Protein AF-0000000076199178 (afdb_homodimer)

Organism: Mytilus galloprovincialis (NCBI:txid29158)

pLDDT: mean 71.26, std 27.56, range [13.59, 97.06]

Structure (mmCIF, N/CA/C/O backbone):
data_AF-0000000076199178-model_v1
#
loop_
_entity.id
_entity.type
_entity.pdbx_description
1 polymer 'HAT C-terminal dimerisation domain-containing protein'
#
loop_
_atom_site.group_PDB
_atom_site.id
_atom_site.type_symbol
_atom_site.label_atom_id
_atom_site.label_alt_id
_atom_site.label_comp_id
_atom_site.label_asym_id
_atom_site.label_entity_id
_atom_site.label_seq_id
_atom_site.pdbx_PDB_ins_code
_atom_site.Cartn_x
_atom_site.Cartn_y
_atom_site.Cartn_z
_atom_site.occupancy
_atom_site.B_iso_or_equiv
_atom_site.auth_seq_id
_atom_site.auth_comp_id
_atom_site.auth_asym_id
_atom_site.auth_atom_id
_atom_site.pdbx_PDB_model_num
ATOM 1 N N . MET A 1 1 ? -47.406 -0.452 28.672 1 21.84 1 MET A N 1
ATOM 2 C CA . MET A 1 1 ? -46.125 -0.03 29.219 1 21.84 1 MET A CA 1
ATOM 3 C C . MET A 1 1 ? -45.656 -0.996 30.312 1 21.84 1 MET A C 1
ATOM 5 O O . MET A 1 1 ? -45.969 -0.807 31.484 1 21.84 1 MET A O 1
ATOM 9 N N . SER A 1 2 ? -45.594 -2.285 30.125 1 21.11 2 SER A N 1
ATOM 10 C CA . SER A 1 2 ? -45.875 -3.365 31.062 1 21.11 2 SER A CA 1
ATOM 11 C C . SER A 1 2 ? -44.875 -3.361 32.219 1 21.11 2 SER A C 1
ATOM 13 O O . SER A 1 2 ? -43.75 -2.85 32.094 1 21.11 2 SER A O 1
ATOM 15 N N . HIS A 1 3 ? -45.281 -3.59 33.531 1 22.48 3 HIS A N 1
ATOM 16 C CA . HIS A 1 3 ? -44.844 -3.547 34.906 1 22.48 3 HIS A CA 1
ATOM 17 C C . HIS A 1 3 ? -43.469 -4.199 35.062 1 22.48 3 HIS A C 1
ATOM 19 O O . HIS A 1 3 ? -42.625 -3.705 35.844 1 22.48 3 HIS A O 1
ATOM 25 N N . ASN A 1 4 ? -43.375 -5.434 34.688 1 20.48 4 ASN A N 1
ATOM 26 C CA . ASN A 1 4 ? -42.406 -6.352 35.25 1 20.48 4 ASN A CA 1
ATOM 27 C C . ASN A 1 4 ? -40.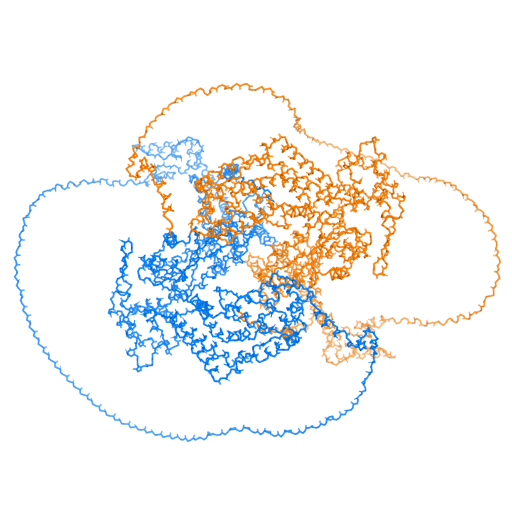969 -5.98 34.844 1 20.48 4 ASN A C 1
ATOM 29 O O . ASN A 1 4 ? -40.031 -6.746 35.094 1 20.48 4 ASN A O 1
ATOM 33 N N . SER A 1 5 ? -40.812 -5.207 33.844 1 20.19 5 SER A N 1
ATOM 34 C CA . SER A 1 5 ? -39.469 -4.988 33.281 1 20.19 5 SER A CA 1
ATOM 35 C C . SER A 1 5 ? -38.562 -4.297 34.312 1 20.19 5 SER A C 1
ATOM 37 O O . SER A 1 5 ? -37.469 -3.881 33.969 1 20.19 5 SER A O 1
ATOM 39 N N . LYS A 1 6 ? -39.188 -3.883 35.469 1 23.23 6 LYS A N 1
ATOM 40 C CA . LYS A 1 6 ? -38.625 -3.104 36.594 1 23.23 6 LYS A CA 1
ATOM 41 C C . LYS A 1 6 ? -37.562 -3.896 37.344 1 23.23 6 LYS A C 1
ATOM 43 O O . LYS A 1 6 ? -36.625 -3.32 37.906 1 23.23 6 LYS A O 1
ATOM 48 N N . TYR A 1 7 ? -38 -5.16 37.625 1 21.5 7 TYR A N 1
ATOM 49 C CA . TYR A 1 7 ? -37.438 -5.863 38.781 1 21.5 7 TYR A CA 1
ATOM 50 C C . TYR A 1 7 ? -35.938 -6.078 38.594 1 21.5 7 TYR A C 1
ATOM 52 O O . TYR A 1 7 ? -35.188 -5.941 39.562 1 21.5 7 TYR A O 1
ATOM 60 N N . TYR A 1 8 ? -35.625 -6.688 37.5 1 21.36 8 TYR A N 1
ATOM 61 C CA . TYR A 1 8 ? -34.312 -7.301 37.594 1 21.36 8 TYR A CA 1
ATOM 62 C C . TYR A 1 8 ? -33.219 -6.238 37.719 1 21.36 8 TYR A C 1
ATOM 64 O O . TYR A 1 8 ? -32.031 -6.551 37.688 1 21.36 8 TYR A O 1
ATOM 72 N N . THR A 1 9 ? -33.625 -4.969 37.781 1 22.3 9 THR A N 1
ATOM 73 C CA . THR A 1 9 ? -32.656 -3.904 38.062 1 22.3 9 THR A CA 1
ATOM 74 C C . THR A 1 9 ? -32.125 -4.051 39.5 1 22.3 9 THR A C 1
ATOM 76 O O . THR A 1 9 ? -31.047 -3.549 39.812 1 22.3 9 THR A O 1
ATOM 79 N N . LYS A 1 10 ? -32.969 -4.539 40.406 1 22.69 10 LYS A N 1
ATOM 80 C CA . LYS A 1 10 ? -32.719 -4.379 41.844 1 22.69 10 LYS A CA 1
ATOM 81 C C . LYS A 1 10 ? -31.5 -5.219 42.281 1 22.69 10 LYS A C 1
ATOM 83 O O . LYS A 1 10 ? -30.734 -4.805 43.125 1 22.69 10 LYS A O 1
ATOM 88 N N . LYS A 1 11 ? -31.625 -6.586 42 1 21.92 11 LYS A N 1
ATOM 89 C CA . LYS A 1 11 ? -30.828 -7.449 42.875 1 21.92 11 LYS A CA 1
ATOM 90 C C . LYS A 1 11 ? -29.359 -7.027 42.844 1 21.92 11 LYS A C 1
ATOM 92 O O . LYS A 1 11 ? -28.625 -7.27 43.812 1 21.92 11 LYS A O 1
ATOM 97 N N . LEU A 1 12 ? -28.828 -6.805 41.719 1 22 12 LEU A N 1
ATOM 98 C CA . LEU A 1 12 ? -27.391 -6.766 41.938 1 22 12 LEU A CA 1
ATOM 99 C C . LEU A 1 12 ? -26.984 -5.602 42.812 1 22 12 LEU A C 1
ATOM 101 O O . LEU A 1 12 ? -25.797 -5.301 42.969 1 22 12 LEU A O 1
ATOM 105 N N . LYS A 1 13 ? -27.984 -4.871 43.344 1 25.11 13 LYS A N 1
ATOM 106 C CA . LYS A 1 13 ? -27.688 -3.809 44.312 1 25.11 13 LYS A CA 1
ATOM 107 C C . LYS A 1 13 ? -27.062 -4.375 45.594 1 25.11 13 LYS A C 1
ATOM 109 O O . LYS A 1 13 ? -26.359 -3.668 46.312 1 25.11 13 LYS A O 1
ATOM 114 N N . ALA A 1 14 ? -27.672 -5.379 46.25 1 22.25 14 ALA A N 1
ATOM 115 C CA . ALA A 1 14 ? -27.484 -5.523 47.688 1 22.25 14 ALA A CA 1
ATOM 116 C C . ALA A 1 14 ? -26.016 -5.801 48.031 1 22.25 14 ALA A C 1
ATOM 118 O O . ALA A 1 14 ? -25.609 -5.66 49.188 1 22.25 14 ALA A O 1
ATOM 119 N N . ALA A 1 15 ? -25.516 -6.812 47.562 1 22.3 15 ALA A N 1
ATOM 120 C CA . ALA A 1 15 ? -24.422 -7.34 48.375 1 22.3 15 ALA A CA 1
ATOM 121 C C . ALA A 1 15 ? -23.438 -6.238 48.75 1 22.3 15 ALA A C 1
ATOM 123 O O . ALA A 1 15 ? -23.125 -5.359 47.938 1 22.3 15 ALA A O 1
ATOM 124 N N . ASP A 1 16 ? -23.125 -5.98 50.125 1 21.28 16 ASP A N 1
ATOM 125 C CA . ASP A 1 16 ? -22.484 -5.145 51.125 1 21.28 16 ASP A CA 1
ATOM 126 C C . ASP A 1 16 ? -21.109 -4.668 50.656 1 21.28 16 ASP A C 1
ATOM 128 O O . ASP A 1 16 ? -20.531 -5.25 49.719 1 21.28 16 ASP A O 1
ATOM 132 N N . GLY A 1 17 ? -20.438 -3.527 51.406 1 21.78 17 GLY A N 1
ATOM 133 C CA . GLY A 1 17 ? -19.469 -2.467 51.562 1 21.78 17 GLY A CA 1
ATOM 134 C C . GLY A 1 17 ? -18.047 -2.98 51.688 1 21.78 17 GLY A C 1
ATOM 135 O O . GLY A 1 17 ? -17.094 -2.193 51.75 1 21.78 17 GLY A O 1
ATOM 136 N N . SER A 1 18 ? -18 -3.977 52.469 1 20.38 18 SER A N 1
ATOM 137 C CA . SER A 1 18 ? -16.781 -4.176 53.219 1 20.38 18 SER A CA 1
ATOM 138 C C . SER A 1 18 ? -15.562 -4.219 52.281 1 20.38 18 SER A C 1
ATOM 140 O O . SER A 1 18 ? -14.578 -3.504 52.5 1 20.38 18 SER A O 1
ATOM 142 N N . LYS A 1 19 ? -15.203 -5.414 52.094 1 21.2 19 LYS A N 1
ATOM 143 C CA . LYS A 1 19 ? -13.773 -5.652 51.938 1 21.2 19 LYS A CA 1
ATOM 144 C C . LYS A 1 19 ? -13.242 -5.094 50.625 1 21.2 19 LYS A C 1
ATOM 146 O O . LYS A 1 19 ? -12.875 -5.852 49.75 1 21.2 19 LYS A O 1
ATOM 151 N N . CYS A 1 20 ? -13.969 -4.23 50.125 1 21.09 20 CYS A N 1
ATOM 152 C CA . CYS A 1 20 ? -13.266 -3.857 48.906 1 21.09 20 CYS A CA 1
ATOM 153 C C . CYS A 1 20 ? -11.961 -3.141 49.219 1 21.09 20 CYS A C 1
ATOM 155 O O . CYS A 1 20 ? -11.969 -2.051 49.812 1 21.09 20 CYS A O 1
ATOM 157 N N . ARG A 1 21 ? -10.922 -3.848 49.562 1 22.14 21 ARG A N 1
ATOM 158 C CA . ARG A 1 21 ? -9.688 -3.246 50.062 1 22.14 21 ARG A CA 1
ATOM 159 C C . ARG A 1 21 ? -9.367 -1.961 49.312 1 22.14 21 ARG A C 1
ATOM 161 O O . ARG A 1 21 ? -9.352 -1.945 48.062 1 22.14 21 ARG A O 1
ATOM 168 N N . LYS A 1 22 ? -9.586 -0.85 49.906 1 23.45 22 LYS A N 1
ATOM 169 C CA . LYS A 1 22 ? -9.18 0.55 49.812 1 23.45 22 LYS A CA 1
ATOM 170 C C . LYS A 1 22 ? -7.672 0.671 49.594 1 23.45 22 LYS A C 1
ATOM 172 O O . LYS A 1 22 ? -6.879 0.087 50.344 1 23.45 22 LYS A O 1
ATOM 177 N N . LEU A 1 23 ? -7.027 0.695 48.469 1 19.28 23 LEU A N 1
ATOM 178 C CA . LEU A 1 23 ? -5.578 0.667 48.312 1 19.28 23 LEU A CA 1
ATOM 179 C C . LEU A 1 23 ? -4.898 1.639 49.281 1 19.28 23 LEU A C 1
ATOM 181 O O . LEU A 1 23 ? -4.805 2.834 49 1 19.28 23 LEU A O 1
ATOM 185 N N . GLU A 1 24 ? -5.352 1.861 50.469 1 18.7 24 GLU A N 1
ATOM 186 C CA . GLU A 1 24 ? -4.734 2.557 51.594 1 18.7 24 GLU A CA 1
ATOM 187 C C . GLU A 1 24 ? -3.25 2.221 51.719 1 18.7 24 GLU A C 1
ATOM 189 O O . GLU A 1 24 ? -2.395 3.09 51.531 1 18.7 24 GLU A O 1
ATOM 194 N N . ALA A 1 25 ? -2.893 1.685 53.094 1 17.22 25 ALA A N 1
ATOM 195 C CA . ALA A 1 25 ? -1.728 1.629 53.969 1 17.22 25 ALA A CA 1
ATOM 196 C C . ALA A 1 25 ? -0.704 0.618 53.438 1 17.22 25 ALA A C 1
ATOM 198 O O . ALA A 1 25 ? 0.228 0.252 54.156 1 17.22 25 ALA A O 1
ATOM 199 N N . PHE A 1 26 ? -0.75 -0.052 52.438 1 17.05 26 PHE A N 1
ATOM 200 C CA . PHE A 1 26 ? 0.275 -1.088 52.469 1 17.05 26 PHE A CA 1
ATOM 201 C C . PHE A 1 26 ? 1.614 -0.512 52.906 1 17.05 26 PHE A C 1
ATOM 203 O O . PHE A 1 26 ? 2.201 0.317 52.188 1 17.05 26 PHE A O 1
ATOM 210 N N . GLY A 1 27 ? 1.837 -0.333 54.219 1 17.25 27 GLY A N 1
ATOM 211 C CA . GLY A 1 27 ? 3.023 -0.264 55.062 1 17.25 27 GLY A CA 1
ATOM 212 C C . GLY A 1 27 ? 4.105 -1.242 54.656 1 17.25 27 GLY A C 1
ATOM 213 O O . GLY A 1 27 ? 4.102 -2.4 55.062 1 17.25 27 GLY A O 1
ATOM 214 N N . PHE A 1 28 ? 4.312 -1.53 53.531 1 16.89 28 PHE A N 1
ATOM 215 C CA . PHE A 1 28 ? 5.379 -2.521 53.469 1 16.89 28 PHE A CA 1
ATOM 216 C C . PHE A 1 28 ? 6.539 -2.143 54.375 1 16.89 28 PHE A C 1
ATOM 218 O O . PHE A 1 28 ? 7.082 -1.04 54.281 1 16.89 28 PHE A O 1
ATOM 225 N N . LYS A 1 29 ? 6.348 -2.549 55.688 1 16.69 29 LYS A N 1
ATOM 226 C CA . LYS A 1 29 ? 7.578 -2.645 56.469 1 16.69 29 LYS A CA 1
ATOM 227 C C . LYS A 1 29 ? 8.695 -3.287 55.656 1 16.69 29 LYS A C 1
ATOM 229 O O . LYS A 1 29 ? 8.461 -4.234 54.906 1 16.69 29 LYS A O 1
ATOM 234 N N . LYS A 1 30 ? 9.742 -2.553 55.5 1 17.58 30 LYS A N 1
ATOM 235 C CA . LYS A 1 30 ? 11.133 -2.764 55.094 1 17.58 30 LYS A CA 1
ATOM 236 C C . LYS A 1 30 ? 11.719 -3.986 55.812 1 17.58 30 LYS A C 1
ATOM 238 O O . LYS A 1 30 ? 12.922 -4.223 55.719 1 17.58 30 LYS A O 1
ATOM 243 N N . SER A 1 31 ? 10.797 -4.883 56.531 1 17.11 31 SER A N 1
ATOM 244 C CA . SER A 1 31 ? 11.742 -5.551 57.438 1 17.11 31 SER A CA 1
ATOM 245 C C . SER A 1 31 ? 12.867 -6.215 56.656 1 17.11 31 SER A C 1
ATOM 247 O O . SER A 1 31 ? 12.625 -6.867 55.625 1 17.11 31 SER A O 1
ATOM 249 N N . PHE A 1 32 ? 14.078 -5.637 56.875 1 18.03 32 PHE A N 1
ATOM 250 C CA . PHE A 1 32 ? 15.477 -5.945 56.594 1 18.03 32 PHE A CA 1
ATOM 251 C C . PHE A 1 32 ? 15.82 -7.352 57.062 1 18.03 32 PHE A C 1
ATOM 253 O O . PHE A 1 32 ? 16.953 -7.805 56.906 1 18.03 32 PHE A O 1
ATOM 260 N N . LEU A 1 33 ? 14.812 -8.109 57.75 1 16.5 33 LEU A N 1
ATOM 261 C CA . LEU A 1 33 ? 15.586 -9 58.594 1 16.5 33 LEU A CA 1
ATOM 262 C C . LEU A 1 33 ? 16.562 -9.836 57.781 1 16.5 33 LEU A C 1
ATOM 264 O O . LEU A 1 33 ? 16.297 -10.164 56.625 1 16.5 33 LEU A O 1
ATOM 268 N N . LEU A 1 34 ? 17.812 -9.812 58.312 1 17.47 34 LEU A N 1
ATOM 269 C CA . LEU A 1 34 ? 19.047 -10.586 58.156 1 17.47 34 LEU A CA 1
ATOM 270 C C . LEU A 1 34 ? 18.766 -12.078 58.281 1 17.47 34 LEU A C 1
ATOM 272 O O . LEU A 1 34 ? 19.688 -12.898 58.219 1 17.47 34 LEU A O 1
ATOM 276 N N . PRO A 1 35 ? 17.453 -12.539 57.875 1 17.81 35 PRO A N 1
ATOM 277 C CA . PRO A 1 35 ? 17.375 -13.773 58.656 1 17.81 35 PRO A CA 1
ATOM 278 C C . PRO A 1 35 ? 18.703 -14.555 58.625 1 17.81 35 PRO A C 1
ATOM 280 O O . PRO A 1 35 ? 19.516 -14.383 57.719 1 17.81 35 PRO A O 1
ATOM 283 N N . SER A 1 36 ? 18.906 -15.18 59.875 1 17.08 36 SER A N 1
ATOM 284 C CA . SER A 1 36 ? 19.922 -16 60.531 1 17.08 36 SER A CA 1
ATOM 285 C C . SER A 1 36 ? 20.344 -17.172 59.625 1 17.08 36 SER A C 1
ATOM 287 O O . SER A 1 36 ? 19.609 -17.547 58.719 1 17.08 36 SER A O 1
ATOM 289 N N . ASP A 1 37 ? 21.5 -17.781 60.094 1 17.05 37 ASP A N 1
ATOM 290 C CA . ASP A 1 37 ? 22.578 -18.688 59.719 1 17.05 37 ASP A CA 1
ATOM 291 C C . ASP A 1 37 ? 22.047 -20.109 59.5 1 17.05 37 ASP A C 1
ATOM 293 O O . ASP A 1 37 ? 22.75 -20.953 58.938 1 17.05 37 ASP A O 1
ATOM 297 N N . GLU A 1 38 ? 20.812 -20.359 60.219 1 16.58 38 GLU A N 1
ATOM 298 C CA . GLU A 1 38 ? 21.016 -21.672 60.812 1 16.58 38 GLU A CA 1
ATOM 299 C C . GLU A 1 38 ? 21.281 -22.734 59.75 1 16.58 38 GLU A C 1
ATOM 301 O O . GLU A 1 38 ? 20.922 -22.531 58.562 1 16.58 38 GLU A O 1
ATOM 306 N N . THR A 1 39 ? 21.531 -23.938 60.344 1 16.72 39 THR A N 1
ATOM 307 C CA . THR A 1 39 ? 22.391 -25.109 60.219 1 16.72 39 THR A CA 1
ATOM 308 C C . THR A 1 39 ? 21.859 -26.078 59.156 1 16.72 39 THR A C 1
ATOM 310 O O . THR A 1 39 ? 22.625 -26.656 58.406 1 16.72 39 THR A O 1
ATOM 313 N N . SER A 1 40 ? 20.391 -26.281 59.281 1 16.56 40 SER A N 1
ATOM 314 C CA . SER A 1 40 ? 20.141 -27.703 59.5 1 16.56 40 SER A CA 1
ATOM 315 C C . SER A 1 40 ? 20.484 -28.547 58.281 1 16.56 40 SER A C 1
ATOM 317 O O . SER A 1 40 ? 20.5 -28.031 57.156 1 16.56 40 SER A O 1
ATOM 319 N N . GLU A 1 41 ? 20.484 -29.906 58.531 1 17.31 41 GLU A N 1
ATOM 320 C CA . GLU A 1 41 ? 21.172 -31.109 58.094 1 17.31 41 GLU A CA 1
ATOM 321 C C . GLU A 1 41 ? 20.516 -31.703 56.844 1 17.31 41 GLU A C 1
ATOM 323 O O . GLU A 1 41 ? 21.062 -32.625 56.25 1 17.31 41 GLU A O 1
ATOM 328 N N . ILE A 1 42 ? 19.812 -30.922 56.188 1 17.06 42 ILE A N 1
ATOM 329 C CA . ILE A 1 42 ? 18.938 -31.812 55.406 1 17.06 42 ILE A CA 1
ATOM 330 C C . ILE A 1 42 ? 19.719 -33.031 54.969 1 17.06 42 ILE A C 1
ATOM 332 O O . ILE A 1 42 ? 20.734 -32.938 54.281 1 17.06 42 ILE A O 1
ATOM 336 N N . PRO A 1 43 ? 19.391 -34.062 55.656 1 15.99 43 PRO A N 1
ATOM 337 C CA . PRO A 1 43 ? 20.094 -35.344 55.656 1 15.99 43 PRO A CA 1
ATOM 338 C C . PRO A 1 43 ? 20.453 -35.812 54.25 1 15.99 43 PRO A C 1
ATOM 340 O O . PRO A 1 43 ? 19.969 -35.25 53.25 1 15.99 43 PRO A O 1
ATOM 343 N N . ALA A 1 44 ? 20.828 -37.125 54.281 1 16.08 44 ALA A N 1
ATOM 344 C CA . ALA A 1 44 ? 21.812 -38.062 53.719 1 16.08 44 ALA A CA 1
ATOM 345 C C . ALA A 1 44 ? 21.312 -38.656 52.406 1 16.08 44 ALA A C 1
ATOM 347 O O . ALA A 1 44 ? 22.078 -39.281 51.688 1 16.08 44 ALA A O 1
ATOM 348 N N . VAL A 1 45 ? 20.078 -38.281 52.125 1 16.81 45 VAL A N 1
ATOM 349 C CA . VAL A 1 45 ? 19.406 -39.5 51.656 1 16.81 45 VAL A CA 1
ATOM 350 C C . VAL A 1 45 ? 20.344 -40.312 50.75 1 16.81 45 VAL A C 1
ATOM 352 O O . VAL A 1 45 ? 21.047 -39.719 49.938 1 16.81 45 VAL A O 1
ATOM 355 N N . PRO A 1 46 ? 20.344 -41.469 51 1 16.05 46 PRO A N 1
ATOM 356 C CA . PRO A 1 46 ? 21.266 -42.594 50.812 1 16.05 46 PRO A CA 1
ATOM 357 C C . PRO A 1 46 ? 21.672 -42.781 49.344 1 16.05 46 PRO A C 1
ATOM 359 O O . PRO A 1 46 ? 21.109 -42.125 48.469 1 16.05 46 PRO A O 1
ATOM 362 N N . SER A 1 47 ? 22.109 -44.031 49.125 1 16.3 47 SER A N 1
ATOM 363 C CA . SER A 1 47 ? 23.141 -44.781 48.406 1 16.3 47 SER A CA 1
ATOM 364 C C . SER A 1 47 ? 22.75 -45.062 46.969 1 16.3 47 SER A C 1
ATOM 366 O O . SER A 1 47 ? 23.578 -45.5 46.188 1 16.3 47 SER A O 1
ATOM 368 N N . PRO A 1 48 ? 21.734 -44.438 46.5 1 16.33 48 PRO A N 1
ATOM 369 C CA . PRO A 1 48 ? 21.109 -45.5 45.688 1 16.33 48 PRO A CA 1
ATOM 370 C C . PRO A 1 48 ? 22.109 -46.344 44.938 1 16.33 48 PRO A C 1
ATOM 372 O O . PRO A 1 48 ? 23.156 -45.844 44.531 1 16.33 48 PRO A O 1
ATOM 375 N N . PRO A 1 49 ? 21.984 -47.5 45.094 1 16.3 49 PRO A N 1
ATOM 376 C CA . PRO A 1 49 ? 22.891 -48.625 44.781 1 16.3 49 PRO A CA 1
ATOM 377 C C . PRO A 1 49 ? 23.531 -48.531 43.406 1 16.3 49 PRO A C 1
ATOM 379 O O . PRO A 1 49 ? 23.125 -47.688 42.594 1 16.3 49 PRO A O 1
ATOM 382 N N . SER A 1 50 ? 24.172 -49.625 43.031 1 15.77 50 SER A N 1
ATOM 383 C CA . SER A 1 50 ? 25.281 -50.156 42.25 1 15.77 50 SER A CA 1
ATOM 384 C C . SER A 1 50 ? 24.969 -50.188 40.75 1 15.77 50 SER A C 1
ATOM 386 O O . SER A 1 50 ? 25.859 -50.406 39.938 1 15.77 50 SER A O 1
ATOM 388 N N . VAL A 1 51 ? 24 -49.562 40.375 1 16.25 51 VAL A N 1
ATOM 389 C CA . VAL A 1 51 ? 23.562 -50.25 39.188 1 16.25 51 VAL A CA 1
ATOM 390 C C . VAL A 1 51 ? 24.766 -50.656 38.344 1 16.25 51 VAL A C 1
ATOM 392 O O . VAL A 1 51 ? 25.578 -49.812 37.969 1 16.25 51 VAL A O 1
ATOM 395 N N . SER A 1 52 ? 25.125 -51.781 38.344 1 15.39 52 SER A N 1
ATOM 396 C CA . SER A 1 52 ? 26.078 -52.75 37.812 1 15.39 52 SER A CA 1
ATOM 397 C C . SER A 1 52 ? 26.422 -52.469 36.375 1 15.39 52 SER A C 1
ATOM 399 O O . SER A 1 52 ? 25.75 -51.688 35.719 1 15.39 52 SER A O 1
ATOM 401 N N . GLU A 1 53 ? 27.219 -53.469 35.75 1 15.55 53 GLU A N 1
ATOM 402 C CA . GLU A 1 53 ? 28.297 -53.844 34.844 1 15.55 53 GLU A CA 1
ATOM 403 C C . GLU A 1 53 ? 27.812 -53.906 33.406 1 15.55 53 GLU A C 1
ATOM 405 O O . GLU A 1 53 ? 28.609 -53.906 32.469 1 15.55 53 GLU A O 1
ATOM 410 N N . PHE A 1 54 ? 26.969 -53.25 32.938 1 15.25 54 PHE A N 1
ATOM 411 C CA . PHE A 1 54 ? 26.484 -54 31.781 1 15.25 54 PHE A CA 1
ATOM 412 C C . PHE A 1 54 ? 27.641 -54.531 30.938 1 15.25 54 PHE A C 1
ATOM 414 O O . PHE A 1 54 ? 28.406 -53.719 30.391 1 15.25 54 PHE A O 1
ATOM 421 N N . GLN A 1 55 ? 28.125 -55.75 31.125 1 14.49 55 GLN A N 1
ATOM 422 C CA . GLN A 1 55 ? 29.078 -56.625 30.438 1 14.49 55 GLN A CA 1
ATOM 423 C C . GLN A 1 55 ? 28.672 -56.875 28.984 1 14.49 55 GLN A C 1
ATOM 425 O O . GLN A 1 55 ? 29.453 -57.375 28.188 1 14.49 55 GLN A O 1
ATOM 430 N N . PRO A 1 56 ? 27.703 -56.469 28.422 1 15.16 56 PRO A N 1
ATOM 431 C CA . PRO A 1 56 ? 27.328 -57.656 27.641 1 15.16 56 PRO A CA 1
ATOM 432 C C . PRO A 1 56 ? 28.547 -58.406 27.109 1 15.16 56 PRO A C 1
ATOM 434 O O . PRO A 1 56 ? 29.625 -57.844 26.969 1 15.16 56 PRO A O 1
ATOM 437 N N . CYS A 1 57 ? 28.391 -59.719 27.031 1 14.62 57 CYS A N 1
ATOM 438 C CA . CYS A 1 57 ? 28.875 -61.031 26.672 1 14.62 57 CYS A CA 1
ATOM 439 C C . CYS A 1 57 ? 29.516 -61.031 25.297 1 14.62 57 CYS A C 1
ATOM 441 O O . CYS A 1 57 ? 29.25 -60.156 24.484 1 14.62 57 CYS A O 1
ATOM 443 N N . LYS A 1 58 ? 30.312 -62.156 25.125 1 14.92 58 LYS A N 1
ATOM 444 C CA . LYS A 1 58 ? 31.188 -63 24.328 1 14.92 58 LYS A CA 1
ATOM 445 C C . LYS A 1 58 ? 30.469 -63.531 23.078 1 14.92 58 LYS A C 1
ATOM 447 O O . LYS A 1 58 ? 31.047 -64.25 22.281 1 14.92 58 LYS A O 1
ATOM 452 N N . ASP A 1 59 ? 29.281 -63.344 22.734 1 14.55 59 ASP A N 1
ATOM 453 C CA . ASP A 1 59 ? 29.031 -64.625 22.078 1 14.55 59 ASP A CA 1
ATOM 454 C C . ASP A 1 59 ? 30.234 -65.062 21.234 1 14.55 59 ASP A C 1
ATOM 456 O O . ASP A 1 59 ? 30.922 -64.25 20.656 1 14.55 59 ASP A O 1
ATOM 460 N N . ASP A 1 60 ? 30.75 -66.438 21.469 1 14.09 60 ASP A N 1
ATOM 461 C CA . ASP A 1 60 ? 31.625 -67.5 21.016 1 14.09 60 ASP A CA 1
ATOM 462 C C . ASP A 1 60 ? 31.547 -67.688 19.5 1 14.09 60 ASP A C 1
ATOM 464 O O . ASP A 1 60 ? 32.562 -67.938 18.828 1 14.09 60 ASP A O 1
ATOM 468 N N . ASN A 1 61 ? 30.344 -68.188 19.156 1 14.38 61 ASN A N 1
ATOM 469 C CA . ASN A 1 61 ? 30.5 -69.5 18.484 1 14.38 61 ASN A CA 1
ATOM 470 C C . ASN A 1 61 ? 31.547 -69.438 17.375 1 14.38 61 ASN A C 1
ATOM 472 O O . ASN A 1 61 ? 31.891 -68.312 16.906 1 14.38 61 ASN A O 1
ATOM 476 N N . GLU A 1 62 ? 31.781 -70.688 16.953 1 14.77 62 GLU A N 1
ATOM 477 C CA . GLU A 1 62 ? 32.531 -71.75 16.281 1 14.77 62 GLU A CA 1
ATOM 478 C C . GLU A 1 62 ? 32.781 -71.438 14.812 1 14.77 62 GLU A C 1
ATOM 480 O O . GLU A 1 62 ? 32.125 -70.562 14.25 1 14.77 62 GLU A O 1
ATOM 485 N N . PRO A 1 63 ? 33.219 -72.625 14.258 1 14.62 63 PRO A N 1
ATOM 486 C CA . PRO A 1 63 ? 34.219 -73.062 13.289 1 14.62 63 PRO A CA 1
ATOM 487 C C . PRO A 1 63 ? 33.812 -72.75 11.844 1 14.62 63 PRO A C 1
ATOM 489 O O . PRO A 1 63 ? 34.625 -72.25 11.062 1 14.62 63 PRO A O 1
ATOM 492 N N . ILE A 1 64 ? 32.656 -73.5 11.5 1 13.66 64 ILE A N 1
ATOM 493 C CA . ILE A 1 64 ? 32.812 -74.75 10.703 1 13.66 64 ILE A CA 1
ATOM 494 C C . ILE A 1 64 ? 33.156 -74.312 9.266 1 13.66 64 ILE A C 1
ATOM 496 O O . ILE A 1 64 ? 32.969 -73.188 8.852 1 13.66 64 ILE A O 1
ATOM 500 N N . ALA A 1 65 ? 32.375 -75.188 8.414 1 14.07 65 ALA A N 1
ATOM 501 C CA . ALA A 1 65 ? 32.688 -76.312 7.504 1 14.07 65 ALA A CA 1
ATOM 502 C C . ALA A 1 65 ? 33.031 -75.812 6.117 1 14.07 65 ALA A C 1
ATOM 504 O O . ALA A 1 65 ? 32.719 -74.688 5.77 1 14.07 65 ALA A O 1
ATOM 505 N N . SER A 1 66 ? 33.125 -76.812 5.207 1 13.59 66 SER A N 1
ATOM 506 C CA . SER A 1 66 ? 33.812 -77.562 4.191 1 13.59 66 SER A CA 1
ATOM 507 C C . SER A 1 66 ? 33.469 -77.125 2.785 1 13.59 66 SER A C 1
ATOM 509 O O . SER A 1 66 ? 34.344 -76.812 1.972 1 13.59 66 SER A O 1
ATOM 511 N N . VAL A 1 67 ? 32.188 -77.562 2.289 1 14.38 67 VAL A N 1
ATOM 512 C CA . VAL A 1 67 ? 32.25 -78.688 1.312 1 14.38 67 VAL A CA 1
ATOM 513 C C . VAL A 1 67 ? 32.594 -78.125 -0.066 1 14.38 67 VAL A C 1
ATOM 515 O O . VAL A 1 67 ? 32.344 -76.938 -0.333 1 14.38 67 VAL A O 1
ATOM 518 N N . THR A 1 68 ? 32.875 -79.062 -1.036 1 13.72 68 THR A N 1
ATOM 519 C CA . THR A 1 68 ? 33.5 -79.75 -2.18 1 13.72 68 THR A CA 1
ATOM 520 C C . THR A 1 68 ? 32.875 -79.25 -3.486 1 13.72 68 THR A C 1
ATOM 522 O O . THR A 1 68 ? 33.594 -78.938 -4.438 1 13.72 68 THR A O 1
ATOM 525 N N . ASP A 1 69 ? 31.578 -79.75 -3.791 1 13.83 69 ASP A N 1
ATOM 526 C CA . ASP A 1 69 ? 31.547 -80.688 -4.883 1 13.83 69 ASP A CA 1
ATOM 527 C C . ASP A 1 69 ? 31.734 -80 -6.234 1 13.83 69 ASP A C 1
ATOM 529 O O . ASP A 1 69 ? 31.531 -78.812 -6.352 1 13.83 69 ASP A O 1
ATOM 533 N N . HIS A 1 70 ? 31.438 -80.812 -7.316 1 13.98 70 HIS A N 1
ATOM 534 C CA . HIS A 1 70 ? 31.812 -81.562 -8.547 1 13.98 70 HIS A CA 1
ATOM 535 C C . HIS A 1 70 ? 31.297 -80.812 -9.773 1 13.98 70 HIS A C 1
ATOM 537 O O . HIS A 1 70 ? 32.062 -80.562 -10.711 1 13.98 70 HIS A O 1
ATOM 543 N N . VAL A 1 71 ? 29.922 -80.938 -10.062 1 14.61 71 VAL A N 1
ATOM 544 C CA . VAL A 1 71 ? 29.672 -81.75 -11.242 1 14.61 71 VAL A CA 1
ATOM 545 C C . VAL A 1 71 ? 29.969 -80.938 -12.508 1 14.61 71 VAL A C 1
ATOM 547 O O . VAL A 1 71 ? 29.953 -79.75 -12.484 1 14.61 71 VAL A O 1
ATOM 550 N N . THR A 1 72 ? 29.859 -81.688 -13.734 1 14.13 72 THR A N 1
ATOM 551 C CA . THR A 1 72 ? 30.312 -82.188 -15.039 1 14.13 72 THR A CA 1
ATOM 552 C C . THR A 1 72 ? 29.797 -81.312 -16.156 1 14.13 72 THR A C 1
ATOM 554 O O . THR A 1 72 ? 30.547 -80.875 -17.016 1 14.13 72 THR A O 1
ATOM 557 N N . ASN A 1 73 ? 28.422 -81.438 -16.547 1 14.21 73 ASN A N 1
ATOM 558 C CA . ASN A 1 73 ? 28.188 -82.125 -17.812 1 14.21 73 ASN A CA 1
ATOM 559 C C . ASN A 1 73 ? 28.344 -81.125 -18.984 1 14.21 73 ASN A C 1
ATOM 561 O O . ASN A 1 73 ? 28.266 -79.938 -18.812 1 14.21 73 ASN A O 1
ATOM 565 N N . GLU A 1 74 ? 28.25 -81.688 -20.375 1 14.23 74 GLU A N 1
ATOM 566 C CA . GLU A 1 74 ? 28.703 -81.875 -21.75 1 14.23 74 GLU A CA 1
ATOM 567 C C . GLU A 1 74 ? 27.969 -80.938 -22.688 1 14.23 74 GLU A C 1
ATOM 569 O O . GLU A 1 74 ? 28.562 -80.375 -23.594 1 14.23 74 GLU A O 1
ATOM 574 N N . ILE A 1 75 ? 26.578 -80.688 -22.547 1 14.91 75 ILE A N 1
ATOM 575 C CA . ILE A 1 75 ? 25.953 -81.188 -23.766 1 14.91 75 ILE A CA 1
ATOM 576 C C . ILE A 1 75 ? 26.375 -80.375 -24.953 1 14.91 75 ILE A C 1
ATOM 578 O O . ILE A 1 75 ? 26.625 -79.125 -24.812 1 14.91 75 ILE A O 1
ATOM 582 N N . GLN A 1 76 ? 25.938 -80.812 -26.219 1 15.13 76 GLN A N 1
ATOM 583 C CA . GLN A 1 76 ? 26.188 -81.25 -27.609 1 15.13 76 GLN A CA 1
ATOM 584 C C . GLN A 1 76 ? 26.062 -80 -28.547 1 15.13 76 GLN A C 1
ATOM 586 O O . GLN A 1 76 ? 25.516 -79 -28.172 1 15.13 76 GLN A O 1
ATOM 591 N N . ILE A 1 77 ? 25.812 -80.375 -29.984 1 14.96 77 ILE A N 1
ATOM 592 C CA . ILE A 1 77 ? 26.328 -80.562 -31.328 1 14.96 77 ILE A CA 1
ATOM 593 C C . ILE A 1 77 ? 25.75 -79.438 -32.25 1 14.96 77 ILE A C 1
ATOM 595 O O . ILE A 1 77 ? 26.484 -78.75 -32.906 1 14.96 77 ILE A O 1
ATOM 599 N N . GLN A 1 78 ? 24.562 -79.75 -33.094 1 14.7 78 GLN A N 1
ATOM 600 C CA . GLN A 1 78 ? 24.625 -80.062 -34.5 1 14.7 78 GLN A CA 1
ATOM 601 C C . GLN A 1 78 ? 24.453 -78.812 -35.375 1 14.7 78 GLN A C 1
ATOM 603 O O . GLN A 1 78 ? 23.984 -77.812 -34.875 1 14.7 78 GLN A O 1
ATOM 608 N N . SER A 1 79 ? 23.984 -79.062 -36.812 1 14.12 79 SER A N 1
ATOM 609 C CA . SER A 1 79 ? 24.297 -79.125 -38.219 1 14.12 79 SER A CA 1
ATOM 610 C C . SER A 1 79 ? 23.625 -78 -39 1 14.12 79 SER A C 1
ATOM 612 O O . SER A 1 79 ? 24.281 -77.25 -39.75 1 14.12 79 SER A O 1
ATOM 614 N N . GLU A 1 80 ? 22.266 -78.125 -39.562 1 14.98 80 GLU A N 1
ATOM 615 C CA . GLU A 1 80 ? 22 -78.375 -40.969 1 14.98 80 GLU A CA 1
ATOM 616 C C . GLU A 1 80 ? 21.891 -77.062 -41.781 1 14.98 80 GLU A C 1
ATOM 618 O O . GLU A 1 80 ? 21.688 -76 -41.219 1 14.98 80 GLU A O 1
ATOM 623 N N . ALA A 1 81 ? 21.141 -77.188 -43.156 1 15.11 81 ALA A N 1
ATOM 624 C CA . ALA A 1 81 ? 21.25 -77.25 -44.594 1 15.11 81 ALA A CA 1
ATOM 625 C C . ALA A 1 81 ? 20.734 -76 -45.281 1 15.11 81 ALA A C 1
ATOM 627 O O . ALA A 1 81 ? 21.438 -75.375 -46.094 1 15.11 81 ALA A O 1
ATOM 628 N N . VAL A 1 82 ? 19.438 -76 -46 1 15.06 82 VAL A N 1
ATOM 629 C CA . VAL A 1 82 ? 19.156 -76.188 -47.438 1 15.06 82 VAL A CA 1
ATOM 630 C C . VAL A 1 82 ? 18.859 -74.812 -48.062 1 15.06 82 VAL A C 1
ATOM 632 O O . VAL A 1 82 ? 18.578 -73.875 -47.375 1 15.06 82 VAL A O 1
ATOM 635 N N . SER A 1 83 ? 17.797 -74.75 -49.094 1 14.33 83 SER A N 1
ATOM 636 C CA . SER A 1 83 ? 17.703 -74.75 -50.531 1 14.33 83 SER A CA 1
ATOM 637 C C . SER A 1 83 ? 17.391 -73.375 -51.094 1 14.33 83 SER A C 1
ATOM 639 O O . SER A 1 83 ? 18.109 -72.812 -51.938 1 14.33 83 SER A O 1
ATOM 641 N N . SER A 1 84 ? 16.188 -73.188 -52 1 14.43 84 SER A N 1
ATOM 642 C CA . SER A 1 84 ? 15.961 -73.188 -53.438 1 14.43 84 SER A CA 1
ATOM 643 C C . SER A 1 84 ? 15.672 -71.75 -53.938 1 14.43 84 SER A C 1
ATOM 645 O O . SER A 1 84 ? 15.438 -70.875 -53.156 1 14.43 84 SER A O 1
ATOM 647 N N . GLU A 1 85 ? 14.648 -71.5 -55 1 14.17 85 GLU A N 1
ATOM 648 C CA . GLU A 1 85 ? 14.508 -71.375 -56.438 1 14.17 85 GLU A CA 1
ATOM 649 C C . GLU A 1 85 ? 14.055 -69.938 -56.812 1 14.17 85 GLU A C 1
ATOM 651 O O . GLU A 1 85 ? 14.664 -69.25 -57.625 1 14.17 85 GLU A O 1
ATOM 656 N N . SER A 1 86 ? 12.68 -69.562 -56.969 1 14.56 86 SER A N 1
ATOM 657 C CA . SER A 1 86 ? 12.109 -69.5 -58.312 1 14.56 86 SER A CA 1
ATOM 658 C C . SER A 1 86 ? 12.203 -68.125 -58.938 1 14.56 86 SER A C 1
ATOM 660 O O . SER A 1 86 ? 12.414 -67.125 -58.219 1 14.56 86 SER A O 1
ATOM 662 N N . GLU A 1 87 ? 11.234 -67.688 -59.969 1 15 87 GLU A N 1
ATOM 663 C CA . GLU A 1 87 ? 11.039 -67.438 -61.406 1 15 87 GLU A CA 1
ATOM 664 C C . GLU A 1 87 ? 10.898 -65.938 -61.688 1 15 87 GLU A C 1
ATOM 666 O O . GLU A 1 87 ? 10.633 -65.188 -60.781 1 15 87 GLU A O 1
ATOM 671 N N . THR A 1 88 ? 10.438 -65.5 -63.031 1 14.88 88 THR A N 1
ATOM 672 C CA . THR A 1 88 ? 10.703 -64.875 -64.312 1 14.88 88 THR A CA 1
ATOM 673 C C . THR A 1 88 ? 9.93 -63.594 -64.438 1 14.88 88 THR A C 1
ATOM 675 O O . THR A 1 88 ? 10.344 -62.688 -65.188 1 14.88 88 THR A O 1
ATOM 678 N N . CYS A 1 89 ? 8.703 -63.25 -63.875 1 15.88 89 CYS A N 1
ATOM 679 C CA . CYS A 1 89 ? 7.777 -62.969 -64.938 1 15.88 89 CYS A CA 1
ATOM 680 C C . CYS A 1 89 ? 8.125 -61.656 -65.625 1 15.88 89 CYS A C 1
ATOM 682 O O . CYS A 1 89 ? 8.602 -60.719 -65 1 15.88 89 CYS A O 1
ATOM 684 N N . ASN A 1 90 ? 7.84 -61.5 -66.938 1 15.06 90 ASN A N 1
ATOM 685 C CA . ASN A 1 90 ? 8.047 -61.031 -68.312 1 15.06 90 ASN A CA 1
ATOM 686 C C . ASN A 1 90 ? 7.738 -59.531 -68.5 1 15.06 90 ASN A C 1
ATOM 688 O O . ASN A 1 90 ? 8.578 -58.781 -68.938 1 15.06 90 ASN A O 1
ATOM 692 N N . ASP A 1 91 ? 6.617 -59.156 -69.062 1 15.09 91 ASP A N 1
ATOM 693 C CA . ASP A 1 91 ? 6.609 -58.719 -70.5 1 15.09 91 ASP A CA 1
ATOM 694 C C . ASP A 1 91 ? 6.719 -57.219 -70.562 1 15.09 91 ASP A C 1
ATOM 696 O O . ASP A 1 91 ? 7.574 -56.688 -71.312 1 15.09 91 ASP A O 1
ATOM 700 N N . PRO A 1 92 ? 5.504 -56.469 -70.75 1 16.09 92 PRO A N 1
ATOM 701 C CA . PRO A 1 92 ? 5.258 -56 -72.125 1 16.09 92 PRO A CA 1
ATOM 702 C C . PRO A 1 92 ? 5.855 -54.625 -72.438 1 16.09 92 PRO A C 1
ATOM 704 O O . PRO A 1 92 ? 6.289 -53.938 -71.5 1 16.09 92 PRO A O 1
ATOM 707 N N . ASP A 1 93 ? 5.078 -53.656 -73.188 1 16.36 93 ASP A N 1
ATOM 708 C CA . ASP A 1 93 ? 5.246 -53.062 -74.5 1 16.36 93 ASP A CA 1
ATOM 709 C C . ASP A 1 93 ? 5.785 -51.656 -74.438 1 16.36 93 ASP A C 1
ATOM 711 O O . ASP A 1 93 ? 5.629 -51 -73.375 1 16.36 93 ASP A O 1
ATOM 715 N N . PRO A 1 94 ? 6.355 -51 -75.562 1 17.08 94 PRO A N 1
ATOM 716 C CA . PRO A 1 94 ? 7.309 -50.031 -76.125 1 17.08 94 PRO A CA 1
ATOM 717 C C . PRO A 1 94 ? 6.766 -48.625 -76.125 1 17.08 94 PRO A C 1
ATOM 719 O O . PRO A 1 94 ? 7.5 -47.656 -76.438 1 17.08 94 PRO A O 1
ATOM 722 N N . CYS A 1 95 ? 5.582 -48.188 -75.562 1 17.64 95 CYS A N 1
ATOM 723 C CA . CYS A 1 95 ? 4.992 -47.219 -76.5 1 17.64 95 CYS A CA 1
ATOM 724 C C . CYS A 1 95 ? 5.918 -46.031 -76.688 1 17.64 95 CYS A C 1
ATOM 726 O O . CYS A 1 95 ? 6.445 -45.469 -75.75 1 17.64 95 CYS A O 1
ATOM 728 N N . VAL A 1 96 ? 6.398 -45.594 -78 1 16.73 96 VAL A N 1
ATOM 729 C CA . VAL A 1 96 ? 7.324 -44.906 -78.875 1 16.73 96 VAL A CA 1
ATOM 730 C C . VAL A 1 96 ? 7.113 -43.406 -78.812 1 16.73 96 VAL A C 1
ATOM 732 O O . VAL A 1 96 ? 7.977 -42.625 -79.188 1 16.73 96 VAL A O 1
ATOM 735 N N . THR A 1 97 ? 6.09 -42.812 -78.125 1 17.66 97 THR A N 1
ATOM 736 C CA . THR A 1 97 ? 5.684 -41.75 -79.062 1 17.66 97 THR A CA 1
ATOM 737 C C . THR A 1 97 ? 6.848 -40.781 -79.312 1 17.66 97 THR A C 1
ATOM 739 O O . THR A 1 97 ? 7.805 -40.75 -78.562 1 17.66 97 THR A O 1
ATOM 742 N N . ASP A 1 98 ? 6.777 -39.906 -80.375 1 17.14 98 ASP A N 1
ATOM 743 C CA . ASP A 1 98 ? 7.469 -39.219 -81.5 1 17.14 98 ASP A CA 1
ATOM 744 C C . ASP A 1 98 ? 8.328 -38.062 -80.938 1 17.14 98 ASP A C 1
ATOM 746 O O . ASP A 1 98 ? 8.047 -37.5 -79.875 1 17.14 98 ASP A O 1
ATOM 750 N N . ASN A 1 99 ? 9.555 -37.844 -81.625 1 17.52 99 ASN A N 1
ATOM 751 C CA . ASN A 1 99 ? 10.852 -37.188 -81.688 1 17.52 99 ASN A CA 1
ATOM 752 C C . ASN A 1 99 ? 10.719 -35.688 -81.875 1 17.52 99 ASN A C 1
ATOM 754 O O . ASN A 1 99 ? 11.719 -34.969 -82 1 17.52 99 ASN A O 1
ATOM 758 N N . GLU A 1 100 ? 9.531 -35 -82.062 1 19.08 100 GLU A N 1
ATOM 759 C CA . GLU A 1 100 ? 9.844 -33.906 -83 1 19.08 100 GLU A CA 1
ATOM 760 C C . GLU A 1 100 ? 10.914 -32.969 -82.438 1 19.08 100 GLU A C 1
ATOM 762 O O . GLU A 1 100 ? 10.969 -32.75 -81.25 1 19.08 100 GLU A O 1
ATOM 767 N N . SER A 1 101 ? 12.07 -32.562 -83.312 1 19.02 101 SER A N 1
ATOM 768 C CA . SER A 1 101 ? 13.414 -32 -83.375 1 19.02 101 SER A CA 1
ATOM 769 C C . SER A 1 101 ? 13.43 -30.531 -83 1 19.02 101 SER A C 1
ATOM 771 O O . SER A 1 101 ? 14.492 -29.922 -82.875 1 19.02 101 SER A O 1
ATOM 773 N N . GLN A 1 102 ? 12.328 -29.766 -82.688 1 19.94 102 GLN A N 1
ATOM 774 C CA . GLN A 1 102 ? 12.469 -28.406 -83.188 1 19.94 102 GLN A CA 1
ATOM 775 C C . GLN A 1 102 ? 13.703 -27.719 -82.562 1 19.94 102 GLN A C 1
ATOM 777 O O . GLN A 1 102 ? 14.023 -27.938 -81.375 1 19.94 102 GLN A O 1
ATOM 782 N N . SER A 1 103 ? 14.672 -27.016 -83.438 1 19.5 103 SER A N 1
ATOM 783 C CA . SER A 1 103 ? 16.031 -26.5 -83.625 1 19.5 103 SER A CA 1
ATOM 784 C C . SER A 1 103 ? 16.297 -25.297 -82.75 1 19.5 103 SER A C 1
ATOM 786 O O . SER A 1 103 ? 17.375 -24.703 -82.75 1 19.5 103 SER A O 1
ATOM 788 N N . SER A 1 104 ? 15.508 -24.938 -81.75 1 20.39 104 SER A N 1
ATOM 789 C CA . SER A 1 104 ? 15.562 -23.531 -81.375 1 20.39 104 SER A CA 1
ATOM 790 C C . SER A 1 104 ? 16.984 -23.109 -81 1 20.39 104 SER A C 1
ATOM 792 O O . SER A 1 104 ? 17.719 -23.859 -80.375 1 20.39 104 SER A O 1
ATOM 794 N N . SER A 1 105 ? 17.609 -21.984 -81.75 1 20.61 105 SER A N 1
ATOM 795 C CA . SER A 1 105 ? 18.859 -21.281 -81.938 1 20.61 105 SER A CA 1
ATOM 796 C C . SER A 1 105 ? 19.484 -20.828 -80.625 1 20.61 105 SER A C 1
ATOM 798 O O . SER A 1 105 ? 18.781 -20.438 -79.75 1 20.61 105 SER A O 1
ATOM 800 N N . SER A 1 106 ? 20.734 -21.281 -80.312 1 20.61 106 SER A N 1
ATOM 801 C CA . SER A 1 106 ? 21.688 -21.281 -79.188 1 20.61 106 SER A CA 1
ATOM 802 C C . SER A 1 106 ? 22.25 -19.891 -78.938 1 20.61 106 SER A C 1
ATOM 804 O O . SER A 1 106 ? 23.312 -19.734 -78.312 1 20.61 106 SER A O 1
ATOM 806 N N . SER A 1 107 ? 21.578 -18.703 -79.438 1 22.69 107 SER A N 1
ATOM 807 C CA . SER A 1 107 ? 22.453 -17.531 -79.5 1 22.69 107 SER A CA 1
ATOM 808 C C . SER A 1 107 ? 23.156 -17.297 -78.188 1 22.69 107 SER A C 1
ATOM 810 O O . SER A 1 107 ? 22.531 -17.25 -77.125 1 22.69 107 SER A O 1
ATOM 812 N N . CYS A 1 108 ? 24.531 -17.641 -78.062 1 22.62 108 CYS A N 1
ATOM 813 C CA . CYS A 1 108 ? 25.562 -17.594 -77.062 1 22.62 108 CYS A CA 1
ATOM 814 C C . CYS A 1 108 ? 25.844 -16.156 -76.625 1 22.62 108 CYS A C 1
ATOM 816 O O . CYS A 1 108 ? 26.625 -15.453 -77.25 1 22.62 108 CYS A O 1
ATOM 818 N N . GLN A 1 109 ? 24.891 -15.188 -76.562 1 24.27 109 GLN A N 1
ATOM 819 C CA . GLN A 1 109 ? 25.312 -13.82 -76.25 1 24.27 109 GLN A CA 1
ATOM 820 C C . GLN A 1 109 ? 26.297 -13.805 -75.125 1 24.27 109 GLN A C 1
ATOM 822 O O . GLN A 1 109 ? 26 -14.32 -74 1 24.27 109 GLN A O 1
ATOM 827 N N . VAL A 1 110 ? 27.641 -13.844 -75.438 1 26.31 110 VAL A N 1
ATOM 828 C CA . VAL A 1 110 ? 28.844 -13.758 -74.625 1 26.31 110 VAL A CA 1
ATOM 829 C C . VAL A 1 110 ? 28.812 -12.492 -73.812 1 26.31 110 VAL A C 1
ATOM 831 O O . VAL A 1 110 ? 28.797 -11.383 -74.312 1 26.31 110 VAL A O 1
ATOM 834 N N . SER A 1 111 ? 27.906 -12.258 -72.938 1 28.5 111 SER A N 1
ATOM 835 C CA . SER A 1 111 ? 27.828 -11.078 -72.062 1 28.5 111 SER A CA 1
ATOM 836 C C . SER A 1 111 ? 29.188 -10.703 -71.5 1 28.5 111 SER A C 1
ATOM 838 O O . SER A 1 111 ? 29.906 -11.555 -71 1 28.5 111 SER A O 1
ATOM 840 N N . ASP A 1 112 ? 30.016 -9.789 -72.312 1 29.86 112 ASP A N 1
ATOM 841 C CA . ASP A 1 112 ? 31.297 -9.156 -72 1 29.86 112 ASP A CA 1
ATOM 842 C C . ASP A 1 112 ? 31.375 -8.75 -70.5 1 29.86 112 ASP A C 1
ATOM 844 O O . ASP A 1 112 ? 30.594 -7.914 -70.062 1 29.86 112 ASP A O 1
ATOM 848 N N . ALA A 1 113 ? 31.688 -9.539 -69.5 1 30.09 113 ALA A N 1
ATOM 849 C CA . ALA A 1 113 ? 31.844 -9.5 -68.062 1 30.09 113 ALA A CA 1
ATOM 850 C C . ALA A 1 113 ? 32.969 -8.547 -67.688 1 30.09 113 ALA A C 1
ATOM 852 O O . ALA A 1 113 ? 33.969 -8.977 -67.125 1 30.09 113 ALA A O 1
ATOM 853 N N . ARG A 1 114 ? 33.438 -7.48 -68.562 1 36.69 114 ARG A N 1
ATOM 854 C CA . ARG A 1 114 ? 34.531 -6.668 -68 1 36.69 114 ARG A CA 1
ATOM 855 C C . ARG A 1 114 ? 34.125 -6.129 -66.625 1 36.69 114 ARG A C 1
ATOM 857 O O . ARG A 1 114 ? 33.125 -5.395 -66.5 1 36.69 114 ARG A O 1
ATOM 864 N N . LYS A 1 115 ? 34.5 -6.801 -65.688 1 35.84 115 LYS A N 1
ATOM 865 C CA . LYS A 1 115 ? 34.312 -6.469 -64.25 1 35.84 115 LYS A CA 1
ATOM 866 C C . LYS A 1 115 ? 34.969 -5.145 -63.938 1 35.84 115 LYS A C 1
ATOM 868 O O . LYS A 1 115 ? 36.156 -4.926 -64.25 1 35.84 115 LYS A O 1
ATOM 873 N N . PHE A 1 116 ? 34.375 -4.031 -63.969 1 44.75 116 PHE A N 1
ATOM 874 C CA . PHE A 1 116 ? 34.781 -2.729 -63.469 1 44.75 116 PHE A CA 1
ATOM 875 C C . PHE A 1 116 ? 35.625 -2.883 -62.219 1 44.75 116 PHE A C 1
ATOM 877 O O . PHE A 1 116 ? 35.188 -3.463 -61.219 1 44.75 116 PHE A O 1
ATOM 884 N N . SER A 1 117 ? 37.062 -3.027 -62.406 1 47.5 117 SER A N 1
ATOM 885 C CA . SER A 1 117 ? 37.938 -3.117 -61.25 1 47.5 117 SER A CA 1
ATOM 886 C C . SER A 1 117 ? 38.219 -1.743 -60.625 1 47.5 117 SER A C 1
ATOM 888 O O . SER A 1 117 ? 38.844 -0.898 -61.25 1 47.5 117 SER A O 1
ATOM 890 N N . SER A 1 118 ? 37.5 -1.258 -59.781 1 55.59 118 SER A N 1
ATOM 891 C CA . SER A 1 118 ? 37.625 -0.028 -59 1 55.59 118 SER A CA 1
ATOM 892 C C . SER A 1 118 ? 39.031 0.18 -58.469 1 55.59 118 SER A C 1
ATOM 894 O O . SER A 1 118 ? 39.469 1.316 -58.312 1 55.59 118 SER A O 1
ATOM 896 N N . LEU A 1 119 ? 39.938 -0.828 -58.5 1 63.31 119 LEU A N 1
ATOM 897 C CA . LEU A 1 119 ? 41.219 -0.78 -57.812 1 63.31 119 LEU A CA 1
ATOM 898 C C . LEU A 1 119 ? 42.281 -0.156 -58.688 1 63.31 119 LEU A C 1
ATOM 900 O O . LEU A 1 119 ? 43.281 0.368 -58.188 1 63.31 119 LEU A O 1
ATOM 904 N N . LYS A 1 120 ? 42.094 -0.062 -59.938 1 68 120 LYS A N 1
ATOM 905 C CA . LYS A 1 120 ? 43.188 0.379 -60.844 1 68 120 LYS A CA 1
ATOM 906 C C . LYS A 1 120 ? 43.531 1.846 -60.594 1 68 120 LYS A C 1
ATOM 908 O O . LYS A 1 120 ? 44.719 2.209 -60.531 1 68 120 LYS A O 1
ATOM 913 N N . TYR A 1 121 ? 42.5 2.715 -60.438 1 76 121 TYR A N 1
ATOM 914 C CA . TYR A 1 121 ? 42.75 4.141 -60.281 1 76 121 TYR A CA 1
ATOM 915 C C . TYR A 1 121 ? 43.125 4.469 -58.844 1 76 121 TYR A C 1
ATOM 917 O O . TYR A 1 121 ? 43.906 5.383 -58.594 1 76 121 TYR A O 1
ATOM 925 N N . GLU A 1 122 ? 42.75 3.633 -57.969 1 74.25 122 GLU A N 1
ATOM 926 C CA . GLU A 1 122 ? 43.062 3.859 -56.562 1 74.25 122 GLU A CA 1
ATOM 927 C C . GLU A 1 122 ? 44.531 3.551 -56.281 1 74.25 122 GLU A C 1
ATOM 929 O O . GLU A 1 122 ? 45.156 4.176 -55.438 1 74.25 122 GLU A O 1
ATOM 934 N N . ASN A 1 123 ? 45.156 2.662 -57.062 1 72.81 123 ASN A N 1
ATOM 935 C CA . ASN A 1 123 ? 46.562 2.322 -56.875 1 72.81 123 ASN A CA 1
ATOM 936 C C . ASN A 1 123 ? 47.469 3.406 -57.406 1 72.81 123 ASN A C 1
ATOM 938 O O . ASN A 1 123 ? 48.531 3.668 -56.875 1 72.81 123 ASN A O 1
ATOM 942 N N . LYS A 1 124 ? 46.969 4.102 -58.5 1 77.38 124 LYS A N 1
ATOM 943 C CA . LYS A 1 124 ? 47.812 5.121 -59.125 1 77.38 124 LYS A CA 1
ATOM 944 C C . LYS A 1 124 ? 47.688 6.461 -58.406 1 77.38 124 LYS A C 1
ATOM 946 O O . LYS A 1 124 ? 48.625 7.234 -58.344 1 77.38 124 LYS A O 1
ATOM 951 N N . TYR A 1 125 ? 46.5 6.859 -57.938 1 79.12 125 TYR A N 1
ATOM 952 C CA . TYR A 1 125 ? 46.219 8.07 -57.188 1 79.12 125 TYR A CA 1
ATOM 953 C C . TYR A 1 125 ? 45.781 7.73 -55.75 1 79.12 125 TYR A C 1
ATOM 955 O O . TYR A 1 125 ? 44.594 7.52 -55.5 1 79.12 125 TYR A O 1
ATOM 963 N N . PRO A 1 126 ? 46.844 7.664 -54.844 1 75.5 126 PRO A N 1
ATOM 964 C CA . PRO A 1 126 ? 46.531 7.176 -53.5 1 75.5 126 PRO A CA 1
ATOM 965 C C . PRO A 1 126 ? 45.5 8.016 -52.781 1 75.5 126 PRO A C 1
ATOM 967 O O . PRO A 1 126 ? 44.906 7.57 -51.781 1 75.5 126 PRO A O 1
ATOM 970 N N . TRP A 1 127 ? 45.25 9.203 -53.25 1 75.88 127 TRP A N 1
ATOM 971 C CA . TRP A 1 127 ? 44.25 10.062 -52.625 1 75.88 127 TRP A CA 1
ATOM 972 C C . TRP A 1 127 ? 42.844 9.734 -53.125 1 75.88 127 TRP A C 1
ATOM 974 O O . TRP A 1 127 ? 41.844 10.227 -52.594 1 75.88 127 TRP A O 1
ATOM 984 N N . LEU A 1 128 ? 42.625 8.867 -54.125 1 76.38 128 LEU A N 1
ATOM 985 C CA . LEU A 1 128 ? 41.375 8.5 -54.75 1 76.38 128 LEU A CA 1
ATOM 986 C C . LEU A 1 128 ? 40.812 7.219 -54.156 1 76.38 128 LEU A C 1
ATOM 988 O O . LEU A 1 128 ? 41.531 6.258 -53.938 1 76.38 128 LEU A O 1
ATOM 992 N N . TYR A 1 129 ? 39.531 7.191 -53.688 1 76.06 129 TYR A N 1
ATOM 993 C CA . TYR A 1 129 ? 38.906 5.93 -53.312 1 76.06 129 TYR A CA 1
ATOM 994 C C . TYR A 1 129 ? 37.5 5.832 -53.906 1 76.06 129 TYR A C 1
ATOM 996 O O . TYR A 1 129 ? 36.844 6.852 -54.125 1 76.06 129 TYR A O 1
ATOM 1004 N N . HIS A 1 130 ? 37.125 4.695 -54.344 1 72.62 130 HIS A N 1
ATOM 1005 C CA . HIS A 1 130 ? 35.844 4.43 -55 1 72.62 130 HIS A CA 1
ATOM 1006 C C . HIS A 1 130 ? 34.719 4.203 -53.969 1 72.62 130 HIS A C 1
ATOM 1008 O O . HIS A 1 130 ? 34.844 3.348 -53.094 1 72.62 130 HIS A O 1
ATOM 1014 N N . SER A 1 131 ? 33.625 5.129 -54.031 1 63.97 131 SER A N 1
ATOM 1015 C CA . SER A 1 131 ? 32.406 4.953 -53.281 1 63.97 131 SER A CA 1
ATOM 1016 C C . SER A 1 131 ? 31.266 4.406 -54.156 1 63.97 131 SER A C 1
ATOM 1018 O O . SER A 1 131 ? 31.406 4.359 -55.375 1 63.97 131 SER A O 1
ATOM 1020 N N . ALA A 1 132 ? 30.031 3.812 -53.594 1 65.19 132 ALA A N 1
ATOM 1021 C CA . ALA A 1 132 ? 28.922 3.205 -54.312 1 65.19 132 ALA A CA 1
ATOM 1022 C C . ALA A 1 132 ? 28.469 4.109 -55.469 1 65.19 132 ALA A C 1
ATOM 1024 O O . ALA A 1 132 ? 27.969 3.629 -56.5 1 65.19 132 ALA A O 1
ATOM 1025 N N . GLN A 1 133 ? 28.781 5.391 -55.5 1 70.19 133 GLN A N 1
ATOM 1026 C CA . GLN A 1 133 ? 28.219 6.301 -56.5 1 70.19 133 GLN A CA 1
ATOM 1027 C C . GLN A 1 133 ? 29.328 6.891 -57.375 1 70.19 133 GLN A C 1
ATOM 1029 O O . GLN A 1 133 ? 29.047 7.629 -58.312 1 70.19 133 GLN A O 1
ATOM 1034 N N . GLY A 1 134 ? 30.594 6.543 -57.094 1 77.06 134 GLY A N 1
ATOM 1035 C CA . GLY A 1 134 ? 31.703 7.012 -57.906 1 77.06 134 GLY A CA 1
ATOM 1036 C C . GLY A 1 134 ? 33 7.215 -57.125 1 77.06 134 GLY A C 1
ATOM 1037 O O . GLY A 1 134 ? 33.125 6.699 -56 1 77.06 134 GLY A O 1
ATOM 1038 N N . TYR A 1 135 ? 33.969 8.07 -57.812 1 77.56 135 TYR A N 1
ATOM 1039 C CA . TYR A 1 135 ? 35.281 8.25 -57.156 1 77.56 135 TYR A CA 1
ATOM 1040 C C . TYR A 1 135 ? 35.312 9.547 -56.375 1 77.56 135 TYR A C 1
ATOM 1042 O O . TYR A 1 135 ? 34.75 10.57 -56.781 1 77.56 135 TYR A O 1
ATOM 1050 N N . LEU A 1 136 ? 35.812 9.484 -55.188 1 78.25 136 LEU A N 1
ATOM 1051 C CA . LEU A 1 136 ? 36.031 10.648 -54.312 1 78.25 136 LEU A CA 1
ATOM 1052 C C . LEU A 1 136 ? 37.469 10.758 -53.875 1 78.25 136 LEU A C 1
ATOM 1054 O O . LEU A 1 136 ? 38.219 9.773 -53.906 1 78.25 136 LEU A O 1
ATOM 1058 N N . CYS A 1 137 ? 37.969 11.977 -53.531 1 76.12 137 CYS A N 1
ATOM 1059 C CA . CYS A 1 137 ? 39.312 12.203 -53.062 1 76.12 137 CYS A CA 1
ATOM 1060 C C . CYS A 1 137 ? 39.375 12.141 -51.531 1 76.12 137 CYS A C 1
ATOM 1062 O O . CYS A 1 137 ? 38.719 12.906 -50.844 1 76.12 137 CYS A O 1
ATOM 1064 N N . LYS A 1 138 ? 40.219 11.258 -51.031 1 74.81 138 LYS A N 1
ATOM 1065 C CA . LYS A 1 138 ? 40.375 11.016 -49.594 1 74.81 138 LYS A CA 1
ATOM 1066 C C . LYS A 1 138 ? 40.75 12.305 -48.844 1 74.81 138 LYS A C 1
ATOM 1068 O O . LYS A 1 138 ? 40.312 12.531 -47.719 1 74.81 138 LYS A O 1
ATOM 1073 N N . TYR A 1 139 ? 41.5 13.133 -49.406 1 71.94 139 TYR A N 1
ATOM 1074 C CA . TYR A 1 139 ? 42.031 14.32 -48.75 1 71.94 139 TYR A CA 1
ATOM 1075 C C . TYR A 1 139 ? 41.062 15.5 -48.906 1 71.94 139 TYR A C 1
ATOM 1077 O O . TYR A 1 139 ? 40.812 16.234 -47.938 1 71.94 139 TYR A O 1
ATOM 1085 N N . CYS A 1 140 ? 40.5 15.711 -50.031 1 73.5 140 CYS A N 1
ATOM 1086 C CA . CYS A 1 140 ? 39.656 16.859 -50.281 1 73.5 140 CYS A CA 1
ATOM 1087 C C . CYS A 1 140 ? 38.281 16.656 -49.656 1 73.5 140 CYS A C 1
ATOM 1089 O O . CYS A 1 140 ? 37.594 17.625 -49.312 1 73.5 140 CYS A O 1
ATOM 1091 N N . GLU A 1 141 ? 37.875 15.305 -49.562 1 71.25 141 GLU A N 1
ATOM 1092 C CA . GLU A 1 141 ? 36.656 15.023 -48.812 1 71.25 141 GLU A CA 1
ATOM 1093 C C . GLU A 1 141 ? 36.75 15.477 -47.375 1 71.25 141 GLU A C 1
ATOM 1095 O O . GLU A 1 141 ? 35.781 15.992 -46.781 1 71.25 141 GLU A O 1
ATOM 1100 N N . LEU A 1 142 ? 37.969 15.336 -46.844 1 65.44 142 LEU A N 1
ATOM 1101 C CA . LEU A 1 142 ? 38.219 15.617 -45.406 1 65.44 142 LEU A CA 1
ATOM 1102 C C . LEU A 1 142 ? 38.5 17.094 -45.219 1 65.44 142 LEU A C 1
ATOM 1104 O O . LEU A 1 142 ? 38.062 17.688 -44.219 1 65.44 142 LEU A O 1
ATOM 1108 N N . PHE A 1 143 ? 39.312 17.703 -45.875 1 61.97 143 PHE A N 1
ATOM 1109 C CA . PHE A 1 143 ? 39.844 19.047 -45.656 1 61.97 143 PHE A CA 1
ATOM 1110 C C . PHE A 1 143 ? 39.344 20 -46.75 1 61.97 143 PHE A C 1
ATOM 1112 O O . PHE A 1 143 ? 39.781 21.156 -46.781 1 61.97 143 PHE A O 1
ATOM 1119 N N . GLY A 1 144 ? 38.531 19.391 -47.594 1 59.53 144 GLY A N 1
ATOM 1120 C CA . GLY A 1 144 ? 38.062 20.234 -48.688 1 59.53 144 GLY A CA 1
ATOM 1121 C C . GLY A 1 144 ? 36.969 21.203 -48.25 1 59.53 144 GLY A C 1
ATOM 1122 O O . GLY A 1 144 ? 36.062 20.828 -47.469 1 59.53 144 GLY A O 1
ATOM 1123 N N . GLY A 1 145 ? 36.844 22.25 -47.75 1 49.94 145 GLY A N 1
ATOM 1124 C CA . GLY A 1 145 ? 35.938 23.297 -47.25 1 49.94 145 GLY A CA 1
ATOM 1125 C C . GLY A 1 145 ? 34.469 22.969 -47.438 1 49.94 145 GLY A C 1
ATOM 1126 O O . GLY A 1 145 ? 34.125 22.203 -48.344 1 49.94 145 GLY A O 1
ATOM 1127 N N . THR A 1 146 ? 33.688 22.938 -46.25 1 42.53 146 THR A N 1
ATOM 1128 C CA . THR A 1 146 ? 32.219 22.828 -46.281 1 42.53 146 THR A CA 1
ATOM 1129 C C . THR A 1 146 ? 31.641 23.734 -47.344 1 42.53 146 THR A C 1
ATOM 1131 O O . THR A 1 146 ? 31.188 24.844 -47.062 1 42.53 146 THR A O 1
ATOM 1134 N N . CYS A 1 147 ? 32.219 23.859 -48.5 1 36.69 147 CYS A N 1
ATOM 1135 C CA . CYS A 1 147 ? 31.406 24.688 -49.375 1 36.69 147 CYS A CA 1
ATOM 1136 C C . CYS A 1 147 ? 30.031 24.078 -49.625 1 36.69 147 CYS A C 1
ATOM 1138 O O . CYS A 1 147 ? 29.891 22.859 -49.656 1 36.69 147 CYS A O 1
ATOM 1140 N N . VAL A 1 148 ? 28.938 24.906 -49.312 1 43.25 148 VAL A N 1
ATOM 1141 C CA . VAL A 1 148 ? 27.516 24.734 -49.594 1 43.25 148 VAL A CA 1
ATOM 1142 C C . VAL A 1 148 ? 27.328 23.984 -50.906 1 43.25 148 VAL A C 1
ATOM 1144 O O . VAL A 1 148 ? 26.344 23.25 -51.094 1 43.25 148 VAL A O 1
ATOM 1147 N N . ASN A 1 149 ? 28.234 24.156 -51.938 1 46.19 149 ASN A N 1
ATOM 1148 C CA . ASN A 1 149 ? 27.938 23.656 -53.281 1 46.19 149 ASN A CA 1
ATOM 1149 C C . ASN A 1 149 ? 28.547 22.281 -53.5 1 46.19 149 ASN A C 1
ATOM 1151 O O . ASN A 1 149 ? 29.625 21.969 -53 1 46.19 149 ASN A O 1
ATOM 1155 N N . ALA A 1 150 ? 27.688 21.281 -54.031 1 52.69 150 ALA A N 1
ATOM 1156 C CA . ALA A 1 150 ? 28 19.938 -54.5 1 52.69 150 ALA A CA 1
ATOM 1157 C C . ALA A 1 150 ? 29.25 19.938 -55.375 1 52.69 150 ALA A C 1
ATOM 1159 O O . ALA A 1 150 ? 29.266 20.547 -56.469 1 52.69 150 ALA A O 1
ATOM 1160 N N . ARG A 1 151 ? 30.5 19.641 -54.812 1 67.12 151 ARG A N 1
ATOM 1161 C CA . ARG A 1 151 ? 31.719 19.656 -55.625 1 67.12 151 ARG A CA 1
ATOM 1162 C C . ARG A 1 151 ? 32.188 18.25 -55.969 1 67.12 151 ARG A C 1
ATOM 1164 O O . ARG A 1 151 ? 32.094 17.344 -55.125 1 67.12 151 ARG A O 1
ATOM 1171 N N . GLU A 1 152 ? 32.688 18.125 -57.219 1 74.94 152 GLU A N 1
ATOM 1172 C CA . GLU A 1 152 ? 33.188 16.859 -57.719 1 74.94 152 GLU A CA 1
ATOM 1173 C C . GLU A 1 152 ? 34.406 16.375 -56.969 1 74.94 152 GLU A C 1
ATOM 1175 O O . GLU A 1 152 ? 35.25 17.172 -56.594 1 74.94 152 GLU A O 1
ATOM 1180 N N . PHE A 1 153 ? 34.562 15.273 -56.5 1 79.38 153 PHE A N 1
ATOM 1181 C CA . PHE A 1 153 ? 35.625 14.508 -55.812 1 79.38 153 PHE A CA 1
ATOM 1182 C C . PHE A 1 153 ? 35.625 14.812 -54.312 1 79.38 153 PHE A C 1
ATOM 1184 O O . PHE A 1 153 ? 36.438 14.25 -53.562 1 79.38 153 PHE A O 1
ATOM 1191 N N . VAL A 1 154 ? 34.719 15.805 -53.812 1 74.19 154 VAL A N 1
ATOM 1192 C CA . VAL A 1 154 ? 34.688 16.141 -52.406 1 74.19 154 VAL A CA 1
ATOM 1193 C C . VAL A 1 154 ? 33.406 15.602 -51.75 1 74.19 154 VAL A C 1
ATOM 1195 O O . VAL A 1 154 ? 33.469 14.727 -50.875 1 74.19 154 VAL A O 1
ATOM 1198 N N . ASN A 1 155 ? 32.031 16.172 -52.312 1 69.94 155 ASN A N 1
ATOM 1199 C CA . ASN A 1 155 ? 30.766 15.695 -51.781 1 69.94 155 ASN A CA 1
ATOM 1200 C C . ASN A 1 155 ? 29.969 14.945 -52.844 1 69.94 155 ASN A C 1
ATOM 1202 O O . ASN A 1 155 ? 28.969 14.289 -52.531 1 69.94 155 ASN A O 1
ATOM 1206 N N . ILE A 1 156 ? 30.375 14.977 -54.188 1 73.12 156 ILE A N 1
ATOM 1207 C CA . ILE A 1 156 ? 29.734 14.266 -55.281 1 73.12 156 ILE A CA 1
ATOM 1208 C C . ILE A 1 156 ? 30.719 13.297 -55.938 1 73.12 156 ILE A C 1
ATOM 1210 O O . ILE A 1 156 ? 31.797 13.711 -56.344 1 73.12 156 ILE A O 1
ATOM 1214 N N . ALA A 1 157 ? 30.328 12.07 -55.844 1 74.44 157 ALA A N 1
ATOM 1215 C CA . ALA A 1 157 ? 31.125 11.055 -56.531 1 74.44 157 ALA A CA 1
ATOM 1216 C C . ALA A 1 157 ? 31.156 11.312 -58.031 1 74.44 157 ALA A C 1
ATOM 1218 O O . ALA A 1 157 ? 30.125 11.641 -58.625 1 74.44 157 ALA A O 1
ATOM 1219 N N . VAL A 1 158 ? 32.25 11.328 -58.562 1 76.81 158 VAL A N 1
ATOM 1220 C CA . VAL A 1 158 ? 32.406 11.648 -59.969 1 76.81 158 VAL A CA 1
ATOM 1221 C C . VAL A 1 158 ? 32.656 10.367 -60.75 1 76.81 158 VAL A C 1
ATOM 1223 O O . VAL A 1 158 ? 33.469 9.523 -60.344 1 76.81 158 VAL A O 1
ATOM 1226 N N . GLY A 1 159 ? 31.781 10.133 -61.75 1 76.12 159 GLY A N 1
ATOM 1227 C CA . GLY A 1 159 ? 32.094 9.117 -62.75 1 76.12 159 GLY A CA 1
ATOM 1228 C C . GLY A 1 159 ? 33.188 9.531 -63.719 1 76.12 159 GLY A C 1
ATOM 1229 O O . GLY A 1 159 ? 33.219 10.664 -64.188 1 76.12 159 GLY A O 1
ATOM 1230 N N . LEU A 1 160 ? 34.375 8.883 -63.781 1 74.44 160 LEU A N 1
ATOM 1231 C CA . LEU A 1 160 ? 35.562 9.281 -64.5 1 74.44 160 LEU A CA 1
ATOM 1232 C C . LEU A 1 160 ? 35.312 9.352 -66 1 74.44 160 LEU A C 1
ATOM 1234 O O . LEU A 1 160 ? 36.031 10.039 -66.75 1 74.44 160 LEU A O 1
ATOM 1238 N N . GLY A 1 161 ? 34.031 9.109 -66.5 1 67.94 161 GLY A N 1
ATOM 1239 C CA . GLY A 1 161 ? 33.594 9.203 -67.875 1 67.94 161 GLY A CA 1
ATOM 1240 C C . GLY A 1 161 ? 34.625 8.633 -68.875 1 67.94 161 GLY A C 1
ATOM 1241 O O . GLY A 1 161 ? 35.344 7.688 -68.562 1 67.94 161 GLY A O 1
ATOM 1242 N N . THR A 1 162 ? 34.875 9.219 -70.25 1 70.38 162 THR A N 1
ATOM 1243 C CA . THR A 1 162 ? 35.656 8.648 -71.312 1 70.38 162 THR A CA 1
ATOM 1244 C C . THR A 1 162 ? 37.125 8.992 -71.188 1 70.38 162 THR A C 1
ATOM 1246 O O . THR A 1 162 ? 37.969 8.289 -71.75 1 70.38 162 THR A O 1
ATOM 1249 N N . HIS A 1 163 ? 37.562 10.141 -70.375 1 76 163 HIS A N 1
ATOM 1250 C CA . HIS A 1 163 ? 38.969 10.492 -70.188 1 76 163 HIS A CA 1
ATOM 1251 C C . HIS A 1 163 ? 39.312 10.625 -68.75 1 76 163 HIS A C 1
ATOM 1253 O O . HIS A 1 163 ? 39.531 11.734 -68.25 1 76 163 HIS A O 1
ATOM 1259 N N . PRO A 1 164 ? 39.438 9.398 -68.062 1 75.5 164 PRO A N 1
ATOM 1260 C CA . PRO A 1 164 ? 39.594 9.406 -66.562 1 75.5 164 PRO A CA 1
ATOM 1261 C C . PRO A 1 164 ? 40.938 10.008 -66.125 1 75.5 164 PRO A C 1
ATOM 1263 O O . PRO A 1 164 ? 40.969 10.734 -65.125 1 75.5 164 PRO A O 1
ATOM 1266 N N . THR A 1 165 ? 42 9.852 -66.875 1 77.56 165 THR A N 1
ATOM 1267 C CA . THR A 1 165 ? 43.312 10.297 -66.438 1 77.56 165 THR A CA 1
ATOM 1268 C C . THR A 1 165 ? 43.406 11.82 -66.438 1 77.56 165 THR A C 1
ATOM 1270 O O . THR A 1 165 ? 44.062 12.414 -65.562 1 77.56 165 THR A O 1
ATOM 1273 N N . ARG A 1 166 ? 42.781 12.477 -67.438 1 78.5 166 ARG A N 1
ATOM 1274 C CA . ARG A 1 166 ? 42.812 13.93 -67.562 1 78.5 166 ARG A CA 1
ATOM 1275 C C . ARG A 1 166 ? 42.062 14.57 -66.375 1 78.5 166 ARG A C 1
ATOM 1277 O O . ARG A 1 166 ? 42.5 15.562 -65.812 1 78.5 166 ARG A O 1
ATOM 1284 N N . LYS A 1 167 ? 40.844 13.945 -65.938 1 80.5 167 LYS A N 1
ATOM 1285 C CA . LYS A 1 167 ? 40.031 14.477 -64.875 1 80.5 167 LYS A CA 1
ATOM 1286 C C . LYS A 1 167 ? 40.719 14.312 -63.531 1 80.5 167 LYS A C 1
ATOM 1288 O O . LYS A 1 167 ? 40.656 15.211 -62.688 1 80.5 167 LYS A O 1
ATOM 1293 N N . LEU A 1 168 ? 41.406 13.219 -63.344 1 82 168 LEU A N 1
ATOM 1294 C CA . LEU A 1 168 ? 42.094 12.953 -62.094 1 82 168 LEU A CA 1
ATOM 1295 C C . LEU A 1 168 ? 43.344 13.82 -61.938 1 82 168 LEU A C 1
ATOM 1297 O O . LEU A 1 168 ? 43.656 14.312 -60.875 1 82 168 LEU A O 1
ATOM 1301 N N . GLU A 1 169 ? 44 14.109 -63.062 1 80.94 169 GLU A N 1
ATOM 1302 C CA . GLU A 1 169 ? 45.188 14.953 -63.031 1 80.94 169 GLU A CA 1
ATOM 1303 C C . GLU A 1 169 ? 44.812 16.406 -62.781 1 80.94 169 GLU A C 1
ATOM 1305 O O . GLU A 1 169 ? 45.531 17.125 -62.062 1 80.94 169 GLU A O 1
ATOM 1310 N N . LYS A 1 170 ? 43.625 16.859 -63.312 1 81.88 170 LYS A N 1
ATOM 1311 C CA . LYS A 1 170 ? 43.156 18.219 -63.031 1 81.88 170 LYS A CA 1
ATOM 1312 C C . LYS A 1 170 ? 42.812 18.391 -61.562 1 81.88 170 LYS A C 1
ATOM 1314 O O . LYS A 1 170 ? 43.094 19.422 -60.969 1 81.88 170 LYS A O 1
ATOM 1319 N N . HIS A 1 171 ? 42.25 17.297 -60.938 1 81.62 171 HIS A N 1
ATOM 1320 C CA . HIS A 1 171 ? 41.938 17.391 -59.5 1 81.62 171 HIS A CA 1
ATOM 1321 C C . HIS A 1 171 ? 43.219 17.375 -58.688 1 81.62 171 HIS A C 1
ATOM 1323 O O . HIS A 1 171 ? 43.375 18.188 -57.75 1 81.62 171 HIS A O 1
ATOM 1329 N N . GLN A 1 172 ? 44.188 16.562 -59 1 79.12 172 GLN A N 1
ATOM 1330 C CA . GLN A 1 172 ? 45.438 16.453 -58.281 1 79.12 172 GLN A CA 1
ATOM 1331 C C . GLN A 1 172 ? 46.219 17.766 -58.281 1 79.12 172 GLN A C 1
ATOM 1333 O O . GLN A 1 172 ? 46.906 18.109 -57.312 1 79.12 172 GLN A O 1
ATOM 1338 N N . SER A 1 173 ? 46 18.5 -59.438 1 77.69 173 SER A N 1
ATOM 1339 C CA . SER A 1 173 ? 46.75 19.734 -59.594 1 77.69 173 SER A CA 1
ATOM 1340 C C . SER A 1 173 ? 45.938 20.938 -59.094 1 77.69 173 SER A C 1
ATOM 1342 O O . SER A 1 173 ? 46.438 22.062 -59.125 1 77.69 173 SER A O 1
ATOM 1344 N N . SER A 1 174 ? 44.688 20.734 -58.656 1 77.94 174 SER A N 1
ATOM 1345 C CA . SER A 1 174 ? 43.844 21.844 -58.188 1 77.94 174 SER A CA 1
ATOM 1346 C C . SER A 1 174 ? 44.344 22.375 -56.844 1 77.94 174 SER A C 1
ATOM 1348 O O . SER A 1 174 ? 44.875 21.625 -56.031 1 77.94 174 SER A O 1
ATOM 1350 N N . GLU A 1 175 ? 44.25 23.656 -56.594 1 73.62 175 GLU A N 1
ATOM 1351 C CA . GLU A 1 175 ? 44.75 24.328 -55.375 1 73.62 175 GLU A CA 1
ATOM 1352 C C . GLU A 1 175 ? 44.062 23.766 -54.125 1 73.62 175 GLU A C 1
ATOM 1354 O O . GLU A 1 175 ? 44.688 23.625 -53.094 1 73.62 175 GLU A O 1
ATOM 1359 N N . LYS A 1 176 ? 42.812 23.344 -54.375 1 73.69 176 LYS A N 1
ATOM 1360 C CA . LYS A 1 176 ? 42.094 22.844 -53.219 1 73.69 176 LYS A CA 1
ATOM 1361 C C . LYS A 1 176 ? 42.562 21.453 -52.812 1 73.69 176 LYS A C 1
ATOM 1363 O O . LYS A 1 176 ? 42.688 21.141 -51.625 1 73.69 176 LYS A O 1
ATOM 1368 N N . HIS A 1 177 ? 42.938 20.625 -53.688 1 76.5 177 HIS A N 1
ATOM 1369 C CA . HIS A 1 177 ? 43.5 19.312 -53.344 1 76.5 177 HIS A CA 1
ATOM 1370 C C . HIS A 1 177 ? 44.875 19.438 -52.719 1 76.5 177 HIS A C 1
ATOM 1372 O O . HIS A 1 177 ? 45.156 18.781 -51.719 1 76.5 177 HIS A O 1
ATOM 1378 N N . ILE A 1 178 ? 45.688 20.406 -53.281 1 78.12 178 ILE A N 1
ATOM 1379 C CA . ILE A 1 178 ? 47.031 20.594 -52.719 1 78.12 178 ILE A CA 1
ATOM 1380 C C . ILE A 1 178 ? 46.938 21.109 -51.312 1 78.12 178 ILE A C 1
ATOM 1382 O O . ILE A 1 178 ? 47.656 20.656 -50.406 1 78.12 178 ILE A O 1
ATOM 1386 N N . PHE A 1 179 ? 46 22.047 -51.094 1 73.88 179 PHE A N 1
ATOM 1387 C CA . PHE A 1 179 ? 45.781 22.531 -49.75 1 73.88 179 PHE A CA 1
ATOM 1388 C C . PHE A 1 179 ? 45.312 21.406 -48.812 1 73.88 179 PHE A C 1
ATOM 1390 O O . PHE A 1 179 ? 45.781 21.266 -47.688 1 73.88 179 PHE A O 1
ATOM 1397 N N . SER A 1 180 ? 44.438 20.516 -49.312 1 72.88 180 SER A N 1
ATOM 1398 C CA . SER A 1 180 ? 43.906 19.422 -48.5 1 72.88 180 SER A CA 1
ATOM 1399 C C . SER A 1 180 ? 45 18.391 -48.219 1 72.88 180 SER A C 1
ATOM 1401 O O . SER A 1 180 ? 45.031 17.797 -47.125 1 72.88 180 SER A O 1
ATOM 1403 N N . VAL A 1 181 ? 45.906 18.219 -49.125 1 72.62 181 VAL A N 1
ATOM 1404 C CA . VAL A 1 181 ? 47 17.281 -48.938 1 72.62 181 VAL A CA 1
ATOM 1405 C C . VAL A 1 181 ? 47.969 17.844 -47.906 1 72.62 181 VAL A C 1
ATOM 1407 O O . VAL A 1 181 ? 48.469 17.109 -47.031 1 72.62 181 VAL A O 1
ATOM 1410 N N . GLU A 1 182 ? 48.219 19.141 -47.938 1 67.81 182 GLU A N 1
ATOM 1411 C CA . GLU A 1 182 ? 49.125 19.75 -46.938 1 67.81 182 GLU A CA 1
ATOM 1412 C C . GLU A 1 182 ? 48.5 19.719 -45.562 1 67.81 182 GLU A C 1
ATOM 1414 O O . GLU A 1 182 ? 49.188 19.453 -44.562 1 67.81 182 GLU A O 1
ATOM 1419 N N . ARG A 1 183 ? 47.25 19.969 -45.531 1 61.38 183 ARG A N 1
ATOM 1420 C CA . ARG A 1 183 ? 46.594 19.906 -44.219 1 61.38 183 ARG A CA 1
ATOM 1421 C C . ARG A 1 183 ? 46.531 18.469 -43.688 1 61.38 183 ARG A C 1
ATOM 1423 O O . ARG A 1 183 ? 46.688 18.234 -42.5 1 61.38 183 ARG A O 1
ATOM 1430 N N . TYR A 1 184 ? 46.469 17.578 -44.594 1 61.84 184 TYR A N 1
ATOM 1431 C CA . TYR A 1 184 ? 46.5 16.188 -44.188 1 61.84 184 TYR A CA 1
ATOM 1432 C C . TYR A 1 184 ? 47.875 15.812 -43.688 1 61.84 184 TYR A C 1
ATOM 1434 O O . TYR A 1 184 ? 48 15.102 -42.688 1 61.84 184 TYR A O 1
ATOM 1442 N N . ALA A 1 185 ? 48.938 16.234 -44.281 1 61.59 185 ALA A N 1
ATOM 1443 C CA . ALA A 1 185 ? 50.312 15.977 -43.844 1 61.59 185 ALA A CA 1
ATOM 1444 C C . ALA A 1 185 ? 50.562 16.625 -42.469 1 61.59 185 ALA A C 1
ATOM 1446 O O . ALA A 1 185 ? 51.188 16.016 -41.594 1 61.59 185 ALA A O 1
ATOM 1447 N N . GLN A 1 186 ? 50.156 17.812 -42.25 1 54.56 186 GLN A N 1
ATOM 1448 C CA . GLN A 1 186 ? 50.312 18.438 -40.938 1 54.56 186 GLN A CA 1
ATOM 1449 C C . GLN A 1 186 ? 49.438 17.734 -39.906 1 54.56 186 GLN A C 1
ATOM 1451 O O . GLN A 1 186 ? 49.844 17.594 -38.75 1 54.56 186 GLN A O 1
ATOM 1456 N N . PHE A 1 187 ? 48.312 17.312 -40.344 1 47.5 187 PHE A N 1
ATOM 1457 C CA . PHE A 1 187 ? 47.438 16.547 -39.469 1 47.5 187 PHE A CA 1
ATOM 1458 C C . PHE A 1 187 ? 48.031 15.188 -39.156 1 47.5 187 PHE A C 1
ATOM 1460 O O . PHE A 1 187 ? 47.938 14.727 -38 1 47.5 187 PHE A O 1
ATOM 1467 N N . SER A 1 188 ? 48.594 14.508 -40.031 1 46.66 188 SER A N 1
ATOM 1468 C CA . SER A 1 188 ? 49.25 13.234 -39.812 1 46.66 188 SER A CA 1
ATOM 1469 C C . SER A 1 188 ? 50.5 13.414 -38.969 1 46.66 188 SER A C 1
ATOM 1471 O O . SER A 1 188 ? 50.875 12.523 -38.188 1 46.66 188 SER A O 1
ATOM 1473 N N . ALA A 1 189 ? 51.344 14.352 -39.062 1 45.56 189 ALA A N 1
ATOM 1474 C CA . ALA A 1 189 ? 52.438 14.633 -38.156 1 45.56 189 ALA A CA 1
ATOM 1475 C C . ALA A 1 189 ? 51.906 14.984 -36.75 1 45.56 189 ALA A C 1
ATOM 1477 O O . ALA A 1 189 ? 52.531 14.68 -35.75 1 45.56 189 ALA A O 1
ATOM 1478 N N . LYS A 1 190 ? 50.938 15.742 -36.5 1 38.53 190 LYS A N 1
ATOM 1479 C CA . LYS A 1 190 ? 50.25 15.961 -35.25 1 38.53 190 LYS A CA 1
ATOM 1480 C C . LYS A 1 190 ? 49.438 14.719 -34.844 1 38.53 190 LYS A C 1
ATOM 1482 O O . LYS A 1 190 ? 48.719 14.742 -33.844 1 38.53 190 LYS A O 1
ATOM 1487 N N . VAL A 1 191 ? 49.438 13.633 -35.375 1 39.75 191 VAL A N 1
ATOM 1488 C CA . VAL A 1 191 ? 48.969 12.281 -35.125 1 39.75 191 VAL A CA 1
ATOM 1489 C C . VAL A 1 191 ? 49.312 11.852 -33.688 1 39.75 191 VAL A C 1
ATOM 1491 O O . VAL A 1 191 ? 48.562 11.07 -33.062 1 39.75 191 VAL A O 1
ATOM 1494 N N . ASN A 1 192 ? 50.344 12.336 -33.094 1 40.03 192 ASN A N 1
ATOM 1495 C CA . ASN A 1 192 ? 50.625 12.102 -31.688 1 40.03 192 ASN A CA 1
ATOM 1496 C C . ASN A 1 192 ? 49.562 12.742 -30.797 1 40.03 192 ASN A C 1
ATOM 1498 O O . ASN A 1 192 ? 49.188 12.18 -29.766 1 40.03 192 ASN A O 1
ATOM 1502 N N . VAL A 1 193 ? 49.094 13.938 -30.969 1 37.84 193 VAL A N 1
ATOM 1503 C CA . VAL A 1 193 ? 47.969 14.547 -30.25 1 37.84 193 VAL A CA 1
ATOM 1504 C C . VAL A 1 193 ? 46.656 13.82 -30.578 1 37.84 193 VAL A C 1
ATOM 1506 O O . VAL A 1 193 ? 45.812 13.617 -29.703 1 37.84 193 VAL A O 1
ATOM 1509 N N . LEU A 1 194 ? 46.375 13.438 -31.828 1 37.25 194 LEU A N 1
ATOM 1510 C CA . LEU A 1 194 ? 45.188 12.633 -32.188 1 37.25 194 LEU A CA 1
ATOM 1511 C C . LEU A 1 194 ? 45.188 11.32 -31.406 1 37.25 194 LEU A C 1
ATOM 1513 O O . LEU A 1 194 ? 44.125 10.852 -30.984 1 37.25 194 LEU A O 1
ATOM 1517 N N . ASP A 1 195 ? 46.281 10.711 -31.297 1 43.44 195 ASP A N 1
ATOM 1518 C CA . ASP A 1 195 ? 46.375 9.547 -30.438 1 43.44 195 ASP A CA 1
ATOM 1519 C C . ASP A 1 195 ? 46 9.898 -29 1 43.44 195 ASP A C 1
ATOM 1521 O O . ASP A 1 195 ? 45.375 9.102 -28.312 1 43.44 195 ASP A O 1
ATOM 1525 N N . GLU A 1 196 ? 46.469 11.047 -28.578 1 41.69 196 GLU A N 1
ATOM 1526 C CA . GLU A 1 196 ? 46.094 11.492 -27.25 1 41.69 196 GLU A CA 1
ATOM 1527 C C . GLU A 1 196 ? 44.594 11.805 -27.188 1 41.69 196 GLU A C 1
ATOM 1529 O O . GLU A 1 196 ? 43.938 11.492 -26.188 1 41.69 196 GLU A O 1
ATOM 1534 N N . ILE A 1 197 ? 44.125 12.523 -28.219 1 39.47 197 ILE A N 1
ATOM 1535 C CA . ILE A 1 197 ? 42.688 12.766 -28.281 1 39.47 197 ILE A CA 1
ATOM 1536 C C . ILE A 1 197 ? 41.938 11.438 -28.406 1 39.47 197 ILE A C 1
ATOM 1538 O O . ILE A 1 197 ? 40.906 11.234 -27.766 1 39.47 197 ILE A O 1
ATOM 1542 N N . LYS A 1 198 ? 42.406 10.625 -29.297 1 45.94 198 LYS A N 1
ATOM 1543 C CA . LYS A 1 198 ? 41.844 9.289 -29.375 1 45.94 198 LYS A CA 1
ATOM 1544 C C . LYS A 1 198 ? 41.938 8.555 -28.047 1 45.94 198 LYS A C 1
ATOM 1546 O O . LYS A 1 198 ? 41 7.887 -27.609 1 45.94 198 LYS A O 1
ATOM 1551 N N . LYS A 1 199 ? 43.156 8.641 -27.5 1 50.84 199 LYS A N 1
ATOM 1552 C CA . LYS A 1 199 ? 43.312 8.039 -26.172 1 50.84 199 LYS A CA 1
ATOM 1553 C C . LYS A 1 199 ? 42.406 8.711 -25.156 1 50.84 199 LYS A C 1
ATOM 1555 O O . LYS A 1 199 ? 41.812 8.031 -24.297 1 50.84 199 LYS A O 1
ATOM 1560 N N . HIS A 1 200 ? 42.5 10.047 -25.266 1 49.72 200 HIS A N 1
ATOM 1561 C CA . HIS A 1 200 ? 41.562 10.75 -24.359 1 49.72 200 HIS A CA 1
ATOM 1562 C C . HIS A 1 200 ? 40.125 10.406 -24.672 1 49.72 200 HIS A C 1
ATOM 1564 O O . HIS A 1 200 ? 39.312 10.25 -23.75 1 49.72 200 HIS A O 1
ATOM 1570 N N . SER A 1 201 ? 39.875 10.43 -26.031 1 50.66 201 SER A N 1
ATOM 1571 C CA . SER A 1 201 ? 38.5 10.039 -26.406 1 50.66 201 SER A CA 1
ATOM 1572 C C . SER A 1 201 ? 38.219 8.609 -25.969 1 50.66 201 SER A C 1
ATOM 1574 O O . SER A 1 201 ? 37.094 8.312 -25.531 1 50.66 201 SER A O 1
ATOM 1576 N N . GLU A 1 202 ? 39.281 7.789 -26.203 1 59.31 202 GLU A N 1
ATOM 1577 C CA . GLU A 1 202 ? 39.094 6.41 -25.75 1 59.31 202 GLU A CA 1
ATOM 1578 C C . GLU A 1 202 ? 38.969 6.336 -24.234 1 59.31 202 GLU A C 1
ATOM 1580 O O . GLU A 1 202 ? 38.156 5.566 -23.703 1 59.31 202 GLU A O 1
ATOM 1585 N N . SER A 1 203 ? 39.812 7.148 -23.625 1 64.75 203 SER A N 1
ATOM 1586 C CA . SER A 1 203 ? 39.719 7.156 -22.156 1 64.75 203 SER A CA 1
ATOM 1587 C C . SER A 1 203 ? 38.375 7.711 -21.703 1 64.75 203 SER A C 1
ATOM 1589 O O . SER A 1 203 ? 37.812 7.227 -20.719 1 64.75 203 SER A O 1
ATOM 1591 N N . THR A 1 204 ? 38 8.719 -22.469 1 66.38 204 THR A N 1
ATOM 1592 C CA . THR A 1 204 ? 36.688 9.289 -22.125 1 66.38 204 THR A CA 1
ATOM 1593 C C . THR A 1 204 ? 35.594 8.281 -22.391 1 66.38 204 THR A C 1
ATOM 1595 O O . THR A 1 204 ? 34.625 8.188 -21.609 1 66.38 204 THR A O 1
ATOM 1598 N N . LYS A 1 205 ? 35.781 7.598 -23.5 1 70.44 205 LYS A N 1
ATOM 1599 C CA . LYS A 1 205 ? 34.812 6.57 -23.812 1 70.44 205 LYS A CA 1
ATOM 1600 C C . LYS A 1 205 ? 34.781 5.473 -22.766 1 70.44 205 LYS A C 1
ATOM 1602 O O . LYS A 1 205 ? 33.719 5.008 -22.359 1 70.44 205 LYS A O 1
ATOM 1607 N N . GLU A 1 206 ? 36 5.164 -22.406 1 77.94 206 GLU A N 1
ATOM 1608 C CA . GLU A 1 206 ? 36.062 4.113 -21.391 1 77.94 206 GLU A CA 1
ATOM 1609 C C . GLU A 1 206 ? 35.5 4.586 -20.062 1 77.94 206 GLU A C 1
ATOM 1611 O O . GLU A 1 206 ? 34.875 3.811 -19.344 1 77.94 206 GLU A O 1
ATOM 1616 N N . ALA A 1 207 ? 35.781 5.785 -19.828 1 77.38 207 ALA A N 1
ATOM 1617 C CA . ALA A 1 207 ? 35.25 6.348 -18.594 1 77.38 207 ALA A CA 1
ATOM 1618 C C . ALA A 1 207 ? 33.719 6.398 -18.609 1 77.38 207 ALA A C 1
ATOM 1620 O O . ALA A 1 207 ? 33.062 6.105 -17.609 1 77.38 207 ALA A O 1
ATOM 1621 N N . ASN A 1 208 ? 33.219 6.754 -19.719 1 78.25 208 ASN A N 1
ATOM 1622 C CA . ASN A 1 208 ? 31.781 6.812 -19.875 1 78.25 208 ASN A CA 1
ATOM 1623 C C . ASN A 1 208 ? 31.156 5.422 -19.797 1 78.25 208 ASN A C 1
ATOM 1625 O O . ASN A 1 208 ? 30.062 5.258 -19.25 1 78.25 208 ASN A O 1
ATOM 1629 N N . ARG A 1 209 ? 31.891 4.523 -20.391 1 83.56 209 ARG A N 1
ATOM 1630 C CA . ARG A 1 209 ? 31.391 3.15 -20.344 1 83.56 209 ARG A CA 1
ATOM 1631 C C . ARG A 1 209 ? 31.359 2.643 -18.906 1 83.56 209 ARG A C 1
ATOM 1633 O O . ARG A 1 209 ? 30.422 1.943 -18.516 1 83.56 209 ARG A O 1
ATOM 1640 N N . SER A 1 210 ? 32.344 3.043 -18.219 1 85.56 210 SER A N 1
ATOM 1641 C CA . SER A 1 210 ? 32.375 2.631 -16.812 1 85.56 210 SER A CA 1
ATOM 1642 C C . SER A 1 210 ? 31.234 3.248 -16.016 1 85.56 210 SER A C 1
ATOM 1644 O O . SER A 1 210 ? 30.641 2.592 -15.156 1 85.56 210 SER A O 1
ATOM 1646 N N . VAL A 1 211 ? 30.938 4.449 -16.312 1 87.38 211 VAL A N 1
ATOM 1647 C CA . VAL A 1 211 ? 29.844 5.145 -15.648 1 87.38 211 VAL A CA 1
ATOM 1648 C C . VAL A 1 211 ? 28.516 4.477 -16 1 87.38 211 VAL A C 1
ATOM 1650 O O . VAL A 1 211 ? 27.688 4.238 -15.133 1 87.38 211 VAL A O 1
ATOM 1653 N N . LEU A 1 212 ? 28.375 4.184 -17.234 1 88.5 212 LEU A N 1
ATOM 1654 C CA . LEU A 1 212 ? 27.125 3.574 -17.672 1 88.5 212 LEU A CA 1
ATOM 1655 C C . LEU A 1 212 ? 26.938 2.197 -17.047 1 88.5 212 LEU A C 1
ATOM 1657 O O . LEU A 1 212 ? 25.812 1.814 -16.703 1 88.5 212 LEU A O 1
ATOM 1661 N N . LYS A 1 213 ? 28 1.479 -16.969 1 91 213 LYS A N 1
ATOM 1662 C CA . LYS A 1 213 ? 27.922 0.174 -16.328 1 91 213 LYS A CA 1
ATOM 1663 C C . LYS A 1 213 ? 27.453 0.308 -14.883 1 91 213 LYS A C 1
ATOM 1665 O O . LYS A 1 213 ? 26.609 -0.471 -14.43 1 91 213 LYS A O 1
ATOM 1670 N N . LYS A 1 214 ? 27.984 1.298 -14.227 1 91.5 214 LYS A N 1
ATOM 1671 C CA . LYS A 1 214 ? 27.609 1.507 -12.836 1 91.5 214 LYS A CA 1
ATOM 1672 C C . LYS A 1 214 ? 26.156 1.987 -12.734 1 91.5 214 LYS A C 1
ATOM 1674 O O . LYS A 1 214 ? 25.453 1.642 -11.789 1 91.5 214 LYS A O 1
ATOM 1679 N N . LEU A 1 215 ? 25.75 2.768 -13.688 1 91.56 215 LEU A N 1
ATOM 1680 C CA . LEU A 1 215 ? 24.375 3.225 -13.711 1 91.56 215 LEU A CA 1
ATOM 1681 C C . LEU A 1 215 ? 23.406 2.057 -13.93 1 91.56 215 LEU A C 1
ATOM 1683 O O . LEU A 1 215 ? 22.359 1.974 -13.281 1 91.56 215 LEU A O 1
ATOM 1687 N N . PHE A 1 216 ? 23.766 1.143 -14.789 1 93.69 216 PHE A N 1
ATOM 1688 C CA . PHE A 1 216 ? 22.953 -0.044 -15.016 1 93.69 216 PHE A CA 1
ATOM 1689 C C . PHE A 1 216 ? 22.891 -0.908 -13.766 1 93.69 216 PHE A C 1
ATOM 1691 O O . PHE A 1 216 ? 21.844 -1.475 -13.445 1 93.69 216 PHE A O 1
ATOM 1698 N N . ARG A 1 217 ? 23.984 -0.965 -13.102 1 94.19 217 ARG A N 1
ATOM 1699 C CA . ARG A 1 217 ? 24 -1.738 -11.867 1 94.19 217 ARG A CA 1
ATOM 1700 C C . ARG A 1 217 ? 23.078 -1.115 -10.82 1 94.19 217 ARG A C 1
ATOM 1702 O O . ARG A 1 217 ? 22.375 -1.827 -10.109 1 94.19 217 ARG A O 1
ATOM 1709 N N . CYS A 1 218 ? 23.156 0.185 -10.719 1 94.38 218 CYS A N 1
ATOM 1710 C CA . CYS A 1 218 ? 22.297 0.896 -9.773 1 94.38 218 CYS A CA 1
ATOM 1711 C C . CYS A 1 218 ? 20.828 0.691 -10.109 1 94.38 218 CYS A C 1
ATOM 1713 O O . CYS A 1 218 ? 20.016 0.392 -9.227 1 94.38 218 CYS A O 1
ATOM 1715 N N . LEU A 1 219 ? 20.562 0.821 -11.352 1 94.88 219 LEU A N 1
ATOM 1716 C CA . LEU A 1 219 ? 19.188 0.666 -11.805 1 94.88 219 LEU A CA 1
ATOM 1717 C C . LEU A 1 219 ? 18.688 -0.755 -11.562 1 94.88 219 LEU A C 1
ATOM 1719 O O . LEU A 1 219 ? 17.578 -0.952 -11.062 1 94.88 219 LEU A O 1
ATOM 1723 N N . TYR A 1 220 ? 19.469 -1.723 -11.914 1 96.25 220 TYR A N 1
ATOM 1724 C CA . TYR A 1 220 ? 19.141 -3.133 -11.734 1 96.25 220 TYR A CA 1
ATOM 1725 C C . TYR A 1 220 ? 18.891 -3.453 -10.266 1 96.25 220 TYR A C 1
ATOM 1727 O O . TYR A 1 220 ? 17.922 -4.16 -9.945 1 96.25 220 TYR A O 1
ATOM 1735 N N . PHE A 1 221 ? 19.734 -2.889 -9.422 1 95 221 PHE A N 1
ATOM 1736 C CA . PHE A 1 221 ? 19.594 -3.121 -7.992 1 95 221 PHE A CA 1
ATOM 1737 C C . PHE A 1 221 ? 18.281 -2.555 -7.477 1 95 221 PHE A C 1
ATOM 1739 O O . PHE A 1 221 ? 17.547 -3.223 -6.734 1 95 221 PHE A O 1
ATOM 1746 N N . MET A 1 222 ? 17.953 -1.334 -7.852 1 94.94 222 MET A N 1
ATOM 1747 C CA . MET A 1 222 ? 16.734 -0.68 -7.395 1 94.94 222 MET A CA 1
ATOM 1748 C C . MET A 1 222 ? 15.492 -1.455 -7.844 1 94.94 222 MET A C 1
ATOM 1750 O O . MET A 1 222 ? 14.547 -1.627 -7.074 1 94.94 222 MET A O 1
ATOM 1754 N N . ILE A 1 223 ? 15.477 -1.939 -9.062 1 95.19 223 ILE A N 1
ATOM 1755 C CA . ILE A 1 223 ? 14.328 -2.66 -9.609 1 95.19 223 ILE A CA 1
ATOM 1756 C C . ILE A 1 223 ? 14.156 -3.984 -8.875 1 95.19 223 ILE A C 1
ATOM 1758 O O . ILE A 1 223 ? 13.031 -4.379 -8.547 1 95.19 223 ILE A O 1
ATOM 1762 N N . ARG A 1 224 ? 15.219 -4.633 -8.594 1 93.88 224 ARG A N 1
ATOM 1763 C CA . ARG A 1 224 ? 15.156 -5.91 -7.891 1 93.88 224 ARG A CA 1
ATOM 1764 C C . ARG A 1 224 ? 14.602 -5.734 -6.48 1 93.88 224 ARG A C 1
ATOM 1766 O O . ARG A 1 224 ? 13.938 -6.629 -5.953 1 93.88 224 ARG A O 1
ATOM 1773 N N . GLN A 1 225 ? 14.922 -4.547 -5.895 1 91.44 225 GLN A N 1
ATOM 1774 C CA . GLN A 1 225 ? 14.391 -4.246 -4.57 1 91.44 225 GLN A CA 1
ATOM 1775 C C . GLN A 1 225 ? 12.953 -3.723 -4.656 1 91.44 225 GLN A C 1
ATOM 1777 O O . GLN A 1 225 ? 12.312 -3.48 -3.635 1 91.44 225 GLN A O 1
ATOM 1782 N N . LYS A 1 226 ? 12.438 -3.555 -5.906 1 90.94 226 LYS A N 1
ATOM 1783 C CA . LYS A 1 226 ? 11.086 -3.096 -6.199 1 90.94 226 LYS A CA 1
ATOM 1784 C C . LYS A 1 226 ? 10.891 -1.648 -5.754 1 90.94 226 LYS A C 1
ATOM 1786 O O . LYS A 1 226 ? 9.805 -1.275 -5.297 1 90.94 226 LYS A O 1
ATOM 1791 N N . TRP A 1 227 ? 12.016 -0.887 -5.75 1 90.81 227 TRP A N 1
ATOM 1792 C CA . TRP A 1 227 ? 11.922 0.532 -5.418 1 90.81 227 TRP A CA 1
ATOM 1793 C C . TRP A 1 227 ? 11.5 1.348 -6.637 1 90.81 227 TRP A C 1
ATOM 1795 O O . TRP A 1 227 ? 11.75 0.947 -7.777 1 90.81 227 TRP A O 1
ATOM 1805 N N . ALA A 1 228 ? 10.828 2.498 -6.375 1 90.06 228 ALA A N 1
ATOM 1806 C CA . ALA A 1 228 ? 10.445 3.383 -7.473 1 90.06 228 ALA A CA 1
ATOM 1807 C C . ALA A 1 228 ? 11.68 3.986 -8.141 1 90.06 228 ALA A C 1
ATOM 1809 O O . ALA A 1 228 ? 12.469 4.676 -7.492 1 90.06 228 ALA A O 1
ATOM 1810 N N . VAL A 1 229 ? 11.867 3.777 -9.367 1 88.88 229 VAL A N 1
ATOM 1811 C CA . VAL A 1 229 ? 13.109 4.133 -10.047 1 88.88 229 VAL A CA 1
ATOM 1812 C C . VAL A 1 229 ? 12.961 5.508 -10.695 1 88.88 229 VAL A C 1
ATOM 1814 O O . VAL A 1 229 ? 13.875 6.336 -10.625 1 88.88 229 VAL A O 1
ATOM 1817 N N . THR A 1 230 ? 11.906 5.852 -11.281 1 81.75 230 THR A N 1
ATOM 1818 C CA . THR A 1 230 ? 11.773 7.074 -12.07 1 81.75 230 THR A CA 1
ATOM 1819 C C . THR A 1 230 ? 11.922 8.305 -11.18 1 81.75 230 THR A C 1
ATOM 1821 O O . THR A 1 230 ? 12.562 9.289 -11.57 1 81.75 230 THR A O 1
ATOM 1824 N N . GLU A 1 231 ? 11.453 8.258 -10 1 81.81 231 GLU A N 1
ATOM 1825 C CA . GLU A 1 231 ? 11.469 9.422 -9.117 1 81.81 231 GLU A CA 1
ATOM 1826 C C . GLU A 1 231 ? 12.734 9.445 -8.266 1 81.81 231 GLU A C 1
ATOM 1828 O O . GLU A 1 231 ? 13.203 10.523 -7.871 1 81.81 231 GLU A O 1
ATOM 1833 N N . ASN A 1 232 ? 13.383 8.312 -8.031 1 90.38 232 ASN A N 1
ATOM 1834 C CA . ASN A 1 232 ? 14.414 8.25 -7.008 1 90.38 232 ASN A CA 1
ATOM 1835 C C . ASN A 1 232 ? 15.789 7.969 -7.613 1 90.38 232 ASN A C 1
ATOM 1837 O O . ASN A 1 232 ? 16.812 8.062 -6.926 1 90.38 232 ASN A O 1
ATOM 1841 N N . PHE A 1 233 ? 15.906 7.688 -8.867 1 93.12 233 PHE A N 1
ATOM 1842 C CA . PHE A 1 233 ? 17.156 7.223 -9.461 1 93.12 233 PHE A CA 1
ATOM 1843 C C . PHE A 1 233 ? 18.234 8.297 -9.359 1 93.12 233 PHE A C 1
ATOM 1845 O O . PHE A 1 233 ? 19.375 8.008 -8.977 1 93.12 233 PHE A O 1
ATOM 1852 N N . GLU A 1 234 ? 17.875 9.5 -9.648 1 90.25 234 GLU A N 1
ATOM 1853 C CA . GLU A 1 234 ? 18.859 10.586 -9.602 1 90.25 234 GLU A CA 1
ATOM 1854 C C . GLU A 1 234 ? 19.391 10.789 -8.188 1 90.25 234 GLU A C 1
ATOM 1856 O O . GLU A 1 234 ? 20.594 10.891 -7.973 1 90.25 234 GLU A O 1
ATOM 1861 N N . SER A 1 235 ? 18.453 10.906 -7.25 1 91.19 235 SER A N 1
ATOM 1862 C CA . SER A 1 235 ? 18.844 11.086 -5.855 1 91.19 235 SER A CA 1
ATOM 1863 C C . SER A 1 235 ? 19.703 9.93 -5.367 1 91.19 235 SER A C 1
ATOM 1865 O O . SER A 1 235 ? 20.641 10.125 -4.574 1 91.19 235 SER A O 1
ATOM 1867 N N . PHE A 1 236 ? 19.438 8.766 -5.828 1 94 236 PHE A N 1
ATOM 1868 C CA . PHE A 1 236 ? 20.156 7.555 -5.445 1 94 236 PHE A CA 1
ATOM 1869 C C . PHE A 1 236 ? 21.594 7.59 -5.965 1 94 236 PHE A C 1
ATOM 1871 O O . PHE A 1 236 ? 22.531 7.336 -5.215 1 94 236 PHE A O 1
ATOM 1878 N N . VAL A 1 237 ? 21.719 7.934 -7.223 1 92.88 237 VAL A N 1
ATOM 1879 C CA . VAL A 1 237 ? 23.031 7.969 -7.855 1 92.88 237 VAL A CA 1
ATOM 1880 C C . VAL A 1 237 ? 23.875 9.086 -7.246 1 92.88 237 VAL A C 1
ATOM 1882 O O . VAL A 1 237 ? 25.078 8.906 -6.996 1 92.88 237 VAL A O 1
ATOM 1885 N N . ARG A 1 238 ? 23.312 10.219 -6.977 1 90.62 238 ARG A N 1
ATOM 1886 C CA . ARG A 1 238 ? 24.031 11.328 -6.355 1 90.62 238 ARG A CA 1
ATOM 1887 C C . ARG A 1 238 ? 24.5 10.953 -4.957 1 90.62 238 ARG A C 1
ATOM 1889 O O . ARG A 1 238 ? 25.609 11.32 -4.555 1 90.62 238 ARG A O 1
ATOM 1896 N N . PHE A 1 239 ? 23.75 10.289 -4.289 1 93.31 239 PHE A N 1
ATOM 1897 C CA . PHE A 1 239 ? 24.109 9.836 -2.951 1 93.31 239 PHE A CA 1
ATOM 1898 C C . PHE A 1 239 ? 25.312 8.891 -3.002 1 93.31 239 PHE A C 1
ATOM 1900 O O . PHE A 1 239 ? 26.25 9.023 -2.213 1 93.31 239 PHE A O 1
ATOM 1907 N N . ILE A 1 240 ? 25.188 7.906 -3.959 1 93 240 ILE A N 1
ATOM 1908 C CA . ILE A 1 240 ? 26.266 6.934 -4.102 1 93 240 ILE A CA 1
ATOM 1909 C C . ILE A 1 240 ? 27.562 7.648 -4.492 1 93 240 ILE A C 1
ATOM 1911 O O . ILE A 1 240 ? 28.641 7.305 -4.004 1 93 240 ILE A O 1
ATOM 1915 N N . ALA A 1 241 ? 27.406 8.57 -5.312 1 90.5 241 ALA A N 1
ATOM 1916 C CA . ALA A 1 241 ? 28.578 9.344 -5.734 1 90.5 241 ALA A CA 1
ATOM 1917 C C . ALA A 1 241 ? 29.219 10.055 -4.551 1 90.5 241 ALA A C 1
ATOM 1919 O O . ALA A 1 241 ? 30.453 10.125 -4.449 1 90.5 241 ALA A O 1
ATOM 1920 N N . GLU A 1 242 ? 28.438 10.539 -3.67 1 88.81 242 GLU A N 1
ATOM 1921 C CA . GLU A 1 242 ? 28.922 11.281 -2.51 1 88.81 242 GLU A CA 1
ATOM 1922 C C . GLU A 1 242 ? 29.656 10.375 -1.532 1 88.81 242 GLU A C 1
ATOM 1924 O O . GLU A 1 242 ? 30.453 10.844 -0.717 1 88.81 242 GLU A O 1
ATOM 1929 N N . LEU A 1 243 ? 29.422 9.125 -1.598 1 90.69 243 LEU A N 1
ATOM 1930 C CA . LEU A 1 243 ? 30.047 8.188 -0.671 1 90.69 243 LEU A CA 1
ATOM 1931 C C . LEU A 1 243 ? 31.469 7.859 -1.105 1 90.69 243 LEU A C 1
ATOM 1933 O O . LEU A 1 243 ? 32.219 7.191 -0.377 1 90.69 243 LEU A O 1
ATOM 1937 N N . GLY A 1 244 ? 31.844 8.258 -2.32 1 83.81 244 GLY A N 1
ATOM 1938 C CA . GLY A 1 244 ? 33.25 8.102 -2.693 1 83.81 244 GLY A CA 1
ATOM 1939 C C . GLY A 1 244 ? 33.438 7.332 -3.988 1 83.81 244 GLY A C 1
ATOM 1940 O O . GLY A 1 244 ? 34.531 6.812 -4.254 1 83.81 244 GLY A O 1
ATOM 1941 N N . VAL A 1 245 ? 32.438 7.125 -4.707 1 90.06 245 VAL A N 1
ATOM 1942 C CA . VAL A 1 245 ? 32.594 6.516 -6.023 1 90.06 245 VAL A CA 1
ATOM 1943 C C . VAL A 1 245 ? 33.062 7.57 -7.023 1 90.06 245 VAL A C 1
ATOM 1945 O O . VAL A 1 245 ? 32.25 8.266 -7.625 1 90.06 245 VAL A O 1
ATOM 1948 N N . GLU A 1 246 ? 34.219 7.543 -7.266 1 83.31 246 GLU A N 1
ATOM 1949 C CA . GLU A 1 246 ? 34.906 8.625 -7.961 1 83.31 246 GLU A CA 1
ATOM 1950 C C . GLU A 1 246 ? 34.375 8.789 -9.383 1 83.31 246 GLU A C 1
ATOM 1952 O O . GLU A 1 246 ? 34.219 9.914 -9.867 1 83.31 246 GLU A O 1
ATOM 1957 N N . ASP A 1 247 ? 34.156 7.684 -10.016 1 84.5 247 ASP A N 1
ATOM 1958 C CA . ASP A 1 247 ? 33.719 7.754 -11.406 1 84.5 247 ASP A CA 1
ATOM 1959 C C . ASP A 1 247 ? 32.375 8.461 -11.5 1 84.5 247 ASP A C 1
ATOM 1961 O O . ASP A 1 247 ? 32.156 9.305 -12.375 1 84.5 247 ASP A O 1
ATOM 1965 N N . LEU A 1 248 ? 31.531 8.195 -10.617 1 88.12 248 LEU A N 1
ATOM 1966 C CA . LEU A 1 248 ? 30.203 8.797 -10.625 1 88.12 248 LEU A CA 1
ATOM 1967 C C . LEU A 1 248 ? 30.266 10.258 -10.188 1 88.12 248 LEU A C 1
ATOM 1969 O O . LEU A 1 248 ? 29.547 11.102 -10.734 1 88.12 248 LEU A O 1
ATOM 1973 N N . GLN A 1 249 ? 31.094 10.547 -9.234 1 87.06 249 GLN A N 1
ATOM 1974 C CA . GLN A 1 249 ? 31.25 11.914 -8.766 1 87.06 249 GLN A CA 1
ATOM 1975 C C . GLN A 1 249 ? 31.766 12.828 -9.875 1 87.06 249 GLN A C 1
ATOM 1977 O O . GLN A 1 249 ? 31.281 13.953 -10.031 1 87.06 249 GLN A O 1
ATOM 1982 N N . ARG A 1 250 ? 32.719 12.281 -10.523 1 82.56 250 ARG A N 1
ATOM 1983 C CA . ARG A 1 250 ? 33.281 13.031 -11.641 1 82.56 250 ARG A CA 1
ATOM 1984 C C . ARG A 1 250 ? 32.25 13.281 -12.727 1 82.56 250 ARG A C 1
ATOM 1986 O O . ARG A 1 250 ? 32.188 14.367 -13.297 1 82.56 250 ARG A O 1
ATOM 1993 N N . HIS A 1 251 ? 31.484 12.289 -12.93 1 84.19 251 HIS A N 1
ATOM 1994 C CA . HIS A 1 251 ? 30.453 12.398 -13.945 1 84.19 251 HIS A CA 1
ATOM 1995 C C . HIS A 1 251 ? 29.406 13.445 -13.562 1 84.19 251 HIS A C 1
ATOM 1997 O O . HIS A 1 251 ? 29 14.25 -14.398 1 84.19 251 HIS A O 1
ATOM 2003 N N . ILE A 1 252 ? 28.984 13.508 -12.375 1 84.25 252 ILE A N 1
ATOM 2004 C CA . ILE A 1 252 ? 27.969 14.422 -11.891 1 84.25 252 ILE A CA 1
ATOM 2005 C C . ILE A 1 252 ? 28.5 15.852 -11.883 1 84.25 252 ILE A C 1
ATOM 2007 O O . ILE A 1 252 ? 27.812 16.781 -12.273 1 84.25 252 ILE A O 1
ATOM 2011 N N . SER A 1 253 ? 29.688 15.93 -11.438 1 78.88 253 SER A N 1
ATOM 2012 C CA . SER A 1 253 ? 30.312 17.25 -11.406 1 78.88 253 SER A CA 1
ATOM 2013 C C . SER A 1 253 ? 30.484 17.812 -12.812 1 78.88 253 SER A C 1
ATOM 2015 O O . SER A 1 253 ? 30.297 19.016 -13.039 1 78.88 253 SER A O 1
ATOM 2017 N N . ASN A 1 254 ? 30.797 16.875 -13.656 1 71.5 254 ASN A N 1
ATOM 2018 C CA . ASN A 1 254 ? 31 17.281 -15.039 1 71.5 254 ASN A CA 1
ATOM 2019 C C . ASN A 1 254 ? 29.672 17.578 -15.734 1 71.5 254 ASN A C 1
ATOM 2021 O O . ASN A 1 254 ? 29.625 18.359 -16.688 1 71.5 254 ASN A O 1
ATOM 2025 N N . SER A 1 255 ? 28.688 16.859 -15.32 1 68.75 255 SER A N 1
ATOM 2026 C CA . SER A 1 255 ? 27.375 17 -15.945 1 68.75 255 SER A CA 1
ATOM 2027 C C . SER A 1 255 ? 26.797 18.391 -15.711 1 68.75 255 SER A C 1
ATOM 2029 O O . SER A 1 255 ? 25.953 18.859 -16.484 1 68.75 255 SER A O 1
ATOM 2031 N N . GLU A 1 256 ? 27.172 18.859 -14.586 1 59.5 256 GLU A N 1
ATOM 2032 C CA . GLU A 1 256 ? 26.75 20.234 -14.352 1 59.5 256 GLU A CA 1
ATOM 2033 C C . GLU A 1 256 ? 27.188 21.156 -15.492 1 59.5 256 GLU A C 1
ATOM 2035 O O . GLU A 1 256 ? 26.5 22.125 -15.812 1 59.5 256 GLU A O 1
ATOM 2040 N N . PHE A 1 257 ? 28.25 20.578 -16.156 1 47.94 257 PHE A N 1
ATOM 2041 C CA . PHE A 1 257 ? 28.781 21.344 -17.281 1 47.94 257 PHE A CA 1
ATOM 2042 C C . PHE A 1 257 ? 28.25 20.812 -18.609 1 47.94 257 PHE A C 1
ATOM 2044 O O . PHE A 1 257 ? 27.844 21.594 -19.484 1 47.94 257 PHE A O 1
ATOM 2051 N N . THR A 1 258 ? 28.203 19.484 -18.828 1 54.5 258 THR A N 1
ATOM 2052 C CA . THR A 1 258 ? 27.844 18.875 -20.109 1 54.5 258 THR A CA 1
ATOM 2053 C C . THR A 1 258 ? 26.328 18.688 -20.203 1 54.5 258 THR A C 1
ATOM 2055 O O . THR A 1 258 ? 25.797 18.516 -21.297 1 54.5 258 THR A O 1
ATOM 2058 N N . LYS A 1 259 ? 25.547 18.875 -19.188 1 56.31 259 LYS A N 1
ATOM 2059 C CA . LYS A 1 259 ? 24.094 18.766 -19.094 1 56.31 259 LYS A CA 1
ATOM 2060 C C . LYS A 1 259 ? 23.625 17.344 -19.344 1 56.31 259 LYS A C 1
ATOM 2062 O O . LYS A 1 259 ? 22.438 17.094 -19.531 1 56.31 259 LYS A O 1
ATOM 2067 N N . VAL A 1 260 ? 24.672 16.391 -19.641 1 64.56 260 VAL A N 1
ATOM 2068 C CA . VAL A 1 260 ? 24.297 14.984 -19.812 1 64.56 260 VAL A CA 1
ATOM 2069 C C . VAL A 1 260 ? 24.406 14.242 -18.484 1 64.56 260 VAL A C 1
ATOM 2071 O O . VAL A 1 260 ? 25.516 13.977 -18.016 1 64.56 260 VAL A O 1
ATOM 2074 N N . THR A 1 261 ? 23.422 14.016 -17.844 1 71.56 261 THR A N 1
ATOM 2075 C CA . THR A 1 261 ? 23.469 13.352 -16.547 1 71.56 261 THR A CA 1
ATOM 2076 C C . THR A 1 261 ? 23.047 11.891 -16.672 1 71.56 261 THR A C 1
ATOM 2078 O O . THR A 1 261 ? 23.406 11.062 -15.828 1 71.56 261 THR A O 1
ATOM 2081 N N . TYR A 1 262 ? 22.391 11.359 -17.656 1 74.69 262 TYR A N 1
ATOM 2082 C CA . TYR A 1 262 ? 21.828 10.023 -17.859 1 74.69 262 TYR A CA 1
ATOM 2083 C C . TYR A 1 262 ? 20.891 9.664 -16.703 1 74.69 262 TYR A C 1
ATOM 2085 O O . TYR A 1 262 ? 20.797 8.5 -16.312 1 74.69 262 TYR A O 1
ATOM 2093 N N . MET A 1 263 ? 20.359 10.68 -16.125 1 82.44 263 MET A N 1
ATOM 2094 C CA . MET A 1 263 ? 19.562 10.383 -14.938 1 82.44 263 MET A CA 1
ATOM 2095 C C . MET A 1 263 ? 18.141 10.906 -15.102 1 82.44 263 MET A C 1
ATOM 2097 O O . MET A 1 263 ? 17.359 10.898 -14.148 1 82.44 263 MET A O 1
ATOM 2101 N N . SER A 1 264 ? 17.828 11.273 -16.297 1 81.75 264 SER A N 1
ATOM 2102 C CA . SER A 1 264 ? 16.484 11.758 -16.562 1 81.75 264 SER A CA 1
ATOM 2103 C C . SER A 1 264 ? 15.469 10.609 -16.578 1 81.75 264 SER A C 1
ATOM 2105 O O . SER A 1 264 ? 15.852 9.453 -16.781 1 81.75 264 SER A O 1
ATOM 2107 N N . SER A 1 265 ? 14.289 10.898 -16.359 1 84.94 265 SER A N 1
ATOM 2108 C CA . SER A 1 265 ? 13.234 9.891 -16.297 1 84.94 265 SER A CA 1
ATOM 2109 C C . SER A 1 265 ? 13.125 9.133 -17.625 1 84.94 265 SER A C 1
ATOM 2111 O O . SER A 1 265 ? 12.844 7.934 -17.641 1 84.94 265 SER A O 1
ATOM 2113 N N . LYS A 1 266 ? 13.32 9.781 -18.688 1 83.25 266 LYS A N 1
ATOM 2114 C CA . LYS A 1 266 ? 13.234 9.156 -20.016 1 83.25 266 LYS A CA 1
ATOM 2115 C C . LYS A 1 266 ? 14.367 8.148 -20.219 1 83.25 266 LYS A C 1
ATOM 2117 O O . LYS A 1 266 ? 14.141 7.047 -20.719 1 83.25 266 LYS A O 1
ATOM 2122 N N . ILE A 1 267 ? 15.547 8.57 -19.844 1 85.62 267 ILE A N 1
ATOM 2123 C CA . ILE A 1 267 ? 16.703 7.703 -20 1 85.62 267 ILE A CA 1
ATOM 2124 C C . ILE A 1 267 ? 16.578 6.484 -19.094 1 85.62 267 ILE A C 1
ATOM 2126 O O . ILE A 1 267 ? 16.953 5.375 -19.469 1 85.62 267 ILE A O 1
ATOM 2130 N N . VAL A 1 268 ? 16.078 6.754 -17.938 1 90.44 268 VAL A N 1
ATOM 2131 C CA . VAL A 1 268 ? 15.906 5.66 -16.984 1 90.44 268 VAL A CA 1
ATOM 2132 C C . VAL A 1 268 ? 14.906 4.648 -17.531 1 90.44 268 VAL A C 1
ATOM 2134 O O . VAL A 1 268 ? 15.109 3.436 -17.406 1 90.44 268 VAL A O 1
ATOM 2137 N N . THR A 1 269 ? 13.852 5.121 -18.141 1 90.12 269 THR A N 1
ATOM 2138 C CA . THR A 1 269 ? 12.859 4.242 -18.75 1 90.12 269 THR A CA 1
ATOM 2139 C C . THR A 1 269 ? 13.469 3.455 -19.906 1 90.12 269 THR A C 1
ATOM 2141 O O . THR A 1 269 ? 13.18 2.27 -20.078 1 90.12 269 THR A O 1
ATOM 2144 N N . GLN A 1 270 ? 14.289 4.102 -20.609 1 88.75 270 GLN A N 1
ATOM 2145 C CA . GLN A 1 270 ? 14.961 3.436 -21.719 1 88.75 270 GLN A CA 1
ATOM 2146 C C . GLN A 1 270 ? 15.914 2.355 -21.219 1 88.75 270 GLN A C 1
ATOM 2148 O O . GLN A 1 270 ? 15.953 1.251 -21.766 1 88.75 270 GLN A O 1
ATOM 2153 N N . MET A 1 271 ? 16.656 2.732 -20.25 1 92 271 MET A N 1
ATOM 2154 C CA . MET A 1 271 ? 17.594 1.76 -19.672 1 92 271 MET A CA 1
ATOM 2155 C C . MET A 1 271 ? 16.844 0.56 -19.109 1 92 271 MET A C 1
ATOM 2157 O O . MET A 1 271 ? 17.312 -0.576 -19.219 1 92 271 MET A O 1
ATOM 2161 N N . THR A 1 272 ? 15.711 0.791 -18.5 1 94 272 THR A N 1
ATOM 2162 C CA . THR A 1 272 ? 14.883 -0.278 -17.969 1 94 272 THR A CA 1
ATOM 2163 C C . THR A 1 272 ? 14.406 -1.208 -19.078 1 94 272 THR A C 1
ATOM 2165 O O . THR A 1 272 ? 14.422 -2.432 -18.922 1 94 272 THR A O 1
ATOM 2168 N N . THR A 1 273 ? 14.023 -0.626 -20.156 1 92.62 273 THR A N 1
ATOM 2169 C CA . THR A 1 273 ? 13.562 -1.413 -21.297 1 92.62 273 THR A CA 1
ATOM 2170 C C . THR A 1 273 ? 14.695 -2.258 -21.859 1 92.62 273 THR A C 1
ATOM 2172 O O . THR A 1 273 ? 14.484 -3.408 -22.25 1 92.62 273 THR A O 1
ATOM 2175 N N . LEU A 1 274 ? 15.875 -1.676 -21.906 1 92.75 274 LEU A N 1
ATOM 2176 C CA . LEU A 1 274 ? 17.031 -2.408 -22.406 1 92.75 274 LEU A CA 1
ATOM 2177 C C . LEU A 1 274 ? 17.344 -3.605 -21.516 1 92.75 274 LEU A C 1
ATOM 2179 O O . LEU A 1 274 ? 17.656 -4.691 -22.016 1 92.75 274 LEU A O 1
ATOM 2183 N N . LEU A 1 275 ? 17.297 -3.377 -20.281 1 94.69 275 LEU A N 1
ATOM 2184 C CA . LEU A 1 275 ? 17.531 -4.461 -19.328 1 94.69 275 LEU A CA 1
ATOM 2185 C C . LEU A 1 275 ? 16.5 -5.574 -19.516 1 94.69 275 LEU A C 1
ATOM 2187 O O . LEU A 1 275 ? 16.844 -6.754 -19.531 1 94.69 275 LEU A O 1
ATOM 2191 N N . SER A 1 276 ? 15.266 -5.184 -19.625 1 95.62 276 SER A N 1
ATOM 2192 C CA . SER A 1 276 ? 14.172 -6.137 -19.812 1 95.62 276 SER A CA 1
ATOM 2193 C C . SER A 1 276 ? 14.352 -6.914 -21.109 1 95.62 276 SER A C 1
ATOM 2195 O O . SER A 1 276 ? 14.141 -8.133 -21.141 1 95.62 276 SER A O 1
ATOM 2197 N N . ASP A 1 277 ? 14.766 -6.234 -22.141 1 93.06 277 ASP A N 1
ATOM 2198 C CA . ASP A 1 277 ? 14.945 -6.863 -23.453 1 93.06 277 ASP A CA 1
ATOM 2199 C C . ASP A 1 277 ? 16.078 -7.887 -23.406 1 93.06 277 ASP A C 1
ATOM 2201 O O . ASP A 1 277 ? 15.992 -8.93 -24.062 1 93.06 277 ASP A O 1
ATOM 2205 N N . LEU A 1 278 ? 17.078 -7.547 -22.719 1 92.81 278 LEU A N 1
ATOM 2206 C CA . LEU A 1 278 ? 18.203 -8.477 -22.594 1 92.81 278 LEU A CA 1
ATOM 2207 C C . LEU A 1 278 ? 17.75 -9.773 -21.922 1 92.81 278 LEU A C 1
ATOM 2209 O O . LEU A 1 278 ? 18.062 -10.859 -22.406 1 92.81 278 LEU A O 1
ATOM 2213 N N . ILE A 1 279 ? 17 -9.688 -20.875 1 94.94 279 ILE A N 1
ATOM 2214 C CA . ILE A 1 279 ? 16.531 -10.852 -20.141 1 94.94 279 ILE A CA 1
ATOM 2215 C C . ILE A 1 279 ? 15.516 -11.625 -20.984 1 94.94 279 ILE A C 1
ATOM 2217 O O . ILE A 1 279 ? 15.562 -12.852 -21.047 1 94.94 279 ILE A O 1
ATOM 2221 N N . GLU A 1 280 ? 14.664 -10.938 -21.641 1 95 280 GLU A N 1
ATOM 2222 C CA . GLU A 1 280 ? 13.617 -11.555 -22.453 1 95 280 GLU A CA 1
ATOM 2223 C C . GLU A 1 280 ? 14.219 -12.312 -23.641 1 95 280 GLU A C 1
ATOM 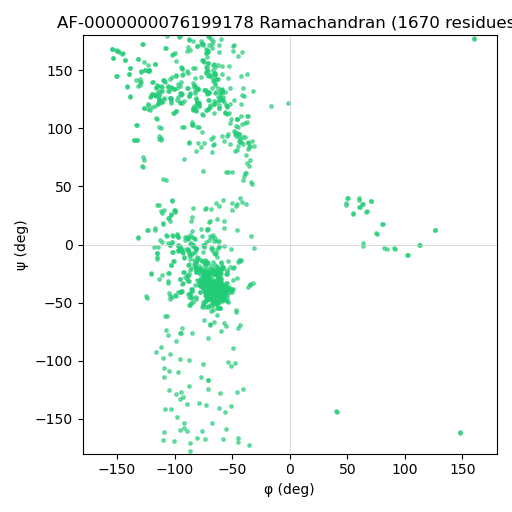2225 O O . GLU A 1 280 ? 13.758 -13.406 -23.984 1 95 280 GLU A O 1
ATOM 2230 N N . SER A 1 281 ? 15.211 -11.742 -24.234 1 92 281 SER A N 1
ATOM 2231 C CA . SER A 1 281 ? 15.828 -12.375 -25.406 1 92 281 SER A CA 1
ATOM 2232 C C . SER A 1 281 ? 16.438 -13.719 -25.031 1 92 281 SER A C 1
ATOM 2234 O O . SER A 1 281 ? 16.328 -14.68 -25.797 1 92 281 SER A O 1
ATOM 2236 N N . SER A 1 282 ? 16.984 -13.734 -23.938 1 90.25 282 SER A N 1
ATOM 2237 C CA . SER A 1 282 ? 17.578 -14.992 -23.5 1 90.25 282 SER A CA 1
ATOM 2238 C C . SER A 1 282 ? 16.5 -16.047 -23.25 1 90.25 282 SER A C 1
ATOM 2240 O O . SER A 1 282 ? 16.672 -17.203 -23.625 1 90.25 282 SER A O 1
ATOM 2242 N N . LEU A 1 283 ? 15.414 -15.711 -22.719 1 94.19 283 LEU A N 1
ATOM 2243 C CA . LEU A 1 283 ? 14.312 -16.625 -22.422 1 94.19 283 LEU A CA 1
ATOM 2244 C C . LEU A 1 283 ? 13.609 -17.062 -23.703 1 94.19 283 LEU A C 1
ATOM 2246 O O . LEU A 1 283 ? 13.305 -18.25 -23.875 1 94.19 283 LEU A O 1
ATOM 2250 N N . LEU A 1 284 ? 13.43 -16.141 -24.594 1 95 284 LEU A N 1
ATOM 2251 C CA . LEU A 1 284 ? 12.688 -16.422 -25.828 1 95 284 LEU A CA 1
ATOM 2252 C C . LEU A 1 284 ? 13.477 -17.359 -26.734 1 95 284 LEU A C 1
ATOM 2254 O O . LEU A 1 284 ? 12.891 -18.234 -27.391 1 95 284 LEU A O 1
ATOM 2258 N N . ASN A 1 285 ? 14.75 -17.188 -26.766 1 92.12 285 ASN A N 1
ATOM 2259 C CA . ASN A 1 285 ? 15.578 -18.062 -27.578 1 92.12 285 ASN A CA 1
ATOM 2260 C C . ASN A 1 285 ? 15.477 -19.516 -27.125 1 92.12 285 ASN A C 1
ATOM 2262 O O . ASN A 1 285 ? 15.461 -20.438 -27.938 1 92.12 285 ASN A O 1
ATOM 2266 N N . SER A 1 286 ? 15.328 -19.641 -25.906 1 92.19 286 SER A N 1
ATOM 2267 C CA . SER A 1 286 ? 15.188 -20.984 -25.359 1 92.19 286 SER A CA 1
ATOM 2268 C C . SER A 1 286 ? 13.781 -21.531 -25.562 1 92.19 286 SER A C 1
ATOM 2270 O O . SER A 1 286 ? 13.609 -22.703 -25.875 1 92.19 286 SER A O 1
ATOM 2272 N N . LEU A 1 287 ? 12.805 -20.766 -25.516 1 94.81 287 LEU A N 1
ATOM 2273 C CA . LEU A 1 287 ? 11.406 -21.172 -25.578 1 94.81 287 LEU A CA 1
ATOM 2274 C C . LEU A 1 287 ? 11 -21.5 -27.016 1 94.81 287 LEU A C 1
ATOM 2276 O O . LEU A 1 287 ? 10.219 -22.406 -27.266 1 94.81 287 LEU A O 1
ATOM 2280 N N . ARG A 1 288 ? 11.508 -20.812 -27.938 1 92.56 288 ARG A N 1
ATOM 2281 C CA . ARG A 1 288 ? 11.094 -20.906 -29.344 1 92.56 288 ARG A CA 1
ATOM 2282 C C . ARG A 1 288 ? 11.406 -22.281 -29.906 1 92.56 288 ARG A C 1
ATOM 2284 O O . ARG A 1 288 ? 10.727 -22.75 -30.828 1 92.56 288 ARG A O 1
ATOM 2291 N N . THR A 1 289 ? 12.312 -22.969 -29.344 1 89.31 289 THR A N 1
ATOM 2292 C CA . THR A 1 289 ? 12.734 -24.25 -29.891 1 89.31 289 THR A CA 1
ATOM 2293 C C . THR A 1 289 ? 12.125 -25.406 -29.094 1 89.31 289 THR A C 1
ATOM 2295 O O . THR A 1 289 ? 12.195 -26.562 -29.5 1 89.31 289 THR A O 1
ATOM 2298 N N . GLU A 1 290 ? 11.492 -25.109 -28.062 1 92.81 290 GLU A N 1
ATOM 2299 C CA . GLU A 1 290 ? 11.016 -26.172 -27.172 1 92.81 290 GLU A CA 1
ATOM 2300 C C . GLU A 1 290 ? 9.492 -26.188 -27.094 1 92.81 290 GLU A C 1
ATOM 2302 O O . GLU A 1 290 ? 8.836 -25.203 -27.469 1 92.81 290 GLU A O 1
ATOM 2307 N N . LYS A 1 291 ? 8.961 -27.328 -26.766 1 95 291 LYS A N 1
ATOM 2308 C CA . LYS A 1 291 ? 7.551 -27.422 -26.422 1 95 291 LYS A CA 1
ATOM 2309 C C . LYS A 1 291 ? 7.281 -26.797 -25.047 1 95 291 LYS A C 1
ATOM 2311 O O . LYS A 1 291 ? 8.156 -26.812 -24.172 1 95 291 LYS A O 1
ATOM 2316 N N . PHE A 1 292 ? 6.105 -26.234 -24.891 1 96.5 292 PHE A N 1
ATOM 2317 C CA . PHE A 1 292 ? 5.898 -25.516 -23.641 1 96.5 292 PHE A CA 1
ATOM 2318 C C . PHE A 1 292 ? 4.457 -25.641 -23.172 1 96.5 292 PHE A C 1
ATOM 2320 O O . PHE A 1 292 ? 3.607 -26.172 -23.891 1 96.5 292 PHE A O 1
ATOM 2327 N N . ALA A 1 293 ? 4.258 -25.312 -21.922 1 95.94 293 ALA A N 1
ATOM 2328 C CA . ALA A 1 293 ? 2.934 -25.172 -21.328 1 95.94 293 ALA A CA 1
ATOM 2329 C C . ALA A 1 293 ? 2.604 -23.719 -21.047 1 95.94 293 ALA A C 1
ATOM 2331 O O . ALA A 1 293 ? 3.471 -22.953 -20.625 1 95.94 293 ALA A O 1
ATOM 2332 N N . LEU A 1 294 ? 1.37 -23.344 -21.297 1 96.44 294 LEU A N 1
ATOM 2333 C CA . LEU A 1 294 ? 0.922 -21.969 -21.109 1 96.44 294 LEU A CA 1
ATOM 2334 C C . LEU A 1 294 ? 0.104 -21.844 -19.828 1 96.44 294 LEU A C 1
ATOM 2336 O O . LEU A 1 294 ? -0.816 -22.625 -19.578 1 96.44 294 LEU A O 1
ATOM 2340 N N . LEU A 1 295 ? 0.504 -20.953 -18.984 1 95.25 295 LEU A N 1
ATOM 2341 C CA . LEU A 1 295 ? -0.271 -20.578 -17.812 1 95.25 295 LEU A CA 1
ATOM 2342 C C . LEU A 1 295 ? -0.708 -19.125 -17.891 1 95.25 295 LEU A C 1
ATOM 2344 O O . LEU A 1 295 ? 0.107 -18.234 -18.172 1 95.25 295 LEU A O 1
ATOM 2348 N N . ALA A 1 296 ? -1.963 -18.859 -17.719 1 94 296 ALA A N 1
ATOM 2349 C CA . ALA A 1 296 ? -2.436 -17.484 -17.781 1 94 296 ALA A CA 1
ATOM 2350 C C . ALA A 1 296 ? -3.656 -17.281 -16.891 1 94 296 ALA A C 1
ATOM 2352 O O . ALA A 1 296 ? -4.43 -18.203 -16.656 1 94 296 ALA A O 1
ATOM 2353 N N . ASP A 1 297 ? -3.744 -16.188 -16.344 1 90.81 297 ASP A N 1
ATOM 2354 C CA . ASP A 1 297 ? -4.879 -15.766 -15.539 1 90.81 297 ASP A CA 1
ATOM 2355 C C . ASP A 1 297 ? -5.027 -14.25 -15.547 1 90.81 297 ASP A C 1
ATOM 2357 O O . ASP A 1 297 ? -4.102 -13.531 -15.938 1 90.81 297 ASP A O 1
ATOM 2361 N N . GLU A 1 298 ? -6.215 -13.812 -15.195 1 89.88 298 GLU A N 1
ATOM 2362 C CA . GLU A 1 298 ? -6.496 -12.383 -15.234 1 89.88 298 GLU A CA 1
ATOM 2363 C C . GLU A 1 298 ? -6.629 -11.812 -13.82 1 89.88 298 GLU A C 1
ATOM 2365 O O . GLU A 1 298 ? -7.062 -12.508 -12.906 1 89.88 298 GLU A O 1
ATOM 2370 N N . SER A 1 299 ? -6.109 -10.609 -13.648 1 88.12 299 SER A N 1
ATOM 2371 C CA . SER A 1 299 ? -6.289 -9.859 -12.406 1 88.12 299 SER A CA 1
ATOM 2372 C C . SER A 1 299 ? -6.316 -8.359 -12.664 1 88.12 299 SER A C 1
ATOM 2374 O O . SER A 1 299 ? -6.016 -7.91 -13.773 1 88.12 299 SER A O 1
ATOM 2376 N N . THR A 1 300 ? -6.742 -7.602 -11.711 1 86.69 300 THR A N 1
ATOM 2377 C CA . THR A 1 300 ? -6.793 -6.148 -11.82 1 86.69 300 THR A CA 1
ATOM 2378 C C . THR A 1 300 ? -5.668 -5.508 -11.008 1 86.69 300 THR A C 1
ATOM 2380 O O . THR A 1 300 ? -5.406 -5.91 -9.875 1 86.69 300 THR A O 1
ATOM 2383 N N . ASP A 1 301 ? -5 -4.617 -11.609 1 85.12 301 ASP A N 1
ATOM 2384 C CA . ASP A 1 301 ? -3.934 -3.932 -10.883 1 85.12 301 ASP A CA 1
ATOM 2385 C C . ASP A 1 301 ? -4.473 -2.721 -10.125 1 85.12 301 ASP A C 1
ATOM 2387 O O . ASP A 1 301 ? -5.66 -2.404 -10.219 1 85.12 301 ASP A O 1
ATOM 2391 N N . ASN A 1 302 ? -3.617 -2.012 -9.336 1 79.12 302 ASN A N 1
ATOM 2392 C CA . ASN A 1 302 ? -4.023 -0.893 -8.492 1 79.12 302 ASN A CA 1
ATOM 2393 C C . ASN A 1 302 ? -4.348 0.345 -9.32 1 79.12 302 ASN A C 1
ATOM 2395 O O . ASN A 1 302 ? -4.945 1.298 -8.82 1 79.12 302 ASN A O 1
ATOM 2399 N N . ALA A 1 303 ? -3.955 0.336 -10.555 1 75.62 303 ALA A N 1
ATOM 2400 C CA . ALA A 1 303 ? -4.355 1.41 -11.461 1 75.62 303 ALA A CA 1
ATOM 2401 C C . ALA A 1 303 ? -5.684 1.087 -12.141 1 75.62 303 ALA A C 1
ATOM 2403 O O . ALA A 1 303 ? -6.094 1.779 -13.07 1 75.62 303 ALA A O 1
ATOM 2404 N N . ASN A 1 304 ? -6.309 -0.023 -11.742 1 77.5 304 ASN A N 1
ATOM 2405 C CA . ASN A 1 304 ? -7.621 -0.458 -12.211 1 77.5 304 ASN A CA 1
ATOM 2406 C C . ASN A 1 304 ? -7.566 -0.927 -13.664 1 77.5 304 ASN A C 1
ATOM 2408 O O . ASN A 1 304 ? -8.453 -0.613 -14.453 1 77.5 304 ASN A O 1
ATOM 2412 N N . ARG A 1 305 ? -6.609 -1.546 -14.102 1 83.19 305 ARG A N 1
ATOM 2413 C CA . ARG A 1 305 ? -6.453 -2.158 -15.422 1 83.19 305 ARG A CA 1
ATOM 2414 C C . ARG A 1 305 ? -6.578 -3.676 -15.336 1 83.19 305 ARG A C 1
ATOM 2416 O O . ARG A 1 305 ? -6.031 -4.297 -14.422 1 83.19 305 ARG A O 1
ATOM 2423 N N . MET A 1 306 ? -7.289 -4.207 -16.234 1 87.75 306 MET A N 1
ATOM 2424 C CA . MET A 1 306 ? -7.352 -5.664 -16.312 1 87.75 306 MET A CA 1
ATOM 2425 C C . MET A 1 306 ? -6.105 -6.23 -17 1 87.75 306 MET A C 1
ATOM 2427 O O . MET A 1 306 ? -5.816 -5.906 -18.141 1 87.75 306 MET A O 1
ATOM 2431 N N . GLN A 1 307 ? -5.438 -7.027 -16.219 1 91.94 307 GLN A N 1
ATOM 2432 C CA . GLN A 1 307 ? -4.16 -7.547 -16.688 1 91.94 307 GLN A CA 1
ATOM 2433 C C . GLN A 1 307 ? -4.195 -9.07 -16.812 1 91.94 307 GLN A C 1
ATOM 2435 O O . GLN A 1 307 ? -4.688 -9.758 -15.906 1 91.94 307 GLN A O 1
ATOM 2440 N N . LEU A 1 308 ? -3.811 -9.531 -17.922 1 94.56 308 LEU A N 1
ATOM 2441 C CA . LEU A 1 308 ? -3.584 -10.961 -18.109 1 94.56 308 LEU A CA 1
ATOM 2442 C C . LEU A 1 308 ? -2.1 -11.297 -17.984 1 94.56 308 LEU A C 1
ATOM 2444 O O . LEU A 1 308 ? -1.287 -10.82 -18.781 1 94.56 308 LEU A O 1
ATOM 2448 N N . SER A 1 309 ? -1.791 -12.055 -16.969 1 96 309 SER A N 1
ATOM 2449 C CA . SER A 1 309 ? -0.408 -12.492 -16.812 1 96 309 SER A CA 1
ATOM 2450 C C . SER A 1 309 ? -0.152 -13.789 -17.578 1 96 309 SER A C 1
ATOM 2452 O O . SER A 1 309 ? -0.929 -14.742 -17.469 1 96 309 SER A O 1
ATOM 2454 N N . VAL A 1 310 ? 0.867 -13.766 -18.375 1 96.56 310 VAL A N 1
ATOM 2455 C CA . VAL A 1 310 ? 1.21 -14.914 -19.188 1 96.56 310 VAL A CA 1
ATOM 2456 C C . VAL A 1 310 ? 2.516 -15.539 -18.703 1 96.56 310 VAL A C 1
ATOM 2458 O O . VAL A 1 310 ? 3.547 -14.859 -18.641 1 96.56 310 VAL A O 1
ATOM 2461 N N . MET A 1 311 ? 2.449 -16.797 -18.359 1 96.31 311 MET A N 1
ATOM 2462 C CA . MET A 1 311 ? 3.615 -17.578 -17.969 1 96.31 311 MET A CA 1
ATOM 2463 C C . MET A 1 311 ? 3.793 -18.797 -18.859 1 96.31 311 MET A C 1
ATOM 2465 O O . MET A 1 311 ? 2.824 -19.297 -19.438 1 96.31 311 MET A O 1
ATOM 2469 N N . ALA A 1 312 ? 5.027 -19.188 -19.016 1 96.19 312 ALA A N 1
ATOM 2470 C CA . ALA A 1 312 ? 5.328 -20.391 -19.797 1 96.19 312 ALA A CA 1
ATOM 2471 C C . ALA A 1 312 ? 6.242 -21.328 -19.016 1 96.19 312 ALA A C 1
ATOM 2473 O O . ALA A 1 312 ? 7.133 -20.891 -18.297 1 96.19 312 ALA A O 1
ATOM 2474 N N . ARG A 1 313 ? 5.918 -22.547 -19.156 1 94 313 ARG A N 1
ATOM 2475 C CA . ARG A 1 313 ? 6.715 -23.609 -18.547 1 94 313 ARG A CA 1
ATOM 2476 C C . ARG A 1 313 ? 7.391 -24.453 -19.625 1 94 313 ARG A C 1
ATOM 2478 O O . ARG A 1 313 ? 6.73 -24.969 -20.531 1 94 313 ARG A O 1
ATOM 2485 N N . TRP A 1 314 ? 8.711 -24.609 -19.594 1 94.56 314 TRP A N 1
ATOM 2486 C CA . TRP A 1 314 ? 9.406 -25.438 -20.578 1 94.56 314 TRP A CA 1
ATOM 2487 C C . TRP A 1 314 ? 10.727 -25.953 -20 1 94.56 314 TRP A C 1
ATOM 2489 O O . TRP A 1 314 ? 11.109 -25.609 -18.891 1 94.56 314 TRP A O 1
ATOM 2499 N N . ASN A 1 315 ? 11.289 -26.875 -20.703 1 92.06 315 ASN A N 1
ATOM 2500 C CA . ASN A 1 315 ? 12.539 -27.516 -20.297 1 92.06 315 ASN A CA 1
ATOM 2501 C C . ASN A 1 315 ? 13.75 -26.688 -20.719 1 92.06 315 ASN A C 1
ATOM 2503 O O . ASN A 1 315 ? 13.922 -26.391 -21.906 1 92.06 315 ASN A O 1
ATOM 2507 N N . MET A 1 316 ? 14.461 -26.219 -19.75 1 89.19 316 MET A N 1
ATOM 2508 C CA . MET A 1 316 ? 15.711 -25.516 -20 1 89.19 316 MET A CA 1
ATOM 2509 C C . MET A 1 316 ? 16.906 -26.312 -19.5 1 89.19 316 MET A C 1
ATOM 2511 O O . MET A 1 316 ? 17.375 -26.109 -18.375 1 89.19 316 MET A O 1
ATOM 2515 N N . GLY A 1 317 ? 17.516 -27.109 -20.25 1 81.69 317 GLY A N 1
ATOM 2516 C CA . GLY A 1 317 ? 18.688 -27.891 -19.906 1 81.69 317 GLY A CA 1
ATOM 2517 C C . GLY A 1 317 ? 18.438 -28.891 -18.797 1 81.69 317 GLY A C 1
ATOM 2518 O O . GLY A 1 317 ? 19.25 -29.031 -17.875 1 81.69 317 GLY A O 1
ATOM 2519 N N . GLY A 1 318 ? 17.266 -29.438 -18.766 1 81.69 318 GLY A N 1
ATOM 2520 C CA . GLY A 1 318 ? 16.969 -30.469 -17.781 1 81.69 318 GLY A CA 1
ATOM 2521 C C . GLY A 1 318 ? 16.141 -29.969 -16.625 1 81.69 318 GLY A C 1
ATOM 2522 O O . GLY A 1 318 ? 15.688 -30.75 -15.789 1 81.69 318 GLY A O 1
ATOM 2523 N N . ASN A 1 319 ? 16 -28.703 -16.609 1 86.94 319 ASN A N 1
ATOM 2524 C CA . ASN A 1 319 ? 15.18 -28.125 -15.547 1 86.94 319 ASN A CA 1
ATOM 2525 C C . ASN A 1 319 ? 13.914 -27.484 -16.109 1 86.94 319 ASN A C 1
ATOM 2527 O O . ASN A 1 319 ? 13.984 -26.656 -17.016 1 86.94 319 ASN A O 1
ATOM 2531 N N . VAL A 1 320 ? 12.805 -27.922 -15.586 1 89.69 320 VAL A N 1
ATOM 2532 C CA . VAL A 1 320 ? 11.531 -27.359 -16.016 1 89.69 320 VAL A CA 1
ATOM 2533 C C . VAL A 1 320 ? 11.031 -26.344 -15 1 89.69 320 VAL A C 1
ATOM 2535 O O . VAL A 1 320 ? 10.82 -26.688 -13.828 1 89.69 320 VAL A O 1
ATOM 2538 N N . ASN A 1 321 ? 10.984 -25.125 -15.375 1 89.31 321 ASN A N 1
ATOM 2539 C CA . ASN A 1 321 ? 10.531 -24.047 -14.5 1 89.31 321 ASN A CA 1
ATOM 2540 C C . ASN A 1 321 ? 9.508 -23.156 -15.188 1 89.31 321 ASN A C 1
ATOM 2542 O O . ASN A 1 321 ? 9.367 -23.188 -16.406 1 89.31 321 ASN A O 1
ATOM 2546 N N . ASP A 1 322 ? 8.773 -22.453 -14.359 1 92.81 322 ASP A N 1
ATOM 2547 C CA . ASP A 1 322 ? 7.832 -21.453 -14.859 1 92.81 322 ASP A CA 1
ATOM 2548 C C . ASP A 1 322 ? 8.516 -20.109 -15.062 1 92.81 322 ASP A C 1
ATOM 2550 O O . ASP A 1 322 ? 9.234 -19.641 -14.18 1 92.81 322 ASP A O 1
ATOM 2554 N N . HIS A 1 323 ? 8.344 -19.531 -16.188 1 95.38 323 HIS A N 1
ATOM 2555 C CA . HIS A 1 323 ? 8.961 -18.234 -16.484 1 95.38 323 HIS A CA 1
ATOM 2556 C C . HIS A 1 323 ? 7.914 -17.188 -16.859 1 95.38 323 HIS A C 1
ATOM 2558 O O . HIS A 1 323 ? 6.902 -17.531 -17.484 1 95.38 323 HIS A O 1
ATOM 2564 N N . TYR A 1 324 ? 8.273 -16.016 -16.516 1 96.62 324 TYR A N 1
ATOM 2565 C CA . TYR A 1 324 ? 7.414 -14.883 -16.828 1 96.62 324 TYR A CA 1
ATOM 2566 C C . TYR A 1 324 ? 7.609 -14.43 -18.266 1 96.62 324 TYR A C 1
ATOM 2568 O O . TYR A 1 324 ? 8.719 -14.07 -18.672 1 96.62 324 TYR A O 1
ATOM 2576 N N . MET A 1 325 ? 6.465 -14.367 -19.031 1 95.75 325 MET A N 1
ATOM 2577 C CA . MET A 1 325 ? 6.57 -14 -20.438 1 95.75 325 MET A CA 1
ATOM 2578 C C . MET A 1 325 ? 6.082 -12.57 -20.656 1 95.75 325 MET A C 1
ATOM 2580 O O . MET A 1 325 ? 6.52 -11.898 -21.594 1 95.75 325 MET A O 1
ATOM 2584 N N . GLY A 1 326 ? 5.102 -12.234 -19.828 1 95.31 326 GLY A N 1
ATOM 2585 C CA . GLY A 1 326 ? 4.648 -10.859 -19.984 1 95.31 326 GLY A CA 1
ATOM 2586 C C . GLY A 1 326 ? 3.268 -10.617 -19.406 1 95.31 326 GLY A C 1
ATOM 2587 O O . GLY A 1 326 ? 2.641 -11.531 -18.875 1 95.31 326 GLY A O 1
ATOM 2588 N N . LEU A 1 327 ? 2.916 -9.359 -19.516 1 95 327 LEU A N 1
ATOM 2589 C CA . LEU A 1 327 ? 1.623 -8.859 -19.062 1 95 327 LEU A CA 1
ATOM 2590 C C . LEU A 1 327 ? 0.838 -8.258 -20.219 1 95 327 LEU A C 1
ATOM 2592 O O . LEU A 1 327 ? 1.372 -7.441 -20.984 1 95 327 LEU A O 1
ATOM 2596 N N . ILE A 1 328 ? -0.444 -8.703 -20.344 1 94.31 328 ILE A N 1
ATOM 2597 C CA . ILE A 1 328 ? -1.286 -8.195 -21.422 1 94.31 328 ILE A CA 1
ATOM 2598 C C . ILE A 1 328 ? -2.432 -7.375 -20.828 1 94.31 328 ILE A C 1
ATOM 2600 O O . ILE A 1 328 ? -3.123 -7.824 -19.906 1 94.31 328 ILE A O 1
ATOM 2604 N N . HIS A 1 329 ? -2.584 -6.203 -21.328 1 90.5 329 HIS A N 1
ATOM 2605 C CA . HIS A 1 329 ? -3.725 -5.379 -20.938 1 90.5 329 HIS A CA 1
ATOM 2606 C C . HIS A 1 329 ? -4.98 -5.789 -21.703 1 90.5 329 HIS A C 1
ATOM 2608 O O . HIS A 1 329 ? -4.988 -5.809 -22.922 1 90.5 329 HIS A O 1
ATOM 2614 N N . LEU A 1 330 ? -6.008 -6.156 -20.922 1 88.25 330 LEU A N 1
ATOM 2615 C CA . LEU A 1 330 ? -7.262 -6.586 -21.531 1 88.25 330 LEU A CA 1
ATOM 2616 C C . LEU A 1 330 ? -8.32 -5.496 -21.422 1 88.25 330 LEU A C 1
ATOM 2618 O O . LEU A 1 330 ? -8.531 -4.938 -20.344 1 88.25 330 LEU A O 1
ATOM 2622 N N . ASP A 1 331 ? -8.891 -5.105 -22.438 1 75.12 331 ASP A N 1
ATOM 2623 C CA . ASP A 1 331 ? -9.992 -4.145 -22.422 1 75.12 331 ASP A CA 1
ATOM 2624 C C . ASP A 1 331 ? -11.305 -4.809 -22.016 1 75.12 331 ASP A C 1
ATOM 2626 O O . ASP A 1 331 ? -12.102 -4.223 -21.281 1 75.12 331 ASP A O 1
ATOM 2630 N N . ARG A 1 332 ? -11.406 -6.098 -22.641 1 74.62 332 ARG A N 1
ATOM 2631 C CA . ARG A 1 332 ? -12.586 -6.898 -22.312 1 74.62 332 ARG A CA 1
ATOM 2632 C C . ARG A 1 332 ? -12.188 -8.312 -21.891 1 74.62 332 ARG A C 1
ATOM 2634 O O . ARG A 1 332 ? -11.172 -8.836 -22.359 1 74.62 332 ARG A O 1
ATOM 2641 N N . ALA A 1 333 ? -12.984 -8.844 -21.047 1 76.31 333 ALA A N 1
ATOM 2642 C CA . ALA A 1 333 ? -12.648 -10.156 -20.5 1 76.31 333 ALA A CA 1
ATOM 2643 C C . ALA A 1 333 ? -13.484 -11.25 -21.172 1 76.31 333 ALA A C 1
ATOM 2645 O O . ALA A 1 333 ? -13.922 -12.195 -20.5 1 76.31 333 ALA A O 1
ATOM 2646 N N . ARG A 1 334 ? -13.742 -11.094 -22.594 1 81.75 334 ARG A N 1
ATOM 2647 C CA . ARG A 1 334 ? -14.406 -12.18 -23.328 1 81.75 334 ARG A CA 1
ATOM 2648 C C . ARG A 1 334 ? -13.398 -13.18 -23.859 1 81.75 334 ARG A C 1
ATOM 2650 O O . ARG A 1 334 ? -12.25 -12.828 -24.156 1 81.75 334 ARG A O 1
ATOM 2657 N N . ALA A 1 335 ? -13.82 -14.367 -23.906 1 90.56 335 ALA A N 1
ATOM 2658 C CA . ALA A 1 335 ? -12.938 -15.445 -24.359 1 90.56 335 ALA A CA 1
ATOM 2659 C C . ALA A 1 335 ? -12.305 -15.117 -25.703 1 90.56 335 ALA A C 1
ATOM 2661 O O . ALA A 1 335 ? -11.109 -15.352 -25.906 1 90.56 335 ALA A O 1
ATOM 2662 N N . GLU A 1 336 ? -13.07 -14.555 -26.562 1 90.69 336 GLU A N 1
ATOM 2663 C CA . GLU A 1 336 ? -12.586 -14.219 -27.891 1 90.69 336 GLU A CA 1
ATOM 2664 C C . GLU A 1 336 ? -11.5 -13.141 -27.828 1 90.69 336 GLU A C 1
ATOM 2666 O O . GLU A 1 336 ? -10.484 -13.234 -28.516 1 90.69 336 GLU A O 1
ATOM 2671 N N . ASP A 1 337 ? -11.766 -12.172 -27.062 1 88.75 337 ASP A N 1
ATOM 2672 C CA . ASP A 1 337 ? -10.82 -11.07 -26.922 1 88.75 337 ASP A CA 1
ATOM 2673 C C . ASP A 1 337 ? -9.523 -11.539 -26.266 1 88.75 337 ASP A C 1
ATOM 2675 O O . ASP A 1 337 ? -8.43 -11.109 -26.672 1 88.75 337 ASP A O 1
ATOM 2679 N N . ILE A 1 338 ? -9.617 -12.398 -25.312 1 94.06 338 ILE A N 1
ATOM 2680 C CA . ILE A 1 338 ? -8.438 -12.93 -24.641 1 94.06 338 ILE A CA 1
ATOM 2681 C C . ILE A 1 338 ? -7.609 -13.758 -25.625 1 94.06 338 ILE A C 1
ATOM 2683 O O . ILE A 1 338 ? -6.383 -13.641 -25.672 1 94.06 338 ILE A O 1
ATOM 2687 N N . CYS A 1 339 ? -8.297 -14.555 -26.375 1 94.44 339 CYS A N 1
ATOM 2688 C CA . CYS A 1 339 ? -7.617 -15.398 -27.359 1 94.44 339 CYS A CA 1
ATOM 2689 C C . CYS A 1 339 ? -6.879 -14.555 -28.391 1 94.44 339 CYS A C 1
ATOM 2691 O O . CYS A 1 339 ? -5.723 -14.828 -28.719 1 94.44 339 CYS A O 1
ATOM 2693 N N . LYS A 1 340 ? -7.523 -13.508 -28.828 1 92.88 340 LYS A N 1
ATOM 2694 C CA . LYS A 1 340 ? -6.902 -12.617 -29.812 1 92.88 340 LYS A CA 1
ATOM 2695 C C . LYS A 1 340 ? -5.668 -11.938 -29.234 1 92.88 340 LYS A C 1
ATOM 2697 O O . LYS A 1 340 ? -4.652 -11.789 -29.906 1 92.88 340 LYS A O 1
ATOM 2702 N N . SER A 1 341 ? -5.855 -11.547 -28.047 1 93.81 341 SER A N 1
ATOM 2703 C CA . SER A 1 341 ? -4.738 -10.883 -27.391 1 93.81 341 SER A CA 1
ATOM 2704 C C . SER A 1 341 ? -3.562 -11.836 -27.188 1 93.81 341 SER A C 1
ATOM 2706 O O . SER A 1 341 ? -2.404 -11.445 -27.359 1 93.81 341 SER A O 1
ATOM 2708 N N . LEU A 1 342 ? -3.816 -13.062 -26.859 1 95.19 342 LEU A N 1
ATOM 2709 C CA . LEU A 1 342 ? -2.771 -14.062 -26.688 1 95.19 342 LEU A CA 1
ATOM 2710 C C . LEU A 1 342 ? -2.104 -14.383 -28.016 1 95.19 342 LEU A C 1
ATOM 2712 O O . LEU A 1 342 ? -0.88 -14.531 -28.094 1 95.19 342 LEU A O 1
ATOM 2716 N N . GLN A 1 343 ? -2.904 -14.469 -29.031 1 94.19 343 GLN A N 1
ATOM 2717 C CA . GLN A 1 343 ? -2.357 -14.727 -30.359 1 94.19 343 GLN A CA 1
ATOM 2718 C C . GLN A 1 343 ? -1.413 -13.609 -30.797 1 94.19 343 GLN A C 1
ATOM 2720 O O . GLN A 1 343 ? -0.323 -13.875 -31.297 1 94.19 343 GLN A O 1
ATOM 2725 N N . SER A 1 344 ? -1.921 -12.406 -30.562 1 93.31 344 SER A N 1
ATOM 2726 C CA . SER A 1 344 ? -1.083 -11.258 -30.906 1 93.31 344 SER A CA 1
ATOM 2727 C C . SER A 1 344 ? 0.208 -11.258 -30.094 1 93.31 344 SER A C 1
ATOM 2729 O O . SER A 1 344 ? 1.262 -10.867 -30.594 1 93.31 344 SER A O 1
ATOM 2731 N N . PHE A 1 345 ? 0.077 -11.688 -28.906 1 94.81 345 PHE A N 1
ATOM 2732 C CA . PHE A 1 345 ? 1.216 -11.758 -28 1 94.81 345 PHE A CA 1
ATOM 2733 C C . PHE A 1 345 ? 2.244 -12.773 -28.5 1 94.81 345 PHE A C 1
ATOM 2735 O O . PHE A 1 345 ? 3.441 -12.477 -28.531 1 94.81 345 PHE A O 1
ATOM 2742 N N . PHE A 1 346 ? 1.825 -13.938 -28.922 1 95.31 346 PHE A N 1
ATOM 2743 C CA . PHE A 1 346 ? 2.715 -14.984 -29.406 1 95.31 346 PHE A CA 1
ATOM 2744 C C . PHE A 1 346 ? 3.346 -14.594 -30.734 1 95.31 346 PHE A C 1
ATOM 2746 O O . PHE A 1 346 ? 4.535 -14.82 -30.953 1 95.31 346 PHE A O 1
ATOM 2753 N N . VAL A 1 347 ? 2.559 -13.961 -31.562 1 93.19 347 VAL A N 1
ATOM 2754 C CA . VAL A 1 347 ? 3.064 -13.523 -32.844 1 93.19 347 VAL A CA 1
ATOM 2755 C C . VAL A 1 347 ? 4.113 -12.43 -32.656 1 93.19 347 VAL A C 1
ATOM 2757 O O . VAL A 1 347 ? 5.164 -12.445 -33.312 1 93.19 347 VAL A O 1
ATOM 2760 N N . GLY A 1 348 ? 3.803 -11.539 -31.766 1 92.12 348 GLY A N 1
ATOM 2761 C CA . GLY A 1 348 ? 4.723 -10.453 -31.5 1 92.12 348 GLY A CA 1
ATOM 2762 C C . GLY A 1 348 ? 6.059 -10.922 -30.953 1 92.12 348 GLY A C 1
ATOM 2763 O O . GLY A 1 348 ? 7.094 -10.305 -31.203 1 92.12 348 GLY A O 1
ATOM 2764 N N . LYS A 1 349 ? 6.074 -12.016 -30.25 1 93.56 349 LYS A N 1
ATOM 2765 C CA . LYS A 1 349 ? 7.289 -12.539 -29.641 1 93.56 349 LYS A CA 1
ATOM 2766 C C . LYS A 1 349 ? 7.859 -13.695 -30.438 1 93.56 349 LYS A C 1
ATOM 2768 O O . LYS A 1 349 ? 8.852 -14.312 -30.047 1 93.56 349 LYS A O 1
ATOM 2773 N N . ASN A 1 350 ? 7.234 -14.016 -31.547 1 92.44 350 ASN A N 1
ATOM 2774 C CA . ASN A 1 350 ? 7.645 -15.078 -32.469 1 92.44 350 ASN A CA 1
ATOM 2775 C C . ASN A 1 350 ? 7.668 -16.438 -31.766 1 92.44 350 ASN A C 1
ATOM 2777 O O . ASN A 1 350 ? 8.633 -17.188 -31.891 1 92.44 350 ASN A O 1
ATOM 2781 N N . ILE A 1 351 ? 6.723 -16.625 -30.938 1 94.44 351 ILE A N 1
ATOM 2782 C CA . ILE A 1 351 ? 6.57 -17.922 -30.281 1 94.44 351 ILE A CA 1
ATOM 2783 C C . ILE A 1 351 ? 5.59 -18.781 -31.078 1 94.44 351 ILE A C 1
ATOM 2785 O O . ILE A 1 351 ? 4.434 -18.406 -31.281 1 94.44 351 ILE A O 1
ATOM 2789 N N . PRO A 1 352 ? 6.02 -19.875 -31.5 1 92.88 352 PRO A N 1
ATOM 2790 C CA . PRO A 1 352 ? 5.09 -20.734 -32.219 1 92.88 352 PRO A CA 1
ATOM 2791 C C . PRO A 1 352 ? 4.039 -21.359 -31.312 1 92.88 352 PRO A C 1
ATOM 2793 O O . PRO A 1 352 ? 4.367 -22.234 -30.5 1 92.88 352 PRO A O 1
ATOM 2796 N N . ILE A 1 353 ? 2.875 -21.062 -31.516 1 92.06 353 ILE A N 1
ATOM 2797 C CA . ILE A 1 353 ? 1.775 -21.516 -30.672 1 92.06 353 ILE A CA 1
ATOM 2798 C C . ILE A 1 353 ? 1.587 -23.016 -30.859 1 92.06 353 ILE A C 1
ATOM 2800 O O . ILE A 1 353 ? 1.067 -23.703 -29.969 1 92.06 353 ILE A O 1
ATOM 2804 N N . GLU A 1 354 ? 1.992 -23.578 -32 1 89.5 354 GLU A N 1
ATOM 2805 C CA . GLU A 1 354 ? 1.862 -25 -32.312 1 89.5 354 GLU A CA 1
ATOM 2806 C C . GLU A 1 354 ? 2.693 -25.844 -31.344 1 89.5 354 GLU A C 1
ATOM 2808 O O . GLU A 1 354 ? 2.436 -27.031 -31.172 1 89.5 354 GLU A O 1
ATOM 2813 N N . ASN A 1 355 ? 3.637 -25.203 -30.719 1 93.5 355 ASN A N 1
ATOM 2814 C CA . ASN A 1 355 ? 4.516 -25.938 -29.812 1 93.5 355 ASN A CA 1
ATOM 2815 C C . ASN A 1 355 ? 3.908 -26.047 -28.422 1 93.5 355 ASN A C 1
ATOM 2817 O O . ASN A 1 355 ? 4.484 -26.688 -27.531 1 93.5 355 ASN A O 1
ATOM 2821 N N . MET A 1 356 ? 2.754 -25.516 -28.281 1 95.38 356 MET A N 1
ATOM 2822 C CA . MET A 1 356 ? 2.061 -25.625 -27 1 95.38 356 MET A CA 1
ATOM 2823 C C . MET A 1 356 ? 1.513 -27.031 -26.812 1 95.38 356 MET A C 1
ATOM 2825 O O . MET A 1 356 ? 0.892 -27.594 -27.703 1 95.38 356 MET A O 1
ATOM 2829 N N . ARG A 1 357 ? 1.74 -27.594 -25.672 1 95.19 357 ARG A N 1
ATOM 2830 C CA . ARG A 1 357 ? 1.265 -28.953 -25.422 1 95.19 357 ARG A CA 1
ATOM 2831 C C . ARG A 1 357 ? 0.303 -28.984 -24.234 1 95.19 357 ARG A C 1
ATOM 2833 O O . ARG A 1 357 ? -0.522 -29.891 -24.125 1 95.19 357 ARG A O 1
ATOM 2840 N N . PHE A 1 358 ? 0.469 -28.031 -23.406 1 94.38 358 PHE A N 1
ATOM 2841 C CA . PHE A 1 358 ? -0.434 -27.953 -22.266 1 94.38 358 PHE A CA 1
ATOM 2842 C C . PHE A 1 358 ? -0.848 -26.5 -22 1 94.38 358 PHE A C 1
ATOM 2844 O O . PHE A 1 358 ? -0.132 -25.578 -22.375 1 94.38 358 PHE A O 1
ATOM 2851 N N . MET A 1 359 ? -2.041 -26.281 -21.422 1 93.94 359 MET A N 1
ATOM 2852 C CA . MET A 1 359 ? -2.521 -24.953 -21 1 93.94 359 MET A CA 1
ATOM 2853 C C . MET A 1 359 ? -3.275 -25.047 -19.688 1 93.94 359 MET A C 1
ATOM 2855 O O . MET A 1 359 ? -3.998 -26.016 -19.438 1 93.94 359 MET A O 1
ATOM 2859 N N . ALA A 1 360 ? -2.992 -24.125 -18.844 1 92.31 360 ALA A N 1
ATOM 2860 C CA . ALA A 1 360 ? -3.654 -24.078 -17.547 1 92.31 360 ALA A CA 1
ATOM 2861 C C . ALA A 1 360 ? -4.289 -22.719 -17.297 1 92.31 360 ALA A C 1
ATOM 2863 O O . ALA A 1 360 ? -3.6 -21.688 -17.312 1 92.31 360 ALA A O 1
ATOM 2864 N N . PHE A 1 361 ? -5.609 -22.703 -17.156 1 90.19 361 PHE A N 1
ATOM 2865 C CA . PHE A 1 361 ? -6.395 -21.516 -16.859 1 90.19 361 PHE A CA 1
ATOM 2866 C C . PHE A 1 361 ? -7.312 -21.75 -15.672 1 90.19 361 PHE A C 1
ATOM 2868 O O . PHE A 1 361 ? -7.387 -22.875 -15.156 1 90.19 361 PHE A O 1
ATOM 2875 N N . ASP A 1 362 ? -7.938 -20.672 -15.258 1 82.75 362 ASP A N 1
ATOM 2876 C CA . ASP A 1 362 ? -8.93 -20.812 -14.195 1 82.75 362 ASP A CA 1
ATOM 2877 C C . ASP A 1 362 ? -10.18 -21.516 -14.703 1 82.75 362 ASP A C 1
ATOM 2879 O O . ASP A 1 362 ? -10.336 -21.734 -15.906 1 82.75 362 ASP A O 1
ATOM 2883 N N . GLY A 1 363 ? -11.031 -21.969 -13.883 1 77.62 363 GLY A N 1
ATOM 2884 C CA . GLY A 1 363 ? -12.172 -22.797 -14.227 1 77.62 363 GLY A CA 1
ATOM 2885 C C . GLY A 1 363 ? -13.422 -22 -14.555 1 77.62 363 GLY A C 1
ATOM 2886 O O . GLY A 1 363 ? -14.492 -22.562 -14.758 1 77.62 363 GLY A O 1
ATOM 2887 N N . CYS A 1 364 ? -13.32 -20.719 -14.625 1 78.38 364 CYS A N 1
ATOM 2888 C CA . CYS A 1 364 ? -14.492 -19.922 -14.969 1 78.38 364 CYS A CA 1
ATOM 2889 C C . CYS A 1 364 ? -14.938 -20.203 -16.406 1 78.38 364 CYS A C 1
ATOM 2891 O O . CYS A 1 364 ? -14.148 -20.688 -17.219 1 78.38 364 CYS A O 1
ATOM 2893 N N . ASN A 1 365 ? -16.094 -20 -16.719 1 80 365 ASN A N 1
ATOM 2894 C CA . ASN A 1 365 ? -16.688 -20.359 -18 1 80 365 ASN A CA 1
ATOM 2895 C C . ASN A 1 365 ? -15.961 -19.688 -19.172 1 80 365 ASN A C 1
ATOM 2897 O O . ASN A 1 365 ? -15.781 -20.281 -20.234 1 80 365 ASN A O 1
ATOM 2901 N N . THR A 1 366 ? -15.57 -18.5 -18.922 1 86.88 366 THR A N 1
ATOM 2902 C CA . THR A 1 366 ? -14.875 -17.75 -19.969 1 86.88 366 THR A CA 1
ATOM 2903 C C . THR A 1 366 ? -13.57 -18.438 -20.344 1 86.88 366 THR A C 1
ATOM 2905 O O . THR A 1 366 ? -13.18 -18.453 -21.516 1 86.88 366 THR A O 1
ATOM 2908 N N . MET A 1 367 ? -12.953 -19.047 -19.391 1 89.38 367 MET A N 1
ATOM 2909 C CA . MET A 1 367 ? -11.648 -19.672 -19.609 1 89.38 367 MET A CA 1
ATOM 2910 C C . MET A 1 367 ? -11.797 -21.156 -19.953 1 89.38 367 MET A C 1
ATOM 2912 O O . MET A 1 367 ? -11.156 -21.641 -20.891 1 89.38 367 MET A O 1
ATOM 2916 N N . SER A 1 368 ? -12.719 -21.859 -19.281 1 87.25 368 SER A N 1
ATOM 2917 C CA . SER A 1 368 ? -12.758 -23.312 -19.344 1 87.25 368 SER A CA 1
ATOM 2918 C C . SER A 1 368 ? -13.883 -23.797 -20.234 1 87.25 368 SER A C 1
ATOM 2920 O O . SER A 1 368 ? -13.969 -24.984 -20.547 1 87.25 368 SER A O 1
ATOM 2922 N N . GLY A 1 369 ? -14.641 -22.953 -20.797 1 85.25 369 GLY A N 1
ATOM 2923 C CA . GLY A 1 369 ? -15.773 -23.391 -21.609 1 85.25 369 GLY A CA 1
ATOM 2924 C C . GLY A 1 369 ? -15.375 -24.281 -22.766 1 85.25 369 GLY A C 1
ATOM 2925 O O . GLY A 1 369 ? -14.43 -23.969 -23.5 1 85.25 369 GLY A O 1
ATOM 2926 N N . GLU A 1 370 ? -16.031 -25.391 -23.016 1 85.5 370 GLU A N 1
ATOM 2927 C CA . GLU A 1 370 ? -15.664 -26.391 -24.016 1 85.5 370 GLU A CA 1
ATOM 2928 C C . GLU A 1 370 ? -16.141 -25.984 -25.406 1 85.5 370 GLU A C 1
ATOM 2930 O O . GLU A 1 370 ? -15.602 -26.438 -26.406 1 85.5 370 GLU A O 1
ATOM 2935 N N . GLU A 1 371 ? -17.062 -25.109 -25.391 1 86.5 371 GLU A N 1
ATOM 2936 C CA . GLU A 1 371 ? -17.609 -24.766 -26.703 1 86.5 371 GLU A CA 1
ATOM 2937 C C . GLU A 1 371 ? -17.078 -23.422 -27.172 1 86.5 371 GLU A C 1
ATOM 2939 O O . GLU A 1 371 ? -16.672 -23.281 -28.328 1 86.5 371 GLU A O 1
ATOM 2944 N N . LYS A 1 372 ? -17.078 -22.484 -26.234 1 88.81 372 LYS A N 1
ATOM 2945 C CA . LYS A 1 372 ? -16.734 -21.141 -26.688 1 88.81 372 LYS A CA 1
ATOM 2946 C C . LYS A 1 372 ? -15.68 -20.516 -25.766 1 88.81 372 LYS A C 1
ATOM 2948 O O . LYS A 1 372 ? -15.25 -19.391 -25.984 1 88.81 372 LYS A O 1
ATOM 2953 N N . GLY A 1 373 ? -15.203 -21.281 -24.875 1 92.19 373 GLY A N 1
ATOM 2954 C CA . GLY A 1 373 ? -14.25 -20.734 -23.922 1 92.19 373 GLY A CA 1
ATOM 2955 C C . GLY A 1 373 ? -12.859 -20.547 -24.516 1 92.19 373 GLY A C 1
ATOM 2956 O O . GLY A 1 373 ? -12.625 -20.875 -25.672 1 92.19 373 GLY A O 1
ATOM 2957 N N . LEU A 1 374 ? -12.023 -19.953 -23.781 1 94.06 374 LEU A N 1
ATOM 2958 C CA . LEU A 1 374 ? -10.648 -19.703 -24.203 1 94.06 374 LEU A CA 1
ATOM 2959 C C . LEU A 1 374 ? -9.938 -21.016 -24.531 1 94.06 374 LEU A C 1
ATOM 2961 O O . LEU A 1 374 ? -9.227 -21.109 -25.531 1 94.06 374 LEU A O 1
ATOM 2965 N N . GLN A 1 375 ? -10.086 -22 -23.656 1 93.31 375 GLN A N 1
ATOM 2966 C CA . GLN A 1 375 ? -9.406 -23.281 -23.859 1 93.31 375 GLN A CA 1
ATOM 2967 C C . GLN A 1 375 ? -9.781 -23.891 -25.219 1 93.31 375 GLN A C 1
ATOM 2969 O O . GLN A 1 375 ? -8.922 -24.453 -25.891 1 93.31 375 GLN A O 1
ATOM 2974 N N . ARG A 1 376 ? -11.055 -23.781 -25.547 1 93.38 376 ARG A N 1
ATOM 2975 C CA . ARG A 1 376 ? -11.523 -24.344 -26.797 1 93.38 376 ARG A CA 1
ATOM 2976 C C . ARG A 1 376 ? -10.852 -23.656 -27.984 1 93.38 376 ARG A C 1
ATOM 2978 O O . ARG A 1 376 ? -10.445 -24.328 -28.953 1 93.38 376 ARG A O 1
ATOM 2985 N N . ARG A 1 377 ? -10.773 -22.469 -27.938 1 94 377 ARG A N 1
ATOM 2986 C CA . ARG A 1 377 ? -10.18 -21.672 -29.016 1 94 377 ARG A CA 1
ATOM 2987 C C . ARG A 1 377 ? -8.68 -21.938 -29.125 1 94 377 ARG A C 1
ATOM 2989 O O . ARG A 1 377 ? -8.148 -22.062 -30.234 1 94 377 ARG A O 1
ATOM 2996 N N . MET A 1 378 ? -8.07 -22.062 -28.031 1 94.06 378 MET A N 1
ATOM 2997 C CA . MET A 1 378 ? -6.633 -22.344 -28.031 1 94.06 378 MET A CA 1
ATOM 2998 C C . MET A 1 378 ? -6.348 -23.75 -28.5 1 94.06 378 MET A C 1
ATOM 3000 O O . MET A 1 378 ? -5.332 -24 -29.172 1 94.06 378 MET A O 1
ATOM 3004 N N . ARG A 1 379 ? -7.207 -24.672 -28.109 1 92.62 379 ARG A N 1
ATOM 3005 C CA . ARG A 1 379 ? -7.066 -26.047 -28.562 1 92.62 379 ARG A CA 1
ATOM 3006 C C . ARG A 1 379 ? -7.156 -26.141 -30.094 1 92.62 379 ARG A C 1
ATOM 3008 O O . ARG A 1 379 ? -6.523 -27 -30.703 1 92.62 379 ARG A O 1
ATOM 3015 N N . HIS A 1 380 ? -7.93 -25.281 -30.609 1 93.06 380 HIS A N 1
ATOM 3016 C CA . HIS A 1 380 ? -8.031 -25.25 -32.062 1 93.06 380 HIS A CA 1
ATOM 3017 C C . HIS A 1 380 ? -6.711 -24.812 -32.688 1 93.06 380 HIS A C 1
ATOM 3019 O O . HIS A 1 380 ? -6.32 -25.312 -33.75 1 93.06 380 HIS A O 1
ATOM 3025 N N . LEU A 1 381 ? -6.039 -23.891 -32.062 1 91.75 381 LEU A N 1
ATOM 3026 C CA . LEU A 1 381 ? -4.77 -23.391 -32.562 1 91.75 381 LEU A CA 1
ATOM 3027 C C . LEU A 1 381 ? -3.664 -24.422 -32.406 1 91.75 381 LEU A C 1
ATOM 3029 O O . LEU A 1 381 ? -2.723 -24.484 -33.188 1 91.75 381 LEU A O 1
ATOM 3033 N N . SER A 1 382 ? -3.766 -25.172 -31.312 1 93.25 382 SER A N 1
ATOM 3034 C CA . SER A 1 382 ? -2.84 -26.266 -31.031 1 93.25 382 SER A CA 1
ATOM 3035 C C . SER A 1 382 ? -3.58 -27.516 -30.562 1 93.25 382 SER A C 1
ATOM 3037 O O . SER A 1 382 ? -3.666 -27.766 -29.359 1 93.25 382 SER A O 1
ATOM 3039 N N . PRO A 1 383 ? -3.947 -28.328 -31.453 1 92 383 PRO A N 1
ATOM 3040 C CA . PRO A 1 383 ? -4.816 -29.453 -31.141 1 92 383 PRO A CA 1
ATOM 3041 C C . PRO A 1 383 ? -4.148 -30.484 -30.234 1 92 383 PRO A C 1
ATOM 3043 O O . PRO A 1 383 ? -4.832 -31.281 -29.578 1 92 383 PRO A O 1
ATOM 3046 N N . LEU A 1 384 ? -2.871 -30.531 -30.172 1 91.62 384 LEU A N 1
ATOM 3047 C CA . LEU A 1 384 ? -2.174 -31.484 -29.312 1 91.62 384 LEU A CA 1
ATOM 3048 C C . LEU A 1 384 ? -2.109 -30.969 -27.891 1 91.62 384 LEU A C 1
ATOM 3050 O O . LEU A 1 384 ? -1.668 -31.688 -26.984 1 91.62 384 LEU A O 1
ATOM 3054 N N . SER A 1 385 ? -2.621 -29.781 -27.719 1 91.75 385 SER A N 1
ATOM 3055 C CA . SER A 1 385 ? -2.557 -29.172 -26.391 1 91.75 385 SER A CA 1
ATOM 3056 C C . SER A 1 385 ? -3.703 -29.656 -25.516 1 91.75 385 SER A C 1
ATOM 3058 O O . SER A 1 385 ? -4.836 -29.797 -25.984 1 91.75 385 SER A O 1
ATOM 3060 N N . PHE A 1 386 ? -3.342 -29.891 -24.312 1 89.88 386 PHE A N 1
ATOM 3061 C CA . PHE A 1 386 ? -4.332 -30.344 -23.344 1 89.88 386 PHE A CA 1
ATOM 3062 C C . PHE A 1 386 ? -4.582 -29.281 -22.281 1 89.88 386 PHE A C 1
ATOM 3064 O O . PHE A 1 386 ? -3.641 -28.703 -21.75 1 89.88 386 PHE A O 1
ATOM 3071 N N . TYR A 1 387 ? -5.859 -29.094 -21.984 1 90.56 387 TYR A N 1
ATOM 3072 C CA . TYR A 1 387 ? -6.258 -28.109 -20.984 1 90.56 387 TYR A CA 1
ATOM 3073 C C . TYR A 1 387 ? -6.301 -28.734 -19.594 1 90.56 387 TYR A C 1
ATOM 3075 O O . TYR A 1 387 ? -6.824 -29.844 -19.422 1 90.56 387 TYR A O 1
ATOM 3083 N N . ILE A 1 388 ? -5.73 -27.984 -18.719 1 87.06 388 ILE A N 1
ATOM 3084 C CA . ILE A 1 388 ? -5.762 -28.406 -17.312 1 87.06 388 ILE A CA 1
ATOM 3085 C C . ILE A 1 388 ? -6.395 -27.312 -16.469 1 87.06 388 ILE A C 1
ATOM 3087 O O . ILE A 1 388 ? -5.918 -26.172 -16.453 1 87.06 388 ILE A O 1
ATOM 3091 N N . ASN A 1 389 ? -7.449 -27.641 -15.812 1 85 389 ASN A N 1
ATOM 3092 C CA . ASN A 1 389 ? -8.039 -26.734 -14.828 1 85 389 ASN A CA 1
ATOM 3093 C C . ASN A 1 389 ? -7.191 -26.641 -13.57 1 85 389 ASN A C 1
ATOM 3095 O O . ASN A 1 389 ? -6.777 -27.656 -13.016 1 85 389 ASN A O 1
ATOM 3099 N N . CYS A 1 390 ? -6.988 -25.469 -13.164 1 79.5 390 CYS A N 1
ATOM 3100 C CA . CYS A 1 390 ? -6.168 -25.266 -11.977 1 79.5 390 CYS A CA 1
ATOM 3101 C C . CYS A 1 390 ? -6.719 -26.062 -10.797 1 79.5 390 CYS A C 1
ATOM 3103 O O . CYS A 1 390 ? -7.84 -25.812 -10.344 1 79.5 390 CYS A O 1
ATOM 3105 N N . ARG A 1 391 ? -5.938 -26.891 -10.328 1 75.62 391 ARG A N 1
ATOM 3106 C CA . ARG A 1 391 ? -6.387 -27.828 -9.305 1 75.62 391 ARG A CA 1
ATOM 3107 C C . ARG A 1 391 ? -6.566 -27.109 -7.961 1 75.62 391 ARG A C 1
ATOM 3109 O O . ARG A 1 391 ? -7.387 -27.531 -7.141 1 75.62 391 ARG A O 1
ATOM 3116 N N . ASN A 1 392 ? -5.816 -26.031 -7.762 1 75.44 392 ASN A N 1
ATOM 3117 C CA . ASN A 1 392 ? -6.023 -25.25 -6.551 1 75.44 392 ASN A CA 1
ATOM 3118 C C . ASN A 1 392 ? -7.414 -24.625 -6.516 1 75.44 392 ASN A C 1
ATOM 3120 O O . ASN A 1 392 ? -8.07 -24.609 -5.473 1 75.44 392 ASN A O 1
ATOM 3124 N N . HIS A 1 393 ? -7.75 -24.172 -7.578 1 75.94 393 HIS A N 1
ATOM 3125 C CA . HIS A 1 393 ? -9.07 -23.547 -7.68 1 75.94 393 HIS A CA 1
ATOM 3126 C C . HIS A 1 393 ? -10.172 -24.594 -7.562 1 75.94 393 HIS A C 1
ATOM 3128 O O . HIS A 1 393 ? -11.234 -24.312 -6.992 1 75.94 393 HIS A O 1
ATOM 3134 N N . LYS A 1 394 ? -9.93 -25.75 -8.047 1 78.31 394 LYS A N 1
ATOM 3135 C CA . LYS A 1 394 ? -10.914 -26.828 -7.953 1 78.31 394 LYS A CA 1
ATOM 3136 C C . LYS A 1 394 ? -11.156 -27.219 -6.5 1 78.31 394 LYS A C 1
ATOM 3138 O O . LYS A 1 394 ? -12.297 -27.469 -6.102 1 78.31 394 LYS A O 1
ATOM 3143 N N . LEU A 1 395 ? -10.094 -27.297 -5.859 1 80.31 395 LEU A N 1
ATOM 3144 C CA . LEU A 1 395 ? -10.211 -27.656 -4.453 1 80.31 395 LEU A CA 1
ATOM 3145 C C . LEU A 1 395 ? -11.031 -26.641 -3.686 1 80.31 395 LEU A C 1
ATOM 3147 O O . LEU A 1 395 ? -11.875 -27 -2.859 1 80.31 395 LEU A O 1
ATOM 3151 N N . ALA A 1 396 ? -10.758 -25.391 -3.955 1 78.69 396 ALA A N 1
ATOM 3152 C CA . ALA A 1 396 ? -11.5 -24.328 -3.303 1 78.69 396 ALA A CA 1
ATOM 3153 C C . ALA A 1 396 ? -12.977 -24.375 -3.678 1 78.69 396 ALA A C 1
ATOM 3155 O O . ALA A 1 396 ? -13.844 -24.094 -2.848 1 78.69 396 ALA A O 1
ATOM 3156 N N . LEU A 1 397 ? -13.242 -24.781 -4.855 1 77.5 397 LEU A N 1
ATOM 3157 C CA . LEU A 1 397 ? -14.617 -24.859 -5.344 1 77.5 397 LEU A CA 1
ATOM 3158 C C . LEU A 1 397 ? -15.367 -26 -4.66 1 77.5 397 LEU A C 1
ATOM 3160 O O . LEU A 1 397 ? -16.578 -25.906 -4.453 1 77.5 397 LEU A O 1
ATOM 3164 N N . CYS A 1 398 ? -14.656 -27.047 -4.387 1 82.31 398 CYS A N 1
ATOM 3165 C CA . CYS A 1 398 ? -15.281 -28.156 -3.676 1 82.31 398 CYS A CA 1
ATOM 3166 C C . CYS A 1 398 ? -15.867 -27.688 -2.346 1 82.31 398 CYS A C 1
ATOM 3168 O O . CYS A 1 398 ? -16.984 -28.047 -1.996 1 82.31 398 CYS A O 1
ATOM 3170 N N . LEU A 1 399 ? -15.148 -26.859 -1.714 1 79.56 399 LEU A N 1
ATOM 3171 C CA . LEU A 1 399 ? -15.578 -26.391 -0.406 1 79.56 399 LEU A CA 1
ATOM 3172 C C . LEU A 1 399 ? -16.688 -25.344 -0.546 1 79.56 399 LEU A C 1
ATOM 3174 O O . LEU A 1 399 ? -17.609 -25.312 0.268 1 79.56 399 LEU A O 1
ATOM 3178 N N . LYS A 1 400 ? -16.578 -24.562 -1.586 1 78.75 400 LYS A N 1
ATOM 3179 C CA . LYS A 1 400 ? -17.594 -23.562 -1.835 1 78.75 400 LYS A CA 1
ATOM 3180 C C . LYS A 1 400 ? -18.953 -24.203 -2.15 1 78.75 400 LYS A C 1
ATOM 3182 O O . LYS A 1 400 ? -19.984 -23.703 -1.729 1 78.75 400 LYS A O 1
ATOM 3187 N N . HIS A 1 401 ? -18.891 -25.281 -2.873 1 79.5 401 HIS A N 1
ATOM 3188 C CA . HIS A 1 401 ? -20.109 -26 -3.227 1 79.5 401 HIS A CA 1
ATOM 3189 C C . HIS A 1 401 ? -20.781 -26.578 -1.988 1 79.5 401 HIS A C 1
ATOM 3191 O O . HIS A 1 401 ? -22.016 -26.594 -1.894 1 79.5 401 HIS A O 1
ATOM 3197 N N . LEU A 1 402 ? -20 -26.969 -1.107 1 82.44 402 LEU A N 1
ATOM 3198 C CA . LEU A 1 402 ? -20.547 -27.547 0.113 1 82.44 402 LEU A CA 1
ATOM 3199 C C . LEU A 1 402 ? -21.219 -26.484 0.964 1 82.44 402 LEU A C 1
ATOM 3201 O O . LEU A 1 402 ? -22.188 -26.781 1.674 1 82.44 402 LEU A O 1
ATOM 3205 N N . ALA A 1 403 ? -20.672 -25.312 0.949 1 77.56 403 ALA A N 1
ATOM 3206 C CA . ALA A 1 403 ? -21.25 -24.203 1.706 1 77.56 403 ALA A CA 1
ATOM 3207 C C . ALA A 1 403 ? -22.672 -23.906 1.229 1 77.56 403 ALA A C 1
ATOM 3209 O O . ALA A 1 403 ? -23.5 -23.422 2.002 1 77.56 403 ALA A O 1
ATOM 3210 N N . LYS A 1 404 ? -22.969 -24.234 0.032 1 76.94 404 LYS A N 1
ATOM 3211 C CA . LYS A 1 404 ? -24.312 -24.016 -0.5 1 76.94 404 LYS A CA 1
ATOM 3212 C C . LYS A 1 404 ? -25.297 -25.047 0.052 1 76.94 404 LYS A C 1
ATOM 3214 O O . LYS A 1 404 ? -26.469 -24.734 0.268 1 76.94 404 LYS A O 1
ATOM 3219 N N . ASP A 1 405 ? -24.797 -26.188 0.293 1 81.5 405 ASP A N 1
ATOM 3220 C CA . ASP A 1 405 ? -25.672 -27.297 0.715 1 81.5 405 ASP A CA 1
ATOM 3221 C C . ASP A 1 405 ? -25.812 -27.312 2.234 1 81.5 405 ASP A C 1
ATOM 3223 O O . ASP A 1 405 ? -26.75 -27.938 2.758 1 81.5 405 ASP A O 1
ATOM 3227 N N . ILE A 1 406 ? -24.859 -26.812 2.906 1 86.69 406 ILE A N 1
ATOM 3228 C CA . ILE A 1 406 ? -24.875 -26.844 4.363 1 86.69 406 ILE A CA 1
ATOM 3229 C C . ILE A 1 406 ? -25 -25.422 4.902 1 86.69 406 ILE A C 1
ATOM 3231 O O . ILE A 1 406 ? -24 -24.719 5.066 1 86.69 406 ILE A O 1
ATOM 3235 N N . PRO A 1 407 ? -26.141 -25.031 5.293 1 85.19 407 PRO A N 1
ATOM 3236 C CA . PRO A 1 407 ? -26.406 -23.656 5.73 1 85.19 407 PRO A CA 1
ATOM 3237 C C . PRO A 1 407 ? -25.531 -23.234 6.906 1 85.19 407 PRO A C 1
ATOM 3239 O O . PRO A 1 407 ? -25.109 -22.078 6.988 1 85.19 407 PRO A O 1
ATOM 3242 N N . LEU A 1 408 ? -25.281 -24.141 7.746 1 88.56 408 LEU A N 1
ATOM 3243 C CA . LEU A 1 408 ? -24.469 -23.828 8.914 1 88.56 408 LEU A CA 1
ATOM 3244 C C . LEU A 1 408 ? -23.062 -23.406 8.5 1 88.56 408 LEU A C 1
ATOM 3246 O O . LEU A 1 408 ? -22.469 -22.531 9.141 1 88.56 408 LEU A O 1
ATOM 3250 N N . LEU A 1 409 ? -22.609 -23.984 7.492 1 88.94 409 LEU A N 1
ATOM 3251 C CA . LEU A 1 409 ? -21.281 -23.641 6.988 1 88.94 409 LEU A CA 1
ATOM 3252 C C . LEU A 1 409 ? -21.281 -22.25 6.375 1 88.94 409 LEU A C 1
ATOM 3254 O O . LEU A 1 409 ? -20.328 -21.484 6.555 1 88.94 409 LEU A O 1
ATOM 3258 N N . ALA A 1 410 ? -22.281 -21.922 5.676 1 84.25 410 ALA A N 1
ATOM 3259 C CA . ALA A 1 410 ? -22.422 -20.594 5.086 1 84.25 410 ALA A CA 1
ATOM 3260 C C . ALA A 1 410 ? -22.5 -19.516 6.172 1 84.25 410 ALA A C 1
ATOM 3262 O O . ALA A 1 410 ? -21.922 -18.438 6.023 1 84.25 410 ALA A O 1
ATOM 3263 N N . GLU A 1 411 ? -23.234 -19.828 7.141 1 86.94 411 GLU A N 1
ATOM 3264 C CA . GLU A 1 411 ? -23.375 -18.906 8.258 1 86.94 411 GLU A CA 1
ATOM 3265 C C . GLU A 1 411 ? -22.031 -18.688 8.961 1 86.94 411 GLU A C 1
ATOM 3267 O O . GLU A 1 411 ? -21.688 -17.562 9.336 1 86.94 411 GLU A O 1
ATOM 3272 N N . LEU A 1 412 ? -21.359 -19.75 9.141 1 90.19 412 LEU A N 1
ATOM 3273 C CA . LEU A 1 412 ? -20.047 -19.656 9.781 1 90.19 412 LEU A CA 1
ATOM 3274 C C . LEU A 1 412 ? -19.094 -18.797 8.945 1 90.19 412 LEU A C 1
ATOM 3276 O O . LEU A 1 412 ? -18.359 -17.984 9.492 1 90.19 412 LEU A O 1
ATOM 3280 N N . ASP A 1 413 ? -19.125 -18.984 7.664 1 88 413 ASP A N 1
ATOM 3281 C CA . ASP A 1 413 ? -18.266 -18.234 6.758 1 88 413 ASP A CA 1
ATOM 3282 C C . ASP A 1 413 ? -18.531 -16.734 6.867 1 88 413 ASP A C 1
ATOM 3284 O O . ASP A 1 413 ? -17.594 -15.938 6.977 1 88 413 ASP A O 1
ATOM 3288 N N . LYS A 1 414 ? -19.75 -16.391 6.914 1 84.19 414 LYS A N 1
ATOM 3289 C CA . LYS A 1 414 ? -20.141 -14.984 7.035 1 84.19 414 LYS A CA 1
ATOM 3290 C C . LYS A 1 414 ? -19.75 -14.414 8.398 1 84.19 414 LYS A C 1
ATOM 3292 O O . LYS A 1 414 ? -19.328 -13.258 8.5 1 84.19 414 LYS A O 1
ATOM 3297 N N . THR A 1 415 ? -19.891 -15.234 9.344 1 89.94 415 THR A N 1
ATOM 3298 C CA . THR A 1 415 ? -19.562 -14.797 10.703 1 89.94 415 THR A CA 1
ATOM 3299 C C . THR A 1 415 ? -18.062 -14.555 10.852 1 89.94 415 THR A C 1
ATOM 3301 O O . THR A 1 415 ? -17.656 -13.578 11.477 1 89.94 415 THR A O 1
ATOM 3304 N N . LEU A 1 416 ? -17.312 -15.461 10.297 1 91.56 416 LEU A N 1
ATOM 3305 C CA . LEU A 1 416 ? -15.859 -15.312 10.367 1 91.56 416 LEU A CA 1
ATOM 3306 C C . LEU A 1 416 ? -15.414 -14.023 9.68 1 91.56 416 LEU A C 1
ATOM 3308 O O . LEU A 1 416 ? -14.555 -13.312 10.188 1 91.56 416 LEU A O 1
ATOM 3312 N N . LEU A 1 417 ? -16.016 -13.781 8.578 1 87.25 417 LEU A N 1
ATOM 3313 C CA . LEU A 1 417 ? -15.688 -12.562 7.84 1 87.25 417 LEU A CA 1
ATOM 3314 C C . LEU A 1 417 ? -16.094 -11.32 8.625 1 87.25 417 LEU A C 1
ATOM 3316 O O . LEU A 1 417 ? -15.344 -10.352 8.688 1 87.25 417 LEU A O 1
ATOM 3320 N N . CYS A 1 418 ? -17.25 -11.344 9.188 1 87.5 418 CYS A N 1
ATOM 3321 C CA . CYS A 1 418 ? -17.75 -10.219 9.969 1 87.5 418 CYS A CA 1
ATOM 3322 C C . CYS A 1 418 ? -16.875 -9.969 11.188 1 87.5 418 CYS A C 1
ATOM 3324 O O . CYS A 1 418 ? -16.578 -8.82 11.523 1 87.5 418 CYS A O 1
ATOM 3326 N N . LEU A 1 419 ? -16.516 -11.031 11.789 1 91.38 419 LEU A N 1
ATOM 3327 C CA . LEU A 1 419 ? -15.664 -10.938 12.969 1 91.38 419 LEU A CA 1
ATOM 3328 C C . LEU A 1 419 ? -14.32 -10.312 12.617 1 91.38 419 LEU A C 1
ATOM 3330 O O . LEU A 1 419 ? -13.82 -9.453 13.344 1 91.38 419 LEU A O 1
ATOM 3334 N N . TRP A 1 420 ? -13.758 -10.734 11.555 1 91.12 420 TRP A N 1
ATOM 3335 C CA . TRP A 1 420 ? -12.484 -10.188 11.109 1 91.12 420 TRP A CA 1
ATOM 3336 C C . TRP A 1 420 ? -12.602 -8.703 10.789 1 91.12 420 TRP A C 1
ATOM 3338 O O . TRP A 1 420 ? -11.773 -7.902 11.211 1 91.12 420 TRP A O 1
ATOM 3348 N N . LYS A 1 421 ? -13.648 -8.281 10.094 1 85.69 421 LYS A N 1
ATOM 3349 C CA . LYS A 1 421 ? -13.867 -6.895 9.703 1 85.69 421 LYS A CA 1
ATOM 3350 C C . LYS A 1 421 ? -14.039 -6 10.922 1 85.69 421 LYS A C 1
ATOM 3352 O O . LYS A 1 421 ? -13.586 -4.855 10.93 1 85.69 421 LYS A O 1
ATOM 3357 N N . MET A 1 422 ? -14.719 -6.551 11.844 1 87.19 422 MET A N 1
ATOM 3358 C CA . MET A 1 422 ? -15.031 -5.801 13.055 1 87.19 422 MET A CA 1
ATOM 3359 C C . MET A 1 422 ? -13.75 -5.348 13.75 1 87.19 422 MET A C 1
ATOM 3361 O O . MET A 1 422 ? -13.68 -4.227 14.258 1 87.19 422 MET A O 1
ATOM 3365 N N . PHE A 1 423 ? -12.742 -6.125 13.75 1 87.12 423 PHE A N 1
ATOM 3366 C CA . PHE A 1 423 ? -11.508 -5.797 14.453 1 87.12 423 PHE A CA 1
ATOM 3367 C C . PHE A 1 423 ? -10.5 -5.152 13.508 1 87.12 423 PHE A C 1
ATOM 3369 O O . PHE A 1 423 ? -9.688 -4.328 13.93 1 87.12 423 PHE A O 1
ATOM 3376 N N . GLU A 1 424 ? -10.586 -5.531 12.242 1 83.75 424 GLU A N 1
ATOM 3377 C CA . GLU A 1 424 ? -9.617 -5.039 11.266 1 83.75 424 GLU A CA 1
ATOM 3378 C C . GLU A 1 424 ? -9.828 -3.559 10.969 1 83.75 424 GLU A C 1
ATOM 3380 O O . GLU A 1 424 ? -8.867 -2.811 10.789 1 83.75 424 GLU A O 1
ATOM 3385 N N . TYR A 1 425 ? -11.062 -3.088 10.961 1 75.56 425 TYR A N 1
ATOM 3386 C CA . TYR A 1 425 ? -11.344 -1.736 10.492 1 75.56 425 TYR A CA 1
ATOM 3387 C C . TYR A 1 425 ? -11.688 -0.816 11.656 1 75.56 425 TYR A C 1
ATOM 3389 O O . TYR A 1 425 ? -12.156 0.305 11.453 1 75.56 425 TYR A O 1
ATOM 3397 N N . SER A 1 426 ? -11.523 -1.293 12.875 1 78.25 426 SER A N 1
ATOM 3398 C CA . SER A 1 426 ? -11.758 -0.458 14.047 1 78.25 426 SER A CA 1
ATOM 3399 C C . SER A 1 426 ? -10.617 -0.591 15.055 1 78.25 426 SER A C 1
ATOM 3401 O O . SER A 1 426 ? -10.57 -1.556 15.828 1 78.25 426 SER A O 1
ATOM 3403 N N . PRO A 1 427 ? -9.82 0.411 15.016 1 76.94 427 PRO A N 1
ATOM 3404 C CA . PRO A 1 427 ? -8.703 0.372 15.961 1 76.94 427 PRO A CA 1
ATOM 3405 C C . PRO A 1 427 ? -9.172 0.316 17.422 1 76.94 427 PRO A C 1
ATOM 3407 O O . PRO A 1 427 ? -8.5 -0.282 18.266 1 76.94 427 PRO A O 1
ATOM 3410 N N . LEU A 1 428 ? -10.297 0.898 17.672 1 76.94 428 LEU A N 1
ATOM 3411 C CA . LEU A 1 428 ? -10.836 0.872 19.031 1 76.94 428 LEU A CA 1
ATOM 3412 C C . LEU A 1 428 ? -11.172 -0.553 19.453 1 76.94 428 LEU A C 1
ATOM 3414 O O . LEU A 1 428 ? -10.773 -0.995 20.531 1 76.94 428 LEU A O 1
ATOM 3418 N N . LYS A 1 429 ? -11.875 -1.222 18.625 1 85.5 429 LYS A N 1
ATOM 3419 C CA . LYS A 1 429 ? -12.281 -2.588 18.953 1 85.5 429 LYS A CA 1
ATOM 3420 C C . LYS A 1 429 ? -11.07 -3.514 19.016 1 85.5 429 LYS A C 1
ATOM 3422 O O . LYS A 1 429 ? -11 -4.395 19.875 1 85.5 429 LYS A O 1
ATOM 3427 N N . ALA A 1 430 ? -10.133 -3.285 18.125 1 86.88 430 ALA A N 1
ATOM 3428 C CA . ALA A 1 430 ? -8.898 -4.07 18.125 1 86.88 430 ALA A CA 1
ATOM 3429 C C . ALA A 1 430 ? -8.094 -3.828 19.391 1 86.88 430 ALA A C 1
ATOM 3431 O O . ALA A 1 430 ? -7.453 -4.742 19.922 1 86.88 430 ALA A O 1
ATOM 3432 N N . GLY A 1 431 ? -8.086 -2.58 19.828 1 82.06 431 GLY A N 1
ATOM 3433 C CA . GLY A 1 431 ? -7.398 -2.25 21.062 1 82.06 431 GLY A CA 1
ATOM 3434 C C . GLY A 1 431 ? -7.969 -2.963 22.281 1 82.06 431 GLY A C 1
ATOM 3435 O O . GLY A 1 431 ? -7.219 -3.473 23.109 1 82.06 431 GLY A O 1
ATOM 3436 N N . VAL A 1 432 ? -9.305 -2.98 22.312 1 85.62 432 VAL A N 1
ATOM 3437 C CA . VAL A 1 432 ? -9.961 -3.686 23.406 1 85.62 432 VAL A CA 1
ATOM 3438 C C . VAL A 1 432 ? -9.617 -5.172 23.344 1 85.62 432 VAL A C 1
ATOM 3440 O O . VAL A 1 432 ? -9.336 -5.789 24.375 1 85.62 432 VAL A O 1
ATOM 3443 N N . PHE A 1 433 ? -9.625 -5.727 22.188 1 91.12 433 PHE A N 1
ATOM 3444 C CA . PHE A 1 433 ? -9.281 -7.133 22 1 91.12 433 PHE A CA 1
ATOM 3445 C C . PHE A 1 433 ? -7.855 -7.406 22.453 1 91.12 433 PHE A C 1
ATOM 3447 O O . PHE A 1 433 ? -7.582 -8.422 23.094 1 91.12 433 PHE A O 1
ATOM 3454 N N . ARG A 1 434 ? -7 -6.508 22.172 1 87 434 ARG A N 1
ATOM 3455 C CA . ARG A 1 434 ? -5.602 -6.641 22.578 1 87 434 ARG A CA 1
ATOM 3456 C C . ARG A 1 434 ? -5.473 -6.633 24.094 1 87 434 ARG A C 1
ATOM 3458 O O . ARG A 1 434 ? -4.742 -7.445 24.656 1 87 434 ARG A O 1
ATOM 3465 N N . VAL A 1 435 ? -6.121 -5.695 24.734 1 83.94 435 VAL A N 1
ATOM 3466 C CA . VAL A 1 435 ? -6.062 -5.559 26.188 1 83.94 435 VAL A CA 1
ATOM 3467 C C . VAL A 1 435 ? -6.562 -6.84 26.844 1 83.94 435 VAL A C 1
ATOM 3469 O O . VAL A 1 435 ? -5.98 -7.309 27.828 1 83.94 435 VAL A O 1
ATOM 3472 N N . PHE A 1 436 ? -7.602 -7.48 26.297 1 89.88 436 PHE A N 1
ATOM 3473 C CA . PHE A 1 436 ? -8.148 -8.703 26.859 1 89.88 436 PHE A CA 1
ATOM 3474 C C . PHE A 1 436 ? -7.176 -9.867 26.688 1 89.88 436 PHE A C 1
ATOM 3476 O O . PHE A 1 436 ? -7.043 -10.711 27.578 1 89.88 436 PHE A O 1
ATOM 3483 N N . GLN A 1 437 ? -6.516 -9.867 25.578 1 92.06 437 GLN A N 1
ATOM 3484 C CA . GLN A 1 437 ? -5.539 -10.93 25.359 1 92.06 437 GLN A CA 1
ATOM 3485 C C . GLN A 1 437 ? -4.367 -10.805 26.328 1 92.06 437 GLN A C 1
ATOM 3487 O O . GLN A 1 437 ? -3.896 -11.812 26.875 1 92.06 437 GLN A O 1
ATOM 3492 N N . GLU A 1 438 ? -4.02 -9.578 26.562 1 86.88 438 GLU A N 1
ATOM 3493 C CA . GLU A 1 438 ? -2.934 -9.336 27.5 1 86.88 438 GLU A CA 1
ATOM 3494 C C . GLU A 1 438 ? -3.355 -9.68 28.922 1 86.88 438 GLU A C 1
ATOM 3496 O O . GLU A 1 438 ? -2.564 -10.219 29.703 1 86.88 438 GLU A O 1
ATOM 3501 N N . THR A 1 439 ? -4.562 -9.336 29.219 1 87.62 439 THR A N 1
ATOM 3502 C CA . THR A 1 439 ? -5.098 -9.617 30.547 1 87.62 439 THR A CA 1
ATOM 3503 C C . THR A 1 439 ? -5.133 -11.117 30.812 1 87.62 439 THR A C 1
ATOM 3505 O O . THR A 1 439 ? -4.926 -11.562 31.938 1 87.62 439 THR A O 1
ATOM 3508 N N . TYR A 1 440 ? -5.367 -11.922 29.75 1 90.88 440 TYR A N 1
ATOM 3509 C CA . TYR A 1 440 ? -5.406 -13.375 29.875 1 90.88 440 TYR A CA 1
ATOM 3510 C C . TYR A 1 440 ? -4.004 -13.969 29.797 1 90.88 440 TYR A C 1
ATOM 3512 O O . TYR A 1 440 ? -3.838 -15.188 29.844 1 90.88 440 TYR A O 1
ATOM 3520 N N . GLY A 1 441 ? -2.984 -13.062 29.594 1 85.5 441 GLY A N 1
ATOM 3521 C CA . GLY A 1 441 ? -1.603 -13.508 29.547 1 85.5 441 GLY A CA 1
ATOM 3522 C C . GLY A 1 441 ? -1.205 -14.078 28.188 1 85.5 441 GLY A C 1
ATOM 3523 O O . GLY A 1 441 ? -0.262 -14.867 28.094 1 85.5 441 GLY A O 1
ATOM 3524 N N . LEU A 1 442 ? -1.992 -13.758 27.234 1 88.25 442 LEU A N 1
ATOM 3525 C CA . LEU A 1 442 ? -1.722 -14.281 25.906 1 88.25 442 LEU A CA 1
ATOM 3526 C C . LEU A 1 442 ? -0.999 -13.242 25.047 1 88.25 442 LEU A C 1
ATOM 3528 O O . LEU A 1 442 ? -1.175 -12.039 25.25 1 88.25 442 LEU A O 1
ATOM 3532 N N . LYS A 1 443 ? -0.158 -13.711 24.234 1 86.75 443 LYS A N 1
ATOM 3533 C CA . LYS A 1 443 ? 0.458 -12.82 23.25 1 86.75 443 LYS A CA 1
ATOM 3534 C C . LYS A 1 443 ? -0.58 -12.273 22.281 1 86.75 443 LYS A C 1
ATOM 3536 O O . LYS A 1 443 ? -1.354 -13.031 21.703 1 86.75 443 LYS A O 1
ATOM 3541 N N . PRO A 1 444 ? -0.694 -10.977 22.188 1 85.25 444 PRO A N 1
ATOM 3542 C CA . PRO A 1 444 ? -1.719 -10.406 21.312 1 85.25 444 PRO A CA 1
ATOM 3543 C C . PRO A 1 444 ? -1.573 -10.844 19.859 1 85.25 444 PRO A C 1
ATOM 3545 O O . PRO A 1 444 ? -0.47 -10.812 19.312 1 85.25 444 PRO A O 1
ATOM 3548 N N . MET A 1 445 ? -2.65 -11.391 19.359 1 87 445 MET A N 1
ATOM 3549 C CA . MET A 1 445 ? -2.707 -11.812 17.969 1 87 445 MET A CA 1
ATOM 3550 C C . MET A 1 445 ? -3.908 -11.195 17.25 1 87 445 MET A C 1
ATOM 3552 O O . MET A 1 445 ? -4.906 -10.859 17.891 1 87 445 MET A O 1
ATOM 3556 N N . VAL A 1 446 ? -3.715 -11 15.938 1 86.12 446 VAL A N 1
ATOM 3557 C CA . VAL A 1 446 ? -4.816 -10.477 15.133 1 86.12 446 VAL A CA 1
ATOM 3558 C C . VAL A 1 446 ? -5.586 -11.633 14.5 1 86.12 446 VAL A C 1
ATOM 3560 O O . VAL A 1 446 ? -5.039 -12.727 14.32 1 86.12 446 VAL A O 1
ATOM 3563 N N . LEU A 1 447 ? -6.832 -11.445 14.234 1 90.44 447 LEU A N 1
ATOM 3564 C CA . LEU A 1 447 ? -7.641 -12.461 13.57 1 90.44 447 LEU A CA 1
ATOM 3565 C C . LEU A 1 447 ? -7.27 -12.57 12.094 1 90.44 447 LEU A C 1
ATOM 3567 O O . LEU A 1 447 ? -6.793 -11.602 11.5 1 90.44 447 LEU A O 1
ATOM 3571 N N . ILE A 1 448 ? -7.469 -13.703 11.539 1 88.5 448 ILE A N 1
ATOM 3572 C CA . ILE A 1 448 ? -7.109 -13.977 10.156 1 88.5 448 ILE A CA 1
ATOM 3573 C C . ILE A 1 448 ? -8.352 -13.898 9.273 1 88.5 448 ILE A C 1
ATOM 3575 O O . ILE A 1 448 ? -9.422 -14.375 9.648 1 88.5 448 ILE A O 1
ATOM 3579 N N . LYS A 1 449 ? -8.227 -13.203 8.141 1 86.19 449 LYS A N 1
ATOM 3580 C CA . LYS A 1 449 ? -9.328 -13.062 7.195 1 86.19 449 LYS A CA 1
ATOM 3581 C C . LYS A 1 449 ? -9.625 -14.383 6.496 1 86.19 449 LYS A C 1
ATOM 3583 O O . LYS A 1 449 ? -8.727 -15.008 5.926 1 86.19 449 LYS A O 1
ATOM 3588 N N . ALA A 1 450 ? -10.852 -14.805 6.598 1 83.19 450 ALA A N 1
ATOM 3589 C CA . ALA A 1 450 ? -11.305 -15.961 5.828 1 83.19 450 ALA A CA 1
ATOM 3590 C C . ALA A 1 450 ? -11.75 -15.547 4.43 1 83.19 450 ALA A C 1
ATOM 3592 O O . ALA A 1 450 ? -12.711 -14.789 4.273 1 83.19 450 ALA A O 1
ATOM 3593 N N . SER A 1 451 ? -10.906 -15.82 3.389 1 73 451 SER A N 1
ATOM 3594 C CA . SER A 1 451 ? -11.234 -15.43 2.023 1 73 451 SER A CA 1
ATOM 3595 C C . SER A 1 451 ? -11.906 -16.562 1.263 1 73 451 SER A C 1
ATOM 3597 O O . SER A 1 451 ? -11.492 -17.719 1.381 1 73 451 SER A O 1
ATOM 3599 N N . MET A 1 452 ? -12.844 -16.219 0.526 1 62.47 452 MET A N 1
ATOM 3600 C CA . MET A 1 452 ? -13.602 -17.203 -0.238 1 62.47 452 MET A CA 1
ATOM 3601 C C . MET A 1 452 ? -12.789 -17.719 -1.421 1 62.47 452 MET A C 1
ATOM 3603 O O . MET A 1 452 ? -13.023 -18.828 -1.903 1 62.47 452 MET A O 1
ATOM 3607 N N . THR A 1 453 ? -11.945 -16.891 -1.861 1 60.12 453 THR A N 1
ATOM 3608 C CA . THR A 1 453 ? -11.188 -17.312 -3.029 1 60.12 453 THR A CA 1
ATOM 3609 C C . THR A 1 453 ? -10.102 -18.328 -2.637 1 60.12 453 THR A C 1
ATOM 3611 O O . THR A 1 453 ? -9.648 -19.109 -3.467 1 60.12 453 THR A O 1
ATOM 3614 N N . ARG A 1 454 ? -9.789 -18.188 -1.315 1 63.28 454 ARG A N 1
ATOM 3615 C CA . ARG A 1 454 ? -8.773 -19.109 -0.805 1 63.28 454 ARG A CA 1
ATOM 3616 C C . ARG A 1 454 ? -9.227 -19.734 0.507 1 63.28 454 ARG A C 1
ATOM 3618 O O . ARG A 1 454 ? -8.891 -19.25 1.587 1 63.28 454 ARG A O 1
ATOM 3625 N N . TRP A 1 455 ? -9.891 -20.828 0.442 1 69.38 455 TRP A N 1
ATOM 3626 C CA . TRP A 1 455 ? -10.492 -21.469 1.61 1 69.38 455 TRP A CA 1
ATOM 3627 C C . TRP A 1 455 ? -9.414 -21.953 2.578 1 69.38 455 TRP A C 1
ATOM 3629 O O . TRP A 1 455 ? -9.719 -22.344 3.707 1 69.38 455 TRP A O 1
ATOM 3639 N N . LEU A 1 456 ? -8.172 -21.844 2.094 1 71.12 456 LEU A N 1
ATOM 3640 C CA . LEU A 1 456 ? -7.082 -22.25 2.975 1 71.12 456 LEU A CA 1
ATOM 3641 C C . LEU A 1 456 ? -7.008 -21.344 4.199 1 71.12 456 LEU A C 1
ATOM 3643 O O . LEU A 1 456 ? -6.578 -21.766 5.273 1 71.12 456 LEU A O 1
ATOM 3647 N N . SER A 1 457 ? -7.496 -20.25 3.953 1 82.75 457 SER A N 1
ATOM 3648 C CA . SER A 1 457 ? -7.395 -19.297 5.051 1 82.75 457 SER A CA 1
ATOM 3649 C C . SER A 1 457 ? -8.414 -19.609 6.145 1 82.75 457 SER A C 1
ATOM 3651 O O . SER A 1 457 ? -8.25 -19.172 7.289 1 82.75 457 SER A O 1
ATOM 3653 N N . HIS A 1 458 ? -9.352 -20.438 5.824 1 88.06 458 HIS A N 1
ATOM 3654 C CA . HIS A 1 458 ? -10.414 -20.734 6.781 1 88.06 458 HIS A CA 1
ATOM 3655 C C . HIS A 1 458 ? -9.883 -21.562 7.941 1 88.06 458 HIS A C 1
ATOM 3657 O O . HIS A 1 458 ? -10.32 -21.391 9.086 1 88.06 458 HIS A O 1
ATOM 3663 N N . LEU A 1 459 ? -9 -22.469 7.621 1 89.69 459 LEU A N 1
ATOM 3664 C CA . LEU A 1 459 ? -8.438 -23.281 8.688 1 89.69 459 LEU A CA 1
ATOM 3665 C C . LEU A 1 459 ? -7.75 -22.406 9.734 1 89.69 459 LEU A C 1
ATOM 3667 O O . LEU A 1 459 ? -8.031 -22.531 10.93 1 89.69 459 LEU A O 1
ATOM 3671 N N . HIS A 1 460 ? -6.969 -21.562 9.273 1 90.62 460 HIS A N 1
ATOM 3672 C CA . HIS A 1 460 ? -6.215 -20.703 10.195 1 90.62 460 HIS A CA 1
ATOM 3673 C C . HIS A 1 460 ? -7.133 -19.734 10.922 1 90.62 460 HIS A C 1
ATOM 3675 O O . HIS A 1 460 ? -6.906 -19.406 12.094 1 90.62 460 HIS A O 1
ATOM 3681 N N . ALA A 1 461 ? -8.062 -19.25 10.172 1 93.19 461 ALA A N 1
ATOM 3682 C CA . ALA A 1 461 ? -9.031 -18.359 10.805 1 93.19 461 ALA A CA 1
ATOM 3683 C C . ALA A 1 461 ? -9.789 -19.062 11.922 1 93.19 461 ALA A C 1
ATOM 3685 O O . ALA A 1 461 ? -9.922 -18.531 13.023 1 93.19 461 ALA A O 1
ATOM 3686 N N . CYS A 1 462 ? -10.227 -20.281 11.688 1 93.56 462 CYS A N 1
ATOM 3687 C CA . CYS A 1 462 ? -10.977 -21.047 12.68 1 93.56 462 CYS A CA 1
ATOM 3688 C C . CYS A 1 462 ? -10.094 -21.406 13.867 1 93.56 462 CYS A C 1
ATOM 3690 O O . CYS A 1 462 ? -10.516 -21.281 15.023 1 93.56 462 CYS A O 1
ATOM 3692 N N . LEU A 1 463 ? -8.898 -21.797 13.594 1 93.62 463 LEU A N 1
ATOM 3693 C CA . LEU A 1 463 ? -7.988 -22.172 14.672 1 93.62 463 LEU A CA 1
ATOM 3694 C C . LEU A 1 463 ? -7.699 -20.969 15.578 1 93.62 463 LEU A C 1
ATOM 3696 O O . LEU A 1 463 ? -7.645 -21.109 16.797 1 93.62 463 LEU A O 1
ATOM 3700 N N . ARG A 1 464 ? -7.531 -19.875 14.922 1 93.81 464 ARG A N 1
ATOM 3701 C CA . ARG A 1 464 ? -7.273 -18.672 15.688 1 93.81 464 ARG A CA 1
ATOM 3702 C C . ARG A 1 464 ? -8.461 -18.312 16.578 1 93.81 464 ARG A C 1
ATOM 3704 O O . ARG A 1 464 ? -8.289 -17.906 17.719 1 93.81 464 ARG A O 1
ATOM 3711 N N . VAL A 1 465 ? -9.656 -18.438 16.062 1 94.56 465 VAL A N 1
ATOM 3712 C CA . VAL A 1 465 ? -10.859 -18.109 16.828 1 94.56 465 VAL A CA 1
ATOM 3713 C C . VAL A 1 465 ? -11.023 -19.094 17.984 1 94.56 465 VAL A C 1
ATOM 3715 O O . VAL A 1 465 ? -11.375 -18.688 19.094 1 94.56 465 VAL A O 1
ATOM 3718 N N . ILE A 1 466 ? -10.711 -20.328 17.781 1 94.38 466 ILE A N 1
ATOM 3719 C CA . ILE A 1 466 ? -10.859 -21.344 18.812 1 94.38 466 ILE A CA 1
ATOM 3720 C C . ILE A 1 466 ? -9.82 -21.125 19.906 1 94.38 466 ILE A C 1
ATOM 3722 O O . ILE A 1 466 ? -10.125 -21.234 21.094 1 94.38 466 ILE A O 1
ATOM 3726 N N . GLU A 1 467 ? -8.648 -20.766 19.484 1 92.75 467 GLU A N 1
ATOM 3727 C CA . GLU A 1 467 ? -7.566 -20.531 20.438 1 92.75 467 GLU A CA 1
ATOM 3728 C C . GLU A 1 467 ? -7.863 -19.312 21.312 1 92.75 467 GLU A C 1
ATOM 3730 O O . GLU A 1 467 ? -7.496 -19.297 22.484 1 92.75 467 GLU A O 1
ATOM 3735 N N . ARG A 1 468 ? -8.523 -18.391 20.703 1 94.75 468 ARG A N 1
ATOM 3736 C CA . ARG A 1 468 ? -8.812 -17.141 21.422 1 94.75 468 ARG A CA 1
ATOM 3737 C C . ARG A 1 468 ? -10.305 -17.016 21.703 1 94.75 468 ARG A C 1
ATOM 3739 O O . ARG A 1 468 ? -10.82 -15.906 21.812 1 94.75 468 ARG A O 1
ATOM 3746 N N . TYR A 1 469 ? -10.953 -18.125 21.828 1 94.19 469 TYR A N 1
ATOM 3747 C CA . TYR A 1 469 ? -12.406 -18.125 21.891 1 94.19 469 TYR A CA 1
ATOM 3748 C C . TYR A 1 469 ? -12.898 -17.344 23.094 1 94.19 469 TYR A C 1
ATOM 3750 O O . TYR A 1 469 ? -13.734 -16.438 22.969 1 94.19 469 TYR A O 1
ATOM 3758 N N . GLU A 1 470 ? -12.375 -17.609 24.25 1 90.88 470 GLU A N 1
ATOM 3759 C CA . GLU A 1 470 ? -12.82 -16.969 25.484 1 90.88 470 GLU A CA 1
ATOM 3760 C C . GLU A 1 470 ? -12.531 -15.469 25.453 1 90.88 470 GLU A C 1
ATOM 3762 O O . GLU A 1 470 ? -13.383 -14.664 25.844 1 90.88 470 GLU A O 1
ATOM 3767 N N . THR A 1 471 ? -11.375 -15.18 24.984 1 93.25 471 THR A N 1
ATOM 3768 C CA . THR A 1 471 ? -10.977 -13.773 24.922 1 93.25 471 THR A CA 1
ATOM 3769 C C . THR A 1 471 ? -11.867 -13.008 23.938 1 93.25 471 THR A C 1
ATOM 3771 O O . THR A 1 471 ? -12.219 -11.852 24.188 1 93.25 471 THR A O 1
ATOM 3774 N N . ILE A 1 472 ? -12.227 -13.664 22.844 1 95.06 472 ILE A N 1
ATOM 3775 C CA . ILE A 1 472 ? -13.047 -13.016 21.828 1 95.06 472 ILE A CA 1
ATOM 3776 C C . ILE A 1 472 ? -14.445 -12.75 22.391 1 95.06 472 ILE A C 1
ATOM 3778 O O . ILE A 1 472 ? -14.977 -11.648 22.234 1 95.06 472 ILE A O 1
ATOM 3782 N N . VAL A 1 473 ? -15.023 -13.68 23.078 1 92 473 VAL A N 1
ATOM 3783 C CA . VAL A 1 473 ? -16.375 -13.539 23.609 1 92 473 VAL A CA 1
ATOM 3784 C C . VAL A 1 473 ? -16.391 -12.484 24.703 1 92 473 VAL A C 1
ATOM 3786 O O . VAL A 1 473 ? -17.312 -11.664 24.781 1 92 473 VAL A O 1
ATOM 3789 N N . ASP A 1 474 ? -15.375 -12.461 25.516 1 92.19 474 ASP A N 1
ATOM 3790 C CA . ASP A 1 474 ? -15.281 -11.438 26.547 1 92.19 474 ASP A CA 1
ATOM 3791 C C . ASP A 1 474 ? -15.141 -10.047 25.953 1 92.19 474 ASP A C 1
ATOM 3793 O O . ASP A 1 474 ? -15.703 -9.078 26.469 1 92.19 474 ASP A O 1
ATOM 3797 N N . THR A 1 475 ? -14.328 -10.031 24.938 1 93.44 475 THR A N 1
ATOM 3798 C CA . THR A 1 475 ? -14.164 -8.758 24.25 1 93.44 475 THR A CA 1
ATOM 3799 C C . THR A 1 475 ? -15.5 -8.273 23.688 1 93.44 475 THR A C 1
ATOM 3801 O O . THR A 1 475 ? -15.844 -7.102 23.812 1 93.44 475 THR A O 1
ATOM 3804 N N . LEU A 1 476 ? -16.234 -9.188 23.078 1 91.94 476 LEU A N 1
ATOM 3805 C CA . LEU A 1 476 ? -17.531 -8.844 22.484 1 91.94 476 LEU A CA 1
ATOM 3806 C C . LEU A 1 476 ? -18.531 -8.414 23.562 1 91.94 476 LEU A C 1
ATOM 3808 O O . LEU A 1 476 ? -19.312 -7.488 23.344 1 91.94 476 LEU A O 1
ATOM 3812 N N . ASP A 1 477 ? -18.422 -9.031 24.672 1 87.81 477 ASP A N 1
ATOM 3813 C CA . ASP A 1 477 ? -19.281 -8.672 25.797 1 87.81 477 ASP A CA 1
ATOM 3814 C C . ASP A 1 477 ? -18.969 -7.258 26.297 1 87.81 477 ASP A C 1
ATOM 3816 O O . ASP A 1 477 ? -19.891 -6.461 26.531 1 87.81 477 ASP A O 1
ATOM 3820 N N . SER A 1 478 ? -17.719 -6.992 26.422 1 88.31 478 SER A N 1
ATOM 3821 C CA . SER A 1 478 ? -17.297 -5.676 26.891 1 88.31 478 SER A CA 1
ATOM 3822 C C . SER A 1 478 ? -17.656 -4.59 25.875 1 88.31 478 SER A C 1
ATOM 3824 O O . SER A 1 478 ? -18.141 -3.525 26.25 1 88.31 478 SER A O 1
ATOM 3826 N N . LEU A 1 479 ? -17.391 -4.902 24.656 1 87.31 479 LEU A N 1
ATOM 3827 C CA . LEU A 1 479 ? -17.688 -3.932 23.594 1 87.31 479 LEU A CA 1
ATOM 3828 C C . LEU A 1 479 ? -19.172 -3.656 23.5 1 87.31 479 LEU A C 1
ATOM 3830 O O . LEU A 1 479 ? -19.594 -2.52 23.266 1 87.31 479 LEU A O 1
ATOM 3834 N N . TYR A 1 480 ? -19.938 -4.73 23.641 1 82.75 480 TYR A N 1
ATOM 3835 C CA . TYR A 1 480 ? -21.375 -4.555 23.562 1 82.75 480 TYR A CA 1
ATOM 3836 C C . TYR A 1 480 ? -21.906 -3.727 24.719 1 82.75 480 TYR A C 1
ATOM 3838 O O . TYR A 1 480 ? -22.828 -2.93 24.562 1 82.75 480 TYR A O 1
ATOM 3846 N N . ASN A 1 481 ? -21.359 -3.844 25.828 1 79.88 481 ASN A N 1
ATOM 3847 C CA . ASN A 1 481 ? -21.766 -3.074 27 1 79.88 481 ASN A CA 1
ATOM 3848 C C . ASN A 1 481 ? -21.438 -1.594 26.828 1 79.88 481 ASN A C 1
ATOM 3850 O O . ASN A 1 481 ? -22.203 -0.732 27.281 1 79.88 481 ASN A O 1
ATOM 3854 N N . ASP A 1 482 ? -20.375 -1.345 26.156 1 75.44 482 ASP A N 1
ATOM 3855 C CA . ASP A 1 482 ? -19.906 0.03 26 1 75.44 482 ASP A CA 1
ATOM 3856 C C . ASP A 1 482 ? -20.578 0.698 24.797 1 75.44 482 ASP A C 1
ATOM 3858 O O . ASP A 1 482 ? -21 1.852 24.875 1 75.44 482 ASP A O 1
ATOM 3862 N N . LEU A 1 483 ? -20.688 -0.058 23.656 1 75.69 483 LEU A N 1
ATOM 3863 C CA . LEU A 1 483 ? -21.094 0.57 22.391 1 75.69 483 LEU A CA 1
ATOM 3864 C C . LEU A 1 483 ? -22.531 0.227 22.047 1 75.69 483 LEU A C 1
ATOM 3866 O O . LEU A 1 483 ? -23.188 0.958 21.297 1 75.69 483 LEU A O 1
ATOM 3870 N N . LYS A 1 484 ? -23.109 -0.813 22.484 1 74.12 484 LYS A N 1
ATOM 3871 C CA . LYS A 1 484 ? -24.453 -1.307 22.234 1 74.12 484 LYS A CA 1
ATOM 3872 C C . LYS A 1 484 ? -24.766 -1.339 20.734 1 74.12 484 LYS A C 1
ATOM 3874 O O . LYS A 1 484 ? -25.828 -0.883 20.312 1 74.12 484 LYS A O 1
ATOM 3879 N N . GLU A 1 485 ? -23.781 -1.737 19.922 1 77.31 485 GLU A N 1
ATOM 3880 C CA . GLU A 1 485 ? -23.953 -1.872 18.484 1 77.31 485 GLU A CA 1
ATOM 3881 C C . GLU A 1 485 ? -24.594 -3.207 18.125 1 77.31 485 GLU A C 1
ATOM 3883 O O . GLU A 1 485 ? -24.219 -4.25 18.656 1 77.31 485 GLU A O 1
ATOM 3888 N N . PRO A 1 486 ? -25.516 -3.213 17.25 1 74.31 486 PRO A N 1
ATOM 3889 C CA . PRO A 1 486 ? -26.219 -4.441 16.859 1 74.31 486 PRO A CA 1
ATOM 3890 C C . PRO A 1 486 ? -25.29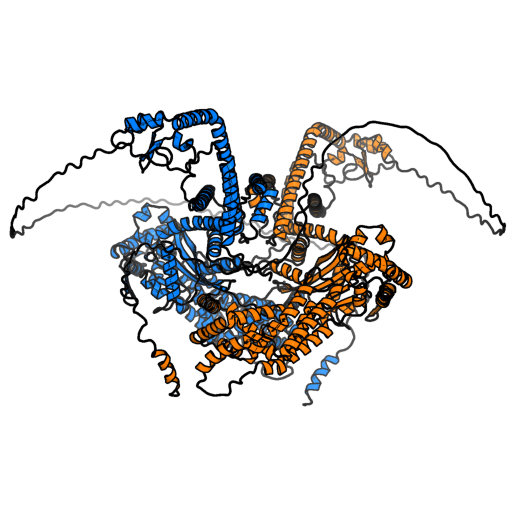7 -5.457 16.188 1 74.31 486 PRO A C 1
ATOM 3892 O O . PRO A 1 486 ? -25.484 -6.668 16.344 1 74.31 486 PRO A O 1
ATOM 3895 N N . GLU A 1 487 ? -24.422 -4.98 15.484 1 80 487 GLU A N 1
ATOM 3896 C CA . GLU A 1 487 ? -23.5 -5.895 14.812 1 80 487 GLU A CA 1
ATOM 3897 C C . GLU A 1 487 ? -22.719 -6.73 15.812 1 80 487 GLU A C 1
ATOM 3899 O O . GLU A 1 487 ? -22.5 -7.926 15.602 1 80 487 GLU A O 1
ATOM 3904 N N . ILE A 1 488 ? -22.344 -6.148 16.922 1 87 488 ILE A N 1
ATOM 3905 C CA . ILE A 1 488 ? -21.578 -6.844 17.953 1 87 488 ILE A CA 1
ATOM 3906 C C . ILE A 1 488 ? -22.469 -7.895 18.609 1 87 488 ILE A C 1
ATOM 3908 O O . ILE A 1 488 ? -22.031 -9.016 18.875 1 87 488 ILE A O 1
ATOM 3912 N N . PHE A 1 489 ? -23.672 -7.484 18.75 1 82.31 489 PHE A N 1
ATOM 3913 C CA . PHE A 1 489 ? -24.625 -8.414 19.344 1 82.31 489 PHE A CA 1
ATOM 3914 C C . PHE A 1 489 ? -24.859 -9.609 18.438 1 82.31 489 PHE A C 1
ATOM 3916 O O . PHE A 1 489 ? -24.922 -10.75 18.906 1 82.31 489 PHE A O 1
ATOM 3923 N N . GLY A 1 490 ? -25.062 -9.32 17.203 1 81.38 490 GLY A N 1
ATOM 3924 C CA . GLY A 1 490 ? -25.281 -10.398 16.25 1 81.38 490 GLY A CA 1
ATOM 3925 C C . GLY A 1 490 ? -24.141 -11.398 16.203 1 81.38 490 GLY A C 1
ATOM 3926 O O . GLY A 1 490 ? -24.359 -12.609 16.219 1 81.38 490 GLY A O 1
ATOM 3927 N N . VAL A 1 491 ? -22.922 -10.938 16.141 1 89.75 491 VAL A N 1
ATOM 3928 C CA . VAL A 1 491 ? -21.75 -11.805 16.078 1 89.75 491 VAL A CA 1
ATOM 3929 C C . VAL A 1 491 ? -21.609 -12.586 17.375 1 89.75 491 VAL A C 1
ATOM 3931 O O . VAL A 1 491 ? -21.312 -13.781 17.359 1 89.75 491 VAL A O 1
ATOM 3934 N N . ARG A 1 492 ? -21.844 -11.906 18.516 1 88.62 492 ARG A N 1
ATOM 3935 C CA . ARG A 1 492 ? -21.781 -12.562 19.828 1 88.62 492 ARG A CA 1
ATOM 3936 C C . ARG A 1 492 ? -22.828 -13.68 19.922 1 88.62 492 ARG A C 1
ATOM 3938 O O . ARG A 1 492 ? -22.531 -14.766 20.422 1 88.62 492 ARG A O 1
ATOM 3945 N N . HIS A 1 493 ? -23.938 -13.375 19.375 1 84.5 493 HIS A N 1
ATOM 3946 C CA . HIS A 1 493 ? -25.016 -14.352 19.422 1 84.5 493 HIS A CA 1
ATOM 3947 C C . HIS A 1 493 ? -24.688 -15.602 18.609 1 84.5 493 HIS A C 1
ATOM 3949 O O . HIS A 1 493 ? -24.891 -16.719 19.078 1 84.5 493 HIS A O 1
ATOM 3955 N N . ILE A 1 494 ? -24.188 -15.445 17.531 1 88.75 494 ILE A N 1
ATOM 3956 C CA . ILE A 1 494 ? -23.891 -16.578 16.641 1 88.75 494 ILE A CA 1
ATOM 3957 C C . ILE A 1 494 ? -22.719 -17.359 17.219 1 88.75 494 ILE A C 1
ATOM 3959 O O . ILE A 1 494 ? -22.719 -18.594 17.188 1 88.75 494 ILE A O 1
ATOM 3963 N N . LEU A 1 495 ? -21.734 -16.703 17.812 1 91 495 LEU A N 1
ATOM 3964 C CA . LEU A 1 495 ? -20.531 -17.344 18.328 1 91 495 LEU A CA 1
ATOM 3965 C C . LEU A 1 495 ? -20.828 -18.109 19.609 1 91 495 LEU A C 1
ATOM 3967 O O . LEU A 1 495 ? -20.031 -18.953 20.047 1 91 495 LEU A O 1
ATOM 3971 N N . THR A 1 496 ? -21.969 -17.781 20.203 1 89.31 496 THR A N 1
ATOM 3972 C CA . THR A 1 496 ? -22.328 -18.469 21.438 1 89.31 496 THR A CA 1
ATOM 3973 C C . THR A 1 496 ? -23.375 -19.562 21.156 1 89.31 496 THR A C 1
ATOM 3975 O O . THR A 1 496 ? -23.953 -20.125 22.094 1 89.31 496 THR A O 1
ATOM 3978 N N . ARG A 1 497 ? -23.625 -19.781 19.906 1 88.44 497 ARG A N 1
ATOM 3979 C CA . ARG A 1 497 ? -24.438 -20.938 19.531 1 88.44 497 ARG A CA 1
ATOM 3980 C C . ARG A 1 497 ? -23.594 -22.203 19.469 1 88.44 497 ARG A C 1
ATOM 3982 O O . ARG A 1 497 ? -22.516 -22.203 18.875 1 88.44 497 ARG A O 1
ATOM 3989 N N . LYS A 1 498 ? -24.031 -23.25 20.047 1 90.06 498 LYS A N 1
ATOM 3990 C CA . LYS A 1 498 ? -23.266 -24.484 20.203 1 90.06 498 LYS A CA 1
ATOM 3991 C C . LYS A 1 498 ? -23.078 -25.188 18.859 1 90.06 498 LYS A C 1
ATOM 3993 O O . LYS A 1 498 ? -22.047 -25.828 18.625 1 90.06 498 LYS A O 1
ATOM 3998 N N . ASP A 1 499 ? -24.016 -25.078 17.953 1 90.31 499 ASP A N 1
ATOM 3999 C CA . ASP A 1 499 ? -23.922 -25.719 16.641 1 90.31 499 ASP A CA 1
ATOM 4000 C C . ASP A 1 499 ? -22.844 -25.062 15.781 1 90.31 499 ASP A C 1
ATOM 4002 O O . ASP A 1 499 ? -22.125 -25.734 15.055 1 90.31 499 ASP A O 1
ATOM 4006 N N . VAL A 1 500 ? -22.766 -23.75 15.914 1 92.62 500 VAL A N 1
ATOM 4007 C CA . VAL A 1 500 ? -21.781 -23.016 15.141 1 92.62 500 VAL A CA 1
ATOM 4008 C C . VAL A 1 500 ? -20.375 -23.375 15.641 1 92.62 500 VAL A C 1
ATOM 4010 O O . VAL A 1 500 ? -19.453 -23.562 14.836 1 92.62 500 VAL A O 1
ATOM 4013 N N . VAL A 1 501 ? -20.203 -23.469 16.891 1 93.81 501 VAL A N 1
ATOM 4014 C CA . VAL A 1 501 ? -18.922 -23.812 17.469 1 93.81 501 VAL A CA 1
ATOM 4015 C C . VAL A 1 501 ? -18.547 -25.234 17.094 1 93.81 501 VAL A C 1
ATOM 4017 O O . VAL A 1 501 ? -17.375 -25.516 16.797 1 93.81 501 VAL A O 1
ATOM 4020 N N . ALA A 1 502 ? -19.531 -26.094 17.109 1 94.12 502 ALA A N 1
ATOM 4021 C CA . ALA A 1 502 ? -19.297 -27.469 16.703 1 94.12 502 ALA A CA 1
ATOM 4022 C C . ALA A 1 502 ? -18.844 -27.531 15.242 1 94.12 502 ALA A C 1
ATOM 4024 O O . ALA A 1 502 ? -17.938 -28.297 14.898 1 94.12 502 ALA A O 1
ATOM 4025 N N . MET A 1 503 ? -19.469 -26.781 14.469 1 93.94 503 MET A N 1
ATOM 4026 C CA . MET A 1 503 ? -19.125 -26.734 13.055 1 93.94 503 MET A CA 1
ATOM 4027 C C . MET A 1 503 ? -17.703 -26.203 12.859 1 93.94 503 MET A C 1
ATOM 4029 O O . MET A 1 503 ? -16.969 -26.688 11.992 1 93.94 503 MET A O 1
ATOM 4033 N N . MET A 1 504 ? -17.359 -25.25 13.609 1 94.88 504 MET A N 1
ATOM 4034 C CA . MET A 1 504 ? -16.016 -24.672 13.539 1 94.88 504 MET A CA 1
ATOM 4035 C C . MET A 1 504 ? -14.961 -25.703 13.883 1 94.88 504 MET A C 1
ATOM 4037 O O . MET A 1 504 ? -13.93 -25.797 13.203 1 94.88 504 MET A O 1
ATOM 4041 N N . LEU A 1 505 ? -15.203 -26.406 14.875 1 95.56 505 LEU A N 1
ATOM 4042 C CA . LEU A 1 505 ? -14.273 -27.453 15.289 1 95.56 505 LEU A CA 1
ATOM 4043 C C . LEU A 1 505 ? -14.188 -28.562 14.242 1 95.56 505 LEU A C 1
ATOM 4045 O O . LEU A 1 505 ? -13.102 -29.062 13.945 1 95.56 505 LEU A O 1
ATOM 4049 N N . LEU A 1 506 ? -15.336 -28.891 13.734 1 94.44 506 LEU A N 1
ATOM 4050 C CA . LEU A 1 506 ? -15.367 -29.891 12.656 1 94.44 506 LEU A CA 1
ATOM 4051 C C . LEU A 1 506 ? -14.547 -29.422 11.461 1 94.44 506 LEU A C 1
ATOM 4053 O O . LEU A 1 506 ? -13.773 -30.188 10.891 1 94.44 506 LEU A O 1
ATOM 4057 N N . LEU A 1 507 ? -14.727 -28.203 11.141 1 93.25 507 LEU A N 1
ATOM 4058 C CA . LEU A 1 507 ? -14.023 -27.641 10.008 1 93.25 507 LEU A CA 1
ATOM 4059 C C . LEU A 1 507 ? -12.516 -27.656 10.234 1 93.25 507 LEU A C 1
ATOM 4061 O O . LEU A 1 507 ? -11.742 -27.875 9.297 1 93.25 507 LEU A O 1
ATOM 4065 N N . CYS A 1 508 ? -12.062 -27.453 11.445 1 93.94 508 CYS A N 1
ATOM 4066 C CA . CYS A 1 508 ? -10.641 -27.469 11.766 1 93.94 508 CYS A CA 1
ATOM 4067 C C . CYS A 1 508 ? -10.047 -28.859 11.492 1 93.94 508 CYS A C 1
ATOM 4069 O O . CYS A 1 508 ? -8.945 -28.953 10.945 1 93.94 508 CYS A O 1
ATOM 4071 N N . ASP A 1 509 ? -10.766 -29.812 11.805 1 94.12 509 ASP A N 1
ATOM 4072 C CA . ASP A 1 509 ? -10.273 -31.172 11.609 1 94.12 509 ASP A CA 1
ATOM 4073 C C . ASP A 1 509 ? -10.266 -31.547 10.125 1 94.12 509 ASP A C 1
ATOM 4075 O O . ASP A 1 509 ? -9.32 -32.156 9.641 1 94.12 509 ASP A O 1
ATOM 4079 N N . VAL A 1 510 ? -11.281 -31.125 9.492 1 92.75 510 VAL A N 1
ATOM 4080 C CA . VAL A 1 510 ? -11.469 -31.531 8.102 1 92.75 510 VAL A CA 1
ATOM 4081 C C . VAL A 1 510 ? -10.523 -30.734 7.199 1 92.75 510 VAL A C 1
ATOM 4083 O O . VAL A 1 510 ? -10 -31.266 6.219 1 92.75 510 VAL A O 1
ATOM 4086 N N . LEU A 1 511 ? -10.25 -29.5 7.52 1 91.69 511 LEU A N 1
ATOM 4087 C CA . LEU A 1 511 ? -9.461 -28.625 6.648 1 91.69 511 LEU A CA 1
ATOM 4088 C C . LEU A 1 511 ? -7.969 -28.891 6.832 1 91.69 511 LEU A C 1
ATOM 4090 O O . LEU A 1 511 ? -7.16 -28.484 5.992 1 91.69 511 LEU A O 1
ATOM 4094 N N . LYS A 1 512 ? -7.551 -29.547 7.824 1 91.75 512 LYS A N 1
ATOM 4095 C CA . LYS A 1 512 ? -6.137 -29.844 8.039 1 91.75 512 LYS A CA 1
ATOM 4096 C C . LYS A 1 512 ? -5.566 -30.672 6.895 1 91.75 512 LYS A C 1
ATOM 4098 O O . LYS A 1 512 ? -4.617 -30.25 6.227 1 91.75 512 LYS A O 1
ATOM 4103 N N . PRO A 1 513 ? -6.23 -31.812 6.617 1 91.94 513 PRO A N 1
ATOM 4104 C CA . PRO A 1 513 ? -5.727 -32.562 5.477 1 91.94 513 PRO A CA 1
ATOM 4105 C C . PRO A 1 513 ? -5.922 -31.859 4.148 1 91.94 513 PRO A C 1
ATOM 4107 O O . PRO A 1 513 ? -5.09 -31.984 3.244 1 91.94 513 PRO A O 1
ATOM 4110 N N . VAL A 1 514 ? -6.961 -31.172 4.035 1 89.81 514 VAL A N 1
ATOM 4111 C CA . VAL A 1 514 ? -7.242 -30.453 2.799 1 89.81 514 VAL A CA 1
ATOM 4112 C C . VAL A 1 514 ? -6.184 -29.375 2.578 1 89.81 514 VAL A C 1
ATOM 4114 O O . VAL A 1 514 ? -5.77 -29.125 1.444 1 89.81 514 VAL A O 1
ATOM 4117 N N . ASN A 1 515 ? -5.758 -28.734 3.652 1 88.94 515 ASN A N 1
ATOM 4118 C CA . ASN A 1 515 ? -4.73 -27.703 3.555 1 88.94 515 ASN A CA 1
ATOM 4119 C C . ASN A 1 515 ? -3.383 -28.281 3.146 1 88.94 515 ASN A C 1
ATOM 4121 O O . ASN A 1 515 ? -2.594 -27.625 2.465 1 88.94 515 ASN A O 1
ATOM 4125 N N . ILE A 1 516 ? -3.156 -29.422 3.557 1 87.5 516 ILE A N 1
ATOM 4126 C CA . ILE A 1 516 ? -1.926 -30.094 3.156 1 87.5 516 ILE A CA 1
ATOM 4127 C C . ILE A 1 516 ? -1.931 -30.328 1.646 1 87.5 516 ILE A C 1
ATOM 4129 O O . ILE A 1 516 ? -0.92 -30.109 0.976 1 87.5 516 ILE A O 1
ATOM 4133 N N . LEU A 1 517 ? -3.043 -30.781 1.191 1 86.25 517 LEU A N 1
ATOM 4134 C CA . LEU A 1 517 ? -3.174 -30.969 -0.25 1 86.25 517 LEU A CA 1
ATOM 4135 C C . LEU A 1 517 ? -2.988 -29.641 -0.988 1 86.25 517 LEU A C 1
ATOM 4137 O O . LEU A 1 517 ? -2.314 -29.594 -2.018 1 86.25 517 LEU A O 1
ATOM 4141 N N . ASN A 1 518 ? -3.57 -28.625 -0.481 1 83.38 518 ASN A N 1
ATOM 4142 C CA . ASN A 1 518 ? -3.459 -27.312 -1.094 1 83.38 518 ASN A CA 1
ATOM 4143 C C . ASN A 1 518 ? -2.01 -26.844 -1.156 1 83.38 518 ASN A C 1
ATOM 4145 O O . ASN A 1 518 ? -1.582 -26.266 -2.156 1 83.38 518 ASN A O 1
ATOM 4149 N N . LEU A 1 519 ? -1.283 -27.031 -0.146 1 82.56 519 LEU A N 1
ATOM 4150 C CA . LEU A 1 519 ? 0.12 -26.641 -0.102 1 82.56 519 LEU A CA 1
ATOM 4151 C C . LEU A 1 519 ? 0.943 -27.438 -1.105 1 82.56 519 LEU A C 1
ATOM 4153 O O . LEU A 1 519 ? 1.86 -26.891 -1.731 1 82.56 519 LEU A O 1
ATOM 4157 N N . CYS A 1 520 ? 0.568 -28.656 -1.244 1 80.62 520 CYS A N 1
ATOM 4158 C CA . CYS A 1 520 ? 1.238 -29.5 -2.225 1 80.62 520 CYS A CA 1
ATOM 4159 C C . CYS A 1 520 ? 0.999 -29 -3.641 1 80.62 520 CYS A C 1
ATOM 4161 O O . CYS A 1 520 ? 1.908 -29 -4.473 1 80.62 520 CYS A O 1
ATOM 4163 N N . LEU A 1 521 ? -0.17 -28.547 -3.867 1 79.44 521 LEU A N 1
ATOM 4164 C CA . LEU A 1 521 ? -0.548 -28.094 -5.199 1 79.44 521 LEU A CA 1
ATOM 4165 C C . LEU A 1 521 ? 0.12 -26.75 -5.523 1 79.44 521 LEU A C 1
ATOM 4167 O O . LEU A 1 521 ? 0.29 -26.406 -6.695 1 79.44 521 LEU A O 1
ATOM 4171 N N . GLN A 1 522 ? 0.498 -26.016 -4.504 1 75.62 522 GLN A N 1
ATOM 4172 C CA . GLN A 1 522 ? 1.073 -24.688 -4.707 1 75.62 522 GLN A CA 1
ATOM 4173 C C . GLN A 1 522 ? 2.594 -24.75 -4.812 1 75.62 522 GLN A C 1
ATOM 4175 O O . GLN A 1 522 ? 3.24 -23.781 -5.207 1 75.62 522 GLN A O 1
ATOM 4180 N N . SER A 1 523 ? 3.055 -25.828 -4.492 1 74.25 523 SER A N 1
ATOM 4181 C CA . SER A 1 523 ? 4.508 -25.969 -4.531 1 74.25 523 SER A CA 1
ATOM 4182 C C . SER A 1 523 ? 5.035 -25.875 -5.957 1 74.25 523 SER A C 1
ATOM 4184 O O . SER A 1 523 ? 4.355 -26.281 -6.906 1 74.25 523 SER A O 1
ATOM 4186 N N . GLU A 1 524 ? 6.113 -25.266 -6.117 1 64.56 524 GLU A N 1
ATOM 4187 C CA . GLU A 1 524 ? 6.73 -25.078 -7.426 1 64.56 524 GLU A CA 1
ATOM 4188 C C . GLU A 1 524 ? 7.156 -26.406 -8.039 1 64.56 524 GLU A C 1
ATOM 4190 O O . GLU A 1 524 ? 7.168 -26.562 -9.258 1 64.56 524 GLU A O 1
ATOM 4195 N N . ASN A 1 525 ? 7.387 -27.328 -7.133 1 62.34 525 ASN A N 1
ATOM 4196 C CA . ASN A 1 525 ? 7.949 -28.578 -7.617 1 62.34 525 ASN A CA 1
ATOM 4197 C C . ASN A 1 525 ? 6.895 -29.672 -7.695 1 62.34 525 ASN A C 1
ATOM 4199 O O . ASN A 1 525 ? 7.223 -30.859 -7.727 1 62.34 525 ASN A O 1
ATOM 4203 N N . VAL A 1 526 ? 5.719 -29.234 -7.832 1 63.28 526 VAL A N 1
ATOM 4204 C CA . VAL A 1 526 ? 4.676 -30.25 -7.832 1 63.28 526 VAL A CA 1
ATOM 4205 C C . VAL A 1 526 ? 4.613 -30.922 -9.203 1 63.28 526 VAL A C 1
ATOM 4207 O O . VAL A 1 526 ? 4.695 -30.25 -10.234 1 63.28 526 VAL A O 1
ATOM 4210 N N . ASN A 1 527 ? 4.816 -32.219 -9.039 1 68.31 527 ASN A N 1
ATOM 4211 C CA . ASN A 1 527 ? 4.66 -33.031 -10.227 1 68.31 527 ASN A CA 1
ATOM 4212 C C . ASN A 1 527 ? 3.25 -33.625 -10.336 1 68.31 527 ASN A C 1
ATOM 4214 O O . ASN A 1 527 ? 2.697 -34.094 -9.344 1 68.31 527 ASN A O 1
ATOM 4218 N N . PHE A 1 528 ? 2.631 -33.5 -11.422 1 74.06 528 PHE A N 1
ATOM 4219 C CA . PHE A 1 528 ? 1.265 -33.938 -11.695 1 74.06 528 PHE A CA 1
ATOM 4220 C C . PHE A 1 528 ? 1.092 -35.406 -11.383 1 74.06 528 PHE A C 1
ATOM 4222 O O . PHE A 1 528 ? 0.01 -35.844 -10.984 1 74.06 528 PHE A O 1
ATOM 4229 N N . THR A 1 529 ? 2.209 -36.125 -11.438 1 69.69 529 THR A N 1
ATOM 4230 C CA . THR A 1 529 ? 2.096 -37.594 -11.273 1 69.69 529 THR A CA 1
ATOM 4231 C C . THR A 1 529 ? 1.844 -37.938 -9.812 1 69.69 529 THR A C 1
ATOM 4233 O O . THR A 1 529 ? 1.256 -39 -9.516 1 69.69 529 THR A O 1
ATOM 4236 N N . ASN A 1 530 ? 2.283 -37.062 -8.969 1 73 530 ASN A N 1
ATOM 4237 C CA . ASN A 1 530 ? 2.117 -37.281 -7.543 1 73 530 ASN A CA 1
ATOM 4238 C C . ASN A 1 530 ? 0.771 -36.781 -7.035 1 73 530 ASN A C 1
ATOM 4240 O O . ASN A 1 530 ? 0.413 -37 -5.879 1 73 530 ASN A O 1
ATOM 4244 N N . LEU A 1 531 ? 0.033 -36.281 -7.895 1 78.62 531 LEU A N 1
ATOM 4245 C CA . LEU A 1 531 ? -1.201 -35.625 -7.473 1 78.62 531 LEU A CA 1
ATOM 4246 C C . LEU A 1 531 ? -2.244 -36.656 -7.047 1 78.62 531 LEU A C 1
ATOM 4248 O O . LEU A 1 531 ? -2.92 -36.469 -6.031 1 78.62 531 LEU A O 1
ATOM 4252 N N . ASP A 1 532 ? -2.299 -37.688 -7.785 1 75.38 532 ASP A N 1
ATOM 4253 C CA . ASP A 1 532 ? -3.297 -38.719 -7.469 1 75.38 532 ASP A CA 1
ATOM 4254 C C . ASP A 1 532 ? -3.012 -39.344 -6.117 1 75.38 532 ASP A C 1
ATOM 4256 O O . ASP A 1 532 ? -3.936 -39.656 -5.355 1 75.38 532 ASP A O 1
ATOM 4260 N N . GLN A 1 533 ? -1.776 -39.469 -5.957 1 78.5 533 GLN A N 1
ATOM 4261 C CA . GLN A 1 533 ? -1.403 -40.062 -4.676 1 78.5 533 GLN A CA 1
ATOM 4262 C C . GLN A 1 533 ? -1.723 -39.094 -3.525 1 78.5 533 GLN A C 1
ATOM 4264 O O . GLN A 1 533 ? -2.188 -39.531 -2.467 1 78.5 533 GLN A O 1
ATOM 4269 N N . ASN A 1 534 ? -1.412 -37.938 -3.748 1 85.69 534 ASN A N 1
ATOM 4270 C CA . ASN A 1 534 ? -1.697 -36.969 -2.711 1 85.69 534 ASN A CA 1
ATOM 4271 C C . ASN A 1 534 ? -3.197 -36.812 -2.475 1 85.69 534 ASN A C 1
ATOM 4273 O O . ASN A 1 534 ? -3.637 -36.625 -1.339 1 85.69 534 ASN A O 1
ATOM 4277 N N . VAL A 1 535 ? -3.922 -36.875 -3.523 1 87.94 535 VAL A N 1
ATOM 4278 C CA . VAL A 1 535 ? -5.375 -36.812 -3.41 1 87.94 535 VAL A CA 1
ATOM 4279 C C . VAL A 1 535 ? -5.898 -38 -2.631 1 87.94 535 VAL A C 1
ATOM 4281 O O . VAL A 1 535 ? -6.746 -37.875 -1.747 1 87.94 535 VAL A O 1
ATOM 4284 N N . GLN A 1 536 ? -5.336 -39.125 -2.955 1 87.56 536 GLN A N 1
ATOM 4285 C CA . GLN A 1 536 ? -5.777 -40.344 -2.264 1 87.56 536 GLN A CA 1
ATOM 4286 C C . GLN A 1 536 ? -5.395 -40.312 -0.788 1 87.56 536 GLN A C 1
ATOM 4288 O O . GLN A 1 536 ? -6.168 -40.719 0.072 1 87.56 536 GLN A O 1
ATOM 4293 N N . LYS A 1 537 ? -4.246 -39.844 -0.543 1 90.94 537 LYS A N 1
ATOM 4294 C CA . LYS A 1 537 ? -3.832 -39.688 0.849 1 90.94 537 LYS A CA 1
ATOM 4295 C C . LYS A 1 537 ? -4.777 -38.781 1.611 1 90.94 537 LYS A C 1
ATOM 4297 O O . LYS A 1 537 ? -5.082 -39.031 2.781 1 90.94 537 LYS A O 1
ATOM 4302 N N . THR A 1 538 ? -5.168 -37.75 0.956 1 92.81 538 THR A N 1
ATOM 4303 C CA . THR A 1 538 ? -6.09 -36.812 1.581 1 92.81 538 THR A CA 1
ATOM 4304 C C . THR A 1 538 ? -7.441 -37.469 1.835 1 92.81 538 THR A C 1
ATOM 4306 O O . THR A 1 538 ? -8.031 -37.312 2.908 1 92.81 538 THR A O 1
ATOM 4309 N N . ILE A 1 539 ? -7.914 -38.25 0.903 1 93.5 539 ILE A N 1
ATOM 4310 C CA . ILE A 1 539 ? -9.195 -38.938 1.039 1 93.5 539 ILE A CA 1
ATOM 4311 C C . ILE A 1 539 ? -9.109 -39.969 2.168 1 93.5 539 ILE A C 1
ATOM 4313 O O . ILE A 1 539 ? -10.031 -40.094 2.971 1 93.5 539 ILE A O 1
ATOM 4317 N N . ASP A 1 540 ? -8.016 -40.625 2.215 1 94.81 540 ASP A N 1
ATOM 4318 C CA . ASP A 1 540 ? -7.816 -41.594 3.279 1 94.81 540 ASP A CA 1
ATOM 4319 C C . ASP A 1 540 ? -7.793 -40.906 4.648 1 94.81 540 ASP A C 1
ATOM 4321 O O . ASP A 1 540 ? -8.352 -41.438 5.613 1 94.81 540 ASP A O 1
ATOM 4325 N N . ALA A 1 541 ? -7.129 -39.812 4.68 1 95.12 541 ALA A N 1
ATOM 4326 C CA . ALA A 1 541 ? -7.078 -39.062 5.938 1 95.12 541 ALA A CA 1
ATOM 4327 C C . ALA A 1 541 ? -8.469 -38.625 6.363 1 95.12 541 ALA A C 1
ATOM 4329 O O . ALA A 1 541 ? -8.797 -38.625 7.551 1 95.12 541 ALA A O 1
ATOM 4330 N N . LEU A 1 542 ? -9.258 -38.219 5.438 1 95.44 542 LEU A N 1
ATOM 4331 C CA . LEU A 1 542 ? -10.617 -37.781 5.727 1 95.44 542 LEU A CA 1
ATOM 4332 C C . LEU A 1 542 ? -11.477 -38.969 6.176 1 95.44 542 LEU A C 1
ATOM 4334 O O . LEU A 1 542 ? -12.312 -38.812 7.07 1 95.44 542 LEU A O 1
ATOM 4338 N N . HIS A 1 543 ? -11.25 -40.094 5.605 1 95 543 HIS A N 1
ATOM 4339 C CA . HIS A 1 543 ? -11.969 -41.312 6.012 1 95 543 HIS A CA 1
ATOM 4340 C C . HIS A 1 543 ? -11.578 -41.719 7.422 1 95 543 HIS A C 1
ATOM 4342 O O . HIS A 1 543 ? -12.414 -42.219 8.18 1 95 543 HIS A O 1
ATOM 4348 N N . GLU A 1 544 ? -10.336 -41.531 7.668 1 94.38 544 GLU A N 1
ATOM 4349 C CA . GLU A 1 544 ? -9.898 -41.844 9.031 1 94.38 544 GLU A CA 1
ATOM 4350 C C . GLU A 1 544 ? -10.617 -40.969 10.047 1 94.38 544 GLU A C 1
ATOM 4352 O O . GLU A 1 544 ? -11.008 -41.438 11.117 1 94.38 544 GLU A O 1
ATOM 4357 N N . ILE A 1 545 ? -10.742 -39.719 9.742 1 94.69 545 ILE A N 1
ATOM 4358 C CA . ILE A 1 545 ? -11.461 -38.812 10.617 1 94.69 545 ILE A CA 1
ATOM 4359 C C . ILE A 1 545 ? -12.914 -39.219 10.742 1 94.69 545 ILE A C 1
ATOM 4361 O O . ILE A 1 545 ? -13.484 -39.219 11.836 1 94.69 545 ILE A O 1
ATOM 4365 N N . LYS A 1 546 ? -13.508 -39.594 9.625 1 93.62 546 LYS A N 1
ATOM 4366 C CA . LYS A 1 546 ? -14.891 -40.094 9.617 1 93.62 546 LYS A CA 1
ATOM 4367 C C . LYS A 1 546 ? -15.055 -41.281 10.531 1 93.62 546 LYS A C 1
ATOM 4369 O O . LYS A 1 546 ? -16.016 -41.375 11.297 1 93.62 546 LYS A O 1
ATOM 4374 N N . ASP A 1 547 ? -14.102 -42.188 10.445 1 93.19 547 ASP A N 1
ATOM 4375 C CA . ASP A 1 547 ? -14.164 -43.406 11.266 1 93.19 547 ASP A CA 1
ATOM 4376 C C . ASP A 1 547 ? -14.016 -43.062 12.75 1 93.19 547 ASP A C 1
ATOM 4378 O O . ASP A 1 547 ? -14.68 -43.656 13.594 1 93.19 547 ASP A O 1
ATOM 4382 N N . LYS A 1 548 ? -13.203 -42.125 13.023 1 92.44 548 LYS A N 1
ATOM 4383 C CA . LYS A 1 548 ? -13.047 -41.688 14.406 1 92.44 548 LYS A CA 1
ATOM 4384 C C . LYS A 1 548 ? -14.352 -41.125 14.945 1 92.44 548 LYS A C 1
ATOM 4386 O O . LYS A 1 548 ? -14.727 -41.375 16.094 1 92.44 548 LYS A O 1
ATOM 4391 N N . TYR A 1 549 ? -15.008 -40.312 14.164 1 92.62 549 TYR A N 1
ATOM 4392 C CA . TYR A 1 549 ? -16.266 -39.688 14.562 1 92.62 549 TYR A CA 1
ATOM 4393 C C . TYR A 1 549 ? -17.359 -40.75 14.711 1 92.62 549 TYR A C 1
ATOM 4395 O O . TYR A 1 549 ? -18.188 -40.656 15.625 1 92.62 549 TYR A O 1
ATOM 4403 N N . GLN A 1 550 ? -17.391 -41.719 13.82 1 90.19 550 GLN A N 1
ATOM 4404 C CA . GLN A 1 550 ? -18.406 -42.75 13.867 1 90.19 550 GLN A CA 1
ATOM 4405 C C . GLN A 1 550 ? -18.266 -43.594 15.133 1 90.19 550 GLN A C 1
ATOM 4407 O O . GLN A 1 550 ? -19.266 -44.031 15.719 1 90.19 550 GLN A O 1
ATOM 4412 N N . ASN A 1 551 ? -17.062 -43.781 15.625 1 90.06 551 ASN A N 1
ATOM 4413 C CA . ASN A 1 551 ? -16.797 -44.625 16.797 1 90.06 551 ASN A CA 1
ATOM 4414 C C . ASN A 1 551 ? -16.703 -43.781 18.062 1 90.06 551 ASN A C 1
ATOM 4416 O O . ASN A 1 551 ? -16.328 -44.281 19.125 1 90.06 551 ASN A O 1
ATOM 4420 N N . ASN A 1 552 ? -16.969 -42.562 17.984 1 87 552 ASN A N 1
ATOM 4421 C CA . ASN A 1 552 ? -16.938 -41.625 19.109 1 87 552 ASN A CA 1
ATOM 4422 C C . ASN A 1 552 ? -15.562 -41.531 19.734 1 87 552 ASN A C 1
ATOM 4424 O O . ASN A 1 552 ? -15.438 -41.438 20.969 1 87 552 ASN A O 1
ATOM 4428 N N . ASN A 1 553 ? -14.562 -41.688 18.891 1 87.31 553 ASN A N 1
ATOM 4429 C CA . ASN A 1 553 ? -13.172 -41.625 19.344 1 87.31 553 ASN A CA 1
ATOM 4430 C C . ASN A 1 553 ? -12.492 -40.375 18.844 1 87.31 553 ASN A C 1
ATOM 4432 O O . ASN A 1 553 ? -11.438 -40.438 18.203 1 87.31 553 ASN A O 1
ATOM 4436 N N . TYR A 1 554 ? -13.102 -39.188 19.172 1 85.88 554 TYR A N 1
ATOM 4437 C CA . TYR A 1 554 ? -12.539 -37.969 18.625 1 85.88 554 TYR A CA 1
ATOM 4438 C C . TYR A 1 554 ? -11.688 -37.25 19.656 1 85.88 554 TYR A C 1
ATOM 4440 O O . TYR A 1 554 ? -11.508 -36.031 19.594 1 85.88 554 TYR A O 1
ATOM 4448 N N . GLN A 1 555 ? -11.039 -37.906 20.625 1 85.19 555 GLN A N 1
ATOM 4449 C CA . GLN A 1 555 ? -10.289 -37.281 21.719 1 85.19 555 GLN A CA 1
ATOM 4450 C C . GLN A 1 555 ? -9 -36.656 21.219 1 85.19 555 GLN A C 1
ATOM 4452 O O . GLN A 1 555 ? -8.508 -35.688 21.797 1 85.19 555 GLN A O 1
ATOM 4457 N N . ASP A 1 556 ? -8.539 -37.156 20.109 1 85.94 556 ASP A N 1
ATOM 4458 C CA . ASP A 1 556 ? -7.27 -36.656 19.594 1 85.94 556 ASP A CA 1
ATOM 4459 C C . ASP A 1 556 ? -7.496 -35.594 18.516 1 85.94 556 ASP A C 1
ATOM 4461 O O . ASP A 1 556 ? -6.543 -35.125 17.875 1 85.94 556 ASP A O 1
ATOM 4465 N N . THR A 1 557 ? -8.719 -35.188 18.359 1 90.81 557 THR A N 1
ATOM 4466 C CA . THR A 1 557 ? -9.055 -34.219 17.328 1 90.81 557 THR A CA 1
ATOM 4467 C C . THR A 1 557 ? -9.359 -32.875 17.938 1 90.81 557 THR A C 1
ATOM 4469 O O . THR A 1 557 ? -9.398 -32.719 19.172 1 90.81 557 THR A O 1
ATOM 4472 N N . GLU A 1 558 ? -9.445 -31.875 17.062 1 92.06 558 GLU A N 1
ATOM 4473 C CA . GLU A 1 558 ? -9.812 -30.547 17.547 1 92.06 558 GLU A CA 1
ATOM 4474 C C . GLU A 1 558 ? -11.234 -30.531 18.094 1 92.06 558 GLU A C 1
ATOM 4476 O O . GLU A 1 558 ? -11.562 -29.719 18.953 1 92.06 558 GLU A O 1
ATOM 4481 N N . PHE A 1 559 ? -12.039 -31.469 17.594 1 93.88 559 PHE A N 1
ATOM 4482 C CA . PHE A 1 559 ? -13.43 -31.547 18.016 1 93.88 559 PHE A CA 1
ATOM 4483 C C . PHE A 1 559 ? -13.539 -31.891 19.484 1 93.88 559 PHE A C 1
ATOM 4485 O O . PHE A 1 559 ? -14.555 -31.625 20.125 1 93.88 559 PHE A O 1
ATOM 4492 N N . ALA A 1 560 ? -12.477 -32.406 20.094 1 91.69 560 ALA A N 1
ATOM 4493 C CA . ALA A 1 560 ? -12.469 -32.781 21.5 1 91.69 560 ALA A CA 1
ATOM 4494 C C . ALA A 1 560 ? -12.664 -31.578 22.406 1 91.69 560 ALA A C 1
ATOM 4496 O O . ALA A 1 560 ? -13.102 -31.703 23.547 1 91.69 560 ALA A O 1
ATOM 4497 N N . LYS A 1 561 ? -12.344 -30.422 21.922 1 92.75 561 LYS A N 1
ATOM 4498 C CA . LYS A 1 561 ? -12.453 -29.203 22.703 1 92.75 561 LYS A CA 1
ATOM 4499 C C . LYS A 1 561 ? -13.914 -28.766 22.828 1 92.75 561 LYS A C 1
ATOM 4501 O O . LYS A 1 561 ? -14.203 -27.75 23.469 1 92.75 561 LYS A O 1
ATOM 4506 N N . ILE A 1 562 ? -14.836 -29.516 22.234 1 92 562 ILE A N 1
ATOM 4507 C CA . ILE A 1 562 ? -16.234 -29.125 22.156 1 92 562 ILE A CA 1
ATOM 4508 C C . ILE A 1 562 ? -16.812 -29.031 23.578 1 92 562 ILE A C 1
ATOM 4510 O O . ILE A 1 562 ? -17.594 -28.109 23.859 1 92 562 ILE A O 1
ATOM 4514 N N . ASP A 1 563 ? -16.453 -29.906 24.422 1 88 563 ASP A N 1
ATOM 4515 C CA . ASP A 1 563 ? -17.016 -29.906 25.781 1 88 563 ASP A CA 1
ATOM 4516 C C . ASP A 1 563 ? -16.578 -28.672 26.547 1 88 563 ASP A C 1
ATOM 4518 O O . ASP A 1 563 ? -17.375 -28.031 27.25 1 88 563 ASP A O 1
ATOM 4522 N N . THR A 1 564 ? -15.305 -28.375 26.406 1 90 564 THR A N 1
ATOM 4523 C CA . THR A 1 564 ? -14.781 -27.203 27.094 1 90 564 THR A CA 1
ATOM 4524 C C . THR A 1 564 ? -15.461 -25.938 26.594 1 90 564 THR A C 1
ATOM 4526 O O . THR A 1 564 ? -15.836 -25.078 27.391 1 90 564 THR A O 1
ATOM 4529 N N . LEU A 1 565 ? -15.641 -25.812 25.344 1 91.19 565 LEU A N 1
ATOM 4530 C CA . LEU A 1 565 ? -16.219 -24.609 24.75 1 91.19 565 LEU A CA 1
ATOM 4531 C C . LEU A 1 565 ? -17.719 -24.516 25.062 1 91.19 565 LEU A C 1
ATOM 4533 O O . LEU A 1 565 ? -18.234 -23.422 25.312 1 91.19 565 LEU A O 1
ATOM 4537 N N . MET A 1 566 ? -18.328 -25.672 25.125 1 87.81 566 MET A N 1
ATOM 4538 C CA . MET A 1 566 ? -19.734 -25.688 25.469 1 87.81 566 MET A CA 1
ATOM 4539 C C . MET A 1 566 ? -19.953 -25.25 26.906 1 87.81 566 MET A C 1
ATOM 4541 O O . MET A 1 566 ? -20.953 -24.594 27.219 1 87.81 566 MET A O 1
ATOM 4545 N N . ASN A 1 567 ? -19.047 -25.625 27.703 1 85.88 567 ASN A N 1
ATOM 4546 C CA . ASN A 1 567 ? -19.125 -25.188 29.094 1 85.88 567 ASN A CA 1
ATOM 4547 C C . ASN A 1 567 ? -18.969 -23.688 29.203 1 85.88 567 ASN A C 1
ATOM 4549 O O . ASN A 1 567 ? -19.656 -23.047 30.016 1 85.88 567 ASN A O 1
ATOM 4553 N N . ILE A 1 568 ? -18.062 -23.156 28.453 1 85.69 568 ILE A N 1
ATOM 4554 C CA . ILE A 1 568 ? -17.859 -21.719 28.469 1 85.69 568 ILE A CA 1
ATOM 4555 C C . ILE A 1 568 ? -19.141 -21.016 28.016 1 85.69 568 ILE A C 1
ATOM 4557 O O . ILE A 1 568 ? -19.516 -19.984 28.594 1 85.69 568 ILE A O 1
ATOM 4561 N N . ILE A 1 569 ? -19.812 -21.578 27.078 1 85.81 569 ILE A N 1
ATOM 4562 C CA . ILE A 1 569 ? -21.031 -21 26.531 1 85.81 569 ILE A CA 1
ATOM 4563 C C . ILE A 1 569 ? -22.156 -21.094 27.562 1 85.81 569 ILE A C 1
ATOM 4565 O O . ILE A 1 569 ? -22.906 -20.141 27.766 1 85.81 569 ILE A O 1
ATOM 4569 N N . THR A 1 570 ? -22.25 -22.266 28.172 1 82 570 THR A N 1
ATOM 4570 C CA . THR A 1 570 ? -23.297 -22.5 29.156 1 82 570 THR A CA 1
ATOM 4571 C C . THR A 1 570 ? -23.141 -21.562 30.359 1 82 570 THR A C 1
ATOM 4573 O O . THR A 1 570 ? -24.125 -21.047 30.891 1 82 570 THR A O 1
ATOM 4576 N N . GLU A 1 571 ? -22 -21.297 30.734 1 77.56 571 GLU A N 1
ATOM 4577 C CA . GLU A 1 571 ? -21.719 -20.406 31.859 1 77.56 571 GLU A CA 1
ATOM 4578 C C . GLU A 1 571 ? -22.109 -18.969 31.516 1 77.56 571 GLU A C 1
ATOM 4580 O O . GLU A 1 571 ? -22.562 -18.219 32.375 1 77.56 571 GLU A O 1
ATOM 4585 N N . ARG A 1 572 ? -21.969 -18.625 30.359 1 74.94 572 ARG A N 1
ATOM 4586 C CA . ARG A 1 572 ? -22.203 -17.25 29.953 1 74.94 572 ARG A CA 1
ATOM 4587 C C . ARG A 1 572 ? -23.688 -17.016 29.656 1 74.94 572 ARG A C 1
ATOM 4589 O O . ARG A 1 572 ? -24.203 -15.922 29.875 1 74.94 572 ARG A O 1
ATOM 4596 N N . THR A 1 573 ? -24.312 -17.984 29.031 1 63.16 573 THR A N 1
ATOM 4597 C CA . THR A 1 573 ? -25.734 -17.844 28.703 1 63.16 573 THR A CA 1
ATOM 4598 C C . THR A 1 573 ? -26.609 -18.125 29.922 1 63.16 573 THR A C 1
ATOM 4600 O O . THR A 1 573 ? -27.734 -17.641 30.016 1 63.16 573 THR A O 1
ATOM 4603 N N . ALA A 1 574 ? -26.156 -19 30.75 1 55.09 574 ALA A N 1
ATOM 4604 C CA . ALA A 1 574 ? -26.922 -19.219 31.984 1 55.09 574 ALA A CA 1
ATOM 4605 C C . ALA A 1 574 ? -27.062 -17.938 32.781 1 55.09 574 ALA A C 1
ATOM 4607 O O . ALA A 1 574 ? -28.078 -17.703 33.438 1 55.09 574 ALA A O 1
ATOM 4608 N N . LEU A 1 575 ? -25.984 -17.141 32.719 1 45.81 575 LEU A N 1
ATOM 4609 C CA . LEU A 1 575 ? -26.094 -15.922 33.531 1 45.81 575 LEU A CA 1
ATOM 4610 C C . LEU A 1 575 ? -27.172 -15 32.969 1 45.81 575 LEU A C 1
ATOM 4612 O O . LEU A 1 575 ? -27.859 -14.32 33.719 1 45.81 575 LEU A O 1
ATOM 4616 N N . GLY A 1 576 ? -27.172 -14.703 31.641 1 42.06 576 GLY A N 1
ATOM 4617 C CA . GLY A 1 576 ? -28.234 -13.859 31.125 1 42.06 576 GLY A CA 1
ATOM 4618 C C . GLY A 1 576 ? -29.594 -14.508 31.203 1 42.06 576 GLY A C 1
ATOM 4619 O O . GLY A 1 576 ? -30.625 -13.828 31.094 1 42.06 576 GLY A O 1
ATOM 4620 N N . ARG A 1 577 ? -29.797 -15.836 30.828 1 41.16 577 ARG A N 1
ATOM 4621 C CA . ARG A 1 577 ? -31.078 -16.5 30.734 1 41.16 577 ARG A CA 1
ATOM 4622 C C . ARG A 1 577 ? -31.656 -16.75 32.125 1 41.16 577 ARG A C 1
ATOM 4624 O O . ARG A 1 577 ? -32.406 -17.719 32.344 1 41.16 577 ARG A O 1
ATOM 4631 N N . ARG A 1 578 ? -31.469 -16.422 33.219 1 38.03 578 ARG A N 1
ATOM 4632 C CA . ARG A 1 578 ? -32.656 -16.562 34.031 1 38.03 578 ARG A CA 1
ATOM 4633 C C . ARG A 1 578 ? -33.938 -16.281 33.25 1 38.03 578 ARG A C 1
ATOM 4635 O O . ARG A 1 578 ? -35.031 -16.344 33.781 1 38.03 578 ARG A O 1
ATOM 4642 N N . VAL A 1 579 ? -33.969 -15.32 32.25 1 33.09 579 VAL A N 1
ATOM 4643 C CA . VAL A 1 579 ? -35.188 -15.219 31.453 1 33.09 579 VAL A CA 1
ATOM 4644 C C . VAL A 1 579 ? -35.438 -16.531 30.719 1 33.09 579 VAL A C 1
ATOM 4646 O O . VAL A 1 579 ? -34.562 -17.375 30.594 1 33.09 579 VAL A O 1
ATOM 4649 N N . ARG A 1 580 ? -36 -16.641 29.188 1 37.91 580 ARG A N 1
ATOM 4650 C CA . ARG A 1 580 ? -36.875 -17.609 28.562 1 37.91 580 ARG A CA 1
ATOM 4651 C C . ARG A 1 580 ? -36.188 -18.953 28.391 1 37.91 580 ARG A C 1
ATOM 4653 O O . ARG A 1 580 ? -35.094 -19.172 28.906 1 37.91 580 ARG A O 1
ATOM 4660 N N . GLY A 1 581 ? -36.156 -19.516 26.984 1 33.88 581 GLY A N 1
ATOM 4661 C CA . GLY A 1 581 ? -36.5 -20.672 26.188 1 33.88 581 GLY A CA 1
ATOM 4662 C C . GLY A 1 581 ? -35.375 -21.703 26.125 1 33.88 581 GLY A C 1
ATOM 4663 O O . GLY A 1 581 ? -34.25 -21.422 26.531 1 33.88 581 GLY A O 1
ATOM 4664 N N . ALA A 1 582 ? -35.656 -23.031 25.625 1 36.75 582 ALA A N 1
ATOM 4665 C CA . ALA A 1 582 ? -35.062 -24.328 25.312 1 36.75 582 ALA A CA 1
ATOM 4666 C C . ALA A 1 582 ? -33.688 -24.156 24.672 1 36.75 582 ALA A C 1
ATOM 4668 O O . ALA A 1 582 ? -33.562 -23.812 23.484 1 36.75 582 ALA A O 1
ATOM 4669 N N . VAL A 1 583 ? -32.781 -23.562 25.25 1 46.56 583 VAL A N 1
ATOM 4670 C CA . VAL A 1 583 ? -31.453 -23.609 24.625 1 46.56 583 VAL A CA 1
ATOM 4671 C C . VAL A 1 583 ? -31.188 -25 24.078 1 46.56 583 VAL A C 1
ATOM 4673 O O . VAL A 1 583 ? -31.266 -26 24.812 1 46.56 583 VAL A O 1
ATOM 4676 N N . GLU A 1 584 ? -31.406 -25.375 23.016 1 50.75 584 GLU A N 1
ATOM 4677 C CA . GLU A 1 584 ? -31.281 -26.641 22.328 1 50.75 584 GLU A CA 1
ATOM 4678 C C . GLU A 1 584 ? -29.953 -27.312 22.672 1 50.75 584 GLU A C 1
ATOM 4680 O O . GLU A 1 584 ? -28.875 -26.719 22.484 1 50.75 584 GLU A O 1
ATOM 4685 N N . ASN A 1 585 ? -29.844 -28.172 23.719 1 66.75 585 ASN A N 1
ATOM 4686 C CA . ASN A 1 585 ? -28.719 -29.031 24.125 1 66.75 585 ASN A CA 1
ATOM 4687 C C . ASN A 1 585 ? -28.156 -29.812 22.953 1 66.75 585 ASN A C 1
ATOM 4689 O O . ASN A 1 585 ? -28.875 -30.578 22.297 1 66.75 585 ASN A O 1
ATOM 4693 N N . LEU A 1 586 ? -27.078 -29.312 22.344 1 79.94 586 LEU A N 1
ATOM 4694 C CA . LEU A 1 586 ? -26.406 -30.016 21.266 1 79.94 586 LEU A CA 1
ATOM 4695 C C . LEU A 1 586 ? -25.578 -31.188 21.812 1 79.94 586 LEU A C 1
ATOM 4697 O O . LEU A 1 586 ? -24.781 -31 22.719 1 79.94 586 LEU A O 1
ATOM 4701 N N . VAL A 1 587 ? -26.016 -32.406 21.5 1 84.62 587 VAL A N 1
ATOM 4702 C CA . VAL A 1 587 ? -25.203 -33.594 21.797 1 84.62 587 VAL A CA 1
ATOM 4703 C C . VAL A 1 587 ? -24.141 -33.781 20.719 1 84.62 587 VAL A C 1
ATOM 4705 O O . VAL A 1 587 ? -24.469 -33.969 19.531 1 84.62 587 VAL A O 1
ATOM 4708 N N . PRO A 1 588 ? -22.922 -33.656 21.141 1 89.5 588 PRO A N 1
ATOM 4709 C CA . PRO A 1 588 ? -21.828 -33.688 20.156 1 89.5 588 PRO A CA 1
ATOM 4710 C C . PRO A 1 588 ? -21.922 -34.906 19.219 1 89.5 588 PRO A C 1
ATOM 4712 O O . PRO A 1 588 ? -21.703 -34.781 18.016 1 89.5 588 PRO A O 1
ATOM 4715 N N . GLN A 1 589 ? -22.297 -36.031 19.781 1 88.31 589 GLN A N 1
ATOM 4716 C CA . GLN A 1 589 ? -22.359 -37.25 18.953 1 88.31 589 GLN A CA 1
ATOM 4717 C C . GLN A 1 589 ? -23.469 -37.156 17.922 1 88.31 589 GLN A C 1
ATOM 4719 O O . GLN A 1 589 ? -23.312 -37.625 16.781 1 88.31 589 GLN A O 1
ATOM 4724 N N . GLN A 1 590 ? -24.469 -36.562 18.312 1 89.75 590 GLN A N 1
ATOM 4725 C CA . GLN A 1 590 ? -25.578 -36.406 17.375 1 89.75 590 GLN A CA 1
ATOM 4726 C C . GLN A 1 590 ? -25.219 -35.438 16.266 1 89.75 590 GLN A C 1
ATOM 4728 O O . GLN A 1 590 ? -25.625 -35.594 15.117 1 89.75 590 GLN A O 1
ATOM 4733 N N . PHE A 1 591 ? -24.516 -34.469 16.641 1 93.25 591 PHE A N 1
ATOM 4734 C CA . PHE A 1 591 ? -24.078 -33.5 15.656 1 93.25 591 PHE A CA 1
ATOM 4735 C C . PHE A 1 591 ? -23.141 -34.125 14.648 1 93.25 591 PHE A C 1
ATOM 4737 O O . PHE A 1 591 ? -23.25 -33.906 13.445 1 93.25 591 PHE A O 1
ATOM 4744 N N . LEU A 1 592 ? -22.266 -34.938 15.102 1 93.62 592 LEU A N 1
ATOM 4745 C CA . LEU A 1 592 ? -21.312 -35.594 14.227 1 93.62 592 LEU A CA 1
ATOM 4746 C C . LEU A 1 592 ? -22.016 -36.562 13.289 1 93.62 592 LEU A C 1
ATOM 4748 O O . LEU A 1 592 ? -21.656 -36.656 12.109 1 93.62 592 LEU A O 1
ATOM 4752 N N . LEU A 1 593 ? -23.031 -37.219 13.742 1 92.06 593 LEU A N 1
ATOM 4753 C CA . LEU A 1 593 ? -23.75 -38.188 12.938 1 92.06 593 LEU A CA 1
ATOM 4754 C C . LEU A 1 593 ? -24.625 -37.531 11.898 1 92.06 593 LEU A C 1
ATOM 4756 O O . LEU A 1 593 ? -24.734 -37.969 10.758 1 92.06 593 LEU A O 1
ATOM 4760 N N . ASN A 1 594 ? -25.172 -36.406 12.305 1 89.69 594 ASN A N 1
ATOM 4761 C CA . ASN A 1 594 ? -26.141 -35.75 11.43 1 89.69 594 ASN A CA 1
ATOM 4762 C C . ASN A 1 594 ? -25.484 -34.781 10.469 1 89.69 594 ASN A C 1
ATOM 4764 O O . ASN A 1 594 ? -25.984 -34.562 9.359 1 89.69 594 ASN A O 1
ATOM 4768 N N . THR A 1 595 ? -24.422 -34.25 10.891 1 90.88 595 THR A N 1
ATOM 4769 C CA . THR A 1 595 ? -23.812 -33.188 10.07 1 90.88 595 THR A CA 1
ATOM 4770 C C . THR A 1 595 ? -22.375 -33.531 9.734 1 90.88 595 THR A C 1
ATOM 4772 O O . THR A 1 595 ? -21.938 -33.406 8.586 1 90.88 595 THR A O 1
ATOM 4775 N N . GLY A 1 596 ? -21.625 -33.969 10.711 1 92 596 GLY A N 1
ATOM 4776 C CA . GLY A 1 596 ? -20.203 -34.219 10.531 1 92 596 GLY A CA 1
ATOM 4777 C C . GLY A 1 596 ? -19.891 -35.281 9.492 1 92 596 GLY A C 1
ATOM 4778 O O . GLY A 1 596 ? -19.203 -35 8.508 1 92 596 GLY A O 1
ATOM 4779 N N . ILE A 1 597 ? -20.453 -36.406 9.648 1 93.25 597 ILE A N 1
ATOM 4780 C CA . ILE A 1 597 ? -20.156 -37.562 8.797 1 93.25 597 ILE A CA 1
ATOM 4781 C C . ILE A 1 597 ? -20.672 -37.281 7.387 1 93.25 597 ILE A C 1
ATOM 4783 O O . ILE A 1 597 ? -19.953 -37.469 6.402 1 93.25 597 ILE A O 1
ATOM 4787 N N . PRO A 1 598 ? -21.844 -36.75 7.289 1 91.88 598 PRO A N 1
ATOM 4788 C CA . PRO A 1 598 ? -22.297 -36.438 5.938 1 91.88 598 PRO A CA 1
ATOM 4789 C C . PRO A 1 598 ? -21.453 -35.375 5.258 1 91.88 598 PRO A C 1
ATOM 4791 O O . PRO A 1 598 ? -21.25 -35.406 4.043 1 91.88 598 PRO A O 1
ATOM 4794 N N . PHE A 1 599 ? -21.016 -34.469 6.02 1 92.44 599 PHE A N 1
ATOM 4795 C CA . PHE A 1 599 ? -20.156 -33.438 5.484 1 92.44 599 PHE A CA 1
ATOM 4796 C C . PHE A 1 599 ? -18.875 -34 4.902 1 92.44 599 PHE A C 1
ATOM 4798 O O . PHE A 1 599 ? -18.469 -33.656 3.797 1 92.44 599 PHE A O 1
ATOM 4805 N N . ILE A 1 600 ? -18.281 -34.875 5.582 1 94.12 600 ILE A N 1
ATOM 4806 C CA . ILE A 1 600 ? -17.031 -35.5 5.148 1 94.12 600 ILE A CA 1
ATOM 4807 C C . ILE A 1 600 ? -17.281 -36.344 3.91 1 94.12 600 ILE A C 1
ATOM 4809 O O . ILE A 1 600 ? -16.484 -36.344 2.971 1 94.12 600 ILE A O 1
ATOM 4813 N N . PHE A 1 601 ? -18.391 -37 3.943 1 92.94 601 PHE A N 1
ATOM 4814 C CA . PHE A 1 601 ? -18.734 -37.875 2.814 1 92.94 601 PHE A CA 1
ATOM 4815 C C . PHE A 1 601 ? -18.938 -37.031 1.553 1 92.94 601 PHE A C 1
ATOM 4817 O O . PHE A 1 601 ? -18.422 -37.375 0.488 1 92.94 601 PHE A O 1
ATOM 4824 N N . LYS A 1 602 ? -19.625 -36 1.725 1 91.31 602 LYS A N 1
ATOM 4825 C CA . LYS A 1 602 ? -19.859 -35.125 0.579 1 91.31 602 LYS A CA 1
ATOM 4826 C C . LYS A 1 602 ? -18.578 -34.5 0.083 1 91.31 602 LYS A C 1
ATOM 4828 O O . LYS A 1 602 ? -18.359 -34.344 -1.125 1 91.31 602 LYS A O 1
ATOM 4833 N N . LEU A 1 603 ? -17.797 -34.125 0.977 1 91.88 603 LEU A N 1
ATOM 4834 C CA . LEU A 1 603 ? -16.516 -33.5 0.619 1 91.88 603 LEU A CA 1
ATOM 4835 C C . LEU A 1 603 ? -15.617 -34.5 -0.121 1 91.88 603 LEU A C 1
ATOM 4837 O O . LEU A 1 603 ? -14.992 -34.125 -1.121 1 91.88 603 LEU A O 1
ATOM 4841 N N . THR A 1 604 ? -15.539 -35.688 0.348 1 92.94 604 THR A N 1
ATOM 4842 C CA . THR A 1 604 ? -14.711 -36.688 -0.281 1 92.94 604 THR A CA 1
ATOM 4843 C C . THR A 1 604 ? -15.195 -37 -1.696 1 92.94 604 THR A C 1
ATOM 4845 O O . THR A 1 604 ? -14.391 -37.156 -2.611 1 92.94 604 THR A O 1
ATOM 4848 N N . ASN A 1 605 ? -16.438 -36.969 -1.861 1 89.69 605 ASN A N 1
ATOM 4849 C CA . ASN A 1 605 ? -17 -37.219 -3.191 1 89.69 605 ASN A CA 1
ATOM 4850 C C . ASN A 1 605 ? -16.688 -36.062 -4.137 1 89.69 605 ASN A C 1
ATOM 4852 O O . ASN A 1 605 ? -16.375 -36.25 -5.305 1 89.69 605 ASN A O 1
ATOM 4856 N N . GLU A 1 606 ? -16.844 -34.938 -3.553 1 87.81 606 GLU A N 1
ATOM 4857 C CA . GLU A 1 606 ? -16.547 -33.75 -4.363 1 87.81 606 GLU A CA 1
ATOM 4858 C C . GLU A 1 606 ? -15.078 -33.719 -4.785 1 87.81 606 GLU A C 1
ATOM 4860 O O . GLU A 1 606 ? -14.766 -33.344 -5.914 1 87.81 606 GLU A O 1
ATOM 4865 N N . ILE A 1 607 ? -14.211 -34.094 -3.93 1 89.25 607 ILE A N 1
ATOM 4866 C CA . ILE A 1 607 ? -12.781 -34.094 -4.227 1 89.25 607 ILE A CA 1
ATOM 4867 C C . ILE A 1 607 ? -12.469 -35.156 -5.273 1 89.25 607 ILE A C 1
ATOM 4869 O O . ILE A 1 607 ? -11.719 -34.906 -6.219 1 89.25 607 ILE A O 1
ATOM 4873 N N . GLN A 1 608 ? -13.109 -36.219 -5.117 1 86.56 608 GLN A N 1
ATOM 4874 C CA . GLN A 1 608 ? -12.891 -37.312 -6.07 1 86.56 608 GLN A CA 1
ATOM 4875 C C . GLN A 1 608 ? -13.383 -36.906 -7.461 1 86.56 608 GLN A C 1
ATOM 4877 O O . GLN A 1 608 ? -12.727 -37.219 -8.461 1 86.56 608 GLN A O 1
ATOM 4882 N N . ASP A 1 609 ? -14.414 -36.25 -7.473 1 82.25 609 ASP A N 1
ATOM 4883 C CA . ASP A 1 609 ? -14.977 -35.812 -8.742 1 82.25 609 ASP A CA 1
ATOM 4884 C C . ASP A 1 609 ? -14.133 -34.688 -9.367 1 82.25 609 ASP A C 1
ATOM 4886 O O . ASP A 1 609 ? -13.953 -34.656 -10.586 1 82.25 609 ASP A O 1
ATOM 4890 N N . ALA A 1 610 ? -13.695 -33.906 -8.508 1 80.56 610 ALA A N 1
ATOM 4891 C CA . ALA A 1 610 ? -12.945 -32.75 -8.984 1 80.56 610 ALA A CA 1
ATOM 4892 C C . ALA A 1 610 ? -11.578 -33.156 -9.523 1 80.56 610 ALA A C 1
ATOM 4894 O O . ALA A 1 610 ? -11.078 -32.562 -10.484 1 80.56 610 ALA A O 1
ATOM 4895 N N . PHE A 1 611 ? -10.977 -34.156 -8.961 1 82.69 611 PHE A N 1
ATOM 4896 C CA . PHE A 1 611 ? -9.609 -34.5 -9.336 1 82.69 611 PHE A CA 1
ATOM 4897 C C . PHE A 1 611 ? -9.594 -35.75 -10.227 1 82.69 611 PHE A C 1
ATOM 4899 O O . PHE A 1 611 ? -8.547 -36.375 -10.391 1 82.69 611 PHE A O 1
ATOM 4906 N N . HIS A 1 612 ? -10.719 -35.875 -10.773 1 76.31 612 HIS A N 1
ATOM 4907 C CA . HIS A 1 612 ? -10.742 -36.969 -11.758 1 76.31 612 HIS A CA 1
ATOM 4908 C C . HIS A 1 612 ? -9.898 -36.594 -12.977 1 76.31 612 HIS A C 1
ATOM 4910 O O . HIS A 1 612 ? -10 -35.5 -13.5 1 76.31 612 HIS A O 1
ATOM 4916 N N . SER A 1 613 ? -8.875 -37.438 -13.211 1 72.31 613 SER A N 1
ATOM 4917 C CA . SER A 1 613 ? -7.934 -37.156 -14.281 1 72.31 613 SER A CA 1
ATOM 4918 C C . SER A 1 613 ? -8.32 -37.844 -15.57 1 72.31 613 SER A C 1
ATOM 4920 O O . SER A 1 613 ? -8.914 -38.938 -15.539 1 72.31 613 SER A O 1
ATOM 4922 N N . THR A 1 614 ? -8.055 -37.219 -16.625 1 78 614 THR A N 1
ATOM 4923 C CA . THR A 1 614 ? -8.234 -37.812 -17.938 1 78 614 THR A CA 1
ATOM 4924 C C . THR A 1 614 ? -7.262 -39 -18.141 1 78 614 THR A C 1
ATOM 4926 O O . THR A 1 614 ? -6.156 -38.969 -17.594 1 78 614 THR A O 1
ATOM 4929 N N . PRO A 1 615 ? -7.645 -39.875 -18.812 1 83 615 PRO A N 1
ATOM 4930 C CA . PRO A 1 615 ? -6.805 -41.062 -19.016 1 83 615 PRO A CA 1
ATOM 4931 C C . PRO A 1 615 ? -5.422 -40.719 -19.562 1 83 615 PRO A C 1
ATOM 4933 O O . PRO A 1 615 ? -4.434 -41.375 -19.219 1 83 615 PRO A O 1
ATOM 4936 N N . LEU A 1 616 ? -5.41 -39.812 -20.344 1 85.88 616 LEU A N 1
ATOM 4937 C CA . LEU A 1 616 ? -4.121 -39.438 -20.906 1 85.88 616 LEU A CA 1
ATOM 4938 C C . LEU A 1 616 ? -3.18 -38.906 -19.828 1 85.88 616 LEU A C 1
ATOM 4940 O O . LEU A 1 616 ? -2.004 -39.281 -19.797 1 85.88 616 LEU A O 1
ATOM 4944 N N . LEU A 1 617 ? -3.668 -38.094 -19.031 1 86.12 617 LEU A N 1
ATOM 4945 C CA . LEU A 1 617 ? -2.846 -37.531 -17.969 1 86.12 617 LEU A CA 1
ATOM 4946 C C . LEU A 1 617 ? -2.408 -38.594 -16.984 1 86.12 617 LEU A C 1
ATOM 4948 O O . LEU A 1 617 ? -1.284 -38.562 -16.484 1 86.12 617 LEU A O 1
ATOM 4952 N N . LYS A 1 618 ? -3.188 -39.5 -16.812 1 83.44 618 LYS A N 1
ATOM 4953 C CA . LYS A 1 618 ? -2.863 -40.625 -15.938 1 83.44 618 LYS A CA 1
ATOM 4954 C C . LYS A 1 618 ? -1.768 -41.5 -16.531 1 83.44 618 LYS A C 1
ATOM 4956 O O . LYS A 1 618 ? -0.975 -42.094 -15.812 1 83.44 618 LYS A O 1
ATOM 4961 N N . ALA A 1 619 ? -1.827 -41.531 -17.812 1 89.44 619 ALA A N 1
ATOM 4962 C CA . ALA A 1 619 ? -0.868 -42.375 -18.516 1 89.44 619 ALA A CA 1
ATOM 4963 C C . ALA A 1 619 ? 0.564 -41.906 -18.266 1 89.44 619 ALA A C 1
ATOM 4965 O O . ALA A 1 619 ? 1.492 -42.719 -18.266 1 89.44 619 ALA A O 1
ATOM 4966 N N . PHE A 1 620 ? 0.739 -40.719 -18.031 1 90.19 620 PHE A N 1
ATOM 4967 C CA . PHE A 1 620 ? 2.078 -40.188 -17.766 1 90.19 620 PHE A CA 1
ATOM 4968 C C . PHE A 1 620 ? 2.609 -40.719 -16.438 1 90.19 620 PHE A C 1
ATOM 4970 O O . PHE A 1 620 ? 3.82 -40.75 -16.203 1 90.19 620 PHE A O 1
ATOM 4977 N N . GLY A 1 621 ? 1.783 -41.125 -15.594 1 86.12 621 GLY A N 1
ATOM 4978 C CA . GLY A 1 621 ? 2.186 -41.688 -14.32 1 86.12 621 GLY A CA 1
ATOM 4979 C C . GLY A 1 621 ? 3.02 -42.938 -14.469 1 86.12 621 GLY A C 1
ATOM 4980 O O . GLY A 1 621 ? 3.822 -43.281 -13.594 1 86.12 621 GLY A O 1
ATOM 4981 N N . ALA A 1 622 ? 2.85 -43.594 -15.594 1 88.5 622 ALA A N 1
ATOM 4982 C CA . ALA A 1 622 ? 3.578 -44.812 -15.844 1 88.5 622 ALA A CA 1
ATOM 4983 C C . ALA A 1 622 ? 5.059 -44.562 -16.094 1 88.5 622 ALA A C 1
ATOM 4985 O O . ALA A 1 622 ? 5.887 -45.469 -15.992 1 88.5 622 ALA A O 1
ATOM 4986 N N . LEU A 1 623 ? 5.367 -43.344 -16.359 1 89.88 623 LEU A N 1
ATOM 4987 C CA . LEU A 1 623 ? 6.758 -42.969 -16.625 1 89.88 623 LEU A CA 1
ATOM 4988 C C . LEU A 1 623 ? 7.488 -42.656 -15.328 1 89.88 623 LEU A C 1
ATOM 4990 O O . LEU A 1 623 ? 8.711 -42.469 -15.328 1 89.88 623 LEU A O 1
ATOM 4994 N N . ASP A 1 624 ? 6.82 -42.594 -14.289 1 88.56 624 ASP A N 1
ATOM 4995 C CA . ASP A 1 624 ? 7.41 -42.281 -12.992 1 88.56 624 ASP A CA 1
ATOM 4996 C C . ASP A 1 624 ? 8.07 -43.531 -12.383 1 88.56 624 ASP A C 1
ATOM 4998 O O . ASP A 1 624 ? 7.402 -44.531 -12.148 1 88.56 624 ASP A O 1
ATOM 5002 N N . PRO A 1 625 ? 9.352 -43.406 -12.094 1 88.25 625 PRO A N 1
ATOM 5003 C CA . PRO A 1 625 ? 10.047 -44.562 -11.547 1 88.25 625 PRO A CA 1
ATOM 5004 C C . PRO A 1 625 ? 9.461 -45.031 -10.219 1 88.25 625 PRO A C 1
ATOM 5006 O O . PRO A 1 625 ? 9.641 -46.188 -9.844 1 88.25 625 PRO A O 1
ATOM 5009 N N . ARG A 1 626 ? 8.773 -44.25 -9.508 1 81.62 626 ARG A N 1
ATOM 5010 C CA . ARG A 1 626 ? 8.234 -44.594 -8.195 1 81.62 626 ARG A CA 1
ATOM 5011 C C . ARG A 1 626 ? 7.047 -45.562 -8.32 1 81.62 626 ARG A C 1
ATOM 5013 O O . ARG A 1 626 ? 6.68 -46.219 -7.352 1 81.62 626 ARG A O 1
ATOM 5020 N N . ASN A 1 627 ? 6.488 -45.5 -9.539 1 83.31 627 ASN A N 1
ATOM 5021 C CA . ASN A 1 627 ? 5.27 -46.281 -9.727 1 83.31 627 ASN A CA 1
ATOM 5022 C C . ASN A 1 627 ? 5.57 -47.656 -10.305 1 83.31 627 ASN A C 1
ATOM 5024 O O . ASN A 1 627 ? 4.68 -48.5 -10.391 1 83.31 627 ASN A O 1
ATOM 5028 N N . LEU A 1 628 ? 6.762 -47.875 -10.617 1 87.12 628 LEU A N 1
ATOM 5029 C CA . LEU A 1 628 ? 7.133 -49.156 -11.219 1 87.12 628 LEU A CA 1
ATOM 5030 C C . LEU A 1 628 ? 7.035 -50.281 -10.195 1 87.12 628 LEU A C 1
ATOM 5032 O O . LEU A 1 628 ? 7.434 -50.125 -9.039 1 87.12 628 LEU A O 1
ATOM 5036 N N . PRO A 1 629 ? 6.375 -51.281 -10.633 1 86.12 629 PRO A N 1
ATOM 5037 C CA . PRO A 1 629 ? 6.355 -52.438 -9.734 1 86.12 629 PRO A CA 1
ATOM 5038 C C . PRO A 1 629 ? 7.707 -53.125 -9.641 1 86.12 629 PRO A C 1
ATOM 5040 O O . PRO A 1 629 ? 8.656 -52.75 -10.32 1 86.12 629 PRO A O 1
ATOM 5043 N N . GLU A 1 630 ? 7.715 -54.188 -8.781 1 79.94 630 GLU A N 1
ATOM 5044 C CA . GLU A 1 630 ? 8.938 -54.969 -8.641 1 79.94 630 GLU A CA 1
ATOM 5045 C C . GLU A 1 630 ? 9.203 -55.812 -9.883 1 79.94 630 GLU A C 1
ATOM 5047 O O . GLU A 1 630 ? 8.344 -55.938 -10.766 1 79.94 630 GLU A O 1
ATOM 5052 N N . ALA A 1 631 ? 10.336 -56.406 -10.094 1 74.06 631 ALA A N 1
ATOM 5053 C CA . ALA A 1 631 ? 10.891 -57.031 -11.289 1 74.06 631 ALA A CA 1
ATOM 5054 C C . ALA A 1 631 ? 9.93 -58.094 -11.844 1 74.06 631 ALA A C 1
ATOM 5056 O O . ALA A 1 631 ? 9.75 -58.188 -13.062 1 74.06 631 ALA A O 1
ATOM 5057 N N . ASN A 1 632 ? 9.203 -58.781 -11.031 1 72.88 632 ASN A N 1
ATOM 5058 C CA . ASN A 1 632 ? 8.359 -59.875 -11.5 1 72.88 632 ASN A CA 1
ATOM 5059 C C . ASN A 1 632 ? 7.141 -59.375 -12.258 1 72.88 632 ASN A C 1
ATOM 5061 O O . ASN A 1 632 ? 6.691 -60 -13.219 1 72.88 632 ASN A O 1
ATOM 5065 N N . ASP A 1 633 ? 6.711 -58.281 -11.977 1 81.25 633 ASP A N 1
ATOM 5066 C CA . ASP A 1 633 ? 5.484 -57.75 -12.586 1 81.25 633 ASP A CA 1
ATOM 5067 C C . ASP A 1 633 ? 5.785 -56.594 -13.539 1 81.25 633 ASP A C 1
ATOM 5069 O O . ASP A 1 633 ? 4.871 -55.906 -13.969 1 81.25 633 ASP A O 1
ATOM 5073 N N . LEU A 1 634 ? 6.941 -56.469 -13.953 1 86.25 634 LEU A N 1
ATOM 5074 C CA . LEU A 1 634 ? 7.391 -55.344 -14.742 1 86.25 634 LEU A CA 1
ATOM 5075 C C . LEU A 1 634 ? 6.941 -55.469 -16.203 1 86.25 634 LEU A C 1
ATOM 5077 O O . LEU A 1 634 ? 6.664 -54.469 -16.859 1 86.25 634 LEU A O 1
ATOM 5081 N N . GLN A 1 635 ? 6.859 -56.656 -16.641 1 81.62 635 GLN A N 1
ATOM 5082 C CA . GLN A 1 635 ? 6.621 -56.875 -18.062 1 81.62 635 GLN A CA 1
ATOM 5083 C C . GLN A 1 635 ? 5.242 -56.375 -18.484 1 81.62 635 GLN A C 1
ATOM 5085 O O . GLN A 1 635 ? 5.094 -55.781 -19.547 1 81.62 635 GLN A O 1
ATOM 5090 N N . ASN A 1 636 ? 4.23 -56.5 -17.672 1 85.31 636 ASN A N 1
ATOM 5091 C CA . ASN A 1 636 ? 2.871 -56.125 -18.031 1 85.31 636 ASN A CA 1
ATOM 5092 C C . ASN A 1 636 ? 2.52 -54.75 -17.531 1 85.31 636 ASN A C 1
ATOM 5094 O O . ASN A 1 636 ? 1.508 -54.156 -17.938 1 85.31 636 ASN A O 1
ATOM 5098 N N . TYR A 1 637 ? 3.326 -54.219 -16.844 1 89.12 637 TYR A N 1
ATOM 5099 C CA . TYR A 1 637 ? 3.033 -52.938 -16.219 1 89.12 637 TYR A CA 1
ATOM 5100 C C . TYR A 1 637 ? 3.027 -51.812 -17.25 1 89.12 637 TYR A C 1
ATOM 5102 O O . TYR A 1 637 ? 3.936 -51.719 -18.094 1 89.12 637 TYR A O 1
ATOM 5110 N N . GLY A 1 638 ? 1.951 -51 -17.234 1 88.06 638 GLY A N 1
ATOM 5111 C CA . GLY A 1 638 ? 1.901 -49.75 -17.938 1 88.06 638 GLY A CA 1
ATOM 5112 C C . GLY A 1 638 ? 1.721 -49.875 -19.438 1 88.06 638 GLY A C 1
ATOM 5113 O O . GLY A 1 638 ? 1.895 -48.938 -20.188 1 88.06 638 GLY A O 1
ATOM 5114 N N . ASN A 1 639 ? 1.435 -51.062 -19.938 1 91 639 ASN A N 1
ATOM 5115 C CA . ASN A 1 639 ? 1.345 -51.25 -21.391 1 91 639 ASN A CA 1
ATOM 5116 C C . ASN A 1 639 ? 0.195 -50.469 -22 1 91 639 ASN A C 1
ATOM 5118 O O . ASN A 1 639 ? 0.337 -49.906 -23.078 1 91 639 ASN A O 1
ATOM 5122 N N . GLU A 1 640 ? -0.855 -50.406 -21.281 1 91.94 640 GLU A N 1
ATOM 5123 C CA . GLU A 1 640 ? -1.988 -49.656 -21.781 1 91.94 640 GLU A CA 1
ATOM 5124 C C . GLU A 1 640 ? -1.679 -48.156 -21.797 1 91.94 640 GLU A C 1
ATOM 5126 O O . GLU A 1 640 ? -2.039 -47.438 -22.75 1 91.94 640 GLU A O 1
ATOM 5131 N N . GLU A 1 641 ? -1.089 -47.75 -20.766 1 92.5 641 GLU A N 1
ATOM 5132 C CA . GLU A 1 641 ? -0.709 -46.344 -20.672 1 92.5 641 GLU A CA 1
ATOM 5133 C C . GLU A 1 641 ? 0.314 -45.969 -21.734 1 92.5 641 GLU A C 1
ATOM 5135 O O . GLU A 1 641 ? 0.21 -44.906 -22.359 1 92.5 641 GLU A O 1
ATOM 5140 N N . TYR A 1 642 ? 1.264 -46.812 -21.969 1 93.81 642 TYR A N 1
ATOM 5141 C CA . TYR A 1 642 ? 2.277 -46.594 -22.984 1 93.81 642 TYR A CA 1
ATOM 5142 C C . TYR A 1 642 ? 1.646 -46.5 -24.375 1 93.81 642 TYR A C 1
ATOM 5144 O O . TYR A 1 642 ? 2.023 -45.656 -25.172 1 93.81 642 TYR A O 1
ATOM 5152 N N . GLN A 1 643 ? 0.688 -47.344 -24.531 1 93.38 643 GLN A N 1
ATOM 5153 C CA . GLN A 1 643 ? 0.006 -47.344 -25.812 1 93.38 643 GLN A CA 1
ATOM 5154 C C . GLN A 1 643 ? -0.789 -46.031 -26.016 1 93.38 643 GLN A C 1
ATOM 5156 O O . GLN A 1 643 ? -0.801 -45.469 -27.109 1 93.38 643 GLN A O 1
ATOM 5161 N N . ARG A 1 644 ? -1.378 -45.656 -25.016 1 93.5 644 ARG A N 1
ATOM 5162 C CA . ARG A 1 644 ? -2.17 -44.406 -25.078 1 93.5 644 ARG A CA 1
ATOM 5163 C C . ARG A 1 644 ? -1.292 -43.219 -25.406 1 93.5 644 ARG A C 1
ATOM 5165 O O . ARG A 1 644 ? -1.67 -42.375 -26.219 1 93.5 644 ARG A O 1
ATOM 5172 N N . LEU A 1 645 ? -0.207 -43.125 -24.797 1 93.88 645 LEU A N 1
ATOM 5173 C CA . LEU A 1 645 ? 0.724 -42.031 -25.047 1 93.88 645 LEU A CA 1
ATOM 5174 C C . LEU A 1 645 ? 1.268 -42.094 -26.469 1 93.88 645 LEU A C 1
ATOM 5176 O O . LEU A 1 645 ? 1.351 -41.062 -27.141 1 93.88 645 LEU A O 1
ATOM 5180 N N . ALA A 1 646 ? 1.617 -43.25 -26.844 1 93.56 646 ALA A N 1
ATOM 5181 C CA . ALA A 1 646 ? 2.156 -43.438 -28.188 1 93.56 646 ALA A CA 1
ATOM 5182 C C . ALA A 1 646 ? 1.119 -43.094 -29.25 1 93.56 646 ALA A C 1
ATOM 5184 O O . ALA A 1 646 ? 1.448 -42.469 -30.25 1 93.56 646 ALA A O 1
ATOM 5185 N N . ASP A 1 647 ? -0.087 -43.469 -28.953 1 92.25 647 ASP A N 1
ATOM 5186 C CA . ASP A 1 647 ? -1.154 -43.219 -29.906 1 92.25 647 ASP A CA 1
ATOM 5187 C C . ASP A 1 647 ? -1.484 -41.719 -29.984 1 92.25 647 ASP A C 1
ATOM 5189 O O . ASP A 1 647 ? -1.699 -41.188 -31.062 1 92.25 647 ASP A O 1
ATOM 5193 N N . PHE A 1 648 ? -1.535 -41.156 -28.922 1 92.25 648 PHE A N 1
ATOM 5194 C CA . PHE A 1 648 ? -1.955 -39.75 -28.875 1 92.25 648 PHE A CA 1
ATOM 5195 C C . PHE A 1 648 ? -0.912 -38.844 -29.531 1 92.25 648 PHE A C 1
ATOM 5197 O O . PHE A 1 648 ? -1.252 -37.969 -30.312 1 92.25 648 PHE A O 1
ATOM 5204 N N . TYR A 1 649 ? 0.302 -39.031 -29.219 1 92.69 649 TYR A N 1
ATOM 5205 C CA . TYR A 1 649 ? 1.344 -38.156 -29.703 1 92.69 649 TYR A CA 1
ATOM 5206 C C . TYR A 1 649 ? 1.965 -38.656 -30.984 1 92.69 649 TYR A C 1
ATOM 5208 O O . TYR A 1 649 ? 2.785 -38 -31.609 1 92.69 649 TYR A O 1
ATOM 5216 N N . GLY A 1 650 ? 1.56 -39.844 -31.344 1 89.88 650 GLY A N 1
ATOM 5217 C CA . GLY A 1 650 ? 2.105 -40.469 -32.562 1 89.88 650 GLY A CA 1
ATOM 5218 C C . GLY A 1 650 ? 1.227 -40.281 -33.781 1 89.88 650 GLY A C 1
ATOM 5219 O O . GLY A 1 650 ? 1.608 -40.625 -34.875 1 89.88 650 GLY A O 1
ATOM 5220 N N . GLN A 1 651 ? 0.102 -39.688 -33.531 1 89.12 651 GLN A N 1
ATOM 5221 C CA . GLN A 1 651 ? -0.815 -39.438 -34.656 1 89.12 651 GLN A CA 1
ATOM 5222 C C . GLN A 1 651 ? -1.072 -37.969 -34.812 1 89.12 651 GLN A C 1
ATOM 5224 O O . GLN A 1 651 ? -1.144 -37.219 -33.844 1 89.12 651 GLN A O 1
ATOM 5229 N N . PRO A 1 652 ? -1.104 -37.594 -36.062 1 89.31 652 PRO A N 1
ATOM 5230 C CA . PRO A 1 652 ? -1.478 -36.188 -36.281 1 89.31 652 PRO A CA 1
ATOM 5231 C C . PRO A 1 652 ? -2.887 -35.875 -35.781 1 89.31 652 PRO A C 1
ATOM 5233 O O . PRO A 1 652 ? -3.766 -36.75 -35.812 1 89.31 652 PRO A O 1
ATOM 5236 N N . LYS A 1 653 ? -3.055 -34.75 -35.25 1 90.62 653 LYS A N 1
ATOM 5237 C CA . LYS A 1 653 ? -4.359 -34.344 -34.719 1 90.62 653 LYS A CA 1
ATOM 5238 C C . LYS A 1 653 ? -4.969 -33.219 -35.562 1 90.62 653 LYS A C 1
ATOM 5240 O O . LYS A 1 653 ? -4.27 -32.281 -35.969 1 90.62 653 LYS A O 1
ATOM 5245 N N . GLU A 1 654 ? -6.227 -33.438 -35.875 1 91.25 654 GLU A N 1
ATOM 5246 C CA . GLU A 1 654 ? -7.004 -32.469 -36.594 1 91.25 654 GLU A CA 1
ATOM 5247 C C . GLU A 1 654 ? -8.172 -31.938 -35.781 1 91.25 654 GLU A C 1
ATOM 5249 O O . GLU A 1 654 ? -8.766 -32.688 -35 1 91.25 654 GLU A O 1
ATOM 5254 N N . ASP A 1 655 ? -8.352 -30.641 -35.812 1 92 655 ASP A N 1
ATOM 5255 C CA . ASP A 1 655 ? -9.469 -30.031 -35.094 1 92 655 ASP A CA 1
ATOM 5256 C C . ASP A 1 655 ? -10.227 -29.047 -35.969 1 92 655 ASP A C 1
ATOM 5258 O O . ASP A 1 655 ? -9.617 -28.328 -36.781 1 92 655 ASP A O 1
ATOM 5262 N N . ILE A 1 656 ? -11.531 -29.109 -35.906 1 91.12 656 ILE A N 1
ATOM 5263 C CA . ILE A 1 656 ? -12.383 -28.219 -36.688 1 91.12 656 ILE A CA 1
ATOM 5264 C C . ILE A 1 656 ? -13.141 -27.281 -35.75 1 91.12 656 ILE A C 1
ATOM 5266 O O . ILE A 1 656 ? -13.82 -27.734 -34.812 1 91.12 656 ILE A O 1
ATOM 5270 N N . TYR A 1 657 ? -12.914 -26.062 -36 1 90.88 657 TYR A N 1
ATOM 5271 C CA . TYR A 1 657 ? -13.609 -25.062 -35.188 1 90.88 657 TYR A CA 1
ATOM 5272 C C . TYR A 1 657 ? -14.078 -23.906 -36.062 1 90.88 657 TYR A C 1
ATOM 5274 O O . TYR A 1 657 ? -13.289 -23.297 -36.781 1 90.88 657 TYR A O 1
ATOM 5282 N N . ASN A 1 658 ? -15.383 -23.531 -36 1 88.31 658 ASN A N 1
ATOM 5283 C CA . ASN A 1 658 ? -16.016 -22.453 -36.75 1 88.31 658 ASN A CA 1
ATOM 5284 C C . ASN A 1 658 ? -15.672 -22.516 -38.25 1 88.31 658 ASN A C 1
ATOM 5286 O O . ASN A 1 658 ? -15.328 -21.5 -38.844 1 88.31 658 ASN A O 1
ATOM 5290 N N . GLY A 1 659 ? -15.523 -23.672 -38.781 1 84.25 659 GLY A N 1
ATOM 5291 C CA . GLY A 1 659 ? -15.305 -23.875 -40.188 1 84.25 659 GLY A CA 1
ATOM 5292 C C . GLY A 1 659 ? -13.836 -23.906 -40.562 1 84.25 659 GLY A C 1
ATOM 5293 O O . GLY A 1 659 ? -13.484 -24.156 -41.719 1 84.25 659 GLY A O 1
ATOM 5294 N N . HIS A 1 660 ? -12.992 -23.688 -39.656 1 90.12 660 HIS A N 1
ATOM 5295 C CA . HIS A 1 660 ? -11.562 -23.719 -39.906 1 90.12 660 HIS A CA 1
ATOM 5296 C C . HIS A 1 660 ? -10.93 -25.016 -39.406 1 90.12 660 HIS A C 1
ATOM 5298 O O . HIS A 1 660 ? -11.297 -25.516 -38.344 1 90.12 660 HIS A O 1
ATOM 5304 N N . THR A 1 661 ? -10.094 -25.594 -40.219 1 92.25 661 THR A N 1
ATOM 5305 C CA . THR A 1 661 ? -9.438 -26.844 -39.844 1 92.25 661 THR A CA 1
ATOM 5306 C C . THR A 1 661 ? -7.953 -26.609 -39.562 1 92.25 661 THR A C 1
ATOM 5308 O O . THR A 1 661 ? -7.27 -25.953 -40.344 1 92.25 661 THR A O 1
ATOM 5311 N N . THR A 1 662 ? -7.562 -27.016 -38.438 1 91.94 662 THR A N 1
ATOM 5312 C CA . THR A 1 662 ? -6.148 -26.969 -38.094 1 91.94 662 THR A CA 1
ATOM 5313 C C . THR A 1 662 ? -5.578 -28.375 -37.938 1 91.94 662 THR A C 1
ATOM 5315 O O . THR A 1 662 ? -6.215 -29.234 -37.312 1 91.94 662 THR A O 1
ATOM 5318 N N . VAL A 1 663 ? -4.418 -28.594 -38.594 1 90.25 663 VAL A N 1
ATOM 5319 C CA . VAL A 1 663 ? -3.77 -29.891 -38.5 1 90.25 663 VAL A CA 1
ATOM 5320 C C . VAL A 1 663 ? -2.359 -29.719 -37.938 1 90.25 663 VAL A C 1
ATOM 5322 O O . VAL A 1 663 ? -1.604 -28.859 -38.375 1 90.25 663 VAL A O 1
ATOM 5325 N N . VAL A 1 664 ? -2.057 -30.453 -36.906 1 89.38 664 VAL A N 1
ATOM 5326 C CA . VAL A 1 664 ? -0.719 -30.453 -36.312 1 89.38 664 VAL A CA 1
ATOM 5327 C C . VAL A 1 664 ? -0.071 -31.828 -36.5 1 89.38 664 VAL A C 1
ATOM 5329 O O . VAL A 1 664 ? -0.738 -32.844 -36.375 1 89.38 664 VAL A O 1
ATOM 5332 N N . ARG A 1 665 ? 1.165 -31.719 -36.875 1 88 665 ARG A N 1
ATOM 5333 C CA . ARG A 1 665 ? 1.918 -32.969 -37.094 1 88 665 ARG A CA 1
ATOM 5334 C C . ARG A 1 665 ? 2.201 -33.656 -35.75 1 88 665 ARG A C 1
ATOM 5336 O O . ARG A 1 665 ? 2.17 -33.031 -34.688 1 88 665 ARG A O 1
ATOM 5343 N N . SER A 1 666 ? 2.404 -35 -35.875 1 89.5 666 SER A N 1
ATOM 5344 C CA . SER A 1 666 ? 2.699 -35.781 -34.688 1 89.5 666 SER A CA 1
ATOM 5345 C C . SER A 1 666 ? 4.078 -35.438 -34.125 1 89.5 666 SER A C 1
ATOM 5347 O O . SER A 1 666 ? 4.98 -35.062 -34.875 1 89.5 666 SER A O 1
ATOM 5349 N N . ASP A 1 667 ? 4.18 -35.5 -32.781 1 88.81 667 ASP A N 1
ATOM 5350 C CA . ASP A 1 667 ? 5.449 -35.219 -32.125 1 88.81 667 ASP A CA 1
ATOM 5351 C C . ASP A 1 667 ? 6.371 -36.438 -32.188 1 88.81 667 ASP A C 1
ATOM 5353 O O . ASP A 1 667 ? 7.594 -36.281 -32.125 1 88.81 667 ASP A O 1
ATOM 5357 N N . ILE A 1 668 ? 5.598 -37.562 -32.188 1 86.62 668 ILE A N 1
ATOM 5358 C CA . ILE A 1 668 ? 6.316 -38.844 -32.219 1 86.62 668 ILE A CA 1
ATOM 5359 C C . ILE A 1 668 ? 6.043 -39.562 -33.531 1 86.62 668 ILE A C 1
ATOM 5361 O O . ILE A 1 668 ? 4.938 -39.5 -34.062 1 86.62 668 ILE A O 1
ATOM 5365 N N . ASP A 1 669 ? 6.965 -39.969 -34.375 1 79.81 669 ASP A N 1
ATOM 5366 C CA . ASP A 1 669 ? 6.883 -40.469 -35.75 1 79.81 669 ASP A CA 1
ATOM 5367 C C . ASP A 1 669 ? 5.961 -41.688 -35.844 1 79.81 669 ASP A C 1
ATOM 5369 O O . ASP A 1 669 ? 4.973 -41.656 -36.594 1 79.81 669 ASP A O 1
ATOM 5373 N N . ILE A 1 670 ? 6.297 -42.844 -35.281 1 83.38 670 ILE A N 1
ATOM 5374 C CA . ILE A 1 670 ? 5.516 -44.062 -35.469 1 83.38 670 ILE A CA 1
ATOM 5375 C C . ILE A 1 670 ? 5.098 -44.594 -34.094 1 83.38 670 ILE A C 1
ATOM 5377 O O . ILE A 1 670 ? 5.945 -44.969 -33.281 1 83.38 670 ILE A O 1
ATOM 5381 N N . PRO A 1 671 ? 3.725 -44.625 -33.844 1 90.5 671 PRO A N 1
ATOM 5382 C CA . PRO A 1 671 ? 3.238 -45.062 -32.531 1 90.5 671 PRO A CA 1
ATOM 5383 C C . PRO A 1 671 ? 3.797 -46.438 -32.125 1 90.5 671 PRO A C 1
ATOM 5385 O O . PRO A 1 671 ? 4.145 -46.625 -30.953 1 90.5 671 PRO A O 1
ATOM 5388 N N . ALA A 1 672 ? 3.936 -47.312 -33.062 1 90.38 672 ALA A N 1
ATOM 5389 C CA . ALA A 1 672 ? 4.41 -48.656 -32.75 1 90.38 672 ALA A CA 1
ATOM 5390 C C . ALA A 1 672 ? 5.852 -48.625 -32.219 1 90.38 672 ALA A C 1
ATOM 5392 O O . ALA A 1 672 ? 6.207 -49.375 -31.312 1 90.38 672 ALA A O 1
ATOM 5393 N N . VAL A 1 673 ? 6.594 -47.844 -32.844 1 91.12 673 VAL A N 1
ATOM 5394 C CA . VAL A 1 673 ? 7.996 -47.719 -32.469 1 91.12 673 VAL A CA 1
ATOM 5395 C C . VAL A 1 673 ? 8.094 -47.094 -31.078 1 91.12 673 VAL A C 1
ATOM 5397 O O . VAL A 1 673 ? 8.93 -47.5 -30.266 1 91.12 673 VAL A O 1
ATOM 5400 N N . ALA A 1 674 ? 7.242 -46.156 -30.906 1 92.25 674 ALA A N 1
ATOM 5401 C CA . ALA A 1 674 ? 7.234 -45.469 -29.594 1 92.25 674 ALA A CA 1
ATOM 5402 C C . ALA A 1 674 ? 6.832 -46.438 -28.484 1 92.25 674 ALA A C 1
ATOM 5404 O O . ALA A 1 674 ? 7.418 -46.438 -27.406 1 92.25 674 ALA A O 1
ATOM 5405 N N . PHE A 1 675 ? 5.844 -47.219 -28.766 1 93.81 675 PHE A N 1
ATOM 5406 C CA . PHE A 1 675 ? 5.383 -48.219 -27.797 1 93.81 675 PHE A CA 1
ATOM 5407 C C . PHE A 1 675 ? 6.492 -49.188 -27.453 1 93.81 675 PHE A C 1
ATOM 5409 O O . PHE A 1 675 ? 6.719 -49.5 -26.281 1 93.81 675 PHE A O 1
ATOM 5416 N N . ASN A 1 676 ? 7.199 -49.656 -28.453 1 91.38 676 ASN A N 1
ATOM 5417 C CA . ASN A 1 676 ? 8.281 -50.594 -28.25 1 91.38 676 ASN A CA 1
ATOM 5418 C C . ASN A 1 676 ? 9.445 -49.969 -27.484 1 91.38 676 ASN A C 1
ATOM 5420 O O . ASN A 1 676 ? 10.062 -50.625 -26.641 1 91.38 676 ASN A O 1
ATOM 5424 N N . GLU A 1 677 ? 9.695 -48.781 -27.875 1 93.75 677 GLU A N 1
ATOM 5425 C CA . GLU A 1 677 ? 10.758 -48.094 -27.172 1 93.75 677 GLU A CA 1
ATOM 5426 C C . GLU A 1 677 ? 10.445 -47.969 -25.672 1 93.75 677 GLU A C 1
ATOM 5428 O O . GLU A 1 677 ? 11.328 -48.188 -24.844 1 93.75 677 GLU A O 1
ATOM 5433 N N . LEU A 1 678 ? 9.281 -47.656 -25.359 1 93.06 678 LEU A N 1
ATOM 5434 C CA . LEU A 1 678 ? 8.852 -47.531 -23.969 1 93.06 678 LEU A CA 1
ATOM 5435 C C . LEU A 1 678 ? 8.93 -48.844 -23.234 1 93.06 678 LEU A C 1
ATOM 5437 O O . LEU A 1 678 ? 9.328 -48.906 -22.062 1 93.06 678 LEU A O 1
ATOM 5441 N N . LYS A 1 679 ? 8.594 -49.812 -23.922 1 90.62 679 LYS A N 1
ATOM 5442 C CA . LYS A 1 679 ? 8.641 -51.156 -23.328 1 90.62 679 LYS A CA 1
ATOM 5443 C C . LYS A 1 679 ? 10.07 -51.562 -23 1 90.62 679 LYS A C 1
ATOM 5445 O O . LYS A 1 679 ? 10.32 -52.156 -21.938 1 90.62 679 LYS A O 1
ATOM 5450 N N . VAL A 1 680 ? 10.961 -51.25 -23.906 1 90.5 680 VAL A N 1
ATOM 5451 C CA . VAL A 1 680 ? 12.359 -51.625 -23.734 1 90.5 680 VAL A CA 1
ATOM 5452 C C . VAL A 1 680 ? 12.992 -50.75 -22.656 1 90.5 680 VAL A C 1
ATOM 5454 O O . VAL A 1 680 ? 13.922 -51.188 -21.969 1 90.5 680 VAL A O 1
ATOM 5457 N N . PHE A 1 681 ? 12.43 -49.656 -22.516 1 93.06 681 PHE A N 1
ATOM 5458 C CA . PHE A 1 681 ? 12.992 -48.688 -21.562 1 93.06 681 PHE A CA 1
ATOM 5459 C C . PHE A 1 681 ? 12.586 -49.062 -20.125 1 93.06 681 PHE A C 1
ATOM 5461 O O . PHE A 1 681 ? 13.242 -48.625 -19.172 1 93.06 681 PHE A O 1
ATOM 5468 N N . LYS A 1 682 ? 11.617 -49.781 -19.953 1 90.31 682 LYS A N 1
ATOM 5469 C CA . LYS A 1 682 ? 11.055 -50.125 -18.656 1 90.31 682 LYS A CA 1
ATOM 5470 C C . LYS A 1 682 ? 12.117 -50.719 -17.734 1 90.31 682 LYS A C 1
ATOM 5472 O O . LYS A 1 682 ? 12.273 -50.281 -16.594 1 90.31 682 LYS A O 1
ATOM 5477 N N . PRO A 1 683 ? 12.852 -51.656 -18.219 1 87.56 683 PRO A N 1
ATOM 5478 C CA . PRO A 1 683 ? 13.883 -52.219 -17.344 1 87.56 683 PRO A CA 1
ATOM 5479 C C . PRO A 1 683 ? 14.984 -51.188 -17 1 87.56 683 PRO A C 1
ATOM 5481 O O . PRO A 1 683 ? 15.531 -51.219 -15.898 1 87.56 683 PRO A O 1
ATOM 5484 N N . GLN A 1 684 ? 15.258 -50.406 -17.984 1 88.44 684 GLN A N 1
ATOM 5485 C CA . GLN A 1 684 ? 16.25 -49.375 -17.719 1 88.44 684 GLN A CA 1
ATOM 5486 C C . GLN A 1 684 ? 15.773 -48.406 -16.641 1 88.44 684 GLN A C 1
ATOM 5488 O O . GLN A 1 684 ? 16.562 -47.938 -15.82 1 88.44 684 GLN A O 1
ATOM 5493 N N . LEU A 1 685 ? 14.555 -48.062 -16.688 1 92.31 685 LEU A N 1
ATOM 5494 C CA . LEU A 1 685 ? 13.953 -47.188 -15.695 1 92.31 685 LEU A CA 1
ATOM 5495 C C . LEU A 1 685 ? 14.008 -47.812 -14.305 1 92.31 685 LEU A C 1
ATOM 5497 O O . LEU A 1 685 ? 14.234 -47.125 -13.32 1 92.31 685 LEU A O 1
ATOM 5501 N N . LEU A 1 686 ? 13.812 -49.031 -14.242 1 90.44 686 LEU A N 1
ATOM 5502 C CA . LEU A 1 686 ? 13.906 -49.75 -12.969 1 90.44 686 LEU A CA 1
ATOM 5503 C C . LEU A 1 686 ? 15.328 -49.719 -12.422 1 90.44 686 LEU A C 1
ATOM 5505 O O . LEU A 1 686 ? 15.531 -49.531 -11.219 1 90.44 686 LEU A O 1
ATOM 5509 N N . MET A 1 687 ? 16.281 -49.938 -13.281 1 89.25 687 MET A N 1
ATOM 5510 C CA . MET A 1 687 ? 17.672 -49.875 -12.875 1 89.25 687 MET A CA 1
ATOM 5511 C C . MET A 1 687 ? 18.031 -48.469 -12.352 1 89.25 687 MET A C 1
ATOM 5513 O O . MET A 1 687 ? 18.781 -48.344 -11.383 1 89.25 687 MET A O 1
ATOM 5517 N N . MET A 1 688 ? 17.5 -47.562 -13.023 1 91.12 688 MET A N 1
ATOM 5518 C CA . MET A 1 688 ? 17.734 -46.188 -12.578 1 91.12 688 MET A CA 1
ATOM 5519 C C . MET A 1 688 ? 17.156 -45.969 -11.188 1 91.12 688 MET A C 1
ATOM 5521 O O . MET A 1 688 ? 17.781 -45.312 -10.352 1 91.12 688 MET A O 1
ATOM 5525 N N . ARG A 1 689 ? 16.031 -46.406 -11 1 91 689 ARG A N 1
ATOM 5526 C CA . ARG A 1 689 ? 15.414 -46.281 -9.688 1 91 689 ARG A CA 1
ATOM 5527 C C . ARG A 1 689 ? 16.266 -46.938 -8.609 1 91 689 ARG A C 1
ATOM 5529 O O . ARG A 1 689 ? 16.422 -46.375 -7.516 1 91 689 ARG A O 1
ATOM 5536 N N . MET A 1 690 ? 16.812 -48.031 -8.953 1 87.62 690 MET A N 1
ATOM 5537 C CA . MET A 1 690 ? 17.656 -48.75 -8.008 1 87.62 690 MET A CA 1
ATOM 5538 C C . MET A 1 690 ? 18.938 -47.969 -7.703 1 87.62 690 MET A C 1
ATOM 5540 O O . MET A 1 690 ? 19.5 -48.125 -6.621 1 87.62 690 MET A O 1
ATOM 5544 N N . ARG A 1 691 ? 19.312 -47.125 -8.602 1 89.56 691 ARG A N 1
ATOM 5545 C CA . ARG A 1 691 ? 20.516 -46.312 -8.414 1 89.56 691 ARG A CA 1
ATOM 5546 C C . ARG A 1 691 ? 20.172 -45.031 -7.68 1 89.56 691 ARG A C 1
ATOM 5548 O O . ARG A 1 691 ? 21.031 -44.156 -7.539 1 89.56 691 ARG A O 1
ATOM 5555 N N . GLY A 1 692 ? 19.031 -44.781 -7.41 1 87.31 692 GLY A N 1
ATOM 5556 C CA . GLY A 1 692 ? 18.688 -43.625 -6.605 1 87.31 692 GLY A CA 1
ATOM 5557 C C . GLY A 1 692 ? 17.922 -42.562 -7.379 1 87.31 692 GLY A C 1
ATOM 5558 O O . GLY A 1 692 ? 17.562 -41.531 -6.824 1 87.31 692 GLY A O 1
ATOM 5559 N N . ILE A 1 693 ? 17.641 -42.719 -8.617 1 89.06 693 ILE A N 1
ATOM 5560 C CA . ILE A 1 693 ? 16.859 -41.75 -9.406 1 89.06 693 ILE A CA 1
ATOM 5561 C C . ILE A 1 693 ? 15.367 -42.031 -9.203 1 89.06 693 ILE A C 1
ATOM 5563 O O . ILE A 1 693 ? 14.781 -42.875 -9.875 1 89.06 693 ILE A O 1
ATOM 5567 N N . ASP A 1 694 ? 14.758 -41.25 -8.43 1 84.75 694 ASP A N 1
ATOM 5568 C CA . ASP A 1 694 ? 13.422 -41.625 -7.965 1 84.75 694 ASP A CA 1
ATOM 5569 C C . ASP A 1 694 ? 12.375 -40.625 -8.461 1 84.75 694 ASP A C 1
ATOM 5571 O O . ASP A 1 694 ? 11.273 -40.562 -7.906 1 84.75 694 ASP A O 1
ATOM 5575 N N . SER A 1 695 ? 12.727 -39.812 -9.391 1 87.25 695 SER A N 1
ATOM 5576 C CA . SER A 1 695 ? 11.734 -38.844 -9.914 1 87.25 695 SER A CA 1
ATOM 5577 C C . SER A 1 695 ? 11.906 -38.656 -11.414 1 87.25 695 SER A C 1
ATOM 5579 O O . SER A 1 695 ? 12.977 -38.938 -11.961 1 87.25 695 SER A O 1
ATOM 5581 N N . ILE A 1 696 ? 10.812 -38.188 -11.953 1 88.56 696 ILE A N 1
ATOM 5582 C CA . ILE A 1 696 ? 10.844 -37.938 -13.391 1 88.56 696 ILE A CA 1
ATOM 5583 C C . ILE A 1 696 ? 11.859 -36.844 -13.703 1 88.56 696 ILE A C 1
ATOM 5585 O O . ILE A 1 696 ? 12.547 -36.906 -14.727 1 88.56 696 ILE A O 1
ATOM 5589 N N . SER A 1 697 ? 11.945 -35.875 -12.797 1 88.12 697 SER A N 1
ATOM 5590 C CA . SER A 1 697 ? 12.891 -34.781 -13 1 88.12 697 SER A CA 1
ATOM 5591 C C . SER A 1 697 ? 14.328 -35.281 -13.008 1 88.12 697 SER A C 1
ATOM 5593 O O . SER A 1 697 ? 15.141 -34.844 -13.82 1 88.12 697 SER A O 1
ATOM 5595 N N . LYS A 1 698 ? 14.609 -36.156 -12.156 1 89.06 698 LYS A N 1
ATOM 5596 C CA . LYS A 1 698 ? 15.961 -36.719 -12.078 1 89.06 698 LYS A CA 1
ATOM 5597 C C . LYS A 1 698 ? 16.25 -37.594 -13.289 1 89.06 698 LYS A C 1
ATOM 5599 O O . LYS A 1 698 ? 17.391 -37.656 -13.758 1 89.06 698 LYS A O 1
ATOM 5604 N N . VAL A 1 699 ? 15.219 -38.281 -13.711 1 91.69 699 VAL A N 1
ATOM 5605 C CA . VAL A 1 699 ? 15.391 -39.094 -14.906 1 91.69 699 VAL A CA 1
ATOM 5606 C C . VAL A 1 699 ? 15.719 -38.219 -16.094 1 91.69 699 VAL A C 1
ATOM 5608 O O . VAL A 1 699 ? 16.609 -38.531 -16.891 1 91.69 699 VAL A O 1
ATOM 5611 N N . LEU A 1 700 ? 15.008 -37.188 -16.188 1 91.62 700 LEU A N 1
ATOM 5612 C CA . LEU A 1 700 ? 15.25 -36.219 -17.266 1 91.62 700 LEU A CA 1
ATOM 5613 C C . LEU A 1 700 ? 16.656 -35.656 -17.188 1 91.62 700 LEU A C 1
ATOM 5615 O O . LEU A 1 700 ? 17.328 -35.469 -18.203 1 91.62 700 LEU A O 1
ATOM 5619 N N . GLN A 1 701 ? 17.047 -35.344 -15.984 1 90.94 701 GLN A N 1
ATOM 5620 C CA . GLN A 1 701 ? 18.406 -34.844 -15.789 1 90.94 701 GLN A CA 1
ATOM 5621 C C . GLN A 1 701 ? 19.453 -35.875 -16.234 1 90.94 701 GLN A C 1
ATOM 5623 O O . GLN A 1 701 ? 20.484 -35.5 -16.781 1 90.94 701 GLN A O 1
ATOM 5628 N N . ALA A 1 702 ? 19.141 -37.094 -15.992 1 90.19 702 ALA A N 1
ATOM 5629 C CA . ALA A 1 702 ? 20.047 -38.156 -16.422 1 90.19 702 ALA A CA 1
ATOM 5630 C C . ALA A 1 702 ? 20.125 -38.219 -17.953 1 90.19 702 ALA A C 1
ATOM 5632 O O . ALA A 1 702 ? 21.203 -38.469 -18.516 1 90.19 702 ALA A O 1
ATOM 5633 N N . PHE A 1 703 ? 19.016 -38.031 -18.594 1 91.75 703 PHE A N 1
ATOM 5634 C CA . PHE A 1 703 ? 18.969 -38 -20.047 1 91.75 703 PHE A CA 1
ATOM 5635 C C . PHE A 1 703 ? 19.812 -36.844 -20.594 1 91.75 703 PHE A C 1
ATOM 5637 O O . PHE A 1 703 ? 20.484 -36.969 -21.609 1 91.75 703 PHE A O 1
ATOM 5644 N N . GLU A 1 704 ? 19.734 -35.781 -19.891 1 89.62 704 GLU A N 1
ATOM 5645 C CA . GLU A 1 704 ? 20.453 -34.562 -20.344 1 89.62 704 GLU A CA 1
ATOM 5646 C C . GLU A 1 704 ? 21.953 -34.719 -20.125 1 89.62 704 GLU A C 1
ATOM 5648 O O . GLU A 1 704 ? 22.75 -34.188 -20.906 1 89.62 704 GLU A O 1
ATOM 5653 N N . ALA A 1 705 ? 22.312 -35.375 -19.141 1 87.94 705 ALA A N 1
ATOM 5654 C CA . ALA A 1 705 ? 23.719 -35.562 -18.812 1 87.94 705 ALA A CA 1
ATOM 5655 C C . ALA A 1 705 ? 24.344 -36.625 -19.703 1 87.94 705 ALA A C 1
ATOM 5657 O O . ALA A 1 705 ? 25.562 -36.625 -19.891 1 87.94 705 ALA A O 1
ATOM 5658 N N . ASP A 1 706 ? 23.484 -37.5 -20.188 1 88 706 ASP A N 1
ATOM 5659 C CA . ASP A 1 706 ? 23.969 -38.656 -20.953 1 88 706 ASP A CA 1
ATOM 5660 C C . ASP A 1 706 ? 23.469 -38.594 -22.391 1 88 706 ASP A C 1
ATOM 5662 O O . ASP A 1 706 ? 22.328 -39 -22.672 1 88 706 ASP A O 1
ATOM 5666 N N . ASP A 1 707 ? 24.266 -38.344 -23.312 1 85.81 707 ASP A N 1
ATOM 5667 C CA . ASP A 1 707 ? 23.875 -38.188 -24.703 1 85.81 707 ASP A CA 1
ATOM 5668 C C . ASP A 1 707 ? 23.5 -39.531 -25.312 1 85.81 707 ASP A C 1
ATOM 5670 O O . ASP A 1 707 ? 22.688 -39.625 -26.219 1 85.81 707 ASP A O 1
ATOM 5674 N N . VAL A 1 708 ? 24.078 -40.531 -24.844 1 86.19 708 VAL A N 1
ATOM 5675 C CA . VAL A 1 708 ? 23.812 -41.875 -25.359 1 86.19 708 VAL A CA 1
ATOM 5676 C C . VAL A 1 708 ? 22.359 -42.281 -25.031 1 86.19 708 VAL A C 1
ATOM 5678 O O . VAL A 1 708 ? 21.656 -42.844 -25.875 1 86.19 708 VAL A O 1
ATOM 5681 N N . LEU A 1 709 ? 22 -42 -23.891 1 89.81 709 LEU A N 1
ATOM 5682 C CA . LEU A 1 709 ? 20.641 -42.281 -23.469 1 89.81 709 LEU A CA 1
ATOM 5683 C C . LEU A 1 709 ? 19.625 -41.562 -24.328 1 89.81 709 LEU A C 1
ATOM 5685 O O . LEU A 1 709 ? 18.594 -42.125 -24.719 1 89.81 709 LEU A O 1
ATOM 5689 N N . ARG A 1 710 ? 19.875 -40.375 -24.672 1 88.69 710 ARG A N 1
ATOM 5690 C CA . ARG A 1 710 ? 18.984 -39.531 -25.469 1 88.69 710 ARG A CA 1
ATOM 5691 C C . ARG A 1 710 ? 18.875 -40.031 -26.906 1 88.69 710 ARG A C 1
ATOM 5693 O O . ARG A 1 710 ? 17.797 -40 -27.5 1 88.69 710 ARG A O 1
ATOM 5700 N N . THR A 1 711 ? 19.984 -40.5 -27.375 1 90.19 711 THR A N 1
ATOM 5701 C CA . THR A 1 711 ? 20.016 -41 -28.75 1 90.19 711 THR A CA 1
ATOM 5702 C C . THR A 1 711 ? 19.328 -42.344 -28.844 1 90.19 711 THR A C 1
ATOM 5704 O O . THR A 1 711 ? 18.672 -42.656 -29.844 1 90.19 711 THR A O 1
ATOM 5707 N N . CYS A 1 712 ? 19.484 -43.125 -27.781 1 90.06 712 CYS A N 1
ATOM 5708 C CA . CYS A 1 712 ? 18.906 -44.469 -27.797 1 90.06 712 CYS A CA 1
ATOM 5709 C C . CYS A 1 712 ? 17.406 -44.438 -27.562 1 90.06 712 CYS A C 1
ATOM 5711 O O . CYS A 1 712 ? 16.672 -45.25 -28.109 1 90.06 712 CYS A O 1
ATOM 5713 N N . PHE A 1 713 ? 17 -43.531 -26.766 1 93.38 713 PHE A N 1
ATOM 5714 C CA . PHE A 1 713 ? 15.594 -43.438 -26.406 1 93.38 713 PHE A CA 1
ATOM 5715 C C . PHE A 1 713 ? 15.047 -42.031 -26.625 1 93.38 713 PHE A C 1
ATOM 5717 O O . PHE A 1 713 ? 14.57 -41.406 -25.688 1 93.38 713 PHE A O 1
ATOM 5724 N N . PRO A 1 714 ? 14.945 -41.562 -27.859 1 91.44 714 PRO A N 1
ATOM 5725 C CA . PRO A 1 714 ? 14.523 -40.188 -28.125 1 91.44 714 PRO A CA 1
ATOM 5726 C C . PRO A 1 714 ? 13.047 -39.938 -27.828 1 91.44 714 PRO A C 1
ATOM 5728 O O . PRO A 1 714 ? 12.664 -38.844 -27.391 1 91.44 714 PRO A O 1
ATOM 5731 N N . ARG A 1 715 ? 12.25 -40.906 -28.078 1 93.75 715 ARG A N 1
ATOM 5732 C CA . ARG A 1 715 ? 10.812 -40.75 -27.859 1 93.75 715 ARG A CA 1
ATOM 5733 C C . ARG A 1 715 ? 10.477 -40.75 -26.375 1 93.75 715 ARG A C 1
ATOM 5735 O O . ARG A 1 715 ? 9.586 -40.031 -25.938 1 93.75 715 ARG A O 1
ATOM 5742 N N . VAL A 1 716 ? 11.203 -41.562 -25.641 1 93.69 716 VAL A N 1
ATOM 5743 C CA . VAL A 1 716 ? 11.031 -41.562 -24.188 1 93.69 716 VAL A CA 1
ATOM 5744 C C . VAL A 1 716 ? 11.422 -40.219 -23.609 1 93.69 716 VAL A C 1
ATOM 5746 O O . VAL A 1 716 ? 10.742 -39.688 -22.719 1 93.69 716 VAL A O 1
ATOM 5749 N N . PHE A 1 717 ? 12.445 -39.656 -24.156 1 93 717 PHE A N 1
ATOM 5750 C CA . PHE A 1 717 ? 12.906 -38.344 -23.719 1 93 717 PHE A CA 1
ATOM 5751 C C . PHE A 1 717 ? 11.812 -37.312 -23.906 1 93 717 PHE A C 1
ATOM 5753 O O . PHE A 1 717 ? 11.539 -36.5 -23.016 1 93 717 PHE A O 1
ATOM 5760 N N . LYS A 1 718 ? 11.219 -37.312 -25.016 1 92.44 718 LYS A N 1
ATOM 5761 C CA . LYS A 1 718 ? 10.156 -36.344 -25.312 1 92.44 718 LYS A CA 1
ATOM 5762 C C . LYS A 1 718 ? 8.984 -36.5 -24.359 1 92.44 718 LYS A C 1
ATOM 5764 O O . LYS A 1 718 ? 8.438 -35.5 -23.859 1 92.44 718 LYS A O 1
ATOM 5769 N N . LEU A 1 719 ? 8.648 -37.688 -24.094 1 92.69 719 LEU A N 1
ATOM 5770 C CA . LEU A 1 719 ? 7.504 -37.938 -23.234 1 92.69 719 LEU A CA 1
ATOM 5771 C C . LEU A 1 719 ? 7.816 -37.562 -21.797 1 92.69 719 LEU A C 1
ATOM 5773 O O . LEU A 1 719 ? 6.934 -37.125 -21.047 1 92.69 719 LEU A O 1
ATOM 5777 N N . LEU A 1 720 ? 9.055 -37.781 -21.406 1 91.75 720 LEU A N 1
ATOM 5778 C CA . LEU A 1 720 ? 9.477 -37.344 -20.078 1 91.75 720 LEU A CA 1
ATOM 5779 C C . LEU A 1 720 ? 9.383 -35.812 -19.953 1 91.75 720 LEU A C 1
ATOM 5781 O O . LEU A 1 720 ? 8.953 -35.312 -18.922 1 91.75 720 LEU A O 1
ATOM 5785 N N . CYS A 1 721 ? 9.742 -35.125 -20.953 1 92.06 721 CYS A N 1
ATOM 5786 C CA . CYS A 1 721 ? 9.602 -33.688 -20.969 1 92.06 721 CYS A CA 1
ATOM 5787 C C . CYS A 1 721 ? 8.141 -33.281 -20.828 1 92.06 721 CYS A C 1
ATOM 5789 O O . CYS A 1 721 ? 7.82 -32.375 -20.031 1 92.06 721 CYS A O 1
ATOM 5791 N N . TYR A 1 722 ? 7.297 -33.969 -21.5 1 92.94 722 TYR A N 1
ATOM 5792 C CA . TYR A 1 722 ? 5.875 -33.656 -21.469 1 92.94 722 TYR A CA 1
ATOM 5793 C C . TYR A 1 722 ? 5.289 -33.906 -20.094 1 92.94 722 TYR A C 1
ATOM 5795 O O . TYR A 1 722 ? 4.449 -33.125 -19.609 1 92.94 722 TYR A O 1
ATOM 5803 N N . ALA A 1 723 ? 5.762 -34.875 -19.484 1 90.88 723 ALA A N 1
ATOM 5804 C CA . ALA A 1 723 ? 5.277 -35.219 -18.141 1 90.88 723 ALA A CA 1
ATOM 5805 C C . ALA A 1 723 ? 5.562 -34.062 -17.172 1 90.88 723 ALA A C 1
ATOM 5807 O O . ALA A 1 723 ? 4.75 -33.781 -16.297 1 90.88 723 ALA A O 1
ATOM 5808 N N . LEU A 1 724 ? 6.672 -33.469 -17.328 1 90.62 724 LEU A N 1
ATOM 5809 C CA . LEU A 1 724 ? 7.074 -32.406 -16.406 1 90.62 724 LEU A CA 1
ATOM 5810 C C . LEU A 1 724 ? 6.445 -31.094 -16.828 1 90.62 724 LEU A C 1
ATOM 5812 O O . LEU A 1 724 ? 6.387 -30.156 -16.016 1 90.62 724 LEU A O 1
ATOM 5816 N N . LEU A 1 725 ? 5.977 -30.984 -18.016 1 92.38 725 LEU A N 1
ATOM 5817 C CA . LEU A 1 725 ? 5.363 -29.75 -18.516 1 92.38 725 LEU A CA 1
ATOM 5818 C C . LEU A 1 725 ? 3.943 -29.594 -17.984 1 92.38 725 LEU A C 1
ATOM 5820 O O . LEU A 1 725 ? 3.375 -28.5 -18.016 1 92.38 725 LEU A O 1
ATOM 5824 N N . ILE A 1 726 ? 3.359 -30.656 -17.578 1 90.25 726 ILE A N 1
ATOM 5825 C CA . ILE A 1 726 ? 1.986 -30.594 -17.078 1 90.25 726 ILE A CA 1
ATOM 5826 C C . ILE A 1 726 ? 1.913 -29.688 -15.852 1 90.25 726 ILE A C 1
ATOM 5828 O O . ILE A 1 726 ? 2.514 -29.984 -14.82 1 90.25 726 ILE A O 1
ATOM 5832 N N . PRO A 1 727 ? 1.141 -28.578 -15.977 1 86.69 727 PRO A N 1
ATOM 5833 C CA . PRO A 1 727 ? 1.017 -27.719 -14.812 1 86.69 727 PRO A CA 1
ATOM 5834 C C . PRO A 1 727 ? 0.013 -28.234 -13.789 1 86.69 727 PRO A C 1
ATOM 5836 O O . PRO A 1 727 ? -1.044 -28.75 -14.164 1 86.69 727 PRO A O 1
ATOM 5839 N N . CYS A 1 728 ? 0.375 -28.234 -12.586 1 76 728 CYS A N 1
ATOM 5840 C CA . CYS A 1 728 ? -0.551 -28.672 -11.547 1 76 728 CYS A CA 1
ATOM 5841 C C . CYS A 1 728 ? -1.417 -27.516 -11.062 1 76 728 CYS A C 1
ATOM 5843 O O . CYS A 1 728 ? -2.535 -27.734 -10.594 1 76 728 CYS A O 1
ATOM 5845 N N . SER A 1 729 ? -0.785 -26.359 -11.125 1 79.75 729 SER A N 1
ATOM 5846 C CA . SER A 1 729 ? -1.515 -25.188 -10.625 1 79.75 729 SER A CA 1
ATOM 5847 C C . SER A 1 729 ? -1.082 -23.922 -11.352 1 79.75 729 SER A C 1
ATOM 5849 O O . SER A 1 729 ? -0.126 -23.938 -12.125 1 79.75 729 SER A O 1
ATOM 5851 N N . THR A 1 730 ? -1.929 -22.875 -11.102 1 82.81 730 THR A N 1
ATOM 5852 C CA . THR A 1 730 ? -1.591 -21.562 -11.633 1 82.81 730 THR A CA 1
ATOM 5853 C C . THR A 1 730 ? -0.955 -20.688 -10.555 1 82.81 730 THR A C 1
ATOM 5855 O O . THR A 1 730 ? -1.09 -19.453 -10.578 1 82.81 730 THR A O 1
ATOM 5858 N N . ALA A 1 731 ? -0.283 -21.266 -9.609 1 82.38 731 ALA A N 1
ATOM 5859 C CA . ALA A 1 731 ? 0.344 -20.547 -8.5 1 82.38 731 ALA A CA 1
ATOM 5860 C C . ALA A 1 731 ? 1.387 -19.562 -9.008 1 82.38 731 ALA A C 1
ATOM 5862 O O . ALA A 1 731 ? 1.565 -18.484 -8.43 1 82.38 731 ALA A O 1
ATOM 5863 N N . ALA A 1 732 ? 2.066 -19.984 -10.047 1 88.06 732 ALA A N 1
ATOM 5864 C CA . ALA A 1 732 ? 3.082 -19.109 -10.625 1 88.06 732 ALA A CA 1
ATOM 5865 C C . ALA A 1 732 ? 2.465 -17.797 -11.109 1 88.06 732 ALA A C 1
ATOM 5867 O O . ALA A 1 732 ? 3.066 -16.734 -10.969 1 88.06 732 ALA A O 1
ATOM 5868 N N . VAL A 1 733 ? 1.287 -17.875 -11.641 1 92.5 733 VAL A N 1
ATOM 5869 C CA . VAL A 1 733 ? 0.59 -16.688 -12.133 1 92.5 733 VAL A CA 1
ATOM 5870 C C . VAL A 1 733 ? 0.167 -15.82 -10.961 1 92.5 733 VAL A C 1
ATOM 5872 O O . VAL A 1 733 ? 0.274 -14.586 -11.023 1 92.5 733 VAL A O 1
ATOM 5875 N N . GLU A 1 734 ? -0.249 -16.391 -9.914 1 87.19 734 GLU A N 1
ATOM 5876 C CA . GLU A 1 734 ? -0.639 -15.656 -8.719 1 87.19 734 GLU A CA 1
ATOM 5877 C C . GLU A 1 734 ? 0.548 -14.906 -8.117 1 87.19 734 GLU A C 1
ATOM 5879 O O . GLU A 1 734 ? 0.391 -13.797 -7.598 1 87.19 734 GLU A O 1
ATOM 5884 N N . ARG A 1 735 ? 1.651 -15.547 -8.188 1 89.06 735 ARG A N 1
ATOM 5885 C CA . ARG A 1 735 ? 2.861 -14.891 -7.699 1 89.06 735 ARG A CA 1
ATOM 5886 C C . ARG A 1 735 ? 3.197 -13.672 -8.547 1 89.06 735 ARG A C 1
ATOM 5888 O O . ARG A 1 735 ? 3.715 -12.68 -8.031 1 89.06 735 ARG A O 1
ATOM 5895 N N . SER A 1 736 ? 2.93 -13.805 -9.773 1 93.62 736 SER A N 1
ATOM 5896 C CA . SER A 1 736 ? 3.152 -12.656 -10.641 1 93.62 736 SER A CA 1
ATOM 5897 C C . SER A 1 736 ? 2.217 -11.5 -10.289 1 93.62 736 SER A C 1
ATOM 5899 O O . SER A 1 736 ? 2.588 -10.336 -10.406 1 93.62 736 SER A O 1
ATOM 5901 N N . PHE A 1 737 ? 1.019 -11.852 -9.836 1 91.88 737 PHE A N 1
ATOM 5902 C CA . PHE A 1 737 ? 0.083 -10.812 -9.422 1 91.88 737 PHE A CA 1
ATOM 5903 C C . PHE A 1 737 ? 0.553 -10.133 -8.141 1 91.88 737 PHE A C 1
ATOM 5905 O O . PHE A 1 737 ? 0.401 -8.922 -7.98 1 91.88 737 PHE A O 1
ATOM 5912 N N . SER A 1 738 ? 1.067 -10.945 -7.297 1 89.62 738 SER A N 1
ATOM 5913 C CA . SER A 1 738 ? 1.632 -10.367 -6.078 1 89.62 738 SER A CA 1
ATOM 5914 C C . SER A 1 738 ? 2.738 -9.375 -6.402 1 89.62 738 SER A C 1
ATOM 5916 O O . SER A 1 738 ? 2.799 -8.289 -5.812 1 89.62 738 SER A O 1
ATOM 5918 N N . LEU A 1 739 ? 3.555 -9.773 -7.27 1 94.12 739 LEU A N 1
ATOM 5919 C CA . LEU A 1 739 ? 4.633 -8.891 -7.711 1 94.12 739 LEU A CA 1
ATOM 5920 C C . LEU A 1 739 ? 4.074 -7.633 -8.359 1 94.12 739 LEU A C 1
ATOM 5922 O O . LEU A 1 739 ? 4.574 -6.531 -8.117 1 94.12 739 LEU A O 1
ATOM 5926 N N . MET A 1 740 ? 3.094 -7.82 -9.164 1 94.38 740 MET A N 1
ATOM 5927 C CA . MET A 1 740 ? 2.438 -6.703 -9.836 1 94.38 740 MET A CA 1
ATOM 5928 C C . MET A 1 740 ? 1.904 -5.695 -8.828 1 94.38 740 MET A C 1
ATOM 5930 O O . MET A 1 740 ? 2.102 -4.488 -8.984 1 94.38 740 MET A O 1
ATOM 5934 N N . ASN A 1 741 ? 1.358 -6.176 -7.801 1 89.81 741 ASN A N 1
ATOM 5935 C CA . ASN A 1 741 ? 0.77 -5.316 -6.781 1 89.81 741 ASN A CA 1
ATOM 5936 C C . ASN A 1 741 ? 1.843 -4.625 -5.941 1 89.81 741 ASN A C 1
ATOM 5938 O O . ASN A 1 741 ? 1.624 -3.527 -5.43 1 89.81 741 ASN A O 1
ATOM 5942 N N . ASP A 1 742 ? 2.943 -5.219 -5.859 1 89.75 742 ASP A N 1
ATOM 5943 C CA . ASP A 1 742 ? 4.059 -4.621 -5.133 1 89.75 742 ASP A CA 1
ATOM 5944 C C . ASP A 1 742 ? 4.672 -3.465 -5.918 1 89.75 742 ASP A C 1
ATOM 5946 O O . ASP A 1 742 ? 5.18 -2.508 -5.328 1 89.75 742 ASP A O 1
ATOM 5950 N N . ILE A 1 743 ? 4.637 -3.643 -7.133 1 92.62 743 ILE A N 1
ATOM 5951 C CA . ILE A 1 743 ? 5.285 -2.658 -7.996 1 92.62 743 ILE A CA 1
ATOM 5952 C C . ILE A 1 743 ? 4.309 -1.529 -8.312 1 92.62 743 ILE A C 1
ATOM 5954 O O . ILE A 1 743 ? 4.637 -0.352 -8.156 1 92.62 743 ILE A O 1
ATOM 5958 N N . CYS A 1 744 ? 3.137 -1.923 -8.781 1 90.94 744 CYS A N 1
ATOM 5959 C CA . CYS A 1 744 ? 2.117 -0.926 -9.094 1 90.94 744 CYS A CA 1
ATOM 5960 C C . CYS A 1 744 ? 1.281 -0.598 -7.863 1 90.94 744 CYS A C 1
ATOM 5962 O O . CYS A 1 744 ? 0.212 -1.177 -7.66 1 90.94 744 CYS A O 1
ATOM 5964 N N . THR A 1 745 ? 1.772 0.34 -7.164 1 86.25 745 THR A N 1
ATOM 5965 C CA . THR A 1 745 ? 1.069 0.789 -5.965 1 86.25 745 THR A CA 1
ATOM 5966 C C . THR A 1 745 ? 0.203 2.006 -6.273 1 86.25 745 THR A C 1
ATOM 5968 O O . THR A 1 745 ? 0.198 2.504 -7.398 1 86.25 745 THR A O 1
ATOM 5971 N N . ASN A 1 746 ? -0.527 2.529 -5.312 1 77.19 746 ASN A N 1
ATOM 5972 C CA . ASN A 1 746 ? -1.361 3.711 -5.5 1 77.19 746 ASN A CA 1
ATOM 5973 C C . ASN A 1 746 ? -0.523 4.941 -5.84 1 77.19 746 ASN A C 1
ATOM 5975 O O . ASN A 1 746 ? -0.975 5.82 -6.574 1 77.19 746 ASN A O 1
ATOM 5979 N N . ASP A 1 747 ? 0.662 4.934 -5.316 1 77.69 747 ASP A N 1
ATOM 5980 C CA . ASP A 1 747 ? 1.556 6.062 -5.57 1 77.69 747 ASP A CA 1
ATOM 5981 C C . ASP A 1 747 ? 2.242 5.922 -6.93 1 77.69 747 ASP A C 1
ATOM 5983 O O . ASP A 1 747 ? 2.752 6.898 -7.477 1 77.69 747 ASP A O 1
ATOM 5987 N N . ARG A 1 748 ? 2.275 4.672 -7.41 1 84.69 748 ARG A N 1
ATOM 5988 C CA . ARG A 1 748 ? 2.938 4.395 -8.68 1 84.69 748 ARG A CA 1
ATOM 5989 C C . ARG A 1 748 ? 1.933 3.953 -9.742 1 84.69 748 ARG A C 1
ATOM 5991 O O . ARG A 1 748 ? 2.189 3.014 -10.492 1 84.69 748 ARG A O 1
ATOM 5998 N N . ASN A 1 749 ? 0.767 4.488 -9.688 1 76.19 749 ASN A N 1
ATOM 5999 C CA . ASN A 1 749 ? -0.308 4.031 -10.562 1 76.19 749 ASN A CA 1
ATOM 6000 C C . ASN A 1 749 ? -0.217 4.676 -11.938 1 76.19 749 ASN A C 1
ATOM 6002 O O . ASN A 1 749 ? -1.021 4.375 -12.82 1 76.19 749 ASN A O 1
ATOM 6006 N N . ARG A 1 750 ? 0.87 5.465 -12.18 1 77.31 750 ARG A N 1
ATOM 6007 C CA . ARG A 1 750 ? 1.053 6.117 -13.477 1 77.31 750 ARG A CA 1
ATOM 6008 C C . ARG A 1 750 ? 1.993 5.309 -14.367 1 77.31 750 ARG A C 1
ATOM 6010 O O . ARG A 1 750 ? 2.252 5.688 -15.508 1 77.31 750 ARG A O 1
ATOM 6017 N N . LEU A 1 751 ? 2.447 4.246 -13.828 1 85.94 751 LEU A N 1
ATOM 6018 C CA . LEU A 1 751 ? 3.318 3.387 -14.617 1 85.94 751 LEU A CA 1
ATOM 6019 C C . LEU A 1 751 ? 2.607 2.91 -15.883 1 85.94 751 LEU A C 1
ATOM 6021 O O . LEU A 1 751 ? 1.458 2.469 -15.828 1 85.94 751 LEU A O 1
ATOM 6025 N N . THR A 1 752 ? 3.316 3.064 -16.938 1 85.06 752 THR A N 1
ATOM 6026 C CA . THR A 1 752 ? 2.756 2.562 -18.188 1 85.06 752 THR A CA 1
ATOM 6027 C C . THR A 1 752 ? 2.789 1.037 -18.219 1 85.06 752 THR A C 1
ATOM 6029 O O . THR A 1 752 ? 3.514 0.41 -17.453 1 85.06 752 THR A O 1
ATOM 6032 N N . GLN A 1 753 ? 2.025 0.491 -19.156 1 89.19 753 GLN A N 1
ATOM 6033 C CA . GLN A 1 753 ? 1.972 -0.957 -19.328 1 89.19 753 GLN A CA 1
ATOM 6034 C C . GLN A 1 753 ? 3.348 -1.521 -19.672 1 89.19 753 GLN A C 1
ATOM 6036 O O . GLN A 1 753 ? 3.758 -2.547 -19.125 1 89.19 753 GLN A O 1
ATOM 6041 N N . LYS A 1 754 ? 3.998 -0.891 -20.547 1 90.19 754 LYS A N 1
ATOM 6042 C CA . LYS A 1 754 ? 5.301 -1.364 -21 1 90.19 754 LYS A CA 1
ATOM 6043 C C . LYS A 1 754 ? 6.328 -1.328 -19.875 1 90.19 754 LYS A C 1
ATOM 6045 O O . LYS A 1 754 ? 7.105 -2.271 -19.703 1 90.19 754 LYS A O 1
ATOM 6050 N N . ASN A 1 755 ? 6.297 -0.245 -19.172 1 92.75 755 ASN A N 1
ATOM 6051 C CA . ASN A 1 755 ? 7.25 -0.105 -18.078 1 92.75 755 ASN A CA 1
ATOM 6052 C C . ASN A 1 755 ? 6.961 -1.097 -16.953 1 92.75 755 ASN A C 1
ATOM 6054 O O . ASN A 1 755 ? 7.883 -1.646 -16.344 1 92.75 755 ASN A O 1
ATOM 6058 N N . LEU A 1 756 ? 5.699 -1.252 -16.656 1 94.25 756 LEU A N 1
ATOM 6059 C CA . LEU A 1 756 ? 5.316 -2.223 -15.641 1 94.25 756 LEU A CA 1
ATOM 6060 C C . LEU A 1 756 ? 5.766 -3.627 -16.031 1 94.25 756 LEU A C 1
ATOM 6062 O O . LEU A 1 756 ? 6.34 -4.348 -15.211 1 94.25 756 LEU A O 1
ATOM 6066 N N . ASP A 1 757 ? 5.535 -3.967 -17.234 1 95.69 757 ASP A N 1
ATOM 6067 C CA . ASP A 1 757 ? 5.938 -5.273 -17.75 1 95.69 757 ASP A CA 1
ATOM 6068 C C . ASP A 1 757 ? 7.449 -5.457 -17.656 1 95.69 757 ASP A C 1
ATOM 6070 O O . ASP A 1 757 ? 7.934 -6.52 -17.266 1 95.69 757 ASP A O 1
ATOM 6074 N N . ALA A 1 758 ? 8.164 -4.445 -18.031 1 95.62 758 ALA A N 1
ATOM 6075 C CA . ALA A 1 758 ? 9.625 -4.5 -18 1 95.62 758 ALA A CA 1
ATOM 6076 C C . ALA A 1 758 ? 10.148 -4.68 -16.578 1 95.62 758 ALA A C 1
ATOM 6078 O O . ALA A 1 758 ? 11.031 -5.508 -16.344 1 95.62 758 ALA A O 1
ATOM 6079 N N . ILE A 1 759 ? 9.625 -3.902 -15.703 1 96.31 759 ILE A N 1
ATOM 6080 C CA . ILE A 1 759 ? 10.062 -3.957 -14.312 1 96.31 759 ILE A CA 1
ATOM 6081 C C . ILE A 1 759 ? 9.742 -5.328 -13.727 1 96.31 759 ILE A C 1
ATOM 6083 O O . ILE A 1 759 ? 10.562 -5.918 -13.023 1 96.31 759 ILE A O 1
ATOM 6087 N N . MET A 1 760 ? 8.602 -5.871 -14.023 1 96.62 760 MET A N 1
ATOM 6088 C CA . MET A 1 760 ? 8.203 -7.188 -13.531 1 96.62 760 MET A CA 1
ATOM 6089 C C . MET A 1 760 ? 9.141 -8.273 -14.055 1 96.62 760 MET A C 1
ATOM 6091 O O . MET A 1 760 ? 9.523 -9.18 -13.312 1 96.62 760 MET A O 1
ATOM 6095 N N . ARG A 1 761 ? 9.461 -8.195 -15.281 1 96.94 761 ARG A N 1
ATOM 6096 C CA . ARG A 1 761 ? 10.359 -9.18 -15.883 1 96.94 761 ARG A CA 1
ATOM 6097 C C . ARG A 1 761 ? 11.719 -9.172 -15.188 1 96.94 761 ARG A C 1
ATOM 6099 O O . ARG A 1 761 ? 12.258 -10.234 -14.875 1 96.94 761 ARG A O 1
ATOM 6106 N N . ILE A 1 762 ? 12.234 -7.988 -15 1 96.56 762 ILE A N 1
ATOM 6107 C CA . ILE A 1 762 ? 13.539 -7.867 -14.359 1 96.56 762 ILE A CA 1
ATOM 6108 C C . ILE A 1 762 ? 13.469 -8.406 -12.938 1 96.56 762 ILE A C 1
ATOM 6110 O O . ILE A 1 762 ? 14.359 -9.148 -12.5 1 96.56 762 ILE A O 1
ATOM 6114 N N . ALA A 1 763 ? 12.422 -8.023 -12.227 1 95.44 763 ALA A N 1
ATOM 6115 C CA . ALA A 1 763 ? 12.273 -8.414 -10.82 1 95.44 763 ALA A CA 1
ATOM 6116 C C . ALA A 1 763 ? 12.086 -9.922 -10.688 1 95.44 763 ALA A C 1
ATOM 6118 O O . ALA A 1 763 ? 12.609 -10.531 -9.75 1 95.44 763 ALA A O 1
ATOM 6119 N N . LYS A 1 764 ? 11.375 -10.516 -11.555 1 94.75 764 LYS A N 1
ATOM 6120 C CA . LYS A 1 764 ? 11.023 -11.93 -11.438 1 94.75 764 LYS A CA 1
ATOM 6121 C C . LYS A 1 764 ? 12.117 -12.812 -12.023 1 94.75 764 LYS A C 1
ATOM 6123 O O . LYS A 1 764 ? 12.461 -13.844 -11.43 1 94.75 764 LYS A O 1
ATOM 6128 N N . GLU A 1 765 ? 12.633 -12.477 -13.219 1 94.94 765 GLU A N 1
ATOM 6129 C CA . GLU A 1 765 ? 13.508 -13.367 -13.977 1 94.94 765 GLU A CA 1
ATOM 6130 C C . GLU A 1 765 ? 14.969 -12.961 -13.82 1 94.94 765 GLU A C 1
ATOM 6132 O O . GLU A 1 765 ? 15.875 -13.711 -14.195 1 94.94 765 GLU A O 1
ATOM 6137 N N . GLY A 1 766 ? 15.172 -11.742 -13.289 1 92.31 766 GLY A N 1
ATOM 6138 C CA . GLY A 1 766 ? 16.547 -11.266 -13.18 1 92.31 766 GLY A CA 1
ATOM 6139 C C . GLY A 1 766 ? 17.391 -12.086 -12.227 1 92.31 766 GLY A C 1
ATOM 6140 O O . GLY A 1 766 ? 16.906 -12.555 -11.195 1 92.31 766 GLY A O 1
ATOM 6141 N N . LYS A 1 767 ? 18.625 -12.188 -12.594 1 90.81 767 LYS A N 1
ATOM 6142 C CA . LYS A 1 767 ? 19.609 -12.852 -11.734 1 90.81 767 LYS A CA 1
ATOM 6143 C C . LYS A 1 767 ? 20 -11.961 -10.562 1 90.81 767 LYS A C 1
ATOM 6145 O O . LYS A 1 767 ? 19.578 -10.812 -10.477 1 90.81 767 LYS A O 1
ATOM 6150 N N . ASP A 1 768 ? 20.719 -12.484 -9.672 1 85.94 768 ASP A N 1
ATOM 6151 C CA . ASP A 1 768 ? 21.141 -11.711 -8.5 1 85.94 768 ASP A CA 1
ATOM 6152 C C . ASP A 1 768 ? 22.109 -10.594 -8.898 1 85.94 768 ASP A C 1
ATOM 6154 O O . ASP A 1 768 ? 22.062 -9.5 -8.328 1 85.94 768 ASP A O 1
ATOM 6158 N N . ARG A 1 769 ? 22.969 -11.008 -9.898 1 88.69 769 ARG A N 1
ATOM 6159 C CA . ARG A 1 769 ? 23.922 -10.016 -10.383 1 88.69 769 ARG A CA 1
ATOM 6160 C C . ARG A 1 769 ? 24.062 -10.102 -11.898 1 88.69 769 ARG A C 1
ATOM 6162 O O . ARG A 1 769 ? 23.969 -11.188 -12.477 1 88.69 769 ARG A O 1
ATOM 6169 N N . LEU A 1 770 ? 24.281 -8.93 -12.352 1 91.31 770 LEU A N 1
ATOM 6170 C CA . LEU A 1 770 ? 24.578 -8.883 -13.781 1 91.31 770 LEU A CA 1
ATOM 6171 C C . LEU A 1 770 ? 26.031 -9.25 -14.047 1 91.31 770 LEU A C 1
ATOM 6173 O O . LEU A 1 770 ? 26.938 -8.797 -13.344 1 91.31 770 LEU A O 1
ATOM 6177 N N . SER A 1 771 ? 26.234 -10.055 -14.992 1 89.81 771 SER A N 1
ATOM 6178 C CA . SER A 1 771 ? 27.594 -10.414 -15.391 1 89.81 771 SER A CA 1
ATOM 6179 C C . SER A 1 771 ? 28.25 -9.289 -16.188 1 89.81 771 SER A C 1
ATOM 6181 O O . SER A 1 771 ? 27.562 -8.398 -16.688 1 89.81 771 SER A O 1
ATOM 6183 N N . ASP A 1 772 ? 29.531 -9.336 -16.203 1 88.44 772 ASP A N 1
ATOM 6184 C CA . ASP A 1 772 ? 30.266 -8.328 -16.953 1 88.44 772 ASP A CA 1
ATOM 6185 C C . ASP A 1 772 ? 29.922 -8.383 -18.453 1 88.44 772 ASP A C 1
ATOM 6187 O O . ASP A 1 772 ? 29.875 -7.348 -19.109 1 88.44 772 ASP A O 1
ATOM 6191 N N . THR A 1 773 ? 29.641 -9.539 -18.875 1 88.19 773 THR A N 1
ATOM 6192 C CA . THR A 1 773 ? 29.266 -9.703 -20.266 1 88.19 773 THR A CA 1
ATOM 6193 C C . THR A 1 773 ? 27.922 -9.047 -20.562 1 88.19 773 THR A C 1
ATOM 6195 O O . THR A 1 773 ? 27.75 -8.398 -21.594 1 88.19 773 THR A O 1
ATOM 6198 N N . GLU A 1 774 ? 27.062 -9.289 -19.688 1 91.12 774 GLU A N 1
ATOM 6199 C CA . GLU A 1 774 ? 25.734 -8.695 -19.844 1 91.12 774 GLU A CA 1
ATOM 6200 C C . GLU A 1 774 ? 25.797 -7.176 -19.781 1 91.12 774 GLU A C 1
ATOM 6202 O O . GLU A 1 774 ? 25.094 -6.484 -20.516 1 91.12 774 GLU A O 1
ATOM 6207 N N . LEU A 1 775 ? 26.688 -6.676 -18.922 1 91.94 775 LEU A N 1
ATOM 6208 C CA . LEU A 1 775 ? 26.844 -5.234 -18.797 1 91.94 775 LEU A CA 1
ATOM 6209 C C . LEU A 1 775 ? 27.422 -4.633 -20.062 1 91.94 775 LEU A C 1
ATOM 6211 O O . LEU A 1 775 ? 27 -3.553 -20.5 1 91.94 775 LEU A O 1
ATOM 6215 N N . GLU A 1 776 ? 28.344 -5.34 -20.578 1 88.62 776 GLU A N 1
ATOM 6216 C CA . GLU A 1 776 ? 28.938 -4.875 -21.828 1 88.62 776 GLU A CA 1
ATOM 6217 C C . GLU A 1 776 ? 27.906 -4.852 -22.953 1 88.62 776 GLU A C 1
ATOM 6219 O O . GLU A 1 776 ? 27.891 -3.926 -23.766 1 88.62 776 GLU A O 1
ATOM 6224 N N . GLN A 1 777 ? 27.078 -5.84 -22.953 1 88.12 777 GLN A N 1
ATOM 6225 C CA . GLN A 1 777 ? 26.031 -5.898 -23.969 1 88.12 777 GLN A CA 1
ATOM 6226 C C . GLN A 1 777 ? 25.047 -4.75 -23.797 1 88.12 777 GLN A C 1
ATOM 6228 O O . GLN A 1 777 ? 24.594 -4.168 -24.797 1 88.12 777 GLN A O 1
ATOM 6233 N N . LEU A 1 778 ? 24.75 -4.445 -22.641 1 90.12 778 LEU A N 1
ATOM 6234 C CA . LEU A 1 778 ? 23.797 -3.375 -22.359 1 90.12 778 LEU A CA 1
ATOM 6235 C C . LEU A 1 778 ? 24.359 -2.023 -22.797 1 90.12 778 LEU A C 1
ATOM 6237 O O . LEU A 1 778 ? 23.641 -1.205 -23.359 1 90.12 778 LEU A O 1
ATOM 6241 N N . VAL A 1 779 ? 25.594 -1.839 -22.406 1 86.94 779 VAL A N 1
ATOM 6242 C CA . VAL A 1 779 ? 26.234 -0.582 -22.781 1 86.94 779 VAL A CA 1
ATOM 6243 C C . VAL A 1 779 ? 26.266 -0.453 -24.312 1 86.94 779 VAL A C 1
ATOM 6245 O O . VAL A 1 779 ? 26.016 0.627 -24.844 1 86.94 779 VAL A O 1
ATOM 6248 N N . ASP A 1 780 ? 26.469 -1.548 -24.906 1 78.62 780 ASP A N 1
ATOM 6249 C CA . ASP A 1 780 ? 26.5 -1.547 -26.359 1 78.62 780 ASP A CA 1
ATOM 6250 C C . ASP A 1 780 ? 25.109 -1.271 -26.938 1 78.62 780 ASP A C 1
ATOM 6252 O O . ASP A 1 780 ? 24.969 -0.553 -27.938 1 78.62 780 ASP A O 1
ATOM 6256 N N . MET A 1 781 ? 24.172 -1.843 -26.328 1 74.06 781 MET A N 1
ATOM 6257 C CA . MET A 1 781 ? 22.797 -1.628 -26.766 1 74.06 781 MET A CA 1
ATOM 6258 C C . MET A 1 781 ? 22.391 -0.168 -26.578 1 74.06 781 MET A C 1
ATOM 6260 O O . MET A 1 781 ? 21.688 0.392 -27.422 1 74.06 781 MET A O 1
ATOM 6264 N N . GLU A 1 782 ? 22.797 0.361 -25.484 1 71.81 782 GLU A N 1
ATOM 6265 C CA . GLU A 1 782 ? 22.469 1.748 -25.172 1 71.81 782 GLU A CA 1
ATOM 6266 C C . GLU A 1 782 ? 23.109 2.709 -26.172 1 71.81 782 GLU A C 1
ATOM 6268 O O . GLU A 1 782 ? 22.484 3.684 -26.594 1 71.81 782 GLU A O 1
ATOM 6273 N N . TYR A 1 783 ? 24.281 2.303 -26.453 1 59.72 783 TYR A N 1
ATOM 6274 C CA . TYR A 1 783 ? 24.984 3.102 -27.453 1 59.72 783 TYR A CA 1
ATOM 6275 C C . TYR A 1 783 ? 24.312 2.988 -28.812 1 59.72 783 TYR A C 1
ATOM 6277 O O . TYR A 1 783 ? 24.172 3.984 -29.531 1 59.72 783 TYR A O 1
ATOM 6285 N N . TYR A 1 784 ? 23.844 1.843 -29 1 49.94 784 TYR A N 1
ATOM 6286 C CA . TYR A 1 784 ? 23.188 1.619 -30.266 1 49.94 784 TYR A CA 1
ATOM 6287 C C . TYR A 1 784 ? 21.859 2.373 -30.344 1 49.94 784 TYR A C 1
ATOM 6289 O O . TYR A 1 784 ? 21.531 2.977 -31.359 1 49.94 784 TYR A O 1
ATOM 6297 N N . GLU A 1 785 ? 21.156 2.297 -29.266 1 55.22 785 GLU A N 1
ATOM 6298 C CA . GLU A 1 785 ? 19.859 2.967 -29.203 1 55.22 785 GLU A CA 1
ATOM 6299 C C . GLU A 1 785 ? 20.016 4.48 -29.312 1 55.22 785 GLU A C 1
ATOM 6301 O O . GLU A 1 785 ? 19.203 5.148 -29.969 1 55.22 785 GLU A O 1
ATOM 6306 N N . LYS A 1 786 ? 21 5.004 -28.609 1 53.44 786 LYS A N 1
ATOM 6307 C CA . LYS A 1 786 ? 21.266 6.441 -28.688 1 53.44 786 LYS A CA 1
ATOM 6308 C C . LYS A 1 786 ? 21.812 6.836 -30.047 1 53.44 786 LYS A C 1
ATOM 6310 O O . LYS A 1 786 ? 21.469 7.898 -30.578 1 53.44 786 LYS A O 1
ATOM 6315 N N . GLN A 1 787 ? 22.672 5.914 -30.516 1 45.31 787 GLN A N 1
ATOM 6316 C CA . GLN A 1 787 ? 23.125 6.164 -31.875 1 45.31 787 GLN A CA 1
ATOM 6317 C C . GLN A 1 787 ? 21.953 6.121 -32.844 1 45.31 787 GLN A C 1
ATOM 6319 O O . GLN A 1 787 ? 21.891 6.918 -33.781 1 45.31 787 GLN A O 1
ATOM 6324 N N . LEU A 1 788 ? 21.125 5.16 -32.562 1 39.72 788 LEU A N 1
ATOM 6325 C CA . LEU A 1 788 ? 19.922 5.09 -33.375 1 39.72 788 LEU A CA 1
ATOM 6326 C C . LEU A 1 788 ? 19.062 6.344 -33.219 1 39.72 788 LEU A C 1
ATOM 6328 O O . LEU A 1 788 ? 18.484 6.836 -34.188 1 39.72 788 LEU A O 1
ATOM 6332 N N . LEU A 1 789 ? 18.922 6.68 -31.953 1 38.75 789 LEU A N 1
ATOM 6333 C CA . LEU A 1 789 ? 18.203 7.938 -31.75 1 38.75 789 LEU A CA 1
ATOM 6334 C C . LEU A 1 789 ? 18.969 9.102 -32.375 1 38.75 789 LEU A C 1
ATOM 6336 O O . LEU A 1 789 ? 18.359 10.031 -32.906 1 38.75 789 LEU A O 1
ATOM 6340 N N . LEU A 1 790 ? 20.281 9.008 -32.156 1 33.56 790 LEU A N 1
ATOM 6341 C CA . LEU A 1 790 ? 21.078 9.984 -32.875 1 33.56 790 LEU A CA 1
ATOM 6342 C C . LEU A 1 790 ? 21.047 9.727 -34.375 1 33.56 790 LEU A C 1
ATOM 6344 O O . LEU A 1 790 ? 21.078 10.664 -35.188 1 33.56 790 LEU A O 1
ATOM 6348 N N . CYS A 1 791 ? 21.109 8.43 -34.688 1 30.62 791 CYS A N 1
ATOM 6349 C CA . CYS A 1 791 ? 21.078 8.148 -36.125 1 30.62 791 CYS A CA 1
ATOM 6350 C C . CYS A 1 791 ? 19.719 8.492 -36.719 1 30.62 791 CYS A C 1
ATOM 6352 O O . CYS A 1 791 ? 19.594 8.602 -37.938 1 30.62 791 CYS A O 1
ATOM 6354 N N . ASN A 1 792 ? 18.625 8.156 -36.062 1 30.7 792 ASN A N 1
ATOM 6355 C CA . ASN A 1 792 ? 17.422 8.633 -36.719 1 30.7 792 ASN A CA 1
ATOM 6356 C C . ASN A 1 792 ? 17.5 10.133 -37.031 1 30.7 792 ASN A C 1
ATOM 6358 O O . ASN A 1 792 ? 16.5 10.742 -37.406 1 30.7 792 ASN A O 1
ATOM 6362 N N . ILE A 1 793 ? 18.375 10.875 -36.375 1 27.33 793 ILE A N 1
ATOM 6363 C CA . ILE A 1 793 ? 18.844 12.047 -37.094 1 27.33 793 ILE A CA 1
ATOM 6364 C C . ILE A 1 793 ? 19.594 11.609 -38.375 1 27.33 793 ILE A C 1
ATOM 6366 O O . ILE A 1 793 ? 20.219 10.547 -38.375 1 27.33 793 ILE A O 1
ATOM 6370 N N . ASP A 1 794 ? 19.422 12.133 -39.469 1 25.2 794 ASP A N 1
ATOM 6371 C CA . ASP A 1 794 ? 20 11.797 -40.75 1 25.2 794 ASP A CA 1
ATOM 6372 C C . ASP A 1 794 ? 21.453 11.328 -40.625 1 25.2 794 ASP A C 1
ATOM 6374 O O . ASP A 1 794 ? 22.281 12.055 -40.062 1 25.2 794 ASP A O 1
ATOM 6378 N N . PRO A 1 795 ? 21.703 10.078 -40.406 1 27.3 795 PRO A N 1
ATOM 6379 C CA . PRO A 1 795 ? 23.031 9.484 -40.469 1 27.3 795 PRO A CA 1
ATOM 6380 C C . PRO A 1 795 ? 23.922 10.133 -41.531 1 27.3 795 PRO A C 1
ATOM 6382 O O . PRO A 1 795 ? 24.922 9.555 -41.938 1 27.3 795 PRO A O 1
ATOM 6385 N N . VAL A 1 796 ? 23.5 11.242 -42.188 1 25.89 796 VAL A N 1
ATOM 6386 C CA . VAL A 1 796 ? 24.531 11.547 -43.188 1 25.89 796 VAL A CA 1
ATOM 6387 C C . VAL A 1 796 ? 25.906 11.492 -42.531 1 25.89 796 VAL A C 1
ATOM 6389 O O . VAL A 1 796 ? 26.812 10.789 -43 1 25.89 796 VAL A O 1
ATOM 6392 N N . SER A 1 797 ? 26.531 12.773 -42.188 1 25.42 797 SER A N 1
ATOM 6393 C CA . SER A 1 797 ? 27.906 13.203 -42.312 1 25.42 797 SER A CA 1
ATOM 6394 C C . SER A 1 797 ? 28.719 12.82 -41.094 1 25.42 797 SER A C 1
ATOM 6396 O O . SER A 1 797 ? 29.891 13.172 -40.969 1 25.42 797 SER A O 1
ATOM 6398 N N . LEU A 1 798 ? 28.078 12.414 -40.031 1 25.84 798 LEU A N 1
ATOM 6399 C CA . LEU A 1 798 ? 28.984 12.492 -38.875 1 25.84 798 LEU A CA 1
ATOM 6400 C C . LEU A 1 798 ? 29.938 11.305 -38.875 1 25.84 798 LEU A C 1
ATOM 6402 O O . LEU A 1 798 ? 30.766 11.188 -37.969 1 25.84 798 LEU A O 1
ATOM 6406 N N . GLU A 1 799 ? 29.641 10.227 -39.469 1 28.12 799 GLU A N 1
ATOM 6407 C CA . GLU A 1 799 ? 30.672 9.195 -39.375 1 28.12 799 GLU A CA 1
ATOM 6408 C C . GLU A 1 799 ? 32 9.703 -39.938 1 28.12 799 GLU A C 1
ATOM 6410 O O . GLU A 1 799 ? 33.062 9.117 -39.688 1 28.12 799 GLU A O 1
ATOM 6415 N N . SER A 1 800 ? 31.859 10.578 -41.031 1 27.67 800 SER A N 1
ATOM 6416 C CA . SER A 1 800 ? 33.031 11.086 -41.75 1 27.67 800 SER A CA 1
ATOM 6417 C C . SER A 1 800 ? 33.656 12.273 -41 1 27.67 800 SER A C 1
ATOM 6419 O O . SER A 1 800 ? 34.469 12.984 -41.562 1 27.67 800 SER A O 1
ATOM 6421 N N . LEU A 1 801 ? 32.969 12.883 -40.031 1 25.58 801 LEU A N 1
ATOM 6422 C CA . LEU A 1 801 ? 33.688 13.992 -39.375 1 25.58 801 LEU A CA 1
ATOM 6423 C C . LEU A 1 801 ? 34.875 13.492 -38.594 1 25.58 801 LEU A C 1
ATOM 6425 O O . LEU A 1 801 ? 34.75 12.641 -37.719 1 25.58 801 LEU A O 1
ATOM 6429 N N . ASP A 1 802 ? 35.938 13.508 -39.281 1 25.83 802 ASP A N 1
ATOM 6430 C CA . ASP A 1 802 ? 37.281 13.398 -38.719 1 25.83 802 ASP A CA 1
ATOM 6431 C C . ASP A 1 802 ? 37.438 14.312 -37.5 1 25.83 802 ASP A C 1
ATOM 6433 O O . ASP A 1 802 ? 37.125 15.492 -37.562 1 25.83 802 ASP A O 1
ATOM 6437 N N . PRO A 1 803 ? 37.5 13.789 -36.281 1 26.8 803 PRO A N 1
ATOM 6438 C CA . PRO A 1 803 ? 37.594 14.523 -35.031 1 26.8 803 PRO A CA 1
ATOM 6439 C C . PRO A 1 803 ? 38.562 15.695 -35.094 1 26.8 803 PRO A C 1
ATOM 6441 O O . PRO A 1 803 ? 38.812 16.359 -34.094 1 26.8 803 PRO A O 1
ATOM 6444 N N . SER A 1 804 ? 39.406 15.789 -36.125 1 26.61 804 SER A N 1
ATOM 6445 C CA . SER A 1 804 ? 40.5 16.703 -35.875 1 26.61 804 SER A CA 1
ATOM 6446 C C . SER A 1 804 ? 40.031 18.156 -35.812 1 26.61 804 SER A C 1
ATOM 6448 O O . SER A 1 804 ? 40.5 18.938 -35 1 26.61 804 SER A O 1
ATOM 6450 N N . GLN A 1 805 ? 39.594 18.734 -36.969 1 24.52 805 GLN A N 1
ATOM 6451 C CA . GLN A 1 805 ? 39.656 20.188 -37.031 1 24.52 805 GLN A CA 1
ATOM 6452 C C . GLN A 1 805 ? 38.625 20.828 -36.125 1 24.52 805 GLN A C 1
ATOM 6454 O O . GLN A 1 805 ? 38.969 21.641 -35.25 1 24.52 805 GLN A O 1
ATOM 6459 N N . GLU A 1 806 ? 37.688 21.562 -36.75 1 27.58 806 GLU A N 1
ATOM 6460 C CA . GLU A 1 806 ? 36.875 22.672 -36.219 1 27.58 806 GLU A CA 1
ATOM 6461 C C . GLU A 1 806 ? 35.781 22.188 -35.25 1 27.58 806 GLU A C 1
ATOM 6463 O O . GLU A 1 806 ? 34.625 22.109 -35.625 1 27.58 806 GLU A O 1
ATOM 6468 N N . THR A 1 807 ? 36.094 21.172 -34.594 1 27.94 807 THR A N 1
ATOM 6469 C CA . THR A 1 807 ? 35.188 20.484 -33.688 1 27.94 807 THR A CA 1
ATOM 6470 C C . THR A 1 807 ? 34.719 21.422 -32.562 1 27.94 807 THR A C 1
ATOM 6472 O O . THR A 1 807 ? 33.938 21.016 -31.719 1 27.94 807 THR A O 1
ATOM 6475 N N . LYS A 1 808 ? 35.5 22.594 -32.438 1 27.44 808 LYS A N 1
ATOM 6476 C CA . LYS A 1 808 ? 35.188 23.5 -31.344 1 27.44 808 LYS A CA 1
ATOM 6477 C C . LYS A 1 808 ? 33.844 24.219 -31.609 1 27.44 808 LYS A C 1
ATOM 6479 O O . LYS A 1 808 ? 33.062 24.391 -30.688 1 27.44 808 LYS A O 1
ATOM 6484 N N . GLY A 1 809 ? 33.812 24.812 -32.75 1 25.88 809 GLY A N 1
ATOM 6485 C CA . GLY A 1 809 ? 32.688 25.703 -33.062 1 25.88 809 GLY A CA 1
ATOM 6486 C C . GLY A 1 809 ? 31.375 24.969 -33.219 1 25.88 809 GLY A C 1
ATOM 6487 O O . GLY A 1 809 ? 30.344 25.438 -32.719 1 25.88 809 GLY A O 1
ATOM 6488 N N . ALA A 1 810 ? 31.422 23.953 -34.094 1 26.72 810 ALA A N 1
ATOM 6489 C CA . ALA A 1 810 ? 30.156 23.328 -34.438 1 26.72 810 ALA A CA 1
ATOM 6490 C C . ALA A 1 810 ? 29.609 22.516 -33.25 1 26.72 810 ALA A C 1
ATOM 6492 O O . ALA A 1 810 ? 28.406 22.25 -33.188 1 26.72 810 ALA A O 1
ATOM 6493 N N . LEU A 1 811 ? 30.422 22 -32.406 1 27.52 811 LEU A N 1
ATOM 6494 C CA . LEU A 1 811 ? 29.953 21.422 -31.156 1 27.52 811 LEU A CA 1
ATOM 6495 C C . LEU A 1 811 ? 29.219 22.469 -30.328 1 27.52 811 LEU A C 1
ATOM 6497 O O . LEU A 1 811 ? 28.312 22.141 -29.562 1 27.52 811 LEU A O 1
ATOM 6501 N N . LEU A 1 812 ? 29.625 23.766 -30.516 1 28.5 812 LEU A N 1
ATOM 6502 C CA . LEU A 1 812 ? 28.922 24.891 -29.906 1 28.5 812 LEU A CA 1
ATOM 6503 C C . LEU A 1 812 ? 27.562 25.109 -30.562 1 28.5 812 LEU A C 1
ATOM 6505 O O . LEU A 1 812 ? 26.594 25.422 -29.891 1 28.5 812 LEU A O 1
ATOM 6509 N N . GLU A 1 813 ? 27.562 25.094 -31.938 1 28.67 813 GLU A N 1
ATOM 6510 C CA . GLU A 1 813 ? 26.281 25.344 -32.594 1 28.67 813 GLU A CA 1
ATOM 6511 C C . GLU A 1 813 ? 25.344 24.156 -32.469 1 28.67 813 GLU A C 1
ATOM 6513 O O . GLU A 1 813 ? 24.125 24.312 -32.344 1 28.67 813 GLU A O 1
ATOM 6518 N N . ILE A 1 814 ? 25.812 22.953 -32.656 1 29.33 814 ILE A N 1
ATOM 6519 C CA . ILE A 1 814 ? 24.938 21.812 -32.406 1 29.33 814 ILE A CA 1
ATOM 6520 C C . ILE A 1 814 ? 24.547 21.797 -30.922 1 29.33 814 ILE A C 1
ATOM 6522 O O . ILE A 1 814 ? 23.438 21.375 -30.578 1 29.33 814 ILE A O 1
ATOM 6526 N N . GLY A 1 815 ? 25.375 22.25 -30.016 1 27.92 815 GLY A N 1
ATOM 6527 C CA . GLY A 1 815 ? 25 22.625 -28.656 1 27.92 815 GLY A CA 1
ATOM 6528 C C . GLY A 1 815 ? 23.875 23.641 -28.609 1 27.92 815 GLY A C 1
ATOM 6529 O O . GLY A 1 815 ? 22.969 23.547 -27.766 1 27.92 815 GLY A O 1
ATOM 6530 N N . ASN A 1 816 ? 23.922 24.672 -29.516 1 28.86 816 ASN A N 1
ATOM 6531 C CA . ASN A 1 816 ? 22.859 25.672 -29.578 1 28.86 816 ASN A CA 1
ATOM 6532 C C . ASN A 1 816 ? 21.594 25.109 -30.203 1 28.86 816 ASN A C 1
ATOM 6534 O O . ASN A 1 816 ? 20.484 25.469 -29.797 1 28.86 816 ASN A O 1
ATOM 6538 N N . ARG A 1 817 ? 21.703 24.406 -31.438 1 27.42 817 ARG A N 1
ATOM 6539 C CA . ARG A 1 817 ? 20.469 23.906 -32.062 1 27.42 817 ARG A CA 1
ATOM 6540 C C . ARG A 1 817 ? 19.969 22.672 -31.312 1 27.42 817 ARG A C 1
ATOM 6542 O O . ARG A 1 817 ? 18.766 22.359 -31.359 1 27.42 817 ARG A O 1
ATOM 6549 N N . THR A 1 818 ? 20.766 21.828 -30.859 1 26.86 818 THR A N 1
ATOM 6550 C CA . THR A 1 818 ? 20.266 20.781 -29.984 1 26.86 818 THR A CA 1
ATOM 6551 C C . THR A 1 818 ? 19.578 21.375 -28.75 1 26.86 818 THR A C 1
ATOM 6553 O O . THR A 1 818 ? 18.812 20.688 -28.078 1 26.86 818 THR A O 1
ATOM 6556 N N . LYS A 1 819 ? 19.844 22.625 -28.391 1 29.44 819 LYS A N 1
ATOM 6557 C CA . LYS A 1 819 ? 19.031 23.438 -27.516 1 29.44 819 LYS A CA 1
ATOM 6558 C C . LYS A 1 819 ? 17.641 23.672 -28.109 1 29.44 819 LYS A C 1
ATOM 6560 O O . LYS A 1 819 ? 16.641 23.656 -27.391 1 29.44 819 LYS A O 1
ATOM 6565 N N . THR A 1 820 ? 17.516 24 -29.406 1 28.3 820 THR A N 1
ATOM 6566 C CA . THR A 1 820 ? 16.219 24.25 -30.016 1 28.3 820 THR A CA 1
ATOM 6567 C C . THR A 1 820 ? 15.477 22.938 -30.25 1 28.3 820 THR A C 1
ATOM 6569 O O . THR A 1 820 ? 14.258 22.875 -30.125 1 28.3 820 THR A O 1
ATOM 6572 N N . ILE A 1 821 ? 16.062 21.938 -30.906 1 29.12 821 ILE A N 1
ATOM 6573 C CA . ILE A 1 821 ? 15.258 20.734 -31.078 1 29.12 821 ILE A CA 1
ATOM 6574 C C . ILE A 1 821 ? 14.977 20.094 -29.734 1 29.12 821 ILE A C 1
ATOM 6576 O O . ILE A 1 821 ? 13.93 19.469 -29.531 1 29.12 821 ILE A O 1
ATOM 6580 N N . GLY A 1 822 ? 15.844 20.031 -28.734 1 27.2 822 GLY A N 1
ATOM 6581 C CA . GLY A 1 822 ? 15.469 19.75 -27.359 1 27.2 822 GLY A CA 1
ATOM 6582 C C . GLY A 1 822 ? 14.32 20.625 -26.875 1 27.2 822 GLY A C 1
ATOM 6583 O O . GLY A 1 822 ? 13.453 20.156 -26.125 1 27.2 822 GLY A O 1
ATOM 6584 N N . ASP A 1 823 ? 14.234 21.891 -27.219 1 29.34 823 ASP A N 1
ATOM 6585 C CA . ASP A 1 823 ? 13.094 22.781 -27.047 1 29.34 823 ASP A CA 1
ATOM 6586 C C . ASP A 1 823 ? 11.906 22.297 -27.891 1 29.34 823 ASP A C 1
ATOM 6588 O O . ASP A 1 823 ? 10.75 22.422 -27.469 1 29.34 823 ASP A O 1
ATOM 6592 N N . GLU A 1 824 ? 12.109 21.922 -29.172 1 27.7 824 GLU A N 1
ATOM 6593 C CA . GLU A 1 824 ? 10.969 21.484 -29.953 1 27.7 824 GLU A CA 1
ATOM 6594 C C . GLU A 1 824 ? 10.492 20.094 -29.531 1 27.7 824 GLU A C 1
ATOM 6596 O O . GLU A 1 824 ? 9.297 19.812 -29.562 1 27.7 824 GLU A O 1
ATOM 6601 N N . LEU A 1 825 ? 11.336 19.141 -29.406 1 26.52 825 LEU A N 1
ATOM 6602 C CA . LEU A 1 825 ? 10.781 17.891 -28.875 1 26.52 825 LEU A CA 1
ATOM 6603 C C . LEU A 1 825 ? 10.211 18.109 -27.484 1 26.52 825 LEU A C 1
ATOM 6605 O O . LEU A 1 825 ? 9.336 17.375 -27.031 1 26.52 825 LEU A O 1
ATOM 6609 N N . ASP A 1 826 ? 10.781 18.969 -26.625 1 26.94 826 ASP A N 1
ATOM 6610 C CA . ASP A 1 826 ? 10.086 19.469 -25.438 1 26.94 826 ASP A CA 1
ATOM 6611 C C . ASP A 1 826 ? 8.727 20.062 -25.797 1 26.94 826 ASP A C 1
ATOM 6613 O O . ASP A 1 826 ? 7.828 20.125 -24.969 1 26.94 826 ASP A O 1
ATOM 6617 N N . ASN A 1 827 ? 8.609 20.719 -26.922 1 26.77 827 ASN A N 1
ATOM 6618 C CA . ASN A 1 827 ? 7.363 21.344 -27.328 1 26.77 827 ASN A CA 1
ATOM 6619 C C . ASN A 1 827 ? 6.305 20.312 -27.703 1 26.77 827 ASN A C 1
ATOM 6621 O O . ASN A 1 827 ? 5.176 20.672 -28.031 1 26.77 827 ASN A O 1
ATOM 6625 N N . ILE A 1 828 ? 6.645 19.234 -28.422 1 26.64 828 ILE A N 1
ATOM 6626 C CA . ILE A 1 828 ? 5.492 18.406 -28.766 1 26.64 828 ILE A CA 1
ATOM 6627 C C . ILE A 1 828 ? 4.863 17.844 -27.484 1 26.64 828 ILE A C 1
ATOM 6629 O O . ILE A 1 828 ? 3.783 17.25 -27.516 1 26.64 828 ILE A O 1
ATOM 6633 N N . CYS A 1 829 ? 5.742 17.516 -26.562 1 22.91 829 CYS A N 1
ATOM 6634 C CA . CYS A 1 829 ? 4.957 17.062 -25.422 1 22.91 829 CYS A CA 1
ATOM 6635 C C . CYS A 1 829 ? 4.152 18.203 -24.828 1 22.91 829 CYS A C 1
ATOM 6637 O O . CYS A 1 829 ? 4.715 19.219 -24.422 1 22.91 829 CYS A O 1
ATOM 6639 N N . PRO A 1 830 ? 2.979 18.438 -25.344 1 22.48 830 PRO A N 1
ATOM 6640 C CA . PRO A 1 830 ? 2.229 19.531 -24.734 1 22.48 830 PRO A CA 1
ATOM 6641 C C . PRO A 1 830 ? 2.422 19.609 -23.219 1 22.48 830 PRO A C 1
ATOM 6643 O O . PRO A 1 830 ? 2.672 18.578 -22.578 1 22.48 830 PRO A O 1
ATOM 6646 N N . GLU A 1 831 ? 3.125 20.672 -22.828 1 22.77 831 GLU A N 1
ATOM 6647 C CA . GLU A 1 831 ? 3.184 21.141 -21.438 1 22.77 831 GLU A CA 1
ATOM 6648 C C . GLU A 1 831 ? 1.865 20.891 -20.719 1 22.77 831 GLU A C 1
ATOM 6650 O O . GLU A 1 831 ? 0.866 21.562 -20.984 1 22.77 831 GLU A O 1
ATOM 6655 N N . ASP A 1 832 ? 1.381 19.688 -20.719 1 22.33 832 ASP A N 1
ATOM 6656 C CA . ASP A 1 832 ? 0.17 19.609 -19.906 1 22.33 832 ASP A CA 1
ATOM 6657 C C . ASP A 1 832 ? 0.36 20.312 -18.562 1 22.33 832 ASP A C 1
ATOM 6659 O O . ASP A 1 832 ? 1.412 20.188 -17.938 1 22.33 832 ASP A O 1
ATOM 6663 N N . GLU A 1 833 ? -0.274 21.438 -18.422 1 22.55 833 GLU A N 1
ATOM 6664 C CA . GLU A 1 833 ? -0.488 22.297 -17.25 1 22.55 833 GLU A CA 1
ATOM 6665 C C . GLU A 1 833 ? -0.634 21.469 -15.977 1 22.55 833 GLU A C 1
ATOM 6667 O O . GLU A 1 833 ? -1.495 20.594 -15.898 1 22.55 833 GLU A O 1
ATOM 6672 N N . MET A 1 834 ? 0.439 21.141 -15.398 1 21.09 834 MET A N 1
ATOM 6673 C CA . MET A 1 834 ? 0.472 20.672 -14.008 1 21.09 834 MET A CA 1
ATOM 6674 C C . MET A 1 834 ? -0.52 21.453 -13.156 1 21.09 834 MET A C 1
ATOM 6676 O O . MET A 1 834 ? -0.3 22.625 -12.852 1 21.09 834 MET A O 1
ATOM 6680 N N . VAL A 1 835 ? -1.838 21.406 -13.445 1 19.53 835 VAL A N 1
ATOM 6681 C CA . VAL A 1 835 ? -2.732 22 -12.461 1 19.53 835 VAL A CA 1
ATOM 6682 C C . VAL A 1 835 ? -2.34 21.531 -11.062 1 19.53 835 VAL A C 1
ATOM 6684 O O . VAL A 1 835 ? -2.047 20.344 -10.852 1 19.53 835 VAL A O 1
ATOM 6687 N N . PRO A 1 836 ? -1.702 22.438 -10.461 1 20.31 836 PRO A N 1
ATOM 6688 C CA . PRO A 1 836 ? -1.458 22.234 -9.031 1 20.31 836 PRO A CA 1
ATOM 6689 C C . PRO A 1 836 ? -2.633 21.562 -8.32 1 20.31 836 PRO A C 1
ATOM 6691 O O . PRO A 1 836 ? -3.768 22.047 -8.414 1 20.31 836 PRO A O 1
ATOM 6694 N N . SER A 1 837 ? -2.895 20.266 -8.578 1 19.03 837 SER A N 1
ATOM 6695 C CA . SER A 1 837 ? -3.918 19.859 -7.617 1 19.03 837 SER A CA 1
ATOM 6696 C C . SER A 1 837 ? -3.512 20.219 -6.191 1 19.03 837 SER A C 1
ATOM 6698 O O . SER A 1 837 ? -2.336 20.109 -5.832 1 19.03 837 SER A O 1
ATOM 6700 N N . MET B 1 1 ? -47.031 -12.414 -20.219 1 21.31 1 MET B N 1
ATOM 6701 C CA . MET B 1 1 ? -45.906 -12.211 -21.109 1 21.31 1 MET B CA 1
ATOM 6702 C C . MET B 1 1 ? -46.156 -11.078 -22.094 1 21.31 1 MET B C 1
ATOM 6704 O O . MET B 1 1 ? -46.719 -11.312 -23.172 1 21.31 1 MET B O 1
ATOM 6708 N N . SER B 1 2 ? -46.5 -9.82 -21.734 1 21.92 2 SER B N 1
ATOM 6709 C CA . SER B 1 2 ? -47.406 -8.992 -22.516 1 21.92 2 SER B CA 1
ATOM 6710 C C . SER B 1 2 ? -46.812 -8.648 -23.875 1 21.92 2 SER B C 1
ATOM 6712 O O . SER B 1 2 ? -45.594 -8.68 -24.047 1 21.92 2 SER B O 1
ATOM 6714 N N . HIS B 1 3 ? -47.594 -8.578 -25.016 1 23.12 3 HIS B N 1
ATOM 6715 C CA . HIS B 1 3 ? -47.469 -8.438 -26.469 1 23.12 3 HIS B CA 1
ATOM 6716 C C . HIS B 1 3 ? -46.5 -7.309 -26.828 1 23.12 3 HIS B C 1
ATOM 6718 O O . HIS B 1 3 ? -45.719 -7.434 -27.766 1 23.12 3 HIS B O 1
ATOM 6724 N N . ASN B 1 4 ? -46.75 -6.121 -26.344 1 21.05 4 ASN B N 1
ATOM 6725 C CA . ASN B 1 4 ? -46.281 -4.906 -27 1 21.05 4 ASN B CA 1
ATOM 6726 C C . ASN B 1 4 ? -44.75 -4.73 -26.828 1 21.05 4 ASN B C 1
ATOM 6728 O O . ASN B 1 4 ? -44.219 -3.688 -27.188 1 21.05 4 ASN B O 1
ATOM 6732 N N . SER B 1 5 ? -44.125 -5.359 -25.906 1 20.39 5 SER B N 1
ATOM 6733 C CA . SER B 1 5 ? -42.688 -5.113 -25.672 1 20.39 5 SER B CA 1
ATOM 6734 C C . SER B 1 5 ? -41.844 -5.457 -26.891 1 20.39 5 SER B C 1
ATOM 6736 O O . SER B 1 5 ? -40.625 -5.438 -26.828 1 20.39 5 SER B O 1
ATOM 6738 N N . LYS B 1 6 ? -42.5 -5.977 -28.031 1 23.97 6 LYS B N 1
ATOM 6739 C CA . LYS B 1 6 ? -42 -6.461 -29.297 1 23.97 6 LYS B CA 1
ATOM 6740 C C . LYS B 1 6 ? -41.5 -5.301 -30.172 1 23.97 6 LYS B C 1
ATOM 6742 O O . LYS B 1 6 ? -40.594 -5.465 -30.969 1 23.97 6 LYS B O 1
ATOM 6747 N N . TYR B 1 7 ? -42.312 -4.18 -30.188 1 22.17 7 TYR B N 1
ATOM 6748 C CA . TYR B 1 7 ? -42.312 -3.242 -31.297 1 22.17 7 TYR B CA 1
ATOM 6749 C C . TYR B 1 7 ? -40.969 -2.504 -31.375 1 22.17 7 TYR B C 1
ATOM 6751 O O . TYR B 1 7 ? -40.406 -2.318 -32.469 1 22.17 7 TYR B O 1
ATOM 6759 N N . TYR B 1 8 ? -40.594 -1.857 -30.297 1 21.98 8 TYR B N 1
ATOM 6760 C CA . TYR B 1 8 ? -39.594 -0.826 -30.547 1 21.98 8 TYR B CA 1
ATOM 6761 C C . TYR B 1 8 ? -38.281 -1.444 -30.969 1 21.98 8 TYR B C 1
ATOM 6763 O O . TYR B 1 8 ? -37.281 -0.731 -31.172 1 21.98 8 TYR B O 1
ATOM 6771 N N . THR B 1 9 ? -38.125 -2.75 -31.016 1 22.39 9 THR B N 1
ATOM 6772 C CA . THR B 1 9 ? -36.969 -3.367 -31.625 1 22.39 9 THR B CA 1
ATOM 6773 C C . THR B 1 9 ? -36.875 -3.021 -33.125 1 22.39 9 THR B C 1
ATOM 6775 O O . THR B 1 9 ? -35.781 -3.037 -33.688 1 22.39 9 THR B O 1
ATOM 6778 N N . LYS B 1 10 ? -38 -2.711 -33.781 1 23.61 10 LYS B N 1
ATOM 6779 C CA . LYS B 1 10 ? -38.031 -2.643 -35.25 1 23.61 10 LYS B CA 1
ATOM 6780 C C . LYS B 1 10 ? -37.375 -1.365 -35.75 1 23.61 10 LYS B C 1
ATOM 6782 O O . LYS B 1 10 ? -36.75 -1.368 -36.812 1 23.61 10 LYS B O 1
ATOM 6787 N N . LYS B 1 11 ? -37.844 -0.18 -35.219 1 23.67 11 LYS B N 1
ATOM 6788 C CA . LYS B 1 11 ? -37.562 1.036 -36 1 23.67 11 LYS B CA 1
ATOM 6789 C C . LYS B 1 11 ? -36.062 1.241 -36.188 1 23.67 11 LYS B C 1
ATOM 6791 O O . LYS B 1 11 ? -35.656 1.9 -37.125 1 23.67 11 LYS B O 1
ATOM 6796 N N . LEU B 1 12 ? -35.312 0.991 -35.219 1 22.47 12 LEU B N 1
ATOM 6797 C CA . LEU B 1 12 ? -33.906 1.379 -35.5 1 22.47 12 LEU B CA 1
ATOM 6798 C C . LEU B 1 12 ? -33.344 0.555 -36.656 1 22.47 12 LEU B C 1
ATOM 6800 O O . LEU B 1 12 ? -32.188 0.716 -37.031 1 22.47 12 LEU B O 1
ATOM 6804 N N . LYS B 1 13 ? -34.156 -0.43 -37.188 1 25.59 13 LYS B N 1
ATOM 6805 C CA . LYS B 1 13 ? -33.688 -1.165 -38.344 1 25.59 13 LYS B CA 1
ATOM 6806 C C . LYS B 1 13 ? -33.75 -0.284 -39.594 1 25.59 13 LYS B C 1
ATOM 6808 O O . LYS B 1 13 ? -32.969 -0.508 -40.562 1 25.59 13 LYS B O 1
ATOM 6813 N N . ALA B 1 14 ? -34.812 0.438 -39.938 1 22.86 14 ALA B N 1
ATOM 6814 C CA . ALA B 1 14 ? -35.094 0.842 -41.312 1 22.86 14 ALA B CA 1
ATOM 6815 C C . ALA B 1 14 ? -34.062 1.812 -41.844 1 22.86 14 ALA B C 1
ATOM 6817 O O . ALA B 1 14 ? -33.719 1.803 -43.031 1 22.86 14 ALA B O 1
ATOM 6818 N N . ALA B 1 15 ? -33.906 2.91 -41.438 1 22.69 15 ALA B N 1
ATOM 6819 C CA . ALA B 1 15 ? -33.469 3.971 -42.344 1 22.69 15 ALA B CA 1
ATOM 6820 C C . ALA B 1 15 ? -32.125 3.627 -42.969 1 22.69 15 ALA B C 1
ATOM 6822 O O . ALA B 1 15 ? -31.922 3.867 -44.188 1 22.69 15 ALA B O 1
ATOM 6823 N N . ASP B 1 16 ? -31.016 3.576 -42.688 1 23.36 16 ASP B N 1
ATOM 6824 C CA . ASP B 1 16 ? -29.938 3.6 -43.656 1 23.36 16 ASP B CA 1
ATOM 6825 C C . ASP B 1 16 ? -29.812 2.258 -44.375 1 23.36 16 ASP B C 1
ATOM 6827 O O . ASP B 1 16 ? -29.438 1.254 -43.75 1 23.36 16 ASP B O 1
ATOM 6831 N N . GLY B 1 17 ? -30.688 1.656 -45.156 1 21.98 17 GLY B N 1
ATOM 6832 C CA . GLY B 1 17 ? -30.188 0.868 -46.281 1 21.98 17 GLY B CA 1
ATOM 6833 C C . GLY B 1 17 ? -29.094 1.571 -47.062 1 21.98 17 GLY B C 1
ATOM 6834 O O . GLY B 1 17 ? -28.234 0.921 -47.656 1 21.98 17 GLY B O 1
ATOM 6835 N N . SER B 1 18 ? -29.516 2.549 -47.75 1 21.81 18 SER B N 1
ATOM 6836 C CA . SER B 1 18 ? -28.797 2.945 -48.969 1 21.81 18 SER B CA 1
ATOM 6837 C C . SER B 1 18 ? -27.312 3.123 -48.688 1 21.81 18 SER B C 1
ATOM 6839 O O . SER B 1 18 ? -26.469 2.564 -49.406 1 21.81 18 SER B O 1
ATOM 6841 N N . LYS B 1 19 ? -26.938 4.316 -48.625 1 22.91 19 LYS B N 1
ATOM 6842 C CA . LYS B 1 19 ? -25.609 4.773 -49.062 1 22.91 19 LYS B CA 1
ATOM 6843 C C . LYS B 1 19 ? -24.531 4.199 -48.156 1 22.91 19 LYS B C 1
ATOM 6845 O O . LYS B 1 19 ? -23.375 4.66 -48.188 1 22.91 19 LYS B O 1
ATOM 6850 N N . CYS B 1 20 ? -24.844 3.373 -47.344 1 20.52 20 CYS B N 1
ATOM 6851 C CA . CYS B 1 20 ? -23.578 3.105 -46.656 1 20.52 20 CYS B CA 1
ATOM 6852 C C . CYS B 1 20 ? -22.719 2.137 -47.438 1 20.52 20 CYS B C 1
ATOM 6854 O O . CYS B 1 20 ? -23.109 0.992 -47.688 1 20.52 20 CYS B O 1
ATOM 6856 N N . ARG B 1 21 ? -21.984 2.557 -48.469 1 22.78 21 ARG B N 1
ATOM 6857 C CA . ARG B 1 21 ? -21.078 1.857 -49.375 1 22.78 21 ARG B CA 1
ATOM 6858 C C . ARG B 1 21 ? -20.391 0.698 -48.656 1 22.78 21 ARG B C 1
ATOM 6860 O O . ARG B 1 21 ? -20.062 0.796 -47.469 1 22.78 21 ARG B O 1
ATOM 6867 N N . LYS B 1 22 ? -20.375 -0.431 -49.25 1 23.78 22 LYS B N 1
ATOM 6868 C CA . LYS B 1 22 ? -19.797 -1.769 -49.188 1 23.78 22 LYS B CA 1
ATOM 6869 C C . LYS B 1 22 ? -18.266 -1.703 -49.188 1 23.78 22 LYS B C 1
ATOM 6871 O O . LYS B 1 22 ? -17.672 -1.009 -50 1 23.78 22 LYS B O 1
ATOM 6876 N N . LEU B 1 23 ? -17.375 -1.621 -48.5 1 20 23 LEU B N 1
ATOM 6877 C CA . LEU B 1 23 ? -15.93 -1.413 -48.625 1 20 23 LEU B CA 1
ATOM 6878 C C . LEU B 1 23 ? -15.359 -2.336 -49.719 1 20 23 LEU B C 1
ATOM 6880 O O . LEU B 1 23 ? -14.953 -3.461 -49.406 1 20 23 LEU B O 1
ATOM 6884 N N . GLU B 1 24 ? -16.031 -2.688 -50.812 1 18.72 24 GLU B N 1
ATOM 6885 C CA . GLU B 1 24 ? -15.492 -3.334 -52.031 1 18.72 24 GLU B CA 1
ATOM 6886 C C . GLU B 1 24 ? -14.211 -2.652 -52.469 1 18.72 24 GLU B C 1
ATOM 6888 O O . GLU B 1 24 ? -13.125 -3.229 -52.375 1 18.72 24 GLU B O 1
ATOM 6893 N N . ALA B 1 25 ? -14.242 -2.201 -54 1 17.22 25 ALA B N 1
ATOM 6894 C CA . ALA B 1 25 ? -13.367 -1.866 -55.125 1 17.22 25 ALA B CA 1
ATOM 6895 C C . ALA B 1 25 ? -12.711 -0.506 -54.938 1 17.22 25 ALA B C 1
ATOM 6897 O O . ALA B 1 25 ? -12.109 0.045 -55.875 1 17.22 25 ALA B O 1
ATOM 6898 N N . PHE B 1 26 ? -12.961 0.345 -54.188 1 17.83 26 PHE B N 1
ATOM 6899 C CA . PHE B 1 26 ? -12.469 1.677 -54.531 1 17.83 26 PHE B CA 1
ATOM 6900 C C . PHE B 1 26 ? -11.031 1.616 -55.031 1 17.83 26 PHE B C 1
ATOM 6902 O O . PHE B 1 26 ? -10.156 1.094 -54.344 1 17.83 26 PHE B O 1
ATOM 6909 N N . GLY B 1 27 ? -10.844 1.561 -56.438 1 17.05 27 GLY B N 1
ATOM 6910 C CA . GLY B 1 27 ? -9.859 1.911 -57.438 1 17.05 27 GLY B CA 1
ATOM 6911 C C . GLY B 1 27 ? -9.086 3.174 -57.094 1 17.05 27 GLY B C 1
ATOM 6912 O O . GLY B 1 27 ? -9.656 4.266 -57.062 1 17.05 27 GLY B O 1
ATOM 6913 N N . PHE B 1 28 ? -8.352 3.242 -56.344 1 16.7 28 PHE B N 1
ATOM 6914 C CA . PHE B 1 28 ? -7.555 4.445 -56.125 1 16.7 28 PHE B CA 1
ATOM 6915 C C . PHE B 1 28 ? -6.949 4.938 -57.438 1 16.7 28 PHE B C 1
ATOM 6917 O O . PHE B 1 28 ? -6.004 4.34 -57.938 1 16.7 28 PHE B O 1
ATOM 6924 N N . LYS B 1 29 ? -7.934 5.305 -58.375 1 15.77 29 LYS B N 1
ATOM 6925 C CA . LYS B 1 29 ? -7.074 5.957 -59.344 1 15.77 29 LYS B CA 1
ATOM 6926 C C . LYS B 1 29 ? -6.23 7.051 -58.688 1 15.77 29 LYS B C 1
ATOM 6928 O O . LYS B 1 29 ? -6.746 7.879 -57.938 1 15.77 29 LYS B O 1
ATOM 6933 N N . LYS B 1 30 ? -5.039 6.875 -58.625 1 16.69 30 LYS B N 1
ATOM 6934 C CA . LYS B 1 30 ? -3.9 7.754 -58.344 1 16.69 30 LYS B CA 1
ATOM 6935 C C . LYS B 1 30 ? -3.965 9.008 -59.219 1 16.69 30 LYS B C 1
ATOM 6937 O O . LYS B 1 30 ? -2.938 9.625 -59.5 1 16.69 30 LYS B O 1
ATOM 6942 N N . SER B 1 31 ? -5.281 9.594 -59.531 1 16.25 31 SER B N 1
ATOM 6943 C CA . SER B 1 31 ? -4.754 10.625 -60.406 1 16.25 31 SER B CA 1
ATOM 6944 C C . SER B 1 31 ? -3.809 11.562 -59.656 1 16.25 31 SER B C 1
ATOM 6946 O O . SER B 1 31 ? -4.09 11.961 -58.531 1 16.25 31 SER B O 1
ATOM 6948 N N . PHE B 1 32 ? -2.521 11.625 -60.125 1 16.8 32 PHE B N 1
ATOM 6949 C CA . PHE B 1 32 ? -1.26 12.352 -60.031 1 16.8 32 PHE B CA 1
ATOM 6950 C C . PHE B 1 32 ? -1.46 13.828 -60.344 1 16.8 32 PHE B C 1
ATOM 6952 O O . PHE B 1 32 ? -0.491 14.586 -60.438 1 16.8 32 PHE B O 1
ATOM 6959 N N . LEU B 1 33 ? -2.748 14.344 -60.375 1 16.47 33 LEU B N 1
ATOM 6960 C CA . LEU B 1 33 ? -2.518 15.555 -61.156 1 16.47 33 LEU B CA 1
ATOM 6961 C C . LEU B 1 33 ? -1.494 16.453 -60.469 1 16.47 33 LEU B C 1
ATOM 6963 O O . LEU B 1 33 ? -1.344 16.422 -59.25 1 16.47 33 LEU B O 1
ATOM 6967 N N . LEU B 1 34 ? -0.812 17.281 -61.375 1 16.72 34 LEU B N 1
ATOM 6968 C CA . LEU B 1 34 ? 0.297 18.219 -61.5 1 16.72 34 LEU B CA 1
ATOM 6969 C C . LEU B 1 34 ? 0.094 19.422 -60.594 1 16.72 34 LEU B C 1
ATOM 6971 O O . LEU B 1 34 ? -0.934 19.516 -59.906 1 16.72 34 LEU B O 1
ATOM 6975 N N . PRO B 1 35 ? 0.171 20.703 -61.094 1 16.81 35 PRO B N 1
ATOM 6976 C CA . PRO B 1 35 ? 1.136 21.797 -60.969 1 16.81 35 PRO B CA 1
ATOM 6977 C C . PRO B 1 35 ? 0.647 22.906 -60.031 1 16.81 35 PRO B C 1
ATOM 6979 O O . PRO B 1 35 ? 1.422 23.422 -59.219 1 16.81 35 PRO B O 1
ATOM 6982 N N . SER B 1 36 ? -0.695 23.422 -60 1 17 36 SER B N 1
ATOM 6983 C CA . SER B 1 36 ? -0.636 24.766 -60.531 1 17 36 SER B CA 1
ATOM 6984 C C . SER B 1 36 ? -0.34 25.797 -59.438 1 17 36 SER B C 1
ATOM 6986 O O . SER B 1 36 ? -0.583 25.547 -58.281 1 17 36 SER B O 1
ATOM 6988 N N . ASP B 1 37 ? -0.007 27.234 -59.75 1 16.77 37 ASP B N 1
ATOM 6989 C CA . ASP B 1 37 ? 0.79 28.438 -59.531 1 16.77 37 ASP B CA 1
ATOM 6990 C C . ASP B 1 37 ? 0.128 29.359 -58.5 1 16.77 37 ASP B C 1
ATOM 6992 O O . ASP B 1 37 ? 0.813 30.094 -57.781 1 16.77 37 ASP B O 1
ATOM 6996 N N . GLU B 1 38 ? -1.322 29.453 -58.375 1 17.38 38 GLU B N 1
ATOM 6997 C CA . GLU B 1 38 ? -1.694 30.859 -58.406 1 17.38 38 GLU B CA 1
ATOM 6998 C C . GLU B 1 38 ? -1.533 31.516 -57.031 1 17.38 38 GLU B C 1
ATOM 7000 O O . GLU B 1 38 ? -1.778 30.891 -56 1 17.38 38 GLU B O 1
ATOM 7005 N N . THR B 1 39 ? -1.078 32.875 -56.875 1 17.72 39 THR B N 1
ATOM 7006 C CA . THR B 1 39 ? -0.39 34 -56.219 1 17.72 39 THR B CA 1
ATOM 7007 C C . THR B 1 39 ? -1.316 34.688 -55.25 1 17.72 39 THR B C 1
ATOM 7009 O O . THR B 1 39 ? -0.885 35.594 -54.5 1 17.72 39 THR B O 1
ATOM 7012 N N . SER B 1 40 ? -2.676 34.25 -55.219 1 16.91 40 SER B N 1
ATOM 7013 C CA . SER B 1 40 ? -3.408 35.5 -55.094 1 16.91 40 SER B CA 1
ATOM 7014 C C . SER B 1 40 ? -3.182 36.156 -53.719 1 16.91 40 SER B C 1
ATOM 7016 O O . SER B 1 40 ? -2.811 35.469 -52.781 1 16.91 40 SER B O 1
ATOM 7018 N N . GLU B 1 41 ? -3.742 37.281 -53.562 1 17.7 41 GLU B N 1
ATOM 7019 C CA . GLU B 1 41 ? -3.562 38.625 -52.969 1 17.7 41 GLU B CA 1
ATOM 7020 C C . GLU B 1 41 ? -4.109 38.688 -51.562 1 17.7 41 GLU B C 1
ATOM 7022 O O . GLU B 1 41 ? -5.289 38.406 -51.312 1 17.7 41 GLU B O 1
ATOM 7027 N N . ILE B 1 42 ? -3.422 38.094 -50.688 1 18.72 42 ILE B N 1
ATOM 7028 C CA . ILE B 1 42 ? -3.787 38.062 -49.281 1 18.72 42 ILE B CA 1
ATOM 7029 C C . ILE B 1 42 ? -4.137 39.469 -48.812 1 18.72 42 ILE B C 1
ATOM 7031 O O . ILE B 1 42 ? -3.285 40.375 -48.812 1 18.72 42 ILE B O 1
ATOM 7035 N N . PRO B 1 43 ? -5.398 39.75 -49.188 1 16.47 43 PRO B N 1
ATOM 7036 C CA . PRO B 1 43 ? -5.664 41.188 -48.969 1 16.47 43 PRO B CA 1
ATOM 7037 C C . PRO B 1 43 ? -5.242 41.656 -47.562 1 16.47 43 PRO B C 1
ATOM 7039 O O . PRO B 1 43 ? -5.074 40.844 -46.656 1 16.47 43 PRO B O 1
ATOM 7042 N N . ALA B 1 44 ? -5.297 43.031 -47.375 1 17 44 ALA B N 1
ATOM 7043 C CA . ALA B 1 44 ? -4.664 44.188 -46.75 1 17 44 ALA B CA 1
ATOM 7044 C C . ALA B 1 44 ? -5.191 44.375 -45.312 1 17 44 ALA B C 1
ATOM 7046 O O . ALA B 1 44 ? -4.691 45.25 -44.594 1 17 44 ALA B O 1
ATOM 7047 N N . VAL B 1 45 ? -5.988 43.375 -44.812 1 18.19 45 VAL B N 1
ATOM 7048 C CA . VAL B 1 45 ? -6.93 44.125 -44 1 18.19 45 VAL B CA 1
ATOM 7049 C C . VAL B 1 45 ? -6.164 45.031 -43.031 1 18.19 45 VAL B C 1
ATOM 7051 O O . VAL B 1 45 ? -5.086 44.656 -42.562 1 18.19 45 VAL B O 1
ATOM 7054 N N . PRO B 1 46 ? -6.703 46.062 -42.625 1 16.69 46 PRO B N 1
ATOM 7055 C CA . PRO B 1 46 ? -6.336 47.438 -42.25 1 16.69 46 PRO B CA 1
ATOM 7056 C C . PRO B 1 46 ? -5.66 47.5 -40.875 1 16.69 46 PRO B C 1
ATOM 7058 O O . PRO B 1 46 ? -5.664 46.5 -40.125 1 16.69 46 PRO B O 1
ATOM 7061 N N . SER B 1 47 ? -5.629 48.688 -40.219 1 16.55 47 SER B N 1
ATOM 7062 C CA . SER B 1 47 ? -4.77 49.688 -39.625 1 16.55 47 SER B CA 1
ATOM 7063 C C . SER B 1 47 ? -4.785 49.594 -38.094 1 16.55 47 SER B C 1
ATOM 7065 O O . SER B 1 47 ? -4.109 50.344 -37.406 1 16.55 47 SER B O 1
ATOM 7067 N N . PRO B 1 48 ? -5.188 48.438 -37.469 1 16.94 48 PRO B N 1
ATOM 7068 C CA . PRO B 1 48 ? -5.711 48.969 -36.188 1 16.94 48 PRO B CA 1
ATOM 7069 C C . PRO B 1 48 ? -4.703 49.844 -35.469 1 16.94 48 PRO B C 1
ATOM 7071 O O . PRO B 1 48 ? -3.492 49.688 -35.625 1 16.94 48 PRO B O 1
ATOM 7074 N N . PRO B 1 49 ? -5.043 50.875 -34.812 1 16.33 49 PRO B N 1
ATOM 7075 C CA . PRO B 1 49 ? -4.367 52.094 -34.406 1 16.33 49 PRO B CA 1
ATOM 7076 C C . PRO B 1 49 ? -3.256 51.844 -33.375 1 16.33 49 PRO B C 1
ATOM 7078 O O . PRO B 1 49 ? -3.123 50.719 -32.875 1 16.33 49 PRO B O 1
ATOM 7081 N N . SER B 1 50 ? -2.887 52.844 -32.5 1 15.87 50 SER B N 1
ATOM 7082 C CA . SER B 1 50 ? -1.774 53.688 -32.062 1 15.87 50 SER B CA 1
ATOM 7083 C C . SER B 1 50 ? -1.234 53.25 -30.719 1 15.87 50 SER B C 1
ATOM 7085 O O . SER B 1 50 ? -0.213 53.75 -30.25 1 15.87 50 SER B O 1
ATOM 7087 N N . VAL B 1 51 ? -1.71 52.219 -30.078 1 17.02 51 VAL B N 1
ATOM 7088 C CA . VAL B 1 51 ? -1.642 52.5 -28.641 1 17.02 51 VAL B CA 1
ATOM 7089 C C . VAL B 1 51 ? -0.192 52.781 -28.234 1 17.02 51 VAL B C 1
ATOM 7091 O O . VAL B 1 51 ? 0.728 52.125 -28.766 1 17.02 51 VAL B O 1
ATOM 7094 N N . SER B 1 52 ? 0.166 53.594 -27.312 1 15.84 52 SER B N 1
ATOM 7095 C CA . SER B 1 52 ? 1.16 54.562 -26.844 1 15.84 52 SER B CA 1
ATOM 7096 C C . SER B 1 52 ? 2.367 53.844 -26.234 1 15.84 52 SER B C 1
ATOM 7098 O O . SER B 1 52 ? 2.307 52.656 -25.938 1 15.84 52 SER B O 1
ATOM 7100 N N . GLU B 1 53 ? 3.301 54.562 -25.469 1 15.48 53 GLU B N 1
ATOM 7101 C CA . GLU B 1 53 ? 4.691 55 -25.406 1 15.48 53 GLU B CA 1
ATOM 7102 C C . GLU B 1 53 ? 5.453 54.25 -24.312 1 15.48 53 GLU B C 1
ATOM 7104 O O . GLU B 1 53 ? 6.652 54.469 -24.125 1 15.48 53 GLU B O 1
ATOM 7109 N N . PHE B 1 54 ? 5.18 53.062 -23.938 1 15.73 54 PHE B N 1
ATOM 7110 C CA . PHE B 1 54 ? 5.758 52.875 -22.609 1 15.73 54 PHE B CA 1
ATOM 7111 C C . PHE B 1 54 ? 7.277 52.938 -22.672 1 15.73 54 PHE B C 1
ATOM 7113 O O . PHE B 1 54 ? 7.91 52.25 -23.453 1 15.73 54 PHE B O 1
ATOM 7120 N N . GLN B 1 55 ? 8.023 53.906 -22.125 1 15.57 55 GLN B N 1
ATOM 7121 C CA . GLN B 1 55 ? 9.406 54.344 -22.266 1 15.57 55 GLN B CA 1
ATOM 7122 C C . GLN B 1 55 ? 10.359 53.406 -21.547 1 15.57 55 GLN B C 1
ATOM 7124 O O . GLN B 1 55 ? 11.578 53.5 -21.688 1 15.57 55 GLN B O 1
ATOM 7129 N N . PRO B 1 56 ? 10.094 52.312 -21 1 16.5 56 PRO B N 1
ATOM 7130 C CA . PRO B 1 56 ? 10.992 52.219 -19.859 1 16.5 56 PRO B CA 1
ATOM 7131 C C . PRO B 1 56 ? 12.469 52.188 -20.266 1 16.5 56 PRO B C 1
ATOM 7133 O O . PRO B 1 56 ? 12.789 51.75 -21.375 1 16.5 56 PRO B O 1
ATOM 7136 N N . CYS B 1 57 ? 13.203 52.625 -19.344 1 15.31 57 CYS B N 1
ATOM 7137 C CA . CYS B 1 57 ? 14.555 53.156 -19.281 1 15.31 57 CYS B CA 1
ATOM 7138 C C . CYS B 1 57 ? 15.602 52.094 -19.469 1 15.31 57 CYS B C 1
ATOM 7140 O O . CYS B 1 57 ? 15.391 50.938 -19.078 1 15.31 57 CYS B O 1
ATOM 7142 N N . LYS B 1 58 ? 16.688 52.469 -20 1 15.46 58 LYS B N 1
ATOM 7143 C CA . LYS B 1 58 ? 17.891 52.062 -20.734 1 15.46 58 LYS B CA 1
ATOM 7144 C C . LYS B 1 58 ? 18.828 51.25 -19.859 1 15.46 58 LYS B C 1
ATOM 7146 O O . LYS B 1 58 ? 18.766 51.344 -18.625 1 15.46 58 LYS B O 1
ATOM 7151 N N . ASP B 1 59 ? 19.703 50.781 -20.406 1 15.62 59 ASP B N 1
ATOM 7152 C CA . ASP B 1 59 ? 20.828 49.844 -20.438 1 15.62 59 ASP B CA 1
ATOM 7153 C C . ASP B 1 59 ? 22 50.344 -19.609 1 15.62 59 ASP B C 1
ATOM 7155 O O . ASP B 1 59 ? 23.016 49.656 -19.484 1 15.62 59 ASP B O 1
ATOM 7159 N N . ASP B 1 60 ? 21.938 51.531 -18.953 1 15.23 60 ASP B N 1
ATOM 7160 C CA . ASP B 1 60 ? 23.266 52.094 -19.172 1 15.23 60 ASP B CA 1
ATOM 7161 C C . ASP B 1 60 ? 24.344 51.219 -18.547 1 15.23 60 ASP B C 1
ATOM 7163 O O . ASP B 1 60 ? 24.156 50.688 -17.438 1 15.23 60 ASP B O 1
ATOM 7167 N N . ASN B 1 61 ? 25.359 50.844 -19.359 1 16.06 61 ASN B N 1
ATOM 7168 C CA . ASN B 1 61 ? 26.594 50.094 -19.453 1 16.06 61 ASN B CA 1
ATOM 7169 C C . ASN B 1 61 ? 27.641 50.594 -18.469 1 16.06 61 ASN B C 1
ATOM 7171 O O . ASN B 1 61 ? 28.719 50 -18.328 1 16.06 61 ASN B O 1
ATOM 7175 N N . GLU B 1 62 ? 27.547 51.875 -17.938 1 15.66 62 GLU B N 1
ATOM 7176 C CA . GLU B 1 62 ? 28.875 52.469 -18.031 1 15.66 62 GLU B CA 1
ATOM 7177 C C . GLU B 1 62 ? 29.891 51.656 -17.219 1 15.66 62 GLU B C 1
ATOM 7179 O O . GLU B 1 62 ? 29.516 50.938 -16.297 1 15.66 62 GLU B O 1
ATOM 7184 N N . PRO B 1 63 ? 31.25 52.062 -17.406 1 15.8 63 PRO B N 1
ATOM 7185 C CA . PRO B 1 63 ? 32.625 51.562 -17.406 1 15.8 63 PRO B CA 1
ATOM 7186 C C . PRO B 1 63 ? 33.25 51.531 -16 1 15.8 63 PRO B C 1
ATOM 7188 O O . PRO B 1 63 ? 34.344 51 -15.82 1 15.8 63 PRO B O 1
ATOM 7191 N N . ILE B 1 64 ? 32.562 51.469 -14.938 1 14.61 64 ILE B N 1
ATOM 7192 C CA . ILE B 1 64 ? 33.312 52.219 -13.938 1 14.61 64 ILE B CA 1
ATOM 7193 C C . ILE B 1 64 ? 34.719 51.656 -13.812 1 14.61 64 ILE B C 1
ATOM 7195 O O . ILE B 1 64 ? 34.906 50.5 -13.492 1 14.61 64 ILE B O 1
ATOM 7199 N N . ALA B 1 65 ? 35.719 52.469 -14.195 1 14.34 65 ALA B N 1
ATOM 7200 C CA . ALA B 1 65 ? 37.156 52.719 -14.422 1 14.34 65 ALA B CA 1
ATOM 7201 C C . ALA B 1 65 ? 37.969 52.344 -13.195 1 14.34 65 ALA B C 1
ATOM 7203 O O . ALA B 1 65 ? 37.406 52.125 -12.117 1 14.34 65 ALA B O 1
ATOM 7204 N N . SER B 1 66 ? 38.938 53.25 -12.953 1 14.84 66 SER B N 1
ATOM 7205 C CA . SER B 1 66 ? 40.375 53.312 -12.984 1 14.84 66 SER B CA 1
ATOM 7206 C C . SER B 1 66 ? 40.969 53.094 -11.594 1 14.84 66 SER B C 1
ATOM 7208 O O . SER B 1 66 ? 41.812 52.188 -11.406 1 14.84 66 SER B O 1
ATOM 7210 N N . VAL B 1 67 ? 41.562 54.281 -11 1 15 67 VAL B N 1
ATOM 7211 C CA . VAL B 1 67 ? 42.938 54.719 -10.844 1 15 67 VAL B CA 1
ATOM 7212 C C . VAL B 1 67 ? 43.469 54.312 -9.461 1 15 67 VAL B C 1
ATOM 7214 O O . VAL B 1 67 ? 42.688 53.906 -8.594 1 15 67 VAL B O 1
ATOM 7217 N N . THR B 1 68 ? 44.156 55.406 -8.781 1 14.62 68 THR B N 1
ATOM 7218 C CA . THR B 1 68 ? 45.5 55.812 -8.391 1 14.62 68 THR B CA 1
ATOM 7219 C C . THR B 1 68 ? 45.781 55.469 -6.926 1 14.62 68 THR B C 1
ATOM 7221 O O . THR B 1 68 ? 44.844 55.188 -6.172 1 14.62 68 THR B O 1
ATOM 7224 N N . ASP B 1 69 ? 46.688 56.375 -6.203 1 14.54 69 ASP B N 1
ATOM 7225 C CA . ASP B 1 69 ? 48.031 56.5 -5.637 1 14.54 69 ASP B CA 1
ATOM 7226 C C . ASP B 1 69 ? 47.969 56.375 -4.117 1 14.54 69 ASP B C 1
ATOM 7228 O O . ASP B 1 69 ? 48.719 55.562 -3.535 1 14.54 69 ASP B O 1
ATOM 7232 N N . HIS B 1 70 ? 47.875 57.625 -3.42 1 14.74 70 HIS B N 1
ATOM 7233 C CA . HIS B 1 70 ? 48.906 58.312 -2.641 1 14.74 70 HIS B CA 1
ATOM 7234 C C . HIS B 1 70 ? 48.906 57.812 -1.197 1 14.74 70 HIS B C 1
ATOM 7236 O O . HIS B 1 70 ? 47.938 57.25 -0.72 1 14.74 70 HIS B O 1
ATOM 7242 N N . VAL B 1 71 ? 49.875 58.469 -0.309 1 15.34 71 VAL B N 1
ATOM 7243 C CA . VAL B 1 71 ? 51 58.438 0.6 1 15.34 71 VAL B CA 1
ATOM 7244 C C . VAL B 1 71 ? 50.5 58.469 2.047 1 15.34 71 VAL B C 1
ATOM 7246 O O . VAL B 1 71 ? 50.906 57.625 2.855 1 15.34 71 VAL B O 1
ATOM 7249 N N . THR B 1 72 ? 50.188 59.75 2.6 1 14.18 72 THR B N 1
ATOM 7250 C CA . THR B 1 72 ? 51.062 60.344 3.598 1 14.18 72 THR B CA 1
ATOM 7251 C C . THR B 1 72 ? 50.688 59.906 5.004 1 14.18 72 THR B C 1
ATOM 7253 O O . THR B 1 72 ? 51.5 59.375 5.746 1 14.18 72 THR B O 1
ATOM 7256 N N . ASN B 1 73 ? 50.344 60.969 5.941 1 14.02 73 ASN B N 1
ATOM 7257 C CA . ASN B 1 73 ? 51.062 61.594 7.035 1 14.02 73 ASN B CA 1
ATOM 7258 C C . ASN B 1 73 ? 50.656 61.031 8.391 1 14.02 73 ASN B C 1
ATOM 7260 O O . ASN B 1 73 ? 49.656 60.312 8.492 1 14.02 73 ASN B O 1
ATOM 7264 N N . GLU B 1 74 ? 50.281 61.969 9.43 1 14.9 74 GLU B N 1
ATOM 7265 C CA . GLU B 1 74 ? 50.938 62.438 10.656 1 14.9 74 GLU B CA 1
ATOM 7266 C C . GLU B 1 74 ? 50.375 61.719 11.883 1 14.9 74 GLU B C 1
ATOM 7268 O O . GLU B 1 74 ? 49.281 61.156 11.836 1 14.9 74 GLU B O 1
ATOM 7273 N N . ILE B 1 75 ? 50.75 62.25 13.188 1 15.37 75 ILE B N 1
ATOM 7274 C CA . ILE B 1 75 ? 51.469 62.094 14.445 1 15.37 75 ILE B CA 1
ATOM 7275 C C . ILE B 1 75 ? 50.5 61.844 15.586 1 15.37 75 ILE B C 1
ATOM 7277 O O . ILE B 1 75 ? 50.656 60.906 16.359 1 15.37 75 ILE B O 1
ATOM 7281 N N . GLN B 1 76 ? 49.656 62.844 16.156 1 14.99 76 GLN B N 1
ATOM 7282 C CA . GLN B 1 76 ? 49.938 63.344 17.484 1 14.99 76 GLN B CA 1
ATOM 7283 C C . GLN B 1 76 ? 49.156 62.594 18.547 1 14.99 76 GLN B C 1
ATOM 7285 O O . GLN B 1 76 ? 48.094 62.031 18.25 1 14.99 76 GLN B O 1
ATOM 7290 N N . ILE B 1 77 ? 49.688 62.438 19.953 1 15.62 77 ILE B N 1
ATOM 7291 C CA . ILE B 1 77 ? 49.906 61.906 21.297 1 15.62 77 ILE B CA 1
ATOM 7292 C C . ILE B 1 77 ? 48.719 62.281 22.188 1 15.62 77 ILE B C 1
ATOM 7294 O O . ILE B 1 77 ? 48.344 61.5 23.062 1 15.62 77 ILE B O 1
ATOM 7298 N N . GLN B 1 78 ? 47.969 63.375 22.062 1 14.55 78 GLN B N 1
ATOM 7299 C CA . GLN B 1 78 ? 47.906 64.188 23.266 1 14.55 78 GLN B CA 1
ATOM 7300 C C . GLN B 1 78 ? 47.062 63.5 24.344 1 14.55 78 GLN B C 1
ATOM 7302 O O . GLN B 1 78 ? 46.188 62.656 24.016 1 14.55 78 GLN B O 1
ATOM 7307 N N . SER B 1 79 ? 47.25 63.969 25.766 1 14.79 79 SER B N 1
ATOM 7308 C CA . SER B 1 79 ? 47.469 64 27.203 1 14.79 79 SER B CA 1
ATOM 7309 C C . SER B 1 79 ? 46.156 64 27.984 1 14.79 79 SER B C 1
ATOM 7311 O O . SER B 1 79 ? 45.969 63.219 28.906 1 14.79 79 SER B O 1
ATOM 7313 N N . GLU B 1 80 ? 45.344 65.125 28 1 14.66 80 GLU B N 1
ATOM 7314 C CA . GLU B 1 80 ? 45.188 65.875 29.25 1 14.66 80 GLU B CA 1
ATOM 7315 C C . GLU B 1 80 ? 44.062 65.312 30.094 1 14.66 80 GLU B C 1
ATOM 7317 O O . GLU B 1 80 ? 44.219 65 31.281 1 14.66 80 GLU B O 1
ATOM 7322 N N . ALA B 1 81 ? 42.812 65.875 30.109 1 15.15 81 ALA B N 1
ATOM 7323 C CA . ALA B 1 81 ? 42.531 66.875 31.109 1 15.15 81 ALA B CA 1
ATOM 7324 C C . ALA B 1 81 ? 41.875 66.25 32.344 1 15.15 81 ALA B C 1
ATOM 7326 O O . ALA B 1 81 ? 41.719 65.062 32.438 1 15.15 81 ALA B O 1
ATOM 7327 N N . VAL B 1 82 ? 40.656 66.812 32.781 1 14.91 82 VAL B N 1
ATOM 7328 C CA . VAL B 1 82 ? 40.25 67.75 33.812 1 14.91 82 VAL B CA 1
ATOM 7329 C C . VAL B 1 82 ? 39.5 67 34.906 1 14.91 82 VAL B C 1
ATOM 7331 O O . VAL B 1 82 ? 39.031 65.875 34.719 1 14.91 82 VAL B O 1
ATOM 7334 N N . SER B 1 83 ? 38.719 67.688 35.75 1 14.27 83 SER B N 1
ATOM 7335 C CA . SER B 1 83 ? 38.594 68.312 37.094 1 14.27 83 SER B CA 1
ATOM 7336 C C . SER B 1 83 ? 37.625 67.5 37.938 1 14.27 83 SER B C 1
ATOM 7338 O O . SER B 1 83 ? 37.969 67.062 39.031 1 14.27 83 SER B O 1
ATOM 7340 N N . SER B 1 84 ? 36.375 68.062 38.344 1 14.64 84 SER B N 1
ATOM 7341 C CA . SER B 1 84 ? 36.188 68.812 39.625 1 14.64 84 SER B CA 1
ATOM 7342 C C . SER B 1 84 ? 35.438 67.938 40.625 1 14.64 84 SER B C 1
ATOM 7344 O O . SER B 1 84 ? 35.938 67.75 41.75 1 14.64 84 SER B O 1
ATOM 7346 N N . GLU B 1 85 ? 34.094 68.188 41 1 14.94 85 GLU B N 1
ATOM 7347 C CA . GLU B 1 85 ? 33.594 68.75 42.25 1 14.94 85 GLU B CA 1
ATOM 7348 C C . GLU B 1 85 ? 33.125 67.625 43.188 1 14.94 85 GLU B C 1
ATOM 7350 O O . GLU B 1 85 ? 32.688 66.562 42.75 1 14.94 85 GLU B O 1
ATOM 7355 N N . SER B 1 86 ? 33.031 67.875 44.781 1 14.56 86 SER B N 1
ATOM 7356 C CA . SER B 1 86 ? 33.344 67.562 46.156 1 14.56 86 SER B CA 1
ATOM 7357 C C . SER B 1 86 ? 32.188 66.875 46.875 1 14.56 86 SER B C 1
ATOM 7359 O O . SER B 1 86 ? 32.406 66 47.688 1 14.56 86 SER B O 1
ATOM 7361 N N . GLU B 1 87 ? 30.797 67.25 46.875 1 15.21 87 GLU B N 1
ATOM 7362 C CA . GLU B 1 87 ? 30.281 67.75 48.156 1 15.21 87 GLU B CA 1
ATOM 7363 C C . GLU B 1 87 ? 29.938 66.562 49.094 1 15.21 87 GLU B C 1
ATOM 7365 O O . GLU B 1 87 ? 29.688 65.438 48.656 1 15.21 87 GLU B O 1
ATOM 7370 N N . THR B 1 88 ? 29.562 66.875 50.625 1 14.82 88 THR B N 1
ATOM 7371 C CA . THR B 1 88 ? 29.828 66.75 52.062 1 14.82 88 THR B CA 1
ATOM 7372 C C . THR B 1 88 ? 28.75 65.875 52.719 1 14.82 88 THR B C 1
ATOM 7374 O O . THR B 1 88 ? 28.938 65.438 53.844 1 14.82 88 THR B O 1
ATOM 7377 N N . CYS B 1 89 ? 27.422 65.625 52.344 1 16.56 89 CYS B N 1
ATOM 7378 C CA . CYS B 1 89 ? 26.578 65.938 53.531 1 16.56 89 CYS B CA 1
ATOM 7379 C C . CYS B 1 89 ? 26.828 64.938 54.656 1 16.56 89 CYS B C 1
ATOM 7381 O O . CYS B 1 89 ? 26.984 63.75 54.406 1 16.56 89 CYS B O 1
ATOM 7383 N N . ASN B 1 90 ? 27 65.375 55.938 1 14.95 90 ASN B N 1
ATOM 7384 C CA . ASN B 1 90 ? 27.531 65.25 57.281 1 14.95 90 ASN B CA 1
ATOM 7385 C C . ASN B 1 90 ? 26.797 64.125 58.031 1 14.95 90 ASN B C 1
ATOM 7387 O O . ASN B 1 90 ? 27.438 63.219 58.594 1 14.95 90 ASN B O 1
ATOM 7391 N N . ASP B 1 91 ? 25.609 64.375 58.562 1 15.11 91 ASP B N 1
ATOM 7392 C CA . ASP B 1 91 ? 25.578 64.438 60.031 1 15.11 91 ASP B CA 1
ATOM 7393 C C . ASP B 1 91 ? 25.562 63 60.625 1 15.11 91 ASP B C 1
ATOM 7395 O O . ASP B 1 91 ? 25.281 62.031 59.938 1 15.11 91 ASP B O 1
ATOM 7399 N N . PRO B 1 92 ? 24.656 62.781 61.688 1 15.89 92 PRO B N 1
ATOM 7400 C CA . PRO B 1 92 ? 25.031 62.656 63.094 1 15.89 92 PRO B CA 1
ATOM 7401 C C . PRO B 1 92 ? 25.266 61.219 63.531 1 15.89 92 PRO B C 1
ATOM 7403 O O . PRO B 1 92 ? 25 60.281 62.781 1 15.89 92 PRO B O 1
ATOM 7406 N N . ASP B 1 93 ? 24.625 60.75 64.75 1 15.98 93 ASP B N 1
ATOM 7407 C CA . ASP B 1 93 ? 25.062 60.531 66.125 1 15.98 93 ASP B CA 1
ATOM 7408 C C . ASP B 1 93 ? 25.203 59.031 66.438 1 15.98 93 ASP B C 1
ATOM 7410 O O . ASP B 1 93 ? 24.609 58.219 65.75 1 15.98 93 ASP B O 1
ATOM 7414 N N . PRO B 1 94 ? 25.641 58.625 67.75 1 16.41 94 PRO B N 1
ATOM 7415 C CA . PRO B 1 94 ? 26.453 57.688 68.562 1 16.41 94 PRO B CA 1
ATOM 7416 C C . PRO B 1 94 ? 25.688 56.406 68.938 1 16.41 94 PRO B C 1
ATOM 7418 O O . PRO B 1 94 ? 26.312 55.406 69.25 1 16.41 94 PRO B O 1
ATOM 7421 N N . CYS B 1 95 ? 24.344 56.219 69.062 1 17.3 95 CYS B N 1
ATOM 7422 C CA . CYS B 1 95 ? 24.016 55.781 70.375 1 17.3 95 CYS B CA 1
ATOM 7423 C C . CYS B 1 95 ? 24.594 54.406 70.688 1 17.3 95 CYS B C 1
ATOM 7425 O O . CYS B 1 95 ? 24.75 53.594 69.75 1 17.3 95 CYS B O 1
ATOM 7427 N N . VAL B 1 96 ? 24.953 53.906 72.125 1 16.72 96 VAL B N 1
ATOM 7428 C CA . VAL B 1 96 ? 25.734 53.281 73.188 1 16.72 96 VAL B CA 1
ATOM 7429 C C . VAL B 1 96 ? 25.297 51.812 73.312 1 16.72 96 VAL B C 1
ATOM 7431 O O . VAL B 1 96 ? 26.109 50.969 73.688 1 16.72 96 VAL B O 1
ATOM 7434 N N . THR B 1 97 ? 24.094 51.281 73.125 1 17.8 97 THR B N 1
ATOM 7435 C CA . THR B 1 97 ? 23.797 50.469 74.312 1 17.8 97 THR B CA 1
ATOM 7436 C C . THR B 1 97 ? 24.75 49.281 74.375 1 17.8 97 THR B C 1
ATOM 7438 O O . THR B 1 97 ? 25.328 48.875 73.375 1 17.8 97 THR B O 1
ATOM 7441 N N . ASP B 1 98 ? 25.156 48.688 75.688 1 16.88 98 ASP B N 1
ATOM 7442 C CA . ASP B 1 98 ? 26.125 48.094 76.562 1 16.88 98 ASP B CA 1
ATOM 7443 C C . ASP B 1 98 ? 26.312 46.594 76.312 1 16.88 98 ASP B C 1
ATOM 7445 O O . ASP B 1 98 ? 27.422 46.094 76.375 1 16.88 98 ASP B O 1
ATOM 7449 N N . ASN B 1 99 ? 25.172 45.844 76.188 1 19.38 99 ASN B N 1
ATOM 7450 C CA . ASN B 1 99 ? 25.016 44.719 77.125 1 19.38 99 ASN B CA 1
ATOM 7451 C C . ASN B 1 99 ? 26.031 43.625 76.875 1 19.38 99 ASN B C 1
ATOM 7453 O O . ASN B 1 99 ? 26.562 43.5 75.75 1 19.38 99 ASN B O 1
ATOM 7457 N N . GLU B 1 100 ? 26.172 42.531 77.75 1 19.03 100 GLU B N 1
ATOM 7458 C CA . GLU B 1 100 ? 27.109 41.656 78.438 1 19.03 100 GLU B CA 1
ATOM 7459 C C . GLU B 1 100 ? 27.578 40.531 77.5 1 19.03 100 GLU B C 1
ATOM 7461 O O . GLU B 1 100 ? 26.797 39.969 76.812 1 19.03 100 GLU B O 1
ATOM 7466 N N . SER B 1 101 ? 28.938 40.469 77.188 1 19.34 101 SER B N 1
ATOM 7467 C CA . SER B 1 101 ? 29.969 39.781 76.5 1 19.34 101 SER B CA 1
ATOM 7468 C C . SER B 1 101 ? 30.094 38.312 76.938 1 19.34 101 SER B C 1
ATOM 7470 O O . SER B 1 101 ? 31.141 37.688 76.75 1 19.34 101 SER B O 1
ATOM 7472 N N . GLN B 1 102 ? 28.891 37.656 77.188 1 20.08 102 GLN B N 1
ATOM 7473 C CA . GLN B 1 102 ? 29.203 36.406 77.938 1 20.08 102 GLN B CA 1
ATOM 7474 C C . GLN B 1 102 ? 30.281 35.625 77.188 1 20.08 102 GLN B C 1
ATOM 7476 O O . GLN B 1 102 ? 30.359 35.688 75.938 1 20.08 102 GLN B O 1
ATOM 7481 N N . SER B 1 103 ? 31.391 35.062 77.875 1 19.28 103 SER B N 1
ATOM 7482 C CA . SER B 1 103 ? 32.75 34.562 77.938 1 19.28 103 SER B CA 1
ATOM 7483 C C . SER B 1 103 ? 32.875 33.25 77.125 1 19.28 103 SER B C 1
ATOM 7485 O O . SER B 1 103 ? 33.906 32.594 77.125 1 19.28 103 SER B O 1
ATOM 7487 N N . SER B 1 104 ? 31.844 32.781 76.375 1 21.2 104 SER B N 1
ATOM 7488 C CA . SER B 1 104 ? 31.922 31.344 76.125 1 21.2 104 SER B CA 1
ATOM 7489 C C . SER B 1 104 ? 33.25 30.938 75.5 1 21.2 104 SER B C 1
ATOM 7491 O O . SER B 1 104 ? 33.719 31.625 74.625 1 21.2 104 SER B O 1
ATOM 7493 N N . SER B 1 105 ? 34.125 30.031 76.188 1 20.28 105 SER B N 1
ATOM 7494 C CA . SER B 1 105 ? 35.469 29.5 76.062 1 20.28 105 SER B CA 1
ATOM 7495 C C . SER B 1 105 ? 35.75 28.891 74.688 1 20.28 105 SER B C 1
ATOM 7497 O O . SER B 1 105 ? 34.875 28.203 74.188 1 20.28 105 SER B O 1
ATOM 7499 N N . SER B 1 106 ? 36.625 29.469 73.875 1 21.06 106 SER B N 1
ATOM 7500 C CA . SER B 1 106 ? 37.125 29.344 72.5 1 21.06 106 SER B CA 1
ATOM 7501 C C . SER B 1 106 ? 37.938 28.062 72.312 1 21.06 106 SER B C 1
ATOM 7503 O O . SER B 1 106 ? 39 28.078 71.75 1 21.06 106 SER B O 1
ATOM 7505 N N . SER B 1 107 ? 37.656 26.891 73.062 1 22.7 107 SER B N 1
ATOM 7506 C CA . SER B 1 107 ? 38.719 25.891 73.062 1 22.7 107 SER B CA 1
ATOM 7507 C C . SER B 1 107 ? 39.156 25.594 71.625 1 22.7 107 SER B C 1
ATOM 7509 O O . SER B 1 107 ? 38.312 25.344 70.75 1 22.7 107 SER B O 1
ATOM 7511 N N . CYS B 1 108 ? 40.406 26.062 71.188 1 22.72 108 CYS B N 1
ATOM 7512 C CA . CYS B 1 108 ? 41.156 26.078 70 1 22.72 108 CYS B CA 1
ATOM 7513 C C . CYS B 1 108 ? 41.531 24.656 69.562 1 22.72 108 CYS B C 1
ATOM 7515 O O . CYS B 1 108 ? 42.5 24.078 70 1 22.72 108 CYS B O 1
ATOM 7517 N N . GLN B 1 109 ? 40.688 23.594 69.75 1 24.8 109 GLN B N 1
ATOM 7518 C CA . GLN B 1 109 ? 41.219 22.281 69.438 1 24.8 109 GLN B CA 1
ATOM 7519 C C . GLN B 1 109 ? 41.906 22.312 68.062 1 24.8 109 GLN B C 1
ATOM 7521 O O . GLN B 1 109 ? 41.312 22.734 67.062 1 24.8 109 GLN B O 1
ATOM 7526 N N . VAL B 1 110 ? 43.281 22.516 68.062 1 26.72 110 VAL B N 1
ATOM 7527 C CA . VAL B 1 110 ? 44.25 22.547 67 1 26.72 110 VAL B CA 1
ATOM 7528 C C . VAL B 1 110 ? 44.125 21.266 66.188 1 26.72 110 VAL B C 1
ATOM 7530 O O . VAL B 1 110 ? 44.344 20.156 66.688 1 26.72 110 VAL B O 1
ATOM 7533 N N . SER B 1 111 ? 43.062 20.984 65.562 1 29.39 111 SER B N 1
ATOM 7534 C CA . SER B 1 111 ? 42.875 19.812 64.688 1 29.39 111 SER B CA 1
ATOM 7535 C C . SER B 1 111 ? 44.094 19.578 63.781 1 29.39 111 SER B C 1
ATOM 7537 O O . SER B 1 111 ? 44.562 20.484 63.125 1 29.39 111 SER B O 1
ATOM 7539 N N . ASP B 1 112 ? 45.156 18.766 64.312 1 31.2 112 ASP B N 1
ATOM 7540 C CA . ASP B 1 112 ? 46.375 18.312 63.688 1 31.2 112 ASP B CA 1
ATOM 7541 C C . ASP B 1 112 ? 46.156 17.953 62.25 1 31.2 112 ASP B C 1
ATOM 7543 O O . ASP B 1 112 ? 45.406 17.016 61.938 1 31.2 112 ASP B O 1
ATOM 7547 N N . ALA B 1 113 ? 46.031 18.844 61.25 1 30.56 113 ALA B N 1
ATOM 7548 C CA . ALA B 1 113 ? 45.844 18.859 59.812 1 30.56 113 ALA B CA 1
ATOM 7549 C C . ALA B 1 113 ? 46.969 18.078 59.094 1 30.56 113 ALA B C 1
ATOM 7551 O O . ALA B 1 113 ? 47.75 18.672 58.344 1 30.56 113 ALA B O 1
ATOM 7552 N N . ARG B 1 114 ? 47.75 17.094 59.844 1 37.09 114 ARG B N 1
ATOM 7553 C CA . ARG B 1 114 ? 48.75 16.438 59 1 37.09 114 ARG B CA 1
ATOM 7554 C C . ARG B 1 114 ? 48.094 15.867 57.719 1 37.09 114 ARG B C 1
ATOM 7556 O O . ARG B 1 114 ? 47.25 14.992 57.812 1 37.09 114 ARG B O 1
ATOM 7563 N N . LYS B 1 115 ? 48 16.641 56.781 1 35.81 115 LYS B N 1
ATOM 7564 C CA . LYS B 1 115 ? 47.5 16.297 55.469 1 35.81 115 LYS B CA 1
ATOM 7565 C C . LYS B 1 115 ? 48.25 15.109 54.875 1 35.81 115 LYS B C 1
ATOM 7567 O O . LYS B 1 115 ? 49.5 15.078 54.906 1 35.81 115 LYS B O 1
ATOM 7572 N N . PHE B 1 116 ? 47.844 13.914 55 1 45.12 116 PHE B N 1
ATOM 7573 C CA . PHE B 1 116 ? 48.312 12.711 54.312 1 45.12 116 PHE B CA 1
ATOM 7574 C C . PHE B 1 116 ? 48.812 13.039 52.906 1 45.12 116 PHE B C 1
ATOM 7576 O O . PHE B 1 116 ? 48.062 13.555 52.094 1 45.12 116 PHE B O 1
ATOM 7583 N N . SER B 1 117 ? 50.125 13.469 52.812 1 46.94 117 SER B N 1
ATOM 7584 C CA . SER B 1 117 ? 50.688 13.742 51.5 1 46.94 117 SER B CA 1
ATOM 7585 C C . SER B 1 117 ? 51 12.445 50.75 1 46.94 117 SER B C 1
ATOM 7587 O O . SER B 1 117 ? 51.938 11.719 51.125 1 46.94 117 SER B O 1
ATOM 7589 N N . SER B 1 118 ? 50.156 11.867 50.062 1 55.19 118 SER B N 1
ATOM 7590 C CA . SER B 1 118 ? 50.25 10.68 49.219 1 55.19 118 SER B CA 1
ATOM 7591 C C . SER B 1 118 ? 51.531 10.734 48.344 1 55.19 118 SER B C 1
ATOM 7593 O O . SER B 1 118 ? 52.125 9.695 48.062 1 55.19 118 SER B O 1
ATOM 7595 N N . LEU B 1 119 ? 52.188 11.914 48.219 1 62.94 119 LEU B N 1
ATOM 7596 C CA . LEU B 1 119 ? 53.25 12.102 47.25 1 62.94 119 LEU B CA 1
ATOM 7597 C C . LEU B 1 119 ? 54.594 11.688 47.844 1 62.94 119 LEU B C 1
ATOM 7599 O O . LEU B 1 119 ? 55.531 11.375 47.094 1 62.94 119 LEU B O 1
ATOM 7603 N N . LYS B 1 120 ? 54.719 11.562 49.125 1 67.94 120 LYS B N 1
ATOM 7604 C CA . LYS B 1 120 ? 56.031 11.32 49.719 1 67.94 120 LYS B CA 1
ATOM 7605 C C . LYS B 1 120 ? 56.562 9.938 49.312 1 67.94 120 LYS B C 1
ATOM 7607 O O . LYS B 1 120 ? 57.75 9.797 48.969 1 67.94 120 LYS B O 1
ATOM 7612 N N . TYR B 1 121 ? 55.688 8.883 49.375 1 76 121 TYR B N 1
ATOM 7613 C CA . TYR B 1 121 ? 56.156 7.539 49.094 1 76 121 TYR B CA 1
ATOM 7614 C C . TYR B 1 121 ? 56.219 7.297 47.594 1 76 121 TYR B C 1
ATOM 7616 O O . TYR B 1 121 ? 57.094 6.559 47.094 1 76 121 TYR B O 1
ATOM 7624 N N . GLU B 1 122 ? 55.438 8.055 46.875 1 74.62 122 GLU B N 1
ATOM 7625 C CA . GLU B 1 122 ? 55.469 7.906 45.406 1 74.62 122 GLU B CA 1
ATOM 7626 C C . GLU B 1 122 ? 56.719 8.508 44.812 1 74.62 122 GLU B C 1
ATOM 7628 O O . GLU B 1 122 ? 57.219 8.031 43.781 1 74.62 122 GLU B O 1
ATOM 7633 N N . ASN B 1 123 ? 57.344 9.508 45.469 1 73 123 ASN B N 1
ATOM 7634 C CA . ASN B 1 123 ? 58.562 10.117 44.969 1 73 123 ASN B CA 1
ATOM 7635 C C . ASN B 1 123 ? 59.781 9.227 45.219 1 73 123 ASN B C 1
ATOM 7637 O O . ASN B 1 123 ? 60.688 9.188 44.406 1 73 123 ASN B O 1
ATOM 7641 N N . LYS B 1 124 ? 59.75 8.445 46.344 1 78 124 LYS B N 1
ATOM 7642 C CA . LYS B 1 124 ? 60.875 7.594 46.688 1 78 124 LYS B CA 1
ATOM 7643 C C . LYS B 1 124 ? 60.812 6.258 45.969 1 78 124 LYS B C 1
ATOM 7645 O O . LYS B 1 124 ? 61.844 5.684 45.625 1 78 124 LYS B O 1
ATOM 7650 N N . TYR B 1 125 ? 59.625 5.637 45.812 1 79.38 125 TYR B N 1
ATOM 7651 C CA . TYR B 1 125 ? 59.375 4.402 45.062 1 79.38 125 TYR B CA 1
ATOM 7652 C C . TYR B 1 125 ? 58.531 4.664 43.812 1 79.38 125 TYR B C 1
ATOM 7654 O O . TYR B 1 125 ? 57.312 4.637 43.875 1 79.38 125 TYR B O 1
ATOM 7662 N N . PRO B 1 126 ? 59.281 4.957 42.656 1 75.75 126 PRO B N 1
ATOM 7663 C CA . PRO B 1 126 ? 58.594 5.406 41.469 1 75.75 126 PRO B CA 1
ATOM 7664 C C . PRO B 1 126 ? 57.562 4.383 40.969 1 75.75 126 PRO B C 1
ATOM 7666 O O . PRO B 1 126 ? 56.656 4.727 40.188 1 75.75 126 PRO B O 1
ATOM 7669 N N . TRP B 1 127 ? 57.688 3.152 41.406 1 76.19 127 TRP B N 1
ATOM 7670 C CA . TRP B 1 127 ? 56.75 2.125 41 1 76.19 127 TRP B CA 1
ATOM 7671 C C . TRP B 1 127 ? 55.5 2.164 41.844 1 76.19 127 TRP B C 1
ATOM 7673 O O . TRP B 1 127 ? 54.5 1.495 41.531 1 76.19 127 TRP B O 1
ATOM 7683 N N . LEU B 1 128 ? 55.344 2.951 42.906 1 76.94 128 LEU B N 1
ATOM 7684 C CA . LEU B 1 128 ? 54.25 3.055 43.844 1 76.94 128 LEU B CA 1
ATOM 7685 C C . LEU B 1 128 ? 53.312 4.215 43.5 1 76.94 128 LEU B C 1
ATOM 7687 O O . LEU B 1 128 ? 53.781 5.309 43.156 1 76.94 128 LEU B O 1
ATOM 7691 N N . TYR B 1 129 ? 52 3.986 43.312 1 76.69 129 TYR B N 1
ATOM 7692 C CA . TYR B 1 129 ? 51.062 5.105 43.188 1 76.69 129 TYR B CA 1
ATOM 7693 C C . TYR B 1 129 ? 49.875 4.922 44.125 1 76.69 129 TYR B C 1
ATOM 7695 O O . TYR B 1 129 ? 49.5 3.793 44.406 1 76.69 129 TYR B O 1
ATOM 7703 N N . HIS B 1 130 ? 49.406 5.957 44.688 1 73.62 130 HIS B N 1
ATOM 7704 C CA . HIS B 1 130 ? 48.312 5.957 45.625 1 73.62 130 HIS B CA 1
ATOM 7705 C C . HIS B 1 130 ? 46.938 5.98 44.938 1 73.62 130 HIS B C 1
ATOM 7707 O O . HIS B 1 130 ? 46.688 6.859 44.094 1 73.62 130 HIS B O 1
ATOM 7713 N N . SER B 1 131 ? 46.125 4.844 45.188 1 64.62 131 SER B N 1
ATOM 7714 C CA . SER B 1 131 ? 44.719 4.789 44.75 1 64.62 131 SER B CA 1
ATOM 7715 C C . SER B 1 131 ? 43.781 5.117 45.906 1 64.62 131 SER B C 1
ATOM 7717 O O . SER B 1 131 ? 44.188 5.172 47.062 1 64.62 131 SER B O 1
ATOM 7719 N N . ALA B 1 132 ? 42.312 5.465 45.656 1 65.31 132 ALA B N 1
ATOM 7720 C CA . ALA B 1 132 ? 41.344 5.848 46.656 1 65.31 132 ALA B CA 1
ATOM 7721 C C . ALA B 1 132 ? 41.344 4.871 47.844 1 65.31 132 ALA B C 1
ATOM 7723 O O . ALA B 1 132 ? 41.031 5.25 48.969 1 65.31 132 ALA B O 1
ATOM 7724 N N . GLN B 1 133 ? 41.844 3.658 47.719 1 71.06 133 GLN B N 1
ATOM 7725 C CA . GLN B 1 133 ? 41.75 2.656 48.781 1 71.06 133 GLN B CA 1
ATOM 7726 C C . GLN B 1 133 ? 43.125 2.289 49.344 1 71.06 133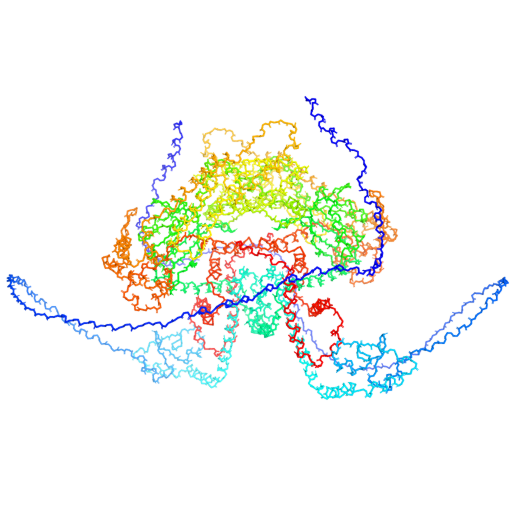 GLN B C 1
ATOM 7728 O O . GLN B 1 133 ? 43.219 1.513 50.281 1 71.06 133 GLN B O 1
ATOM 7733 N N . GLY B 1 134 ? 44.188 2.867 48.781 1 77.31 134 GLY B N 1
ATOM 7734 C CA . GLY B 1 134 ? 45.531 2.619 49.281 1 77.31 134 GLY B CA 1
ATOM 7735 C C . GLY B 1 134 ? 46.594 2.666 48.219 1 77.31 134 GLY B C 1
ATOM 7736 O O . GLY B 1 134 ? 46.375 3.195 47.125 1 77.31 134 GLY B O 1
ATOM 7737 N N . TYR B 1 135 ? 47.844 2.031 48.594 1 77.38 135 TYR B N 1
ATOM 7738 C CA . TYR B 1 135 ? 48.969 2.104 47.656 1 77.38 135 TYR B CA 1
ATOM 7739 C C . TYR B 1 135 ? 49.031 0.847 46.781 1 77.38 135 TYR B C 1
ATOM 7741 O O . TYR B 1 135 ? 48.812 -0.262 47.281 1 77.38 135 TYR B O 1
ATOM 7749 N N . LEU B 1 136 ? 49.25 1.017 45.531 1 78.19 136 LEU B N 1
ATOM 7750 C CA . LEU B 1 136 ? 49.438 -0.078 44.594 1 78.19 136 LEU B CA 1
ATOM 7751 C C . LEU B 1 136 ? 50.75 0.101 43.812 1 78.19 136 LEU B C 1
ATOM 7753 O O . LEU B 1 136 ? 51.25 1.213 43.688 1 78.19 136 LEU B O 1
ATOM 7757 N N . CYS B 1 137 ? 51.344 -0.995 43.25 1 76.5 137 CYS B N 1
ATOM 7758 C CA . CYS B 1 137 ? 52.562 -0.943 42.469 1 76.5 137 CYS B CA 1
ATOM 7759 C C . CYS B 1 137 ? 52.25 -0.86 40.969 1 76.5 137 CYS B C 1
ATOM 7761 O O . CYS B 1 137 ? 51.562 -1.737 40.438 1 76.5 137 CYS B O 1
ATOM 7763 N N . LYS B 1 138 ? 52.75 0.174 40.344 1 75.19 138 LYS B N 1
ATOM 7764 C CA . LYS B 1 138 ? 52.5 0.452 38.938 1 75.19 138 LYS B CA 1
ATOM 7765 C C . LYS B 1 138 ? 52.906 -0.734 38.062 1 75.19 138 LYS B C 1
ATOM 7767 O O . LYS B 1 138 ? 52.25 -1.045 37.062 1 75.19 138 LYS B O 1
ATOM 7772 N N . TYR B 1 139 ? 53.906 -1.403 38.344 1 72.06 139 TYR B N 1
ATOM 7773 C CA . TYR B 1 139 ? 54.469 -2.465 37.531 1 72.06 139 TYR B CA 1
ATOM 7774 C C . TYR B 1 139 ? 53.812 -3.805 37.844 1 72.06 139 TYR B C 1
ATOM 7776 O O . TYR B 1 139 ? 53.469 -4.562 36.938 1 72.06 139 TYR B O 1
ATOM 7784 N N . CYS B 1 140 ? 53.625 -4.133 39.062 1 73.38 140 CYS B N 1
ATOM 7785 C CA . CYS B 1 140 ? 53.062 -5.43 39.469 1 73.38 140 CYS B CA 1
ATOM 7786 C C . CYS B 1 140 ? 51.562 -5.488 39.188 1 73.38 140 CYS B C 1
ATOM 7788 O O . CYS B 1 140 ? 51 -6.566 38.969 1 73.38 140 CYS B O 1
ATOM 7790 N N . GLU B 1 141 ? 50.938 -4.246 39.25 1 71.19 141 GLU B N 1
ATOM 7791 C CA . GLU B 1 141 ? 49.531 -4.203 38.844 1 71.19 141 GLU B CA 1
ATOM 7792 C C . GLU B 1 141 ? 49.344 -4.602 37.375 1 71.19 141 GLU B C 1
ATOM 7794 O O . GLU B 1 141 ? 48.375 -5.289 37.031 1 71.19 141 GLU B O 1
ATOM 7799 N N . LEU B 1 142 ? 50.344 -4.203 36.562 1 65.81 142 LEU B N 1
ATOM 7800 C CA . LEU B 1 142 ? 50.281 -4.422 35.125 1 65.81 142 LEU B CA 1
ATOM 7801 C C . LEU B 1 142 ? 50.75 -5.816 34.75 1 65.81 142 LEU B C 1
ATOM 7803 O O . LEU B 1 142 ? 50.219 -6.461 33.875 1 65.81 142 LEU B O 1
ATOM 7807 N N . PHE B 1 143 ? 51.844 -6.27 35.188 1 62.06 143 PHE B N 1
ATOM 7808 C CA . PHE B 1 143 ? 52.5 -7.492 34.75 1 62.06 143 PHE B CA 1
ATOM 7809 C C . PHE B 1 143 ? 52.5 -8.531 35.875 1 62.06 143 PHE B C 1
ATOM 7811 O O . PHE B 1 143 ? 53.125 -9.594 35.75 1 62.06 143 PHE B O 1
ATOM 7818 N N . GLY B 1 144 ? 51.844 -8.102 36.938 1 59.53 144 GLY B N 1
ATOM 7819 C CA . GLY B 1 144 ? 51.781 -9.055 38.031 1 59.53 144 GLY B CA 1
ATOM 7820 C C . GLY B 1 144 ? 50.781 -10.188 37.812 1 59.53 144 GLY B C 1
ATOM 7821 O O . GLY B 1 144 ? 49.75 -9.977 37.188 1 59.53 144 GLY B O 1
ATOM 7822 N N . GLY B 1 145 ? 50.906 -11.328 37.406 1 49.69 145 GLY B N 1
ATOM 7823 C CA . GLY B 1 145 ? 50.125 -12.516 37.094 1 49.69 145 GLY B CA 1
ATOM 7824 C C . GLY B 1 145 ? 48.719 -12.492 37.688 1 49.69 145 GLY B C 1
ATOM 7825 O O . GLY B 1 145 ? 48.469 -11.82 38.688 1 49.69 145 GLY B O 1
ATOM 7826 N N . THR B 1 146 ? 47.656 -12.555 36.75 1 42.94 146 THR B N 1
ATOM 7827 C CA . THR B 1 146 ? 46.281 -12.727 37.125 1 42.94 146 THR B CA 1
ATOM 7828 C C . THR B 1 146 ? 46.156 -13.758 38.25 1 42.94 146 THR B C 1
ATOM 7830 O O . THR B 1 146 ? 45.812 -14.922 38 1 42.94 146 THR B O 1
ATOM 7833 N N . CYS B 1 147 ? 47 -13.844 39.156 1 36.72 147 CYS B N 1
ATOM 7834 C CA . CYS B 1 147 ? 46.594 -14.836 40.156 1 36.72 147 CYS B CA 1
ATOM 7835 C C . CYS B 1 147 ? 45.25 -14.469 40.75 1 36.72 147 CYS B C 1
ATOM 7837 O O . CYS B 1 147 ? 44.938 -13.289 40.906 1 36.72 147 CYS B O 1
ATOM 7839 N N . VAL B 1 148 ? 44.281 -15.461 40.719 1 43.22 148 VAL B N 1
ATOM 7840 C CA . VAL B 1 148 ? 42.938 -15.539 41.312 1 43.22 148 VAL B CA 1
ATOM 7841 C C . VAL B 1 148 ? 42.969 -14.812 42.656 1 43.22 148 VAL B C 1
ATOM 7843 O O . VAL B 1 148 ? 41.938 -14.25 43.062 1 43.22 148 VAL B O 1
ATOM 7846 N N . ASN B 1 149 ? 44.062 -14.828 43.438 1 45.72 149 ASN B N 1
ATOM 7847 C CA . ASN B 1 149 ? 44 -14.383 44.812 1 45.72 149 ASN B CA 1
ATOM 7848 C C . ASN B 1 149 ? 44.375 -12.914 44.969 1 45.72 149 ASN B C 1
ATOM 7850 O O . ASN B 1 149 ? 45.25 -12.422 44.25 1 45.72 149 ASN B O 1
ATOM 7854 N N . ALA B 1 150 ? 43.5 -12.102 45.688 1 52.94 150 ALA B N 1
ATOM 7855 C CA . ALA B 1 150 ? 43.688 -10.711 46.094 1 52.94 150 ALA B CA 1
ATOM 7856 C C . ALA B 1 150 ? 45.062 -10.477 46.688 1 52.94 150 ALA B C 1
ATOM 7858 O O . ALA B 1 150 ? 45.438 -11.047 47.719 1 52.94 150 ALA B O 1
ATOM 7859 N N . ARG B 1 151 ? 46.062 -9.992 45.844 1 66.75 151 ARG B N 1
ATOM 7860 C CA . ARG B 1 151 ? 47.406 -9.781 46.375 1 66.75 151 ARG B CA 1
ATOM 7861 C C . ARG B 1 151 ? 47.656 -8.305 46.656 1 66.75 151 ARG B C 1
ATOM 7863 O O . ARG B 1 151 ? 47.219 -7.438 45.875 1 66.75 151 ARG B O 1
ATOM 7870 N N . GLU B 1 152 ? 48.406 -8.102 47.75 1 74.94 152 GLU B N 1
ATOM 7871 C CA . GLU B 1 152 ? 48.75 -6.758 48.219 1 74.94 152 GLU B CA 1
ATOM 7872 C C . GLU B 1 152 ? 49.625 -6.043 47.188 1 74.94 152 GLU B C 1
ATOM 7874 O O . GLU B 1 152 ? 50.5 -6.664 46.594 1 74.94 152 GLU B O 1
ATOM 7879 N N . PHE B 1 153 ? 49.5 -4.949 46.75 1 79.56 153 PHE B N 1
ATOM 7880 C CA . PHE B 1 153 ? 50.156 -3.984 45.906 1 79.56 153 PHE B CA 1
ATOM 7881 C C . PHE B 1 153 ? 49.875 -4.273 44.438 1 79.56 153 PHE B C 1
ATOM 7883 O O . PHE B 1 153 ? 50.344 -3.551 43.531 1 79.56 153 PHE B O 1
ATOM 7890 N N . VAL B 1 154 ? 49.094 -5.426 44.094 1 74.69 154 VAL B N 1
ATOM 7891 C CA . VAL B 1 154 ? 48.781 -5.758 42.719 1 74.69 154 VAL B CA 1
ATOM 7892 C C . VAL B 1 154 ? 47.312 -5.453 42.438 1 74.69 154 VAL B C 1
ATOM 7894 O O . VAL B 1 154 ? 47.031 -4.578 41.625 1 74.69 154 VAL B O 1
ATOM 7897 N N . ASN B 1 155 ? 46.25 -6.25 43.281 1 69.94 155 ASN B N 1
ATOM 7898 C CA . ASN B 1 155 ? 44.812 -6.02 43.094 1 69.94 155 ASN B CA 1
ATOM 7899 C C . ASN B 1 155 ? 44.188 -5.445 44.344 1 69.94 155 ASN B C 1
ATOM 7901 O O . ASN B 1 155 ? 43.031 -4.973 44.312 1 69.94 155 ASN B O 1
ATOM 7905 N N . ILE B 1 156 ? 44.844 -5.426 45.531 1 73.12 156 ILE B N 1
ATOM 7906 C CA . ILE B 1 156 ? 44.375 -4.859 46.781 1 73.12 156 ILE B CA 1
ATOM 7907 C C . ILE B 1 156 ? 45.281 -3.729 47.219 1 73.12 156 ILE B C 1
ATOM 7909 O O . ILE B 1 156 ? 46.5 -3.924 47.375 1 73.12 156 ILE B O 1
ATOM 7913 N N . ALA B 1 157 ? 44.688 -2.602 47.312 1 75.44 157 ALA B N 1
ATOM 7914 C CA . ALA B 1 157 ? 45.406 -1.461 47.844 1 75.44 157 ALA B CA 1
ATOM 7915 C C . ALA B 1 157 ? 45.875 -1.714 49.281 1 75.44 157 ALA B C 1
ATOM 7917 O O . ALA B 1 157 ? 45.094 -2.24 50.094 1 75.44 157 ALA B O 1
ATOM 7918 N N . VAL B 1 158 ? 47.031 -1.549 49.531 1 76.81 158 VAL B N 1
ATOM 7919 C CA . VAL B 1 158 ? 47.594 -1.834 50.844 1 76.81 158 VAL B CA 1
ATOM 7920 C C . VAL B 1 158 ? 47.812 -0.531 51.625 1 76.81 158 VAL B C 1
ATOM 7922 O O . VAL B 1 158 ? 48.312 0.447 51.062 1 76.81 158 VAL B O 1
ATOM 7925 N N . GLY B 1 159 ? 47.156 -0.465 52.812 1 76.25 159 GLY B N 1
ATOM 7926 C CA . GLY B 1 159 ? 47.5 0.582 53.75 1 76.25 159 GLY B CA 1
ATOM 7927 C C . GLY B 1 159 ? 48.875 0.389 54.375 1 76.25 159 GLY B C 1
ATOM 7928 O O . GLY B 1 159 ? 49.219 -0.717 54.812 1 76.25 159 GLY B O 1
ATOM 7929 N N . LEU B 1 160 ? 49.906 1.256 54.219 1 74.56 160 LEU B N 1
ATOM 7930 C CA . LEU B 1 160 ? 51.312 1.085 54.625 1 74.56 160 LEU B CA 1
ATOM 7931 C C . LEU B 1 160 ? 51.438 0.957 56.125 1 74.56 160 LEU B C 1
ATOM 7933 O O . LEU B 1 160 ? 52.406 0.404 56.625 1 74.56 160 LEU B O 1
ATOM 7937 N N . GLY B 1 161 ? 50.281 0.952 56.938 1 68.44 161 GLY B N 1
ATOM 7938 C CA . GLY B 1 161 ? 50.219 0.771 58.375 1 68.44 161 GLY B CA 1
ATOM 7939 C C . GLY B 1 161 ? 51.344 1.5 59.125 1 68.44 161 GLY B C 1
ATOM 7940 O O . GLY B 1 161 ? 51.812 2.555 58.656 1 68.44 161 GLY B O 1
ATOM 7941 N N . THR B 1 162 ? 52 0.962 60.312 1 70.38 162 THR B N 1
ATOM 7942 C CA . THR B 1 162 ? 52.906 1.651 61.25 1 70.38 162 THR B CA 1
ATOM 7943 C C . THR B 1 162 ? 54.344 1.581 60.75 1 70.38 162 THR B C 1
ATOM 7945 O O . THR B 1 162 ? 55.156 2.424 61.125 1 70.38 162 THR B O 1
ATOM 7948 N N . HIS B 1 163 ? 54.812 0.56 59.812 1 75.88 163 HIS B N 1
ATOM 7949 C CA . HIS B 1 163 ? 56.156 0.466 59.281 1 75.88 163 HIS B CA 1
ATOM 7950 C C . HIS B 1 163 ? 56.156 0.417 57.75 1 75.88 163 HIS B C 1
ATOM 7952 O O . HIS B 1 163 ? 56.438 -0.629 57.156 1 75.88 163 HIS B O 1
ATOM 7958 N N . PRO B 1 164 ? 55.844 1.65 57.125 1 76.06 164 PRO B N 1
ATOM 7959 C CA . PRO B 1 164 ? 55.625 1.683 55.688 1 76.06 164 PRO B CA 1
ATOM 7960 C C . PRO B 1 164 ? 56.906 1.362 54.875 1 76.06 164 PRO B C 1
ATOM 7962 O O . PRO B 1 164 ? 56.812 0.675 53.875 1 76.06 164 PRO B O 1
ATOM 7965 N N . THR B 1 165 ? 58.062 1.729 55.344 1 77.56 165 THR B N 1
ATOM 7966 C CA . THR B 1 165 ? 59.312 1.561 54.562 1 77.56 165 THR B CA 1
ATOM 7967 C C . THR B 1 165 ? 59.688 0.086 54.469 1 77.56 165 THR B C 1
ATOM 7969 O O . THR B 1 165 ? 60.188 -0.366 53.469 1 77.56 165 THR B O 1
ATOM 7972 N N . ARG B 1 166 ? 59.469 -0.701 55.594 1 78.81 166 ARG B N 1
ATOM 7973 C CA . ARG B 1 166 ? 59.812 -2.123 55.562 1 78.81 166 ARG B CA 1
ATOM 7974 C C . ARG B 1 166 ? 58.906 -2.887 54.594 1 78.81 166 ARG B C 1
ATOM 7976 O O . ARG B 1 166 ? 59.344 -3.766 53.875 1 78.81 166 ARG B O 1
ATOM 7983 N N . LYS B 1 167 ? 57.531 -2.504 54.531 1 80.38 167 LYS B N 1
ATOM 7984 C CA . LYS B 1 167 ? 56.562 -3.178 53.656 1 80.38 167 LYS B CA 1
ATOM 7985 C C . LYS B 1 167 ? 56.875 -2.867 52.188 1 80.38 167 LYS B C 1
ATOM 7987 O O . LYS B 1 167 ? 56.781 -3.748 51.312 1 80.38 167 LYS B O 1
ATOM 7992 N N . LEU B 1 168 ? 57.281 -1.657 51.875 1 82.25 168 LEU B N 1
ATOM 7993 C CA . LEU B 1 168 ? 57.562 -1.244 50.531 1 82.25 168 LEU B CA 1
ATOM 7994 C C . LEU B 1 168 ? 58.875 -1.846 50.031 1 82.25 168 LEU B C 1
ATOM 7996 O O . LEU B 1 168 ? 59 -2.26 48.875 1 82.25 168 LEU B O 1
ATOM 8000 N N . GLU B 1 169 ? 59.875 -1.995 50.938 1 81.12 169 GLU B N 1
ATOM 8001 C CA . GLU B 1 169 ? 61.156 -2.598 50.594 1 81.12 169 GLU B CA 1
ATOM 8002 C C . GLU B 1 169 ? 61 -4.098 50.344 1 81.12 169 GLU B C 1
ATOM 8004 O O . GLU B 1 169 ? 61.625 -4.645 49.438 1 81.12 169 GLU B O 1
ATOM 8009 N N . LYS B 1 170 ? 60.062 -4.805 51.125 1 82.06 170 LYS B N 1
ATOM 8010 C CA . LYS B 1 170 ? 59.812 -6.219 50.875 1 82.06 170 LYS B CA 1
ATOM 8011 C C . LYS B 1 170 ? 59.125 -6.434 49.531 1 82.06 170 LYS B C 1
ATOM 8013 O O . LYS B 1 170 ? 59.469 -7.395 48.812 1 82.06 170 LYS B O 1
ATOM 8018 N N . HIS B 1 171 ? 58.25 -5.453 49.125 1 81.44 171 HIS B N 1
ATOM 8019 C CA . HIS B 1 171 ? 57.625 -5.582 47.812 1 81.44 171 HIS B CA 1
ATOM 8020 C C . HIS B 1 171 ? 58.625 -5.312 46.688 1 81.44 171 HIS B C 1
ATOM 8022 O O . HIS B 1 171 ? 58.688 -6.059 45.719 1 81.44 171 HIS B O 1
ATOM 8028 N N . GLN B 1 172 ? 59.469 -4.34 46.812 1 78.81 172 GLN B N 1
ATOM 8029 C CA . GLN B 1 172 ? 60.469 -3.973 45.812 1 78.81 172 GLN B CA 1
ATOM 8030 C C . GLN B 1 172 ? 61.469 -5.109 45.594 1 78.81 172 GLN B C 1
ATOM 8032 O O . GLN B 1 172 ? 61.938 -5.309 44.469 1 78.81 172 GLN B O 1
ATOM 8037 N N . SER B 1 173 ? 61.688 -5.863 46.719 1 77.88 173 SER B N 1
ATOM 8038 C CA . SER B 1 173 ? 62.656 -6.934 46.594 1 77.88 173 SER B CA 1
ATOM 8039 C C . SER B 1 173 ? 62 -8.266 46.281 1 77.88 173 SER B C 1
ATOM 8041 O O . SER B 1 173 ? 62.688 -9.281 46.125 1 77.88 173 SER B O 1
ATOM 8043 N N . SER B 1 174 ? 60.656 -8.312 46.188 1 78.06 174 SER B N 1
ATOM 8044 C CA . SER B 1 174 ? 59.938 -9.555 45.844 1 78.06 174 SER B CA 1
ATOM 8045 C C . SER B 1 174 ? 60.188 -9.969 44.406 1 78.06 174 SER B C 1
ATOM 8047 O O . SER B 1 174 ? 60.344 -9.117 43.531 1 78.06 174 SER B O 1
ATOM 8049 N N . GLU B 1 175 ? 60.281 -11.266 44.094 1 73.25 175 GLU B N 1
ATOM 8050 C CA . GLU B 1 175 ? 60.562 -11.805 42.781 1 73.25 175 GLU B CA 1
ATOM 8051 C C . GLU B 1 175 ? 59.5 -11.383 41.781 1 73.25 175 GLU B C 1
ATOM 8053 O O . GLU B 1 175 ? 59.812 -11.102 40.594 1 73.25 175 GLU B O 1
ATOM 8058 N N . LYS B 1 176 ? 58.312 -11.211 42.312 1 73.75 176 LYS B N 1
ATOM 8059 C CA . LYS B 1 176 ? 57.219 -10.852 41.406 1 73.75 176 LYS B CA 1
ATOM 8060 C C . LYS B 1 176 ? 57.312 -9.391 40.969 1 73.75 176 LYS B C 1
ATOM 8062 O O . LYS B 1 176 ? 57.062 -9.055 39.812 1 73.75 176 LYS B O 1
ATOM 8067 N N . HIS B 1 177 ? 57.75 -8.516 41.75 1 76.06 177 HIS B N 1
ATOM 8068 C CA . HIS B 1 177 ? 57.938 -7.121 41.406 1 76.06 177 HIS B CA 1
ATOM 8069 C C . HIS B 1 177 ? 59.094 -6.961 40.438 1 76.06 177 HIS B C 1
ATOM 8071 O O . HIS B 1 177 ? 59 -6.254 39.438 1 76.06 177 HIS B O 1
ATOM 8077 N N . ILE B 1 178 ? 60.219 -7.754 40.719 1 78.25 178 ILE B N 1
ATOM 8078 C CA . ILE B 1 178 ? 61.375 -7.66 39.875 1 78.25 178 ILE B CA 1
ATOM 8079 C C . ILE B 1 178 ? 61.031 -8.18 38.469 1 78.25 178 ILE B C 1
ATOM 8081 O O . ILE B 1 178 ? 61.406 -7.57 37.469 1 78.25 178 ILE B O 1
ATOM 8085 N N . PHE B 1 179 ? 60.25 -9.266 38.438 1 73.94 179 PHE B N 1
ATOM 8086 C CA . PHE B 1 179 ? 59.812 -9.781 37.156 1 73.94 179 PHE B CA 1
ATOM 8087 C C . PHE B 1 179 ? 58.906 -8.766 36.438 1 73.94 179 PHE B C 1
ATOM 8089 O O . PHE B 1 179 ? 59.062 -8.531 35.25 1 73.94 179 PHE B O 1
ATOM 8096 N N . SER B 1 180 ? 58.062 -8.07 37.219 1 73.06 180 SER B N 1
ATOM 8097 C CA . SER B 1 180 ? 57.156 -7.105 36.594 1 73.06 180 SER B CA 1
ATOM 8098 C C . SER B 1 180 ? 57.906 -5.867 36.125 1 73.06 180 SER B C 1
ATOM 8100 O O . SER B 1 180 ? 57.562 -5.281 35.094 1 73.06 180 SER B O 1
ATOM 8102 N N . VAL B 1 181 ? 58.969 -5.516 36.781 1 72.69 181 VAL B N 1
ATOM 8103 C CA . VAL B 1 181 ? 59.781 -4.379 36.375 1 72.69 181 VAL B CA 1
ATOM 8104 C C . VAL B 1 181 ? 60.531 -4.723 35.125 1 72.69 181 VAL B C 1
ATOM 8106 O O . VAL B 1 181 ? 60.656 -3.9 34.188 1 72.69 181 VAL B O 1
ATOM 8109 N N . GLU B 1 182 ? 61.062 -5.965 35 1 67.94 182 GLU B N 1
ATOM 8110 C CA . GLU B 1 182 ? 61.781 -6.367 33.781 1 67.94 182 GLU B CA 1
ATOM 8111 C C . GLU B 1 182 ? 60.844 -6.453 32.594 1 67.94 182 GLU B C 1
ATOM 8113 O O . GLU B 1 182 ? 61.188 -6.043 31.484 1 67.94 182 GLU B O 1
ATOM 8118 N N . ARG B 1 183 ? 59.688 -6.918 32.875 1 61.72 183 ARG B N 1
ATOM 8119 C CA . ARG B 1 183 ? 58.719 -6.984 31.781 1 61.72 183 ARG B CA 1
ATOM 8120 C C . ARG B 1 183 ? 58.281 -5.59 31.359 1 61.72 183 ARG B C 1
ATOM 8122 O O . ARG B 1 183 ? 58.062 -5.328 30.172 1 61.72 183 ARG B O 1
ATOM 8129 N N . TYR B 1 184 ? 58.219 -4.73 32.281 1 62.38 184 TYR B N 1
ATOM 8130 C CA . TYR B 1 184 ? 57.906 -3.35 31.938 1 62.38 184 TYR B CA 1
ATOM 8131 C C . TYR B 1 184 ? 59 -2.697 31.125 1 62.38 184 TYR B C 1
ATOM 8133 O O . TYR B 1 184 ? 58.75 -1.978 30.172 1 62.38 184 TYR B O 1
ATOM 8141 N N . ALA B 1 185 ? 60.25 -2.904 31.438 1 62.41 185 ALA B N 1
ATOM 8142 C CA . ALA B 1 185 ? 61.375 -2.361 30.688 1 62.41 185 ALA B CA 1
ATOM 8143 C C . ALA B 1 185 ? 61.438 -2.926 29.281 1 62.41 185 ALA B C 1
ATOM 8145 O O . ALA B 1 185 ? 61.688 -2.199 28.312 1 62.41 185 ALA B O 1
ATOM 8146 N N . GLN B 1 186 ? 61.219 -4.168 29.094 1 55.19 186 GLN B N 1
ATOM 8147 C CA . GLN B 1 186 ? 61.125 -4.738 27.75 1 55.19 186 GLN B CA 1
ATOM 8148 C C . GLN B 1 186 ? 59.938 -4.207 26.984 1 55.19 186 GLN B C 1
ATOM 8150 O O . GLN B 1 186 ? 60 -3.979 25.781 1 55.19 186 GLN B O 1
ATOM 8155 N N . PHE B 1 187 ? 58.906 -4.008 27.703 1 47.84 187 PHE B N 1
ATOM 8156 C CA . PHE B 1 187 ? 57.688 -3.439 27.141 1 47.84 187 PHE B CA 1
ATOM 8157 C C . PHE B 1 187 ? 57.906 -1.98 26.75 1 47.84 187 PHE B C 1
ATOM 8159 O O . PHE B 1 187 ? 57.438 -1.541 25.688 1 47.84 187 PHE B O 1
ATOM 8166 N N . SER B 1 188 ? 58.5 -1.178 27.484 1 47.44 188 SER B N 1
ATOM 8167 C CA . SER B 1 188 ? 58.844 0.212 27.188 1 47.44 188 SER B CA 1
ATOM 8168 C C . SER B 1 188 ? 59.812 0.31 26.047 1 47.44 188 SER B C 1
ATOM 8170 O O . SER B 1 188 ? 59.781 1.266 25.266 1 47.44 188 SER B O 1
ATOM 8172 N N . ALA B 1 189 ? 60.875 -0.438 25.891 1 47.09 189 ALA B N 1
ATOM 8173 C CA . ALA B 1 189 ? 61.719 -0.48 24.703 1 47.09 189 ALA B CA 1
ATOM 8174 C C . ALA B 1 189 ? 60.906 -0.924 23.484 1 47.09 189 ALA B C 1
ATOM 8176 O O . ALA B 1 189 ? 61.188 -0.483 22.359 1 47.09 189 ALA B O 1
ATOM 8177 N N . LYS B 1 190 ? 60.031 -1.824 23.422 1 39.25 190 LYS B N 1
ATOM 8178 C CA . LYS B 1 190 ? 59.094 -2.188 22.375 1 39.25 190 LYS B CA 1
ATOM 8179 C C . LYS B 1 190 ? 58 -1.127 22.219 1 39.25 190 LYS B C 1
ATOM 8181 O O . LYS B 1 190 ? 57.094 -1.268 21.406 1 39.25 190 LYS B O 1
ATOM 8186 N N . VAL B 1 191 ? 57.906 -0.057 22.812 1 40.69 191 VAL B N 1
ATOM 8187 C CA . VAL B 1 191 ? 57.094 1.146 22.75 1 40.69 191 VAL B CA 1
ATOM 8188 C C . VAL B 1 191 ? 57.031 1.661 21.312 1 40.69 191 VAL B C 1
ATOM 8190 O O . VAL B 1 191 ? 56.031 2.209 20.891 1 40.69 191 VAL B O 1
ATOM 8193 N N . ASN B 1 192 ? 58.031 1.472 20.5 1 40.81 192 ASN B N 1
ATOM 8194 C CA . ASN B 1 192 ? 57.906 1.771 19.078 1 40.81 192 ASN B CA 1
ATOM 8195 C C . ASN B 1 192 ? 56.875 0.906 18.391 1 40.81 192 ASN B C 1
ATOM 8197 O O . ASN B 1 192 ? 56.156 1.369 17.484 1 40.81 192 ASN B O 1
ATOM 8201 N N . VAL B 1 193 ? 56.719 -0.36 18.594 1 38.62 193 VAL B N 1
ATOM 8202 C CA . VAL B 1 193 ? 55.625 -1.219 18.094 1 38.62 193 VAL B CA 1
ATOM 8203 C C . VAL B 1 193 ? 54.312 -0.805 18.719 1 38.62 193 VAL B C 1
ATOM 8205 O O . VAL B 1 193 ? 53.281 -0.807 18.047 1 38.62 193 VAL B O 1
ATOM 8208 N N . LEU B 1 194 ? 54.219 -0.464 20.016 1 38.47 194 LEU B N 1
ATOM 8209 C CA . LEU B 1 194 ? 53 0.032 20.641 1 38.47 194 LEU B CA 1
ATOM 8210 C C . LEU B 1 194 ? 52.5 1.292 19.938 1 38.47 194 LEU B C 1
ATOM 8212 O O . LEU B 1 194 ? 51.281 1.478 19.766 1 38.47 194 LEU B O 1
ATOM 8216 N N . ASP B 1 195 ? 53.344 2.156 19.609 1 44.12 195 ASP B N 1
ATOM 8217 C CA . ASP B 1 195 ? 52.969 3.299 18.781 1 44.12 195 ASP B CA 1
ATOM 8218 C C . ASP B 1 195 ? 52.375 2.842 17.453 1 44.12 195 ASP B C 1
ATOM 8220 O O . ASP B 1 195 ? 51.406 3.441 16.969 1 44.12 195 ASP B O 1
ATOM 8224 N N . GLU B 1 196 ? 52.969 1.847 16.906 1 42.66 196 GLU B N 1
ATOM 8225 C CA . GLU B 1 196 ? 52.438 1.294 15.672 1 42.66 196 GLU B CA 1
ATOM 8226 C C . GLU B 1 196 ? 51.062 0.632 15.93 1 42.66 196 GLU B C 1
ATOM 8228 O O . GLU B 1 196 ? 50.156 0.755 15.117 1 42.66 196 GLU B O 1
ATOM 8233 N N . ILE B 1 197 ? 51 -0.143 17.016 1 39.72 197 ILE B N 1
ATOM 8234 C CA . ILE B 1 197 ? 49.719 -0.727 17.391 1 39.72 197 ILE B CA 1
ATOM 8235 C C . ILE B 1 197 ? 48.719 0.384 17.719 1 39.72 197 ILE B C 1
ATOM 8237 O O . ILE B 1 197 ? 47.562 0.306 17.328 1 39.72 197 ILE B O 1
ATOM 8241 N N . LYS B 1 198 ? 49.188 1.303 18.5 1 46.53 198 LYS B N 1
ATOM 8242 C CA . LYS B 1 198 ? 48.312 2.455 18.75 1 46.53 198 LYS B CA 1
ATOM 8243 C C . LYS B 1 198 ? 47.938 3.146 17.438 1 46.53 198 LYS B C 1
ATOM 8245 O O . LYS B 1 198 ? 46.781 3.547 17.25 1 46.53 198 LYS B O 1
ATOM 8250 N N . LYS B 1 199 ? 48.938 3.361 16.641 1 51.06 199 LYS B N 1
ATOM 8251 C CA . LYS B 1 199 ? 48.656 3.941 15.328 1 51.06 199 LYS B CA 1
ATOM 8252 C C . LYS B 1 199 ? 47.75 3.039 14.516 1 51.06 199 LYS B C 1
ATOM 8254 O O . LYS B 1 199 ? 46.812 3.523 13.836 1 51.06 199 LYS B O 1
ATOM 8259 N N . HIS B 1 200 ? 48.156 1.777 14.578 1 49.72 200 HIS B N 1
ATOM 8260 C CA . HIS B 1 200 ? 47.281 0.841 13.883 1 49.72 200 HIS B CA 1
ATOM 8261 C C . HIS B 1 200 ? 45.906 0.823 14.508 1 49.72 200 HIS B C 1
ATOM 8263 O O . HIS B 1 200 ? 44.875 0.745 13.797 1 49.72 200 HIS B O 1
ATOM 8269 N N . SER B 1 201 ? 45.938 0.798 15.875 1 50.69 201 SER B N 1
ATOM 8270 C CA . SER B 1 201 ? 44.656 0.851 16.562 1 50.69 201 SER B CA 1
ATOM 8271 C C . SER B 1 201 ? 43.906 2.143 16.234 1 50.69 201 SER B C 1
ATOM 8273 O O . SER B 1 201 ? 42.688 2.135 16.047 1 50.69 201 SER B O 1
ATOM 8275 N N . GLU B 1 202 ? 44.75 3.211 16.234 1 59.56 202 GLU B N 1
ATOM 8276 C CA . GLU B 1 202 ? 44.125 4.484 15.875 1 59.56 202 GLU B CA 1
ATOM 8277 C C . GLU B 1 202 ? 43.656 4.484 14.422 1 59.56 202 GLU B C 1
ATOM 8279 O O . GLU B 1 202 ? 42.594 5.016 14.109 1 59.56 202 GLU B O 1
ATOM 8284 N N . SER B 1 203 ? 44.531 3.891 13.617 1 64.88 203 SER B N 1
ATOM 8285 C CA . SER B 1 203 ? 44.125 3.814 12.219 1 64.88 203 SER B CA 1
ATOM 8286 C C . SER B 1 203 ? 42.906 2.932 12.047 1 64.88 203 SER B C 1
ATOM 8288 O O . SER B 1 203 ? 42.031 3.227 11.219 1 64.88 203 SER B O 1
ATOM 8290 N N . THR B 1 204 ? 42.969 1.883 12.859 1 66.62 204 THR B N 1
ATOM 8291 C CA . THR B 1 204 ? 41.812 1.001 12.789 1 66.62 204 THR B CA 1
ATOM 8292 C C . THR B 1 204 ? 40.562 1.702 13.32 1 66.62 204 THR B C 1
ATOM 8294 O O . THR B 1 204 ? 39.469 1.522 12.789 1 66.62 204 THR B O 1
ATOM 8297 N N . LYS B 1 205 ? 40.812 2.459 14.383 1 70.5 205 LYS B N 1
ATOM 8298 C CA . LYS B 1 205 ? 39.719 3.217 14.938 1 70.5 205 LYS B CA 1
ATOM 8299 C C . LYS B 1 205 ? 39.188 4.242 13.938 1 70.5 205 LYS B C 1
ATOM 8301 O O . LYS B 1 205 ? 37.969 4.41 13.789 1 70.5 205 LYS B O 1
ATOM 8306 N N . GLU B 1 206 ? 40.125 4.832 13.328 1 77.75 206 GLU B N 1
ATOM 8307 C CA . GLU B 1 206 ? 39.719 5.84 12.352 1 77.75 206 GLU B CA 1
ATOM 8308 C C . GLU B 1 206 ? 39.031 5.199 11.164 1 77.75 206 GLU B C 1
ATOM 8310 O O . GLU B 1 206 ? 38.062 5.766 10.625 1 77.75 206 GLU B O 1
ATOM 8315 N N . ALA B 1 207 ? 39.531 4.094 10.844 1 77.38 207 ALA B N 1
ATOM 8316 C CA . ALA B 1 207 ? 38.906 3.381 9.734 1 77.38 207 ALA B CA 1
ATOM 8317 C C . ALA B 1 207 ? 37.469 2.947 10.102 1 77.38 207 ALA B C 1
ATOM 8319 O O . ALA B 1 207 ? 36.562 3.037 9.281 1 77.38 207 ALA B O 1
ATOM 8320 N N . ASN B 1 208 ? 37.344 2.525 11.289 1 78.5 208 ASN B N 1
ATOM 8321 C CA . ASN B 1 208 ? 36.031 2.107 11.758 1 78.5 208 ASN B CA 1
ATOM 8322 C C . ASN B 1 208 ? 35.062 3.291 11.859 1 78.5 208 ASN B C 1
ATOM 8324 O O . ASN B 1 208 ? 33.875 3.158 11.578 1 78.5 208 ASN B O 1
ATOM 8328 N N . ARG B 1 209 ? 35.656 4.355 12.305 1 83.62 209 ARG B N 1
ATOM 8329 C CA . ARG B 1 209 ? 34.844 5.562 12.398 1 83.62 209 ARG B CA 1
ATOM 8330 C C . ARG B 1 209 ? 34.344 6 11.016 1 83.62 209 ARG B C 1
ATOM 8332 O O . ARG B 1 209 ? 33.219 6.426 10.867 1 83.62 209 ARG B O 1
ATOM 8339 N N . SER B 1 210 ? 35.219 5.836 10.102 1 85.56 210 SER B N 1
ATOM 8340 C CA . SER B 1 210 ? 34.844 6.203 8.742 1 85.56 210 SER B CA 1
ATOM 8341 C C . SER B 1 210 ? 33.75 5.293 8.211 1 85.56 210 SER B C 1
ATOM 8343 O O . SER B 1 210 ? 32.812 5.754 7.52 1 85.56 210 SER B O 1
ATOM 8345 N N . VAL B 1 211 ? 33.844 4.074 8.531 1 87.44 211 VAL B N 1
ATOM 8346 C CA . VAL B 1 211 ? 32.844 3.107 8.109 1 87.44 211 VAL B CA 1
ATOM 8347 C C . VAL B 1 211 ? 31.484 3.43 8.773 1 87.44 211 VAL B C 1
ATOM 8349 O O . VAL B 1 211 ? 30.453 3.426 8.109 1 87.44 211 VAL B O 1
ATOM 8352 N N . LEU B 1 212 ? 31.562 3.717 10 1 88.44 212 LEU B N 1
ATOM 8353 C CA . LEU B 1 212 ? 30.344 4.008 10.734 1 88.44 212 LEU B CA 1
ATOM 8354 C C . LEU B 1 212 ? 29.672 5.27 10.203 1 88.44 212 LEU B C 1
ATOM 8356 O O . LEU B 1 212 ? 28.453 5.352 10.141 1 88.44 212 LEU B O 1
ATOM 8360 N N . LYS B 1 213 ? 30.484 6.227 9.914 1 91 213 LYS B N 1
ATOM 8361 C CA . LYS B 1 213 ? 29.938 7.449 9.336 1 91 213 LYS B CA 1
ATOM 8362 C C . LYS B 1 213 ? 29.203 7.16 8.031 1 91 213 LYS B C 1
ATOM 8364 O O . LYS B 1 213 ? 28.109 7.688 7.797 1 91 213 LYS B O 1
ATOM 8369 N N . LYS B 1 214 ? 29.812 6.316 7.246 1 91.56 214 LYS B N 1
ATOM 8370 C CA . LYS B 1 214 ? 29.188 5.977 5.973 1 91.56 214 LYS B CA 1
ATOM 8371 C C . LYS B 1 214 ? 27.922 5.148 6.18 1 91.56 214 LYS B C 1
ATOM 8373 O O . LYS B 1 214 ? 26.953 5.281 5.43 1 91.56 214 LYS B O 1
ATOM 8378 N N . LEU B 1 215 ? 27.953 4.332 7.184 1 91.62 215 LEU B N 1
ATOM 8379 C CA . LEU B 1 215 ? 26.766 3.545 7.504 1 91.62 215 LEU B CA 1
ATOM 8380 C C . LEU B 1 215 ? 25.625 4.445 7.965 1 91.62 215 LEU B C 1
ATOM 8382 O O . LEU B 1 215 ? 24.469 4.246 7.57 1 91.62 215 LEU B O 1
ATOM 8386 N N . PHE B 1 216 ? 25.922 5.449 8.742 1 93.69 216 PHE B N 1
ATOM 8387 C CA . PHE B 1 216 ? 24.906 6.402 9.188 1 93.69 216 PHE B CA 1
ATOM 8388 C C . PHE B 1 216 ? 24.344 7.184 8 1 93.69 216 PHE B C 1
ATOM 8390 O O . PHE B 1 216 ? 23.156 7.465 7.941 1 93.69 216 PHE B O 1
ATOM 8397 N N . ARG B 1 217 ? 25.219 7.492 7.113 1 94.19 217 ARG B N 1
ATOM 8398 C CA . ARG B 1 217 ? 24.766 8.211 5.926 1 94.19 217 ARG B CA 1
ATOM 8399 C C . ARG B 1 217 ? 23.828 7.348 5.09 1 94.19 217 ARG B C 1
ATOM 8401 O O . ARG B 1 217 ? 22.812 7.844 4.578 1 94.19 217 ARG B O 1
ATOM 8408 N N . CYS B 1 218 ? 24.188 6.102 4.934 1 94.44 218 CYS B N 1
ATOM 8409 C CA . CYS B 1 218 ? 23.344 5.176 4.184 1 94.44 218 CYS B CA 1
ATOM 8410 C C . CYS B 1 218 ? 21.984 5.02 4.848 1 94.44 218 CYS B C 1
ATOM 8412 O O . CYS B 1 218 ? 20.953 5.082 4.18 1 94.44 218 CYS B O 1
ATOM 8414 N N . LEU B 1 219 ? 22.047 4.855 6.125 1 94.94 219 LEU B N 1
ATOM 8415 C CA . LEU B 1 219 ? 20.812 4.68 6.883 1 94.94 219 LEU B CA 1
ATOM 8416 C C . LEU B 1 219 ? 19.938 5.922 6.797 1 94.94 219 LEU B C 1
ATOM 8418 O O . LEU B 1 219 ? 18.734 5.824 6.562 1 94.94 219 LEU B O 1
ATOM 8422 N N . TYR B 1 220 ? 20.516 7.059 6.984 1 96.31 220 TYR B N 1
ATOM 8423 C CA . TYR B 1 220 ? 19.828 8.336 6.926 1 96.31 220 TYR B CA 1
ATOM 8424 C C . TYR B 1 220 ? 19.172 8.547 5.566 1 96.31 220 TYR B C 1
ATOM 8426 O O . TYR B 1 220 ? 18.016 8.984 5.484 1 96.31 220 TYR B O 1
ATOM 8434 N N . PHE B 1 221 ? 19.922 8.18 4.535 1 95 221 PHE B N 1
ATOM 8435 C CA . PHE B 1 221 ? 19.406 8.328 3.176 1 95 221 PHE B CA 1
ATOM 8436 C C . PHE B 1 221 ? 18.188 7.441 2.953 1 95 221 PHE B C 1
ATOM 8438 O O . PHE B 1 221 ? 17.172 7.887 2.408 1 95 221 PHE B O 1
ATOM 8445 N N . MET B 1 222 ? 18.266 6.199 3.357 1 94.94 222 MET B N 1
ATOM 8446 C CA . MET B 1 222 ? 17.172 5.25 3.168 1 94.94 222 MET B CA 1
ATOM 8447 C C . MET B 1 222 ? 15.922 5.707 3.906 1 94.94 222 MET B C 1
ATOM 8449 O O . MET B 1 222 ? 14.812 5.613 3.373 1 94.94 222 MET B O 1
ATOM 8453 N N . ILE B 1 223 ? 16.047 6.203 5.109 1 95.31 223 ILE B N 1
ATOM 8454 C CA . ILE B 1 223 ? 14.914 6.633 5.926 1 95.31 223 ILE B CA 1
ATOM 8455 C C . ILE B 1 223 ? 14.25 7.848 5.285 1 95.31 223 ILE B C 1
ATOM 8457 O O . ILE B 1 223 ? 13.016 7.938 5.23 1 95.31 223 ILE B O 1
ATOM 8461 N N . ARG B 1 224 ? 15.023 8.719 4.793 1 93.94 224 ARG B N 1
ATOM 8462 C CA . ARG B 1 224 ? 14.492 9.922 4.16 1 93.94 224 ARG B CA 1
ATOM 8463 C C . ARG B 1 224 ? 13.695 9.578 2.904 1 93.94 224 ARG B C 1
ATOM 8465 O O . ARG B 1 224 ? 12.727 10.258 2.566 1 93.94 224 ARG B O 1
ATOM 8472 N N . GLN B 1 225 ? 14.164 8.484 2.229 1 91.5 225 GLN B N 1
ATOM 8473 C CA . GLN B 1 225 ? 13.445 8.023 1.048 1 91.5 225 GLN B CA 1
ATOM 8474 C C . GLN B 1 225 ? 12.242 7.168 1.44 1 91.5 225 GLN B C 1
ATOM 8476 O O . GLN B 1 225 ? 11.461 6.746 0.581 1 91.5 225 GLN B O 1
ATOM 8481 N N . LYS B 1 226 ? 12.078 6.906 2.768 1 91.06 226 LYS B N 1
ATOM 8482 C CA . LYS B 1 226 ? 10.977 6.137 3.342 1 91.06 226 LYS B CA 1
ATOM 8483 C C . LYS B 1 226 ? 11.047 4.672 2.912 1 91.06 226 LYS B C 1
ATOM 8485 O O . LYS B 1 226 ? 10.016 4.031 2.697 1 91.06 226 LYS B O 1
ATOM 8490 N N . TRP B 1 227 ? 12.305 4.211 2.646 1 90.88 227 TRP B N 1
ATOM 8491 C CA . TRP B 1 227 ? 12.492 2.805 2.307 1 90.88 227 TRP B CA 1
ATOM 8492 C C . TRP B 1 227 ? 12.586 1.949 3.566 1 90.88 227 TRP B C 1
ATOM 8494 O O . TRP B 1 227 ? 12.992 2.432 4.625 1 90.88 227 TRP B O 1
ATOM 8504 N N . ALA B 1 228 ? 12.18 0.658 3.43 1 90.31 228 ALA B N 1
ATOM 8505 C CA . ALA B 1 228 ? 12.297 -0.26 4.559 1 90.31 228 ALA B CA 1
ATOM 8506 C C . ALA B 1 228 ? 13.758 -0.51 4.914 1 90.31 228 ALA B C 1
ATOM 8508 O O . ALA B 1 228 ? 14.539 -0.978 4.078 1 90.31 228 ALA B O 1
ATOM 8509 N N . VAL B 1 229 ? 14.148 -0.225 6.066 1 89.25 229 VAL B N 1
ATOM 8510 C CA . VAL B 1 229 ? 15.562 -0.236 6.441 1 89.25 229 VAL B CA 1
ATOM 8511 C C . VAL B 1 229 ? 15.922 -1.585 7.059 1 89.25 229 VAL B C 1
ATOM 8513 O O . VAL B 1 229 ? 16.969 -2.156 6.75 1 89.25 229 VAL B O 1
ATOM 8516 N N . THR B 1 230 ? 15.141 -2.178 7.863 1 82.12 230 THR B N 1
ATOM 8517 C CA . THR B 1 230 ? 15.508 -3.375 8.617 1 82.12 230 THR B CA 1
ATOM 8518 C C . THR B 1 230 ? 15.75 -4.551 7.672 1 82.12 230 THR B C 1
ATOM 8520 O O . THR B 1 230 ? 16.688 -5.328 7.879 1 82.12 230 THR B O 1
ATOM 8523 N N . GLU B 1 231 ? 15.047 -4.648 6.625 1 82.19 231 GLU B N 1
ATOM 8524 C CA . GLU B 1 231 ? 15.156 -5.793 5.727 1 82.19 231 GLU B CA 1
ATOM 8525 C C . GLU B 1 231 ? 16.156 -5.52 4.609 1 82.19 231 GLU B C 1
ATOM 8527 O O . GLU B 1 231 ? 16.781 -6.449 4.086 1 82.19 231 GLU B O 1
ATOM 8532 N N . ASN B 1 232 ? 16.422 -4.266 4.273 1 90.56 232 ASN B N 1
ATOM 8533 C CA . ASN B 1 232 ? 17.141 -3.971 3.043 1 90.56 232 ASN B CA 1
ATOM 8534 C C . ASN B 1 232 ? 18.5 -3.336 3.334 1 90.56 232 ASN B C 1
ATOM 8536 O O . ASN B 1 232 ? 19.328 -3.193 2.434 1 90.56 232 ASN B O 1
ATOM 8540 N N . PHE B 1 233 ? 18.828 -3 4.539 1 93.19 233 PHE B N 1
ATOM 8541 C CA . PHE B 1 233 ? 20.031 -2.223 4.852 1 93.19 233 PHE B CA 1
ATOM 8542 C C . PHE B 1 233 ? 21.281 -2.996 4.488 1 93.19 233 PHE B C 1
ATOM 8544 O O . PHE B 1 233 ? 22.203 -2.445 3.865 1 93.19 233 PHE B O 1
ATOM 8551 N N . GLU B 1 234 ? 21.312 -4.246 4.816 1 90.5 234 GLU B N 1
ATOM 8552 C CA . GLU B 1 234 ? 22.5 -5.055 4.523 1 90.5 234 GLU B CA 1
ATOM 8553 C C . GLU B 1 234 ? 22.719 -5.168 3.02 1 90.5 234 GLU B C 1
ATOM 8555 O O . GLU B 1 234 ? 23.844 -4.973 2.539 1 90.5 234 GLU B O 1
ATOM 8560 N N . SER B 1 235 ? 21.672 -5.535 2.309 1 91.25 235 SER B N 1
ATOM 8561 C CA . SER B 1 235 ? 21.766 -5.66 0.859 1 91.25 235 SER B CA 1
ATOM 8562 C C . SER B 1 235 ? 22.188 -4.34 0.219 1 91.25 235 SER B C 1
ATOM 8564 O O . SER B 1 235 ? 22.938 -4.328 -0.764 1 91.25 235 SER B O 1
ATOM 8566 N N . PHE B 1 236 ? 21.766 -3.258 0.758 1 93.94 236 PHE B N 1
ATOM 8567 C CA . PHE B 1 236 ? 22.062 -1.925 0.249 1 93.94 236 PHE B CA 1
ATOM 8568 C C . PHE B 1 236 ? 23.547 -1.59 0.443 1 93.94 236 PHE B C 1
ATOM 8570 O O . PHE B 1 236 ? 24.203 -1.14 -0.49 1 93.94 236 PHE B O 1
ATOM 8577 N N . VAL B 1 237 ? 24.016 -1.855 1.628 1 93 237 VAL B N 1
ATOM 8578 C CA . VAL B 1 237 ? 25.406 -1.549 1.96 1 93 237 VAL B CA 1
ATOM 8579 C C . VAL B 1 237 ? 26.344 -2.438 1.145 1 93 237 VAL B C 1
ATOM 8581 O O . VAL B 1 237 ? 27.359 -1.974 0.641 1 93 237 VAL B O 1
ATOM 8584 N N . ARG B 1 238 ? 26.031 -3.689 0.979 1 90.75 238 ARG B N 1
ATOM 8585 C CA . ARG B 1 238 ? 26.844 -4.598 0.181 1 90.75 238 ARG B CA 1
ATOM 8586 C C . ARG B 1 238 ? 26.891 -4.16 -1.278 1 90.75 238 ARG B C 1
ATOM 8588 O O . ARG B 1 238 ? 27.938 -4.25 -1.93 1 90.75 238 ARG B O 1
ATOM 8595 N N . PHE B 1 239 ? 25.859 -3.717 -1.745 1 93.31 239 PHE B N 1
ATOM 8596 C CA . PHE B 1 239 ? 25.781 -3.227 -3.115 1 93.31 239 PHE B CA 1
ATOM 8597 C C . PHE B 1 239 ? 26.688 -2.014 -3.309 1 93.31 239 PHE B C 1
ATOM 8599 O O . PHE B 1 239 ? 27.438 -1.934 -4.293 1 93.31 239 PHE B O 1
ATOM 8606 N N . ILE B 1 240 ? 26.547 -1.07 -2.318 1 92.88 240 ILE B N 1
ATOM 8607 C CA . ILE B 1 240 ? 27.359 0.139 -2.393 1 92.88 240 ILE B CA 1
ATOM 8608 C C . ILE B 1 240 ? 28.844 -0.229 -2.324 1 92.88 240 ILE B C 1
ATOM 8610 O O . ILE B 1 240 ? 29.672 0.355 -3.031 1 92.88 240 ILE B O 1
ATOM 8614 N N . ALA B 1 241 ? 29.109 -1.139 -1.521 1 90.62 241 ALA B N 1
ATOM 8615 C CA . ALA B 1 241 ? 30.484 -1.591 -1.394 1 90.62 241 ALA B CA 1
ATOM 8616 C C . ALA B 1 241 ? 31 -2.158 -2.713 1 90.62 241 ALA B C 1
ATOM 8618 O O . ALA B 1 241 ? 32.156 -1.928 -3.086 1 90.62 241 ALA B O 1
ATOM 8619 N N . GLU B 1 242 ? 30.203 -2.826 -3.41 1 89 242 GLU B N 1
ATOM 8620 C CA . GLU B 1 242 ? 30.578 -3.465 -4.672 1 89 242 GLU B CA 1
ATOM 8621 C C . GLU B 1 242 ? 30.828 -2.426 -5.762 1 89 242 GLU B C 1
ATOM 8623 O O . GLU B 1 242 ? 31.5 -2.709 -6.75 1 89 242 GLU B O 1
ATOM 8628 N N . LEU B 1 243 ? 30.297 -1.274 -5.602 1 90.75 243 LEU B N 1
ATOM 8629 C CA . LEU B 1 243 ? 30.453 -0.238 -6.617 1 90.75 243 LEU B CA 1
ATOM 8630 C C . LEU B 1 243 ? 31.812 0.438 -6.508 1 90.75 243 LEU B C 1
ATOM 8632 O O . LEU B 1 243 ? 32.188 1.243 -7.367 1 90.75 243 LEU B O 1
ATOM 8636 N N . GLY B 1 244 ? 32.531 0.186 -5.406 1 84.12 244 GLY B N 1
ATOM 8637 C CA . GLY B 1 244 ? 33.906 0.688 -5.352 1 84.12 244 GLY B CA 1
ATOM 8638 C C . GLY B 1 244 ? 34.188 1.522 -4.117 1 84.12 244 GLY B C 1
ATOM 8639 O O . GLY B 1 244 ? 35.125 2.309 -4.094 1 84.12 244 GLY B O 1
ATOM 8640 N N . VAL B 1 245 ? 33.344 1.491 -3.184 1 90.25 245 VAL B N 1
ATOM 8641 C CA . VAL B 1 245 ? 33.656 2.164 -1.925 1 90.25 245 VAL B CA 1
ATOM 8642 C C . VAL B 1 245 ? 34.562 1.291 -1.079 1 90.25 245 VAL B C 1
ATOM 8644 O O . VAL B 1 245 ? 34.094 0.427 -0.331 1 90.25 245 VAL B O 1
ATOM 8647 N N . GLU B 1 246 ? 35.719 1.606 -1.097 1 83.56 246 GLU B N 1
ATOM 8648 C CA . GLU B 1 246 ? 36.812 0.748 -0.598 1 83.56 246 GLU B CA 1
ATOM 8649 C C . GLU B 1 246 ? 36.656 0.504 0.901 1 83.56 246 GLU B C 1
ATOM 8651 O O . GLU B 1 246 ? 36.875 -0.609 1.379 1 83.56 246 GLU B O 1
ATOM 8656 N N . ASP B 1 247 ? 36.312 1.537 1.593 1 84.69 247 ASP B N 1
ATOM 8657 C CA . ASP B 1 247 ? 36.219 1.401 3.043 1 84.69 247 ASP B CA 1
ATOM 8658 C C . ASP B 1 247 ? 35.125 0.389 3.422 1 84.69 247 ASP B C 1
ATOM 8660 O O . ASP B 1 247 ? 35.344 -0.45 4.301 1 84.69 247 ASP B O 1
ATOM 8664 N N . LEU B 1 248 ? 34.094 0.408 2.742 1 88.19 248 LEU B N 1
ATOM 8665 C CA . LEU B 1 248 ? 32.969 -0.502 3.025 1 88.19 248 LEU B CA 1
ATOM 8666 C C . LEU B 1 248 ? 33.312 -1.916 2.557 1 88.19 248 LEU B C 1
ATOM 8668 O O . LEU B 1 248 ? 32.969 -2.893 3.223 1 88.19 248 LEU B O 1
ATOM 8672 N N . GLN B 1 249 ? 33.969 -2.018 1.452 1 87.44 249 GLN B N 1
ATOM 8673 C CA . GLN B 1 249 ? 34.344 -3.322 0.929 1 87.44 249 GLN B CA 1
ATOM 8674 C C . GLN B 1 249 ? 35.312 -4.039 1.884 1 87.44 249 GLN B C 1
ATOM 8676 O O . GLN B 1 249 ? 35.156 -5.242 2.119 1 87.44 249 GLN B O 1
ATOM 8681 N N . ARG B 1 250 ? 36.219 -3.256 2.312 1 82.81 250 ARG B N 1
ATOM 8682 C CA . ARG B 1 250 ? 37.156 -3.807 3.258 1 82.81 250 ARG B CA 1
ATOM 8683 C C . ARG B 1 250 ? 36.469 -4.266 4.539 1 82.81 250 ARG B C 1
ATOM 8685 O O . ARG B 1 250 ? 36.812 -5.32 5.086 1 82.81 250 ARG B O 1
ATOM 8692 N N . HIS B 1 251 ? 35.562 -3.479 4.93 1 84.19 251 HIS B N 1
ATOM 8693 C CA . HIS B 1 251 ? 34.844 -3.811 6.148 1 84.19 251 HIS B CA 1
ATOM 8694 C C . HIS B 1 251 ? 34.031 -5.094 5.98 1 84.19 251 HIS B C 1
ATOM 8696 O O . HIS B 1 251 ? 34.031 -5.949 6.871 1 84.19 251 HIS B O 1
ATOM 8702 N N . ILE B 1 252 ? 33.406 -5.305 4.906 1 84.56 252 ILE B N 1
ATOM 8703 C CA . ILE B 1 252 ? 32.562 -6.465 4.645 1 84.56 252 ILE B CA 1
ATOM 8704 C C . ILE B 1 252 ? 33.406 -7.711 4.492 1 84.56 252 ILE B C 1
ATOM 8706 O O . ILE B 1 252 ? 33.094 -8.781 5.004 1 84.56 252 ILE B O 1
ATOM 8710 N N . SER B 1 253 ? 34.469 -7.512 3.779 1 79.19 253 SER B N 1
ATOM 8711 C CA . SER B 1 253 ? 35.375 -8.641 3.59 1 79.19 253 SER B CA 1
ATOM 8712 C C . SER B 1 253 ? 35.969 -9.094 4.914 1 79.19 253 SER B C 1
ATOM 8714 O O . SER B 1 253 ? 36.156 -10.289 5.148 1 79.19 253 SER B O 1
ATOM 8716 N N . ASN B 1 254 ? 36.25 -8.078 5.68 1 72.06 254 ASN B N 1
ATOM 8717 C CA . ASN B 1 254 ? 36.844 -8.375 6.977 1 72.06 254 ASN B CA 1
ATOM 8718 C C . ASN B 1 254 ? 35.812 -8.945 7.945 1 72.06 254 ASN B C 1
ATOM 8720 O O . ASN B 1 254 ? 36.156 -9.688 8.867 1 72.06 254 ASN B O 1
ATOM 8724 N N . SER B 1 255 ? 34.594 -8.523 7.77 1 68.81 255 SER B N 1
ATOM 8725 C CA . SER B 1 255 ? 33.531 -8.953 8.672 1 68.81 255 SER B CA 1
ATOM 8726 C C . SER B 1 255 ? 33.281 -10.453 8.547 1 68.81 255 SER B C 1
ATOM 8728 O O . SER B 1 255 ? 32.781 -11.086 9.477 1 68.81 255 SER B O 1
ATOM 8730 N N . GLU B 1 256 ? 33.531 -10.859 7.363 1 59.62 256 GLU B N 1
ATOM 8731 C CA . GLU B 1 256 ? 33.438 -12.305 7.207 1 59.62 256 GLU B CA 1
ATOM 8732 C C . GLU B 1 256 ? 34.312 -13.039 8.203 1 59.62 256 GLU B C 1
ATOM 8734 O O . GLU B 1 256 ? 34 -14.133 8.656 1 59.62 256 GLU B O 1
ATOM 8739 N N . PHE B 1 257 ? 35.312 -12.203 8.609 1 48.69 257 PHE B N 1
ATOM 8740 C CA . PHE B 1 257 ? 36.25 -12.781 9.562 1 48.69 257 PHE B CA 1
ATOM 8741 C C . PHE B 1 257 ? 35.906 -12.352 10.984 1 48.69 257 PHE B C 1
ATOM 8743 O O . PHE B 1 257 ? 35.938 -13.172 11.906 1 48.69 257 PHE B O 1
ATOM 8750 N N . THR B 1 258 ? 35.594 -11.062 11.25 1 55.12 258 THR B N 1
ATOM 8751 C CA . THR B 1 258 ? 35.375 -10.523 12.586 1 55.12 258 THR B CA 1
ATOM 8752 C C . THR B 1 258 ? 33.938 -10.719 13.023 1 55.12 258 THR B C 1
ATOM 8754 O O . THR B 1 258 ? 33.625 -10.641 14.211 1 55.12 258 THR B O 1
ATOM 8757 N N . LYS B 1 259 ? 33.031 -11.133 12.195 1 56.81 259 LYS B N 1
ATOM 8758 C CA . LYS B 1 259 ? 31.609 -11.398 12.422 1 56.81 259 LYS B CA 1
ATOM 8759 C C . LYS B 1 259 ? 30.859 -10.125 12.812 1 56.81 259 LYS B C 1
ATOM 8761 O O . LYS B 1 259 ? 29.719 -10.18 13.281 1 56.81 259 LYS B O 1
ATOM 8766 N N . VAL B 1 260 ? 31.672 -8.938 12.859 1 64.5 260 VAL B N 1
ATOM 8767 C CA . VAL B 1 260 ? 31.016 -7.668 13.156 1 64.5 260 VAL B CA 1
ATOM 8768 C C . VAL B 1 260 ? 30.641 -6.965 11.852 1 64.5 260 VAL B C 1
ATOM 8770 O O . VAL B 1 260 ? 31.5 -6.453 11.148 1 64.5 260 VAL B O 1
ATOM 8773 N N . THR B 1 261 ? 29.516 -7.008 11.453 1 71.88 261 THR B N 1
ATOM 8774 C CA . THR B 1 261 ? 29.094 -6.395 10.195 1 71.88 261 THR B CA 1
ATOM 8775 C C . THR B 1 261 ? 28.359 -5.082 10.445 1 71.88 261 THR B C 1
ATOM 8777 O O . THR B 1 261 ? 28.312 -4.215 9.57 1 71.88 261 THR B O 1
ATOM 8780 N N . TYR B 1 262 ? 27.828 -4.691 11.57 1 75.06 262 TYR B N 1
ATOM 8781 C CA . TYR B 1 262 ? 27.016 -3.539 11.914 1 75.06 262 TYR B CA 1
ATOM 8782 C C . TYR B 1 262 ? 25.781 -3.455 11.016 1 75.06 262 TYR B C 1
ATOM 8784 O O . TYR B 1 262 ? 25.312 -2.361 10.688 1 75.06 262 TYR B O 1
ATOM 8792 N N . MET B 1 263 ? 25.375 -4.59 10.539 1 82.88 263 MET B N 1
ATOM 8793 C CA . MET B 1 263 ? 24.297 -4.531 9.57 1 82.88 263 MET B CA 1
ATOM 8794 C C . MET B 1 263 ? 23.109 -5.387 10.031 1 82.88 263 MET B C 1
ATOM 8796 O O . MET B 1 263 ? 22.172 -5.609 9.273 1 82.88 263 MET B O 1
ATOM 8800 N N . SER B 1 264 ? 23.188 -5.77 11.258 1 82.06 264 SER B N 1
ATOM 8801 C CA . SER B 1 264 ? 22.094 -6.57 11.789 1 82.06 264 SER B CA 1
ATOM 8802 C C . SER B 1 264 ? 20.859 -5.707 12.07 1 82.06 264 SER B C 1
ATOM 8804 O O . SER B 1 264 ? 20.969 -4.488 12.219 1 82.06 264 SER B O 1
ATOM 8806 N N . SER B 1 265 ? 19.766 -6.293 12.125 1 85.12 265 SER B N 1
ATOM 8807 C CA . SER B 1 265 ? 18.516 -5.582 12.344 1 85.12 265 SER B CA 1
ATOM 8808 C C . SER B 1 265 ? 18.516 -4.836 13.672 1 85.12 265 SER B C 1
ATOM 8810 O O . SER B 1 265 ? 17.969 -3.744 13.781 1 85.12 265 SER B O 1
ATOM 8812 N N . LYS B 1 266 ? 19.109 -5.379 14.648 1 83.44 266 LYS B N 1
ATOM 8813 C CA . LYS B 1 266 ? 19.172 -4.758 15.969 1 83.44 266 LYS B CA 1
ATOM 8814 C C . LYS B 1 266 ? 20.031 -3.498 15.945 1 83.44 266 LYS B C 1
ATOM 8816 O O . LYS B 1 266 ? 19.656 -2.473 16.516 1 83.44 266 LYS B O 1
ATOM 8821 N N . ILE B 1 267 ? 21.156 -3.629 15.297 1 85.88 267 ILE B N 1
ATOM 8822 C CA . ILE B 1 267 ? 22.078 -2.494 15.219 1 85.88 267 ILE B CA 1
ATOM 8823 C C . ILE B 1 267 ? 21.438 -1.375 14.391 1 85.88 267 ILE B C 1
ATOM 8825 O O . ILE B 1 267 ? 21.609 -0.194 14.711 1 85.88 267 ILE B O 1
ATOM 8829 N N . VAL B 1 268 ? 20.781 -1.793 13.375 1 90.56 268 VAL B N 1
ATOM 8830 C CA . VAL B 1 268 ? 20.141 -0.807 12.508 1 90.56 268 VAL B CA 1
ATOM 8831 C C . VAL B 1 268 ? 19.062 -0.055 13.297 1 90.56 268 VAL B C 1
ATOM 8833 O O . VAL B 1 268 ? 18.938 1.164 13.172 1 90.56 268 VAL B O 1
ATOM 8836 N N . THR B 1 269 ? 18.328 -0.758 14.117 1 90.31 269 THR B N 1
ATOM 8837 C CA . THR B 1 269 ? 17.312 -0.136 14.953 1 90.31 269 THR B CA 1
ATOM 8838 C C . THR B 1 269 ? 17.938 0.812 15.961 1 90.31 269 THR B C 1
ATOM 8840 O O . THR B 1 269 ? 17.422 1.895 16.219 1 90.31 269 THR B O 1
ATOM 8843 N N . GLN B 1 270 ? 19.031 0.41 16.453 1 89 270 GLN B N 1
ATOM 8844 C CA . GLN B 1 270 ? 19.75 1.252 17.406 1 89 270 GLN B CA 1
ATOM 8845 C C . GLN B 1 270 ? 20.266 2.521 16.734 1 89 270 GLN B C 1
ATOM 8847 O O . GLN B 1 270 ? 20.141 3.617 17.281 1 89 270 GLN B O 1
ATOM 8852 N N . MET B 1 271 ? 20.859 2.316 15.602 1 92.12 271 MET B N 1
ATOM 8853 C CA . MET B 1 271 ? 21.359 3.473 14.867 1 92.12 271 MET B CA 1
ATOM 8854 C C . MET B 1 271 ? 20.219 4.43 14.516 1 92.12 271 MET B C 1
ATOM 8856 O O . MET B 1 271 ? 20.406 5.648 14.539 1 92.12 271 MET B O 1
ATOM 8860 N N . THR B 1 272 ? 19.078 3.904 14.18 1 94.12 272 THR B N 1
ATOM 8861 C CA . THR B 1 272 ? 17.906 4.715 13.867 1 94.12 272 THR B CA 1
ATOM 8862 C C . THR B 1 272 ? 17.484 5.531 15.078 1 94.12 272 THR B C 1
ATOM 8864 O O . THR B 1 272 ? 17.156 6.715 14.961 1 94.12 272 THR B O 1
ATOM 8867 N N . THR B 1 273 ? 17.5 4.91 16.203 1 92.88 273 THR B N 1
ATOM 8868 C CA . THR B 1 273 ? 17.125 5.59 17.438 1 92.88 273 THR B CA 1
ATOM 8869 C C . THR B 1 273 ? 18.109 6.707 17.766 1 92.88 273 THR B C 1
ATOM 8871 O O . THR B 1 273 ? 17.719 7.777 18.219 1 92.88 273 THR B O 1
ATOM 8874 N N . LEU B 1 274 ? 19.375 6.438 17.516 1 92.88 274 LEU B N 1
ATOM 8875 C CA . LEU B 1 274 ? 20.391 7.449 17.781 1 92.88 274 LEU B CA 1
ATOM 8876 C C . LEU B 1 274 ? 20.188 8.664 16.875 1 92.88 274 LEU B C 1
ATOM 8878 O O . LEU B 1 274 ? 20.328 9.805 17.312 1 92.88 274 LEU B O 1
ATOM 8882 N N . LEU B 1 275 ? 19.922 8.383 15.656 1 94.88 275 LEU B N 1
ATOM 8883 C CA . LEU B 1 275 ? 19.656 9.461 14.711 1 94.88 275 LEU B CA 1
ATOM 8884 C C . LEU B 1 275 ? 18.453 10.289 15.156 1 94.88 275 LEU B C 1
ATOM 8886 O O . LEU B 1 275 ? 18.5 11.523 15.117 1 94.88 275 LEU B O 1
ATOM 8890 N N . SER B 1 276 ? 17.406 9.594 15.531 1 95.69 276 SER B N 1
ATOM 8891 C CA . SER B 1 276 ? 16.188 10.258 15.992 1 95.69 276 SER B CA 1
ATOM 8892 C C . SER B 1 276 ? 16.453 11.094 17.234 1 95.69 276 SER B C 1
ATOM 8894 O O . SER B 1 276 ? 15.961 12.219 17.359 1 95.69 276 SER B O 1
ATOM 8896 N N . ASP B 1 277 ? 17.234 10.586 18.141 1 93.12 277 ASP B N 1
ATOM 8897 C CA . ASP B 1 277 ? 17.547 11.273 19.391 1 93.12 277 ASP B CA 1
ATOM 8898 C C . ASP B 1 277 ? 18.344 12.547 19.125 1 93.12 277 ASP B C 1
ATOM 8900 O O . ASP B 1 277 ? 18.156 13.555 19.797 1 93.12 277 ASP B O 1
ATOM 8904 N N . LEU B 1 278 ? 19.234 12.453 18.203 1 92.88 278 LEU B N 1
ATOM 8905 C CA . LEU B 1 278 ? 20.016 13.625 17.859 1 92.88 278 LEU B CA 1
ATOM 8906 C C . LEU B 1 278 ? 19.125 14.75 17.344 1 92.88 278 LEU B C 1
ATOM 8908 O O . LEU B 1 278 ? 19.266 15.898 17.766 1 92.88 278 LEU B O 1
ATOM 8912 N N . ILE B 1 279 ? 18.203 14.438 16.484 1 94.94 279 ILE B N 1
ATOM 8913 C CA . ILE B 1 279 ? 17.312 15.43 15.906 1 94.94 279 ILE B CA 1
ATOM 8914 C C . ILE B 1 279 ? 16.344 15.953 16.969 1 94.94 279 ILE B C 1
ATOM 8916 O O . ILE B 1 279 ? 16.094 17.156 17.062 1 94.94 279 ILE B O 1
ATOM 8920 N N . GLU B 1 280 ? 15.883 15.094 17.797 1 95 280 GLU B N 1
ATOM 8921 C CA . GLU B 1 280 ? 14.93 15.453 18.828 1 95 280 GLU B CA 1
ATOM 8922 C C . GLU B 1 280 ? 15.562 16.375 19.875 1 95 280 GLU B C 1
ATOM 8924 O O . GLU B 1 280 ? 14.938 17.328 20.328 1 95 280 GLU B O 1
ATOM 8929 N N . SER B 1 281 ? 16.766 16.094 20.219 1 92 281 SER B N 1
ATOM 8930 C CA . SER B 1 281 ? 17.453 16.891 21.234 1 92 281 SER B CA 1
ATOM 8931 C C . SER B 1 281 ? 17.625 18.344 20.766 1 92 281 SER B C 1
ATOM 8933 O O . SER B 1 281 ? 17.453 19.266 21.562 1 92 281 SER B O 1
ATOM 8935 N N . SER B 1 282 ? 17.891 18.453 19.578 1 90.06 282 SER B N 1
ATOM 8936 C CA . SER B 1 282 ? 18.031 19.812 19.047 1 90.06 282 SER B CA 1
ATOM 8937 C C . SER B 1 282 ? 16.703 20.547 19.062 1 90.06 282 SER B C 1
ATOM 8939 O O . SER B 1 282 ? 16.641 21.734 19.438 1 90.06 282 SER B O 1
ATOM 8941 N N . LEU B 1 283 ? 15.641 19.938 18.797 1 94.19 283 LEU B N 1
ATOM 8942 C CA . LEU B 1 283 ? 14.312 20.547 18.781 1 94.19 283 LEU B CA 1
ATOM 8943 C C . LEU B 1 283 ? 13.828 20.828 20.188 1 94.19 283 LEU B C 1
ATOM 8945 O O . LEU B 1 283 ? 13.281 21.906 20.469 1 94.19 283 LEU B O 1
ATOM 8949 N N . LEU B 1 284 ? 14.086 19.938 21.094 1 95 284 LEU B N 1
ATOM 8950 C CA . LEU B 1 284 ? 13.586 20.047 22.453 1 95 284 LEU B CA 1
ATOM 8951 C C . LEU B 1 284 ? 14.297 21.172 23.188 1 95 284 LEU B C 1
ATOM 8953 O O . LEU B 1 284 ? 13.688 21.891 23.984 1 95 284 LEU B O 1
ATOM 8957 N N . ASN B 1 285 ? 15.539 21.328 22.922 1 92.12 285 ASN B N 1
ATOM 8958 C CA . ASN B 1 285 ? 16.281 22.422 23.562 1 92.12 285 ASN B CA 1
ATOM 8959 C C . ASN B 1 285 ? 15.727 23.781 23.172 1 92.12 285 ASN B C 1
ATOM 8961 O O . ASN B 1 285 ? 15.664 24.688 23.984 1 92.12 285 ASN B O 1
ATOM 8965 N N . SER B 1 286 ? 15.281 23.828 22.016 1 92.19 286 SER B N 1
ATOM 8966 C CA . SER B 1 286 ? 14.695 25.078 21.547 1 92.19 286 SER B CA 1
ATOM 8967 C C . SER B 1 286 ? 13.281 25.266 22.078 1 92.19 286 SER B C 1
ATOM 8969 O O . SER B 1 286 ? 12.891 26.375 22.438 1 92.19 286 SER B O 1
ATOM 8971 N N . LEU B 1 287 ? 12.547 24.281 22.234 1 94.75 287 LEU B N 1
ATOM 8972 C CA . LEU B 1 287 ? 11.141 24.328 22.625 1 94.75 287 LEU B CA 1
ATOM 8973 C C . LEU B 1 287 ? 11.008 24.578 24.125 1 94.75 287 LEU B C 1
ATOM 8975 O O . LEU B 1 287 ? 10.094 25.297 24.547 1 94.75 287 LEU B O 1
ATOM 8979 N N . ARG B 1 288 ? 11.852 24.062 24.891 1 92.5 288 ARG B N 1
ATOM 8980 C CA . ARG B 1 288 ? 11.742 24.109 26.344 1 92.5 288 ARG B CA 1
ATOM 8981 C C . ARG B 1 288 ? 11.828 25.531 26.859 1 92.5 288 ARG B C 1
ATOM 8983 O O . ARG B 1 288 ? 11.266 25.844 27.922 1 92.5 288 ARG B O 1
ATOM 8990 N N . THR B 1 289 ? 12.391 26.391 26.125 1 89.12 289 THR B N 1
ATOM 8991 C CA . THR B 1 289 ? 12.594 27.766 26.594 1 89.12 289 THR B CA 1
ATOM 8992 C C . THR B 1 289 ? 11.555 28.688 25.984 1 89.12 289 THR B C 1
ATOM 8994 O O . THR B 1 289 ? 11.43 29.844 26.406 1 89.12 289 THR B O 1
ATOM 8997 N N . GLU B 1 290 ? 10.789 28.234 25.125 1 92.88 290 GLU B N 1
ATOM 8998 C CA . GLU B 1 290 ? 9.875 29.109 24.391 1 92.88 290 GLU B CA 1
ATOM 8999 C C . GLU B 1 290 ? 8.422 28.75 24.656 1 92.88 290 GLU B C 1
ATOM 9001 O O . GLU B 1 290 ? 8.125 27.641 25.125 1 92.88 290 GLU B O 1
ATOM 9006 N N . LYS B 1 291 ? 7.562 29.719 24.484 1 95 291 LYS B N 1
ATOM 9007 C CA . LYS B 1 291 ? 6.133 29.438 24.469 1 95 291 LYS B CA 1
ATOM 9008 C C . LYS B 1 291 ? 5.727 28.734 23.172 1 95 291 LYS B C 1
ATOM 9010 O O . LYS B 1 291 ? 6.355 28.922 22.125 1 95 291 LYS B O 1
ATOM 9015 N N . PHE B 1 292 ? 4.73 27.875 23.266 1 96.44 292 PHE B N 1
ATOM 9016 C CA . PHE B 1 292 ? 4.434 27.094 22.078 1 96.44 292 PHE B CA 1
ATOM 9017 C C . PHE B 1 292 ? 2.934 26.844 21.953 1 96.44 292 PHE B C 1
ATOM 9019 O O . PHE B 1 292 ? 2.166 27.172 22.859 1 96.44 292 PHE B O 1
ATOM 9026 N N . ALA B 1 293 ? 2.559 26.438 20.781 1 95.81 293 ALA B N 1
ATOM 9027 C CA . ALA B 1 293 ? 1.209 25.953 20.5 1 95.81 293 ALA B CA 1
ATOM 9028 C C . ALA B 1 293 ? 1.198 24.453 20.25 1 95.81 293 ALA B C 1
ATOM 9030 O O . ALA B 1 293 ? 2.111 23.906 19.625 1 95.81 293 ALA B O 1
ATOM 9031 N N . LEU B 1 294 ? 0.174 23.797 20.766 1 96.31 294 LEU B N 1
ATOM 9032 C CA . LEU B 1 294 ? 0.05 22.344 20.641 1 96.31 294 LEU B CA 1
ATOM 9033 C C . LEU B 1 294 ? -0.975 21.984 19.578 1 96.31 294 LEU B C 1
ATOM 9035 O O . LEU B 1 294 ? -2.092 22.5 19.578 1 96.31 294 LEU B O 1
ATOM 9039 N N . LEU B 1 295 ? -0.564 21.188 18.672 1 95.12 295 LEU B N 1
ATOM 9040 C CA . LEU B 1 295 ? -1.463 20.594 17.688 1 95.12 295 LEU B CA 1
ATOM 9041 C C . LEU B 1 295 ? -1.488 19.078 17.828 1 95.12 295 LEU B C 1
ATOM 9043 O O . LEU B 1 295 ? -0.436 18.438 17.891 1 95.12 295 LEU B O 1
ATOM 9047 N N . ALA B 1 296 ? -2.639 18.5 17.922 1 93.75 296 ALA B N 1
ATOM 9048 C CA . ALA B 1 296 ? -2.723 17.047 18.062 1 93.75 296 ALA B CA 1
ATOM 9049 C C . ALA B 1 296 ? -4.02 16.516 17.453 1 93.75 296 ALA B C 1
ATOM 9051 O O . ALA B 1 296 ? -5.035 17.219 17.438 1 93.75 296 ALA B O 1
ATOM 9052 N N . ASP B 1 297 ? -3.949 15.445 16.922 1 90.38 297 ASP B N 1
ATOM 9053 C CA . ASP B 1 297 ? -5.098 14.727 16.375 1 90.38 297 ASP B CA 1
ATOM 9054 C C . ASP B 1 297 ? -4.855 13.219 16.375 1 90.38 297 ASP B C 1
ATOM 9056 O O . ASP B 1 297 ? -3.715 12.766 16.516 1 90.38 297 ASP B O 1
ATOM 9060 N N . GLU B 1 298 ? -5.941 12.484 16.297 1 89.5 298 GLU B N 1
ATOM 9061 C CA . GLU B 1 298 ? -5.844 11.031 16.359 1 89.5 298 GLU B CA 1
ATOM 9062 C C . GLU B 1 298 ? -6.137 10.406 14.992 1 89.5 298 GLU B C 1
ATOM 9064 O O . GLU B 1 298 ? -6.93 10.945 14.219 1 89.5 298 GLU B O 1
ATOM 9069 N N . SER B 1 299 ? -5.402 9.359 14.664 1 87.81 299 SER B N 1
ATOM 9070 C CA . SER B 1 299 ? -5.66 8.547 13.477 1 87.81 299 SER B CA 1
ATOM 9071 C C . SER B 1 299 ? -5.258 7.098 13.703 1 87.81 299 SER B C 1
ATOM 9073 O O . SER B 1 299 ? -4.621 6.77 14.703 1 87.81 299 SER B O 1
ATOM 9075 N N . THR B 1 300 ? -5.672 6.23 12.844 1 86.62 300 THR B N 1
ATOM 9076 C CA . THR B 1 300 ? -5.336 4.816 12.914 1 86.62 300 THR B CA 1
ATOM 9077 C C . THR B 1 300 ? -4.297 4.449 11.859 1 86.62 300 THR B C 1
ATOM 9079 O O . THR B 1 300 ? -4.395 4.879 10.711 1 86.62 300 THR B O 1
ATOM 9082 N N . ASP B 1 301 ? -3.314 3.773 12.266 1 85.25 301 ASP B N 1
ATOM 9083 C CA . ASP B 1 301 ? -2.303 3.352 11.297 1 85.25 301 ASP B CA 1
ATOM 9084 C C . ASP B 1 301 ? -2.682 2.02 10.656 1 85.25 301 ASP B C 1
ATOM 9086 O O . ASP B 1 301 ? -3.699 1.422 11.008 1 85.25 301 ASP B O 1
ATOM 9090 N N . ASN B 1 302 ? -1.89 1.527 9.664 1 79.38 302 ASN B N 1
ATOM 9091 C CA . ASN B 1 302 ? -2.184 0.316 8.906 1 79.38 302 ASN B CA 1
ATOM 9092 C C . ASN B 1 302 ? -1.995 -0.937 9.758 1 79.38 302 ASN B C 1
ATOM 9094 O O . ASN B 1 302 ? -2.438 -2.023 9.383 1 79.38 302 ASN B O 1
ATOM 9098 N N . ALA B 1 303 ? -1.347 -0.796 10.867 1 75.81 303 ALA B N 1
ATOM 9099 C CA . ALA B 1 303 ? -1.255 -1.906 11.812 1 75.81 303 ALA B CA 1
ATOM 9100 C C . ALA B 1 303 ? -2.432 -1.896 12.781 1 75.81 303 ALA B C 1
ATOM 9102 O O . ALA B 1 303 ? -2.438 -2.641 13.766 1 75.81 303 ALA B O 1
ATOM 9103 N N . ASN B 1 304 ? -3.379 -0.98 12.562 1 77.62 304 ASN B N 1
ATOM 9104 C CA . ASN B 1 304 ? -4.617 -0.869 13.328 1 77.62 304 ASN B CA 1
ATOM 9105 C C . ASN B 1 304 ? -4.359 -0.355 14.742 1 77.62 304 ASN B C 1
ATOM 9107 O O . ASN B 1 304 ? -4.941 -0.854 15.703 1 77.62 304 ASN B O 1
ATOM 9111 N N . ARG B 1 305 ? -3.514 0.49 14.977 1 83.62 305 ARG B N 1
ATOM 9112 C CA . ARG B 1 305 ? -3.225 1.161 16.234 1 83.62 305 ARG B CA 1
ATOM 9113 C C . ARG B 1 305 ? -3.736 2.598 16.219 1 83.62 305 ARG B C 1
ATOM 9115 O O . ARG B 1 305 ? -3.586 3.307 15.227 1 83.62 305 ARG B O 1
ATOM 9122 N N . MET B 1 306 ? -4.332 2.967 17.281 1 87.69 306 MET B N 1
ATOM 9123 C CA . MET B 1 306 ? -4.742 4.363 17.406 1 87.69 306 MET B CA 1
ATOM 9124 C C . MET B 1 306 ? -3.557 5.242 17.797 1 87.69 306 MET B C 1
ATOM 9126 O O . MET B 1 306 ? -2.947 5.039 18.844 1 87.69 306 MET B O 1
ATOM 9130 N N . GLN B 1 307 ? -3.305 6.148 16.906 1 91.94 307 GLN B N 1
ATOM 9131 C CA . GLN B 1 307 ? -2.125 6.988 17.094 1 91.94 307 GLN B CA 1
ATOM 9132 C C . GLN B 1 307 ? -2.512 8.453 17.266 1 91.94 307 GLN B C 1
ATOM 9134 O O . GLN B 1 307 ? -3.346 8.969 16.516 1 91.94 307 GLN B O 1
ATOM 9139 N N . LEU B 1 308 ? -2.01 9.031 18.281 1 94.5 308 LEU B N 1
ATOM 9140 C CA . LEU B 1 308 ? -2.107 10.477 18.438 1 94.5 308 LEU B CA 1
ATOM 9141 C C . LEU B 1 308 ? -0.819 11.164 18 1 94.5 308 LEU B C 1
ATOM 9143 O O . LEU B 1 308 ? 0.244 10.93 18.578 1 94.5 308 LEU B O 1
ATOM 9147 N N . SER B 1 309 ? -0.95 11.922 16.969 1 96 309 SER B N 1
ATOM 9148 C CA . SER B 1 309 ? 0.209 12.688 16.516 1 96 309 SER B CA 1
ATOM 9149 C C . SER B 1 309 ? 0.296 14.031 17.219 1 96 309 SER B C 1
ATOM 9151 O O . SER B 1 309 ? -0.697 14.758 17.312 1 96 309 SER B O 1
ATOM 9153 N N . VAL B 1 310 ? 1.438 14.297 17.766 1 96.62 310 VAL B N 1
ATOM 9154 C CA . VAL B 1 310 ? 1.659 15.523 18.516 1 96.62 310 VAL B CA 1
ATOM 9155 C C . VAL B 1 310 ? 2.623 16.438 17.766 1 96.62 310 VAL B C 1
ATOM 9157 O O . VAL B 1 310 ? 3.75 16.031 17.453 1 96.62 310 VAL B O 1
ATOM 9160 N N . MET B 1 311 ? 2.178 17.625 17.484 1 96.31 311 MET B N 1
ATOM 9161 C CA . MET B 1 311 ? 2.992 18.656 16.859 1 96.31 311 MET B CA 1
ATOM 9162 C C . MET B 1 311 ? 3.061 19.906 17.719 1 96.31 311 MET B C 1
ATOM 9164 O O . MET B 1 311 ? 2.156 20.172 18.516 1 96.31 311 MET B O 1
ATOM 9168 N N . ALA B 1 312 ? 4.141 20.609 17.609 1 96.12 312 ALA B N 1
ATOM 9169 C CA . ALA B 1 312 ? 4.301 21.875 18.328 1 96.12 312 ALA B CA 1
ATOM 9170 C C . ALA B 1 312 ? 4.758 22.984 17.391 1 96.12 312 ALA B C 1
ATOM 9172 O O . ALA B 1 312 ? 5.543 22.75 16.469 1 96.12 312 ALA B O 1
ATOM 9173 N N . ARG B 1 313 ? 4.191 24.078 17.625 1 93.94 313 ARG B N 1
ATOM 9174 C CA . ARG B 1 313 ? 4.539 25.281 16.891 1 93.94 313 ARG B CA 1
ATOM 9175 C C . ARG B 1 313 ? 5.207 26.312 17.797 1 93.94 313 ARG B C 1
ATOM 9177 O O . ARG B 1 313 ? 4.664 26.656 18.844 1 93.94 313 ARG B O 1
ATOM 9184 N N . TRP B 1 314 ? 6.402 26.781 17.484 1 94.56 314 TRP B N 1
ATOM 9185 C CA . TRP B 1 314 ? 7.066 27.797 18.297 1 94.56 314 TRP B CA 1
ATOM 9186 C C . TRP B 1 314 ? 8.055 28.594 17.469 1 94.56 314 TRP B C 1
ATOM 9188 O O . TRP B 1 314 ? 8.25 28.312 16.281 1 94.56 314 TRP B O 1
ATOM 9198 N N . ASN B 1 315 ? 8.508 29.656 18.047 1 92 315 ASN B N 1
ATOM 9199 C CA . ASN B 1 315 ? 9.43 30.562 17.375 1 92 315 ASN B CA 1
ATOM 9200 C C . ASN B 1 315 ? 10.875 30.078 17.5 1 92 315 ASN B C 1
ATOM 9202 O O . ASN B 1 315 ? 11.375 29.859 18.609 1 92 315 ASN B O 1
ATOM 9206 N N . MET B 1 316 ? 11.445 29.781 16.391 1 88.94 316 MET B N 1
ATOM 9207 C CA . MET B 1 316 ? 12.859 29.422 16.344 1 88.94 316 MET B CA 1
ATOM 9208 C C . MET B 1 316 ? 13.664 30.469 15.594 1 88.94 316 MET B C 1
ATOM 9210 O O . MET B 1 316 ? 13.906 30.344 14.391 1 88.94 316 MET B O 1
ATOM 9214 N N . GLY B 1 317 ? 14.219 31.406 16.188 1 81.31 317 GLY B N 1
ATOM 9215 C CA . GLY B 1 317 ? 15.055 32.438 15.594 1 81.31 317 GLY B CA 1
ATOM 9216 C C . GLY B 1 317 ? 14.305 33.312 14.609 1 81.31 317 GLY B C 1
ATOM 9217 O O . GLY B 1 317 ? 14.82 33.625 13.531 1 81.31 317 GLY B O 1
ATOM 9218 N N . GLY B 1 318 ? 13.062 33.562 14.875 1 81.81 318 GLY B N 1
ATOM 9219 C CA . GLY B 1 318 ? 12.297 34.469 14.023 1 81.81 318 GLY B CA 1
ATOM 9220 C C . GLY B 1 318 ? 11.383 33.719 13.062 1 81.81 318 GLY B C 1
ATOM 9221 O O . GLY B 1 318 ? 10.57 34.344 12.367 1 81.81 318 GLY B O 1
ATOM 9222 N N . ASN B 1 319 ? 11.586 32.469 13.047 1 87.06 319 ASN B N 1
ATOM 9223 C CA . ASN B 1 319 ? 10.727 31.672 12.18 1 87.06 319 ASN B CA 1
ATOM 9224 C C . ASN B 1 319 ? 9.812 30.75 12.992 1 87.06 319 ASN B C 1
ATOM 9226 O O . ASN B 1 319 ? 10.289 30 13.844 1 87.06 319 ASN B O 1
ATOM 9230 N N . VAL B 1 320 ? 8.539 30.875 12.742 1 89.62 320 VAL B N 1
ATOM 9231 C CA . VAL B 1 320 ? 7.57 30.047 13.438 1 89.62 320 VAL B CA 1
ATOM 9232 C C . VAL B 1 320 ? 7.129 28.906 12.531 1 89.62 320 VAL B C 1
ATOM 9234 O O . VAL B 1 320 ? 6.586 29.141 11.445 1 89.62 320 VAL B O 1
ATOM 9237 N N . ASN B 1 321 ? 7.477 27.703 12.883 1 89.31 321 ASN B N 1
ATOM 9238 C CA . ASN B 1 321 ? 7.129 26.531 12.094 1 89.31 321 ASN B CA 1
ATOM 9239 C C . ASN B 1 321 ? 6.531 25.422 12.969 1 89.31 321 ASN B C 1
ATOM 9241 O O . ASN B 1 321 ? 6.656 25.469 14.195 1 89.31 321 ASN B O 1
ATOM 9245 N N . ASP B 1 322 ? 5.836 24.547 12.32 1 92.81 322 ASP B N 1
ATOM 9246 C CA . ASP B 1 322 ? 5.305 23.359 12.992 1 92.81 322 ASP B CA 1
ATOM 9247 C C . ASP B 1 322 ? 6.332 22.234 13 1 92.81 322 ASP B C 1
ATOM 9249 O O . ASP B 1 322 ? 6.938 21.922 11.969 1 92.81 322 ASP B O 1
ATOM 9253 N N . HIS B 1 323 ? 6.566 21.672 14.117 1 95.38 323 HIS B N 1
ATOM 9254 C CA . HIS B 1 323 ? 7.531 20.594 14.227 1 95.38 323 HIS B CA 1
ATOM 9255 C C . HIS B 1 323 ? 6.887 19.328 14.805 1 95.38 323 HIS B C 1
ATOM 9257 O O . HIS B 1 323 ? 5.984 19.422 15.641 1 95.38 323 HIS B O 1
ATOM 9263 N N . TYR B 1 324 ? 7.449 18.266 14.359 1 96.69 324 TYR B N 1
ATOM 9264 C CA . TYR B 1 324 ? 6.992 16.953 14.828 1 96.69 324 TYR B CA 1
ATOM 9265 C C . TYR B 1 324 ? 7.609 16.625 16.172 1 96.69 324 TYR B C 1
ATOM 9267 O O . TYR B 1 324 ? 8.836 16.547 16.312 1 96.69 324 TYR B O 1
ATOM 9275 N N . MET B 1 325 ? 6.699 16.297 17.172 1 95.75 325 MET B N 1
ATOM 9276 C CA . MET B 1 325 ? 7.207 16.016 18.5 1 95.75 325 MET B CA 1
ATOM 9277 C C . MET B 1 325 ? 7.156 14.516 18.797 1 95.75 325 MET B C 1
ATOM 9279 O O . MET B 1 325 ? 7.938 14.008 19.609 1 95.75 325 MET B O 1
ATOM 9283 N N . GLY B 1 326 ? 6.137 13.914 18.188 1 95.31 326 GLY B N 1
ATOM 9284 C CA . GLY B 1 326 ? 6.086 12.477 18.422 1 95.31 326 GLY B CA 1
ATOM 9285 C C . GLY B 1 326 ? 4.719 11.875 18.156 1 95.31 326 GLY B C 1
ATOM 9286 O O . GLY B 1 326 ? 3.781 12.594 17.797 1 95.31 326 GLY B O 1
ATOM 9287 N N . LEU B 1 327 ? 4.73 10.578 18.312 1 95 327 LEU B N 1
ATOM 9288 C CA . LEU B 1 327 ? 3.537 9.758 18.141 1 95 327 LEU B CA 1
ATOM 9289 C C . LEU B 1 327 ? 3.207 9.016 19.438 1 95 327 LEU B C 1
ATOM 9291 O O . LEU B 1 327 ? 4.082 8.383 20.031 1 95 327 LEU B O 1
ATOM 9295 N N . ILE B 1 328 ? 1.918 9.141 19.844 1 94.31 328 ILE B N 1
ATOM 9296 C CA . ILE B 1 328 ? 1.493 8.477 21.078 1 94.31 328 ILE B CA 1
ATOM 9297 C C . ILE B 1 328 ? 0.491 7.371 20.734 1 94.31 328 ILE B C 1
ATOM 9299 O O . ILE B 1 328 ? -0.479 7.602 20.016 1 94.31 328 ILE B O 1
ATOM 9303 N N . HIS B 1 329 ? 0.742 6.211 21.234 1 90.56 329 HIS B N 1
ATOM 9304 C CA . HIS B 1 329 ? -0.212 5.117 21.094 1 90.56 329 HIS B CA 1
ATOM 9305 C C . HIS B 1 329 ? -1.33 5.23 22.125 1 90.56 329 HIS B C 1
ATOM 9307 O O . HIS B 1 329 ? -1.067 5.285 23.328 1 90.56 329 HIS B O 1
ATOM 9313 N N . LEU B 1 330 ? -2.545 5.316 21.609 1 88.19 330 LEU B N 1
ATOM 9314 C CA . LEU B 1 330 ? -3.699 5.445 22.5 1 88.19 330 LEU B CA 1
ATOM 9315 C C . LEU B 1 330 ? -4.449 4.121 22.609 1 88.19 330 LEU B C 1
ATOM 9317 O O . LEU B 1 330 ? -4.742 3.484 21.594 1 88.19 330 LEU B O 1
ATOM 9321 N N . ASP B 1 331 ? -4.66 3.643 23.734 1 74.69 331 ASP B N 1
ATOM 9322 C CA . ASP B 1 331 ? -5.457 2.438 23.938 1 74.69 331 ASP B CA 1
ATOM 9323 C C . ASP B 1 331 ? -6.949 2.742 23.844 1 74.69 331 ASP B C 1
ATOM 9325 O O . ASP B 1 331 ? -7.719 1.947 23.297 1 74.69 331 ASP B O 1
ATOM 9329 N N . ARG B 1 332 ? -7.254 3.988 24.5 1 74.38 332 ARG B N 1
ATOM 9330 C CA . ARG B 1 332 ? -8.633 4.461 24.469 1 74.38 332 ARG B CA 1
ATOM 9331 C C . ARG B 1 332 ? -8.703 5.91 24 1 74.38 332 ARG B C 1
ATOM 9333 O O . ARG B 1 332 ? -7.777 6.691 24.234 1 74.38 332 ARG B O 1
ATOM 9340 N N . ALA B 1 333 ? -9.773 6.203 23.344 1 76.31 333 ALA B N 1
ATOM 9341 C CA . ALA B 1 333 ? -9.898 7.543 22.781 1 76.31 333 ALA B CA 1
ATOM 9342 C C . ALA B 1 333 ? -10.812 8.414 23.641 1 76.31 333 ALA B C 1
ATOM 9344 O O . ALA B 1 333 ? -11.609 9.203 23.109 1 76.31 333 ALA B O 1
ATOM 9345 N N . ARG B 1 334 ? -10.703 8.242 25.078 1 81.75 334 ARG B N 1
ATOM 9346 C CA . ARG B 1 334 ? -11.438 9.141 25.953 1 81.75 334 ARG B CA 1
ATOM 9347 C C . ARG B 1 334 ? -10.609 10.383 26.281 1 81.75 334 ARG B C 1
ATOM 9349 O O . ARG B 1 334 ? -9.383 10.328 26.297 1 81.75 334 ARG B O 1
ATOM 9356 N N . ALA B 1 335 ? -11.305 11.438 26.484 1 90.56 335 ALA B N 1
ATOM 9357 C CA . ALA B 1 335 ? -10.641 12.711 26.734 1 90.56 335 ALA B CA 1
ATOM 9358 C C . ALA B 1 335 ? -9.664 12.594 27.906 1 90.56 335 ALA B C 1
ATOM 9360 O O . ALA B 1 335 ? -8.555 13.125 27.844 1 90.56 335 ALA B O 1
ATOM 9361 N N . GLU B 1 336 ? -10.062 11.875 28.891 1 90.75 336 GLU B N 1
ATOM 9362 C CA . GLU B 1 336 ? -9.219 11.711 30.062 1 90.75 336 GLU B CA 1
ATOM 9363 C C . GLU B 1 336 ? -7.945 10.938 29.734 1 90.75 336 GLU B C 1
ATOM 9365 O O . GLU B 1 336 ? -6.855 11.305 30.188 1 90.75 336 GLU B O 1
ATOM 9370 N N . ASP B 1 337 ? -8.125 9.898 29.016 1 88.75 337 ASP B N 1
ATOM 9371 C CA . ASP B 1 337 ? -6.984 9.07 28.641 1 88.75 337 ASP B CA 1
ATOM 9372 C C . ASP B 1 337 ? -6.023 9.828 27.734 1 88.75 337 ASP B C 1
ATOM 9374 O O . ASP B 1 337 ? -4.805 9.695 27.859 1 88.75 337 ASP B O 1
ATOM 9378 N N . ILE B 1 338 ? -6.543 10.609 26.828 1 94.06 338 ILE B N 1
ATOM 9379 C CA . ILE B 1 338 ? -5.711 11.398 25.922 1 94.06 338 ILE B CA 1
ATOM 9380 C C . ILE B 1 338 ? -4.922 12.438 26.703 1 94.06 338 ILE B C 1
ATOM 9382 O O . ILE B 1 338 ? -3.725 12.625 26.469 1 94.06 338 ILE B O 1
ATOM 9386 N N . CYS B 1 339 ? -5.594 13.062 27.641 1 94.44 339 CYS B N 1
ATOM 9387 C CA . CYS B 1 339 ? -4.941 14.078 28.453 1 94.44 339 CYS B CA 1
ATOM 9388 C C . CYS B 1 339 ? -3.807 13.469 29.281 1 94.44 339 CYS B C 1
ATOM 9390 O O . CYS B 1 339 ? -2.713 14.039 29.344 1 94.44 339 CYS B O 1
ATOM 9392 N N . LYS B 1 340 ? -4.059 12.312 29.828 1 92.94 340 LYS B N 1
ATOM 9393 C CA . LYS B 1 340 ? -3.033 11.641 30.625 1 92.94 340 LYS B CA 1
ATOM 9394 C C . LYS B 1 340 ? -1.832 11.266 29.766 1 92.94 340 LYS B C 1
ATOM 9396 O O . LYS B 1 340 ? -0.685 11.398 30.188 1 92.94 340 LYS B O 1
ATOM 9401 N N . SER B 1 341 ? -2.168 10.805 28.641 1 93.88 341 SER B N 1
ATOM 9402 C CA . SER B 1 341 ? -1.099 10.414 27.719 1 93.88 341 SER B CA 1
ATOM 9403 C C . SER B 1 341 ? -0.271 11.625 27.297 1 93.88 341 SER B C 1
ATOM 9405 O O . SER B 1 341 ? 0.954 11.539 27.188 1 93.88 341 SER B O 1
ATOM 9407 N N . LEU B 1 342 ? -0.902 12.734 27.047 1 95.12 342 LEU B N 1
ATOM 9408 C CA . LEU B 1 342 ? -0.204 13.961 26.672 1 95.12 342 LEU B CA 1
ATOM 9409 C C . LEU B 1 342 ? 0.645 14.477 27.844 1 95.12 342 LEU B C 1
ATOM 9411 O O . LEU B 1 342 ? 1.775 14.922 27.625 1 95.12 342 LEU B O 1
ATOM 9415 N N . GLN B 1 343 ? 0.096 14.391 29 1 94.31 343 GLN B N 1
ATOM 9416 C CA . GLN B 1 343 ? 0.845 14.82 30.172 1 94.31 343 GLN B CA 1
ATOM 9417 C C . GLN B 1 343 ? 2.107 13.984 30.359 1 94.31 343 GLN B C 1
ATOM 9419 O O . GLN B 1 343 ? 3.184 14.531 30.625 1 94.31 343 GLN B O 1
ATOM 9424 N N . SER B 1 344 ? 1.88 12.68 30.219 1 93.44 344 SER B N 1
ATOM 9425 C CA . SER B 1 344 ? 3.027 11.789 30.328 1 93.44 344 SER B CA 1
ATOM 9426 C C . SER B 1 344 ? 4.062 12.086 29.25 1 93.44 344 SER B C 1
ATOM 9428 O O . SER B 1 344 ? 5.266 11.977 29.5 1 93.44 344 SER B O 1
ATOM 9430 N N . PHE B 1 345 ? 3.568 12.43 28.156 1 94.81 345 PHE B N 1
ATOM 9431 C CA . PHE B 1 345 ? 4.422 12.75 27.016 1 94.81 345 PHE B CA 1
ATOM 9432 C C . PHE B 1 345 ? 5.25 14 27.297 1 94.81 345 PHE B C 1
ATOM 9434 O O . PHE B 1 345 ? 6.461 14.016 27.062 1 94.81 345 PHE B O 1
ATOM 9441 N N . PHE B 1 346 ? 4.664 15.047 27.844 1 95.31 346 PHE B N 1
ATOM 9442 C CA . PHE B 1 346 ? 5.348 16.297 28.141 1 95.31 346 PHE B CA 1
ATOM 9443 C C . PHE B 1 346 ? 6.336 16.109 29.281 1 95.31 346 PHE B C 1
ATOM 9445 O O . PHE B 1 346 ? 7.449 16.641 29.234 1 95.31 346 PHE B O 1
ATOM 9452 N N . VAL B 1 347 ? 5.926 15.336 30.219 1 93.25 347 VAL B N 1
ATOM 9453 C CA . VAL B 1 347 ? 6.801 15.078 31.359 1 93.25 347 VAL B CA 1
ATOM 9454 C C . VAL B 1 347 ? 8.016 14.273 30.906 1 93.25 347 VAL B C 1
ATOM 9456 O O . VAL B 1 347 ? 9.148 14.57 31.312 1 93.25 347 VAL B O 1
ATOM 9459 N N . GLY B 1 348 ? 7.75 13.305 30.094 1 92.31 348 GLY B N 1
ATOM 9460 C CA . GLY B 1 348 ? 8.828 12.469 29.594 1 92.31 348 GLY B CA 1
ATOM 9461 C C . GLY B 1 348 ? 9.844 13.234 28.781 1 92.31 348 GLY B C 1
ATOM 9462 O O . GLY B 1 348 ? 11.031 12.906 28.781 1 92.31 348 GLY B O 1
ATOM 9463 N N . LYS B 1 349 ? 9.43 14.273 28.125 1 93.56 349 LYS B N 1
ATOM 9464 C CA . LYS B 1 349 ? 10.312 15.062 27.266 1 93.56 349 LYS B CA 1
ATOM 9465 C C . LYS B 1 349 ? 10.742 16.359 27.953 1 93.56 349 LYS B C 1
ATOM 9467 O O . LYS B 1 349 ? 11.438 17.172 27.359 1 93.56 349 LYS B O 1
ATOM 9472 N N . ASN B 1 350 ? 10.312 16.547 29.172 1 92.56 350 ASN B N 1
ATOM 9473 C CA . ASN B 1 350 ? 10.641 17.703 30 1 92.56 350 ASN B CA 1
ATOM 9474 C C . ASN B 1 350 ? 10.18 19 29.344 1 92.56 350 ASN B C 1
ATOM 9476 O O . ASN B 1 350 ? 10.938 19.969 29.281 1 92.56 350 ASN B O 1
ATOM 9480 N N . ILE B 1 351 ? 9.055 18.938 28.781 1 94.5 351 ILE B N 1
ATOM 9481 C CA . ILE B 1 351 ? 8.445 20.125 28.219 1 94.5 351 ILE B CA 1
ATOM 9482 C C . ILE B 1 351 ? 7.477 20.734 29.234 1 94.5 351 ILE B C 1
ATOM 9484 O O . ILE B 1 351 ? 6.527 20.078 29.672 1 94.5 351 ILE B O 1
ATOM 9488 N N . PRO B 1 352 ? 7.723 21.922 29.562 1 93 352 PRO B N 1
ATOM 9489 C CA . PRO B 1 352 ? 6.789 22.547 30.5 1 93 352 PRO B CA 1
ATOM 9490 C C . PRO B 1 352 ? 5.438 22.875 29.875 1 93 352 PRO B C 1
ATOM 9492 O O . PRO B 1 352 ? 5.348 23.766 29.016 1 93 352 PRO B O 1
ATOM 9495 N N . ILE B 1 353 ? 4.457 22.281 30.312 1 92.12 353 ILE B N 1
ATOM 9496 C CA . ILE B 1 353 ? 3.115 22.422 29.766 1 92.12 353 ILE B CA 1
ATOM 9497 C C . ILE B 1 353 ? 2.604 23.844 30.016 1 92.12 353 ILE B C 1
ATOM 9499 O O . ILE B 1 353 ? 1.748 24.328 29.281 1 92.12 353 ILE B O 1
ATOM 9503 N N . GLU B 1 354 ? 3.107 24.5 31.047 1 89.69 354 GLU B N 1
ATOM 9504 C CA . GLU B 1 354 ? 2.699 25.859 31.406 1 89.69 354 GLU B CA 1
ATOM 9505 C C . GLU B 1 354 ? 3.061 26.859 30.297 1 89.69 354 GLU B C 1
ATOM 9507 O O . GLU B 1 354 ? 2.484 27.938 30.219 1 89.69 354 GLU B O 1
ATOM 9512 N N . ASN B 1 355 ? 3.965 26.453 29.469 1 93.44 355 ASN B N 1
ATOM 9513 C CA . ASN B 1 355 ? 4.41 27.344 28.391 1 93.44 355 ASN B CA 1
ATOM 9514 C C . ASN B 1 355 ? 3.492 27.266 27.188 1 93.44 355 ASN B C 1
ATOM 9516 O O . ASN B 1 355 ? 3.674 28.016 26.219 1 93.44 355 ASN B O 1
ATOM 9520 N N . MET B 1 356 ? 2.512 26.453 27.312 1 95.38 356 MET B N 1
ATOM 9521 C CA . MET B 1 356 ? 1.544 26.359 26.219 1 95.38 356 MET B CA 1
ATOM 9522 C C . MET B 1 356 ? 0.632 27.578 26.172 1 95.38 356 MET B C 1
ATOM 9524 O O . MET B 1 356 ? 0.114 28 27.219 1 95.38 356 MET B O 1
ATOM 9528 N N . ARG B 1 357 ? 0.449 28.141 25.031 1 95.12 357 ARG B N 1
ATOM 9529 C CA . ARG B 1 357 ? -0.391 29.328 24.938 1 95.12 357 ARG B CA 1
ATOM 9530 C C . ARG B 1 357 ? -1.569 29.094 24 1 95.12 357 ARG B C 1
ATOM 9532 O O . ARG B 1 357 ? -2.596 29.766 24.094 1 95.12 357 ARG B O 1
ATOM 9539 N N . PHE B 1 358 ? -1.364 28.172 23.125 1 94.25 358 PHE B N 1
ATOM 9540 C CA . PHE B 1 358 ? -2.449 27.828 22.219 1 94.25 358 PHE B CA 1
ATOM 9541 C C . PHE B 1 358 ? -2.539 26.312 22.016 1 94.25 358 PHE B C 1
ATOM 9543 O O . PHE B 1 358 ? -1.549 25.609 22.203 1 94.25 358 PHE B O 1
ATOM 9550 N N . MET B 1 359 ? -3.736 25.797 21.719 1 93.69 359 MET B N 1
ATOM 9551 C CA . MET B 1 359 ? -3.955 24.391 21.391 1 93.69 359 MET B CA 1
ATOM 9552 C C . MET B 1 359 ? -4.984 24.234 20.281 1 93.69 359 MET B C 1
ATOM 9554 O O . MET B 1 359 ? -5.961 24.984 20.219 1 93.69 359 MET B O 1
ATOM 9558 N N . ALA B 1 360 ? -4.68 23.391 19.375 1 91.94 360 ALA B N 1
ATOM 9559 C CA . ALA B 1 360 ? -5.586 23.141 18.266 1 91.94 360 ALA B CA 1
ATOM 9560 C C . ALA B 1 360 ? -5.895 21.656 18.125 1 91.94 360 ALA B C 1
ATOM 9562 O O . ALA B 1 360 ? -4.984 20.828 17.953 1 91.94 360 ALA B O 1
ATOM 9563 N N . PHE B 1 361 ? -7.148 21.312 18.297 1 89.88 361 PHE B N 1
ATOM 9564 C CA . PHE B 1 361 ? -7.656 19.953 18.156 1 89.88 361 PHE B CA 1
ATOM 9565 C C . PHE B 1 361 ? -8.852 19.922 17.203 1 89.88 361 PHE B C 1
ATOM 9567 O O . PHE B 1 361 ? -9.312 20.969 16.75 1 89.88 361 PHE B O 1
ATOM 9574 N N . ASP B 1 362 ? -9.258 18.703 16.922 1 81.81 362 ASP B N 1
ATOM 9575 C CA . ASP B 1 362 ? -10.461 18.562 16.109 1 81.81 362 ASP B CA 1
ATOM 9576 C C . ASP B 1 362 ? -11.703 18.953 16.891 1 81.81 362 ASP B C 1
ATOM 9578 O O . ASP B 1 362 ? -11.633 19.188 18.109 1 81.81 362 ASP B O 1
ATOM 9582 N N . GLY B 1 363 ? -12.797 19.141 16.281 1 77 363 GLY B N 1
ATOM 9583 C CA . GLY B 1 363 ? -14 19.688 16.891 1 77 363 GLY B CA 1
ATOM 9584 C C . GLY B 1 363 ? -14.906 18.609 17.469 1 77 363 GLY B C 1
ATOM 9585 O O . GLY B 1 363 ? -16.016 18.906 17.922 1 77 363 GLY B O 1
ATOM 9586 N N . CYS B 1 364 ? -14.477 17.406 17.484 1 77.5 364 CYS B N 1
ATOM 9587 C CA . CYS B 1 364 ? -15.305 16.359 18.062 1 77.5 364 CYS B CA 1
ATOM 9588 C C . CYS B 1 364 ? -15.477 16.547 19.562 1 77.5 364 CYS B C 1
ATOM 9590 O O . CYS B 1 364 ? -14.672 17.234 20.188 1 77.5 364 CYS B O 1
ATOM 9592 N N . ASN B 1 365 ? -16.469 16.078 20.109 1 78.94 365 ASN B N 1
ATOM 9593 C CA . ASN B 1 365 ? -16.812 16.328 21.5 1 78.94 365 ASN B CA 1
ATOM 9594 C C . ASN B 1 365 ? -15.711 15.891 22.453 1 78.94 365 ASN B C 1
ATOM 9596 O O . ASN B 1 365 ? -15.461 16.547 23.469 1 78.94 365 ASN B O 1
ATOM 9600 N N . THR B 1 366 ? -15.102 14.836 22.109 1 86.44 366 THR B N 1
ATOM 9601 C CA . THR B 1 366 ? -14.031 14.32 22.953 1 86.44 366 THR B CA 1
ATOM 9602 C C . THR B 1 366 ? -12.891 15.32 23.062 1 86.44 366 THR B C 1
ATOM 9604 O O . THR B 1 366 ? -12.273 15.469 24.109 1 86.44 366 THR B O 1
ATOM 9607 N N . MET B 1 367 ? -12.664 16.031 22 1 88.75 367 MET B N 1
ATOM 9608 C CA . MET B 1 367 ? -11.547 16.969 21.938 1 88.75 367 MET B CA 1
ATOM 9609 C C . MET B 1 367 ? -11.977 18.375 22.344 1 88.75 367 MET B C 1
ATOM 9611 O O . MET B 1 367 ? -11.281 19.031 23.125 1 88.75 367 MET B O 1
ATOM 9615 N N . SER B 1 368 ? -13.164 18.797 21.922 1 86.75 368 SER B N 1
ATOM 9616 C CA . SER B 1 368 ? -13.547 20.203 22.016 1 86.75 368 SER B CA 1
ATOM 9617 C C . SER B 1 368 ? -14.531 20.438 23.156 1 86.75 368 SER B C 1
ATOM 9619 O O . SER B 1 368 ? -14.836 21.578 23.5 1 86.75 368 SER B O 1
ATOM 9621 N N . GLY B 1 369 ? -14.906 19.438 23.859 1 84.88 369 GLY B N 1
ATOM 9622 C CA . GLY B 1 369 ? -15.906 19.609 24.906 1 84.88 369 GLY B CA 1
ATOM 9623 C C . GLY B 1 369 ? -15.484 20.609 25.969 1 84.88 369 GLY B C 1
ATOM 9624 O O . GLY B 1 369 ? -14.359 20.562 26.469 1 84.88 369 GLY B O 1
ATOM 9625 N N . GLU B 1 370 ? -16.312 21.531 26.375 1 85.5 370 GLU B N 1
ATOM 9626 C CA . GLU B 1 370 ? -15.992 22.625 27.281 1 85.5 370 GLU B CA 1
ATOM 9627 C C . GLU B 1 370 ? -16.031 22.156 28.734 1 85.5 370 GLU B C 1
ATOM 9629 O O . GLU B 1 370 ? -15.43 22.781 29.609 1 85.5 370 GLU B O 1
ATOM 9634 N N . GLU B 1 371 ? -16.688 21.094 28.922 1 86.56 371 GLU B N 1
ATOM 9635 C CA . GLU B 1 371 ? -16.844 20.656 30.312 1 86.56 371 GLU B CA 1
ATOM 9636 C C . GLU B 1 371 ? -15.891 19.5 30.641 1 86.56 371 GLU B C 1
ATOM 9638 O O . GLU B 1 371 ? -15.211 19.516 31.672 1 86.56 371 GLU B O 1
ATOM 9643 N N . LYS B 1 372 ? -15.875 18.562 29.703 1 88.69 372 LYS B N 1
ATOM 9644 C CA . LYS B 1 372 ? -15.109 17.375 30.031 1 88.69 372 LYS B CA 1
ATOM 9645 C C . LYS B 1 372 ? -14.172 17 28.891 1 88.69 372 LYS B C 1
ATOM 9647 O O . LYS B 1 372 ? -13.438 16.016 28.969 1 88.69 372 LYS B O 1
ATOM 9652 N N . GLY B 1 373 ? -14.125 17.812 27.922 1 92.06 373 GLY B N 1
ATOM 9653 C CA . GLY B 1 373 ? -13.297 17.484 26.766 1 92.06 373 GLY B CA 1
ATOM 9654 C C . GLY B 1 373 ? -11.812 17.672 27.016 1 92.06 373 GLY B C 1
ATOM 9655 O O . GLY B 1 373 ? -11.414 18.078 28.109 1 92.06 373 GLY B O 1
ATOM 9656 N N . LEU B 1 374 ? -11.039 17.266 26.109 1 94 374 LEU B N 1
ATOM 9657 C CA . LEU B 1 374 ? -9.586 17.391 26.203 1 94 374 LEU B CA 1
ATOM 9658 C C . LEU B 1 374 ? -9.172 18.844 26.375 1 94 374 LEU B C 1
ATOM 9660 O O . LEU B 1 374 ? -8.289 19.156 27.188 1 94 374 LEU B O 1
ATOM 9664 N N . GLN B 1 375 ? -9.766 19.734 25.578 1 93.25 375 GLN B N 1
ATOM 9665 C CA . GLN B 1 375 ? -9.398 21.156 25.656 1 93.25 375 GLN B CA 1
ATOM 9666 C C . GLN B 1 375 ? -9.586 21.688 27.078 1 93.25 375 GLN B C 1
ATOM 9668 O O . GLN B 1 375 ? -8.758 22.469 27.562 1 93.25 375 GLN B O 1
ATOM 9673 N N . ARG B 1 376 ? -10.695 21.281 27.703 1 93.31 376 ARG B N 1
ATOM 9674 C CA . ARG B 1 376 ? -10.984 21.75 29.047 1 93.31 376 ARG B CA 1
ATOM 9675 C C . ARG B 1 376 ? -9.914 21.297 30.031 1 93.31 376 ARG B C 1
ATOM 9677 O O . ARG B 1 376 ? -9.477 22.062 30.891 1 93.31 376 ARG B O 1
ATOM 9684 N N . ARG B 1 377 ? -9.555 20.141 29.938 1 94.06 377 ARG B N 1
ATOM 9685 C CA . ARG B 1 377 ? -8.555 19.562 30.828 1 94.06 377 ARG B CA 1
ATOM 9686 C C . ARG B 1 377 ? -7.184 20.188 30.609 1 94.06 377 ARG B C 1
ATOM 9688 O O . ARG B 1 377 ? -6.461 20.469 31.562 1 94.06 377 ARG B O 1
ATOM 9695 N N . MET B 1 378 ? -6.887 20.422 29.391 1 94 378 MET B N 1
ATOM 9696 C CA . MET B 1 378 ? -5.605 21.047 29.062 1 94 378 MET B CA 1
ATOM 9697 C C . MET B 1 378 ? -5.578 22.5 29.5 1 94 378 MET B C 1
ATOM 9699 O O . MET B 1 378 ? -4.535 23 29.922 1 94 378 MET B O 1
ATOM 9703 N N . ARG B 1 379 ? -6.691 23.156 29.344 1 92.56 379 ARG B N 1
ATOM 9704 C CA . ARG B 1 379 ? -6.805 24.547 29.781 1 92.56 379 ARG B CA 1
ATOM 9705 C C . ARG B 1 379 ? -6.57 24.656 31.297 1 92.56 379 ARG B C 1
ATOM 9707 O O . ARG B 1 379 ? -6.051 25.672 31.766 1 92.56 379 ARG B O 1
ATOM 9714 N N . HIS B 1 380 ? -6.973 23.656 31.953 1 93.06 380 HIS B N 1
ATOM 9715 C CA . HIS B 1 380 ? -6.73 23.641 33.375 1 93.06 380 HIS B CA 1
ATOM 9716 C C . HIS B 1 380 ? -5.238 23.562 33.688 1 93.06 380 HIS B C 1
ATOM 9718 O O . HIS B 1 380 ? -4.762 24.172 34.656 1 93.06 380 HIS B O 1
ATOM 9724 N N . LEU B 1 381 ? -4.527 22.812 32.906 1 91.75 381 LEU B N 1
ATOM 9725 C CA . LEU B 1 381 ? -3.092 22.656 33.094 1 91.75 381 LEU B CA 1
ATOM 9726 C C . LEU B 1 381 ? -2.346 23.938 32.719 1 91.75 381 LEU B C 1
ATOM 9728 O O . LEU B 1 381 ? -1.288 24.234 33.25 1 91.75 381 LEU B O 1
ATOM 9732 N N . SER B 1 382 ? -2.867 24.609 31.703 1 93.25 382 SER B N 1
ATOM 9733 C CA . SER B 1 382 ? -2.33 25.875 31.25 1 93.25 382 SER B CA 1
ATOM 9734 C C . SER B 1 382 ? -3.443 26.891 30.984 1 93.25 382 SER B C 1
ATOM 9736 O O . SER B 1 382 ? -3.852 27.078 29.844 1 93.25 382 SER B O 1
ATOM 9738 N N . PRO B 1 383 ? -3.795 27.625 31.953 1 91.88 383 PRO B N 1
ATOM 9739 C CA . PRO B 1 383 ? -4.969 28.5 31.875 1 91.88 383 PRO B CA 1
ATOM 9740 C C . PRO B 1 383 ? -4.797 29.625 30.859 1 91.88 383 PRO B C 1
ATOM 9742 O O . PRO B 1 383 ? -5.785 30.203 30.406 1 91.88 383 PRO B O 1
ATOM 9745 N N . LEU B 1 384 ? -3.623 29.984 30.531 1 91.56 384 LEU B N 1
ATOM 9746 C CA . LEU B 1 384 ? -3.395 31.047 29.562 1 91.56 384 LEU B CA 1
ATOM 9747 C C . LEU B 1 384 ? -3.521 30.516 28.141 1 91.56 384 LEU B C 1
ATOM 9749 O O . LEU B 1 384 ? -3.477 31.297 27.172 1 91.56 384 LEU B O 1
ATOM 9753 N N . SER B 1 385 ? -3.74 29.234 28.062 1 91.69 385 SER B N 1
ATOM 9754 C CA . SER B 1 385 ? -3.826 28.609 26.75 1 91.69 385 SER B CA 1
ATOM 9755 C C . SER B 1 385 ? -5.227 28.766 26.156 1 91.69 385 SER B C 1
ATOM 9757 O O . SER B 1 385 ? -6.223 28.625 26.859 1 91.69 385 SER B O 1
ATOM 9759 N N . PHE B 1 386 ? -5.207 29.078 24.922 1 89.75 386 PHE B N 1
ATOM 9760 C CA . PHE B 1 386 ? -6.469 29.234 24.219 1 89.75 386 PHE B CA 1
ATOM 9761 C C . PHE B 1 386 ? -6.68 28.109 23.203 1 89.75 386 PHE B C 1
ATOM 9763 O O . PHE B 1 386 ? -5.762 27.766 22.469 1 89.75 386 PHE B O 1
ATOM 9770 N N . TYR B 1 387 ? -7.906 27.594 23.203 1 90.31 387 TYR B N 1
ATOM 9771 C CA . TYR B 1 387 ? -8.266 26.516 22.281 1 90.31 387 TYR B CA 1
ATOM 9772 C C . TYR B 1 387 ? -8.766 27.078 20.953 1 90.31 387 TYR B C 1
ATOM 9774 O O . TYR B 1 387 ? -9.57 28.016 20.938 1 90.31 387 TYR B O 1
ATOM 9782 N N . ILE B 1 388 ? -8.242 26.469 19.953 1 86.5 388 ILE B N 1
ATOM 9783 C CA . ILE B 1 388 ? -8.68 26.828 18.609 1 86.5 388 ILE B CA 1
ATOM 9784 C C . ILE B 1 388 ? -9.203 25.578 17.891 1 86.5 388 ILE B C 1
ATOM 9786 O O . ILE B 1 388 ? -8.484 24.594 17.75 1 86.5 388 ILE B O 1
ATOM 9790 N N . ASN B 1 389 ? -10.422 25.625 17.516 1 83.94 389 ASN B N 1
ATOM 9791 C CA . ASN B 1 389 ? -10.984 24.578 16.672 1 83.94 389 ASN B CA 1
ATOM 9792 C C . ASN B 1 389 ? -10.438 24.641 15.25 1 83.94 389 ASN B C 1
ATOM 9794 O O . ASN B 1 389 ? -10.422 25.703 14.641 1 83.94 389 ASN B O 1
ATOM 9798 N N . CYS B 1 390 ? -10.031 23.531 14.797 1 78.38 390 CYS B N 1
ATOM 9799 C CA . CYS B 1 390 ? -9.469 23.5 13.453 1 78.38 390 CYS B CA 1
ATOM 9800 C C . CYS B 1 390 ? -10.438 24.094 12.438 1 78.38 390 CYS B C 1
ATOM 9802 O O . CYS B 1 390 ? -11.531 23.578 12.242 1 78.38 390 CYS B O 1
ATOM 9804 N N . ARG B 1 391 ? -10.016 25.094 11.836 1 74.88 391 ARG B N 1
ATOM 9805 C CA . ARG B 1 391 ? -10.891 25.859 10.961 1 74.88 391 ARG B CA 1
ATOM 9806 C C . ARG B 1 391 ? -11.195 25.109 9.672 1 74.88 391 ARG B C 1
ATOM 9808 O O . ARG B 1 391 ? -12.258 25.281 9.078 1 74.88 391 ARG B O 1
ATOM 9815 N N . ASN B 1 392 ? -10.273 24.234 9.273 1 74.5 392 ASN B N 1
ATOM 9816 C CA . ASN B 1 392 ? -10.539 23.406 8.102 1 74.5 392 ASN B CA 1
ATOM 9817 C C . ASN B 1 392 ? -11.695 22.438 8.359 1 74.5 392 ASN B C 1
ATOM 9819 O O . ASN B 1 392 ? -12.531 22.219 7.477 1 74.5 392 ASN B O 1
ATOM 9823 N N . HIS B 1 393 ? -11.664 21.938 9.469 1 75.25 393 HIS B N 1
ATOM 9824 C CA . HIS B 1 393 ? -12.727 21.016 9.836 1 75.25 393 HIS B CA 1
ATOM 9825 C C . HIS B 1 393 ? -14.055 21.734 10 1 75.25 393 HIS B C 1
ATOM 9827 O O . HIS B 1 393 ? -15.117 21.188 9.688 1 75.25 393 HIS B O 1
ATOM 9833 N N . LYS B 1 394 ? -14 22.922 10.453 1 77.62 394 LYS B N 1
ATOM 9834 C CA . LYS B 1 394 ? -15.219 23.703 10.617 1 77.62 394 LYS B CA 1
ATOM 9835 C C . LYS B 1 394 ? -15.891 23.984 9.273 1 77.62 394 LYS B C 1
ATOM 9837 O O . LYS B 1 394 ? -17.109 23.922 9.156 1 77.62 394 LYS B O 1
ATOM 9842 N N . LEU B 1 395 ? -15.055 24.297 8.414 1 80.06 395 LEU B N 1
ATOM 9843 C CA . LEU B 1 395 ? -15.578 24.578 7.082 1 80.06 395 LEU B CA 1
ATOM 9844 C C . LEU B 1 395 ? -16.266 23.344 6.5 1 80.06 395 LEU B C 1
ATOM 9846 O O . LEU B 1 395 ? -17.344 23.469 5.895 1 80.06 395 LEU B O 1
ATOM 9850 N N . ALA B 1 396 ? -15.648 22.234 6.664 1 77.88 396 ALA B N 1
ATOM 9851 C CA . ALA B 1 396 ? -16.234 20.984 6.172 1 77.88 396 ALA B CA 1
ATOM 9852 C C . ALA B 1 396 ? -17.547 20.672 6.883 1 77.88 396 ALA B C 1
ATOM 9854 O O . ALA B 1 396 ? -18.484 20.156 6.273 1 77.88 396 ALA B O 1
ATOM 9855 N N . LEU B 1 397 ? -17.625 21.047 8.102 1 77.19 397 LEU B N 1
ATOM 9856 C CA . LEU B 1 397 ? -18.828 20.797 8.898 1 77.19 397 LEU B CA 1
ATOM 9857 C C . LEU B 1 397 ? -19.969 21.688 8.438 1 77.19 397 LEU B C 1
ATOM 9859 O O . LEU B 1 397 ? -21.141 21.297 8.531 1 77.19 397 LEU B O 1
ATOM 9863 N N . CYS B 1 398 ? -19.625 22.875 8.023 1 82.12 398 CYS B N 1
ATOM 9864 C CA . CYS B 1 398 ? -20.672 23.766 7.516 1 82.12 398 CYS B CA 1
ATOM 9865 C C . CYS B 1 398 ? -21.422 23.125 6.352 1 82.12 398 CYS B C 1
ATOM 9867 O O . CYS B 1 398 ? -22.641 23.172 6.297 1 82.12 398 CYS B O 1
ATOM 9869 N N . LEU B 1 399 ? -20.672 22.484 5.539 1 79.31 399 LEU B N 1
ATOM 9870 C CA . LEU B 1 399 ? -21.266 21.875 4.363 1 79.31 399 LEU B CA 1
ATOM 9871 C C . LEU B 1 399 ? -22.016 20.594 4.738 1 79.31 399 LEU B C 1
ATOM 9873 O O . LEU B 1 399 ? -23.062 20.297 4.168 1 79.31 399 LEU B O 1
ATOM 9877 N N . LYS B 1 400 ? -21.469 19.906 5.695 1 78.81 400 LYS B N 1
ATOM 9878 C CA . LYS B 1 400 ? -22.109 18.672 6.152 1 78.81 400 LYS B CA 1
ATOM 9879 C C . LYS B 1 400 ? -23.453 18.969 6.797 1 78.81 400 LYS B C 1
ATOM 9881 O O . LYS B 1 400 ? -24.406 18.203 6.625 1 78.81 400 LYS B O 1
ATOM 9886 N N . HIS B 1 401 ? -23.516 20.062 7.52 1 79.19 401 HIS B N 1
ATOM 9887 C CA . HIS B 1 401 ? -24.75 20.453 8.172 1 79.19 401 HIS B CA 1
ATOM 9888 C C . HIS B 1 401 ? -25.828 20.812 7.148 1 79.19 401 HIS B C 1
ATOM 9890 O O . HIS B 1 401 ? -27 20.5 7.348 1 79.19 401 HIS B O 1
ATOM 9896 N N . LEU B 1 402 ? -25.391 21.344 6.121 1 82.31 402 LEU B N 1
ATOM 9897 C CA . LEU B 1 402 ? -26.344 21.734 5.082 1 82.31 402 LEU B CA 1
ATOM 9898 C C . LEU B 1 402 ? -26.906 20.5 4.383 1 82.31 402 LEU B C 1
ATOM 9900 O O . LEU B 1 402 ? -28.047 20.516 3.926 1 82.31 402 LEU B O 1
ATOM 9904 N N . ALA B 1 403 ? -26.078 19.516 4.234 1 77.69 403 ALA B N 1
ATOM 9905 C CA . ALA B 1 403 ? -26.516 18.281 3.6 1 77.69 403 ALA B CA 1
ATOM 9906 C C . ALA B 1 403 ? -27.656 17.625 4.387 1 77.69 403 ALA B C 1
ATOM 9908 O O . ALA B 1 403 ? -28.484 16.906 3.818 1 77.69 403 ALA B O 1
ATOM 9909 N N . LYS B 1 404 ? -27.734 17.922 5.621 1 77.12 404 LYS B N 1
ATOM 9910 C CA . LYS B 1 404 ? -28.812 17.391 6.445 1 77.12 404 LYS B CA 1
ATOM 9911 C C . LYS B 1 404 ? -30.141 18.109 6.164 1 77.12 404 LYS B C 1
ATOM 9913 O O . LYS B 1 404 ? -31.203 17.5 6.219 1 77.12 404 LYS B O 1
ATOM 9918 N N . ASP B 1 405 ? -30.016 19.328 5.852 1 81 405 ASP B N 1
ATOM 9919 C CA . ASP B 1 405 ? -31.203 20.156 5.672 1 81 405 ASP B CA 1
ATOM 9920 C C . ASP B 1 405 ? -31.703 20.094 4.23 1 81 405 ASP B C 1
ATOM 9922 O O . ASP B 1 405 ? -32.875 20.422 3.955 1 81 405 ASP B O 1
ATOM 9926 N N . ILE B 1 406 ? -30.828 19.844 3.33 1 86.62 406 ILE B N 1
ATOM 9927 C CA . ILE B 1 406 ? -31.172 19.812 1.915 1 86.62 406 ILE B CA 1
ATOM 9928 C C . ILE B 1 406 ? -31.062 18.391 1.379 1 86.62 406 ILE B C 1
ATOM 9930 O O . ILE B 1 406 ? -29.984 17.969 0.968 1 86.62 406 ILE B O 1
ATOM 9934 N N . PRO B 1 407 ? -32.125 17.703 1.246 1 85.38 407 PRO B N 1
ATOM 9935 C CA . PRO B 1 407 ? -32.125 16.297 0.84 1 85.38 407 PRO B CA 1
ATOM 9936 C C . PRO B 1 407 ? -31.469 16.078 -0.52 1 85.38 407 PRO B C 1
ATOM 9938 O O . PRO B 1 407 ? -30.797 15.062 -0.73 1 85.38 407 PRO B O 1
ATOM 9941 N N . LEU B 1 408 ? -31.672 16.984 -1.36 1 88.56 408 LEU B N 1
ATOM 9942 C CA . LEU B 1 408 ? -31.094 16.859 -2.693 1 88.56 408 LEU B CA 1
ATOM 9943 C C . LEU B 1 408 ? -29.562 16.812 -2.627 1 88.56 408 LEU B C 1
ATOM 9945 O O . LEU B 1 408 ? -28.922 16.109 -3.404 1 88.56 408 LEU B O 1
ATOM 9949 N N . LEU B 1 409 ? -29.047 17.531 -1.737 1 88.81 409 LEU B N 1
ATOM 9950 C CA . LEU B 1 409 ? -27.594 17.547 -1.562 1 88.81 409 LEU B CA 1
ATOM 9951 C C . LEU B 1 409 ? -27.094 16.219 -1.011 1 88.81 409 LEU B C 1
ATOM 9953 O O . LEU B 1 409 ? -26.047 15.719 -1.43 1 88.81 409 LEU B O 1
ATOM 9957 N N . ALA B 1 410 ? -27.797 15.664 -0.107 1 83.94 410 ALA B N 1
ATOM 9958 C CA . ALA B 1 410 ? -27.453 14.367 0.456 1 83.94 410 ALA B CA 1
ATOM 9959 C C . ALA B 1 410 ? -27.516 13.273 -0.611 1 83.94 410 ALA B C 1
ATOM 9961 O O . ALA B 1 410 ? -26.656 12.383 -0.635 1 83.94 410 ALA B O 1
ATOM 9962 N N . GLU B 1 411 ? -28.5 13.359 -1.367 1 87.06 411 GLU B N 1
ATOM 9963 C CA . GLU B 1 411 ? -28.656 12.398 -2.451 1 87.06 411 GLU B CA 1
ATOM 9964 C C . GLU B 1 411 ? -27.5 12.508 -3.451 1 87.06 411 GLU B C 1
ATOM 9966 O O . GLU B 1 411 ? -26.984 11.492 -3.924 1 87.06 411 GLU B O 1
ATOM 9971 N N . LEU B 1 412 ? -27.188 13.688 -3.748 1 90.25 412 LEU B N 1
ATOM 9972 C CA . LEU B 1 412 ? -26.078 13.914 -4.672 1 90.25 412 LEU B CA 1
ATOM 9973 C C . LEU B 1 412 ? -24.766 13.359 -4.105 1 90.25 412 LEU B C 1
ATOM 9975 O O . LEU B 1 412 ? -24 12.727 -4.832 1 90.25 412 LEU B O 1
ATOM 9979 N N . ASP B 1 413 ? -24.547 13.578 -2.844 1 88.06 413 ASP B N 1
ATOM 9980 C CA . ASP B 1 413 ? -23.328 13.094 -2.188 1 88.06 413 ASP B CA 1
ATOM 9981 C C . ASP B 1 413 ? -23.234 11.57 -2.27 1 88.06 413 ASP B C 1
ATOM 9983 O O . ASP B 1 413 ? -22.172 11.039 -2.613 1 88.06 413 ASP B O 1
ATOM 9987 N N . LYS B 1 414 ? -24.297 10.93 -2.051 1 84.12 414 LYS B N 1
ATOM 9988 C CA . LYS B 1 414 ? -24.328 9.469 -2.115 1 84.12 414 LYS B CA 1
ATOM 9989 C C . LYS B 1 414 ? -24.125 8.977 -3.545 1 84.12 414 LYS B C 1
ATOM 9991 O O . LYS B 1 414 ? -23.469 7.965 -3.77 1 84.12 414 LYS B O 1
ATOM 9996 N N . THR B 1 415 ? -24.703 9.703 -4.406 1 89.81 415 THR B N 1
ATOM 9997 C CA . THR B 1 415 ? -24.609 9.312 -5.809 1 89.81 415 THR B CA 1
ATOM 9998 C C . THR B 1 415 ? -23.172 9.453 -6.312 1 89.81 415 THR B C 1
ATOM 10000 O O . THR B 1 415 ? -22.672 8.602 -7.047 1 89.81 415 THR B O 1
ATOM 10003 N N . LEU B 1 416 ? -22.562 10.539 -5.922 1 91.44 416 LEU B N 1
ATOM 10004 C CA . LEU B 1 416 ? -21.188 10.758 -6.332 1 91.44 416 LEU B CA 1
ATOM 10005 C C . LEU B 1 416 ? -20.281 9.648 -5.801 1 91.44 416 LEU B C 1
ATOM 10007 O O . LEU B 1 416 ? -19.406 9.164 -6.52 1 91.44 416 LEU B O 1
ATOM 10011 N N . LEU B 1 417 ? -20.516 9.289 -4.602 1 87.12 417 LEU B N 1
ATOM 10012 C CA . LEU B 1 417 ? -19.719 8.219 -3.996 1 87.12 417 LEU B CA 1
ATOM 10013 C C . LEU B 1 417 ? -19.969 6.895 -4.703 1 87.12 417 LEU B C 1
ATOM 10015 O O . LEU B 1 417 ? -19.031 6.145 -4.973 1 87.12 417 LEU B O 1
ATOM 10019 N N . CYS B 1 418 ? -21.203 6.613 -4.988 1 87.56 418 CYS B N 1
ATOM 10020 C CA . CYS B 1 418 ? -21.562 5.375 -5.668 1 87.56 418 CYS B CA 1
ATOM 10021 C C . CYS B 1 418 ? -20.953 5.316 -7.062 1 87.56 418 CYS B C 1
ATOM 10023 O O . CYS B 1 418 ? -20.469 4.27 -7.488 1 87.56 418 CYS B O 1
ATOM 10025 N N . LEU B 1 419 ? -21.047 6.41 -7.699 1 91.38 419 LEU B N 1
ATOM 10026 C CA . LEU B 1 419 ? -20.5 6.504 -9.047 1 91.38 419 LEU B CA 1
ATOM 10027 C C . LEU B 1 419 ? -19 6.254 -9.039 1 91.38 419 LEU B C 1
ATOM 10029 O O . LEU B 1 419 ? -18.469 5.523 -9.891 1 91.38 419 LEU B O 1
ATOM 10033 N N . TRP B 1 420 ? -18.328 6.832 -8.117 1 90.88 420 TRP B N 1
ATOM 10034 C CA . TRP B 1 420 ? -16.875 6.641 -8 1 90.88 420 TRP B CA 1
ATOM 10035 C C . TRP B 1 420 ? -16.547 5.184 -7.703 1 90.88 420 TRP B C 1
ATOM 10037 O O . TRP B 1 420 ? -15.656 4.605 -8.336 1 90.88 420 TRP B O 1
ATOM 10047 N N . LYS B 1 421 ? -17.25 4.539 -6.801 1 85.5 421 LYS B N 1
ATOM 10048 C CA . LYS B 1 421 ? -17.016 3.15 -6.41 1 85.5 421 LYS B CA 1
ATOM 10049 C C . LYS B 1 421 ? -17.234 2.203 -7.586 1 85.5 421 LYS B C 1
ATOM 10051 O O . LYS B 1 421 ? -16.5 1.216 -7.738 1 85.5 421 LYS B O 1
ATOM 10056 N N . MET B 1 422 ? -18.219 2.535 -8.312 1 87.06 422 MET B N 1
ATOM 10057 C CA . MET B 1 422 ? -18.594 1.697 -9.445 1 87.06 422 MET B CA 1
ATOM 10058 C C . MET B 1 422 ? -17.438 1.562 -10.43 1 87.06 422 MET B C 1
ATOM 10060 O O . MET B 1 422 ? -17.219 0.484 -10.984 1 87.06 422 MET B O 1
ATOM 10064 N N . PHE B 1 423 ? -16.688 2.576 -10.633 1 86.94 423 PHE B N 1
ATOM 10065 C CA . PHE B 1 423 ? -15.609 2.553 -11.609 1 86.94 423 PHE B CA 1
ATOM 10066 C C . PHE B 1 423 ? -14.281 2.213 -10.945 1 86.94 423 PHE B C 1
ATOM 10068 O O . PHE B 1 423 ? -13.406 1.609 -11.562 1 86.94 423 PHE B O 1
ATOM 10075 N N . GLU B 1 424 ? -14.164 2.582 -9.68 1 83.56 424 GLU B N 1
ATOM 10076 C CA . GLU B 1 424 ? -12.906 2.387 -8.969 1 83.56 424 GLU B CA 1
ATOM 10077 C C . GLU B 1 424 ? -12.656 0.91 -8.672 1 83.56 424 GLU B C 1
ATOM 10079 O O . GLU B 1 424 ? -11.516 0.44 -8.734 1 83.56 424 GLU B O 1
ATOM 10084 N N . TYR B 1 425 ? -13.695 0.144 -8.398 1 75.56 425 TYR B N 1
ATOM 10085 C CA . TYR B 1 425 ? -13.516 -1.221 -7.922 1 75.56 425 TYR B CA 1
ATOM 10086 C C . TYR B 1 425 ? -13.867 -2.232 -9 1 75.56 425 TYR B C 1
ATOM 10088 O O . TYR B 1 425 ? -13.961 -3.434 -8.734 1 75.56 425 TYR B O 1
ATOM 10096 N N . SER B 1 426 ? -14.125 -1.763 -10.203 1 78 426 SER B N 1
ATOM 10097 C CA . SER B 1 426 ? -14.406 -2.664 -11.32 1 78 426 SER B CA 1
ATOM 10098 C C . SER B 1 426 ? -13.602 -2.279 -12.562 1 78 426 SER B C 1
ATOM 10100 O O . SER B 1 426 ? -13.977 -1.354 -13.281 1 78 426 SER B O 1
ATOM 10102 N N . PRO B 1 427 ? -12.594 -3.049 -12.734 1 76.75 427 PRO B N 1
ATOM 10103 C CA . PRO B 1 427 ? -11.773 -2.758 -13.914 1 76.75 427 PRO B CA 1
ATOM 10104 C C . PRO B 1 427 ? -12.562 -2.861 -15.219 1 76.75 427 PRO B C 1
ATOM 10106 O O . PRO B 1 427 ? -12.273 -2.137 -16.172 1 76.75 427 PRO B O 1
ATOM 10109 N N . LEU B 1 428 ? -13.539 -3.719 -15.211 1 76.81 428 LEU B N 1
ATOM 10110 C CA . LEU B 1 428 ? -14.367 -3.869 -16.406 1 76.81 428 LEU B CA 1
ATOM 10111 C C . LEU B 1 428 ? -15.133 -2.586 -16.703 1 76.81 428 LEU B C 1
ATOM 10113 O O . LEU B 1 428 ? -15.125 -2.09 -17.828 1 76.81 428 LEU B O 1
ATOM 10117 N N . LYS B 1 429 ? -15.773 -2.088 -15.703 1 85.38 429 LYS B N 1
ATOM 10118 C CA . LYS B 1 429 ? -16.578 -0.875 -15.883 1 85.38 429 LYS B CA 1
ATOM 10119 C C . LYS B 1 429 ? -15.68 0.322 -16.203 1 85.38 429 LYS B C 1
ATOM 10121 O O . LYS B 1 429 ? -16.047 1.168 -17.031 1 85.38 429 LYS B O 1
ATOM 10126 N N . ALA B 1 430 ? -14.531 0.351 -15.562 1 86.69 430 ALA B N 1
ATOM 10127 C CA . ALA B 1 430 ? -13.578 1.422 -15.82 1 86.69 430 ALA B CA 1
ATOM 10128 C C . ALA B 1 430 ? -13.055 1.35 -17.25 1 86.69 430 ALA B C 1
ATOM 10130 O O . ALA B 1 430 ? -12.805 2.381 -17.891 1 86.69 430 ALA B O 1
ATOM 10131 N N . GLY B 1 431 ? -12.844 0.132 -17.719 1 81.75 431 GLY B N 1
ATOM 10132 C CA . GLY B 1 431 ? -12.398 -0.051 -19.094 1 81.75 431 GLY B CA 1
ATOM 10133 C C . GLY B 1 431 ? -13.398 0.46 -20.109 1 81.75 431 GLY B C 1
ATOM 10134 O O . GLY B 1 431 ? -13.023 1.116 -21.078 1 81.75 431 GLY B O 1
ATOM 10135 N N . VAL B 1 432 ? -14.664 0.134 -19.844 1 85.31 432 VAL B N 1
ATOM 10136 C CA . VAL B 1 432 ? -15.719 0.613 -20.719 1 85.31 432 VAL B CA 1
ATOM 10137 C C . VAL B 1 432 ? -15.758 2.141 -20.703 1 85.31 432 VAL B C 1
ATOM 10139 O O . VAL B 1 432 ? -15.898 2.777 -21.75 1 85.31 432 VAL B O 1
ATOM 10142 N N . PHE B 1 433 ? -15.641 2.707 -19.562 1 91 433 PHE B N 1
ATOM 10143 C CA . PHE B 1 433 ? -15.633 4.156 -19.406 1 91 433 PHE B CA 1
ATOM 10144 C C . PHE B 1 433 ? -14.469 4.773 -20.172 1 91 433 PHE B C 1
ATOM 10146 O O . PHE B 1 433 ? -14.617 5.805 -20.828 1 91 433 PHE B O 1
ATOM 10153 N N . ARG B 1 434 ? -13.367 4.129 -20.125 1 86.88 434 ARG B N 1
ATOM 10154 C CA . ARG B 1 434 ? -12.18 4.602 -20.844 1 86.88 434 ARG B CA 1
ATOM 10155 C C . ARG B 1 434 ? -12.414 4.586 -22.359 1 86.88 434 ARG B C 1
ATOM 10157 O O . ARG B 1 434 ? -12.07 5.543 -23.047 1 86.88 434 ARG B O 1
ATOM 10164 N N . VAL B 1 435 ? -12.93 3.488 -22.859 1 83.56 435 VAL B N 1
ATOM 10165 C CA . VAL B 1 435 ? -13.18 3.326 -24.281 1 83.56 435 VAL B CA 1
ATOM 10166 C C . VAL B 1 435 ? -14.133 4.422 -24.766 1 83.56 435 VAL B C 1
ATOM 10168 O O . VAL B 1 435 ? -13.93 4.992 -25.844 1 83.56 435 VAL B O 1
ATOM 10171 N N . PHE B 1 436 ? -15.133 4.789 -23.969 1 89.62 436 PHE B N 1
ATOM 10172 C CA . PHE B 1 436 ? -16.094 5.82 -24.344 1 89.62 436 PHE B CA 1
ATOM 10173 C C . PHE B 1 436 ? -15.43 7.195 -24.375 1 89.62 436 PHE B C 1
ATOM 10175 O O . PHE B 1 436 ? -15.719 8.016 -25.234 1 89.62 436 PHE B O 1
ATOM 10182 N N . GLN B 1 437 ? -14.555 7.387 -23.438 1 91.81 437 GLN B N 1
ATOM 10183 C CA . GLN B 1 437 ? -13.852 8.664 -23.422 1 91.81 437 GLN B CA 1
ATOM 10184 C C . GLN B 1 437 ? -12.953 8.812 -24.641 1 91.81 437 GLN B C 1
ATOM 10186 O O . GLN B 1 437 ? -12.883 9.891 -25.234 1 91.81 437 GLN B O 1
ATOM 10191 N N . GLU B 1 438 ? -12.359 7.727 -24.984 1 86.75 438 GLU B N 1
ATOM 10192 C CA . GLU B 1 438 ? -11.5 7.734 -26.156 1 86.75 438 GLU B CA 1
ATOM 10193 C C . GLU B 1 438 ? -12.312 7.918 -27.438 1 86.75 438 GLU B C 1
ATOM 10195 O O . GLU B 1 438 ? -11.883 8.625 -28.359 1 86.75 438 GLU B O 1
ATOM 10200 N N . THR B 1 439 ? -13.422 7.266 -27.453 1 87.38 439 THR B N 1
ATOM 10201 C CA . THR B 1 439 ? -14.305 7.359 -28.609 1 87.38 439 THR B CA 1
ATOM 10202 C C . THR B 1 439 ? -14.781 8.797 -28.812 1 87.38 439 THR B C 1
ATOM 10204 O O . THR B 1 439 ? -14.961 9.25 -29.938 1 87.38 439 THR B O 1
ATOM 10207 N N . TYR B 1 440 ? -14.961 9.547 -27.688 1 90.56 440 TYR B N 1
ATOM 10208 C CA . TYR B 1 440 ? -15.398 10.938 -27.75 1 90.56 440 TYR B CA 1
ATOM 10209 C C . TYR B 1 440 ? -14.211 11.875 -27.984 1 90.56 440 TYR B C 1
ATOM 10211 O O . TYR B 1 440 ? -14.375 13.094 -28.031 1 90.56 440 TYR B O 1
ATOM 10219 N N . GLY B 1 441 ? -12.977 11.266 -28.078 1 85.12 441 GLY B N 1
ATOM 10220 C CA . GLY B 1 441 ? -11.781 12.055 -28.328 1 85.12 441 GLY B CA 1
ATOM 10221 C C . GLY B 1 441 ? -11.242 12.742 -27.094 1 85.12 441 GLY B C 1
ATOM 10222 O O . GLY B 1 441 ? -10.531 13.75 -27.203 1 85.12 441 GLY B O 1
ATOM 10223 N N . LEU B 1 442 ? -11.68 12.266 -25.984 1 87.81 442 LEU B N 1
ATOM 10224 C CA . LEU B 1 442 ? -11.25 12.875 -24.734 1 87.81 442 LEU B CA 1
ATOM 10225 C C . LEU B 1 442 ? -10.117 12.086 -24.109 1 87.81 442 LEU B C 1
ATOM 10227 O O . LEU B 1 442 ? -10.023 10.867 -24.281 1 87.81 442 LEU B O 1
ATOM 10231 N N . LYS B 1 443 ? -9.25 12.766 -23.484 1 86.69 443 LYS B N 1
ATOM 10232 C CA . LYS B 1 443 ? -8.219 12.094 -22.719 1 86.69 443 LYS B CA 1
ATOM 10233 C C . LYS B 1 443 ? -8.828 11.328 -21.531 1 86.69 443 LYS B C 1
ATOM 10235 O O . LYS B 1 443 ? -9.609 11.891 -20.766 1 86.69 443 LYS B O 1
ATOM 10240 N N . PRO B 1 444 ? -8.586 10.055 -21.453 1 85.19 444 PRO B N 1
ATOM 10241 C CA . PRO B 1 444 ? -9.195 9.258 -20.375 1 85.19 444 PRO B CA 1
ATOM 10242 C C . PRO B 1 444 ? -8.828 9.766 -18.984 1 85.19 444 PRO B C 1
ATOM 10244 O O . PRO B 1 444 ? -7.656 10.031 -18.719 1 85.19 444 PRO B O 1
ATOM 10247 N N . MET B 1 445 ? -9.859 10.039 -18.25 1 86.81 445 MET B N 1
ATOM 10248 C CA . MET B 1 445 ? -9.695 10.477 -16.859 1 86.81 445 MET B CA 1
ATOM 10249 C C . MET B 1 445 ? -10.508 9.602 -15.914 1 86.81 445 MET B C 1
ATOM 10251 O O . MET B 1 445 ? -11.508 9.008 -16.312 1 86.81 445 MET B O 1
ATOM 10255 N N . VAL B 1 446 ? -9.969 9.492 -14.688 1 85.94 446 VAL B N 1
ATOM 10256 C CA . VAL B 1 446 ? -10.688 8.734 -13.664 1 85.94 446 VAL B CA 1
ATOM 10257 C C . VAL B 1 446 ? -11.555 9.672 -12.836 1 85.94 446 VAL B C 1
ATOM 10259 O O . VAL B 1 446 ? -11.273 10.875 -12.758 1 85.94 446 VAL B O 1
ATOM 10262 N N . LEU B 1 447 ? -12.617 9.195 -12.305 1 90.31 447 LEU B N 1
ATOM 10263 C CA . LEU B 1 447 ? -13.477 9.992 -11.43 1 90.31 447 LEU B CA 1
ATOM 10264 C C . LEU B 1 447 ? -12.812 10.227 -10.078 1 90.31 447 LEU B C 1
ATOM 10266 O O . LEU B 1 447 ? -11.984 9.43 -9.641 1 90.31 447 LEU B O 1
ATOM 10270 N N . ILE B 1 448 ? -13.156 11.281 -9.461 1 88 448 ILE B N 1
ATOM 10271 C CA . ILE B 1 448 ? -12.562 11.68 -8.188 1 88 448 ILE B CA 1
ATOM 10272 C C . ILE B 1 448 ? -13.508 11.312 -7.043 1 88 448 ILE B C 1
ATOM 10274 O O . ILE B 1 448 ? -14.719 11.492 -7.148 1 88 448 ILE B O 1
ATOM 10278 N N . LYS B 1 449 ? -12.945 10.711 -5.984 1 85.88 449 LYS B N 1
ATOM 10279 C CA . LYS B 1 449 ? -13.727 10.328 -4.816 1 85.88 449 LYS B CA 1
ATOM 10280 C C . LYS B 1 449 ? -14.172 11.555 -4.023 1 85.88 449 LYS B C 1
ATOM 10282 O O . LYS B 1 449 ? -13.352 12.398 -3.66 1 85.88 449 LYS B O 1
ATOM 10287 N N . ALA B 1 450 ? -15.445 11.648 -3.834 1 82.44 450 ALA B N 1
ATOM 10288 C CA . ALA B 1 450 ? -15.984 12.68 -2.945 1 82.44 450 ALA B CA 1
ATOM 10289 C C . ALA B 1 450 ? -15.969 12.211 -1.493 1 82.44 450 ALA B C 1
ATOM 10291 O O . ALA B 1 450 ? -16.625 11.227 -1.145 1 82.44 450 ALA B O 1
ATOM 10292 N N . SER B 1 451 ? -15.016 12.734 -0.663 1 72.31 451 SER B N 1
ATOM 10293 C CA . SER B 1 451 ? -14.906 12.32 0.733 1 72.31 451 SER B CA 1
ATOM 10294 C C . SER B 1 451 ? -15.617 13.305 1.656 1 72.31 451 SER B C 1
ATOM 10296 O O . SER B 1 451 ? -15.523 14.523 1.472 1 72.31 451 SER B O 1
ATOM 10298 N N . MET B 1 452 ? -16.266 12.766 2.566 1 61.66 452 MET B N 1
ATOM 10299 C CA . MET B 1 452 ? -17.031 13.578 3.506 1 61.66 452 MET B CA 1
ATOM 10300 C C . MET B 1 452 ? -16.109 14.297 4.484 1 61.66 452 MET B C 1
ATOM 10302 O O . MET B 1 452 ? -16.484 15.336 5.039 1 61.66 452 MET B O 1
ATOM 10306 N N . THR B 1 453 ? -15.023 13.703 4.699 1 59.28 453 THR B N 1
ATOM 10307 C CA . THR B 1 453 ? -14.133 14.336 5.668 1 59.28 453 THR B CA 1
ATOM 10308 C C . THR B 1 453 ? -13.453 15.555 5.062 1 59.28 453 THR B C 1
ATOM 10310 O O . THR B 1 453 ? -13.031 16.453 5.785 1 59.28 453 THR B O 1
ATOM 10313 N N . ARG B 1 454 ? -13.422 15.461 3.697 1 62.25 454 ARG B N 1
ATOM 10314 C CA . ARG B 1 454 ? -12.812 16.594 2.99 1 62.25 454 ARG B CA 1
ATOM 10315 C C . ARG B 1 454 ? -13.695 17.047 1.831 1 62.25 454 ARG B C 1
ATOM 10317 O O . ARG B 1 454 ? -13.531 16.578 0.7 1 62.25 454 ARG B O 1
ATOM 10324 N N . TRP B 1 455 ? -14.57 17.938 2.074 1 68.5 455 TRP B N 1
ATOM 10325 C CA . TRP B 1 455 ? -15.555 18.375 1.089 1 68.5 455 TRP B CA 1
ATOM 10326 C C . TRP B 1 455 ? -14.875 19.062 -0.09 1 68.5 455 TRP B C 1
ATOM 10328 O O . TRP B 1 455 ? -15.516 19.344 -1.107 1 68.5 455 TRP B O 1
ATOM 10338 N N . LEU B 1 456 ? -13.57 19.281 0.087 1 71.12 456 LEU B N 1
ATOM 10339 C CA . LEU B 1 456 ? -12.828 19.891 -1.017 1 71.12 456 LEU B CA 1
ATOM 10340 C C . LEU B 1 456 ? -12.875 19 -2.254 1 71.12 456 LEU B C 1
ATOM 10342 O O . LEU B 1 456 ? -12.875 19.5 -3.381 1 71.12 456 LEU B O 1
ATOM 10346 N N . SER B 1 457 ? -13.023 17.844 -1.934 1 82.62 457 SER B N 1
ATOM 10347 C CA . SER B 1 457 ? -12.961 16.906 -3.051 1 82.62 457 SER B CA 1
ATOM 10348 C C . SER B 1 457 ? -14.258 16.906 -3.855 1 82.62 457 SER B C 1
ATOM 10350 O O . SER B 1 457 ? -14.281 16.5 -5.012 1 82.62 457 SER B O 1
ATOM 10352 N N . HIS B 1 458 ? -15.273 17.5 -3.285 1 87.94 458 HIS B N 1
ATOM 10353 C CA . HIS B 1 458 ? -16.562 17.5 -3.949 1 87.94 458 HIS B CA 1
ATOM 10354 C C . HIS B 1 458 ? -16.562 18.391 -5.184 1 87.94 458 HIS B C 1
ATOM 10356 O O . HIS B 1 458 ? -17.203 18.078 -6.188 1 87.94 458 HIS B O 1
ATOM 10362 N N . LEU B 1 459 ? -15.891 19.5 -5.062 1 89.31 459 LEU B N 1
ATOM 10363 C CA . LEU B 1 459 ? -15.82 20.391 -6.215 1 89.31 459 LEU B CA 1
ATOM 10364 C C . LEU B 1 459 ? -15.195 19.688 -7.414 1 89.31 459 LEU B C 1
ATOM 10366 O O . LEU B 1 459 ? -15.766 19.688 -8.508 1 89.31 459 LEU B O 1
ATOM 10370 N N . HIS B 1 460 ? -14.133 19.062 -7.164 1 90.31 460 HIS B N 1
ATOM 10371 C CA . HIS B 1 460 ? -13.43 18.406 -8.258 1 90.31 460 HIS B CA 1
ATOM 10372 C C . HIS B 1 460 ? -14.211 17.203 -8.773 1 90.31 460 HIS B C 1
ATOM 10374 O O . HIS B 1 460 ? -14.195 16.922 -9.977 1 90.31 460 HIS B O 1
ATOM 10380 N N . ALA B 1 461 ? -14.797 16.531 -7.836 1 93 461 ALA B N 1
ATOM 10381 C CA . ALA B 1 461 ? -15.625 15.398 -8.25 1 93 461 ALA B CA 1
ATOM 10382 C C . ALA B 1 461 ? -16.781 15.859 -9.141 1 93 461 ALA B C 1
ATOM 10384 O O . ALA B 1 461 ? -17.031 15.266 -10.195 1 93 461 ALA B O 1
ATOM 10385 N N . CYS B 1 462 ? -17.438 16.938 -8.773 1 93.44 462 CYS B N 1
ATOM 10386 C CA . CYS B 1 462 ? -18.562 17.469 -9.531 1 93.44 462 CYS B CA 1
ATOM 10387 C C . CYS B 1 462 ? -18.109 17.984 -10.891 1 93.44 462 CYS B C 1
ATOM 10389 O O . CYS B 1 462 ? -18.75 17.719 -11.914 1 93.44 462 CYS B O 1
ATOM 10391 N N . LEU B 1 463 ? -17.031 18.672 -10.898 1 93.44 463 LEU B N 1
ATOM 10392 C CA . LEU B 1 463 ? -16.516 19.234 -12.148 1 93.44 463 LEU B CA 1
ATOM 10393 C C . LEU B 1 463 ? -16.156 18.125 -13.125 1 93.44 463 LEU B C 1
ATOM 10395 O O . LEU B 1 463 ? -16.422 18.234 -14.32 1 93.44 463 LEU B O 1
ATOM 10399 N N . ARG B 1 464 ? -15.57 17.125 -12.562 1 93.56 464 ARG B N 1
ATOM 10400 C CA . ARG B 1 464 ? -15.195 15.984 -13.406 1 93.56 464 ARG B CA 1
ATOM 10401 C C . ARG B 1 464 ? -16.438 15.32 -14 1 93.56 464 ARG B C 1
ATOM 10403 O O . ARG B 1 464 ? -16.438 14.938 -15.172 1 93.56 464 ARG B O 1
ATOM 10410 N N . VAL B 1 465 ? -17.469 15.172 -13.219 1 94.56 465 VAL B N 1
ATOM 10411 C CA . VAL B 1 465 ? -18.688 14.531 -13.688 1 94.56 465 VAL B CA 1
ATOM 10412 C C . VAL B 1 465 ? -19.359 15.398 -14.75 1 94.56 465 VAL B C 1
ATOM 10414 O O . VAL B 1 465 ? -19.844 14.883 -15.758 1 94.56 465 VAL B O 1
ATOM 10417 N N . ILE B 1 466 ? -19.328 16.672 -14.578 1 94.31 466 ILE B N 1
ATOM 10418 C CA . ILE B 1 466 ? -19.969 17.594 -15.516 1 94.31 466 ILE B CA 1
ATOM 10419 C C . ILE B 1 466 ? -19.188 17.609 -16.828 1 94.31 466 ILE B C 1
ATOM 10421 O O . ILE B 1 466 ? -19.781 17.594 -17.906 1 94.31 466 ILE B O 1
ATOM 10425 N N . GLU B 1 467 ? -17.906 17.562 -16.703 1 92.69 467 GLU B N 1
ATOM 10426 C CA . GLU B 1 467 ? -17.062 17.578 -17.891 1 92.69 467 GLU B CA 1
ATOM 10427 C C . GLU B 1 467 ? -17.234 16.297 -18.719 1 92.69 467 GLU B C 1
ATOM 10429 O O . GLU B 1 467 ? -17.141 16.328 -19.938 1 92.69 467 GLU B O 1
ATOM 10434 N N . ARG B 1 468 ? -17.469 15.258 -18 1 94.62 468 ARG B N 1
ATOM 10435 C CA . ARG B 1 468 ? -17.594 13.961 -18.656 1 94.62 468 ARG B CA 1
ATOM 10436 C C . ARG B 1 468 ? -19.031 13.453 -18.594 1 94.62 468 ARG B C 1
ATOM 10438 O O . ARG B 1 468 ? -19.266 12.242 -18.625 1 94.62 468 ARG B O 1
ATOM 10445 N N . TYR B 1 469 ? -19.953 14.359 -18.516 1 94.12 469 TYR B N 1
ATOM 10446 C CA . TYR B 1 469 ? -21.328 13.977 -18.234 1 94.12 469 TYR B CA 1
ATOM 10447 C C . TYR B 1 469 ? -21.875 13.055 -19.328 1 94.12 469 TYR B C 1
ATOM 10449 O O . TYR B 1 469 ? -22.406 11.984 -19.031 1 94.12 469 TYR B O 1
ATOM 10457 N N . GLU B 1 470 ? -21.719 13.422 -20.562 1 90.81 470 GLU B N 1
ATOM 10458 C CA . GLU B 1 470 ? -22.266 12.648 -21.672 1 90.81 470 GLU B CA 1
ATOM 10459 C C . GLU B 1 470 ? -21.609 11.273 -21.766 1 90.81 470 GLU B C 1
ATOM 10461 O O . GLU B 1 470 ? -22.281 10.266 -21.969 1 90.81 470 GLU B O 1
ATOM 10466 N N . THR B 1 471 ? -20.344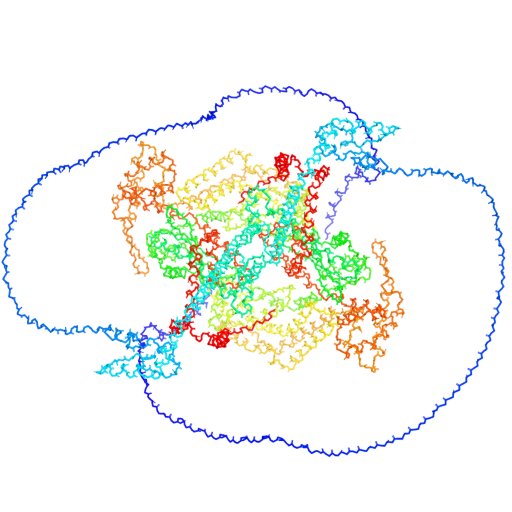 11.305 -21.594 1 93.12 471 THR B N 1
ATOM 10467 C CA . THR B 1 471 ? -19.594 10.055 -21.656 1 93.12 471 THR B CA 1
ATOM 10468 C C . THR B 1 471 ? -20 9.117 -20.516 1 93.12 471 THR B C 1
ATOM 10470 O O . THR B 1 471 ? -20.094 7.906 -20.703 1 93.12 471 THR B O 1
ATOM 10473 N N . ILE B 1 472 ? -20.25 9.695 -19.344 1 95 472 ILE B N 1
ATOM 10474 C CA . ILE B 1 472 ? -20.625 8.891 -18.188 1 95 472 ILE B CA 1
ATOM 10475 C C . ILE B 1 472 ? -21.984 8.258 -18.406 1 95 472 ILE B C 1
ATOM 10477 O O . ILE B 1 472 ? -22.172 7.066 -18.172 1 95 472 ILE B O 1
ATOM 10481 N N . VAL B 1 473 ? -22.938 9 -18.922 1 92 473 VAL B N 1
ATOM 10482 C CA . VAL B 1 473 ? -24.297 8.508 -19.125 1 92 473 VAL B CA 1
ATOM 10483 C C . VAL B 1 473 ? -24.297 7.445 -20.219 1 92 473 VAL B C 1
ATOM 10485 O O . VAL B 1 473 ? -24.969 6.418 -20.094 1 92 473 VAL B O 1
ATOM 10488 N N . ASP B 1 474 ? -23.516 7.668 -21.25 1 92.06 474 ASP B N 1
ATOM 10489 C CA . ASP B 1 474 ? -23.422 6.672 -22.312 1 92.06 474 ASP B CA 1
ATOM 10490 C C . ASP B 1 474 ? -22.781 5.379 -21.797 1 92.06 474 ASP B C 1
ATOM 10492 O O . ASP B 1 474 ? -23.188 4.285 -22.203 1 92.06 474 ASP B O 1
ATOM 10496 N N . THR B 1 475 ? -21.781 5.598 -21.016 1 93.19 475 THR B N 1
ATOM 10497 C CA . THR B 1 475 ? -21.141 4.426 -20.406 1 93.19 475 THR B CA 1
ATOM 10498 C C . THR B 1 475 ? -22.141 3.641 -19.562 1 93.19 475 THR B C 1
ATOM 10500 O O . THR B 1 475 ? -22.203 2.412 -19.641 1 93.19 475 THR B O 1
ATOM 10503 N N . LEU B 1 476 ? -22.938 4.355 -18.781 1 91.81 476 LEU B N 1
ATOM 10504 C CA . LEU B 1 476 ? -23.906 3.711 -17.922 1 91.81 476 LEU B CA 1
ATOM 10505 C C . LEU B 1 476 ? -24.984 3.008 -18.734 1 91.81 476 LEU B C 1
ATOM 10507 O O . LEU B 1 476 ? -25.438 1.918 -18.375 1 91.81 476 LEU B O 1
ATOM 10511 N N . ASP B 1 477 ? -25.312 3.6 -19.828 1 87.56 477 ASP B N 1
ATOM 10512 C CA . ASP B 1 477 ? -26.297 2.99 -20.719 1 87.56 477 ASP B CA 1
ATOM 10513 C C . ASP B 1 477 ? -25.75 1.692 -21.312 1 87.56 477 ASP B C 1
ATOM 10515 O O . ASP B 1 477 ? -26.469 0.683 -21.359 1 87.56 477 ASP B O 1
ATOM 10519 N N . SER B 1 478 ? -24.531 1.757 -21.75 1 88.06 478 SER B N 1
ATOM 10520 C CA . SER B 1 478 ? -23.906 0.58 -22.328 1 88.06 478 SER B CA 1
ATOM 10521 C C . SER B 1 478 ? -23.734 -0.531 -21.297 1 88.06 478 SER B C 1
ATOM 10523 O O . SER B 1 478 ? -24.016 -1.697 -21.594 1 88.06 478 SER B O 1
ATOM 10525 N N . LEU B 1 479 ? -23.281 -0.137 -20.172 1 87.25 479 LEU B N 1
ATOM 10526 C CA . LEU B 1 479 ? -23.062 -1.111 -19.109 1 87.25 479 LEU B CA 1
ATOM 10527 C C . LEU B 1 479 ? -24.375 -1.758 -18.672 1 87.25 479 LEU B C 1
ATOM 10529 O O . LEU B 1 479 ? -24.422 -2.955 -18.375 1 87.25 479 LEU B O 1
ATOM 10533 N N . TYR B 1 480 ? -25.391 -0.905 -18.609 1 81.81 480 TYR B N 1
ATOM 10534 C CA . TYR B 1 480 ? -26.688 -1.441 -18.203 1 81.81 480 TYR B CA 1
ATOM 10535 C C . TYR B 1 480 ? -27.234 -2.414 -19.234 1 81.81 480 TYR B C 1
ATOM 10537 O O . TYR B 1 480 ? -27.859 -3.42 -18.891 1 81.81 480 TYR B O 1
ATOM 10545 N N . ASN B 1 481 ? -27.016 -2.191 -20.422 1 79.25 481 ASN B N 1
ATOM 10546 C CA . ASN B 1 481 ? -27.469 -3.072 -21.5 1 79.25 481 ASN B CA 1
ATOM 10547 C C . ASN B 1 481 ? -26.75 -4.414 -21.469 1 79.25 481 ASN B C 1
ATOM 10549 O O . ASN B 1 481 ? -27.344 -5.453 -21.766 1 79.25 481 ASN B O 1
ATOM 10553 N N . ASP B 1 482 ? -25.516 -4.363 -21.062 1 75.19 482 ASP B N 1
ATOM 10554 C CA . ASP B 1 482 ? -24.703 -5.566 -21.047 1 75.19 482 ASP B CA 1
ATOM 10555 C C . ASP B 1 482 ? -24.875 -6.344 -19.75 1 75.19 482 ASP B C 1
ATOM 10557 O O . ASP B 1 482 ? -24.984 -7.574 -19.766 1 75.19 482 ASP B O 1
ATOM 10561 N N . LEU B 1 483 ? -24.922 -5.613 -18.594 1 75.56 483 LEU B N 1
ATOM 10562 C CA . LEU B 1 483 ? -24.844 -6.285 -17.297 1 75.56 483 LEU B CA 1
ATOM 10563 C C . LEU B 1 483 ? -26.203 -6.312 -16.609 1 75.56 483 LEU B C 1
ATOM 10565 O O . LEU B 1 483 ? -26.453 -7.168 -15.758 1 75.56 483 LEU B O 1
ATOM 10569 N N . LYS B 1 484 ? -27.125 -5.461 -16.859 1 73.62 484 LYS B N 1
ATOM 10570 C CA . LYS B 1 484 ? -28.469 -5.324 -16.281 1 73.62 484 LYS B CA 1
ATOM 10571 C C . LYS B 1 484 ? -28.406 -5.324 -14.766 1 73.62 484 LYS B C 1
ATOM 10573 O O . LYS B 1 484 ? -29.188 -6.027 -14.109 1 73.62 484 LYS B O 1
ATOM 10578 N N . GLU B 1 485 ? -27.406 -4.66 -14.188 1 77 485 GLU B N 1
ATOM 10579 C CA . GLU B 1 485 ? -27.25 -4.531 -12.742 1 77 485 GLU B CA 1
ATOM 10580 C C . GLU B 1 485 ? -28.109 -3.396 -12.195 1 77 485 GLU B C 1
ATOM 10582 O O . GLU B 1 485 ? -28.141 -2.305 -12.766 1 77 485 GLU B O 1
ATOM 10587 N N . PRO B 1 486 ? -28.781 -3.598 -11.133 1 74.25 486 PRO B N 1
ATOM 10588 C CA . PRO B 1 486 ? -29.656 -2.574 -10.555 1 74.25 486 PRO B CA 1
ATOM 10589 C C . PRO B 1 486 ? -28.891 -1.34 -10.086 1 74.25 486 PRO B C 1
ATOM 10591 O O . PRO B 1 486 ? -29.406 -0.222 -10.148 1 74.25 486 PRO B O 1
ATOM 10594 N N . GLU B 1 487 ? -27.781 -1.561 -9.617 1 79.56 487 GLU B N 1
ATOM 10595 C CA . GLU B 1 487 ? -27 -0.425 -9.148 1 79.56 487 GLU B CA 1
ATOM 10596 C C . GLU B 1 487 ? -26.703 0.556 -10.281 1 79.56 487 GLU B C 1
ATOM 10598 O O . GLU B 1 487 ? -26.766 1.771 -10.086 1 79.56 487 GLU B O 1
ATOM 10603 N N . ILE B 1 488 ? -26.453 0.049 -11.453 1 86.69 488 ILE B N 1
ATOM 10604 C CA . ILE B 1 488 ? -26.172 0.88 -12.617 1 86.69 488 ILE B CA 1
ATOM 10605 C C . ILE B 1 488 ? -27.422 1.649 -13.023 1 86.69 488 ILE B C 1
ATOM 10607 O O . ILE B 1 488 ? -27.359 2.838 -13.344 1 86.69 488 ILE B O 1
ATOM 10611 N N . PHE B 1 489 ? -28.484 0.94 -12.891 1 81.88 489 PHE B N 1
ATOM 10612 C CA . PHE B 1 489 ? -29.75 1.574 -13.227 1 81.88 489 PHE B CA 1
ATOM 10613 C C . PHE B 1 489 ? -30.062 2.703 -12.25 1 81.88 489 PHE B C 1
ATOM 10615 O O . PHE B 1 489 ? -30.516 3.773 -12.656 1 81.88 489 PHE B O 1
ATOM 10622 N N . GLY B 1 490 ? -29.891 2.424 -10.992 1 80.94 490 GLY B N 1
ATOM 10623 C CA . GLY B 1 490 ? -30.156 3.439 -9.984 1 80.94 490 GLY B CA 1
ATOM 10624 C C . GLY B 1 490 ? -29.328 4.695 -10.172 1 80.94 490 GLY B C 1
ATOM 10625 O O . GLY B 1 490 ? -29.844 5.809 -10.109 1 80.94 490 GLY B O 1
ATOM 10626 N N . VAL B 1 491 ? -28.047 4.551 -10.422 1 89.56 491 VAL B N 1
ATOM 10627 C CA . VAL B 1 491 ? -27.156 5.688 -10.609 1 89.56 491 VAL B CA 1
ATOM 10628 C C . VAL B 1 491 ? -27.531 6.441 -11.875 1 89.56 491 VAL B C 1
ATOM 10630 O O . VAL B 1 491 ? -27.531 7.676 -11.898 1 89.56 491 VAL B O 1
ATOM 10633 N N . ARG B 1 492 ? -27.844 5.695 -12.961 1 88.56 492 ARG B N 1
ATOM 10634 C CA . ARG B 1 492 ? -28.25 6.309 -14.219 1 88.56 492 ARG B CA 1
ATOM 10635 C C . ARG B 1 492 ? -29.531 7.121 -14.039 1 88.56 492 ARG B C 1
ATOM 10637 O O . ARG B 1 492 ? -29.641 8.234 -14.562 1 88.56 492 ARG B O 1
ATOM 10644 N N . HIS B 1 493 ? -30.391 6.562 -13.266 1 84.62 493 HIS B N 1
ATOM 10645 C CA . HIS B 1 493 ? -31.656 7.23 -13.031 1 84.62 493 HIS B CA 1
ATOM 10646 C C . HIS B 1 493 ? -31.469 8.547 -12.281 1 84.62 493 HIS B C 1
ATOM 10648 O O . HIS B 1 493 ? -32.062 9.562 -12.648 1 84.62 493 HIS B O 1
ATOM 10654 N N . ILE B 1 494 ? -30.703 8.562 -11.328 1 88.69 494 ILE B N 1
ATOM 10655 C CA . ILE B 1 494 ? -30.5 9.75 -10.508 1 88.69 494 ILE B CA 1
ATOM 10656 C C . ILE B 1 494 ? -29.719 10.797 -11.312 1 88.69 494 ILE B C 1
ATOM 10658 O O . ILE B 1 494 ? -30.031 11.992 -11.25 1 88.69 494 ILE B O 1
ATOM 10662 N N . LEU B 1 495 ? -28.766 10.367 -12.156 1 90.94 495 LEU B N 1
ATOM 10663 C CA . LEU B 1 495 ? -27.922 11.281 -12.914 1 90.94 495 LEU B CA 1
ATOM 10664 C C . LEU B 1 495 ? -28.688 11.906 -14.07 1 90.94 495 LEU B C 1
ATOM 10666 O O . LEU B 1 495 ? -28.266 12.906 -14.641 1 90.94 495 LEU B O 1
ATOM 10670 N N . THR B 1 496 ? -29.828 11.297 -14.391 1 89.38 496 THR B N 1
ATOM 10671 C CA . THR B 1 496 ? -30.625 11.852 -15.484 1 89.38 496 THR B CA 1
ATOM 10672 C C . THR B 1 496 ? -31.812 12.648 -14.938 1 89.38 496 THR B C 1
ATOM 10674 O O . THR B 1 496 ? -32.719 13.008 -15.695 1 89.38 496 THR B O 1
ATOM 10677 N N . ARG B 1 497 ? -31.812 12.828 -13.664 1 88.44 497 ARG B N 1
ATOM 10678 C CA . ARG B 1 497 ? -32.781 13.742 -13.07 1 88.44 497 ARG B CA 1
ATOM 10679 C C . ARG B 1 497 ? -32.312 15.188 -13.172 1 88.44 497 ARG B C 1
ATOM 10681 O O . ARG B 1 497 ? -31.156 15.484 -12.844 1 88.44 497 ARG B O 1
ATOM 10688 N N . LYS B 1 498 ? -33.094 16.062 -13.617 1 90 498 LYS B N 1
ATOM 10689 C CA . LYS B 1 498 ? -32.719 17.453 -13.898 1 90 498 LYS B CA 1
ATOM 10690 C C . LYS B 1 498 ? -32.406 18.219 -12.617 1 90 498 LYS B C 1
ATOM 10692 O O . LYS B 1 498 ? -31.562 19.109 -12.609 1 90 498 LYS B O 1
ATOM 10697 N N . ASP B 1 499 ? -33.062 17.906 -11.523 1 90.31 499 ASP B N 1
ATOM 10698 C CA . ASP B 1 499 ? -32.844 18.594 -10.258 1 90.31 499 ASP B CA 1
ATOM 10699 C C . ASP B 1 499 ? -31.453 18.25 -9.695 1 90.31 499 ASP B C 1
ATOM 10701 O O . ASP B 1 499 ? -30.781 19.125 -9.125 1 90.31 499 ASP B O 1
ATOM 10705 N N . VAL B 1 500 ? -31.094 17 -9.867 1 92.44 500 VAL B N 1
ATOM 10706 C CA . VAL B 1 500 ? -29.781 16.562 -9.367 1 92.44 500 VAL B CA 1
ATOM 10707 C C . VAL B 1 500 ? -28.672 17.25 -10.164 1 92.44 500 VAL B C 1
ATOM 10709 O O . VAL B 1 500 ? -27.672 17.688 -9.594 1 92.44 500 VAL B O 1
ATOM 10712 N N . VAL B 1 501 ? -28.844 17.344 -11.414 1 93.62 501 VAL B N 1
ATOM 10713 C CA . VAL B 1 501 ? -27.844 17.969 -12.273 1 93.62 501 VAL B CA 1
ATOM 10714 C C . VAL B 1 501 ? -27.766 19.469 -11.953 1 93.62 501 VAL B C 1
ATOM 10716 O O . VAL B 1 501 ? -26.672 20.047 -11.914 1 93.62 501 VAL B O 1
ATOM 10719 N N . ALA B 1 502 ? -28.922 20.031 -11.727 1 94 502 ALA B N 1
ATOM 10720 C CA . ALA B 1 502 ? -28.953 21.438 -11.336 1 94 502 ALA B CA 1
ATOM 10721 C C . ALA B 1 502 ? -28.203 21.656 -10.023 1 94 502 ALA B C 1
ATOM 10723 O O . ALA B 1 502 ? -27.469 22.625 -9.875 1 94 502 ALA B O 1
ATOM 10724 N N . MET B 1 503 ? -28.406 20.797 -9.141 1 93.88 503 MET B N 1
ATOM 10725 C CA . MET B 1 503 ? -27.734 20.891 -7.852 1 93.88 503 MET B CA 1
ATOM 10726 C C . MET B 1 503 ? -26.234 20.75 -8.008 1 93.88 503 MET B C 1
ATOM 10728 O O . MET B 1 503 ? -25.453 21.422 -7.324 1 93.88 503 MET B O 1
ATOM 10732 N N . MET B 1 504 ? -25.844 19.875 -8.836 1 94.88 504 MET B N 1
ATOM 10733 C CA . MET B 1 504 ? -24.422 19.656 -9.086 1 94.88 504 MET B CA 1
ATOM 10734 C C . MET B 1 504 ? -23.766 20.906 -9.648 1 94.88 504 MET B C 1
ATOM 10736 O O . MET B 1 504 ? -22.672 21.281 -9.227 1 94.88 504 MET B O 1
ATOM 10740 N N . LEU B 1 505 ? -24.406 21.516 -10.539 1 95.38 505 LEU B N 1
ATOM 10741 C CA . LEU B 1 505 ? -23.891 22.75 -11.133 1 95.38 505 LEU B CA 1
ATOM 10742 C C . LEU B 1 505 ? -23.859 23.875 -10.102 1 95.38 505 LEU B C 1
ATOM 10744 O O . LEU B 1 505 ? -22.891 24.641 -10.055 1 95.38 505 LEU B O 1
ATOM 10748 N N . LEU B 1 506 ? -24.891 23.906 -9.336 1 94.44 506 LEU B N 1
ATOM 10749 C CA . LEU B 1 506 ? -24.938 24.891 -8.25 1 94.44 506 LEU B CA 1
ATOM 10750 C C . LEU B 1 506 ? -23.766 24.688 -7.297 1 94.44 506 LEU B C 1
ATOM 10752 O O . LEU B 1 506 ? -23.094 25.641 -6.898 1 94.44 506 LEU B O 1
ATOM 10756 N N . LEU B 1 507 ? -23.562 23.484 -6.984 1 93.19 507 LEU B N 1
ATOM 10757 C CA . LEU B 1 507 ? -22.484 23.141 -6.055 1 93.19 507 LEU B CA 1
ATOM 10758 C C . LEU B 1 507 ? -21.141 23.547 -6.625 1 93.19 507 LEU B C 1
ATOM 10760 O O . LEU B 1 507 ? -20.25 23.969 -5.883 1 93.19 507 LEU B O 1
ATOM 10764 N N . CYS B 1 508 ? -20.938 23.422 -7.902 1 93.81 508 CYS B N 1
ATOM 10765 C CA . CYS B 1 508 ? -19.688 23.797 -8.539 1 93.81 508 CYS B CA 1
ATOM 10766 C C . CYS B 1 508 ? -19.406 25.281 -8.375 1 93.81 508 CYS B C 1
ATOM 10768 O O . CYS B 1 508 ? -18.281 25.672 -8.086 1 93.81 508 CYS B O 1
ATOM 10770 N N . ASP B 1 509 ? -20.375 26.016 -8.492 1 93.94 509 ASP B N 1
ATOM 10771 C CA . ASP B 1 509 ? -20.219 27.469 -8.375 1 93.94 509 ASP B CA 1
ATOM 10772 C C . ASP B 1 509 ? -19.969 27.875 -6.926 1 93.94 509 ASP B C 1
ATOM 10774 O O . ASP B 1 509 ? -19.125 28.734 -6.656 1 93.94 509 ASP B O 1
ATOM 10778 N N . VAL B 1 510 ? -20.672 27.219 -6.078 1 92.75 510 VAL B N 1
ATOM 10779 C CA . VAL B 1 510 ? -20.625 27.609 -4.672 1 92.75 510 VAL B CA 1
ATOM 10780 C C . VAL B 1 510 ? -19.328 27.109 -4.043 1 92.75 510 VAL B C 1
ATOM 10782 O O . VAL B 1 510 ? -18.734 27.781 -3.193 1 92.75 510 VAL B O 1
ATOM 10785 N N . LEU B 1 511 ? -18.828 25.984 -4.473 1 91.56 511 LEU B N 1
ATOM 10786 C CA . LEU B 1 511 ? -17.672 25.375 -3.834 1 91.56 511 LEU B CA 1
ATOM 10787 C C . LEU B 1 511 ? -16.375 25.984 -4.348 1 91.56 511 LEU B C 1
ATOM 10789 O O . LEU B 1 511 ? -15.32 25.844 -3.727 1 91.56 511 LEU B O 1
ATOM 10793 N N . LYS B 1 512 ? -16.391 26.703 -5.387 1 91.5 512 LYS B N 1
ATOM 10794 C CA . LYS B 1 512 ? -15.188 27.344 -5.91 1 91.5 512 LYS B CA 1
ATOM 10795 C C . LYS B 1 512 ? -14.594 28.312 -4.898 1 91.5 512 LYS B C 1
ATOM 10797 O O . LYS B 1 512 ? -13.445 28.172 -4.484 1 91.5 512 LYS B O 1
ATOM 10802 N N . PRO B 1 513 ? -15.438 29.25 -4.438 1 91.75 513 PRO B N 1
ATOM 10803 C CA . PRO B 1 513 ? -14.891 30.156 -3.42 1 91.75 513 PRO B CA 1
ATOM 10804 C C . PRO B 1 513 ? -14.586 29.438 -2.104 1 91.75 513 PRO B C 1
ATOM 10806 O O . PRO B 1 513 ? -13.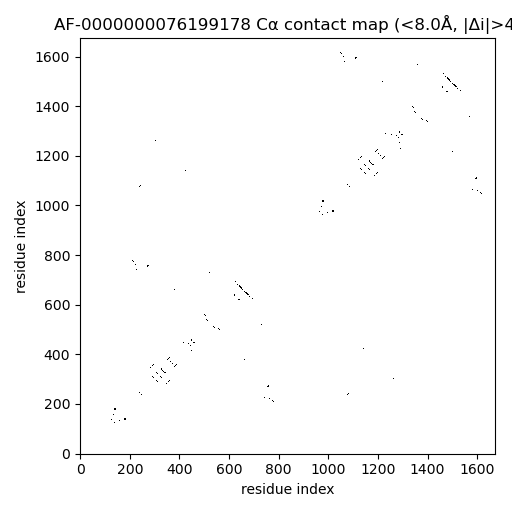633 29.797 -1.411 1 91.75 513 PRO B O 1
ATOM 10809 N N . VAL B 1 514 ? -15.375 28.516 -1.777 1 89.5 514 VAL B N 1
ATOM 10810 C CA . VAL B 1 514 ? -15.18 27.781 -0.535 1 89.5 514 VAL B CA 1
ATOM 10811 C C . VAL B 1 514 ? -13.859 27.016 -0.596 1 89.5 514 VAL B C 1
ATOM 10813 O O . VAL B 1 514 ? -13.141 26.906 0.404 1 89.5 514 VAL B O 1
ATOM 10816 N N . ASN B 1 515 ? -13.539 26.469 -1.766 1 88.56 515 ASN B N 1
ATOM 10817 C CA . ASN B 1 515 ? -12.289 25.734 -1.937 1 88.56 515 ASN B CA 1
ATOM 10818 C C . ASN B 1 515 ? -11.078 26.656 -1.829 1 88.56 515 ASN B C 1
ATOM 10820 O O . ASN B 1 515 ? -10.016 26.234 -1.367 1 88.56 515 ASN B O 1
ATOM 10824 N N . ILE B 1 516 ? -11.25 27.812 -2.227 1 87.19 516 ILE B N 1
ATOM 10825 C CA . ILE B 1 516 ? -10.172 28.781 -2.098 1 87.19 516 ILE B CA 1
ATOM 10826 C C . ILE B 1 516 ? -9.891 29.047 -0.62 1 87.19 516 ILE B C 1
ATOM 10828 O O . ILE B 1 516 ? -8.727 29.109 -0.205 1 87.19 516 ILE B O 1
ATOM 10832 N N . LEU B 1 517 ? -10.93 29.203 0.074 1 85.81 517 LEU B N 1
ATOM 10833 C CA . LEU B 1 517 ? -10.773 29.391 1.512 1 85.81 517 LEU B CA 1
ATOM 10834 C C . LEU B 1 517 ? -10.094 28.172 2.146 1 85.81 517 LEU B C 1
ATOM 10836 O O . LEU B 1 517 ? -9.219 28.328 2.996 1 85.81 517 LEU B O 1
ATOM 10840 N N . ASN B 1 518 ? -10.508 27.031 1.749 1 82.88 518 ASN B N 1
ATOM 10841 C CA . ASN B 1 518 ? -9.93 25.812 2.279 1 82.88 518 ASN B CA 1
ATOM 10842 C C . ASN B 1 518 ? -8.438 25.719 1.994 1 82.88 518 ASN B C 1
ATOM 10844 O O . ASN B 1 518 ? -7.66 25.281 2.852 1 82.88 518 ASN B O 1
ATOM 10848 N N . LEU B 1 519 ? -8.031 26.047 0.838 1 82 519 LEU B N 1
ATOM 10849 C CA . LEU B 1 519 ? -6.621 26.016 0.461 1 82 519 LEU B CA 1
ATOM 10850 C C . LEU B 1 519 ? -5.816 27.016 1.276 1 82 519 LEU B C 1
ATOM 10852 O O . LEU B 1 519 ? -4.676 26.75 1.657 1 82 519 LEU B O 1
ATOM 10856 N N . CYS B 1 520 ? -6.449 28.109 1.532 1 79.94 520 CYS B N 1
ATOM 10857 C CA . CYS B 1 520 ? -5.805 29.125 2.361 1 79.94 520 CYS B CA 1
ATOM 10858 C C . CYS B 1 520 ? -5.578 28.609 3.777 1 79.94 520 CYS B C 1
ATOM 10860 O O . CYS B 1 520 ? -4.531 28.859 4.375 1 79.94 520 CYS B O 1
ATOM 10862 N N . LEU B 1 521 ? -6.52 27.906 4.258 1 78.5 521 LEU B N 1
ATOM 10863 C CA . LEU B 1 521 ? -6.457 27.391 5.625 1 78.5 521 LEU B CA 1
ATOM 10864 C C . LEU B 1 521 ? -5.426 26.281 5.746 1 78.5 521 LEU B C 1
ATOM 10866 O O . LEU B 1 521 ? -4.898 26.031 6.832 1 78.5 521 LEU B O 1
ATOM 10870 N N . GLN B 1 522 ? -5.133 25.625 4.637 1 74.81 522 GLN B N 1
ATOM 10871 C CA . GLN B 1 522 ? -4.219 24.484 4.668 1 74.81 522 GLN B CA 1
ATOM 10872 C C . GLN B 1 522 ? -2.779 24.922 4.418 1 74.81 522 GLN B C 1
ATOM 10874 O O . GLN B 1 522 ? -1.842 24.156 4.625 1 74.81 522 GLN B O 1
ATOM 10879 N N . SER B 1 523 ? -2.678 26.078 4.039 1 73.5 523 SER B N 1
ATOM 10880 C CA . SER B 1 523 ? -1.334 26.562 3.75 1 73.5 523 SER B CA 1
ATOM 10881 C C . SER B 1 523 ? -0.489 26.641 5.02 1 73.5 523 SER B C 1
ATOM 10883 O O . SER B 1 523 ? -1.012 26.875 6.105 1 73.5 523 SER B O 1
ATOM 10885 N N . GLU B 1 524 ? 0.707 26.297 4.922 1 63.69 524 GLU B N 1
ATOM 10886 C CA . GLU B 1 524 ? 1.632 26.297 6.051 1 63.69 524 GLU B CA 1
ATOM 10887 C C . GLU B 1 524 ? 1.84 27.703 6.598 1 63.69 524 GLU B C 1
ATOM 10889 O O . GLU B 1 524 ? 2.074 27.891 7.797 1 63.69 524 GLU B O 1
ATOM 10894 N N . ASN B 1 525 ? 1.644 28.625 5.691 1 61.44 525 ASN B N 1
ATOM 10895 C CA . ASN B 1 525 ? 1.979 29.984 6.086 1 61.44 525 ASN B CA 1
ATOM 10896 C C . ASN B 1 525 ? 0.729 30.797 6.418 1 61.44 525 ASN B C 1
ATOM 10898 O O . ASN B 1 525 ? 0.756 32.031 6.391 1 61.44 525 ASN B O 1
ATOM 10902 N N . VAL B 1 526 ? -0.239 30.078 6.801 1 62.91 526 VAL B N 1
ATOM 10903 C CA . VAL B 1 526 ? -1.471 30.812 7.062 1 62.91 526 VAL B CA 1
ATOM 10904 C C . VAL B 1 526 ? -1.385 31.5 8.422 1 62.91 526 VAL B C 1
ATOM 10906 O O . VAL B 1 526 ? -0.904 30.922 9.391 1 62.91 526 VAL B O 1
ATOM 10909 N N . ASN B 1 527 ? -1.559 32.812 8.25 1 67.5 527 ASN B N 1
ATOM 10910 C CA . ASN B 1 527 ? -1.636 33.625 9.461 1 67.5 527 ASN B CA 1
ATOM 10911 C C . ASN B 1 527 ? -3.08 33.844 9.898 1 67.5 527 ASN B C 1
ATOM 10913 O O . ASN B 1 527 ? -3.951 34.125 9.078 1 67.5 527 ASN B O 1
ATOM 10917 N N . PHE B 1 528 ? -3.393 33.594 11.102 1 73.19 528 PHE B N 1
ATOM 10918 C CA . PHE B 1 528 ? -4.719 33.688 11.695 1 73.19 528 PHE B CA 1
ATOM 10919 C C . PHE B 1 528 ? -5.316 35.094 11.477 1 73.19 528 PHE B C 1
ATOM 10921 O O . PHE B 1 528 ? -6.531 35.219 11.352 1 73.19 528 PHE B O 1
ATOM 10928 N N . THR B 1 529 ? -4.43 36.062 11.305 1 69.5 529 THR B N 1
ATOM 10929 C CA . THR B 1 529 ? -4.926 37.438 11.219 1 69.5 529 THR B CA 1
ATOM 10930 C C . THR B 1 529 ? -5.59 37.688 9.867 1 69.5 529 THR B C 1
ATOM 10932 O O . THR B 1 529 ? -6.461 38.531 9.75 1 69.5 529 THR B O 1
ATOM 10935 N N . ASN B 1 530 ? -5.16 36.875 8.922 1 72.5 530 ASN B N 1
ATOM 10936 C CA . ASN B 1 530 ? -5.711 37.062 7.578 1 72.5 530 ASN B CA 1
ATOM 10937 C C . ASN B 1 530 ? -6.965 36.188 7.375 1 72.5 530 ASN B C 1
ATOM 10939 O O . ASN B 1 530 ? -7.621 36.281 6.336 1 72.5 530 ASN B O 1
ATOM 10943 N N . LEU B 1 531 ? -7.332 35.562 8.359 1 78.25 531 LEU B N 1
ATOM 10944 C CA . LEU B 1 531 ? -8.43 34.594 8.219 1 78.25 531 LEU B CA 1
ATOM 10945 C C . LEU B 1 531 ? -9.766 35.312 8.07 1 78.25 531 LEU B C 1
ATOM 10947 O O . LEU B 1 531 ? -10.586 34.938 7.234 1 78.25 531 LEU B O 1
ATOM 10951 N N . ASP B 1 532 ? -9.898 36.344 8.844 1 75.06 532 ASP B N 1
ATOM 10952 C CA . ASP B 1 532 ? -11.164 37.062 8.789 1 75.06 532 ASP B CA 1
ATOM 10953 C C . ASP B 1 532 ? -11.367 37.719 7.422 1 75.06 532 ASP B C 1
ATOM 10955 O O . ASP B 1 532 ? -12.484 37.75 6.902 1 75.06 532 ASP B O 1
ATOM 10959 N N . GLN B 1 533 ? -10.266 38.125 6.996 1 78.44 533 GLN B N 1
ATOM 10960 C CA . GLN B 1 533 ? -10.359 38.75 5.676 1 78.44 533 GLN B CA 1
ATOM 10961 C C . GLN B 1 533 ? -10.688 37.719 4.605 1 78.44 533 GLN B C 1
ATOM 10963 O O . GLN B 1 533 ? -11.477 37.969 3.697 1 78.44 533 GLN B O 1
ATOM 10968 N N . ASN B 1 534 ? -10.062 36.688 4.719 1 85.25 534 ASN B N 1
ATOM 10969 C CA . ASN B 1 534 ? -10.328 35.625 3.746 1 85.25 534 ASN B CA 1
ATOM 10970 C C . ASN B 1 534 ? -11.758 35.094 3.859 1 85.25 534 ASN B C 1
ATOM 10972 O O . ASN B 1 534 ? -12.383 34.75 2.852 1 85.25 534 ASN B O 1
ATOM 10976 N N . VAL B 1 535 ? -12.211 35 5.051 1 87.5 535 VAL B N 1
ATOM 10977 C CA . VAL B 1 535 ? -13.586 34.562 5.27 1 87.5 535 VAL B CA 1
ATOM 10978 C C . VAL B 1 535 ? -14.555 35.562 4.668 1 87.5 535 VAL B C 1
ATOM 10980 O O . VAL B 1 535 ? -15.523 35.188 3.998 1 87.5 535 VAL B O 1
ATOM 10983 N N . GLN B 1 536 ? -14.234 36.812 4.883 1 87.25 536 GLN B N 1
ATOM 10984 C CA . GLN B 1 536 ? -15.117 37.875 4.352 1 87.25 536 GLN B CA 1
ATOM 10985 C C . GLN B 1 536 ? -15.086 37.875 2.824 1 87.25 536 GLN B C 1
ATOM 10987 O O . GLN B 1 536 ? -16.109 38.062 2.178 1 87.25 536 GLN B O 1
ATOM 10992 N N . LYS B 1 537 ? -13.938 37.719 2.312 1 90.81 537 LYS B N 1
ATOM 10993 C CA . LYS B 1 537 ? -13.828 37.625 0.859 1 90.81 537 LYS B CA 1
ATOM 10994 C C . LYS B 1 537 ? -14.656 36.469 0.305 1 90.81 537 LYS B C 1
ATOM 10996 O O . LYS B 1 537 ? -15.266 36.594 -0.759 1 90.81 537 LYS B O 1
ATOM 11001 N N . THR B 1 538 ? -14.625 35.438 1.002 1 92.69 538 THR B N 1
ATOM 11002 C CA . THR B 1 538 ? -15.398 34.281 0.575 1 92.69 538 THR B CA 1
ATOM 11003 C C . THR B 1 538 ? -16.891 34.562 0.658 1 92.69 538 THR B C 1
ATOM 11005 O O . THR B 1 538 ? -17.656 34.219 -0.258 1 92.69 538 THR B O 1
ATOM 11008 N N . ILE B 1 539 ? -17.328 35.219 1.696 1 93.38 539 ILE B N 1
ATOM 11009 C CA . ILE B 1 539 ? -18.734 35.562 1.876 1 93.38 539 ILE B CA 1
ATOM 11010 C C . ILE B 1 539 ? -19.156 36.531 0.79 1 93.38 539 ILE B C 1
ATOM 11012 O O . ILE B 1 539 ? -20.25 36.406 0.224 1 93.38 539 ILE B O 1
ATOM 11016 N N . ASP B 1 540 ? -18.312 37.438 0.509 1 94.69 540 ASP B N 1
ATOM 11017 C CA . ASP B 1 540 ? -18.609 38.406 -0.544 1 94.69 540 ASP B CA 1
ATOM 11018 C C . ASP B 1 540 ? -18.734 37.719 -1.9 1 94.69 540 ASP B C 1
ATOM 11020 O O . ASP B 1 540 ? -19.609 38.062 -2.695 1 94.69 540 ASP B O 1
ATOM 11024 N N . ALA B 1 541 ? -17.844 36.812 -2.121 1 95 541 ALA B N 1
ATOM 11025 C CA . ALA B 1 541 ? -17.906 36.062 -3.377 1 95 541 ALA B CA 1
ATOM 11026 C C . ALA B 1 541 ? -19.203 35.25 -3.484 1 95 541 ALA B C 1
ATOM 11028 O O . ALA B 1 541 ? -19.781 35.156 -4.562 1 95 541 ALA B O 1
ATOM 11029 N N . LEU B 1 542 ? -19.625 34.719 -2.412 1 95.31 542 LEU B N 1
ATOM 11030 C CA . LEU B 1 542 ? -20.859 33.938 -2.393 1 95.31 542 LEU B CA 1
ATOM 11031 C C . LEU B 1 542 ? -22.078 34.844 -2.596 1 95.31 542 LEU B C 1
ATOM 11033 O O . LEU B 1 542 ? -23.031 34.469 -3.279 1 95.31 542 LEU B O 1
ATOM 11037 N N . HIS B 1 543 ? -22.016 36 -2.051 1 94.94 543 HIS B N 1
ATOM 11038 C CA . HIS B 1 543 ? -23.094 36.969 -2.242 1 94.94 543 HIS B CA 1
ATOM 11039 C C . HIS B 1 543 ? -23.156 37.438 -3.691 1 94.94 543 HIS B C 1
ATOM 11041 O O . HIS B 1 543 ? -24.234 37.688 -4.223 1 94.94 543 HIS B O 1
ATOM 11047 N N . GLU B 1 544 ? -22 37.562 -4.223 1 94.25 544 GLU B N 1
ATOM 11048 C CA . GLU B 1 544 ? -21.969 37.938 -5.637 1 94.25 544 GLU B CA 1
ATOM 11049 C C . GLU B 1 544 ? -22.672 36.875 -6.488 1 94.25 544 GLU B C 1
ATOM 11051 O O . GLU B 1 544 ? -23.391 37.188 -7.426 1 94.25 544 GLU B O 1
ATOM 11056 N N . ILE B 1 545 ? -22.391 35.656 -6.203 1 94.5 545 ILE B N 1
ATOM 11057 C CA . ILE B 1 545 ? -23.047 34.562 -6.918 1 94.5 545 ILE B CA 1
ATOM 11058 C C . ILE B 1 545 ? -24.547 34.594 -6.691 1 94.5 545 ILE B C 1
ATOM 11060 O O . ILE B 1 545 ? -25.328 34.406 -7.625 1 94.5 545 ILE B O 1
ATOM 11064 N N . LYS B 1 546 ? -24.938 34.844 -5.449 1 93.5 546 LYS B N 1
ATOM 11065 C CA . LYS B 1 546 ? -26.344 34.969 -5.109 1 93.5 546 LYS B CA 1
ATOM 11066 C C . LYS B 1 546 ? -27.031 36.062 -5.922 1 93.5 546 LYS B C 1
ATOM 11068 O O . LYS B 1 546 ? -28.125 35.875 -6.441 1 93.5 546 LYS B O 1
ATOM 11073 N N . ASP B 1 547 ? -26.344 37.156 -6.043 1 93.06 547 ASP B N 1
ATOM 11074 C CA . ASP B 1 547 ? -26.891 38.281 -6.789 1 93.06 547 ASP B CA 1
ATOM 11075 C C . ASP B 1 547 ? -27.016 37.969 -8.273 1 93.06 547 ASP B C 1
ATOM 11077 O O . ASP B 1 547 ? -27.984 38.344 -8.93 1 93.06 547 ASP B O 1
ATOM 11081 N N . LYS B 1 548 ? -26.078 37.25 -8.75 1 92.31 548 LYS B N 1
ATOM 11082 C CA . LYS B 1 548 ? -26.141 36.844 -10.141 1 92.31 548 LYS B CA 1
ATOM 11083 C C . LYS B 1 548 ? -27.344 35.906 -10.383 1 92.31 548 LYS B C 1
ATOM 11085 O O . LYS B 1 548 ? -28.016 36.031 -11.398 1 92.31 548 LYS B O 1
ATOM 11090 N N . TYR B 1 549 ? -27.578 35.031 -9.492 1 92.56 549 TYR B N 1
ATOM 11091 C CA . TYR B 1 549 ? -28.688 34.094 -9.609 1 92.56 549 TYR B CA 1
ATOM 11092 C C . TYR B 1 549 ? -30.016 34.812 -9.469 1 92.56 549 TYR B C 1
ATOM 11094 O O . TYR B 1 549 ? -30.984 34.5 -10.172 1 92.56 549 TYR B O 1
ATOM 11102 N N . GLN B 1 550 ? -30.094 35.781 -8.57 1 90.25 550 GLN B N 1
ATOM 11103 C CA . GLN B 1 550 ? -31.312 36.531 -8.352 1 90.25 550 GLN B CA 1
ATOM 11104 C C . GLN B 1 550 ? -31.688 37.344 -9.594 1 90.25 550 GLN B C 1
ATOM 11106 O O . GLN B 1 550 ? -32.875 37.5 -9.914 1 90.25 550 GLN B O 1
ATOM 11111 N N . ASN B 1 551 ? -30.719 37.812 -10.344 1 89.94 551 ASN B N 1
ATOM 11112 C CA . ASN B 1 551 ? -30.953 38.656 -11.523 1 89.94 551 ASN B CA 1
ATOM 11113 C C . ASN B 1 551 ? -30.938 37.812 -12.797 1 89.94 551 ASN B C 1
ATOM 11115 O O . ASN B 1 551 ? -30.984 38.344 -13.906 1 89.94 551 ASN B O 1
ATOM 11119 N N . ASN B 1 552 ? -30.859 36.594 -12.688 1 86.88 552 ASN B N 1
ATOM 11120 C CA . ASN B 1 552 ? -30.859 35.625 -13.797 1 86.88 552 ASN B CA 1
ATOM 11121 C C . ASN B 1 552 ? -29.672 35.875 -14.742 1 86.88 552 ASN B C 1
ATOM 11123 O O . ASN B 1 552 ? -29.828 35.781 -15.961 1 86.88 552 ASN B O 1
ATOM 11127 N N . ASN B 1 553 ? -28.578 36.344 -14.148 1 86.94 553 ASN B N 1
ATOM 11128 C CA . ASN B 1 553 ? -27.375 36.594 -14.906 1 86.94 553 ASN B CA 1
ATOM 11129 C C . ASN B 1 553 ? -26.297 35.562 -14.625 1 86.94 553 ASN B C 1
ATOM 11131 O O . ASN B 1 553 ? -25.172 35.906 -14.242 1 86.94 553 ASN B O 1
ATOM 11135 N N . TYR B 1 554 ? -26.656 34.25 -14.82 1 85.56 554 TYR B N 1
ATOM 11136 C CA . TYR B 1 554 ? -25.688 33.219 -14.461 1 85.56 554 TYR B CA 1
ATOM 11137 C C . TYR B 1 554 ? -24.953 32.719 -15.695 1 85.56 554 TYR B C 1
ATOM 11139 O O . TYR B 1 554 ? -24.453 31.578 -15.703 1 85.56 554 TYR B O 1
ATOM 11147 N N . GLN B 1 555 ? -24.734 33.469 -16.75 1 85.06 555 GLN B N 1
ATOM 11148 C CA . GLN B 1 555 ? -24.141 33.062 -18.016 1 85.06 555 GLN B CA 1
ATOM 11149 C C . GLN B 1 555 ? -22.656 32.781 -17.844 1 85.06 555 GLN B C 1
ATOM 11151 O O . GLN B 1 555 ? -22.078 31.953 -18.562 1 85.06 555 GLN B O 1
ATOM 11156 N N . ASP B 1 556 ? -22.078 33.406 -16.875 1 85.5 556 ASP B N 1
ATOM 11157 C CA . ASP B 1 556 ? -20.641 33.25 -16.672 1 85.5 556 ASP B CA 1
ATOM 11158 C C . ASP B 1 556 ? -20.344 32.219 -15.602 1 85.5 556 ASP B C 1
ATOM 11160 O O . ASP B 1 556 ? -19.188 32.031 -15.211 1 85.5 556 ASP B O 1
ATOM 11164 N N . THR B 1 557 ? -21.344 31.516 -15.18 1 90.5 557 THR B N 1
ATOM 11165 C CA . THR B 1 557 ? -21.172 30.531 -14.125 1 90.5 557 THR B CA 1
ATOM 11166 C C . THR B 1 557 ? -21.266 29.109 -14.695 1 90.5 557 THR B C 1
ATOM 11168 O O . THR B 1 557 ? -21.547 28.938 -15.883 1 90.5 557 THR B O 1
ATOM 11171 N N . GLU B 1 558 ? -20.891 28.188 -13.844 1 91.94 558 GLU B N 1
ATOM 11172 C CA . GLU B 1 558 ? -21.016 26.781 -14.258 1 91.94 558 GLU B CA 1
ATOM 11173 C C . GLU B 1 558 ? -22.469 26.391 -14.469 1 91.94 558 GLU B C 1
ATOM 11175 O O . GLU B 1 558 ? -22.766 25.5 -15.258 1 91.94 558 GLU B O 1
ATOM 11180 N N . PHE B 1 559 ? -23.359 27.125 -13.766 1 93.81 559 PHE B N 1
ATOM 11181 C CA . PHE B 1 559 ? -24.781 26.812 -13.852 1 93.81 559 PHE B CA 1
ATOM 11182 C C . PHE B 1 559 ? -25.312 27.094 -15.258 1 93.81 559 PHE B C 1
ATOM 11184 O O . PHE B 1 559 ? -26.344 26.547 -15.648 1 93.81 559 PHE B O 1
ATOM 11191 N N . ALA B 1 560 ? -24.578 27.828 -16.078 1 91.5 560 ALA B N 1
ATOM 11192 C CA . ALA B 1 560 ? -24.984 28.156 -17.438 1 91.5 560 ALA B CA 1
ATOM 11193 C C . ALA B 1 560 ? -25.078 26.891 -18.297 1 91.5 560 ALA B C 1
ATOM 11195 O O . ALA B 1 560 ? -25.781 26.875 -19.297 1 91.5 560 ALA B O 1
ATOM 11196 N N . LYS B 1 561 ? -24.375 25.891 -17.922 1 92.69 561 LYS B N 1
ATOM 11197 C CA . LYS B 1 561 ? -24.344 24.641 -18.688 1 92.69 561 LYS B CA 1
ATOM 11198 C C . LYS B 1 561 ? -25.641 23.859 -18.5 1 92.69 561 LYS B C 1
ATOM 11200 O O . LYS B 1 561 ? -25.812 22.781 -19.094 1 92.69 561 LYS B O 1
ATOM 11205 N N . ILE B 1 562 ? -26.547 24.375 -17.672 1 91.94 562 ILE B N 1
ATOM 11206 C CA . ILE B 1 562 ? -27.766 23.656 -17.297 1 91.94 562 ILE B CA 1
ATOM 11207 C C . ILE B 1 562 ? -28.609 23.359 -18.531 1 91.94 562 ILE B C 1
ATOM 11209 O O . ILE B 1 562 ? -29.172 22.281 -18.656 1 91.94 562 ILE B O 1
ATOM 11213 N N . ASP B 1 563 ? -28.688 24.25 -19.406 1 88 563 ASP B N 1
ATOM 11214 C CA . ASP B 1 563 ? -29.516 24.078 -20.594 1 88 563 ASP B CA 1
ATOM 11215 C C . ASP B 1 563 ? -28.969 22.969 -21.484 1 88 563 ASP B C 1
ATOM 11217 O O . ASP B 1 563 ? -29.734 22.141 -22 1 88 563 ASP B O 1
ATOM 11221 N N . THR B 1 564 ? -27.688 23.031 -21.656 1 89.75 564 THR B N 1
ATOM 11222 C CA . THR B 1 564 ? -27.062 22 -22.469 1 89.75 564 THR B CA 1
ATOM 11223 C C . THR B 1 564 ? -27.25 20.625 -21.859 1 89.75 564 THR B C 1
ATOM 11225 O O . THR B 1 564 ? -27.578 19.656 -22.562 1 89.75 564 THR B O 1
ATOM 11228 N N . LEU B 1 565 ? -27.094 20.5 -20.625 1 91.12 565 LEU B N 1
ATOM 11229 C CA . LEU B 1 565 ? -27.203 19.203 -19.938 1 91.12 565 LEU B CA 1
ATOM 11230 C C . LEU B 1 565 ? -28.656 18.734 -19.906 1 91.12 565 LEU B C 1
ATOM 11232 O O . LEU B 1 565 ? -28.922 17.531 -20.047 1 91.12 565 LEU B O 1
ATOM 11236 N N . MET B 1 566 ? -29.531 19.672 -19.766 1 87.62 566 MET B N 1
ATOM 11237 C CA . MET B 1 566 ? -30.938 19.328 -19.766 1 87.62 566 MET B CA 1
ATOM 11238 C C . MET B 1 566 ? -31.375 18.797 -21.125 1 87.62 566 MET B C 1
ATOM 11240 O O . MET B 1 566 ? -32.219 17.891 -21.219 1 87.62 566 MET B O 1
ATOM 11244 N N . ASN B 1 567 ? -30.812 19.375 -22.094 1 85.69 567 ASN B N 1
ATOM 11245 C CA . ASN B 1 567 ? -31.094 18.891 -23.438 1 85.69 567 ASN B CA 1
ATOM 11246 C C . ASN B 1 567 ? -30.609 17.453 -23.641 1 85.69 567 ASN B C 1
ATOM 11248 O O . ASN B 1 567 ? -31.281 16.641 -24.281 1 85.69 567 ASN B O 1
ATOM 11252 N N . ILE B 1 568 ? -29.438 17.203 -23.156 1 85.69 568 ILE B N 1
ATOM 11253 C CA . ILE B 1 568 ? -28.891 15.859 -23.25 1 85.69 568 ILE B CA 1
ATOM 11254 C C . ILE B 1 568 ? -29.797 14.867 -22.531 1 85.69 568 ILE B C 1
ATOM 11256 O O . ILE B 1 568 ? -30.031 13.766 -23.031 1 85.69 568 ILE B O 1
ATOM 11260 N N . ILE B 1 569 ? -30.375 15.273 -21.438 1 85.88 569 ILE B N 1
ATOM 11261 C CA . ILE B 1 569 ? -31.234 14.414 -20.641 1 85.88 569 ILE B CA 1
ATOM 11262 C C . ILE B 1 569 ? -32.562 14.195 -21.375 1 85.88 569 ILE B C 1
ATOM 11264 O O . ILE B 1 569 ? -33.062 13.07 -21.422 1 85.88 569 ILE B O 1
ATOM 11268 N N . THR B 1 570 ? -33.094 15.281 -21.906 1 81.88 570 THR B N 1
ATOM 11269 C CA . THR B 1 570 ? -34.375 15.203 -22.609 1 81.88 570 THR B CA 1
ATOM 11270 C C . THR B 1 570 ? -34.25 14.312 -23.828 1 81.88 570 THR B C 1
ATOM 11272 O O . THR B 1 570 ? -35.188 13.547 -24.141 1 81.88 570 THR B O 1
ATOM 11275 N N . GLU B 1 571 ? -33.219 14.336 -24.484 1 77.31 571 GLU B N 1
ATOM 11276 C CA . GLU B 1 571 ? -33 13.508 -25.656 1 77.31 571 GLU B CA 1
ATOM 11277 C C . GLU B 1 571 ? -32.906 12.023 -25.281 1 77.31 571 GLU B C 1
ATOM 11279 O O . GLU B 1 571 ? -33.344 11.164 -26.047 1 77.31 571 GLU B O 1
ATOM 11284 N N . ARG B 1 572 ? -32.438 11.766 -24.203 1 74.94 572 ARG B N 1
ATOM 11285 C CA . ARG B 1 572 ? -32.219 10.391 -23.781 1 74.94 572 ARG B CA 1
ATOM 11286 C C . ARG B 1 572 ? -33.469 9.805 -23.156 1 74.94 572 ARG B C 1
ATOM 11288 O O . ARG B 1 572 ? -33.719 8.602 -23.266 1 74.94 572 ARG B O 1
ATOM 11295 N N . THR B 1 573 ? -34.188 10.594 -22.391 1 63.56 573 THR B N 1
ATOM 11296 C CA . THR B 1 573 ? -35.375 10.109 -21.719 1 63.56 573 THR B CA 1
ATOM 11297 C C . THR B 1 573 ? -36.562 10.133 -22.672 1 63.56 573 THR B C 1
ATOM 11299 O O . THR B 1 573 ? -37.531 9.398 -22.484 1 63.56 573 THR B O 1
ATOM 11302 N N . ALA B 1 574 ? -36.594 11.094 -23.531 1 54.34 574 ALA B N 1
ATOM 11303 C CA . ALA B 1 574 ? -37.688 11.102 -24.531 1 54.34 574 ALA B CA 1
ATOM 11304 C C . ALA B 1 574 ? -37.719 9.789 -25.297 1 54.34 574 ALA B C 1
ATOM 11306 O O . ALA B 1 574 ? -38.781 9.312 -25.672 1 54.34 574 ALA B O 1
ATOM 11307 N N . LEU B 1 575 ? -36.531 9.289 -25.531 1 45.28 575 LEU B N 1
ATOM 11308 C CA . LEU B 1 575 ? -36.562 8.062 -26.328 1 45.28 575 LEU B CA 1
ATOM 11309 C C . LEU B 1 575 ? -37.219 6.922 -25.547 1 45.28 575 LEU B C 1
ATOM 11311 O O . LEU B 1 575 ? -37.906 6.086 -26.125 1 45.28 575 LEU B O 1
ATOM 11315 N N . GLY B 1 576 ? -36.781 6.652 -24.297 1 42.34 576 GLY B N 1
ATOM 11316 C CA . GLY B 1 576 ? -37.5 5.613 -23.562 1 42.34 576 GLY B CA 1
ATOM 11317 C C . GLY B 1 576 ? -38.938 5.945 -23.281 1 42.34 576 GLY B C 1
ATOM 11318 O O . GLY B 1 576 ? -39.719 5.059 -22.969 1 42.34 576 GLY B O 1
ATOM 11319 N N . ARG B 1 577 ? -39.344 7.223 -22.812 1 41.41 577 ARG B N 1
ATOM 11320 C CA . ARG B 1 577 ? -40.688 7.605 -22.406 1 41.41 577 ARG B CA 1
ATOM 11321 C C . ARG B 1 577 ? -41.594 7.723 -23.625 1 41.41 577 ARG B C 1
ATOM 11323 O O . ARG B 1 577 ? -42.625 8.414 -23.562 1 41.41 577 ARG B O 1
ATOM 11330 N N . ARG B 1 578 ? -41.531 7.434 -24.719 1 37.81 578 ARG B N 1
ATOM 11331 C CA . ARG B 1 578 ? -42.844 7.363 -25.328 1 37.81 578 ARG B CA 1
ATOM 11332 C C . ARG B 1 578 ? -43.875 6.82 -24.328 1 37.81 578 ARG B C 1
ATOM 11334 O O . ARG B 1 578 ? -45.062 6.672 -24.672 1 37.81 578 ARG B O 1
ATOM 11341 N N . VAL B 1 579 ? -43.5 5.836 -23.438 1 34 579 VAL B N 1
ATOM 11342 C CA . VAL B 1 579 ? -44.5 5.496 -22.438 1 34 579 VAL B CA 1
ATOM 11343 C C . VAL B 1 579 ? -44.906 6.746 -21.672 1 34 579 VAL B C 1
ATOM 11345 O O . VAL B 1 579 ? -44.219 7.758 -21.688 1 34 579 VAL B O 1
ATOM 11348 N N . ARG B 1 580 ? -45.281 6.77 -20.078 1 34.56 580 ARG B N 1
ATOM 11349 C CA . ARG B 1 580 ? -46.281 7.496 -19.297 1 34.56 580 ARG B CA 1
ATOM 11350 C C . ARG B 1 580 ? -45.844 8.945 -19.078 1 34.56 580 ARG B C 1
ATOM 11352 O O . ARG B 1 580 ? -46.469 9.867 -19.609 1 34.56 580 ARG B O 1
ATOM 11359 N N . GLY B 1 581 ? -45.531 9.383 -17.734 1 34.34 581 GLY B N 1
ATOM 11360 C CA . GLY B 1 581 ? -45.906 10.461 -16.828 1 34.34 581 GLY B CA 1
ATOM 11361 C C . GLY B 1 581 ? -45.094 11.711 -17 1 34.34 581 GLY B C 1
ATOM 11362 O O . GLY B 1 581 ? -44.062 11.688 -17.688 1 34.34 581 GLY B O 1
ATOM 11363 N N . ALA B 1 582 ? -45.5 12.953 -16.391 1 36.84 582 ALA B N 1
ATOM 11364 C CA . ALA B 1 582 ? -45.156 14.359 -16.156 1 36.84 582 ALA B CA 1
ATOM 11365 C C . ALA B 1 582 ? -43.688 14.523 -15.852 1 36.84 582 ALA B C 1
ATOM 11367 O O . ALA B 1 582 ? -43.219 14.234 -14.734 1 36.84 582 ALA B O 1
ATOM 11368 N N . VAL B 1 583 ? -42.844 14.109 -16.625 1 46.22 583 VAL B N 1
ATOM 11369 C CA . VAL B 1 583 ? -41.438 14.461 -16.328 1 46.22 583 VAL B CA 1
ATOM 11370 C C . VAL B 1 583 ? -41.375 15.891 -15.812 1 46.22 583 VAL B C 1
ATOM 11372 O O . VAL B 1 583 ? -41.844 16.828 -16.469 1 46.22 583 VAL B O 1
ATOM 11375 N N . GLU B 1 584 ? -41.406 16.203 -14.719 1 50.84 584 GLU B N 1
ATOM 11376 C CA . GLU B 1 584 ? -41.375 17.469 -14.008 1 50.84 584 GLU B CA 1
ATOM 11377 C C . GLU B 1 584 ? -40.375 18.438 -14.625 1 50.84 584 GLU B C 1
ATOM 11379 O O . GLU B 1 584 ? -39.188 18.109 -14.711 1 50.84 584 GLU B O 1
ATOM 11384 N N . ASN B 1 585 ? -40.688 19.266 -15.656 1 65.81 585 ASN B N 1
ATOM 11385 C CA . ASN B 1 585 ? -39.938 20.344 -16.297 1 65.81 585 ASN B CA 1
ATOM 11386 C C . ASN B 1 585 ? -39.344 21.297 -15.258 1 65.81 585 ASN B C 1
ATOM 11388 O O . ASN B 1 585 ? -40.062 21.875 -14.445 1 65.81 585 ASN B O 1
ATOM 11392 N N . LEU B 1 586 ? -38.031 21.062 -14.938 1 79.5 586 LEU B N 1
ATOM 11393 C CA . LEU B 1 586 ? -37.344 21.953 -14.023 1 79.5 586 LEU B CA 1
ATOM 11394 C C . LEU B 1 586 ? -36.969 23.266 -14.719 1 79.5 586 LEU B C 1
ATOM 11396 O O . LEU B 1 586 ? -36.406 23.266 -15.805 1 79.5 586 LEU B O 1
ATOM 11400 N N . VAL B 1 587 ? -37.625 24.375 -14.273 1 84.62 587 VAL B N 1
ATOM 11401 C CA . VAL B 1 587 ? -37.25 25.703 -14.727 1 84.62 587 VAL B CA 1
ATOM 11402 C C . VAL B 1 587 ? -36.031 26.188 -13.914 1 84.62 587 VAL B C 1
ATOM 11404 O O . VAL B 1 587 ? -36.125 26.328 -12.695 1 84.62 587 VAL B O 1
ATOM 11407 N N . PRO B 1 588 ? -34.938 26.359 -14.625 1 89.38 588 PRO B N 1
ATOM 11408 C CA . PRO B 1 588 ? -33.688 26.719 -13.922 1 89.38 588 PRO B CA 1
ATOM 11409 C C . PRO B 1 588 ? -33.875 27.891 -12.969 1 89.38 588 PRO B C 1
ATOM 11411 O O . PRO B 1 588 ? -33.344 27.859 -11.852 1 89.38 588 PRO B O 1
ATOM 11414 N N . GLN B 1 589 ? -34.625 28.875 -13.398 1 88.25 589 GLN B N 1
ATOM 11415 C CA . GLN B 1 589 ? -34.812 30.062 -12.555 1 88.25 589 GLN B CA 1
ATOM 11416 C C . GLN B 1 589 ? -35.594 29.719 -11.289 1 88.25 589 GLN B C 1
ATOM 11418 O O . GLN B 1 589 ? -35.281 30.25 -10.211 1 88.25 589 GLN B O 1
ATOM 11423 N N . GLN B 1 590 ? -36.469 28.891 -11.445 1 89.56 590 GLN B N 1
ATOM 11424 C CA . GLN B 1 590 ? -37.25 28.484 -10.281 1 89.56 590 GLN B CA 1
ATOM 11425 C C . GLN B 1 590 ? -36.406 27.656 -9.32 1 89.56 590 GLN B C 1
ATOM 11427 O O . GLN B 1 590 ? -36.562 27.766 -8.102 1 89.56 590 GLN B O 1
ATOM 11432 N N . PHE B 1 591 ? -35.625 26.859 -9.875 1 93.19 591 PHE B N 1
ATOM 11433 C CA . PHE B 1 591 ? -34.719 26.062 -9.039 1 93.19 591 PHE B CA 1
ATOM 11434 C C . PHE B 1 591 ? -33.75 26.969 -8.258 1 93.19 591 PHE B C 1
ATOM 11436 O O . PHE B 1 591 ? -33.531 26.734 -7.07 1 93.19 591 PHE B O 1
ATOM 11443 N N . LEU B 1 592 ? -33.281 27.953 -8.891 1 93.44 592 LEU B N 1
ATOM 11444 C CA . LEU B 1 592 ? -32.344 28.859 -8.242 1 93.44 592 LEU B CA 1
ATOM 11445 C C . LEU B 1 592 ? -33 29.656 -7.137 1 93.44 592 LEU B C 1
ATOM 11447 O O . LEU B 1 592 ? -32.438 29.891 -6.078 1 93.44 592 LEU B O 1
ATOM 11451 N N . LEU B 1 593 ? -34.25 30.016 -7.328 1 91.88 593 LEU B N 1
ATOM 11452 C CA . LEU B 1 593 ? -34.969 30.812 -6.352 1 91.88 593 LEU B CA 1
ATOM 11453 C C . LEU B 1 593 ? -35.375 29.953 -5.16 1 91.88 593 LEU B C 1
ATOM 11455 O O . LEU B 1 593 ? -35.344 30.406 -4.016 1 91.88 593 LEU B O 1
ATOM 11459 N N . ASN B 1 594 ? -35.688 28.719 -5.461 1 89.62 594 ASN B N 1
ATOM 11460 C CA . ASN B 1 594 ? -36.25 27.891 -4.41 1 89.62 594 ASN B CA 1
ATOM 11461 C C . ASN B 1 594 ? -35.156 27.125 -3.654 1 89.62 594 ASN B C 1
ATOM 11463 O O . ASN B 1 594 ? -35.312 26.812 -2.471 1 89.62 594 ASN B O 1
ATOM 11467 N N . THR B 1 595 ? -34.125 26.875 -4.324 1 90.88 595 THR B N 1
ATOM 11468 C CA . THR B 1 595 ? -33.094 26.031 -3.701 1 90.88 595 THR B CA 1
ATOM 11469 C C . THR B 1 595 ? -31.75 26.734 -3.697 1 90.88 595 THR B C 1
ATOM 11471 O O . THR B 1 595 ? -31.047 26.75 -2.684 1 90.88 595 THR B O 1
ATOM 11474 N N . GLY B 1 596 ? -31.406 27.328 -4.793 1 91.88 596 GLY B N 1
ATOM 11475 C CA . GLY B 1 596 ? -30.078 27.922 -4.941 1 91.88 596 GLY B CA 1
ATOM 11476 C C . GLY B 1 596 ? -29.828 29.062 -3.973 1 91.88 596 GLY B C 1
ATOM 11477 O O . GLY B 1 596 ? -28.875 29.016 -3.186 1 91.88 596 GLY B O 1
ATOM 11478 N N . ILE B 1 597 ? -30.672 30.016 -3.971 1 93.25 597 ILE B N 1
ATOM 11479 C CA . ILE B 1 597 ? -30.484 31.219 -3.178 1 93.25 597 ILE B CA 1
ATOM 11480 C C . ILE B 1 597 ? -30.578 30.875 -1.691 1 93.25 597 ILE B C 1
ATOM 11482 O O . ILE B 1 597 ? -29.719 31.281 -0.9 1 93.25 597 ILE B O 1
ATOM 11486 N N . PRO B 1 598 ? -31.5 30.062 -1.343 1 91.88 598 PRO B N 1
ATOM 11487 C CA . PRO B 1 598 ? -31.547 29.672 0.069 1 91.88 598 PRO B CA 1
ATOM 11488 C C . PRO B 1 598 ? -30.328 28.875 0.501 1 91.88 598 PRO B C 1
ATOM 11490 O O . PRO B 1 598 ? -29.859 29.016 1.64 1 91.88 598 PRO B O 1
ATOM 11493 N N . PHE B 1 599 ? -29.859 28.109 -0.361 1 92.5 599 PHE B N 1
ATOM 11494 C CA . PHE B 1 599 ? -28.672 27.328 -0.071 1 92.5 599 PHE B CA 1
ATOM 11495 C C . PHE B 1 599 ? -27.469 28.234 0.217 1 92.5 599 PHE B C 1
ATOM 11497 O O . PHE B 1 599 ? -26.75 28.016 1.185 1 92.5 599 PHE B O 1
ATOM 11504 N N . ILE B 1 600 ? -27.312 29.203 -0.559 1 94.12 600 ILE B N 1
ATOM 11505 C CA . ILE B 1 600 ? -26.188 30.125 -0.409 1 94.12 600 ILE B CA 1
ATOM 11506 C C . ILE B 1 600 ? -26.359 30.938 0.879 1 94.12 600 ILE B C 1
ATOM 11508 O O . ILE B 1 600 ? -25.391 31.172 1.603 1 94.12 600 ILE B O 1
ATOM 11512 N N . PHE B 1 601 ? -27.562 31.297 1.118 1 92.94 601 PHE B N 1
ATOM 11513 C CA . PHE B 1 601 ? -27.844 32.062 2.322 1 92.94 601 PHE B CA 1
ATOM 11514 C C . PHE B 1 601 ? -27.531 31.25 3.572 1 92.94 601 PHE B C 1
ATOM 11516 O O . PHE B 1 601 ? -26.891 31.734 4.496 1 92.94 601 PHE B O 1
ATOM 11523 N N . LYS B 1 602 ? -27.969 30.062 3.537 1 91.25 602 LYS B N 1
ATOM 11524 C CA . LYS B 1 602 ? -27.719 29.203 4.68 1 91.25 602 LYS B CA 1
ATOM 11525 C C . LYS B 1 602 ? -26.219 28.922 4.844 1 91.25 602 LYS B C 1
ATOM 11527 O O . LYS B 1 602 ? -25.719 28.859 5.965 1 91.25 602 LYS B O 1
ATOM 11532 N N . LEU B 1 603 ? -25.594 28.75 3.773 1 91.81 603 LEU B N 1
ATOM 11533 C CA . LEU B 1 603 ? -24.156 28.469 3.809 1 91.81 603 LEU B CA 1
ATOM 11534 C C . LEU B 1 603 ? -23.391 29.672 4.352 1 91.81 603 LEU B C 1
ATOM 11536 O O . LEU B 1 603 ? -22.484 29.5 5.164 1 91.81 603 LEU B O 1
ATOM 11540 N N . THR B 1 604 ? -23.719 30.828 3.914 1 93.06 604 THR B N 1
ATOM 11541 C CA . THR B 1 604 ? -23.047 32.062 4.367 1 93.06 604 THR B CA 1
ATOM 11542 C C . THR B 1 604 ? -23.266 32.25 5.863 1 93.06 604 THR B C 1
ATOM 11544 O O . THR B 1 604 ? -22.344 32.656 6.574 1 93.06 604 THR B O 1
ATOM 11547 N N . ASN B 1 605 ? -24.391 31.922 6.301 1 89.56 605 ASN B N 1
ATOM 11548 C CA . ASN B 1 605 ? -24.672 32.031 7.73 1 89.56 605 ASN B CA 1
ATOM 11549 C C . ASN B 1 605 ? -23.875 31.016 8.547 1 89.56 605 ASN B C 1
ATOM 11551 O O . ASN B 1 605 ? -23.359 31.344 9.617 1 89.56 605 ASN B O 1
ATOM 11555 N N . GLU B 1 606 ? -23.859 29.891 7.977 1 87.56 606 GLU B N 1
ATOM 11556 C CA . GLU B 1 606 ? -23.094 28.844 8.656 1 87.56 606 GLU B CA 1
ATOM 11557 C C . GLU B 1 606 ? -21.609 29.203 8.734 1 87.56 606 GLU B C 1
ATOM 11559 O O . GLU B 1 606 ? -20.953 28.922 9.734 1 87.56 606 GLU B O 1
ATOM 11564 N N . ILE B 1 607 ? -21.094 29.75 7.711 1 89 607 ILE B N 1
ATOM 11565 C CA . ILE B 1 607 ? -19.688 30.125 7.672 1 89 607 ILE B CA 1
ATOM 11566 C C . ILE B 1 607 ? -19.422 31.266 8.648 1 89 607 ILE B C 1
ATOM 11568 O O . ILE B 1 607 ? -18.422 31.234 9.383 1 89 607 ILE B O 1
ATOM 11572 N N . GLN B 1 608 ? -20.312 32.125 8.664 1 86.25 608 GLN B N 1
ATOM 11573 C CA . GLN B 1 608 ? -20.172 33.25 9.578 1 86.25 608 GLN B CA 1
ATOM 11574 C C . GLN B 1 608 ? -20.219 32.812 11.031 1 86.25 608 GLN B C 1
ATOM 11576 O O . GLN B 1 608 ? -19.438 33.281 11.867 1 86.25 608 GLN B O 1
ATOM 11581 N N . ASP B 1 609 ? -21.016 31.891 11.266 1 81.62 609 ASP B N 1
ATOM 11582 C CA . ASP B 1 609 ? -21.141 31.359 12.617 1 81.62 609 ASP B CA 1
ATOM 11583 C C . ASP B 1 609 ? -19.922 30.516 13 1 81.62 609 ASP B C 1
ATOM 11585 O O . ASP B 1 609 ? -19.484 30.547 14.148 1 81.62 609 ASP B O 1
ATOM 11589 N N . ALA B 1 610 ? -19.516 29.844 12.031 1 79.94 610 ALA B N 1
ATOM 11590 C CA . ALA B 1 610 ? -18.406 28.922 12.297 1 79.94 610 ALA B CA 1
ATOM 11591 C C . ALA B 1 610 ? -17.094 29.688 12.516 1 79.94 610 ALA B C 1
ATOM 11593 O O . ALA B 1 610 ? -16.25 29.25 13.305 1 79.94 610 ALA B O 1
ATOM 11594 N N . PHE B 1 611 ? -16.922 30.797 11.875 1 81.81 611 PHE B N 1
ATOM 11595 C CA . PHE B 1 611 ? -15.641 31.484 11.938 1 81.81 611 PHE B CA 1
ATOM 11596 C C . PHE B 1 611 ? -15.727 32.719 12.828 1 81.81 611 PHE B C 1
ATOM 11598 O O . PHE B 1 611 ? -14.875 33.594 12.766 1 81.81 611 PHE B O 1
ATOM 11605 N N . HIS B 1 612 ? -16.688 32.594 13.641 1 75.5 612 HIS B N 1
ATOM 11606 C CA . HIS B 1 612 ? -16.734 33.656 14.633 1 75.5 612 HIS B CA 1
ATOM 11607 C C . HIS B 1 612 ? -15.578 33.562 15.617 1 75.5 612 HIS B C 1
ATOM 11609 O O . HIS B 1 612 ? -15.266 32.469 16.109 1 75.5 612 HIS B O 1
ATOM 11615 N N . SER B 1 613 ? -14.766 34.625 15.602 1 71.5 613 SER B N 1
ATOM 11616 C CA . SER B 1 613 ? -13.562 34.594 16.438 1 71.5 613 SER B CA 1
ATOM 11617 C C . SER B 1 613 ? -13.812 35.219 17.797 1 71.5 613 SER B C 1
ATOM 11619 O O . SER B 1 613 ? -14.656 36.125 17.922 1 71.5 613 SER B O 1
ATOM 11621 N N . THR B 1 614 ? -13.18 34.719 18.734 1 77.44 614 THR B N 1
ATOM 11622 C CA . THR B 1 614 ? -13.188 35.312 20.078 1 77.44 614 THR B CA 1
ATOM 11623 C C . THR B 1 614 ? -12.531 36.688 20.078 1 77.44 614 THR B C 1
ATOM 11625 O O . THR B 1 614 ? -11.617 36.938 19.297 1 77.44 614 THR B O 1
ATOM 11628 N N . PRO B 1 615 ? -12.961 37.469 20.844 1 82.38 615 PRO B N 1
ATOM 11629 C CA . PRO B 1 615 ? -12.422 38.812 20.875 1 82.38 615 PRO B CA 1
ATOM 11630 C C . PRO B 1 615 ? -10.914 38.844 21.094 1 82.38 615 PRO B C 1
ATOM 11632 O O . PRO B 1 615 ? -10.227 39.719 20.547 1 82.38 615 PRO B O 1
ATOM 11635 N N . LEU B 1 616 ? -10.5 38 21.812 1 85.75 616 LEU B N 1
ATOM 11636 C CA . LEU B 1 616 ? -9.062 37.969 22.062 1 85.75 616 LEU B CA 1
ATOM 11637 C C . LEU B 1 616 ? -8.297 37.688 20.766 1 85.75 616 LEU B C 1
ATOM 11639 O O . LEU B 1 616 ? -7.289 38.344 20.484 1 85.75 616 LEU B O 1
ATOM 11643 N N . LEU B 1 617 ? -8.734 36.75 20.078 1 85.75 617 LEU B N 1
ATOM 11644 C CA . LEU B 1 617 ? -8.062 36.375 18.844 1 85.75 617 LEU B CA 1
ATOM 11645 C C . LEU B 1 617 ? -8.141 37.5 17.812 1 85.75 617 LEU B C 1
ATOM 11647 O O . LEU B 1 617 ? -7.191 37.75 17.062 1 85.75 617 LEU B O 1
ATOM 11651 N N . LYS B 1 618 ? -9.133 38.188 17.844 1 83.06 618 LYS B N 1
ATOM 11652 C CA . LYS B 1 618 ? -9.305 39.312 16.953 1 83.06 618 LYS B CA 1
ATOM 11653 C C . LYS B 1 618 ? -8.352 40.438 17.312 1 83.06 618 LYS B C 1
ATOM 11655 O O . LYS B 1 618 ? -7.914 41.219 16.453 1 83.06 618 LYS B O 1
ATOM 11660 N N . ALA B 1 619 ? -8.133 40.5 18.594 1 89.25 619 ALA B N 1
ATOM 11661 C CA . ALA B 1 619 ? -7.281 41.594 19.094 1 89.25 619 ALA B CA 1
ATOM 11662 C C . ALA B 1 619 ? -5.875 41.469 18.5 1 89.25 619 ALA B C 1
ATOM 11664 O O . ALA B 1 619 ? -5.203 42.5 18.297 1 89.25 619 ALA B O 1
ATOM 11665 N N . PHE B 1 620 ? -5.473 40.344 18.188 1 90 620 PHE B N 1
ATOM 11666 C CA . PHE B 1 620 ? -4.145 40.156 17.609 1 90 620 PHE B CA 1
ATOM 11667 C C . PHE B 1 620 ? -4.074 40.781 16.219 1 90 620 PHE B C 1
ATOM 11669 O O . PHE B 1 620 ? -2.988 41.094 15.719 1 90 620 PHE B O 1
ATOM 11676 N N . GLY B 1 621 ? -5.133 40.938 15.586 1 86.06 621 GLY B N 1
ATOM 11677 C CA . GLY B 1 621 ? -5.188 41.562 14.273 1 86.06 621 GLY B CA 1
ATOM 11678 C C . GLY B 1 621 ? -4.676 42.969 14.266 1 86.06 621 GLY B C 1
ATOM 11679 O O . GLY B 1 621 ? -4.191 43.469 13.242 1 86.06 621 GLY B O 1
ATOM 11680 N N . ALA B 1 622 ? -4.738 43.562 15.422 1 88.44 622 ALA B N 1
ATOM 11681 C CA . ALA B 1 622 ? -4.301 44.969 15.531 1 88.44 622 ALA B CA 1
ATOM 11682 C C . ALA B 1 622 ? -2.783 45.062 15.43 1 88.44 622 ALA B C 1
ATOM 11684 O O . ALA B 1 622 ? -2.248 46.156 15.18 1 88.44 622 ALA B O 1
ATOM 11685 N N . LEU B 1 623 ? -2.131 44 15.594 1 89.81 623 LEU B N 1
ATOM 11686 C CA . LEU B 1 623 ? -0.674 44 15.523 1 89.81 623 LEU B CA 1
ATOM 11687 C C . LEU B 1 623 ? -0.198 43.812 14.086 1 89.81 623 LEU B C 1
ATOM 11689 O O . LEU B 1 623 ? 0.995 43.938 13.805 1 89.81 623 LEU B O 1
ATOM 11693 N N . ASP B 1 624 ? -1.062 43.562 13.219 1 88.44 624 ASP B N 1
ATOM 11694 C CA . ASP B 1 624 ? -0.728 43.375 11.812 1 88.44 624 ASP B CA 1
ATOM 11695 C C . ASP B 1 624 ? -0.559 44.719 11.109 1 88.44 624 ASP B C 1
ATOM 11697 O O . ASP B 1 624 ? -1.491 45.531 11.07 1 88.44 624 ASP B O 1
ATOM 11701 N N . PRO B 1 625 ? 0.62 44.906 10.531 1 88.19 625 PRO B N 1
ATOM 11702 C CA . PRO B 1 625 ? 0.859 46.188 9.867 1 88.19 625 PRO B CA 1
ATOM 11703 C C . PRO B 1 625 ? -0.116 46.469 8.727 1 88.19 625 PRO B C 1
ATOM 11705 O O . PRO B 1 625 ? -0.336 47.625 8.352 1 88.19 625 PRO B O 1
ATOM 11708 N N . ARG B 1 626 ? -0.718 45.531 8.188 1 81.38 626 ARG B N 1
ATOM 11709 C CA . ARG B 1 626 ? -1.605 45.688 7.035 1 81.38 626 ARG B CA 1
ATOM 11710 C C . ARG B 1 626 ? -2.938 46.281 7.449 1 81.38 626 ARG B C 1
ATOM 11712 O O . ARG B 1 626 ? -3.668 46.812 6.609 1 81.38 626 ARG B O 1
ATOM 11719 N N . ASN B 1 627 ? -3.178 46.125 8.758 1 83.31 627 ASN B N 1
ATOM 11720 C CA . ASN B 1 627 ? -4.477 46.594 9.242 1 83.31 627 ASN B CA 1
ATOM 11721 C C . ASN B 1 627 ? -4.418 48.031 9.766 1 83.31 627 ASN B C 1
ATOM 11723 O O . ASN B 1 627 ? -5.449 48.625 10.062 1 83.31 627 ASN B O 1
ATOM 11727 N N . LEU B 1 628 ? -3.285 48.562 9.805 1 87.25 628 LEU B N 1
ATOM 11728 C CA . LEU B 1 628 ? -3.123 49.906 10.344 1 87.25 628 LEU B CA 1
ATOM 11729 C C . LEU B 1 628 ? -3.73 50.938 9.406 1 87.25 628 LEU B C 1
ATOM 11731 O O . LEU B 1 628 ? -3.584 50.844 8.18 1 87.25 628 LEU B O 1
ATOM 11735 N N . PRO B 1 629 ? -4.473 51.75 10.008 1 86.06 629 PRO B N 1
ATOM 11736 C CA . PRO B 1 629 ? -4.984 52.844 9.172 1 86.06 629 PRO B CA 1
ATOM 11737 C C . PRO B 1 629 ? -3.904 53.844 8.789 1 86.06 629 PRO B C 1
ATOM 11739 O O . PRO B 1 629 ? -2.754 53.719 9.219 1 86.06 629 PRO B O 1
ATOM 11742 N N . GLU B 1 630 ? -4.375 54.844 8.016 1 80.38 630 GLU B N 1
ATOM 11743 C CA . GLU B 1 630 ? -3.449 55.906 7.629 1 80.38 630 GLU B CA 1
ATOM 11744 C C . GLU B 1 630 ? -3.129 56.812 8.805 1 80.38 630 GLU B C 1
ATOM 11746 O O . GLU B 1 630 ? -3.756 56.719 9.867 1 80.38 630 GLU B O 1
ATOM 11751 N N . ALA B 1 631 ? -2.158 57.688 8.75 1 74.19 631 ALA B N 1
ATOM 11752 C CA . ALA B 1 631 ? -1.524 58.469 9.805 1 74.19 631 ALA B CA 1
ATOM 11753 C C . ALA B 1 631 ? -2.561 59.25 10.594 1 74.19 631 ALA B C 1
ATOM 11755 O O . ALA B 1 631 ? -2.473 59.344 11.82 1 74.19 631 ALA B O 1
ATOM 11756 N N . ASN B 1 632 ? -3.545 59.75 9.977 1 74.12 632 ASN B N 1
ATOM 11757 C CA . ASN B 1 632 ? -4.504 60.625 10.648 1 74.12 632 ASN B CA 1
ATOM 11758 C C . ASN B 1 632 ? -5.367 59.844 11.641 1 74.12 632 ASN B C 1
ATOM 11760 O O . ASN B 1 632 ? -5.75 60.375 12.688 1 74.12 632 ASN B O 1
ATOM 11764 N N . ASP B 1 633 ? -5.582 58.625 11.445 1 80.94 633 ASP B N 1
ATOM 11765 C CA . ASP B 1 633 ? -6.473 57.844 12.289 1 80.94 633 ASP B CA 1
ATOM 11766 C C . ASP B 1 633 ? -5.691 56.844 13.125 1 80.94 633 ASP B C 1
ATOM 11768 O O . ASP B 1 633 ? -6.281 55.969 13.75 1 80.94 633 ASP B O 1
ATOM 11772 N N . LEU B 1 634 ? -4.5 57.031 13.25 1 86.25 634 LEU B N 1
ATOM 11773 C CA . LEU B 1 634 ? -3.617 56.062 13.891 1 86.25 634 LEU B CA 1
ATOM 11774 C C . LEU B 1 634 ? -3.742 56.125 15.406 1 86.25 634 LEU B C 1
ATOM 11776 O O . LEU B 1 634 ? -3.607 55.094 16.094 1 86.25 634 LEU B O 1
ATOM 11780 N N . GLN B 1 635 ? -4.012 57.25 15.875 1 81.75 635 GLN B N 1
ATOM 11781 C CA . GLN B 1 635 ? -3.973 57.469 17.312 1 81.75 635 GLN B CA 1
ATOM 11782 C C . GLN B 1 635 ? -5.043 56.656 18.031 1 81.75 635 GLN B C 1
ATOM 11784 O O . GLN B 1 635 ? -4.789 56.062 19.078 1 81.75 635 GLN B O 1
ATOM 11789 N N . ASN B 1 636 ? -6.207 56.5 17.484 1 85.31 636 ASN B N 1
ATOM 11790 C CA . ASN B 1 636 ? -7.309 55.812 18.156 1 85.31 636 ASN B CA 1
ATOM 11791 C C . ASN B 1 636 ? -7.41 54.344 17.703 1 85.31 636 ASN B C 1
ATOM 11793 O O . ASN B 1 636 ? -8.125 53.562 18.312 1 85.31 636 ASN B O 1
ATOM 11797 N N . TYR B 1 637 ? -6.672 54.031 16.844 1 89.19 637 TYR B N 1
ATOM 11798 C CA . TYR B 1 637 ? -6.773 52.688 16.266 1 89.19 637 TYR B CA 1
ATOM 11799 C C . TYR B 1 637 ? -6.262 51.656 17.25 1 89.19 637 TYR B C 1
ATOM 11801 O O . TYR B 1 637 ? -5.199 51.812 17.844 1 89.19 637 TYR B O 1
ATOM 11809 N N . GLY B 1 638 ? -7.078 50.594 17.453 1 88 638 GLY B N 1
ATOM 11810 C CA . GLY B 1 638 ? -6.645 49.375 18.109 1 88 638 GLY B CA 1
ATOM 11811 C C . GLY B 1 638 ? -6.516 49.5 19.609 1 88 638 GLY B C 1
ATOM 11812 O O . GLY B 1 638 ? -5.945 48.656 20.281 1 88 638 GLY B O 1
ATOM 11813 N N . ASN B 1 639 ? -6.965 50.594 20.203 1 91.06 639 ASN B N 1
ATOM 11814 C CA . ASN B 1 639 ? -6.777 50.812 21.625 1 91.06 639 ASN B CA 1
ATOM 11815 C C . ASN B 1 639 ? -7.52 49.781 22.453 1 91.06 639 ASN B C 1
ATOM 11817 O O . ASN B 1 639 ? -6.996 49.281 23.469 1 91.06 639 ASN B O 1
ATOM 11821 N N . GLU B 1 640 ? -8.664 49.438 22 1 91.88 640 GLU B N 1
ATOM 11822 C CA . GLU B 1 640 ? -9.422 48.406 22.719 1 91.88 640 GLU B CA 1
ATOM 11823 C C . GLU B 1 640 ? -8.75 47.031 22.625 1 91.88 640 GLU B C 1
ATOM 11825 O O . GLU B 1 640 ? -8.703 46.312 23.609 1 91.88 640 GLU B O 1
ATOM 11830 N N . GLU B 1 641 ? -8.32 46.781 21.484 1 92.5 641 GLU B N 1
ATOM 11831 C CA . GLU B 1 641 ? -7.641 45.5 21.25 1 92.5 641 GLU B CA 1
ATOM 11832 C C . GLU B 1 641 ? -6.34 45.406 22.047 1 92.5 641 GLU B C 1
ATOM 11834 O O . GLU B 1 641 ? -6.035 44.375 22.641 1 92.5 641 GLU B O 1
ATOM 11839 N N . TYR B 1 642 ? -5.621 46.5 22.062 1 93.88 642 TYR B N 1
ATOM 11840 C CA . TYR B 1 642 ? -4.375 46.562 22.812 1 93.88 642 TYR B CA 1
ATOM 11841 C C . TYR B 1 642 ? -4.633 46.344 24.312 1 93.88 642 TYR B C 1
ATOM 11843 O O . TYR B 1 642 ? -3.879 45.656 24.984 1 93.88 642 TYR B O 1
ATOM 11851 N N . GLN B 1 643 ? -5.691 46.938 24.703 1 93.5 643 GLN B N 1
ATOM 11852 C CA . GLN B 1 643 ? -6.039 46.812 26.109 1 93.5 643 GLN B CA 1
ATOM 11853 C C . GLN B 1 643 ? -6.426 45.375 26.453 1 93.5 643 GLN B C 1
ATOM 11855 O O . GLN B 1 643 ? -6.051 44.844 27.5 1 93.5 643 GLN B O 1
ATOM 11860 N N . ARG B 1 644 ? -7.105 44.812 25.609 1 93.5 644 ARG B N 1
ATOM 11861 C CA . ARG B 1 644 ? -7.535 43.438 25.812 1 93.5 644 ARG B CA 1
ATOM 11862 C C . ARG B 1 644 ? -6.336 42.5 25.891 1 93.5 644 ARG B C 1
ATOM 11864 O O . ARG B 1 644 ? -6.297 41.594 26.75 1 93.5 644 ARG B O 1
ATOM 11871 N N . LEU B 1 645 ? -5.434 42.656 25.047 1 93.88 645 LEU B N 1
ATOM 11872 C CA . LEU B 1 645 ? -4.23 41.844 25.047 1 93.88 645 LEU B CA 1
ATOM 11873 C C . LEU B 1 645 ? -3.41 42.062 26.312 1 93.88 645 LEU B C 1
ATOM 11875 O O . LEU B 1 645 ? -2.926 41.094 26.922 1 93.88 645 LEU B O 1
ATOM 11879 N N . ALA B 1 646 ? -3.291 43.281 26.625 1 93.62 646 ALA B N 1
ATOM 11880 C CA . ALA B 1 646 ? -2.525 43.656 27.812 1 93.62 646 ALA B CA 1
ATOM 11881 C C . ALA B 1 646 ? -3.17 43.062 29.062 1 93.62 646 ALA B C 1
ATOM 11883 O O . ALA B 1 646 ? -2.475 42.562 29.969 1 93.62 646 ALA B O 1
ATOM 11884 N N . ASP B 1 647 ? -4.461 43.125 29.078 1 92.25 647 ASP B N 1
ATOM 11885 C CA . ASP B 1 647 ? -5.184 42.625 30.25 1 92.25 647 ASP B CA 1
ATOM 11886 C C . ASP B 1 647 ? -5.105 41.125 30.344 1 92.25 647 ASP B C 1
ATOM 11888 O O . ASP B 1 647 ? -4.934 40.562 31.438 1 92.25 647 ASP B O 1
ATOM 11892 N N . PHE B 1 648 ? -5.238 40.531 29.312 1 92.25 648 PHE B N 1
ATOM 11893 C CA . PHE B 1 648 ? -5.297 39.062 29.312 1 92.25 648 PHE B CA 1
ATOM 11894 C C . PHE B 1 648 ? -3.945 38.469 29.688 1 92.25 648 PHE B C 1
ATOM 11896 O O . PHE B 1 648 ? -3.869 37.562 30.5 1 92.25 648 PHE B O 1
ATOM 11903 N N . TYR B 1 649 ? -2.92 38.938 29.109 1 92.69 649 TYR B N 1
ATOM 11904 C CA . TYR B 1 649 ? -1.605 38.344 29.328 1 92.69 649 TYR B CA 1
ATOM 11905 C C . TYR B 1 649 ? -0.859 39.062 30.453 1 92.69 649 TYR B C 1
ATOM 11907 O O . TYR B 1 649 ? 0.22 38.625 30.859 1 92.69 649 TYR B O 1
ATOM 11915 N N . GLY B 1 650 ? -1.456 40.125 30.906 1 90.06 650 GLY B N 1
ATOM 11916 C CA . GLY B 1 650 ? -0.818 40.875 31.953 1 90.06 650 GLY B CA 1
ATOM 11917 C C . GLY B 1 650 ? -1.312 40.531 33.344 1 90.06 650 GLY B C 1
ATOM 11918 O O . GLY B 1 650 ? -0.788 41 34.344 1 90.06 650 GLY B O 1
ATOM 11919 N N . GLN B 1 651 ? -2.273 39.688 33.375 1 89.12 651 GLN B N 1
ATOM 11920 C CA . GLN B 1 651 ? -2.816 39.25 34.656 1 89.12 651 GLN B CA 1
ATOM 11921 C C . GLN B 1 651 ? -2.66 37.75 34.844 1 89.12 651 GLN B C 1
ATOM 11923 O O . GLN B 1 651 ? -2.779 36.969 33.875 1 89.12 651 GLN B O 1
ATOM 11928 N N . PRO B 1 652 ? -2.312 37.406 36.062 1 89.31 652 PRO B N 1
ATOM 11929 C CA . PRO B 1 652 ? -2.279 35.969 36.281 1 89.31 652 PRO B CA 1
ATOM 11930 C C . PRO B 1 652 ? -3.646 35.312 36.125 1 89.31 652 PRO B C 1
ATOM 11932 O O . PRO B 1 652 ? -4.676 35.938 36.406 1 89.31 652 PRO B O 1
ATOM 11935 N N . LYS B 1 653 ? -3.639 34.188 35.594 1 90.56 653 LYS B N 1
ATOM 11936 C CA . LYS B 1 653 ? -4.895 33.469 35.375 1 90.56 653 LYS B CA 1
ATOM 11937 C C . LYS B 1 653 ? -5.004 32.25 36.281 1 90.56 653 LYS B C 1
ATOM 11939 O O . LYS B 1 653 ? -4.027 31.516 36.469 1 90.56 653 LYS B O 1
ATOM 11944 N N . GLU B 1 654 ? -6.18 32.156 36.906 1 91.31 654 GLU B N 1
ATOM 11945 C CA . GLU B 1 654 ? -6.496 31.031 37.75 1 91.31 654 GLU B CA 1
ATOM 11946 C C . GLU B 1 654 ? -7.66 30.219 37.188 1 91.31 654 GLU B C 1
ATOM 11948 O O . GLU B 1 654 ? -8.578 30.781 36.594 1 91.31 654 GLU B O 1
ATOM 11953 N N . ASP B 1 655 ? -7.488 28.922 37.219 1 92.06 655 ASP B N 1
ATOM 11954 C CA . ASP B 1 655 ? -8.555 28.031 36.781 1 92.06 655 ASP B CA 1
ATOM 11955 C C . ASP B 1 655 ? -8.836 26.938 37.781 1 92.06 655 ASP B C 1
ATOM 11957 O O . ASP B 1 655 ? -7.906 26.422 38.406 1 92.06 655 ASP B O 1
ATOM 11961 N N . ILE B 1 656 ? -10.109 26.672 38 1 91.31 656 ILE B N 1
ATOM 11962 C CA . ILE B 1 656 ? -10.523 25.641 38.938 1 91.31 656 ILE B CA 1
ATOM 11963 C C . ILE B 1 656 ? -11.219 24.5 38.188 1 91.31 656 ILE B C 1
ATOM 11965 O O . ILE B 1 656 ? -12.18 24.75 37.438 1 91.31 656 ILE B O 1
ATOM 11969 N N . TYR B 1 657 ? -10.641 23.391 38.344 1 90.88 657 TYR B N 1
ATOM 11970 C CA . TYR B 1 657 ? -11.227 22.234 37.719 1 90.88 657 TYR B CA 1
ATOM 11971 C C . TYR B 1 657 ? -11.195 21.016 38.625 1 90.88 657 TYR B C 1
ATOM 11973 O O . TYR B 1 657 ? -10.133 20.641 39.125 1 90.88 657 TYR B O 1
ATOM 11981 N N . ASN B 1 658 ? -12.344 20.328 38.875 1 88.44 658 ASN B N 1
ATOM 11982 C CA . ASN B 1 658 ? -12.516 19.141 39.719 1 88.44 658 ASN B CA 1
ATOM 11983 C C . ASN B 1 658 ? -11.867 19.328 41.062 1 88.44 658 ASN B C 1
ATOM 11985 O O . ASN B 1 658 ? -11.148 18.453 41.562 1 88.44 658 ASN B O 1
ATOM 11989 N N . GLY B 1 659 ? -11.891 20.5 41.594 1 84.06 659 GLY B N 1
ATOM 11990 C CA . GLY B 1 659 ? -11.414 20.797 42.938 1 84.06 659 GLY B CA 1
ATOM 11991 C C . GLY B 1 659 ? -9.953 21.188 42.969 1 84.06 659 GLY B C 1
ATOM 11992 O O . GLY B 1 659 ? -9.422 21.547 44.031 1 84.06 659 GLY B O 1
ATOM 11993 N N . HIS B 1 660 ? -9.32 21.156 41.875 1 90 660 HIS B N 1
ATOM 11994 C CA . HIS B 1 660 ? -7.918 21.547 41.812 1 90 660 HIS B CA 1
ATOM 11995 C C . HIS B 1 660 ? -7.754 22.953 41.219 1 90 660 HIS B C 1
ATOM 11997 O O . HIS B 1 660 ? -8.469 23.312 40.281 1 90 660 HIS B O 1
ATOM 12003 N N . THR B 1 661 ? -6.926 23.75 41.812 1 92.31 661 THR B N 1
ATOM 12004 C CA . THR B 1 661 ? -6.691 25.109 41.344 1 92.31 661 THR B CA 1
ATOM 12005 C C . THR B 1 661 ? -5.297 25.234 40.719 1 92.31 661 THR B C 1
ATOM 12007 O O . THR B 1 661 ? -4.312 24.797 41.344 1 92.31 661 THR B O 1
ATOM 12010 N N . THR B 1 662 ? -5.297 25.688 39.531 1 92.06 662 THR B N 1
ATOM 12011 C CA . THR B 1 662 ? -4.027 25.969 38.875 1 92.06 662 THR B CA 1
ATOM 12012 C C . THR B 1 662 ? -3.871 27.453 38.594 1 92.06 662 THR B C 1
ATOM 12014 O O . THR B 1 662 ? -4.82 28.125 38.188 1 92.06 662 THR B O 1
ATOM 12017 N N . VAL B 1 663 ? -2.678 27.969 39 1 90.44 663 VAL B N 1
ATOM 12018 C CA . VAL B 1 663 ? -2.406 29.391 38.781 1 90.44 663 VAL B CA 1
ATOM 12019 C C . VAL B 1 663 ? -1.169 29.547 37.906 1 90.44 663 VAL B C 1
ATOM 12021 O O . VAL B 1 663 ? -0.146 28.906 38.125 1 90.44 663 VAL B O 1
ATOM 12024 N N . VAL B 1 664 ? -1.295 30.297 36.875 1 89.56 664 VAL B N 1
ATOM 12025 C CA . VAL B 1 664 ? -0.167 30.594 36 1 89.56 664 VAL B CA 1
ATOM 12026 C C . VAL B 1 664 ? 0.145 32.094 36.062 1 89.56 664 VAL B C 1
ATOM 12028 O O . VAL B 1 664 ? -0.766 32.938 36.094 1 89.56 664 VAL B O 1
ATOM 12031 N N . ARG B 1 665 ? 1.41 32.312 36.125 1 87.88 665 ARG B N 1
ATOM 12032 C CA . ARG B 1 665 ? 1.862 33.719 36.188 1 87.88 665 ARG B CA 1
ATOM 12033 C C . ARG B 1 665 ? 1.662 34.406 34.875 1 87.88 665 ARG B C 1
ATOM 12035 O O . ARG B 1 665 ? 1.555 33.781 33.812 1 87.88 665 ARG B O 1
ATOM 12042 N N . SER B 1 666 ? 1.563 35.75 35 1 89.62 666 SER B N 1
ATOM 12043 C CA . SER B 1 666 ? 1.377 36.562 33.781 1 89.62 666 SER B CA 1
ATOM 12044 C C . SER B 1 666 ? 2.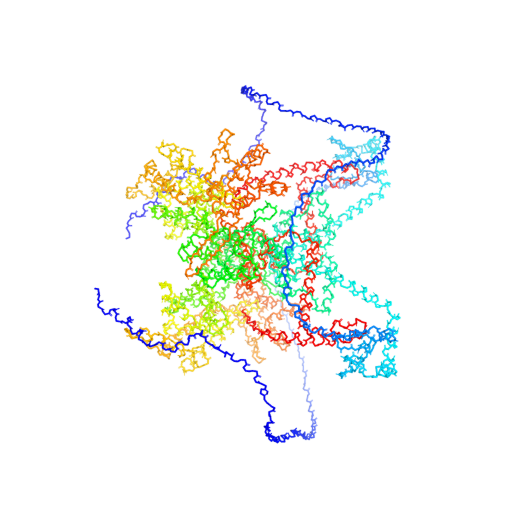631 36.562 32.938 1 89.62 666 SER B C 1
ATOM 12046 O O . SER B 1 666 ? 3.746 36.438 33.438 1 89.62 666 SER B O 1
ATOM 12048 N N . ASP B 1 667 ? 2.396 36.594 31.625 1 88.81 667 ASP B N 1
ATOM 12049 C CA . ASP B 1 667 ? 3.502 36.625 30.672 1 88.81 667 ASP B CA 1
ATOM 12050 C C . ASP B 1 667 ? 4.086 38.031 30.547 1 88.81 667 ASP B C 1
ATOM 12052 O O . ASP B 1 667 ? 5.262 38.188 30.219 1 88.81 667 ASP B O 1
ATOM 12056 N N . ILE B 1 668 ? 3.07 38.938 30.766 1 86.88 668 ILE B N 1
ATOM 12057 C CA . ILE B 1 668 ? 3.434 40.344 30.656 1 86.88 668 ILE B CA 1
ATOM 12058 C C . ILE B 1 668 ? 3.299 41.031 32.031 1 86.88 668 ILE B C 1
ATOM 12060 O O . ILE B 1 668 ? 2.408 40.688 32.812 1 86.88 668 ILE B O 1
ATOM 12064 N N . ASP B 1 669 ? 4.25 41.656 32.688 1 79.56 669 ASP B N 1
ATOM 12065 C CA . ASP B 1 669 ? 4.371 42.156 34.062 1 79.56 669 ASP B CA 1
ATOM 12066 C C . ASP B 1 669 ? 3.229 43.094 34.375 1 79.56 669 ASP B C 1
ATOM 12068 O O . ASP B 1 669 ? 2.48 42.875 35.344 1 79.56 669 ASP B O 1
ATOM 12072 N N . ILE B 1 670 ? 3.146 44.281 33.812 1 83.94 670 ILE B N 1
ATOM 12073 C CA . ILE B 1 670 ? 2.148 45.281 34.156 1 83.94 670 ILE B CA 1
ATOM 12074 C C . ILE B 1 670 ? 1.316 45.656 32.938 1 83.94 670 ILE B C 1
ATOM 12076 O O . ILE B 1 670 ? 1.842 46.188 31.969 1 83.94 670 ILE B O 1
ATOM 12080 N N . PRO B 1 671 ? -0.05 45.344 33 1 91 671 PRO B N 1
ATOM 12081 C CA . PRO B 1 671 ? -0.913 45.625 31.859 1 91 671 PRO B CA 1
ATOM 12082 C C . PRO B 1 671 ? -0.814 47.062 31.375 1 91 671 PRO B C 1
ATOM 12084 O O . PRO B 1 671 ? -0.803 47.312 30.156 1 91 671 PRO B O 1
ATOM 12087 N N . ALA B 1 672 ? -0.687 48 32.281 1 90.88 672 ALA B N 1
ATOM 12088 C CA . ALA B 1 672 ? -0.642 49.406 31.906 1 90.88 672 ALA B CA 1
ATOM 12089 C C . ALA B 1 672 ? 0.607 49.719 31.078 1 90.88 672 ALA B C 1
ATOM 12091 O O . ALA B 1 672 ? 0.554 50.5 30.125 1 90.88 672 ALA B O 1
ATOM 12092 N N . VAL B 1 673 ? 1.624 49.125 31.484 1 91.25 673 VAL B N 1
ATOM 12093 C CA . VAL B 1 673 ? 2.889 49.344 30.797 1 91.25 673 VAL B CA 1
ATOM 12094 C C . VAL B 1 673 ? 2.824 48.719 29.406 1 91.25 673 VAL B C 1
ATOM 12096 O O . VAL B 1 673 ? 3.326 49.312 28.438 1 91.25 673 VAL B O 1
ATOM 12099 N N . ALA B 1 674 ? 2.217 47.594 29.406 1 92.44 674 ALA B N 1
ATOM 12100 C CA . ALA B 1 674 ? 2.08 46.906 28.125 1 92.44 674 ALA B CA 1
ATOM 12101 C C . ALA B 1 674 ? 1.207 47.719 27.156 1 92.44 674 ALA B C 1
ATOM 12103 O O . ALA B 1 674 ? 1.517 47.844 25.969 1 92.44 674 ALA B O 1
ATOM 12104 N N . PHE B 1 675 ? 0.144 48.25 27.672 1 94.12 675 PHE B N 1
ATOM 12105 C CA . PHE B 1 675 ? -0.758 49.062 26.859 1 94.12 675 PHE B CA 1
ATOM 12106 C C . PHE B 1 675 ? -0.036 50.281 26.297 1 94.12 675 PHE B C 1
ATOM 12108 O O . PHE B 1 675 ? -0.168 50.594 25.109 1 94.12 675 PHE B O 1
ATOM 12115 N N . ASN B 1 676 ? 0.735 50.906 27.125 1 91.75 676 ASN B N 1
ATOM 12116 C CA . ASN B 1 676 ? 1.468 52.094 26.703 1 91.75 676 ASN B CA 1
ATOM 12117 C C . ASN B 1 676 ? 2.545 51.781 25.688 1 91.75 676 ASN B C 1
ATOM 12119 O O . ASN B 1 676 ? 2.773 52.531 24.734 1 91.75 676 ASN B O 1
ATOM 12123 N N . GLU B 1 677 ? 3.16 50.688 25.969 1 93.94 677 GLU B N 1
ATOM 12124 C CA . GLU B 1 677 ? 4.18 50.25 25.016 1 93.94 677 GLU B CA 1
ATOM 12125 C C . GLU B 1 677 ? 3.578 50.031 23.641 1 93.94 677 GLU B C 1
ATOM 12127 O O . GLU B 1 677 ? 4.164 50.406 22.625 1 93.94 677 GLU B O 1
ATOM 12132 N N . LEU B 1 678 ? 2.486 49.438 23.578 1 93.31 678 LEU B N 1
ATOM 12133 C CA . LEU B 1 678 ? 1.802 49.125 22.312 1 93.31 678 LEU B CA 1
ATOM 12134 C C . LEU B 1 678 ? 1.379 50.438 21.625 1 93.31 678 LEU B C 1
ATOM 12136 O O . LEU B 1 678 ? 1.473 50.531 20.391 1 93.31 678 LEU B O 1
ATOM 12140 N N . LYS B 1 679 ? 0.982 51.281 22.406 1 91 679 LYS B N 1
ATOM 12141 C CA . LYS B 1 679 ? 0.552 52.562 21.859 1 91 679 LYS B CA 1
ATOM 12142 C C . LYS B 1 679 ? 1.724 53.312 21.219 1 91 679 LYS B C 1
ATOM 12144 O O . LYS B 1 679 ? 1.579 53.938 20.156 1 91 679 LYS B O 1
ATOM 12149 N N . VAL B 1 680 ? 2.824 53.281 21.891 1 90.62 680 VAL B N 1
ATOM 12150 C CA . VAL B 1 680 ? 4.012 53.969 21.422 1 90.62 680 VAL B CA 1
ATOM 12151 C C . VAL B 1 680 ? 4.586 53.25 20.203 1 90.62 680 VAL B C 1
ATOM 12153 O O . VAL B 1 680 ? 5.195 53.875 19.328 1 90.62 680 VAL B O 1
ATOM 12156 N N . PHE B 1 681 ? 4.312 52.031 20.172 1 93.19 681 PHE B N 1
ATOM 12157 C CA . PHE B 1 681 ? 4.871 51.25 19.078 1 93.19 681 PHE B CA 1
ATOM 12158 C C . PHE B 1 681 ? 4.082 51.438 17.797 1 93.19 681 PHE B C 1
ATOM 12160 O O . PHE B 1 681 ? 4.582 51.156 16.703 1 93.19 681 PHE B O 1
ATOM 12167 N N . LYS B 1 682 ? 2.953 51.875 17.859 1 90.5 682 LYS B N 1
ATOM 12168 C CA . LYS B 1 682 ? 2.039 52.031 16.734 1 90.5 682 LYS B CA 1
ATOM 12169 C C . LYS B 1 682 ? 2.678 52.844 15.609 1 90.5 682 LYS B C 1
ATOM 12171 O O . LYS B 1 682 ? 2.678 52.438 14.453 1 90.5 682 LYS B O 1
ATOM 12176 N N . PRO B 1 683 ? 3.248 53.969 15.938 1 88.12 683 PRO B N 1
ATOM 12177 C CA . PRO B 1 683 ? 3.883 54.719 14.867 1 88.12 683 PRO B CA 1
ATOM 12178 C C . PRO B 1 683 ? 5.09 54.031 14.258 1 88.12 683 PRO B C 1
ATOM 12180 O O . PRO B 1 683 ? 5.348 54.156 13.055 1 88.12 683 PRO B O 1
ATOM 12183 N N . GLN B 1 684 ? 5.762 53.344 15.117 1 88.75 684 GLN B N 1
ATOM 12184 C CA . GLN B 1 684 ? 6.898 52.562 14.609 1 88.75 684 GLN B CA 1
ATOM 12185 C C . GLN B 1 684 ? 6.441 51.469 13.648 1 88.75 684 GLN B C 1
ATOM 12187 O O . GLN B 1 684 ? 7.125 51.188 12.664 1 88.75 684 GLN B O 1
ATOM 12192 N N . LEU B 1 685 ? 5.395 50.875 13.977 1 92.38 685 LEU B N 1
ATOM 12193 C CA . LEU B 1 685 ? 4.816 49.844 13.125 1 92.38 685 LEU B CA 1
ATOM 12194 C C . LEU B 1 685 ? 4.402 50.406 11.773 1 92.38 685 LEU B C 1
ATOM 12196 O O . LEU B 1 685 ? 4.566 49.75 10.742 1 92.38 685 LEU B O 1
ATOM 12200 N N . LEU B 1 686 ? 3.889 51.531 11.781 1 90.69 686 LEU B N 1
ATOM 12201 C CA . LEU B 1 686 ? 3.506 52.219 10.547 1 90.69 686 LEU B CA 1
ATOM 12202 C C . LEU B 1 686 ? 4.734 52.531 9.688 1 90.69 686 LEU B C 1
ATOM 12204 O O . LEU B 1 686 ? 4.699 52.344 8.469 1 90.69 686 LEU B O 1
ATOM 12208 N N . MET B 1 687 ? 5.75 52.969 10.312 1 89.19 687 MET B N 1
ATOM 12209 C CA . MET B 1 687 ? 6.992 53.25 9.602 1 89.19 687 MET B CA 1
ATOM 12210 C C . MET B 1 687 ? 7.559 51.969 8.977 1 89.19 687 MET B C 1
ATOM 12212 O O . MET B 1 687 ? 8.094 52.031 7.863 1 89.19 687 MET B O 1
ATOM 12216 N N . MET B 1 688 ? 7.438 51 9.727 1 91.25 688 MET B N 1
ATOM 12217 C CA . MET B 1 688 ? 7.91 49.719 9.203 1 91.25 688 MET B CA 1
ATOM 12218 C C . MET B 1 688 ? 7.113 49.312 7.969 1 91.25 688 MET B C 1
ATOM 12220 O O . MET B 1 688 ? 7.684 48.812 6.996 1 91.25 688 MET B O 1
ATOM 12224 N N . ARG B 1 689 ? 5.91 49.438 8.047 1 91 689 ARG B N 1
ATOM 12225 C CA . ARG B 1 689 ? 5.059 49.125 6.906 1 91 689 ARG B CA 1
ATOM 12226 C C . ARG B 1 689 ? 5.465 49.938 5.684 1 91 689 ARG B C 1
ATOM 12228 O O . ARG B 1 689 ? 5.508 49.438 4.566 1 91 689 ARG B O 1
ATOM 12235 N N . MET B 1 690 ? 5.789 51.188 5.91 1 88.31 690 MET B N 1
ATOM 12236 C CA . MET B 1 690 ? 6.188 52.062 4.82 1 88.31 690 MET B CA 1
ATOM 12237 C C . MET B 1 690 ? 7.516 51.625 4.219 1 88.31 690 MET B C 1
ATOM 12239 O O . MET B 1 690 ? 7.793 51.875 3.049 1 88.31 690 MET B O 1
ATOM 12243 N N . ARG B 1 691 ? 8.273 50.875 4.988 1 89.31 691 ARG B N 1
ATOM 12244 C CA . ARG B 1 691 ? 9.562 50.375 4.52 1 89.31 691 ARG B CA 1
ATOM 12245 C C . ARG B 1 691 ? 9.414 49.031 3.844 1 89.31 691 ARG B C 1
ATOM 12247 O O . ARG B 1 691 ? 10.406 48.375 3.492 1 89.31 691 ARG B O 1
ATOM 12254 N N . GLY B 1 692 ? 8.328 48.5 3.82 1 87.25 692 GLY B N 1
ATOM 12255 C CA . GLY B 1 692 ? 8.125 47.281 3.082 1 87.25 692 GLY B CA 1
ATOM 12256 C C . GLY B 1 692 ? 7.848 46.094 3.977 1 87.25 692 GLY B C 1
ATOM 12257 O O . GLY B 1 692 ? 7.648 44.969 3.492 1 87.25 692 GLY B O 1
ATOM 12258 N N . ILE B 1 693 ? 7.812 46.188 5.258 1 89 693 ILE B N 1
ATOM 12259 C CA . ILE B 1 693 ? 7.492 45.125 6.172 1 89 693 ILE B CA 1
ATOM 12260 C C . ILE B 1 693 ? 5.977 45 6.316 1 89 693 ILE B C 1
ATOM 12262 O O . ILE B 1 693 ? 5.363 45.688 7.121 1 89 693 ILE B O 1
ATOM 12266 N N . ASP B 1 694 ? 5.434 44.062 5.691 1 84.62 694 ASP B N 1
ATOM 12267 C CA . ASP B 1 694 ? 3.982 44.062 5.547 1 84.62 694 ASP B CA 1
ATOM 12268 C C . ASP B 1 694 ? 3.354 42.844 6.242 1 84.62 694 ASP B C 1
ATOM 12270 O O . ASP B 1 694 ? 2.207 42.5 5.961 1 84.62 694 ASP B O 1
ATOM 12274 N N . SER B 1 695 ? 4.102 42.156 7.047 1 87.06 695 SER B N 1
ATOM 12275 C CA . SER B 1 695 ? 3.525 41.031 7.75 1 87.06 695 SER B CA 1
ATOM 12276 C C . SER B 1 695 ? 4.074 40.906 9.172 1 87.06 695 SER B C 1
ATOM 12278 O O . SER B 1 695 ? 5.137 41.469 9.477 1 87.06 695 SER B O 1
ATOM 12280 N N . ILE B 1 696 ? 3.273 40.219 9.93 1 88.62 696 ILE B N 1
ATOM 12281 C CA . ILE B 1 696 ? 3.688 40.031 11.312 1 88.62 696 ILE B CA 1
ATOM 12282 C C . ILE B 1 696 ? 4.992 39.25 11.367 1 88.62 696 ILE B C 1
ATOM 12284 O O . ILE B 1 696 ? 5.852 39.5 12.211 1 88.62 696 ILE B O 1
ATOM 12288 N N . SER B 1 697 ? 5.102 38.312 10.438 1 88 697 SER B N 1
ATOM 12289 C CA . SER B 1 697 ? 6.309 37.469 10.391 1 88 697 SER B CA 1
ATOM 12290 C C . SER B 1 697 ? 7.543 38.344 10.086 1 88 697 SER B C 1
ATOM 12292 O O . SER B 1 697 ? 8.602 38.125 10.68 1 88 697 SER B O 1
ATOM 12294 N N . LYS B 1 698 ? 7.398 39.219 9.219 1 89.12 698 LYS B N 1
ATOM 12295 C CA . LYS B 1 698 ? 8.516 40.094 8.859 1 89.12 698 LYS B CA 1
ATOM 12296 C C . LYS B 1 698 ? 8.844 41.062 9.992 1 89.12 698 LYS B C 1
ATOM 12298 O O . LYS B 1 698 ? 10.016 41.406 10.195 1 89.12 698 LYS B O 1
ATOM 12303 N N . VAL B 1 699 ? 7.793 41.469 10.648 1 91.81 699 VAL B N 1
ATOM 12304 C CA . VAL B 1 699 ? 8.023 42.344 11.805 1 91.81 699 VAL B CA 1
ATOM 12305 C C . VAL B 1 699 ? 8.82 41.594 12.867 1 91.81 699 VAL B C 1
ATOM 12307 O O . VAL B 1 699 ? 9.766 42.156 13.445 1 91.81 699 VAL B O 1
ATOM 12310 N N . LEU B 1 700 ? 8.43 40.406 13.078 1 91.62 700 LEU B N 1
ATOM 12311 C CA . LEU B 1 700 ? 9.141 39.594 14.055 1 91.62 700 LEU B CA 1
ATOM 12312 C C . LEU B 1 700 ? 10.594 39.375 13.633 1 91.62 700 LEU B C 1
ATOM 12314 O O . LEU B 1 700 ? 11.492 39.406 14.469 1 91.62 700 LEU B O 1
ATOM 12318 N N . GLN B 1 701 ? 10.758 39.156 12.375 1 90.81 701 GLN B N 1
ATOM 12319 C CA . GLN B 1 701 ? 12.117 38.969 11.867 1 90.81 701 GLN B CA 1
ATOM 12320 C C . GLN B 1 701 ? 12.945 40.25 12.086 1 90.81 701 GLN B C 1
ATOM 12322 O O . GLN B 1 701 ? 14.141 40.156 12.375 1 90.81 701 GLN B O 1
ATOM 12327 N N . ALA B 1 702 ? 12.312 41.375 11.953 1 90.25 702 ALA B N 1
ATOM 12328 C CA . ALA B 1 702 ? 12.984 42.625 12.203 1 90.25 702 ALA B CA 1
ATOM 12329 C C . ALA B 1 702 ? 13.398 42.75 13.672 1 90.25 702 ALA B C 1
ATOM 12331 O O . ALA B 1 702 ? 14.469 43.281 13.977 1 90.25 702 ALA B O 1
ATOM 12332 N N . PHE B 1 703 ? 12.539 42.312 14.547 1 91.81 703 PHE B N 1
ATOM 12333 C CA . PHE B 1 703 ? 12.844 42.312 15.969 1 91.81 703 PHE B CA 1
ATOM 12334 C C . PHE B 1 703 ? 14.039 41.438 16.266 1 91.81 703 PHE B C 1
ATOM 12336 O O . PHE B 1 703 ? 14.875 41.75 17.109 1 91.81 703 PHE B O 1
ATOM 12343 N N . GLU B 1 704 ? 14.062 40.344 15.586 1 89.44 704 GLU B N 1
ATOM 12344 C CA . GLU B 1 704 ? 15.141 39.375 15.82 1 89.44 704 GLU B CA 1
ATOM 12345 C C . GLU B 1 704 ? 16.469 39.906 15.281 1 89.44 704 GLU B C 1
ATOM 12347 O O . GLU B 1 704 ? 17.531 39.594 15.844 1 89.44 704 GLU B O 1
ATOM 12352 N N . ALA B 1 705 ? 16.422 40.562 14.227 1 87.81 705 ALA B N 1
ATOM 12353 C CA . ALA B 1 705 ? 17.625 41.094 13.594 1 87.81 705 ALA B CA 1
ATOM 12354 C C . ALA B 1 705 ? 18.156 42.281 14.359 1 87.81 705 ALA B C 1
ATOM 12356 O O . ALA B 1 705 ? 19.344 42.625 14.266 1 87.81 705 ALA B O 1
ATOM 12357 N N . ASP B 1 706 ? 17.219 43 15.062 1 88.25 706 ASP B N 1
ATOM 12358 C CA . ASP B 1 706 ? 17.578 44.219 15.734 1 88.25 706 ASP B CA 1
ATOM 12359 C C . ASP B 1 706 ? 17.422 44.094 17.25 1 88.25 706 ASP B C 1
ATOM 12361 O O . ASP B 1 706 ? 16.328 44.219 17.781 1 88.25 706 ASP B O 1
ATOM 12365 N N . ASP B 1 707 ? 18.453 44.031 17.953 1 85.75 707 ASP B N 1
ATOM 12366 C CA . ASP B 1 707 ? 18.453 43.844 19.406 1 85.75 707 ASP B CA 1
ATOM 12367 C C . ASP B 1 707 ? 17.906 45.094 20.109 1 85.75 707 ASP B C 1
ATOM 12369 O O . ASP B 1 707 ? 17.312 44.969 21.188 1 85.75 707 ASP B O 1
ATOM 12373 N N . VAL B 1 708 ? 18.078 46.188 19.547 1 86.44 708 VAL B N 1
ATOM 12374 C CA . VAL B 1 708 ? 17.609 47.438 20.141 1 86.44 708 VAL B CA 1
ATOM 12375 C C . VAL B 1 708 ? 16.078 47.438 20.156 1 86.44 708 VAL B C 1
ATOM 12377 O O . VAL B 1 708 ? 15.469 47.844 21.156 1 86.44 708 VAL B O 1
ATOM 12380 N N . LEU B 1 709 ? 15.555 47.031 19.125 1 89.94 709 LEU B N 1
ATOM 12381 C CA . LEU B 1 709 ? 14.102 46.969 19.047 1 89.94 709 LEU B CA 1
ATOM 12382 C C . LEU B 1 709 ? 13.531 46.031 20.094 1 89.94 709 LEU B C 1
ATOM 12384 O O . LEU B 1 709 ? 12.516 46.344 20.734 1 89.94 709 LEU B O 1
ATOM 12388 N N . ARG B 1 710 ? 14.148 44.969 20.344 1 88.69 710 ARG B N 1
ATOM 12389 C CA . ARG B 1 710 ? 13.688 43.969 21.297 1 88.69 710 ARG B CA 1
ATOM 12390 C C . ARG B 1 710 ? 13.781 44.469 22.734 1 88.69 710 ARG B C 1
ATOM 12392 O O . ARG B 1 710 ? 12.922 44.188 23.562 1 88.69 710 ARG B O 1
ATOM 12399 N N . THR B 1 711 ? 14.82 45.219 22.938 1 90.19 711 THR B N 1
ATOM 12400 C CA . THR B 1 711 ? 15.039 45.75 24.281 1 90.19 711 THR B CA 1
ATOM 12401 C C . THR B 1 711 ? 14.078 46.906 24.578 1 90.19 711 THR B C 1
ATOM 12403 O O . THR B 1 711 ? 13.617 47.062 25.703 1 90.19 711 THR B O 1
ATOM 12406 N N . CYS B 1 712 ? 13.797 47.656 23.531 1 90.62 712 CYS B N 1
ATOM 12407 C CA . CYS B 1 712 ? 12.93 48.812 23.703 1 90.62 712 CYS B CA 1
ATOM 12408 C C . CYS B 1 712 ? 11.469 48.375 23.828 1 90.62 712 CYS B C 1
ATOM 12410 O O . CYS B 1 712 ? 10.688 49.031 24.531 1 90.62 712 CYS B O 1
ATOM 12412 N N . PHE B 1 713 ? 11.133 47.375 23.109 1 93.44 713 PHE B N 1
ATOM 12413 C CA . PHE B 1 713 ? 9.734 46.938 23.078 1 93.44 713 PHE B CA 1
ATOM 12414 C C . PHE B 1 713 ? 9.617 45.469 23.375 1 93.44 713 PHE B C 1
ATOM 12416 O O . PHE B 1 713 ? 9.109 44.688 22.547 1 93.44 713 PHE B O 1
ATOM 12423 N N . PRO B 1 714 ? 9.922 45 24.578 1 91.5 714 PRO B N 1
ATOM 12424 C CA . PRO B 1 714 ? 9.93 43.562 24.906 1 91.5 714 PRO B CA 1
ATOM 12425 C C . PRO B 1 714 ? 8.531 42.969 24.953 1 91.5 714 PRO B C 1
ATOM 12427 O O . PRO B 1 714 ? 8.336 41.781 24.578 1 91.5 714 PRO B O 1
ATOM 12430 N N . ARG B 1 715 ? 7.582 43.688 25.375 1 93.75 715 ARG B N 1
ATOM 12431 C CA . ARG B 1 715 ? 6.219 43.188 25.484 1 93.75 715 ARG B CA 1
ATOM 12432 C C . ARG B 1 715 ? 5.57 43.062 24.109 1 93.75 715 ARG B C 1
ATOM 12434 O O . ARG B 1 715 ? 4.82 42.125 23.859 1 93.75 715 ARG B O 1
ATOM 12441 N N . VAL B 1 716 ? 5.902 44 23.25 1 93.75 716 VAL B N 1
ATOM 12442 C CA . VAL B 1 716 ? 5.418 43.906 21.875 1 93.75 716 VAL B CA 1
ATOM 12443 C C . VAL B 1 716 ? 5.988 42.688 21.203 1 93.75 716 VAL B C 1
ATOM 12445 O O . VAL B 1 716 ? 5.281 41.969 20.469 1 93.75 716 VAL B O 1
ATOM 12448 N N . PHE B 1 717 ? 7.211 42.406 21.484 1 93 717 PHE B N 1
ATOM 12449 C CA . PHE B 1 717 ? 7.867 41.25 20.922 1 93 717 PHE B CA 1
ATOM 12450 C C . PHE B 1 717 ? 7.137 39.969 21.328 1 93 717 PHE B C 1
ATOM 12452 O O . PHE B 1 717 ? 6.875 39.094 20.484 1 93 717 PHE B O 1
ATOM 12459 N N . LYS B 1 718 ? 6.828 39.844 22.531 1 92.5 718 LYS B N 1
ATOM 12460 C CA . LYS B 1 718 ? 6.133 38.688 23.047 1 92.5 718 LYS B CA 1
ATOM 12461 C C . LYS B 1 718 ? 4.773 38.5 22.375 1 92.5 718 LYS B C 1
ATOM 12463 O O . LYS B 1 718 ? 4.395 37.406 22 1 92.5 718 LYS B O 1
ATOM 12468 N N . LEU B 1 719 ? 4.105 39.562 22.234 1 92.69 719 LEU B N 1
ATOM 12469 C CA . LEU B 1 719 ? 2.768 39.5 21.672 1 92.69 719 LEU B CA 1
ATOM 12470 C C . LEU B 1 719 ? 2.828 39.188 20.172 1 92.69 719 LEU B C 1
ATOM 12472 O O . LEU B 1 719 ? 1.939 38.5 19.641 1 92.69 719 LEU B O 1
ATOM 12476 N N . LEU B 1 720 ? 3.865 39.688 19.531 1 91.75 720 LEU B N 1
ATOM 12477 C CA . LEU B 1 720 ? 4.07 39.312 18.125 1 91.75 720 LEU B CA 1
ATOM 12478 C C . LEU B 1 720 ? 4.336 37.812 17.984 1 91.75 720 LEU B C 1
ATOM 12480 O O . LEU B 1 720 ? 3.826 37.188 17.062 1 91.75 720 LEU B O 1
ATOM 12484 N N . CYS B 1 721 ? 5.066 37.281 18.859 1 92 721 CYS B N 1
ATOM 12485 C CA . CYS B 1 721 ? 5.305 35.844 18.859 1 92 721 CYS B CA 1
ATOM 12486 C C . CYS B 1 721 ? 3.996 35.062 19.031 1 92 721 CYS B C 1
ATOM 12488 O O . CYS B 1 721 ? 3.744 34.094 18.328 1 92 721 CYS B O 1
ATOM 12490 N N . TYR B 1 722 ? 3.176 35.562 19.906 1 92.81 722 TYR B N 1
ATOM 12491 C CA . TYR B 1 722 ? 1.909 34.875 20.188 1 92.81 722 TYR B CA 1
ATOM 12492 C C . TYR B 1 722 ? 0.99 34.938 18.969 1 92.81 722 TYR B C 1
ATOM 12494 O O . TYR B 1 722 ? 0.285 33.969 18.672 1 92.81 722 TYR B O 1
ATOM 12502 N N . ALA B 1 723 ? 1.045 36 18.312 1 90.69 723 ALA B N 1
ATOM 12503 C CA . ALA B 1 723 ? 0.207 36.156 17.125 1 90.69 723 ALA B CA 1
ATOM 12504 C C . ALA B 1 723 ? 0.545 35.094 16.078 1 90.69 723 ALA B C 1
ATOM 12506 O O . ALA B 1 723 ? -0.344 34.594 15.391 1 90.69 723 ALA B O 1
ATOM 12507 N N . LEU B 1 724 ? 1.771 34.812 15.969 1 90.44 724 LEU B N 1
ATOM 12508 C CA . LEU B 1 724 ? 2.217 33.844 14.969 1 90.44 724 LEU B CA 1
ATOM 12509 C C . LEU B 1 724 ? 2.045 32.406 15.469 1 90.44 724 LEU B C 1
ATOM 12511 O O . LEU B 1 724 ? 2.045 31.469 14.68 1 90.44 724 LEU B O 1
ATOM 12515 N N . LEU B 1 725 ? 1.898 32.219 16.719 1 92.19 725 LEU B N 1
ATOM 12516 C CA . LEU B 1 725 ? 1.74 30.906 17.312 1 92.19 725 LEU B CA 1
ATOM 12517 C C . LEU B 1 725 ? 0.322 30.375 17.109 1 92.19 725 LEU B C 1
ATOM 12519 O O . LEU B 1 725 ? 0.07 29.188 17.234 1 92.19 725 LEU B O 1
ATOM 12523 N N . ILE B 1 726 ? -0.574 31.234 16.875 1 90 726 ILE B N 1
ATOM 12524 C CA . ILE B 1 726 ? -1.965 30.828 16.703 1 90 726 ILE B CA 1
ATOM 12525 C C . ILE B 1 726 ? -2.084 29.891 15.492 1 90 726 ILE B C 1
ATOM 12527 O O . ILE B 1 726 ? -1.822 30.297 14.359 1 90 726 ILE B O 1
ATOM 12531 N N . PRO B 1 727 ? -2.514 28.625 15.773 1 86.31 727 PRO B N 1
ATOM 12532 C CA . PRO B 1 727 ? -2.674 27.719 14.641 1 86.31 727 PRO B CA 1
ATOM 12533 C C . PRO B 1 727 ? -3.977 27.953 13.875 1 86.31 727 PRO B C 1
ATOM 12535 O O . PRO B 1 727 ? -5.02 28.188 14.492 1 86.31 727 PRO B O 1
ATOM 12538 N N . CYS B 1 728 ? -3.908 28 12.625 1 75.38 728 CYS B N 1
ATOM 12539 C CA . CYS B 1 728 ? -5.117 28.172 11.828 1 75.38 728 CYS B CA 1
ATOM 12540 C C . CYS B 1 728 ? -5.746 26.828 11.5 1 75.38 728 CYS B C 1
ATOM 12542 O O . CYS B 1 728 ? -6.949 26.75 11.242 1 75.38 728 CYS B O 1
ATOM 12544 N N . SER B 1 729 ? -4.84 25.859 11.391 1 78.62 729 SER B N 1
ATOM 12545 C CA . SER B 1 729 ? -5.34 24.531 11.023 1 78.62 729 SER B CA 1
ATOM 12546 C C . SER B 1 729 ? -4.465 23.438 11.609 1 78.62 729 SER B C 1
ATOM 12548 O O . SER B 1 729 ? -3.398 23.703 12.164 1 78.62 729 SER B O 1
ATOM 12550 N N . THR B 1 730 ? -5.062 22.219 11.523 1 81.94 730 THR B N 1
ATOM 12551 C CA . THR B 1 730 ? -4.309 21.031 11.945 1 81.94 730 THR B CA 1
ATOM 12552 C C . THR B 1 730 ? -3.729 20.312 10.734 1 81.94 730 THR B C 1
ATOM 12554 O O . THR B 1 730 ? -3.553 19.094 10.766 1 81.94 730 THR B O 1
ATOM 12557 N N . ALA B 1 731 ? -3.449 21 9.68 1 82 731 ALA B N 1
ATOM 12558 C CA . ALA B 1 731 ? -2.922 20.422 8.445 1 82 731 ALA B CA 1
ATOM 12559 C C . ALA B 1 731 ? -1.582 19.734 8.688 1 82 731 ALA B C 1
ATOM 12561 O O . ALA B 1 731 ? -1.272 18.719 8.062 1 82 731 ALA B O 1
ATOM 12562 N N . ALA B 1 732 ? -0.815 20.359 9.562 1 87.81 732 ALA B N 1
ATOM 12563 C CA . ALA B 1 732 ? 0.486 19.781 9.883 1 87.81 732 ALA B CA 1
ATOM 12564 C C . ALA B 1 732 ? 0.332 18.375 10.461 1 87.81 732 ALA B C 1
ATOM 12566 O O . ALA B 1 732 ? 1.137 17.484 10.172 1 87.81 732 ALA B O 1
ATOM 12567 N N . VAL B 1 733 ? -0.685 18.172 11.242 1 92.25 733 VAL B N 1
ATOM 12568 C CA . VAL B 1 733 ? -0.941 16.859 11.844 1 92.25 733 VAL B CA 1
ATOM 12569 C C . VAL B 1 733 ? -1.381 15.875 10.766 1 92.25 733 VAL B C 1
ATOM 12571 O O . VAL B 1 733 ? -0.96 14.719 10.766 1 92.25 733 VAL B O 1
ATOM 12574 N N . GLU B 1 734 ? -2.143 16.312 9.867 1 86.69 734 GLU B N 1
ATOM 12575 C CA . GLU B 1 734 ? -2.592 15.469 8.766 1 86.69 734 GLU B CA 1
ATOM 12576 C C . GLU B 1 734 ? -1.419 15.016 7.902 1 86.69 734 GLU B C 1
ATOM 12578 O O . GLU B 1 734 ? -1.409 13.891 7.395 1 86.69 734 GLU B O 1
ATOM 12583 N N . ARG B 1 735 ? -0.521 15.906 7.73 1 88.81 735 ARG B N 1
ATOM 12584 C CA . ARG B 1 735 ? 0.674 15.555 6.969 1 88.81 735 ARG B CA 1
ATOM 12585 C C . ARG B 1 735 ? 1.479 14.477 7.684 1 88.81 735 ARG B C 1
ATOM 12587 O O . ARG B 1 735 ? 2.098 13.625 7.039 1 88.81 735 ARG B O 1
ATOM 12594 N N . SER B 1 736 ? 1.459 14.594 8.938 1 93.56 736 SER B N 1
ATOM 12595 C CA . SER B 1 736 ? 2.145 13.555 9.711 1 93.56 736 SER B CA 1
ATOM 12596 C C . SER B 1 736 ? 1.468 12.203 9.539 1 93.56 736 SER B C 1
ATOM 12598 O O . SER B 1 736 ? 2.133 11.164 9.539 1 93.56 736 SER B O 1
ATOM 12600 N N . PHE B 1 737 ? 0.147 12.219 9.383 1 91.81 737 PHE B N 1
ATOM 12601 C CA . PHE B 1 737 ? -0.568 10.969 9.164 1 91.81 737 PHE B CA 1
ATOM 12602 C C . PHE B 1 737 ? -0.242 10.398 7.789 1 91.81 737 PHE B C 1
ATOM 12604 O O . PHE B 1 737 ? -0.121 9.18 7.633 1 91.81 737 PHE B O 1
ATOM 12611 N N . SER B 1 738 ? -0.145 11.289 6.871 1 89.5 738 SER B N 1
ATOM 12612 C CA . SER B 1 738 ? 0.262 10.828 5.547 1 89.5 738 SER B CA 1
ATOM 12613 C C . SER B 1 738 ? 1.625 10.148 5.59 1 89.5 738 SER B C 1
ATOM 12615 O O . SER B 1 738 ? 1.82 9.102 4.969 1 89.5 738 SER B O 1
ATOM 12617 N N . LEU B 1 739 ? 2.488 10.773 6.258 1 94.25 739 LEU B N 1
ATOM 12618 C CA . LEU B 1 739 ? 3.82 10.203 6.426 1 94.25 739 LEU B CA 1
ATOM 12619 C C . LEU B 1 739 ? 3.75 8.859 7.145 1 94.25 739 LEU B C 1
ATOM 12621 O O . LEU B 1 739 ? 4.441 7.914 6.766 1 94.25 739 LEU B O 1
ATOM 12625 N N . MET B 1 740 ? 2.961 8.812 8.156 1 94.31 740 MET B N 1
ATOM 12626 C CA . MET B 1 740 ? 2.77 7.586 8.922 1 94.31 740 MET B CA 1
ATOM 12627 C C . MET B 1 740 ? 2.293 6.449 8.023 1 94.31 740 MET B C 1
ATOM 12629 O O . MET B 1 740 ? 2.814 5.336 8.102 1 94.31 740 MET B O 1
ATOM 12633 N N . ASN B 1 741 ? 1.423 6.754 7.16 1 89.75 741 ASN B N 1
ATOM 12634 C CA . ASN B 1 741 ? 0.854 5.746 6.27 1 89.75 741 ASN B CA 1
ATOM 12635 C C . ASN B 1 741 ? 1.852 5.316 5.199 1 89.75 741 ASN B C 1
ATOM 12637 O O . ASN B 1 741 ? 1.803 4.184 4.715 1 89.75 741 ASN B O 1
ATOM 12641 N N . ASP B 1 742 ? 2.729 6.168 4.887 1 89.75 742 ASP B N 1
ATOM 12642 C CA . ASP B 1 742 ? 3.766 5.844 3.914 1 89.75 742 ASP B CA 1
ATOM 12643 C C . ASP B 1 742 ? 4.805 4.895 4.512 1 89.75 742 ASP B C 1
ATOM 12645 O O . ASP B 1 742 ? 5.391 4.082 3.797 1 89.75 742 ASP B O 1
ATOM 12649 N N . ILE B 1 743 ? 5 5.086 5.707 1 92.69 743 ILE B N 1
ATOM 12650 C CA . ILE B 1 743 ? 6.043 4.316 6.375 1 92.69 743 ILE B CA 1
ATOM 12651 C C . ILE B 1 743 ? 5.473 2.992 6.875 1 92.69 743 ILE B C 1
ATOM 12653 O O . ILE B 1 743 ? 6.039 1.928 6.613 1 92.69 743 ILE B O 1
ATOM 12657 N N . CYS B 1 744 ? 4.383 3.098 7.605 1 90.94 744 CYS B N 1
ATOM 12658 C CA . CYS B 1 744 ? 3.74 1.891 8.117 1 90.94 744 CYS B CA 1
ATOM 12659 C C . CYS B 1 744 ? 2.752 1.329 7.098 1 90.94 744 CYS B C 1
ATOM 12661 O O . CYS B 1 744 ? 1.556 1.611 7.168 1 90.94 744 CYS B O 1
ATOM 12663 N N . THR B 1 745 ? 3.287 0.529 6.266 1 86.44 745 THR B N 1
ATOM 12664 C CA . THR B 1 745 ? 2.461 -0.112 5.25 1 86.44 745 THR B CA 1
ATOM 12665 C C . THR B 1 745 ? 2.018 -1.498 5.711 1 86.44 745 THR B C 1
ATOM 12667 O O . THR B 1 745 ? 2.396 -1.951 6.793 1 86.44 745 THR B O 1
ATOM 12670 N N . ASN B 1 746 ? 1.251 -2.215 4.926 1 77.5 746 ASN B N 1
ATOM 12671 C CA . ASN B 1 746 ? 0.8 -3.562 5.262 1 77.5 746 ASN B CA 1
ATOM 12672 C C . ASN B 1 746 ? 1.971 -4.535 5.371 1 77.5 746 ASN B C 1
ATOM 12674 O O . ASN B 1 746 ? 1.929 -5.477 6.164 1 77.5 746 ASN B O 1
ATOM 12678 N N . ASP B 1 747 ? 2.961 -4.254 4.582 1 78.31 747 ASP B N 1
ATOM 12679 C CA . ASP B 1 747 ? 4.141 -5.117 4.598 1 78.31 747 ASP B CA 1
ATOM 12680 C C . ASP B 1 747 ? 5.059 -4.77 5.766 1 78.31 747 ASP B C 1
ATOM 12682 O O . ASP B 1 747 ? 5.918 -5.566 6.148 1 78.31 747 ASP B O 1
ATOM 12686 N N . ARG B 1 748 ? 4.871 -3.539 6.281 1 84.94 748 ARG B N 1
ATOM 12687 C CA . ARG B 1 748 ? 5.715 -3.068 7.375 1 84.94 748 ARG B CA 1
ATOM 12688 C C . ARG B 1 748 ? 4.902 -2.85 8.641 1 84.94 748 ARG B C 1
ATOM 12690 O O . ARG B 1 748 ? 5.078 -1.846 9.336 1 84.94 748 ARG B O 1
ATOM 12697 N N . ASN B 1 749 ? 3.924 -3.645 8.844 1 76.06 749 ASN B N 1
ATOM 12698 C CA . ASN B 1 749 ? 3.002 -3.434 9.953 1 76.06 749 ASN B CA 1
ATOM 12699 C C . ASN B 1 749 ? 3.553 -4.004 11.258 1 76.06 749 ASN B C 1
ATOM 12701 O O . ASN B 1 749 ? 2.916 -3.893 12.305 1 76.06 749 ASN B O 1
ATOM 12705 N N . ARG B 1 750 ? 4.828 -4.5 11.234 1 77.5 750 ARG B N 1
ATOM 12706 C CA . ARG B 1 750 ? 5.453 -5.043 12.43 1 77.5 750 ARG B CA 1
ATOM 12707 C C . ARG B 1 750 ? 6.34 -4.008 13.109 1 77.5 750 ARG B C 1
ATOM 12709 O O . ARG B 1 750 ? 6.938 -4.277 14.148 1 77.5 750 ARG B O 1
ATOM 12716 N N . LEU B 1 751 ? 6.395 -2.885 12.516 1 86 751 LEU B N 1
ATOM 12717 C CA . LEU B 1 751 ? 7.18 -1.812 13.117 1 86 751 LEU B CA 1
ATOM 12718 C C . LEU B 1 751 ? 6.676 -1.491 14.516 1 86 751 LEU B C 1
ATOM 12720 O O . LEU B 1 751 ? 5.469 -1.354 14.734 1 86 751 LEU B O 1
ATOM 12724 N N . THR B 1 752 ? 7.621 -1.428 15.383 1 85.25 752 THR B N 1
ATOM 12725 C CA . THR B 1 752 ? 7.25 -1.043 16.734 1 85.25 752 THR B CA 1
ATOM 12726 C C . THR B 1 752 ? 6.914 0.444 16.812 1 85.25 752 THR B C 1
ATOM 12728 O O . THR B 1 752 ? 7.27 1.208 15.906 1 85.25 752 THR B O 1
ATOM 12731 N N . GLN B 1 753 ? 6.266 0.807 17.906 1 89.19 753 GLN B N 1
ATOM 12732 C CA . GLN B 1 753 ? 5.891 2.201 18.125 1 89.19 753 GLN B CA 1
ATOM 12733 C C . GLN B 1 753 ? 7.125 3.1 18.172 1 89.19 753 GLN B C 1
ATOM 12735 O O . GLN B 1 753 ? 7.133 4.18 17.578 1 89.19 753 GLN B O 1
ATOM 12740 N N . LYS B 1 754 ? 8.086 2.678 18.844 1 90.31 754 LYS B N 1
ATOM 12741 C CA . LYS B 1 754 ? 9.297 3.475 19.016 1 90.31 754 LYS B CA 1
ATOM 12742 C C . LYS B 1 754 ? 10.023 3.66 17.672 1 90.31 754 LYS B C 1
ATOM 12744 O O . LYS B 1 754 ? 10.484 4.758 17.359 1 90.31 754 LYS B O 1
ATOM 12749 N N . ASN B 1 755 ? 10.102 2.58 16.969 1 92.88 755 ASN B N 1
ATOM 12750 C CA . ASN B 1 755 ? 10.789 2.645 15.688 1 92.88 755 ASN B CA 1
ATOM 12751 C C . ASN B 1 755 ? 10.023 3.498 14.688 1 92.88 755 ASN B C 1
ATOM 12753 O O . ASN B 1 755 ? 10.625 4.242 13.906 1 92.88 755 ASN B O 1
ATOM 12757 N N . LEU B 1 756 ? 8.734 3.326 14.688 1 94.38 756 LEU B N 1
ATOM 12758 C CA . LEU B 1 756 ? 7.902 4.137 13.812 1 94.38 756 LEU B CA 1
ATOM 12759 C C . LEU B 1 756 ? 8.062 5.621 14.125 1 94.38 756 LEU B C 1
ATOM 12761 O O . LEU B 1 756 ? 8.234 6.438 13.219 1 94.38 756 LEU B O 1
ATOM 12765 N N . ASP B 1 757 ? 8.023 5.934 15.367 1 95.69 757 ASP B N 1
ATOM 12766 C CA . ASP B 1 757 ? 8.188 7.312 15.805 1 95.69 757 ASP B CA 1
ATOM 12767 C C . ASP B 1 757 ? 9.547 7.863 15.391 1 95.69 757 ASP B C 1
ATOM 12769 O O . ASP B 1 757 ? 9.648 9 14.922 1 95.69 757 ASP B O 1
ATOM 12773 N N . ALA B 1 758 ? 10.555 7.066 15.547 1 95.81 758 ALA B N 1
ATOM 12774 C CA . ALA B 1 758 ? 11.914 7.48 15.203 1 95.81 758 ALA B CA 1
ATOM 12775 C C . ALA B 1 758 ? 12.047 7.742 13.703 1 95.81 758 ALA B C 1
ATOM 12777 O O . ALA B 1 758 ? 12.617 8.758 13.289 1 95.81 758 ALA B O 1
ATOM 12778 N N . ILE B 1 759 ? 11.547 6.828 12.938 1 96.38 759 ILE B N 1
ATOM 12779 C CA . ILE B 1 759 ? 11.633 6.949 11.492 1 96.38 759 ILE B CA 1
ATOM 12780 C C . ILE B 1 759 ? 10.859 8.18 11.023 1 96.38 759 ILE B C 1
ATOM 12782 O O . ILE B 1 759 ? 11.336 8.938 10.172 1 96.38 759 ILE B O 1
ATOM 12786 N N . MET B 1 760 ? 9.711 8.438 11.602 1 96.69 760 MET B N 1
ATOM 12787 C CA . MET B 1 760 ? 8.898 9.594 11.242 1 96.69 760 MET B CA 1
ATOM 12788 C C . MET B 1 760 ? 9.633 10.891 11.57 1 96.69 760 MET B C 1
ATOM 12790 O O . MET B 1 760 ? 9.602 11.844 10.789 1 96.69 760 MET B O 1
ATOM 12794 N N . ARG B 1 761 ? 10.227 10.938 12.68 1 97.06 761 ARG B N 1
ATOM 12795 C CA . ARG B 1 761 ? 10.961 12.133 13.094 1 97.06 761 ARG B CA 1
ATOM 12796 C C . ARG B 1 761 ? 12.094 12.445 12.117 1 97.06 761 ARG B C 1
ATOM 12798 O O . ARG B 1 761 ? 12.266 13.602 11.719 1 97.06 761 ARG B O 1
ATOM 12805 N N . ILE B 1 762 ? 12.836 11.43 11.789 1 96.69 762 ILE B N 1
ATOM 12806 C CA . ILE B 1 762 ? 13.953 11.617 10.875 1 96.69 762 ILE B CA 1
ATOM 12807 C C . ILE B 1 762 ? 13.438 12.078 9.508 1 96.69 762 ILE B C 1
ATOM 12809 O O . ILE B 1 762 ? 13.992 13 8.906 1 96.69 762 ILE B O 1
ATOM 12813 N N . ALA B 1 763 ? 12.383 11.43 9.039 1 95.62 763 ALA B N 1
ATOM 12814 C CA . ALA B 1 763 ? 11.836 11.727 7.723 1 95.62 763 ALA B CA 1
ATOM 12815 C C . ALA B 1 763 ? 11.25 13.133 7.672 1 95.62 763 ALA B C 1
ATOM 12817 O O . ALA B 1 763 ? 11.375 13.828 6.656 1 95.62 763 ALA B O 1
ATOM 12818 N N . LYS B 1 764 ? 10.625 13.555 8.703 1 94.81 764 LYS B N 1
ATOM 12819 C CA . LYS B 1 764 ? 9.914 14.828 8.711 1 94.81 764 LYS B CA 1
ATOM 12820 C C . LYS B 1 764 ? 10.852 15.984 9.047 1 94.81 764 LYS B C 1
ATOM 12822 O O . LYS B 1 764 ? 10.781 17.047 8.43 1 94.81 764 LYS B O 1
ATOM 12827 N N . GLU B 1 765 ? 11.703 15.805 10.078 1 95 765 GLU B N 1
ATOM 12828 C CA . GLU B 1 765 ? 12.477 16.906 10.648 1 95 765 GLU B CA 1
ATOM 12829 C C . GLU B 1 765 ? 13.922 16.875 10.156 1 95 765 GLU B C 1
ATOM 12831 O O . GLU B 1 765 ? 14.664 17.844 10.328 1 95 765 GLU B O 1
ATOM 12836 N N . GLY B 1 766 ? 14.297 15.734 9.57 1 92.5 766 GLY B N 1
ATOM 12837 C CA . GLY B 1 766 ? 15.68 15.617 9.148 1 92.5 766 GLY B CA 1
ATOM 12838 C C . GLY B 1 766 ? 16.047 16.594 8.055 1 92.5 766 GLY B C 1
ATOM 12839 O O . GLY B 1 766 ? 15.242 16.891 7.172 1 92.5 766 GLY B O 1
ATOM 12840 N N . LYS B 1 767 ? 17.281 17 8.133 1 90.94 767 LYS B N 1
ATOM 12841 C CA . LYS B 1 767 ? 17.828 17.859 7.098 1 90.94 767 LYS B CA 1
ATOM 12842 C C . LYS B 1 767 ? 18.172 17.062 5.84 1 90.94 767 LYS B C 1
ATOM 12844 O O . LYS B 1 767 ? 18.031 15.844 5.82 1 90.94 767 LYS B O 1
ATOM 12849 N N . ASP B 1 768 ? 18.516 17.719 4.82 1 86.19 768 ASP B N 1
ATOM 12850 C CA . ASP B 1 768 ? 18.828 17.047 3.57 1 86.19 768 ASP B CA 1
ATOM 12851 C C . ASP B 1 768 ? 20.109 16.203 3.707 1 86.19 768 ASP B C 1
ATOM 12853 O O . ASP B 1 768 ? 20.203 15.125 3.129 1 86.19 768 ASP B O 1
ATOM 12857 N N . ARG B 1 769 ? 21.047 16.844 4.496 1 88.75 769 ARG B N 1
ATOM 12858 C CA . ARG B 1 769 ? 22.297 16.141 4.73 1 88.75 769 ARG B CA 1
ATOM 12859 C C . ARG B 1 769 ? 22.766 16.297 6.176 1 88.75 769 ARG B C 1
ATOM 12861 O O . ARG B 1 769 ? 22.516 17.344 6.797 1 88.75 769 ARG B O 1
ATOM 12868 N N . LEU B 1 770 ? 23.359 15.242 6.527 1 91.31 770 LEU B N 1
ATOM 12869 C CA . LEU B 1 770 ? 23.969 15.305 7.852 1 91.31 770 LEU B CA 1
ATOM 12870 C C . LEU B 1 770 ? 25.312 16.031 7.801 1 91.31 770 LEU B C 1
ATOM 12872 O O . LEU B 1 770 ? 26.109 15.805 6.895 1 91.31 770 LEU B O 1
ATOM 12876 N N . SER B 1 771 ? 25.5 16.906 8.695 1 89.81 771 SER B N 1
ATOM 12877 C CA . SER B 1 771 ? 26.781 17.594 8.789 1 89.81 771 SER B CA 1
ATOM 12878 C C . SER B 1 771 ? 27.859 16.703 9.391 1 89.81 771 SER B C 1
ATOM 12880 O O . SER B 1 771 ? 27.547 15.688 10.008 1 89.81 771 SER B O 1
ATOM 12882 N N . ASP B 1 772 ? 29.047 17.047 9.109 1 88.56 772 ASP B N 1
ATOM 12883 C CA . ASP B 1 772 ? 30.172 16.297 9.648 1 88.56 772 ASP B CA 1
ATOM 12884 C C . ASP B 1 772 ? 30.156 16.297 11.172 1 88.56 772 ASP B C 1
ATOM 12886 O O . ASP B 1 772 ? 30.531 15.312 11.812 1 88.56 772 ASP B O 1
ATOM 12890 N N . THR B 1 773 ? 29.703 17.375 11.672 1 88.19 773 THR B N 1
ATOM 12891 C CA . THR B 1 773 ? 29.625 17.484 13.125 1 88.19 773 THR B CA 1
ATOM 12892 C C . THR B 1 773 ? 28.578 16.516 13.695 1 88.19 773 THR B C 1
ATOM 12894 O O . THR B 1 773 ? 28.812 15.883 14.719 1 88.19 773 THR B O 1
ATOM 12897 N N . GLU B 1 774 ? 27.5 16.516 13.047 1 91.19 774 GLU B N 1
ATOM 12898 C CA . GLU B 1 774 ? 26.453 15.609 13.484 1 91.19 774 GLU B CA 1
ATOM 12899 C C . GLU B 1 774 ? 26.875 14.148 13.367 1 91.19 774 GLU B C 1
ATOM 12901 O O . GLU B 1 774 ? 26.547 13.328 14.227 1 91.19 774 GLU B O 1
ATOM 12906 N N . LEU B 1 775 ? 27.641 13.859 12.32 1 92 775 LEU B N 1
ATOM 12907 C CA . LEU B 1 775 ? 28.125 12.5 12.117 1 92 775 LEU B CA 1
ATOM 12908 C C . LEU B 1 775 ? 29.109 12.102 13.219 1 92 775 LEU B C 1
ATOM 12910 O O . LEU B 1 775 ? 29.078 10.969 13.703 1 92 775 LEU B O 1
ATOM 12914 N N . GLU B 1 776 ? 29.922 13.031 13.523 1 88.69 776 GLU B N 1
ATOM 12915 C CA . GLU B 1 776 ? 30.875 12.773 14.602 1 88.69 776 GLU B CA 1
ATOM 12916 C C . GLU B 1 776 ? 30.156 12.531 15.922 1 88.69 776 GLU B C 1
ATOM 12918 O O . GLU B 1 776 ? 30.547 11.656 16.703 1 88.69 776 GLU B O 1
ATOM 12923 N N . GLN B 1 777 ? 29.125 13.281 16.141 1 88.31 777 GLN B N 1
ATOM 12924 C CA . GLN B 1 777 ? 28.344 13.109 17.359 1 88.31 777 GLN B CA 1
ATOM 12925 C C . GLN B 1 777 ? 27.672 11.742 17.391 1 88.31 777 GLN B C 1
ATOM 12927 O O . GLN B 1 777 ? 27.609 11.102 18.438 1 88.31 777 GLN B O 1
ATOM 12932 N N . LEU B 1 778 ? 27.219 11.336 16.328 1 90.25 778 LEU B N 1
ATOM 12933 C CA . LEU B 1 778 ? 26.516 10.055 16.219 1 90.25 778 LEU B CA 1
ATOM 12934 C C . LEU B 1 778 ? 27.484 8.898 16.5 1 90.25 778 LEU B C 1
ATOM 12936 O O . LEU B 1 778 ? 27.125 7.945 17.188 1 90.25 778 LEU B O 1
ATOM 12940 N N . VAL B 1 779 ? 28.609 9.016 15.828 1 87.25 779 VAL B N 1
ATOM 12941 C CA . VAL B 1 779 ? 29.594 7.973 16.031 1 87.25 779 VAL B CA 1
ATOM 12942 C C . VAL B 1 779 ? 30 7.902 17.5 1 87.25 779 VAL B C 1
ATOM 12944 O O . VAL B 1 779 ? 30.172 6.816 18.047 1 87.25 779 VAL B O 1
ATOM 12947 N N . ASP B 1 780 ? 30.062 9.023 18.078 1 78.81 780 ASP B N 1
ATOM 12948 C CA . ASP B 1 780 ? 30.406 9.078 19.484 1 78.81 780 ASP B CA 1
ATOM 12949 C C . ASP B 1 780 ? 29.297 8.484 20.344 1 78.81 780 ASP B C 1
ATOM 12951 O O . ASP B 1 780 ? 29.562 7.789 21.328 1 78.81 780 ASP B O 1
ATOM 12955 N N . MET B 1 781 ? 28.125 8.781 19.984 1 73.88 781 MET B N 1
ATOM 12956 C CA . MET B 1 781 ? 26.984 8.242 20.703 1 73.88 781 MET B CA 1
ATOM 12957 C C . MET B 1 781 ? 26.922 6.727 20.578 1 73.88 781 MET B C 1
ATOM 12959 O O . MET B 1 781 ? 26.594 6.035 21.547 1 73.88 781 MET B O 1
ATOM 12963 N N . GLU B 1 782 ? 27.203 6.289 19.406 1 71.81 782 GLU B N 1
ATOM 12964 C CA . GLU B 1 782 ? 27.172 4.855 19.141 1 71.81 782 GLU B CA 1
ATOM 12965 C C . GLU B 1 782 ? 28.234 4.121 19.938 1 71.81 782 GLU B C 1
ATOM 12967 O O . GLU B 1 782 ? 28 3.031 20.469 1 71.81 782 GLU B O 1
ATOM 12972 N N . TYR B 1 783 ? 29.297 4.824 19.984 1 59.97 783 TYR B N 1
ATOM 12973 C CA . TYR B 1 783 ? 30.391 4.273 20.766 1 59.97 783 TYR B CA 1
ATOM 12974 C C . TYR B 1 783 ? 30.031 4.242 22.25 1 59.97 783 TYR B C 1
ATOM 12976 O O . TYR B 1 783 ? 30.312 3.26 22.938 1 59.97 783 TYR B O 1
ATOM 12984 N N . TYR B 1 784 ? 29.344 5.238 22.562 1 50.38 784 TYR B N 1
ATOM 12985 C CA . TYR B 1 784 ? 28.953 5.324 23.969 1 50.38 784 TYR B CA 1
ATOM 12986 C C . TYR B 1 784 ? 27.922 4.266 24.312 1 50.38 784 TYR B C 1
ATOM 12988 O O . TYR B 1 784 ? 27.984 3.629 25.359 1 50.38 784 TYR B O 1
ATOM 12996 N N . GLU B 1 785 ? 26.984 4.125 23.422 1 55.66 785 GLU B N 1
ATOM 12997 C CA . GLU B 1 785 ? 25.922 3.145 23.641 1 55.66 785 GLU B CA 1
ATOM 12998 C C . GLU B 1 785 ? 26.484 1.725 23.672 1 55.66 785 GLU B C 1
ATOM 13000 O O . GLU B 1 785 ? 26.047 0.898 24.469 1 55.66 785 GLU B O 1
ATOM 13005 N N . LYS B 1 786 ? 27.391 1.459 22.766 1 53.72 786 LYS B N 1
ATOM 13006 C CA . LYS B 1 786 ? 28.016 0.14 22.734 1 53.72 786 LYS B CA 1
ATOM 13007 C C . LYS B 1 786 ? 28.938 -0.061 23.953 1 53.72 786 LYS B C 1
ATOM 13009 O O . LYS B 1 786 ? 29 -1.157 24.5 1 53.72 786 LYS B O 1
ATOM 13014 N N . GLN B 1 787 ? 29.625 1.069 24.219 1 45.84 787 GLN B N 1
ATOM 13015 C CA . GLN B 1 787 ? 30.422 0.985 25.438 1 45.84 787 GLN B CA 1
ATOM 13016 C C . GLN B 1 787 ? 29.531 0.772 26.656 1 45.84 787 GLN B C 1
ATOM 13018 O O . GLN B 1 787 ? 29.891 0.019 27.562 1 45.84 787 GLN B O 1
ATOM 13023 N N . LEU B 1 788 ? 28.422 1.489 26.562 1 39.97 788 LEU B N 1
ATOM 13024 C CA . LEU B 1 788 ? 27.469 1.295 27.641 1 39.97 788 LEU B CA 1
ATOM 13025 C C . LEU B 1 788 ? 26.938 -0.135 27.656 1 39.97 788 LEU B C 1
ATOM 13027 O O . LEU B 1 788 ? 26.719 -0.714 28.719 1 39.97 788 LEU B O 1
ATOM 13031 N N . LEU B 1 789 ? 26.641 -0.546 26.453 1 39.16 789 LEU B N 1
ATOM 13032 C CA . LEU B 1 789 ? 26.234 -1.947 26.391 1 39.16 789 LEU B CA 1
ATOM 13033 C C . LEU B 1 789 ? 27.375 -2.859 26.812 1 39.16 789 LEU B C 1
ATOM 13035 O O . LEU B 1 789 ? 27.156 -3.895 27.438 1 39.16 789 LEU B O 1
ATOM 13039 N N . LEU B 1 790 ? 28.531 -2.445 26.297 1 34.03 790 LEU B N 1
ATOM 13040 C CA . LEU B 1 790 ? 29.703 -3.166 26.797 1 34.03 790 LEU B CA 1
ATOM 13041 C C . LEU B 1 790 ? 29.938 -2.885 28.266 1 34.03 790 LEU B C 1
ATOM 13043 O O . LEU B 1 790 ? 30.391 -3.764 29.016 1 34.03 790 LEU B O 1
ATOM 13047 N N . CYS B 1 791 ? 29.766 -1.571 28.578 1 31 791 CYS B N 1
ATOM 13048 C CA . CYS B 1 791 ? 29.984 -1.255 29.984 1 31 791 CYS B CA 1
ATOM 13049 C C . CYS B 1 791 ? 28.938 -1.909 30.875 1 31 791 CYS B C 1
ATOM 13051 O O . CYS B 1 791 ? 29.109 -2.02 32.094 1 31 791 CYS B O 1
ATOM 13053 N N . ASN B 1 792 ? 27.656 -1.872 30.469 1 30.86 792 ASN B N 1
ATOM 13054 C CA . ASN B 1 792 ? 26.797 -2.604 31.375 1 30.86 792 ASN B CA 1
ATOM 13055 C C . ASN B 1 792 ? 27.281 -4.027 31.609 1 30.86 792 ASN B C 1
ATOM 13057 O O . ASN B 1 792 ? 26.578 -4.852 32.188 1 30.86 792 ASN B O 1
ATOM 13061 N N . ILE B 1 793 ? 28.203 -4.523 30.781 1 27.69 793 ILE B N 1
ATOM 13062 C CA . ILE B 1 793 ? 29.062 -5.539 31.375 1 27.69 793 ILE B CA 1
ATOM 13063 C C . ILE B 1 793 ? 29.906 -4.918 32.5 1 27.69 793 ILE B C 1
ATOM 13065 O O . ILE B 1 793 ? 30.219 -3.729 32.438 1 27.69 793 ILE B O 1
ATOM 13069 N N . ASP B 1 794 ? 30.125 -5.449 33.594 1 25.52 794 ASP B N 1
ATOM 13070 C CA . ASP B 1 794 ? 30.812 -4.953 34.781 1 25.52 794 ASP B CA 1
ATOM 13071 C C . ASP B 1 794 ? 32 -4.078 34.406 1 25.52 794 ASP B C 1
ATOM 13073 O O . ASP B 1 794 ? 32.906 -4.52 33.688 1 25.52 794 ASP B O 1
ATOM 13077 N N . PRO B 1 795 ? 31.844 -2.797 34.219 1 27.39 795 PRO B N 1
ATOM 13078 C CA . PRO B 1 795 ? 32.906 -1.813 34.094 1 27.39 795 PRO B CA 1
ATOM 13079 C C . PRO B 1 795 ? 34.156 -2.174 34.906 1 27.39 795 PRO B C 1
ATOM 13081 O O . PRO B 1 795 ? 35.062 -1.343 35.062 1 27.39 795 PRO B O 1
ATOM 13084 N N . VAL B 1 796 ? 34.125 -3.299 35.688 1 26.17 796 VAL B N 1
ATOM 13085 C CA . VAL B 1 796 ? 35.375 -3.309 36.438 1 26.17 796 VAL B CA 1
ATOM 13086 C C . VAL B 1 796 ? 36.562 -3.088 35.5 1 26.17 796 VAL B C 1
ATOM 13088 O O . VAL B 1 796 ? 37.406 -2.221 35.75 1 26.17 796 VAL B O 1
ATOM 13091 N N . SER B 1 797 ? 37.125 -4.25 34.938 1 25.56 797 SER B N 1
ATOM 13092 C CA . SER B 1 797 ? 38.562 -4.441 34.688 1 25.56 797 SER B CA 1
ATOM 13093 C C . SER B 1 797 ? 38.969 -3.795 33.375 1 25.56 797 SER B C 1
ATOM 13095 O O . SER B 1 797 ? 40.156 -3.854 33 1 25.56 797 SER B O 1
ATOM 13097 N N . LEU B 1 798 ? 38.062 -3.514 32.469 1 25.97 798 LEU B N 1
ATOM 13098 C CA . LEU B 1 798 ? 38.688 -3.295 31.172 1 25.97 798 LEU B CA 1
ATOM 13099 C C . LEU B 1 798 ? 39.25 -1.881 31.078 1 25.97 798 LEU B C 1
ATOM 13101 O O . LEU B 1 798 ? 39.812 -1.502 30.047 1 25.97 798 LEU B O 1
ATOM 13105 N N . GLU B 1 799 ? 38.781 -0.945 31.812 1 28.27 799 GLU B N 1
ATOM 13106 C CA . GLU B 1 799 ? 39.406 0.347 31.609 1 28.27 799 GLU B CA 1
ATOM 13107 C C . GLU B 1 799 ? 40.906 0.253 31.844 1 28.27 799 GLU B C 1
ATOM 13109 O O . GLU B 1 799 ? 41.688 1.114 31.406 1 28.27 799 GLU B O 1
ATOM 13114 N N . SER B 1 800 ? 41.25 -0.627 32.875 1 27.69 800 SER B N 1
ATOM 13115 C CA . SER B 1 800 ? 42.625 -0.779 33.312 1 27.69 800 SER B CA 1
ATOM 13116 C C . SER B 1 800 ? 43.406 -1.712 32.375 1 27.69 800 SER B C 1
ATOM 13118 O O . SER B 1 800 ? 44.5 -2.154 32.719 1 27.69 800 SER B O 1
ATOM 13120 N N . LEU B 1 801 ? 42.719 -2.477 31.469 1 25.58 801 LEU B N 1
ATOM 13121 C CA . LEU B 1 801 ? 43.562 -3.324 30.625 1 25.58 801 LEU B CA 1
ATOM 13122 C C . LEU B 1 801 ? 44.406 -2.484 29.656 1 25.58 801 LEU B C 1
ATOM 13124 O O . LEU B 1 801 ? 43.844 -1.703 28.891 1 25.58 801 LEU B O 1
ATOM 13128 N N . ASP B 1 802 ? 45.531 -2.168 30.125 1 25.86 802 ASP B N 1
ATOM 13129 C CA . ASP B 1 802 ? 46.625 -1.641 29.328 1 25.86 802 ASP B CA 1
ATOM 13130 C C . ASP B 1 802 ? 46.812 -2.439 28.047 1 25.86 802 ASP B C 1
ATOM 13132 O O . ASP B 1 802 ? 46.844 -3.67 28.078 1 25.86 802 ASP B O 1
ATOM 13136 N N . PRO B 1 803 ? 46.469 -1.89 26.891 1 26.95 803 PRO B N 1
ATOM 13137 C CA . PRO B 1 803 ? 46.469 -2.543 25.578 1 26.95 803 PRO B CA 1
ATOM 13138 C C . PRO B 1 803 ? 47.719 -3.391 25.359 1 26.95 803 PRO B C 1
ATOM 13140 O O . PRO B 1 803 ? 47.906 -3.945 24.266 1 26.95 803 PRO B O 1
ATOM 13143 N N . SER B 1 804 ? 48.75 -3.246 26.172 1 26.78 804 SER B N 1
ATOM 13144 C CA . SER B 1 804 ? 50 -3.816 25.672 1 26.78 804 SER B CA 1
ATOM 13145 C C . SER B 1 804 ? 49.938 -5.34 25.656 1 26.78 804 SER B C 1
ATOM 13147 O O . SER B 1 804 ? 50.469 -5.973 24.734 1 26.78 804 SER B O 1
ATOM 13149 N N . GLN B 1 805 ? 49.906 -6.02 26.828 1 24.62 805 GLN B N 1
ATOM 13150 C CA . GLN B 1 805 ? 50.406 -7.387 26.844 1 24.62 805 GLN B CA 1
ATOM 13151 C C . GLN B 1 805 ? 49.469 -8.328 26.094 1 24.62 805 GLN B C 1
ATOM 13153 O O . GLN B 1 805 ? 49.906 -9.031 25.172 1 24.62 805 GLN B O 1
ATOM 13158 N N . GLU B 1 806 ? 48.906 -9.289 26.844 1 27.92 806 GLU B N 1
ATOM 13159 C CA . GLU B 1 806 ? 48.406 -10.609 26.484 1 27.92 806 GLU B CA 1
ATOM 13160 C C . GLU B 1 806 ? 47.094 -10.5 25.734 1 27.92 806 GLU B C 1
ATOM 13162 O O . GLU B 1 806 ? 46.031 -10.805 26.281 1 27.92 806 GLU B O 1
ATOM 13167 N N . THR B 1 807 ? 46.969 -9.438 25.031 1 28.06 807 THR B N 1
ATOM 13168 C CA . THR B 1 807 ? 45.688 -9.148 24.359 1 28.06 807 THR B CA 1
ATOM 13169 C C . THR B 1 807 ? 45.375 -10.227 23.328 1 28.06 807 THR B C 1
ATOM 13171 O O . THR B 1 807 ? 44.344 -10.133 22.641 1 28.06 807 THR B O 1
ATOM 13174 N N . LYS B 1 808 ? 46.469 -11.133 23.062 1 27.8 808 LYS B N 1
ATOM 13175 C CA . LYS B 1 808 ? 46.219 -12.102 22 1 27.8 808 LYS B CA 1
ATOM 13176 C C . LYS B 1 808 ? 45.25 -13.18 22.469 1 27.8 808 LYS B C 1
ATOM 13178 O O . LYS B 1 808 ? 44.344 -13.602 21.703 1 27.8 808 LYS B O 1
ATOM 13183 N N . GLY B 1 809 ? 45.625 -13.758 23.578 1 26.05 809 GLY B N 1
ATOM 13184 C CA . GLY B 1 809 ? 44.906 -14.953 24.016 1 26.05 809 GLY B CA 1
ATOM 13185 C C . GLY B 1 809 ? 43.5 -14.68 24.438 1 26.05 809 GLY B C 1
ATOM 13186 O O . GLY B 1 809 ? 42.594 -15.461 24.141 1 26.05 809 GLY B O 1
ATOM 13187 N N . ALA B 1 810 ? 43.375 -13.68 25.328 1 26.8 810 ALA B N 1
ATOM 13188 C CA . ALA B 1 810 ? 42.062 -13.461 25.922 1 26.8 810 ALA B CA 1
ATOM 13189 C C . ALA B 1 810 ? 41.094 -12.906 24.906 1 26.8 810 ALA B C 1
ATOM 13191 O O . ALA B 1 810 ? 39.875 -13 25.094 1 26.8 810 ALA B O 1
ATOM 13192 N N . LEU B 1 811 ? 41.531 -12.25 23.906 1 27.14 811 LEU B N 1
ATOM 131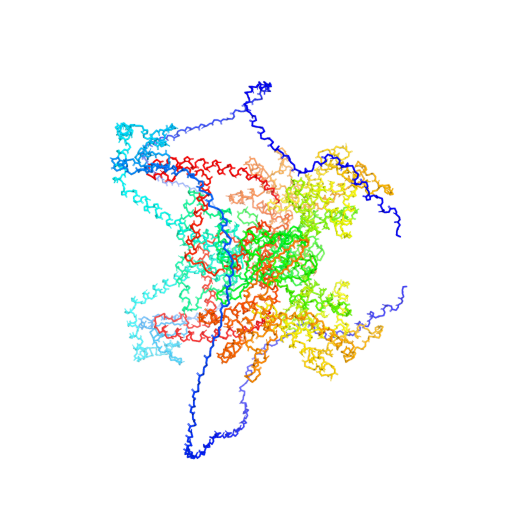93 C CA . LEU B 1 811 ? 40.656 -11.906 22.781 1 27.14 811 LEU B CA 1
ATOM 13194 C C . LEU B 1 811 ? 40.125 -13.164 22.109 1 27.14 811 LEU B C 1
ATOM 13196 O O . LEU B 1 811 ? 39.031 -13.156 21.562 1 27.14 811 LEU B O 1
ATOM 13200 N N . LEU B 1 812 ? 40.938 -14.266 22.203 1 28.84 812 LEU B N 1
ATOM 13201 C CA . LEU B 1 812 ? 40.5 -15.57 21.719 1 28.84 812 LEU B CA 1
ATOM 13202 C C . LEU B 1 812 ? 39.438 -16.156 22.641 1 28.84 812 LEU B C 1
ATOM 13204 O O . LEU B 1 812 ? 38.469 -16.766 22.172 1 28.84 812 LEU B O 1
ATOM 13208 N N . GLU B 1 813 ? 39.688 -16.125 23.984 1 28.66 813 GLU B N 1
ATOM 13209 C CA . GLU B 1 813 ? 38.719 -16.703 24.906 1 28.66 813 GLU B CA 1
ATOM 13210 C C . GLU B 1 813 ? 37.469 -15.836 25.016 1 28.66 813 GLU B C 1
ATOM 13212 O O . GLU B 1 813 ? 36.375 -16.359 25.141 1 28.66 813 GLU B O 1
ATOM 13217 N N . ILE B 1 814 ? 37.625 -14.555 25.141 1 28.75 814 ILE B N 1
ATOM 13218 C CA . ILE B 1 814 ? 36.406 -13.719 25.078 1 28.75 814 ILE B CA 1
ATOM 13219 C C . ILE B 1 814 ? 35.719 -13.906 23.734 1 28.75 814 ILE B C 1
ATOM 13221 O O . ILE B 1 814 ? 34.5 -13.789 23.641 1 28.75 814 ILE B O 1
ATOM 13225 N N . GLY B 1 815 ? 36.438 -14.188 22.688 1 27.56 815 GLY B N 1
ATOM 13226 C CA . GLY B 1 815 ? 35.906 -14.711 21.438 1 27.56 815 GLY B CA 1
ATOM 13227 C C . GLY B 1 815 ? 35.094 -15.977 21.641 1 27.56 815 GLY B C 1
ATOM 13228 O O . GLY B 1 815 ? 34.031 -16.156 21.016 1 27.56 815 GLY B O 1
ATOM 13229 N N . ASN B 1 816 ? 35.594 -16.922 22.484 1 29.05 816 ASN B N 1
ATOM 13230 C CA . ASN B 1 816 ? 34.875 -18.156 22.781 1 29.05 816 ASN B CA 1
ATOM 13231 C C . ASN B 1 816 ? 33.656 -17.906 23.656 1 29.05 816 ASN B C 1
ATOM 13233 O O . ASN B 1 816 ? 32.625 -18.562 23.5 1 29.05 816 ASN B O 1
ATOM 13237 N N . ARG B 1 817 ? 33.844 -17.172 24.875 1 27.42 817 ARG B N 1
ATOM 13238 C CA . ARG B 1 817 ? 32.688 -16.984 25.734 1 27.42 817 ARG B CA 1
ATOM 13239 C C . ARG B 1 817 ? 31.734 -15.969 25.141 1 27.42 817 ARG B C 1
ATOM 13241 O O . ARG B 1 817 ? 30.547 -15.961 25.484 1 27.42 817 ARG B O 1
ATOM 13248 N N . THR B 1 818 ? 32.156 -14.961 24.531 1 26.62 818 THR B N 1
ATOM 13249 C CA . THR B 1 818 ? 31.203 -14.125 23.797 1 26.62 818 THR B CA 1
ATOM 13250 C C . THR B 1 818 ? 30.453 -14.945 22.75 1 26.62 818 THR B C 1
ATOM 13252 O O . THR B 1 818 ? 29.438 -14.5 22.234 1 26.62 818 THR B O 1
ATOM 13255 N N . LYS B 1 819 ? 30.953 -16.109 22.344 1 29.42 819 LYS B N 1
ATOM 13256 C CA . LYS B 1 819 ? 30.188 -17.156 21.656 1 29.42 819 LYS B CA 1
ATOM 13257 C C . LYS B 1 819 ? 29.062 -17.688 22.547 1 29.42 819 LYS B C 1
ATOM 13259 O O . LYS B 1 819 ? 27.953 -17.953 22.078 1 29.42 819 LYS B O 1
ATOM 13264 N N . THR B 1 820 ? 29.328 -17.969 23.844 1 28.28 820 THR B N 1
ATOM 13265 C CA . THR B 1 820 ? 28.297 -18.5 24.734 1 28.28 820 THR B CA 1
ATOM 13266 C C . THR B 1 820 ? 27.328 -17.391 25.141 1 28.28 820 THR B C 1
ATOM 13268 O O . THR B 1 820 ? 26.125 -17.625 25.281 1 28.28 820 THR B O 1
ATOM 13271 N N . ILE B 1 821 ? 27.781 -16.266 25.641 1 29.22 821 ILE B N 1
ATOM 13272 C CA . ILE B 1 821 ? 26.766 -15.281 26.031 1 29.22 821 ILE B CA 1
ATOM 13273 C C . ILE B 1 821 ? 26.047 -14.781 24.781 1 29.22 821 ILE B C 1
ATOM 13275 O O . ILE B 1 821 ? 24.859 -14.422 24.844 1 29.22 821 ILE B O 1
ATOM 13279 N N . GLY B 1 822 ? 26.625 -14.578 23.625 1 27.06 822 GLY B N 1
ATOM 13280 C CA . GLY B 1 822 ? 25.875 -14.461 22.375 1 27.06 822 GLY B CA 1
ATOM 13281 C C . GLY B 1 822 ? 24.875 -15.586 22.172 1 27.06 822 GLY B C 1
ATOM 13282 O O . GLY B 1 822 ? 23.781 -15.352 21.656 1 27.06 822 GLY B O 1
ATOM 13283 N N . ASP B 1 823 ? 25.172 -16.812 22.531 1 29.41 823 ASP B N 1
ATOM 13284 C CA . ASP B 1 823 ? 24.25 -17.938 22.625 1 29.41 823 ASP B CA 1
ATOM 13285 C C . ASP B 1 823 ? 23.203 -17.703 23.719 1 29.41 823 ASP B C 1
ATOM 13287 O O . ASP B 1 823 ? 22.047 -18.094 23.562 1 29.41 823 ASP B O 1
ATOM 13291 N N . GLU B 1 824 ? 23.578 -17.219 24.922 1 27.59 824 GLU B N 1
ATOM 13292 C CA . GLU B 1 824 ? 22.578 -17.031 25.953 1 27.59 824 GLU B CA 1
ATOM 13293 C C . GLU B 1 824 ? 21.719 -15.805 25.672 1 27.59 824 GLU B C 1
ATOM 13295 O O . GLU B 1 824 ? 20.516 -15.797 25.969 1 27.59 824 GLU B O 1
ATOM 13300 N N . LEU B 1 825 ? 22.25 -14.68 25.391 1 26.77 825 LEU B N 1
ATOM 13301 C CA . LEU B 1 825 ? 21.328 -13.625 25 1 26.77 825 LEU B CA 1
ATOM 13302 C C . LEU B 1 825 ? 20.516 -14.031 23.781 1 26.77 825 LEU B C 1
ATOM 13304 O O . LEU B 1 825 ? 19.406 -13.516 23.562 1 26.77 825 LEU B O 1
ATOM 13308 N N . ASP B 1 826 ? 21.047 -14.805 22.812 1 26.84 826 ASP B N 1
ATOM 13309 C CA . ASP B 1 826 ? 20.234 -15.477 21.812 1 26.84 826 ASP B CA 1
ATOM 13310 C C . ASP B 1 826 ? 19.172 -16.359 22.469 1 26.84 826 ASP B C 1
ATOM 13312 O O . ASP B 1 826 ? 18.172 -16.688 21.844 1 26.84 826 ASP B O 1
ATOM 13316 N N . ASN B 1 827 ? 19.453 -16.938 23.594 1 26.53 827 ASN B N 1
ATOM 13317 C CA . ASN B 1 827 ? 18.5 -17.828 24.266 1 26.53 827 ASN B CA 1
ATOM 13318 C C . ASN B 1 827 ? 17.344 -17.031 24.875 1 26.53 827 ASN B C 1
ATOM 13320 O O . ASN B 1 827 ? 16.406 -17.625 25.422 1 26.53 827 ASN B O 1
ATOM 13324 N N . ILE B 1 828 ? 17.578 -15.891 25.547 1 26.27 828 ILE B N 1
ATOM 13325 C CA . ILE B 1 828 ? 16.359 -15.336 26.156 1 26.27 828 ILE B CA 1
ATOM 13326 C C . ILE B 1 828 ? 15.367 -14.969 25.062 1 26.27 828 ILE B C 1
ATOM 13328 O O . ILE B 1 828 ? 14.203 -14.656 25.359 1 26.27 828 ILE B O 1
ATOM 13332 N N . CYS B 1 829 ? 15.922 -14.453 24 1 22.58 829 CYS B N 1
ATOM 13333 C CA . CYS B 1 829 ? 14.812 -14.211 23.078 1 22.58 829 CYS B CA 1
ATOM 13334 C C . CYS B 1 829 ? 14.203 -15.531 22.625 1 22.58 829 CYS B C 1
ATOM 13336 O O . CYS B 1 829 ? 14.891 -16.375 22.047 1 22.58 829 CYS B O 1
ATOM 13338 N N . PRO B 1 830 ? 13.289 -16.047 23.406 1 22.31 830 PRO B N 1
ATOM 13339 C CA . PRO B 1 830 ? 12.711 -17.312 22.938 1 22.31 830 PRO B CA 1
ATOM 13340 C C . PRO B 1 830 ? 12.555 -17.344 21.422 1 22.31 830 PRO B C 1
ATOM 13342 O O . PRO B 1 830 ? 12.375 -16.312 20.781 1 22.31 830 PRO B O 1
ATOM 13345 N N . GLU B 1 831 ? 13.398 -18.203 20.828 1 22.66 831 GLU B N 1
ATOM 13346 C CA . GLU B 1 831 ? 13.242 -18.656 19.453 1 22.66 831 GLU B CA 1
ATOM 13347 C C . GLU B 1 831 ? 11.766 -18.75 19.062 1 22.66 831 GLU B C 1
ATOM 13349 O O . GLU B 1 831 ? 11.055 -19.656 19.531 1 22.66 831 GLU B O 1
ATOM 13354 N N . ASP B 1 832 ? 11.008 -17.734 19.25 1 22.11 832 ASP B N 1
ATOM 13355 C CA . ASP B 1 832 ? 9.656 -17.984 18.75 1 22.11 832 ASP B CA 1
ATOM 13356 C C . ASP B 1 832 ? 9.695 -18.688 17.391 1 22.11 832 ASP B C 1
ATOM 13358 O O . ASP B 1 832 ? 10.523 -18.344 16.547 1 22.11 832 ASP B O 1
ATOM 13362 N N . GLU B 1 833 ? 9.289 -19.922 17.375 1 22.23 833 GLU B N 1
ATOM 13363 C CA . GLU B 1 833 ? 9.016 -20.859 16.281 1 22.23 833 GLU B CA 1
ATOM 13364 C C . GLU B 1 833 ? 8.43 -20.141 15.07 1 22.23 833 GLU B C 1
ATOM 13366 O O . GLU B 1 833 ? 7.398 -19.469 15.18 1 22.23 833 GLU B O 1
ATOM 13371 N N . MET B 1 834 ? 9.25 -19.609 14.273 1 20.69 834 MET B N 1
ATOM 13372 C CA . MET B 1 834 ? 8.906 -19.203 12.914 1 20.69 834 MET B CA 1
ATOM 13373 C C . MET B 1 834 ? 7.961 -20.203 12.273 1 20.69 834 MET B C 1
ATOM 13375 O O . MET B 1 834 ? 8.367 -21.328 11.953 1 20.69 834 MET B O 1
ATOM 13379 N N . VAL B 1 835 ? 6.746 -20.422 12.828 1 19.22 835 VAL B N 1
ATOM 13380 C CA . VAL B 1 835 ? 5.809 -21.234 12.062 1 19.22 835 VAL B CA 1
ATOM 13381 C C . VAL B 1 835 ? 5.809 -20.781 10.602 1 19.22 835 VAL B C 1
ATOM 13383 O O . VAL B 1 835 ? 5.816 -19.578 10.32 1 19.22 835 VAL B O 1
ATOM 13386 N N . PRO B 1 836 ? 6.488 -21.562 9.898 1 20 836 PRO B N 1
ATOM 13387 C CA . PRO B 1 836 ? 6.371 -21.422 8.445 1 20 836 PRO B CA 1
ATOM 13388 C C . PRO B 1 836 ? 4.961 -21.047 7.996 1 20 836 PRO B C 1
ATOM 13390 O O . PRO B 1 836 ? 3.994 -21.734 8.352 1 20 836 PRO B O 1
ATOM 13393 N N . SER B 1 837 ? 4.48 -19.828 8.32 1 19.16 837 SER B N 1
ATOM 13394 C CA . SER B 1 837 ? 3.213 -19.734 7.602 1 19.16 837 SER B CA 1
ATOM 13395 C C . SER B 1 837 ? 3.387 -20.094 6.129 1 19.16 837 SER B C 1
ATOM 13397 O O . SER B 1 837 ? 4.402 -19.734 5.52 1 19.16 837 SER B O 1
#

Solvent-accessible surface area (backbone atoms only — not comparable to full-atom values): 95783 Å² total; per-residue (Å²): 133,78,75,77,82,59,54,83,70,52,64,87,61,62,83,85,81,67,83,63,82,67,94,70,66,91,66,74,72,70,80,68,74,71,74,81,82,79,80,78,68,79,78,74,76,76,71,75,78,70,82,77,69,84,63,83,84,63,93,73,84,85,82,80,90,80,93,79,90,78,92,83,90,81,87,93,85,94,86,94,88,90,86,91,82,90,91,77,92,78,80,88,86,75,89,70,83,85,74,86,75,86,76,82,81,75,83,72,77,75,72,84,74,79,69,84,66,70,58,66,60,30,71,75,38,78,49,37,44,76,51,104,72,23,36,30,28,62,36,24,47,70,58,36,71,90,57,93,63,87,36,76,28,45,79,32,50,36,72,58,75,97,56,42,68,64,57,51,49,53,48,64,68,31,68,60,37,47,51,8,46,51,52,44,51,55,48,56,69,48,39,66,55,49,48,45,47,45,44,46,47,46,47,48,47,49,48,49,48,52,40,49,45,52,49,50,49,50,51,52,51,39,41,59,71,54,46,73,52,73,86,39,46,46,63,51,51,54,50,51,20,71,70,54,25,59,67,50,36,52,44,55,63,44,15,76,71,70,70,62,68,81,52,46,52,67,52,47,53,49,52,45,46,51,54,24,48,56,56,46,51,59,52,47,65,54,49,57,78,40,58,31,14,42,35,40,48,75,48,66,46,65,62,39,42,33,31,34,40,37,33,38,24,34,69,60,92,50,43,71,49,80,41,83,73,45,65,41,81,44,70,54,90,44,26,66,54,47,48,50,52,49,50,51,51,29,59,74,67,64,39,61,62,66,38,32,42,28,35,34,34,54,73,51,60,49,37,52,23,77,81,70,8,28,49,35,56,49,26,42,66,14,54,77,30,44,80,34,64,26,44,58,59,45,55,34,45,45,55,54,56,47,32,72,76,34,61,67,52,40,52,48,53,52,47,45,38,50,55,28,48,53,38,64,78,24,31,60,54,32,34,49,44,37,52,44,26,48,73,74,71,38,80,69,75,82,78,47,66,47,41,81,88,43,51,66,32,39,39,56,23,44,50,51,46,64,75,39,38,68,47,51,53,51,36,41,51,52,47,32,73,73,65,66,44,65,69,47,48,52,54,49,52,52,68,58,31,66,67,52,50,49,49,45,27,48,45,44,53,59,35,49,49,53,42,52,50,50,52,48,45,54,39,88,80,45,51,50,65,54,42,60,56,48,50,47,52,37,45,50,52,51,48,51,52,42,52,26,55,74,68,70,56,41,75,89,42,61,50,45,50,47,62,61,53,46,49,55,36,48,60,56,48,54,65,71,42,78,55,89,79,85,71,77,81,77,52,67,68,57,46,35,65,69,46,47,44,53,49,52,52,52,49,48,51,40,49,54,61,64,64,60,69,54,68,69,67,54,26,51,34,65,68,29,44,74,67,57,63,61,82,89,54,43,83,69,55,50,53,68,32,42,43,50,52,18,49,60,38,21,37,63,41,75,32,78,53,98,87,42,78,34,77,44,80,42,85,38,83,50,30,69,57,43,32,51,50,50,59,64,40,47,61,55,44,51,52,39,33,73,71,64,38,64,36,56,60,50,47,43,37,49,37,66,73,29,64,64,53,36,69,74,37,50,63,57,49,53,50,52,53,52,50,66,35,43,70,44,40,58,48,70,50,52,51,52,48,53,51,46,49,62,57,32,29,81,90,40,42,79,60,46,70,68,57,47,38,25,50,49,43,39,46,71,70,46,68,96,65,82,49,70,65,56,42,52,49,48,53,50,48,50,49,46,51,48,42,42,59,54,35,76,38,82,64,70,63,68,84,72,55,65,82,73,73,75,58,66,58,51,54,49,46,51,53,52,47,52,48,47,50,54,47,44,61,54,53,67,48,67,78,70,74,76,67,79,121,131,78,76,74,84,61,55,78,72,51,64,84,63,60,73,87,68,68,80,72,77,71,94,75,68,91,69,74,72,65,81,70,79,83,84,86,84,87,80,78,76,77,75,74,79,80,71,81,82,75,84,82,73,84,69,82,82,81,71,84,73,78,75,87,83,83,86,90,85,92,86,85,86,92,85,90,84,90,84,78,87,90,83,85,95,84,94,74,97,74,83,88,88,80,89,73,91,81,82,86,76,82,74,81,79,74,84,70,78,76,73,81,74,78,68,84,64,71,58,63,60,30,70,76,38,77,49,37,46,74,50,103,72,24,36,29,28,62,36,25,46,71,58,34,72,86,59,93,63,86,35,75,29,44,78,31,48,36,72,60,73,96,58,41,67,62,56,53,50,53,48,64,68,30,69,60,35,47,52,8,45,52,51,46,52,54,48,58,70,47,40,67,55,48,51,46,47,47,44,46,47,46,48,49,46,50,49,49,49,51,42,49,45,51,49,50,50,52,50,52,52,38,40,60,70,53,45,74,51,74,84,40,45,46,64,49,51,52,50,50,20,71,70,54,25,58,67,50,37,51,46,54,62,45,15,75,71,70,71,60,70,81,52,46,54,67,51,48,50,48,51,44,45,51,53,26,48,56,56,45,50,59,51,48,63,54,47,55,77,39,58,32,15,43,36,41,46,75,48,66,48,65,63,38,43,33,33,33,39,37,32,40,25,36,70,59,91,51,43,72,50,80,40,82,71,45,66,41,82,44,70,54,91,44,27,66,52,47,47,51,51,50,50,51,50,30,59,74,66,63,39,62,60,65,38,32,42,28,37,34,34,54,73,49,60,48,38,50,23,77,81,70,8,29,49,35,56,49,27,43,68,14,53,77,30,42,79,36,63,24,45,59,58,45,55,33,46,43,54,54,56,46,32,72,74,34,62,68,53,40,50,48,54,53,46,47,37,50,55,29,50,53,38,64,78,24,33,60,54,34,35,49,42,38,52,43,26,47,72,72,71,39,80,70,75,81,79,46,68,48,40,80,88,43,51,64,32,38,37,56,23,42,50,52,46,63,74,40,39,68,47,49,53,51,36,40,51,52,47,30,73,74,65,67,45,67,68,46,50,52,52,49,53,51,68,57,32,66,66,53,48,48,49,46,27,46,44,43,54,59,35,50,49,52,42,52,48,48,54,50,43,54,39,89,81,45,52,51,68,54,42,59,55,48,52,48,51,36,48,52,52,50,48,51,51,43,51,27,56,77,68,70,55,41,75,88,42,61,51,46,51,48,62,61,52,47,49,56,36,49,62,57,47,54,66,71,43,78,60,92,80,84,73,78,80,80,52,68,69,56,48,37,65,71,45,46,43,52,48,52,53,53,48,48,50,39,47,52,61,66,65,59,69,53,69,68,68,54,27,50,33,64,69,27,44,74,64,56,63,61,80,89,54,43,82,71,53,50,54,67,32,42,43,50,52,19,50,59,39,20,36,63,38,73,32,78,54,98,87,42,75,36,76,44,79,41,84,37,84,49,31,68,57,41,33,51,49,51,59,64,40,47,62,55,45,52,51,40,33,75,71,65,39,64,36,55,61,51,48,43,36,50,36,65,74,30,65,64,54,37,70,75,37,52,62,56,50,52,50,53,52,51,51,67,34,41,70,43,40,58,48,71,50,51,50,50,50,52,50,46,48,63,57,34,29,81,91,40,44,78,60,48,71,67,56,49,39,25,48,49,43,40,46,72,71,46,68,96,65,83,47,72,66,58,43,52,49,46,53,50,47,51,49,45,51,49,42,44,58,53,36,73,37,80,64,70,64,64,83,73,54,65,85,73,72,73,62,67,60,51,55,51,47,50,52,52,48,52,48,47,50,53,48,45,63,56,53,67,49,66,76,70,76,75,65,80,120

Sequence (1674 aa):
MSHNSKYYTKKLKAADGSKCRKLEAFGFKKSFLLPSDETSEIPAVPSPPSVSEFQPCKDDNEPIASVTDHVTNEIQIQSEAVSSESETCNDPDPCVTDNESQSSSSSCQVSDARKFSSLKYENKYPWLYHSAQGYLCKYCELFGGTCVNAREFVNIAVGLGTHPTRKLEKHQSSEKHIFSVERYAQFSAKVNVLDEIKKHSESTKEANRSVLKKLFRCLYFMIRQKWAVTENFESFVRFIAELGVEDLQRHISNSEFTKVTYMSSKIVTQMTTLLSDLIESSLLNSLRTEKFALLADESTDNANRMQLSVMARWNMGGNVNDHYMGLIHLDRARAEDICKSLQSFFVGKNIPIENMRFMAFDGCNTMSGEEKGLQRRMRHLSPLSFYINCRNHKLALCLKHLAKDIPLLAELDKTLLCLWKMFEYSPLKAGVFRVFQETYGLKPMVLIKASMTRWLSHLHACLRVIERYETIVDTLDSLYNDLKEPEIFGVRHILTRKDVVAMMLLLCDVLKPVNILNLCLQSENVNFTNLDQNVQKTIDALHEIKDKYQNNNYQDTEFAKIDTLMNIITERTALGRRVRGAVENLVPQQFLLNTGIPFIFKLTNEIQDAFHSTPLLKAFGALDPRNLPEANDLQNYGNEEYQRLADFYGQPKEDIYNGHTTVVRSDIDIPAVAFNELKVFKPQLLMMRMRGIDSISKVLQAFEADDVLRTCFPRVFKLLCYALLIPCSTAAVERSFSLMNDICTNDRNRLTQKNLDAIMRIAKEGKDRLSDTELEQLVDMEYYEKQLLLCNIDPVSLESLDPSQETKGALLEIGNRTKTIGDELDNICPEDEMVPSMSHNSKYYTKKLKAADGSKCRKLEAFGFKKSFLLPSDETSEIPAVPSPPSVSEFQPCKDDNEPIASVTDHVTNEIQIQSEAVSSESETCNDPDPCVTDNESQSSSSSCQVSDARKFSSLKYENKYPWLYHSAQGYLCKYCELFGGTCVNAREFVNIAVGLGTHPTRKLEKHQSSEKHIFSVERYAQFSAKVNVLDEIKKHSESTKEANRSVLKKLFRCLYFMIRQKWAVTENFESFVRFIAELGVEDLQRHISNSEFTKVTYMSSKIVTQMTTLLSDLIESSLLNSLRTEKFALLADESTDNANRMQLSVMARWNMGGNVNDHYMGLIHLDRARAEDICKSLQSFFVGKNIPIENMRFMAFDGCNTMSGEEKGLQRRMRHLSPLSFYINCRNHKLALCLKHLAKDIPLLAELDKTLLCLWKMFEYSPLKAGVFRVFQETYGLKPMVLIKASMTRWLSHLHACLRVIERYETIVDTLDSLYNDLKEPEIFGVRHILTRKDVVAMMLLLCDVLKPVNILNLCLQSENVNFTNLDQNVQKTIDALHEIKDKYQNNNYQDTEFAKIDTLMNIITERTALGRRVRGAVENLVPQQFLLNTGIPFIFKLTNEIQDAFHSTPLLKAFGALDPRNLPEANDLQNYGNEEYQRLADFYGQPKEDIYNGHTTVVRSDIDIPAVAFNELKVFKPQLLMMRMRGIDSISKVLQAFEADDVLRTCFPRVFKLLCYALLIPCSTAAVERSFSLMNDICTNDRNRLTQKNLDAIMRIAKEGKDRLSDTELEQLVDMEYYEKQLLLCNIDPVSLESLDPSQETKGALLEIGNRTKTIGDELDNICPEDEMVPS

InterPro domains:
  IPR008906 HAT, C-terminal dimerisation domain [PF05699] (709-762)
  IPR012337 Ribonuclease H-like superfamily [SSF53098] (293-761)
  IPR025398 ZMYM1-like, RNase-like domain [PF14291] (167-373)

Nearest PDB structures (foldseek):
  4d1q-assembly1_A-2  TM=6.484E-01  e=2.957E-12  Musca domestica
  7lys-assembly1_A  TM=4.313E-01  e=2.300E+00  Biggievirus Mos11
  7qx4-assembly1_A  TM=2.295E-01  e=2.026E+00  Bacillus thuringiensis serovar israelensis
  7m5o-assembly1_A  TM=1.176E-01  e=9.066E-01  Biggievirus Mos11
  5j1i-assembly2_B  TM=1.553E-01  e=3.987E+00  Homo sapiens

Secondary structure (DSSP, 8-state):
--GGGGGGGTGGGTS-STT---S----------------------------------------------------------------------------------------------THHHHHH-TTEEEETTEEEEHHHHHHS---SS--BTTTB-B--TT-HHHHHHHHHTSHHHHHHHHHHHHHHHTHHHHHHHHHHHHHHHHHHHHHHHHHHHHHHHHHHTT--HHHHHHHHHHHHHHTT-HHHHHHHHHHHHH---S-SHHHHHHHHHHHHHHHHHHHHHHHTTS-EEEEEEEEE-TT--EEEEEEEEEEETTEEEEEEEEEEEES---HHHHHHHHHHHHHHTT--GGGEEEEEE-SSHHHH-SSSSHHHHHHHH-TT-EEEE-HHHHHHHHHHHHHHH-HHHHHHHHHHHHHHHHHHS-HHHHHHHHHHHHHTTPPP-PPPP--SS-THHHHHHHHHHHHTHHHHHHHHHHHHHHH--HHHHHHHHHHT-HHHHHHHHHHHHHHHHHHHHHHHHHSTT--GGGHHHHHHHHHHHHHHHHHHHHTT--TTSGGGGHHHHHHHHHHHHHHHTTSS-------HHHHIIIIIHHHHHHHHHHHHHHTPPPHHHHHGGGG-GGG---GGGTTTTTHHHHHHHHHHHHS-EEEEETTEEEEE--SSS-HHHHHHHHHHHHHHHHHHHHTT--SHHHHHHHHHH-HHHHHH-HHHHHHHHHHHH----SHHHHHHHHHHHHHS-STTTT--HHHHHHHHHHHHH--SS--HHHHHHHHHHHHHHHHHHHHTS--SSTTS--TTSSTTHHHHHHHHHHHHHHHHHHHHS--------/--GGGGGGGTHHHHSTTSS---S--------------------------------PPP-----------------------------------------------------------THHHHHHSTTEEEETTEEEEHHHHHHS---SS--BTTTBPBP-TT-HHHHHHHHHTSHHHHHHHHHHHHHHHTHHHHHHHHHHHHHHHHHHHHHHHHHHHHHHHHHHTT--HHHHHHHHHHHHHHTT-HHHHHHHHHHHHH---S-SHHHHHHHHHHHHHHHHHHHHHHHTTS-EEEEEEEEE-TT--EEEEEEEEEEETTEEEEEEEEEEEES---HHHHHHHHHHHHHHTT--GGGEEEEEE-SSHHHH-SSSSHHHHHHHH-TT-EEEE-HHHHHHHHHHHHHHH-HHHHHHHHHHHHHHHHHHS-HHHHHHHHHHHHHTTPPP-PPPP--SS-THHHHHHHHHHHHTHHHHHHHHHHHHHHH--HHHHHHHHHHT-HHHHHHHHHHHHHHHHHHHHHHHHHSTT--GGGHHHHHHHHHHHHHHHHHHHHTT--TTSGGGGHHHHHHHHHHHHHHHTTSS-------HHHHIIIIIHHHHHHHHHHHHHHTPPPHHHHHGGGG-GGG---GGGTTTTTHHHHHHHHHHHHS-EEEEETTEEEEE--SSS-HHHHHHHHHHHHHHHHHHHHTT--SHHHHHHHHHH-HHHHHH-HHHHHHHHHHHH----SHHHHHHHHHHHHHS-GGGTT--HHHHHHHHHHHHH--SS--HHHHHHHHHHHHHHHHHHHHTS--SSSSS--TTSSTTHHHHHHHHHHHHHHHHHHHHS--------

Radius of gyration: 47.09 Å; Cα contacts (8 Å, |Δi|>4): 1747; chains: 2; bounding box: 110×151×162 Å

Foldseek 3Di:
DDDPVPPVVPPVPDDDDPDPPPVPDPVPDPPPPPPDDDDDDPDDPDDPDDPDDPPPDDPDDDDDDDDDDDDDDDDDDDDDDYDYDDDDDDDDDDPDDDDPDPPPDPPPPVPPPPPPPQVPVCVVPVQWHADPQAIAGVQCLFQVDPPPDDDDNHNHHDDCPPPNVVVVVCCCPDPRVVVSVVVVVVVVVCVVVVVVVVVVVVVVVVLVLVLLLVLLQLLLVCLLVLHDCLVCSVVSLVVVVVVPPPSSVVLVVCCVVVVDNCRHSVSSLVLLLLLLVLLLVVVLVQQQVAAKEWEWEWDAAPLGWIKIWIWIWFDDLLDTFIAGNWIFTQPDLALVSVLVRVVVSCVVSVRQLQSYQEYEYACDCQDPPCFRHNVVVSCQSHVNYDYDHFLLQLLLVLVVVLCVVDVLNVVLLVLLQLLLCVLVVDVVLVVLLQVLCVVVVHDDDHAFHCDSSHNLRLLVNLVVCVVCVLSSLVSLVVCCVVPVDVSSVVSNVQSLQLLSNLVSQLCNQLCVLVSVLSVLLLDRQRFLLCNVVSLVVSLVSLVVCLVCLQVVNCCVGSSVCSVVSNVSSCVVVVVVPVPDDCSPPDDSSVSCVVPVNVSSVSSNVSSCVSPDDDLLLNLLNQLFLQPQDDPVCQQPPSLVSQLSNLVSQQQWDWDDHPRDIDIRHHPHPHSVVSSVLVNVCSVVSNVVVVVPQGGLSSVLSVCSVDVVNCVSRVSSNSSSRVSRSHRNRSSVNVVLSVSLNSNCDPVNSPDDSSSSGSSSNSNRSNDPDDDPVNSVVSSVVSVVVVVVVVVVVPPPDDVVNDPPPDCPVVVVVCVVVVVVVVVVVVVVVPPPPVPVD/DDDPVPPVVPVVPDDPPPDPDDPPDPPPPPPPDDDDDDDDDPDDPDDPDDDDDDDDDDDDPDDPDDYDDDDYYDDDDDDDDDDDDDDDDDDDDDDDDDDDPPPPDPPPPVPPPPPPPQVPVCVVPVQWHADPQAIAGVQCLFQVDPPPDDDDRRNHHDDCPPPNVVVVVCCCPDPRNVVSVVVVVVLVVCVVVVVVVVVVVVVVVVLVLVLLLVLLQLLLVCLLVLHDQQVCSVVSLVVVVVVPPPSSVVLVVCCVVVVDNCRHSVSSLVLLLLLLVLLQVVVLVQQQVAAKEWEWEWDAAPLGWIKIWIWIWFDDLLDTAIAGNWIFTQPDLALVSVLVRVVVSCVVSVHQLQSYQEYEYACDCQDPPCFRHNVVVSCQSHVNYDYDHFLLQLLLVLVVVLCVVDVLNVVLLVLLQLLLCVLVVDVVLVVLLQVLCVVVVHDDDHAFHCDSSHNLRLLVNLVVCLVCVLSSLVSLVVCCVVPVDVSSVVSNVSSLQLLSNLVSQLCNQLCVLVSVLSVLLLDRQRFLLCNVVSLVVSLVSLVVCLVCLQVVNCCVGSSVCSVVSNVSSCVVVVVVPVPDDDSPPDDSSVSCVVPVNVSSVSSNVSSCVSPDDDLLLNLLNQLFLQPADDPVCQQPPSLVSQLSNLVSQQQWDWDDDPRDIDIRHHPHPHSVVSSVLVNVCSVVSNVVVVVPQGGLSSVLSVCSVDVVNCVSRVSSNSSSRVSSSHRNRSSVVVVLSVSLNSNCDPVNSPDDSSSSGSSSNSNRSNDPDDDPVNSVVSSVVSVVVVVVVVVVPPPPDDVVNDPPPDCPVVVVVCVVVVVVVVVVVVVVVPPPPPPPD